Protein 5MGY (pdb70)

Sequence (2473 aa):
MDLFQDKVEAFTGPTMGSTYTVKYVRSGDGPAKEVLHGEVEAILGQLDKQLSTYRSDSDVERFNALPAGSCEPMPDMVRELVAAGSQLSADSDGAFDLTLEPLLNLWGFGPQGRGERVPSAEDISAARALTGQQHLSIDGDRLCKAVALQLDFNSIAAGYAVDLVIDRLKALGVQSYLVEITGELKAEGRKPDGSPWRIAIEAPRVAQKIVELDGMGVSTSGDYRNYFERDGRRYSHTLDPQSGQPIEHHLAAVTVIDKSTLRADGLSTALMVLGPEKGLALAERNGIAAFFVVREGQGFVTTSTKAFDELFGAGVMDLFQDKVEAFTGPTMGSTYTVKYVRSGDGPAKEVLHGEVEAILGQLDKQLSTYRSDSDVERFNALPAGSCEPMPDMVRELVAAGSQLSADSDGAFDLTLEPLLNLSAEDISAARALTGQQHLSIDGDRLCKAVALQLDFNSIAAGYAVDLVIDRLKALGVQSYLVEITGELKAEGRKPDGSPWRIAIEAPRDDQRVAQKIVELDGMGVSTSGDYRNYFERYSHTLDPQSGQPIEHHLAAVTVIDKSTLRADGLSTALMVLGPEKGLALAERNGIAAFFVVREGQGFVTTSTKAFDELFGAGVMDLFQDKVEAFTGPTMGSTYTVKYVRSGDGPAKEVLHGEVEAILGQLDKQLSTYRSDSDVERFNALPAGSCEPMPDMVRELVAAGSQLSADSDGAFDLTLEPLLNLWGFGPQGRGERVPSAEDISAARALTGQQHLSIDGDRLCKAVALQLDFNSIAAGYAVDLVIDRLKALGVQSYLVEITGELKAEGRKPDGSPWRIAIEQKIVELDGMGVSTSGDYRNYFYSHTLDPQSGQPIEHHLAAVTVIDKSTLRADGLSTALMVLGPEKGLALAERNGIAAFFVVRGFVTTSTKAFDELFGMDLFQDKVEAFTGPTMGSTYTVKYVRSGDGPAKEVLHGEVEAILGQLDKQLSTYRSDSDVERFNALPAGSCEPMPDMVRELVAAGSQLSADSDGAFDLTLEPLLNLWGSAEDISAARALTGQQHLSIDGDRLCKAVALQLDFNSIAAGYAVDLVIDRLKALGVQSYLVEITGELKAEGRKPDGSPWRIAIEAPRDDQRVAQKIVELDGMGVSTSGDYRNYFERYSHTLDPQSGQPIEHHLAAVTVIDKSTLRADGLSTALMVLGPEKGLALAERNGIAAFFVVREGQGFVTTSTKAFDELFGAGVMDLFQDKVEAFTGPTMGSTYTVKYVRSGDGPAKEVLHGEVEAILGQLDKQLSTYRSDSDVERFNALPAGSCEPMPDMVRELVAAGSQLSADSDGAFDLTLEPLLNLWGFGPQGRGERVPSAEDISAARALTGQQHLSIDGDRLCKAVALQLDFNSIAAGYAVDLVIDRLKALGVQSYLVEITGELKAEGRKPDGSPWRIAIEAPVAQKIVELDGMGVSTSGDYRNYFRYSHTLDPQSGQPIEHHLAAVTVIDKSTLRADGLSTALMVLGPEKGLALAERNGIAAFFVVREGQGFVTTSTKAFDELFGAGVMDLFQDKVEAFTGPTMGSTYTVKYVRSGDGPAKEVLHGEVEAILGQLDKQLSTYRSDSDVERFNALPAGSCEPMPDMVRELVAAGSQLSADSDGAFDLTLEPLLNLWGFGPQGERVPSAEDISAARALTGQQHLSIDGDRLCKAVALQLDFNSIAAGYA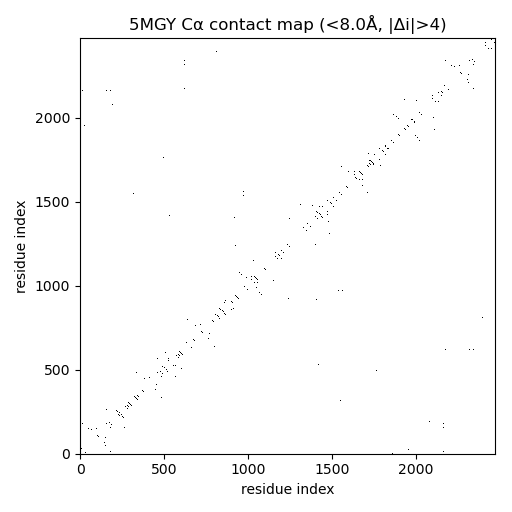VDLVIDRLKALGVQSYLVEITGELKAEGRKPDGSPWRIAIEAPRVAQKIVELDGMGVSTSGDYRNYFRYSHTLDPQSGQPIEHHLAAVTVIDKSTLRADGLSTALMVLGPEKGLALAERNGIAAFFVVREGQGFVTTSTKAFDELFGAGVMDLFQDKVEAFTGPTMGSTYTVKYVRSGDGPAKEVLHGEVEAILGQLDKQLSTYRSDSDVERFNALPAGSCEPMPDMVRELVAAGSQLSADSDGAFDLTLEPLLNLWGFGPQGRGERVPSAEDISAARALTGQQHLSIDGDRLCKAVALQLDFNSIAAGYAVDLVIDRLKALGVQSYLVEITGELKAEGRKPDGSPWRIAIEAPRVAQKIVELDGMGVSTSGDYRNYFERDGRRYSHTLDPQSGQPIEHHLAAVTVIDKSTLRADGLSTALMVLGPEKGLALAERNGIAAFFVVREGQGFVTTSTKAFDELFGAGVMDLFQDKVEAFTGPTMGSTYTVKYVRSGDGPAKEVLHGEVEAILGQLDKQLSTYRSDSDVERFNALPAGSCEPMPDMVRELVAAGSQLSADSDGAFDLTLEPLLNLWGFGPQGRGERVPSAEDISAARALTGQQHLSIDGDRLCKAVALQLDFNSIAAGYAVDLVIDRLKALGVQSYLVEITGELKAEGRKPDGSPWRIAIEAPVAQKIVELDGMGVSTSGDYRNYFERDGRRYSHTLDPQSGQPIEHHLAAVTVIDKSTLRADGLSTALMVLGPEKGLALAERNGIAAFFVVREGQGFVTTSTKAFDELFGAGV

Secondary structure (DSSP, 8-state):
--SS--EEEEEEEE-SSSEEEEEEEEPSSS--HHHHHHHHHHHHHHHHHHH-TTSTTSHHHHHHHSPTT-EEE--HHHHHHHHHHHHHHHHTTT---S--HHHHHT----HHHHHHHTT--GGGEEEETTEEEESS------TTTHHHHHHHHHHHHHHHTT--SEEEEETTEEEEESB-TTSPBEEEEEEEEETTTEEEEEEEEESSEEEEEES-TT--B--B-S-B-SSSSSBP-S-EEEEEEEES-HHHHHHHHHHHHHH-HHHHHHHHHHHT-EEEEEEE-SSSEEEEE-HHHHHHH-S--/--SS--EEEEEEEE-SSSEEEEEEEE-SSSPPHHHHHHHHHHHHHHHHHHH-TT-TTSHHHHHHTSPTT-EEE--HHHHHHHHHHHHHHHHTTT---S--HHHH----HHHHHHHTT--GGGEEEETTEEEESS------TTTHHHHHHHHHHHHHHHTT--SEEEEETTEEEEESB-TTSPBEEEEEEE--TTT--EEEEEEESSEEEEEES-TT--B--B-S-B-SSSSSBP-S-EEEEEEEES-HHHHHHHHHHHHHHHHHHHHHHHHHHT-EEEEEEE-SSSEEEEE-HHHHHHH-S--/--SS--EEEEEEEEPSSSEEEEEEEE-SSSPPHHHHHHHHHHHHHHHHHHH-TTSTTSHHHHHHHSPTT-EEE--HHHHHHHHHHHHHHHHTTT---S--HHHHHHTT-SSS--------HHHHHHHHTT--GGGEEEETTEEEESS------TTTHHHHHHHHHHHHHHHTT--SEEEEETTEEEEESB-TTSPBPEEEEEE--EEEEEE-SSEEEEEEE-TT------S-B-SSSSSBP-S-EEEEEEEES-HHHHHHHHHHHHHH-HHHHHHHHHHHT-EEEEEEE-SSSEEEEE-HHHHHHH-S--/--SS--EEEEEEEE-SSSEEEEEEEE-SSSPPHHHHHHHHHHHHHHHHHHH-TTSTT-HHHHHHHSPTT-EEE--HHHHHHHHHHHHHHHHTTT---TT-HHHHHHTT-S--------HHHHHHHHTT--GGGEEEETTEEEESS------TTTHHHHHHHHHHHHHHHTT--SEEEEETTEEEEESB-TTSPBPEEEEEE---EEEEEE-SSEEEEEES-TT------S-B-SSSSSBP-S-EEEEEEEES-HHHHHHHHHHHHHHHHHHHHHHHHHTT-EEEEEEE-SSSEEEEE-HHHHHHH-S--/--SS--EEEEEEEEETTEEEEEEEEE-SSSPPHHHHHHHHHHHHHHHHHHH-TTSTT-HHHHHHHSPTTEEEE--HHHHHHHHHHHHHHHHTTT---S--HHHHHHTT-SSS--------HHHHHHHHTT--GGGEEEETTEEEESS------TTTHHHHHHHHHHHHHHHTT--SEEEEETTEEEEESB-TTSPBEEEEEEE---EEEEEEESSEEEEEES-TT--EETTSSEE-S-B-SSSSSBP-S-EEEEEEEESSHHHHHHHHHHHHHH-HHHHHHHHHHHT-EEEEEEE-SSSEEEEE-HHHHHHH-S--/--SS--EEEEEEEEETTEEEEEEEEE-SSSPPHHHHHHHHHHHHHHHHHHH-TTSTT-HHHHHHHSPTTEEEE--HHHHHHHHHHHHHHHHTTT---S--HHHHHTTT-SSS--------HHHHHHHHTT--GGGEEEETTEEEESS------TTTHHHHHHHHHHHHHHHTT--SEEEEETTEEEEESB-TTSPBEEEEEEE--EEEEEEESSEEEEEES-TT--B-GGGS-B-S-B-SSSSSB--S-EEEEEEEESSHHHHHHHHHHHHHHHHHHHHHHHHHHT-EEEEEEE-SSSEEEEE-HHHHHHH-S--/--SS--EEEEEEEEETTEEEEEEEEE-SSSPPHHHHHHHHHHHHHHHHHHH-TTSTT-HHHHHHHSPTT-EEE--HHHHHHHHHHHHHHHHTTT---S--HHHHHHHT-SSS---S----HHHHHHHHTT--GGGEEEETTEEEESS------TTTHHHHHHHHHHHHHHHTT--SEEEEETTEEEEESB-TTSPBPEEEE--EEEE-SSEEEEEES-TT-----S-B-SSSSSBP-S-EEEEEEEESSHHHHHHHHHHHHHH-HHHHHHHHHHHT-EEEEEE---EEEE-HHHHHHH-/--SS--EEEEEEEE-SSSEEEEEEEE-SSSPPHHHHHHHHHHHHHHHHHHH-TTSTT-HHHHHHHS-TT-EEE--HHHHHHHHHHHHHHHHTTT---TT-HHHHHHTT-STT--------HHHHHHHHHT--GGGEEEETTEEEESS------TTTHHHHHHHHHHHHHHHTT--SEEEEETTEEEEESB-TTSPBEEEEEEE---EEEEEEESSEEEEEES-TT--EEETTEEE-S-B-SSSSSBP-S-EEEEEEEESSHHHHHHHHHHHHHHHHHHHHHHHHHHT-EEEEEEE-SSSEEEEE-HHHHHHH-S--

CATH classification: 3.10.520.10

Radius of gyration: 61.47 Å; Cα contacts (8 Å, |Δi|>4): 5509; chains: 8; bounding box: 178×54×180 Å

Organism: Stutzerimonas stutzeri (NCBI:txid316)

InterPro domains:
  IPR003374 ApbE-like superfamily [G3DSA:3.10.520.10] (1-307)
  IPR003374 ApbE-like superfamily [SSF143631] (1-301)
  IPR024932 Flavin transferase ApbE [PF02424] (1-281)
  IPR024932 Flavin transferase ApbE [PIRSF006268] (1-296)
  IPR024932 Flavin transferase ApbE [PTHR30040] (1-300)

B-factor: mean 60.04, std 26.57, range [23.69, 205.04]

Structure (mmCIF, N/CA/C/O backbone):
data_5MGY
#
_entry.id   5MGY
#
_cell.length_a   135.656
_cell.length_b   91.983
_cell.length_c   138.061
_cell.angle_alpha   90.00
_cell.angle_beta   90.41
_cell.angle_gamma   90.00
#
_symmetry.space_group_name_H-M   'P 1 21 1'
#
loop_
_entity.id
_entity.type
_entity.pdbx_description
1 polymer 'FAD:protein FMN transferase'
2 non-polymer 'MAGNESIUM ION'
3 water water
#
loop_
_atom_site.group_PDB
_atom_site.id
_atom_site.type_symbol
_atom_site.label_atom_id
_atom_site.label_alt_id
_atom_site.label_comp_id
_atom_site.label_asym_id
_atom_site.label_entity_id
_atom_site.label_seq_id
_atom_site.pdbx_PDB_ins_code
_atom_site.Cartn_x
_atom_site.Cartn_y
_atom_site.Cartn_z
_atom_site.occupancy
_atom_site.B_iso_or_equiv
_atom_site.auth_seq_id
_atom_site.auth_comp_id
_atom_site.auth_asym_id
_atom_site.auth_atom_id
_atom_site.pdbx_PDB_model_num
ATOM 1 N N . MET A 1 3 ? 8.382 9.009 111.116 1.00 87.18 29 MET H N 1
ATOM 2 C CA . MET A 1 3 ? 9.205 7.772 110.910 1.00 80.53 29 MET H CA 1
ATOM 3 C C . MET A 1 3 ? 8.812 6.985 109.631 1.00 76.45 29 MET H C 1
ATOM 4 O O . MET A 1 3 ? 7.714 7.142 109.002 1.00 62.05 29 MET H O 1
ATOM 9 N N . ASP A 1 4 ? 9.784 6.146 109.278 1.00 72.53 30 ASP H N 1
ATOM 10 C CA . ASP A 1 4 ? 9.734 5.278 108.117 1.00 61.78 30 ASP H CA 1
ATOM 11 C C . ASP A 1 4 ? 9.281 3.888 108.630 1.00 54.96 30 ASP H C 1
ATOM 12 O O . ASP A 1 4 ? 9.446 3.525 109.828 1.00 47.68 30 ASP H O 1
ATOM 17 N N . LEU A 1 5 ? 8.699 3.128 107.708 1.00 49.14 31 LEU H N 1
ATOM 18 C CA . LEU A 1 5 ? 8.221 1.803 107.994 1.00 45.04 31 LEU H CA 1
ATOM 19 C C . LEU A 1 5 ? 9.335 0.777 108.236 1.00 45.15 31 LEU H C 1
ATOM 20 O O . LEU A 1 5 ? 9.194 -0.066 109.092 1.00 43.93 31 LEU H O 1
ATOM 25 N N . PHE A 1 6 ? 10.431 0.856 107.482 1.00 45.30 32 PHE H N 1
ATOM 26 C CA . PHE A 1 6 ? 11.545 -0.064 107.626 1.00 43.62 32 PHE H CA 1
ATOM 27 C C . PHE A 1 6 ? 12.680 0.763 108.158 1.00 44.38 32 PHE H C 1
ATOM 28 O O . PHE A 1 6 ? 13.155 1.688 107.480 1.00 44.71 32 PHE H O 1
ATOM 36 N N . GLN A 1 7 ? 13.166 0.376 109.332 1.00 44.22 33 GLN H N 1
ATOM 37 C CA . GLN A 1 7 ? 14.012 1.226 110.140 1.00 45.77 33 GLN H CA 1
ATOM 38 C C . GLN A 1 7 ? 14.567 0.371 111.259 1.00 44.02 33 GLN H C 1
ATOM 39 O O . GLN A 1 7 ? 13.867 -0.469 111.800 1.00 41.76 33 GLN H O 1
ATOM 45 N N . ASP A 1 8 ? 15.831 0.564 111.606 1.00 44.62 34 ASP H N 1
ATOM 46 C CA . ASP A 1 8 ? 16.418 -0.136 112.769 1.00 43.39 34 ASP H CA 1
ATOM 47 C C . ASP A 1 8 ? 15.644 0.121 114.072 1.00 40.41 34 ASP H C 1
ATOM 48 O O . ASP A 1 8 ? 15.127 1.191 114.239 1.00 39.83 34 ASP H O 1
ATOM 53 N N . LYS A 1 9 ? 15.557 -0.847 114.976 1.00 41.97 35 LYS H N 1
ATOM 54 C CA . LYS A 1 9 ? 14.837 -0.649 116.268 1.00 44.94 35 LYS H CA 1
ATOM 55 C C . LYS A 1 9 ? 15.683 -0.024 117.383 1.00 44.41 35 LYS H C 1
ATOM 56 O O . LYS A 1 9 ? 16.840 -0.380 117.529 1.00 45.32 35 LYS H O 1
ATOM 62 N N . VAL A 1 10 ? 15.114 0.883 118.170 1.00 44.63 36 VAL H N 1
ATOM 63 C CA . VAL A 1 10 ? 15.786 1.346 119.396 1.00 45.78 36 VAL H CA 1
ATOM 64 C C . VAL A 1 10 ? 15.278 0.556 120.585 1.00 46.27 36 VAL H C 1
ATOM 65 O O . VAL A 1 10 ? 14.168 0.778 121.055 1.00 49.10 36 VAL H O 1
ATOM 69 N N . GLU A 1 11 ? 16.098 -0.347 121.081 1.00 49.78 37 GLU H N 1
ATOM 70 C CA . GLU A 1 11 ? 15.694 -1.271 122.133 1.00 51.33 37 GLU H CA 1
ATOM 71 C C . GLU A 1 11 ? 15.992 -0.569 123.467 1.00 54.01 37 GLU H C 1
ATOM 72 O O . GLU A 1 11 ? 16.895 0.264 123.586 1.00 49.60 37 GLU H O 1
ATOM 78 N N . ALA A 1 12 ? 15.220 -0.913 124.487 1.00 55.56 38 ALA H N 1
ATOM 79 C CA . ALA A 1 12 ? 15.484 -0.453 125.834 1.00 50.27 38 ALA H CA 1
ATOM 80 C C . ALA A 1 12 ? 15.253 -1.578 126.838 1.00 50.19 38 ALA H C 1
ATOM 81 O O . ALA A 1 12 ? 14.343 -2.395 126.717 1.00 49.29 38 ALA H O 1
ATOM 83 N N . PHE A 1 13 ? 16.153 -1.662 127.791 1.00 53.16 39 PHE H N 1
ATOM 84 C CA . PHE A 1 13 ? 15.915 -2.472 128.945 1.00 58.79 39 PHE H CA 1
ATOM 85 C C . PHE A 1 13 ? 16.375 -1.723 130.154 1.00 63.47 39 PHE H C 1
ATOM 86 O O . PHE A 1 13 ? 17.106 -0.745 130.044 1.00 62.76 39 PHE H O 1
ATOM 94 N N . THR A 1 14 ? 15.858 -2.153 131.301 1.00 72.35 40 THR H N 1
ATOM 95 C CA . THR A 1 14 ? 16.274 -1.656 132.619 1.00 72.78 40 THR H CA 1
ATOM 96 C C . THR A 1 14 ? 16.241 -2.803 133.628 1.00 73.70 40 THR H C 1
ATOM 97 O O . THR A 1 14 ? 15.700 -3.889 133.359 1.00 73.59 40 THR H O 1
ATOM 101 N N . GLY A 1 15 ? 16.840 -2.547 134.785 1.00 77.73 41 GLY H N 1
ATOM 102 C CA . GLY A 1 15 ? 16.984 -3.568 135.800 1.00 82.05 41 GLY H CA 1
ATOM 103 C C . GLY A 1 15 ? 17.275 -2.931 137.140 1.00 85.03 41 GLY H C 1
ATOM 104 O O . GLY A 1 15 ? 17.427 -1.702 137.229 1.00 75.81 41 GLY H O 1
ATOM 105 N N . PRO A 1 16 ? 17.321 -3.768 138.196 1.00 87.70 42 PRO H N 1
ATOM 106 C CA . PRO A 1 16 ? 17.665 -3.319 139.518 1.00 83.83 42 PRO H CA 1
ATOM 107 C C . PRO A 1 16 ? 19.168 -3.440 139.853 1.00 79.73 42 PRO H C 1
ATOM 108 O O . PRO A 1 16 ? 19.849 -4.432 139.516 1.00 69.01 42 PRO H O 1
ATOM 112 N N . THR A 1 17 ? 19.630 -2.433 140.581 1.00 79.32 43 THR H N 1
ATOM 113 C CA . THR A 1 17 ? 20.953 -2.441 141.176 1.00 82.78 43 THR H CA 1
ATOM 114 C C . THR A 1 17 ? 20.824 -2.854 142.641 1.00 90.24 43 THR H C 1
ATOM 115 O O . THR A 1 17 ? 19.815 -3.394 143.078 1.00 86.69 43 THR H O 1
ATOM 119 N N . MET A 1 18 ? 21.872 -2.625 143.410 1.00 100.34 44 MET H N 1
ATOM 120 C CA . MET A 1 18 ? 21.807 -2.905 144.836 1.00 99.03 44 MET H CA 1
ATOM 121 C C . MET A 1 18 ? 20.810 -1.989 145.527 1.00 84.81 44 MET H C 1
ATOM 122 O O . MET A 1 18 ? 20.135 -2.418 146.417 1.00 77.10 44 MET H O 1
ATOM 127 N N . GLY A 1 19 ? 20.738 -0.742 145.122 1.00 70.33 45 GLY H N 1
ATOM 128 C CA . GLY A 1 19 ? 19.733 0.167 145.653 1.00 65.51 45 GLY H CA 1
ATOM 129 C C . GLY A 1 19 ? 19.214 1.202 144.688 1.00 69.25 45 GLY H C 1
ATOM 130 O O . GLY A 1 19 ? 18.816 2.280 145.118 1.00 59.76 45 GLY H O 1
ATOM 131 N N . SER A 1 20 ? 19.235 0.876 143.389 1.00 76.16 46 SER H N 1
ATOM 132 C CA . SER A 1 20 ? 18.765 1.797 142.341 1.00 75.34 46 SER H CA 1
ATOM 133 C C . SER A 1 20 ? 18.569 1.030 141.031 1.00 78.42 46 SER H C 1
ATOM 134 O O . SER A 1 20 ? 18.461 -0.194 141.035 1.00 72.14 46 SER H O 1
ATOM 137 N N . THR A 1 21 ? 18.537 1.761 139.914 1.00 73.17 47 THR H N 1
ATOM 138 C CA . THR A 1 21 ? 18.379 1.163 138.604 1.00 73.31 47 THR H CA 1
ATOM 139 C C . THR A 1 21 ? 19.396 1.619 137.549 1.00 71.27 47 THR H C 1
ATOM 140 O O . THR A 1 21 ? 19.984 2.744 137.651 1.00 67.70 47 THR H O 1
ATOM 144 N N . TYR A 1 22 ? 19.520 0.741 136.529 1.00 61.35 48 TYR H N 1
ATOM 145 C CA . TYR A 1 22 ? 20.212 1.004 135.277 1.00 53.33 48 TYR H CA 1
ATOM 146 C C . TYR A 1 22 ? 19.238 0.968 134.089 1.00 50.44 48 TYR H C 1
ATOM 147 O O . TYR A 1 22 ? 18.155 0.391 134.150 1.00 50.27 48 TYR H O 1
ATOM 156 N N . THR A 1 23 ? 19.638 1.600 133.010 1.00 46.84 49 THR H N 1
ATOM 157 C CA . THR A 1 23 ? 18.887 1.561 131.798 1.00 47.64 49 THR H CA 1
ATOM 158 C C . THR A 1 23 ? 19.860 1.625 130.637 1.00 45.12 49 THR H C 1
ATOM 159 O O . THR A 1 23 ? 20.718 2.487 130.604 1.00 43.25 49 THR H O 1
ATOM 163 N N . VAL A 1 24 ? 19.693 0.709 129.700 1.00 44.22 50 VAL H N 1
ATOM 164 C CA . VAL A 1 24 ? 20.444 0.686 128.476 1.00 42.82 50 VAL H CA 1
ATOM 165 C C . VAL A 1 24 ? 19.463 0.915 127.350 1.00 41.30 50 VAL H C 1
ATOM 166 O O . VAL A 1 24 ? 18.375 0.372 127.324 1.00 39.62 50 VAL H O 1
ATOM 170 N N . LYS A 1 25 ? 19.880 1.736 126.415 1.00 40.91 51 LYS H N 1
ATOM 171 C CA . LYS A 1 25 ? 19.180 1.923 125.188 1.00 42.52 51 LYS H CA 1
ATOM 172 C C . LYS A 1 25 ? 20.150 1.809 124.032 1.00 40.13 51 LYS H C 1
ATOM 173 O O . LYS A 1 25 ? 21.246 2.310 124.102 1.00 43.24 51 LYS H O 1
ATOM 179 N N . TYR A 1 26 ? 19.754 1.148 122.968 1.00 39.99 52 TYR H N 1
ATOM 180 C CA . TYR A 1 26 ? 20.626 0.976 121.831 1.00 41.67 52 TYR H CA 1
ATOM 181 C C . TYR A 1 26 ? 19.894 0.740 120.531 1.00 42.17 52 TYR H C 1
ATOM 182 O O . TYR A 1 26 ? 18.746 0.294 120.515 1.00 42.50 52 TYR H O 1
ATOM 191 N N . VAL A 1 27 ? 20.591 1.028 119.446 1.00 41.02 53 VAL H N 1
ATOM 192 C CA . VAL A 1 27 ? 20.055 0.794 118.140 1.00 42.55 53 VAL H CA 1
ATOM 193 C C . VAL A 1 27 ? 20.478 -0.588 117.765 1.00 45.43 53 VAL H C 1
ATOM 194 O O . VAL A 1 27 ? 21.640 -0.921 117.805 1.00 49.39 53 VAL H O 1
ATOM 198 N N . ARG A 1 28 ? 19.524 -1.391 117.375 1.00 51.69 54 ARG H N 1
ATOM 199 C CA . ARG A 1 28 ? 19.806 -2.708 116.888 1.00 55.18 54 ARG H CA 1
ATOM 200 C C . ARG A 1 28 ? 19.612 -2.824 115.372 1.00 54.58 54 ARG H C 1
ATOM 201 O O . ARG A 1 28 ? 18.514 -2.635 114.884 1.00 52.18 54 ARG H O 1
ATOM 209 N N . SER A 1 29 ? 20.681 -3.184 114.669 1.00 55.98 55 SER H N 1
ATOM 210 C CA . SER A 1 29 ? 20.632 -3.473 113.252 1.00 64.00 55 SER H CA 1
ATOM 211 C C . SER A 1 29 ? 20.395 -4.973 113.002 1.00 66.07 55 SER H C 1
ATOM 212 O O . SER A 1 29 ? 20.351 -5.744 113.930 1.00 69.95 55 SER H O 1
ATOM 215 N N . GLY A 1 30 ? 20.232 -5.397 111.759 1.00 69.34 56 GLY H N 1
ATOM 216 C CA . GLY A 1 30 ? 19.990 -6.844 111.472 1.00 73.47 56 GLY H CA 1
ATOM 217 C C . GLY A 1 30 ? 21.068 -7.770 112.058 1.00 75.99 56 GLY H C 1
ATOM 218 O O . GLY A 1 30 ? 20.762 -8.797 112.659 1.00 70.58 56 GLY H O 1
ATOM 219 N N . ASP A 1 31 ? 22.327 -7.372 111.855 1.00 80.22 57 ASP H N 1
ATOM 220 C CA . ASP A 1 31 ? 23.497 -7.904 112.548 1.00 84.24 57 ASP H CA 1
ATOM 221 C C . ASP A 1 31 ? 23.360 -7.980 114.075 1.00 81.27 57 ASP H C 1
ATOM 222 O O . ASP A 1 31 ? 23.513 -9.034 114.678 1.00 80.24 57 ASP H O 1
ATOM 227 N N . GLY A 1 32 ? 23.112 -6.814 114.672 1.00 74.83 58 GLY H N 1
ATOM 228 C CA . GLY A 1 32 ? 23.327 -6.593 116.074 1.00 65.35 58 GLY H CA 1
ATOM 229 C C . GLY A 1 32 ? 22.585 -7.517 117.030 1.00 58.17 58 GLY H C 1
ATOM 230 O O . GLY A 1 32 ? 21.600 -8.143 116.673 1.00 53.63 58 GLY H O 1
ATOM 231 N N . PRO A 1 33 ? 23.051 -7.571 118.274 1.00 53.54 59 PRO H N 1
ATOM 232 C CA . PRO A 1 33 ? 22.606 -8.545 119.223 1.00 54.21 59 PRO H CA 1
ATOM 233 C C . PRO A 1 33 ? 21.229 -8.304 119.727 1.00 52.50 59 PRO H C 1
ATOM 234 O O . PRO A 1 33 ? 20.741 -7.177 119.713 1.00 50.40 59 PRO H O 1
ATOM 238 N N . ALA A 1 34 ? 20.625 -9.391 120.195 1.00 54.43 60 ALA H N 1
ATOM 239 C CA . ALA A 1 34 ? 19.282 -9.366 120.748 1.00 53.96 60 ALA H CA 1
ATOM 240 C C . ALA A 1 34 ? 19.375 -8.694 122.087 1.00 53.90 60 ALA H C 1
ATOM 241 O O . ALA A 1 34 ? 20.443 -8.671 122.655 1.00 57.89 60 ALA H O 1
ATOM 243 N N . LYS A 1 35 ? 18.277 -8.141 122.593 1.00 54.26 61 LYS H N 1
ATOM 244 C CA . LYS A 1 35 ? 18.328 -7.385 123.834 1.00 56.72 61 LYS H CA 1
ATOM 245 C C . LYS A 1 35 ? 18.410 -8.203 125.147 1.00 60.38 61 LYS H C 1
ATOM 246 O O . LYS A 1 35 ? 18.833 -7.699 126.178 1.00 61.12 61 LYS H O 1
ATOM 252 N N . GLU A 1 36 ? 17.943 -9.432 125.119 1.00 65.36 62 GLU H N 1
ATOM 253 C CA . GLU A 1 36 ? 18.079 -10.278 126.287 1.00 65.24 62 GLU H CA 1
ATOM 254 C C . GLU A 1 36 ? 19.518 -10.735 126.446 1.00 64.06 62 GLU H C 1
ATOM 255 O O . GLU A 1 36 ? 19.931 -11.035 127.548 1.00 61.53 62 GLU H O 1
ATOM 261 N N . VAL A 1 37 ? 20.254 -10.779 125.357 1.00 61.97 63 VAL H N 1
ATOM 262 C CA . VAL A 1 37 ? 21.659 -11.098 125.392 1.00 60.34 63 VAL H CA 1
ATOM 263 C C . VAL A 1 37 ? 22.398 -9.979 126.113 1.00 59.59 63 VAL H C 1
ATOM 264 O O . VAL A 1 37 ? 23.260 -10.247 126.953 1.00 63.26 63 VAL H O 1
ATOM 268 N N . LEU A 1 38 ? 22.094 -8.727 125.744 1.00 53.20 64 LEU H N 1
ATOM 269 C CA . LEU A 1 38 ? 22.738 -7.595 126.379 1.00 51.01 64 LEU H CA 1
ATOM 270 C C . LEU A 1 38 ? 22.328 -7.451 127.824 1.00 52.96 64 LEU H C 1
ATOM 271 O O . LEU A 1 38 ? 23.125 -7.132 128.663 1.00 55.16 64 LEU H O 1
ATOM 276 N N . HIS A 1 39 ? 21.086 -7.751 128.114 1.00 54.69 65 HIS H N 1
ATOM 277 C CA . HIS A 1 39 ? 20.611 -7.690 129.465 1.00 54.88 65 HIS H CA 1
ATOM 278 C C . HIS A 1 39 ? 21.407 -8.669 130.340 1.00 55.14 65 HIS H C 1
ATOM 279 O O . HIS A 1 39 ? 21.778 -8.322 131.431 1.00 55.88 65 HIS H O 1
ATOM 286 N N . GLY A 1 40 ? 21.692 -9.857 129.836 1.00 55.83 66 GLY H N 1
ATOM 287 C CA . GLY A 1 40 ? 22.567 -10.791 130.515 1.00 59.41 66 GLY H CA 1
ATOM 288 C C . GLY A 1 40 ? 24.041 -10.388 130.542 1.00 61.98 66 GLY H C 1
ATOM 289 O O . GLY A 1 40 ? 24.703 -10.656 131.541 1.00 67.87 66 GLY H O 1
ATOM 290 N N . GLU A 1 41 ? 24.570 -9.782 129.474 1.00 58.52 67 GLU H N 1
ATOM 291 C CA . GLU A 1 41 ? 25.947 -9.231 129.514 1.00 61.37 67 GLU H CA 1
ATOM 292 C C . GLU A 1 41 ? 26.111 -8.091 130.577 1.00 54.99 67 GLU H C 1
ATOM 293 O O . GLU A 1 41 ? 27.104 -8.024 131.298 1.00 53.41 67 GLU H O 1
ATOM 299 N N . VAL A 1 42 ? 25.071 -7.262 130.677 1.00 47.00 68 VAL H N 1
ATOM 300 C CA . VAL A 1 42 ? 25.079 -6.189 131.647 1.00 48.97 68 VAL H CA 1
ATOM 301 C C . VAL A 1 42 ? 24.949 -6.723 133.057 1.00 50.17 68 VAL H C 1
ATOM 302 O O . VAL A 1 42 ? 25.481 -6.132 133.995 1.00 52.83 68 VAL H O 1
ATOM 306 N N . GLU A 1 43 ? 24.214 -7.805 133.227 1.00 51.53 69 GLU H N 1
ATOM 307 C CA . GLU A 1 43 ? 24.011 -8.323 134.563 1.00 48.78 69 GLU H CA 1
ATOM 308 C C . GLU A 1 43 ? 25.248 -9.027 135.049 1.00 43.32 69 GLU H C 1
ATOM 309 O O . GLU A 1 43 ? 25.554 -8.985 136.222 1.00 40.59 69 GLU H O 1
ATOM 315 N N . ALA A 1 44 ? 25.950 -9.652 134.131 1.00 41.68 70 ALA H N 1
ATOM 316 C CA . ALA A 1 44 ? 27.172 -10.345 134.432 1.00 44.30 70 ALA H CA 1
ATOM 317 C C . ALA A 1 44 ? 28.191 -9.371 134.942 1.00 44.21 70 ALA H C 1
ATOM 318 O O . ALA A 1 44 ? 28.830 -9.626 135.920 1.00 45.00 70 ALA H O 1
ATOM 320 N N . ILE A 1 45 ? 28.282 -8.241 134.280 1.00 44.81 71 ILE H N 1
ATOM 321 C CA . ILE A 1 45 ? 29.272 -7.251 134.591 1.00 43.68 71 ILE H CA 1
ATOM 322 C C . ILE A 1 45 ? 29.023 -6.702 135.962 1.00 39.67 71 ILE H C 1
ATOM 323 O O . ILE A 1 45 ? 29.954 -6.476 136.703 1.00 37.26 71 ILE H O 1
ATOM 328 N N . LEU A 1 46 ? 27.762 -6.464 136.269 1.00 37.97 72 LEU H N 1
ATOM 329 C CA . LEU A 1 46 ? 27.368 -5.954 137.570 1.00 40.35 72 LEU H CA 1
ATOM 330 C C . LEU A 1 46 ? 27.584 -6.915 138.671 1.00 44.28 72 LEU H C 1
ATOM 331 O O . LEU A 1 46 ? 27.735 -6.513 139.800 1.00 49.65 72 LEU H O 1
ATOM 336 N N . GLY A 1 47 ? 27.553 -8.206 138.362 1.00 49.03 73 GLY H N 1
ATOM 337 C CA . GLY A 1 47 ? 27.856 -9.221 139.346 1.00 47.11 73 GLY H CA 1
ATOM 338 C C . GLY A 1 47 ? 29.315 -9.214 139.670 1.00 43.67 73 GLY H C 1
ATOM 339 O O . GLY A 1 47 ? 29.637 -9.388 140.824 1.00 46.74 73 GLY H O 1
ATOM 340 N N . GLN A 1 48 ? 30.178 -9.062 138.671 1.00 38.65 74 GLN H N 1
ATOM 341 C CA . GLN A 1 48 ? 31.576 -9.045 138.944 1.00 43.92 74 GLN H CA 1
ATOM 342 C C . GLN A 1 48 ? 31.908 -7.823 139.809 1.00 46.21 74 GLN H C 1
ATOM 343 O O . GLN A 1 48 ? 32.753 -7.906 140.701 1.00 50.14 74 GLN H O 1
ATOM 349 N N . LEU A 1 49 ? 31.283 -6.683 139.527 1.00 43.31 75 LEU H N 1
ATOM 350 C CA . LEU A 1 49 ? 31.625 -5.482 140.263 1.00 42.43 75 LEU H CA 1
ATOM 351 C C . LEU A 1 49 ? 31.252 -5.652 141.697 1.00 42.60 75 LEU H C 1
ATOM 352 O O . LEU A 1 49 ? 32.020 -5.285 142.572 1.00 43.19 75 LEU H O 1
ATOM 357 N N . ASP A 1 50 ? 30.095 -6.235 141.939 1.00 42.63 76 ASP H N 1
ATOM 358 C CA . ASP A 1 50 ? 29.625 -6.412 143.288 1.00 45.87 76 ASP H CA 1
ATOM 359 C C . ASP A 1 50 ? 30.531 -7.399 144.061 1.00 47.77 76 ASP H C 1
ATOM 360 O O . ASP A 1 50 ? 30.830 -7.212 145.208 1.00 52.47 76 ASP H O 1
ATOM 365 N N . LYS A 1 51 ? 30.967 -8.446 143.409 1.00 49.53 77 LYS H N 1
ATOM 366 C CA . LYS A 1 51 ? 31.757 -9.472 144.060 1.00 49.81 77 LYS H CA 1
ATOM 367 C C . LYS A 1 51 ? 33.143 -8.942 144.356 1.00 45.57 77 LYS H C 1
ATOM 368 O O . LYS A 1 51 ? 33.666 -9.276 145.376 1.00 48.22 77 LYS H O 1
ATOM 374 N N . GLN A 1 52 ? 33.731 -8.179 143.431 1.00 42.69 78 GLN H N 1
ATOM 375 C CA . GLN A 1 52 ? 35.097 -7.668 143.561 1.00 41.51 78 GLN H CA 1
ATOM 376 C C . GLN A 1 52 ? 35.125 -6.418 144.494 1.00 39.48 78 GLN H C 1
ATOM 377 O O . GLN A 1 52 ? 35.947 -6.358 145.397 1.00 41.03 78 GLN H O 1
ATOM 383 N N . LEU A 1 53 ? 34.186 -5.485 144.348 1.00 37.14 79 LEU H N 1
ATOM 384 C CA . LEU A 1 53 ? 34.362 -4.103 144.898 1.00 35.45 79 LEU H CA 1
ATOM 385 C C . LEU A 1 53 ? 33.400 -3.647 145.976 1.00 35.82 79 LEU H C 1
ATOM 386 O O . LEU A 1 53 ? 33.689 -2.679 146.602 1.00 35.76 79 LEU H O 1
ATOM 391 N N . SER A 1 54 ? 32.245 -4.273 146.161 1.00 37.79 80 SER H N 1
ATOM 392 C CA . SER A 1 54 ? 31.322 -3.845 147.216 1.00 37.78 80 SER H CA 1
ATOM 393 C C . SER A 1 54 ? 31.802 -4.136 148.629 1.00 38.81 80 SER H C 1
ATOM 394 O O . SER A 1 54 ? 32.077 -5.254 148.994 1.00 41.95 80 SER H O 1
ATOM 397 N N . THR A 1 55 ? 31.847 -3.084 149.413 1.00 39.88 81 THR H N 1
ATOM 398 C CA . THR A 1 55 ? 31.980 -3.144 150.850 1.00 43.11 81 THR H CA 1
ATOM 399 C C . THR A 1 55 ? 30.700 -3.562 151.577 1.00 44.25 81 THR H C 1
ATOM 400 O O . THR A 1 55 ? 30.744 -3.730 152.761 1.00 48.58 81 THR H O 1
ATOM 404 N N . TYR A 1 56 ? 29.575 -3.719 150.888 1.00 46.99 82 TYR H N 1
ATOM 405 C CA . TYR A 1 56 ? 28.334 -4.197 151.496 1.00 47.33 82 TYR H CA 1
ATOM 406 C C . TYR A 1 56 ? 28.131 -5.677 151.433 1.00 53.56 82 TYR H C 1
ATOM 407 O O . TYR A 1 56 ? 27.086 -6.141 151.854 1.00 56.59 82 TYR H O 1
ATOM 416 N N . ARG A 1 57 ? 29.101 -6.440 150.931 1.00 59.03 83 ARG H N 1
ATOM 417 C CA . ARG A 1 57 ? 29.069 -7.868 151.193 1.00 64.16 83 ARG H CA 1
ATOM 418 C C . ARG A 1 57 ? 30.384 -8.385 151.650 1.00 62.36 83 ARG H C 1
ATOM 419 O O . ARG A 1 57 ? 31.401 -7.947 151.131 1.00 63.62 83 ARG H O 1
ATOM 427 N N . SER A 1 58 ? 30.333 -9.360 152.555 1.00 59.49 84 SER H N 1
ATOM 428 C CA . SER A 1 58 ? 31.505 -9.806 153.285 1.00 60.99 84 SER H CA 1
ATOM 429 C C . SER A 1 58 ? 32.462 -10.675 152.476 1.00 59.16 84 SER H C 1
ATOM 430 O O . SER A 1 58 ? 33.682 -10.745 152.802 1.00 53.58 84 SER H O 1
ATOM 433 N N . ASP A 1 59 ? 31.947 -11.292 151.401 1.00 58.24 85 ASP H N 1
ATOM 434 C CA . ASP A 1 59 ? 32.796 -12.172 150.581 1.00 57.98 85 ASP H CA 1
ATOM 435 C C . ASP A 1 59 ? 33.413 -11.467 149.429 1.00 48.98 85 ASP H C 1
ATOM 436 O O . ASP A 1 59 ? 33.899 -12.107 148.523 1.00 47.70 85 ASP H O 1
ATOM 441 N N . SER A 1 60 ? 33.447 -10.147 149.487 1.00 44.73 86 SER H N 1
ATOM 442 C CA . SER A 1 60 ? 34.050 -9.405 148.431 1.00 43.67 86 SER H CA 1
ATOM 443 C C . SER A 1 60 ? 35.553 -9.369 148.533 1.00 45.28 86 SER H C 1
ATOM 444 O O . SER A 1 60 ? 36.132 -9.477 149.639 1.00 48.01 86 SER H O 1
ATOM 447 N N . ASP A 1 61 ? 36.184 -9.185 147.369 1.00 44.64 87 ASP H N 1
ATOM 448 C CA . ASP A 1 61 ? 37.623 -9.073 147.309 1.00 47.31 87 ASP H CA 1
ATOM 449 C C . ASP A 1 61 ? 38.095 -7.842 148.081 1.00 47.52 87 ASP H C 1
ATOM 450 O O . ASP A 1 61 ? 38.970 -7.914 148.943 1.00 47.58 87 ASP H O 1
ATOM 455 N N . VAL A 1 62 ? 37.455 -6.715 147.836 1.00 46.97 88 VAL H N 1
ATOM 456 C CA . VAL A 1 62 ? 37.841 -5.528 148.554 1.00 44.94 88 VAL H CA 1
ATOM 457 C C . VAL A 1 62 ? 37.644 -5.748 150.025 1.00 44.00 88 VAL H C 1
ATOM 458 O O . VAL A 1 62 ? 38.463 -5.302 150.753 1.00 45.71 88 VAL H O 1
ATOM 462 N N . GLU A 1 63 ? 36.614 -6.458 150.481 1.00 45.53 89 GLU H N 1
ATOM 463 C CA . GLU A 1 63 ? 36.475 -6.711 151.956 1.00 47.29 89 GLU H CA 1
ATOM 464 C C . GLU A 1 63 ? 37.505 -7.654 152.547 1.00 45.78 89 GLU H C 1
ATOM 465 O O . GLU A 1 63 ? 37.846 -7.522 153.737 1.00 46.43 89 GLU H O 1
ATOM 471 N N . ARG A 1 64 ? 37.989 -8.589 151.736 1.00 42.39 90 ARG H N 1
ATOM 472 C CA . ARG A 1 64 ? 39.092 -9.411 152.142 1.00 40.97 90 ARG H CA 1
ATOM 473 C C . ARG A 1 64 ? 40.356 -8.541 152.354 1.00 39.78 90 ARG H C 1
ATOM 474 O O . ARG A 1 64 ? 41.019 -8.659 153.380 1.00 38.53 90 ARG H O 1
ATOM 482 N N . PHE A 1 65 ? 40.649 -7.657 151.392 1.00 39.52 91 PHE H N 1
ATOM 483 C CA . PHE A 1 65 ? 41.725 -6.633 151.527 1.00 37.41 91 PHE H CA 1
ATOM 484 C C . PHE A 1 65 ? 41.549 -5.699 152.728 1.00 38.14 91 PHE H C 1
ATOM 485 O O . PHE A 1 65 ? 42.479 -5.442 153.478 1.00 38.31 91 PHE H O 1
ATOM 493 N N . ASN A 1 66 ? 40.334 -5.237 152.937 1.00 40.20 92 ASN H N 1
ATOM 494 C CA . ASN A 1 66 ? 40.060 -4.327 154.059 1.00 41.45 92 ASN H CA 1
ATOM 495 C C . ASN A 1 66 ? 40.248 -4.955 155.414 1.00 41.56 92 ASN H C 1
ATOM 496 O O . ASN A 1 66 ? 40.560 -4.257 156.350 1.00 43.16 92 ASN H O 1
ATOM 501 N N . ALA A 1 67 ? 40.053 -6.268 155.521 1.00 43.08 93 ALA H N 1
ATOM 502 C CA . ALA A 1 67 ? 40.222 -6.930 156.831 1.00 39.20 93 ALA H CA 1
ATOM 503 C C . ALA A 1 67 ? 41.678 -7.061 157.260 1.00 37.51 93 ALA H C 1
ATOM 504 O O . ALA A 1 67 ? 41.942 -7.149 158.436 1.00 38.91 93 ALA H O 1
ATOM 506 N N . LEU A 1 68 ? 42.607 -7.038 156.312 1.00 37.12 94 LEU H N 1
ATOM 507 C CA . LEU A 1 68 ? 43.994 -7.243 156.589 1.00 37.87 94 LEU H CA 1
ATOM 508 C C . LEU A 1 68 ? 44.627 -6.129 157.425 1.00 39.32 94 LEU H C 1
ATOM 509 O O . LEU A 1 68 ? 44.120 -5.041 157.494 1.00 38.22 94 LEU H O 1
ATOM 514 N N . PRO A 1 69 ? 45.726 -6.439 158.113 1.00 45.04 95 PRO H N 1
ATOM 515 C CA . PRO A 1 69 ? 46.420 -5.489 158.967 1.00 43.32 95 PRO H CA 1
ATOM 516 C C . PRO A 1 69 ? 47.464 -4.684 158.202 1.00 42.48 95 PRO H C 1
ATOM 517 O O . PRO A 1 69 ? 47.925 -5.111 157.154 1.00 41.41 95 PRO H O 1
ATOM 521 N N . ALA A 1 70 ? 47.892 -3.581 158.784 1.00 42.15 96 ALA H N 1
ATOM 522 C CA . ALA A 1 70 ? 49.014 -2.820 158.239 1.00 40.41 96 ALA H CA 1
ATOM 523 C C . ALA A 1 70 ? 50.189 -3.652 157.805 1.00 39.88 96 ALA H C 1
ATOM 524 O O . ALA A 1 70 ? 50.494 -4.648 158.411 1.00 37.95 96 ALA H O 1
ATOM 526 N N . GLY A 1 71 ? 50.854 -3.219 156.748 1.00 42.28 97 GLY H N 1
ATOM 527 C CA . GLY A 1 71 ? 51.985 -3.972 156.190 1.00 42.70 97 GLY H CA 1
ATOM 528 C C . GLY A 1 71 ? 51.659 -5.078 155.216 1.00 42.53 97 GLY H C 1
ATOM 529 O O . GLY A 1 71 ? 52.584 -5.598 154.622 1.00 49.27 97 GLY H O 1
ATOM 530 N N . SER A 1 72 ? 50.388 -5.412 155.014 1.00 41.26 98 SER H N 1
ATOM 531 C CA . SER A 1 72 ? 50.008 -6.504 154.129 1.00 45.50 98 SER H CA 1
ATOM 532 C C . SER A 1 72 ? 50.147 -6.166 152.652 1.00 46.16 98 SER H C 1
ATOM 533 O O . SER A 1 72 ? 49.839 -5.060 152.274 1.00 47.27 98 SER H O 1
ATOM 536 N N . CYS A 1 73 ? 50.694 -7.111 151.868 1.00 48.38 99 CYS H N 1
ATOM 537 C CA . CYS A 1 73 ? 50.497 -7.270 150.421 1.00 46.08 99 CYS H CA 1
ATOM 538 C C . CYS A 1 73 ? 49.606 -8.502 150.214 1.00 45.46 99 CYS H C 1
ATOM 539 O O . CYS A 1 73 ? 49.802 -9.539 150.821 1.00 49.41 99 CYS H O 1
ATOM 542 N N . GLU A 1 74 ? 48.610 -8.365 149.365 1.00 43.44 100 GLU H N 1
ATOM 543 C CA . GLU A 1 74 ? 47.615 -9.377 149.147 1.00 43.67 100 GLU H CA 1
ATOM 544 C C . GLU A 1 74 ? 47.259 -9.413 147.672 1.00 47.55 100 GLU H C 1
ATOM 545 O O . GLU A 1 74 ? 46.991 -8.354 147.077 1.00 52.09 100 GLU H O 1
ATOM 551 N N . PRO A 1 75 ? 47.241 -10.623 147.054 1.00 52.16 101 PRO H N 1
ATOM 552 C CA . PRO A 1 75 ? 46.836 -10.648 145.626 1.00 52.31 101 PRO H CA 1
ATOM 553 C C . PRO A 1 75 ? 45.387 -10.151 145.425 1.00 47.35 101 PRO H C 1
ATOM 554 O O . PRO A 1 75 ? 44.515 -10.391 146.282 1.00 42.29 101 PRO H O 1
ATOM 558 N N . MET A 1 76 ? 45.167 -9.410 144.342 1.00 45.20 102 MET H N 1
ATOM 559 C CA . MET A 1 76 ? 43.835 -8.829 144.049 1.00 43.39 102 MET H CA 1
ATOM 560 C C . MET A 1 76 ? 43.508 -8.926 142.579 1.00 41.87 102 MET H C 1
ATOM 561 O O . MET A 1 76 ? 44.402 -8.861 141.706 1.00 41.05 102 MET H O 1
ATOM 566 N N . PRO A 1 77 ? 42.219 -8.982 142.283 1.00 41.30 103 PRO H N 1
ATOM 567 C CA . PRO A 1 77 ? 41.890 -9.070 140.874 1.00 44.08 103 PRO H CA 1
ATOM 568 C C . PRO A 1 77 ? 42.160 -7.795 140.033 1.00 50.75 103 PRO H C 1
ATOM 569 O O . PRO A 1 77 ? 42.476 -6.718 140.571 1.00 54.47 103 PRO H O 1
ATOM 573 N N . ASP A 1 78 ? 42.055 -7.952 138.712 1.00 57.75 104 ASP H N 1
ATOM 574 C CA . ASP A 1 78 ? 42.305 -6.874 137.732 1.00 56.53 104 ASP H CA 1
ATOM 575 C C . ASP A 1 78 ? 41.529 -5.585 137.987 1.00 50.27 104 ASP H C 1
ATOM 576 O O . ASP A 1 78 ? 42.142 -4.526 138.042 1.00 45.56 104 ASP H O 1
ATOM 581 N N . MET A 1 79 ? 40.205 -5.706 138.160 1.00 48.05 105 MET H N 1
ATOM 582 C CA . MET A 1 79 ? 39.339 -4.566 138.428 1.00 45.96 105 MET H CA 1
ATOM 583 C C . MET A 1 79 ? 39.856 -3.700 139.536 1.00 47.93 105 MET H C 1
ATOM 584 O O . MET A 1 79 ? 39.842 -2.467 139.402 1.00 58.26 105 MET H O 1
ATOM 589 N N . VAL A 1 80 ? 40.217 -4.330 140.660 1.00 42.16 106 VAL H N 1
ATOM 590 C CA . VAL A 1 80 ? 40.522 -3.590 141.872 1.00 36.37 106 VAL H CA 1
ATOM 591 C C . VAL A 1 80 ? 41.787 -2.791 141.613 1.00 36.35 106 VAL H C 1
ATOM 592 O O . VAL A 1 80 ? 41.879 -1.629 142.007 1.00 36.40 106 VAL H O 1
ATOM 596 N N . ARG A 1 81 ? 42.730 -3.414 140.923 1.00 38.69 107 ARG H N 1
ATOM 597 C CA . ARG A 1 81 ? 43.993 -2.783 140.588 1.00 42.27 107 ARG H CA 1
ATOM 598 C C . ARG A 1 81 ? 43.832 -1.759 139.502 1.00 44.47 107 ARG H C 1
ATOM 599 O O . ARG A 1 81 ? 44.465 -0.727 139.567 1.00 48.61 107 ARG H O 1
ATOM 607 N N . GLU A 1 82 ? 42.983 -2.020 138.512 1.00 46.26 108 GLU H N 1
ATOM 608 C CA . GLU A 1 82 ? 42.658 -0.994 137.543 1.00 46.96 108 GLU H CA 1
ATOM 609 C C . GLU A 1 82 ? 42.091 0.263 138.290 1.00 42.90 108 GLU H C 1
ATOM 610 O O . GLU A 1 82 ? 42.526 1.378 138.065 1.00 42.89 108 GLU H O 1
ATOM 616 N N . LEU A 1 83 ? 41.169 0.051 139.202 1.00 37.14 109 LEU H N 1
ATOM 617 C CA . LEU A 1 83 ? 40.510 1.130 139.844 1.00 36.43 109 LEU H CA 1
ATOM 618 C C . LEU A 1 83 ? 41.397 1.840 140.820 1.00 38.15 109 LEU H C 1
ATOM 619 O O . LEU A 1 83 ? 41.269 3.054 140.981 1.00 40.90 109 LEU H O 1
ATOM 624 N N . VAL A 1 84 ? 42.272 1.100 141.511 1.00 38.01 110 VAL H N 1
ATOM 625 C CA . VAL A 1 84 ? 43.220 1.714 142.438 1.00 33.75 110 VAL H CA 1
ATOM 626 C C . VAL A 1 84 ? 44.105 2.624 141.660 1.00 30.73 110 VAL H C 1
ATOM 627 O O . VAL A 1 84 ? 44.366 3.712 142.068 1.00 33.03 110 VAL H O 1
ATOM 631 N N . ALA A 1 85 ? 44.543 2.169 140.514 1.00 30.33 111 ALA H N 1
ATOM 632 C CA . ALA A 1 85 ? 45.404 2.962 139.678 1.00 33.18 111 ALA H CA 1
ATOM 633 C C . ALA A 1 85 ? 44.708 4.241 139.121 1.00 35.00 111 ALA H C 1
ATOM 634 O O . ALA A 1 85 ? 45.258 5.362 139.215 1.00 36.78 111 ALA H O 1
ATOM 636 N N . ALA A 1 86 ? 43.495 4.070 138.589 1.00 33.95 112 ALA H N 1
ATOM 637 C CA . ALA A 1 86 ? 42.730 5.186 138.125 1.00 34.57 112 ALA H CA 1
ATOM 638 C C . ALA A 1 86 ? 42.537 6.161 139.259 1.00 36.11 112 ALA H C 1
ATOM 639 O O . ALA A 1 86 ? 42.593 7.362 139.015 1.00 38.93 112 ALA H O 1
ATOM 641 N N . GLY A 1 87 ? 42.306 5.633 140.468 1.00 36.67 113 GLY H N 1
ATOM 642 C CA . GLY A 1 87 ? 42.079 6.439 141.666 1.00 37.03 113 GLY H CA 1
ATOM 643 C C . GLY A 1 87 ? 43.305 7.251 142.037 1.00 38.80 113 GLY H C 1
ATOM 644 O O . GLY A 1 87 ? 43.203 8.369 142.538 1.00 36.48 113 GLY H O 1
ATOM 645 N N . SER A 1 88 ? 44.466 6.663 141.805 1.00 40.99 114 SER H N 1
ATOM 646 C CA . SER A 1 88 ? 45.702 7.300 142.173 1.00 46.25 114 SER H CA 1
ATOM 647 C C . SER A 1 88 ? 45.916 8.584 141.348 1.00 47.14 114 SER H C 1
ATOM 648 O O . SER A 1 88 ? 46.452 9.590 141.856 1.00 47.23 114 SER H O 1
ATOM 651 N N . GLN A 1 89 ? 45.510 8.505 140.076 1.00 43.47 115 GLN H N 1
ATOM 652 C CA . GLN A 1 89 ? 45.656 9.558 139.115 1.00 40.73 115 GLN H CA 1
ATOM 653 C C . GLN A 1 89 ? 44.638 10.613 139.438 1.00 40.27 115 GLN H C 1
ATOM 654 O O . GLN A 1 89 ? 44.930 11.795 139.477 1.00 40.42 115 GLN H O 1
ATOM 660 N N . LEU A 1 90 ? 43.421 10.189 139.680 1.00 40.13 116 LEU H N 1
ATOM 661 C CA . LEU A 1 90 ? 42.414 11.123 140.095 1.00 40.65 116 LEU H CA 1
ATOM 662 C C . LEU A 1 90 ? 42.885 11.894 141.324 1.00 40.60 116 LEU H C 1
ATOM 663 O O . LEU A 1 90 ? 42.687 13.081 141.417 1.00 38.55 116 LEU H O 1
ATOM 668 N N . SER A 1 91 ? 43.517 11.208 142.262 1.00 45.27 117 SER H N 1
ATOM 669 C CA . SER A 1 91 ? 43.990 11.881 143.478 1.00 49.10 117 SER H CA 1
ATOM 670 C C . SER A 1 91 ? 44.992 12.950 143.116 1.00 49.45 117 SER H C 1
ATOM 671 O O . SER A 1 91 ? 44.833 14.106 143.520 1.00 50.24 117 SER H O 1
ATOM 674 N N . ALA A 1 92 ? 45.998 12.564 142.337 1.00 48.06 118 ALA H N 1
ATOM 675 C CA . ALA A 1 92 ? 47.001 13.520 141.865 1.00 50.68 118 ALA H CA 1
ATOM 676 C C . ALA A 1 92 ? 46.361 14.728 141.083 1.00 55.43 118 ALA H C 1
ATOM 677 O O . ALA A 1 92 ? 46.615 15.890 141.393 1.00 58.72 118 ALA H O 1
ATOM 679 N N . ASP A 1 93 ? 45.485 14.461 140.130 1.00 52.56 119 ASP H N 1
ATOM 680 C CA . ASP A 1 93 ? 44.895 15.527 139.355 1.00 48.65 119 ASP H CA 1
ATOM 681 C C . ASP A 1 93 ? 43.986 16.452 140.167 1.00 47.24 119 ASP H C 1
ATOM 682 O O . ASP A 1 93 ? 43.790 17.576 139.749 1.00 49.02 119 ASP H O 1
ATOM 687 N N . SER A 1 94 ? 43.447 16.006 141.299 1.00 43.08 120 SER H N 1
ATOM 688 C CA . SER A 1 94 ? 42.495 16.816 142.076 1.00 43.79 120 SER H CA 1
ATOM 689 C C . SER A 1 94 ? 43.068 17.303 143.418 1.00 45.69 120 SER H C 1
ATOM 690 O O . SER A 1 94 ? 42.312 17.521 144.353 1.00 46.32 120 SER H O 1
ATOM 693 N N . ASP A 1 95 ? 44.398 17.440 143.513 1.00 46.54 121 ASP H N 1
ATOM 694 C CA . ASP A 1 95 ? 45.069 17.878 144.729 1.00 45.12 121 ASP H CA 1
ATOM 695 C C . ASP A 1 95 ? 44.599 17.164 145.979 1.00 43.10 121 ASP H C 1
ATOM 696 O O . ASP A 1 95 ? 44.396 17.815 146.970 1.00 41.18 121 ASP H O 1
ATOM 701 N N . GLY A 1 96 ? 44.411 15.835 145.911 1.00 42.44 122 GLY H N 1
ATOM 702 C CA . GLY A 1 96 ? 43.984 14.996 147.055 1.00 39.25 122 GLY H CA 1
ATOM 703 C C . GLY A 1 96 ? 42.505 15.029 147.449 1.00 38.00 122 GLY H C 1
ATOM 704 O O . GLY A 1 96 ? 42.070 14.401 148.397 1.00 35.25 122 GLY H O 1
ATOM 705 N N . ALA A 1 97 ? 41.703 15.782 146.730 1.00 41.70 123 ALA H N 1
ATOM 706 C CA . ALA A 1 97 ? 40.262 15.798 147.019 1.00 41.65 123 ALA H CA 1
ATOM 707 C C . ALA A 1 97 ? 39.599 14.421 146.753 1.00 37.85 123 ALA H C 1
ATOM 708 O O . ALA A 1 97 ? 38.615 14.090 147.374 1.00 35.79 123 ALA H O 1
ATOM 710 N N . PHE A 1 98 ? 40.167 13.662 145.831 1.00 37.51 124 PHE H N 1
ATOM 711 C CA . PHE A 1 98 ? 39.733 12.305 145.548 1.00 39.82 124 PHE H CA 1
ATOM 712 C C . PHE A 1 98 ? 40.564 11.335 146.363 1.00 39.90 124 PHE H C 1
ATOM 713 O O . PHE A 1 98 ? 41.794 11.296 146.204 1.00 41.39 124 PHE H O 1
ATOM 721 N N . ASP A 1 99 ? 39.882 10.510 147.162 1.00 38.52 125 ASP H N 1
ATOM 722 C CA . ASP A 1 99 ? 40.526 9.523 148.028 1.00 38.51 125 ASP H CA 1
ATOM 723 C C . ASP A 1 99 ? 39.654 8.238 148.157 1.00 36.24 125 ASP H C 1
ATOM 724 O O . ASP A 1 99 ? 38.520 8.233 148.703 1.00 35.37 125 ASP H O 1
ATOM 729 N N . LEU A 1 100 ? 40.219 7.128 147.739 1.00 34.93 126 LEU H N 1
ATOM 730 C CA . LEU A 1 100 ? 39.574 5.810 147.991 1.00 37.71 126 LEU H CA 1
ATOM 731 C C . LEU A 1 100 ? 39.602 5.267 149.444 1.00 37.77 126 LEU H C 1
ATOM 732 O O . LEU A 1 100 ? 38.969 4.249 149.698 1.00 41.18 126 LEU H O 1
ATOM 737 N N . THR A 1 101 ? 40.305 5.935 150.366 1.00 34.46 127 THR H N 1
ATOM 738 C CA . THR A 1 101 ? 40.666 5.362 151.619 1.00 35.31 127 THR H CA 1
ATOM 739 C C . THR A 1 101 ? 39.899 5.965 152.755 1.00 41.96 127 THR H C 1
ATOM 740 O O . THR A 1 101 ? 40.384 6.008 153.883 1.00 47.59 127 THR H O 1
ATOM 744 N N . LEU A 1 102 ? 38.669 6.364 152.512 1.00 48.13 128 LEU H N 1
ATOM 745 C CA . LEU A 1 102 ? 37.913 7.023 153.580 1.00 52.27 128 LEU H CA 1
ATOM 746 C C . LEU A 1 102 ? 37.036 6.094 154.387 1.00 50.11 128 LEU H C 1
ATOM 747 O O . LEU A 1 102 ? 36.368 6.548 155.315 1.00 52.69 128 LEU H O 1
ATOM 752 N N . GLU A 1 103 ? 37.043 4.806 154.078 1.00 46.50 129 GLU H N 1
ATOM 753 C CA . GLU A 1 103 ? 36.074 3.915 154.723 1.00 50.74 129 GLU H CA 1
ATOM 754 C C . GLU A 1 103 ? 36.054 3.980 156.259 1.00 50.52 129 GLU H C 1
ATOM 755 O O . GLU A 1 103 ? 34.979 3.915 156.832 1.00 48.48 129 GLU H O 1
ATOM 761 N N . PRO A 1 104 ? 37.226 4.133 156.912 1.00 52.31 130 PRO H N 1
ATOM 762 C CA . PRO A 1 104 ? 37.224 4.301 158.360 1.00 51.70 130 PRO H CA 1
ATOM 763 C C . PRO A 1 104 ? 36.600 5.590 158.820 1.00 52.66 130 PRO H C 1
ATOM 764 O O . PRO A 1 104 ? 36.022 5.604 159.896 1.00 58.00 130 PRO H O 1
ATOM 768 N N . LEU A 1 105 ? 36.688 6.665 158.050 1.00 50.71 131 LEU H N 1
ATOM 769 C CA . LEU A 1 105 ? 36.022 7.888 158.474 1.00 52.34 131 LEU H CA 1
ATOM 770 C C . LEU A 1 105 ? 34.549 7.776 158.140 1.00 56.21 131 LEU H C 1
ATOM 771 O O . LEU A 1 105 ? 33.704 8.305 158.865 1.00 66.65 131 LEU H O 1
ATOM 776 N N . LEU A 1 106 ? 34.225 7.087 157.056 1.00 57.21 132 LEU H N 1
ATOM 777 C CA . LEU A 1 106 ? 32.805 6.841 156.746 1.00 66.53 132 LEU H CA 1
ATOM 778 C C . LEU A 1 106 ? 32.134 6.000 157.861 1.00 72.71 132 LEU H C 1
ATOM 779 O O . LEU A 1 106 ? 31.130 6.428 158.429 1.00 84.76 132 LEU H O 1
ATOM 784 N N . ASN A 1 107 ? 32.688 4.828 158.189 1.00 70.80 133 ASN H N 1
ATOM 785 C CA . ASN A 1 107 ? 32.161 4.013 159.298 1.00 66.12 133 ASN H CA 1
ATOM 786 C C . ASN A 1 107 ? 32.165 4.730 160.635 1.00 63.19 133 ASN H C 1
ATOM 787 O O . ASN A 1 107 ? 31.300 4.483 161.441 1.00 64.37 133 ASN H O 1
ATOM 792 N N . LEU A 1 108 ? 33.092 5.660 160.836 1.00 59.97 134 LEU H N 1
ATOM 793 C CA . LEU A 1 108 ? 33.065 6.489 162.018 1.00 62.32 134 LEU H CA 1
ATOM 794 C C . LEU A 1 108 ? 31.897 7.444 162.024 1.00 64.04 134 LEU H C 1
ATOM 795 O O . LEU A 1 108 ? 31.247 7.597 163.041 1.00 68.79 134 LEU H O 1
ATOM 800 N N . TRP A 1 109 ? 31.645 8.118 160.914 1.00 62.25 135 TRP H N 1
ATOM 801 C CA . TRP A 1 109 ? 30.566 9.096 160.898 1.00 65.71 135 TRP H CA 1
ATOM 802 C C . TRP A 1 109 ? 29.187 8.439 160.580 1.00 65.17 135 TRP H C 1
ATOM 803 O O . TRP A 1 109 ? 28.228 9.153 160.291 1.00 69.85 135 TRP H O 1
ATOM 814 N N . GLY A 1 110 ? 29.076 7.109 160.602 1.00 63.40 136 GLY H N 1
ATOM 815 C CA . GLY A 1 110 ? 27.801 6.416 160.342 1.00 68.18 136 GLY H CA 1
ATOM 816 C C . GLY A 1 110 ? 27.333 6.274 158.882 1.00 71.74 136 GLY H C 1
ATOM 817 O O . GLY A 1 110 ? 26.278 5.712 158.580 1.00 76.36 136 GLY H O 1
ATOM 818 N N . PHE A 1 111 ? 28.111 6.795 157.949 1.00 71.99 137 PHE H N 1
ATOM 819 C CA . PHE A 1 111 ? 27.692 6.854 156.544 1.00 67.91 137 PHE H CA 1
ATOM 820 C C . PHE A 1 111 ? 28.030 5.587 155.756 1.00 62.13 137 PHE H C 1
ATOM 821 O O . PHE A 1 111 ? 27.766 5.547 154.554 1.00 62.62 137 PHE H O 1
ATOM 829 N N . GLY A 1 112 ? 28.590 4.573 156.413 1.00 57.50 138 GLY H N 1
ATOM 830 C CA . GLY A 1 112 ? 29.181 3.437 155.718 1.00 57.56 138 GLY H CA 1
ATOM 831 C C . GLY A 1 112 ? 28.327 2.187 155.817 1.00 63.68 138 GLY H C 1
ATOM 832 O O . GLY A 1 112 ? 27.197 2.236 156.293 1.00 65.85 138 GLY H O 1
ATOM 833 N N . PRO A 1 113 ? 28.855 1.035 155.338 1.00 71.85 139 PRO H N 1
ATOM 834 C CA . PRO A 1 113 ? 28.156 -0.298 155.443 1.00 72.94 139 PRO H CA 1
ATOM 835 C C . PRO A 1 113 ? 27.996 -0.918 156.828 1.00 74.81 139 PRO H C 1
ATOM 836 O O . PRO A 1 113 ? 27.072 -1.695 157.034 1.00 73.38 139 PRO H O 1
ATOM 840 N N . GLN A 1 114 ? 28.900 -0.578 157.740 1.00 88.47 140 GLN H N 1
ATOM 841 C CA . GLN A 1 114 ? 28.876 -1.062 159.137 1.00 101.37 140 GLN H CA 1
ATOM 842 C C . GLN A 1 114 ? 28.591 0.142 160.018 1.00 101.44 140 GLN H C 1
ATOM 843 O O . GLN A 1 114 ? 29.251 0.395 161.023 1.00 84.13 140 GLN H O 1
ATOM 849 N N . GLY A 1 115 ? 27.668 0.962 159.577 1.00 114.25 141 GLY H N 1
ATOM 850 C CA . GLY A 1 115 ? 27.367 2.150 160.312 1.00 117.95 141 GLY H CA 1
ATOM 851 C C . GLY A 1 115 ? 25.904 2.184 160.672 1.00 118.47 141 GLY H C 1
ATOM 852 O O . GLY A 1 115 ? 25.009 2.099 159.840 1.00 103.47 141 GLY H O 1
ATOM 853 N N . ARG A 1 116 ? 25.664 2.326 161.954 1.00 126.00 142 ARG H N 1
ATOM 854 C CA . ARG A 1 116 ? 24.361 2.609 162.476 1.00 133.17 142 ARG H CA 1
ATOM 855 C C . ARG A 1 116 ? 23.915 4.003 162.059 1.00 136.48 142 ARG H C 1
ATOM 856 O O . ARG A 1 116 ? 22.743 4.200 161.804 1.00 138.79 142 ARG H O 1
ATOM 864 N N . GLY A 1 117 ? 24.837 4.960 161.970 1.00 135.06 143 GLY H N 1
ATOM 865 C CA . GLY A 1 117 ? 24.509 6.253 161.387 1.00 132.01 143 GLY H CA 1
ATOM 866 C C . GLY A 1 117 ? 24.235 7.352 162.368 1.00 134.44 143 GLY H C 1
ATOM 867 O O . GLY A 1 117 ? 24.002 7.076 163.557 1.00 127.06 143 GLY H O 1
ATOM 868 N N . GLU A 1 118 ? 24.248 8.578 161.839 1.00 140.94 144 GLU H N 1
ATOM 869 C CA . GLU A 1 118 ? 23.755 9.754 162.533 1.00 148.97 144 GLU H CA 1
ATOM 870 C C . GLU A 1 118 ? 24.344 9.937 163.916 1.00 142.93 144 GLU H C 1
ATOM 871 O O . GLU A 1 118 ? 23.664 10.044 164.933 1.00 133.54 144 GLU H O 1
ATOM 877 N N . ARG A 1 119 ? 25.651 9.962 163.950 1.00 141.41 145 ARG H N 1
ATOM 878 C CA . ARG A 1 119 ? 26.305 10.081 165.230 1.00 133.62 145 ARG H CA 1
ATOM 879 C C . ARG A 1 119 ? 27.494 11.002 165.110 1.00 123.99 145 ARG H C 1
ATOM 880 O O . ARG A 1 119 ? 28.129 11.013 164.070 1.00 133.89 145 ARG H O 1
ATOM 888 N N . VAL A 1 120 ? 27.763 11.829 166.103 1.00 114.17 146 VAL H N 1
ATOM 889 C CA . VAL A 1 120 ? 28.899 12.760 165.946 1.00 108.82 146 VAL H CA 1
ATOM 890 C C . VAL A 1 120 ? 30.036 12.146 166.737 1.00 102.16 146 VAL H C 1
ATOM 891 O O . VAL A 1 120 ? 29.920 11.984 167.933 1.00 103.16 146 VAL H O 1
ATOM 895 N N . PRO A 1 121 ? 31.118 11.766 166.062 1.00 98.59 147 PRO H N 1
ATOM 896 C CA . PRO A 1 121 ? 32.253 11.251 166.788 1.00 97.88 147 PRO H CA 1
ATOM 897 C C . PRO A 1 121 ? 33.126 12.396 167.300 1.00 94.91 147 PRO H C 1
ATOM 898 O O . PRO A 1 121 ? 33.102 13.527 166.775 1.00 85.36 147 PRO H O 1
ATOM 902 N N . SER A 1 122 ? 33.899 12.068 168.325 1.00 93.72 148 SER H N 1
ATOM 903 C CA . SER A 1 122 ? 34.784 13.011 169.019 1.00 94.35 148 SER H CA 1
ATOM 904 C C . SER A 1 122 ? 35.897 13.547 168.127 1.00 94.62 148 SER H C 1
ATOM 905 O O . SER A 1 122 ? 35.949 13.219 166.944 1.00 102.78 148 SER H O 1
ATOM 908 N N . ALA A 1 123 ? 36.767 14.382 168.697 1.00 90.45 149 ALA H N 1
ATOM 909 C CA . ALA A 1 123 ? 38.011 14.795 168.030 1.00 87.11 149 ALA H CA 1
ATOM 910 C C . ALA A 1 123 ? 39.156 13.752 168.224 1.00 86.48 149 ALA H C 1
ATOM 911 O O . ALA A 1 123 ? 40.147 13.766 167.497 1.00 79.51 149 ALA H O 1
ATOM 913 N N . GLU A 1 124 ? 38.981 12.826 169.156 1.00 89.84 150 GLU H N 1
ATOM 914 C CA . GLU A 1 124 ? 39.968 11.782 169.372 1.00 94.14 150 GLU H CA 1
ATOM 915 C C . GLU A 1 124 ? 39.856 10.644 168.390 1.00 85.80 150 GLU H C 1
ATOM 916 O O . GLU A 1 124 ? 40.859 10.254 167.803 1.00 85.67 150 GLU H O 1
ATOM 922 N N . ASP A 1 125 ? 38.657 10.103 168.233 1.00 78.39 151 ASP H N 1
ATOM 923 C CA . ASP A 1 125 ? 38.415 8.991 167.293 1.00 74.33 151 ASP H CA 1
ATOM 924 C C . ASP A 1 125 ? 38.744 9.369 165.833 1.00 67.98 151 ASP H C 1
ATOM 925 O O . ASP A 1 125 ? 39.210 8.526 165.073 1.00 60.45 151 ASP H O 1
ATOM 930 N N . ILE A 1 126 ? 38.426 10.619 165.466 1.00 67.19 152 ILE H N 1
ATOM 931 C CA . ILE A 1 126 ? 38.743 11.246 164.160 1.00 68.22 152 ILE H CA 1
ATOM 932 C C . ILE A 1 126 ? 40.252 11.193 163.874 1.00 65.10 152 ILE H C 1
ATOM 933 O O . ILE A 1 126 ? 40.658 10.785 162.783 1.00 64.66 152 ILE H O 1
ATOM 938 N N . SER A 1 127 ? 41.053 11.658 164.836 1.00 61.97 153 SER H N 1
ATOM 939 C CA . SER A 1 127 ? 42.518 11.668 164.746 1.00 59.07 153 SER H CA 1
ATOM 940 C C . SER A 1 127 ? 43.087 10.253 164.517 1.00 52.41 153 SER H C 1
ATOM 941 O O . SER A 1 127 ? 43.996 10.071 163.691 1.00 42.96 153 SER H O 1
ATOM 944 N N . ALA A 1 128 ? 42.485 9.278 165.218 1.00 49.71 154 ALA H N 1
ATOM 945 C CA . ALA A 1 128 ? 42.806 7.816 165.126 1.00 47.69 154 ALA H CA 1
ATOM 946 C C . ALA A 1 128 ? 42.433 7.210 163.784 1.00 47.94 154 ALA H C 1
ATOM 947 O O . ALA A 1 128 ? 43.199 6.455 163.194 1.00 49.58 154 ALA H O 1
ATOM 949 N N . ALA A 1 129 ? 41.226 7.500 163.324 1.00 47.14 155 ALA H N 1
ATOM 950 C CA . ALA A 1 129 ? 40.789 7.015 162.039 1.00 46.84 155 ALA H CA 1
ATOM 951 C C . ALA A 1 129 ? 41.573 7.644 160.867 1.00 46.67 155 ALA H C 1
ATOM 952 O O . ALA A 1 129 ? 41.938 6.950 159.946 1.00 47.75 155 ALA H O 1
ATOM 954 N N . ARG A 1 130 ? 41.878 8.938 160.907 1.00 50.60 156 ARG H N 1
ATOM 955 C CA . ARG A 1 130 ? 42.691 9.540 159.853 1.00 50.15 156 ARG H CA 1
ATOM 956 C C . ARG A 1 130 ? 44.049 8.883 159.732 1.00 45.10 156 ARG H C 1
ATOM 957 O O . ARG A 1 130 ? 44.608 8.830 158.654 1.00 43.15 156 ARG H O 1
ATOM 965 N N . ALA A 1 131 ? 44.601 8.372 160.823 1.00 43.62 157 ALA H N 1
ATOM 966 C CA . ALA A 1 131 ? 45.886 7.626 160.731 1.00 39.03 157 ALA H CA 1
ATOM 967 C C . ALA A 1 131 ? 45.774 6.287 159.984 1.00 35.75 157 ALA H C 1
ATOM 968 O O . ALA A 1 131 ? 46.772 5.826 159.501 1.00 29.98 157 ALA H O 1
ATOM 970 N N . LEU A 1 132 ? 44.562 5.717 159.869 1.00 36.07 158 LEU H N 1
ATOM 971 C CA . LEU A 1 132 ? 44.281 4.573 158.977 1.00 39.00 158 LEU H CA 1
ATOM 972 C C . LEU A 1 132 ? 43.899 4.927 157.529 1.00 38.07 158 LEU H C 1
ATOM 973 O O . LEU A 1 132 ? 43.472 4.030 156.769 1.00 37.11 158 LEU H O 1
ATOM 978 N N . THR A 1 133 ? 44.034 6.207 157.168 1.00 36.05 159 THR H N 1
ATOM 979 C CA . THR A 1 133 ? 43.665 6.662 155.837 1.00 36.66 159 THR H CA 1
ATOM 980 C C . THR A 1 133 ? 44.910 7.117 155.144 1.00 36.43 159 THR H C 1
ATOM 981 O O . THR A 1 133 ? 45.979 7.151 155.758 1.00 33.40 159 THR H O 1
ATOM 985 N N . GLY A 1 134 ? 44.756 7.390 153.844 1.00 39.56 160 GLY H N 1
ATOM 986 C CA . GLY A 1 134 ? 45.812 7.958 152.997 1.00 42.63 160 GLY H CA 1
ATOM 987 C C . GLY A 1 134 ? 46.255 7.176 151.771 1.00 44.32 160 GLY H C 1
ATOM 988 O O . GLY A 1 134 ? 47.096 6.308 151.887 1.00 49.44 160 GLY H O 1
ATOM 989 N N . GLN A 1 135 ? 45.750 7.553 150.600 1.00 47.29 161 GLN H N 1
ATOM 990 C CA . GLN A 1 135 ? 46.153 7.027 149.255 1.00 45.57 161 GLN H CA 1
ATOM 991 C C . GLN A 1 135 ? 47.625 6.772 149.073 1.00 39.64 161 GLN H C 1
ATOM 992 O O . GLN A 1 135 ? 48.021 5.841 148.401 1.00 36.94 161 GLN H O 1
ATOM 998 N N . GLN A 1 136 ? 48.454 7.617 149.646 1.00 38.49 162 GLN H N 1
ATOM 999 C CA . GLN A 1 136 ? 49.921 7.436 149.538 1.00 38.45 162 GLN H CA 1
ATOM 1000 C C . GLN A 1 136 ? 50.407 6.134 150.130 1.00 39.52 162 GLN H C 1
ATOM 1001 O O . GLN A 1 136 ? 51.502 5.657 149.758 1.00 40.87 162 GLN H O 1
ATOM 1007 N N . HIS A 1 137 ? 49.639 5.596 151.089 1.00 36.75 163 HIS H N 1
ATOM 1008 C CA . HIS A 1 137 ? 49.924 4.310 151.707 1.00 35.80 163 HIS H CA 1
ATOM 1009 C C . HIS A 1 137 ? 49.489 3.049 150.910 1.00 35.53 163 HIS H C 1
ATOM 1010 O O . HIS A 1 137 ? 49.733 1.915 151.347 1.00 38.98 163 HIS H O 1
ATOM 1017 N N . LEU A 1 138 ? 48.871 3.253 149.749 1.00 32.59 164 LEU H N 1
ATOM 1018 C CA . LEU A 1 138 ? 48.365 2.189 148.929 1.00 31.84 164 LEU H CA 1
ATOM 1019 C C . LEU A 1 138 ? 49.278 2.060 147.748 1.00 32.37 164 LEU H C 1
ATOM 1020 O O . LEU A 1 138 ? 49.639 3.050 147.135 1.00 33.37 164 LEU H O 1
ATOM 1025 N N . SER A 1 139 ? 49.695 0.849 147.437 1.00 33.42 165 SER H N 1
ATOM 1026 C CA . SER A 1 139 ? 50.548 0.634 146.266 1.00 34.23 165 SER H CA 1
ATOM 1027 C C . SER A 1 139 ? 50.271 -0.703 145.583 1.00 38.77 165 SER H C 1
ATOM 1028 O O . SER A 1 139 ? 49.701 -1.647 146.161 1.00 36.47 165 SER H O 1
ATOM 1031 N N . ILE A 1 140 ? 50.665 -0.775 144.314 1.00 44.77 166 ILE H N 1
ATOM 1032 C CA . ILE A 1 140 ? 50.401 -1.959 143.484 1.00 45.80 166 ILE H CA 1
ATOM 1033 C C . ILE A 1 140 ? 51.741 -2.604 143.232 1.00 46.02 166 ILE H C 1
ATOM 1034 O O . ILE A 1 140 ? 52.692 -1.946 142.908 1.00 45.94 166 ILE H O 1
ATOM 1039 N N . ASP A 1 141 ? 51.800 -3.908 143.367 1.00 52.20 167 ASP H N 1
ATOM 1040 C CA . ASP A 1 141 ? 53.053 -4.629 143.154 1.00 55.01 167 ASP H CA 1
ATOM 1041 C C . ASP A 1 141 ? 52.719 -5.897 142.414 1.00 52.32 167 ASP H C 1
ATOM 1042 O O . ASP A 1 141 ? 52.168 -6.847 142.977 1.00 49.52 167 ASP H O 1
ATOM 1047 N N . GLY A 1 142 ? 52.978 -5.874 141.121 1.00 50.12 168 GLY H N 1
ATOM 1048 C CA . GLY A 1 142 ? 52.583 -6.958 140.297 1.00 50.11 168 GLY H CA 1
ATOM 1049 C C . GLY A 1 142 ? 51.095 -7.098 140.405 1.00 48.42 168 GLY H C 1
ATOM 1050 O O . GLY A 1 142 ? 50.385 -6.142 140.149 1.00 51.86 168 GLY H O 1
ATOM 1051 N N . ASP A 1 143 ? 50.631 -8.262 140.813 1.00 46.24 169 ASP H N 1
ATOM 1052 C CA . ASP A 1 143 ? 49.229 -8.541 140.936 1.00 47.00 169 ASP H CA 1
ATOM 1053 C C . ASP A 1 143 ? 48.797 -8.364 142.390 1.00 46.96 169 ASP H C 1
ATOM 1054 O O . ASP A 1 143 ? 47.696 -8.790 142.770 1.00 43.61 169 ASP H O 1
ATOM 1059 N N . ARG A 1 144 ? 49.661 -7.775 143.228 1.00 49.67 170 ARG H N 1
ATOM 1060 C CA . ARG A 1 144 ? 49.314 -7.552 144.645 1.00 52.80 170 ARG H CA 1
ATOM 1061 C C . ARG A 1 144 ? 48.979 -6.075 144.901 1.00 49.95 170 ARG H C 1
ATOM 1062 O O . ARG A 1 144 ? 49.518 -5.213 144.210 1.00 45.75 170 ARG H O 1
ATOM 1070 N N . LEU A 1 145 ? 48.064 -5.825 145.854 1.00 45.64 171 LEU H N 1
ATOM 1071 C CA . LEU A 1 145 ? 47.822 -4.502 146.411 1.00 44.42 171 LEU H CA 1
ATOM 1072 C C . LEU A 1 145 ? 48.470 -4.479 147.749 1.00 45.45 171 LEU H C 1
ATOM 1073 O O . LEU A 1 145 ? 48.210 -5.371 148.524 1.00 46.39 171 LEU H O 1
ATOM 1078 N N . CYS A 1 146 ? 49.200 -3.421 148.072 1.00 44.54 172 CYS H N 1
ATOM 1079 C CA . CYS A 1 146 ? 49.878 -3.328 149.345 1.00 43.48 172 CYS H CA 1
ATOM 1080 C C . CYS A 1 146 ? 49.336 -2.188 150.159 1.00 42.96 172 CYS H C 1
ATOM 1081 O O . CYS A 1 146 ? 48.912 -1.158 149.614 1.00 43.83 172 CYS H O 1
ATOM 1084 N N . LYS A 1 147 ? 49.332 -2.375 151.476 1.00 40.60 173 LYS H N 1
ATOM 1085 C CA . LYS A 1 147 ? 48.942 -1.308 152.353 1.00 40.66 173 LYS H CA 1
ATOM 1086 C C . LYS A 1 147 ? 49.901 -1.121 153.505 1.00 39.09 173 LYS H C 1
ATOM 1087 O O . LYS A 1 147 ? 50.162 -2.075 154.236 1.00 40.39 173 LYS H O 1
ATOM 1093 N N . ALA A 1 148 ? 50.397 0.119 153.670 1.00 35.13 174 ALA H N 1
ATOM 1094 C CA . ALA A 1 148 ? 51.343 0.455 154.721 1.00 33.98 174 ALA H CA 1
ATOM 1095 C C . ALA A 1 148 ? 50.718 0.792 156.072 1.00 34.78 174 ALA H C 1
ATOM 1096 O O . ALA A 1 148 ? 51.410 0.754 157.071 1.00 38.64 174 ALA H O 1
ATOM 1098 N N . VAL A 1 149 ? 49.430 1.133 156.096 1.00 32.80 175 VAL H N 1
ATOM 1099 C CA . VAL A 1 149 ? 48.647 1.320 157.307 1.00 32.17 175 VAL H CA 1
ATOM 1100 C C . VAL A 1 149 ? 47.388 0.455 157.184 1.00 31.04 175 VAL H C 1
ATOM 1101 O O . VAL A 1 149 ? 47.136 -0.057 156.128 1.00 31.19 175 VAL H O 1
ATOM 1105 N N . ALA A 1 150 ? 46.554 0.351 158.213 1.00 32.20 176 ALA H N 1
ATOM 1106 C CA . ALA A 1 150 ? 45.316 -0.488 158.121 1.00 34.20 176 ALA H CA 1
ATOM 1107 C C . ALA A 1 150 ? 44.242 0.134 157.265 1.00 32.36 176 ALA H C 1
ATOM 1108 O O . ALA A 1 150 ? 43.149 0.410 157.784 1.00 33.59 176 ALA H O 1
ATOM 1110 N N . LEU A 1 151 ? 44.531 0.278 155.974 1.00 32.19 177 LEU H N 1
ATOM 1111 C CA . LEU A 1 151 ? 43.586 0.895 155.006 1.00 35.24 177 LEU H CA 1
ATOM 1112 C C . LEU A 1 151 ? 42.290 0.132 154.785 1.00 36.44 177 LEU H C 1
ATOM 1113 O O . LEU A 1 151 ? 42.264 -1.107 154.668 1.00 38.82 177 LEU H O 1
ATOM 1118 N N . GLN A 1 152 ? 41.225 0.890 154.687 1.00 37.99 178 GLN H N 1
ATOM 1119 C CA . GLN A 1 152 ? 39.998 0.325 154.188 1.00 40.62 178 GLN H CA 1
ATOM 1120 C C . GLN A 1 152 ? 39.545 1.110 152.949 1.00 36.33 178 GLN H C 1
ATOM 1121 O O . GLN A 1 152 ? 39.347 2.329 153.004 1.00 35.60 178 GLN H O 1
ATOM 1127 N N . LEU A 1 153 ? 39.439 0.386 151.838 1.00 32.67 179 LEU H N 1
ATOM 1128 C CA . LEU A 1 153 ? 39.054 0.949 150.579 1.00 30.60 179 LEU H CA 1
ATOM 1129 C C . LEU A 1 153 ? 37.573 1.001 150.381 1.00 30.67 179 LEU H C 1
ATOM 1130 O O . LEU A 1 153 ? 36.824 0.252 150.997 1.00 31.91 179 LEU H O 1
ATOM 1135 N N . ASP A 1 154 ? 37.161 1.959 149.561 1.00 32.46 180 ASP H N 1
ATOM 1136 C CA . ASP A 1 154 ? 35.760 2.150 149.126 1.00 34.89 180 ASP H CA 1
ATOM 1137 C C . ASP A 1 154 ? 35.795 2.733 147.699 1.00 34.41 180 ASP H C 1
ATOM 1138 O O . ASP A 1 154 ? 36.425 3.758 147.440 1.00 34.39 180 ASP H O 1
ATOM 1143 N N . PHE A 1 155 ? 35.085 2.095 146.792 1.00 33.67 181 PHE H N 1
ATOM 1144 C CA . PHE A 1 155 ? 35.210 2.410 145.413 1.00 34.33 181 PHE H CA 1
ATOM 1145 C C . PHE A 1 155 ? 34.005 3.174 144.885 1.00 33.70 181 PHE H C 1
ATOM 1146 O O . PHE A 1 155 ? 33.908 3.412 143.676 1.00 35.61 181 PHE H O 1
ATOM 1154 N N . ASN A 1 156 ? 33.101 3.582 145.775 1.00 33.79 182 ASN H N 1
ATOM 1155 C CA . ASN A 1 156 ? 31.770 4.082 145.379 1.00 32.22 182 ASN H CA 1
ATOM 1156 C C . ASN A 1 156 ? 31.869 5.361 144.596 1.00 31.93 182 ASN H C 1
ATOM 1157 O O . ASN A 1 156 ? 31.066 5.594 143.749 1.00 34.11 182 ASN H O 1
ATOM 1162 N N . SER A 1 157 ? 32.892 6.158 144.807 1.00 34.81 183 SER H N 1
ATOM 1163 C CA . SER A 1 157 ? 32.998 7.442 144.129 1.00 35.44 183 SER H CA 1
ATOM 1164 C C . SER A 1 157 ? 33.248 7.283 142.623 1.00 33.77 183 SER H C 1
ATOM 1165 O O . SER A 1 157 ? 32.854 8.193 141.841 1.00 34.81 183 SER H O 1
ATOM 1168 N N . ILE A 1 158 ? 33.861 6.147 142.242 1.00 31.13 184 ILE H N 1
ATOM 1169 C CA . ILE A 1 158 ? 34.036 5.706 140.815 1.00 31.77 184 ILE H CA 1
ATOM 1170 C C . ILE A 1 158 ? 33.353 4.433 140.223 1.00 31.38 184 ILE H C 1
ATOM 1171 O O . ILE A 1 158 ? 33.385 4.239 138.985 1.00 29.65 184 ILE H O 1
ATOM 1176 N N . ALA A 1 159 ? 32.745 3.584 141.048 1.00 30.83 185 ALA H N 1
ATOM 1177 C CA . ALA A 1 159 ? 32.214 2.261 140.532 1.00 30.16 185 ALA H CA 1
ATOM 1178 C C . ALA A 1 159 ? 31.164 2.403 139.412 1.00 29.19 185 ALA H C 1
ATOM 1179 O O . ALA A 1 159 ? 31.310 1.814 138.361 1.00 29.46 185 ALA H O 1
ATOM 1181 N N . ALA A 1 160 ? 30.131 3.216 139.632 1.00 28.69 186 ALA H N 1
ATOM 1182 C CA . ALA A 1 160 ? 29.056 3.382 138.646 1.00 27.51 186 ALA H CA 1
ATOM 1183 C C . ALA A 1 160 ? 29.595 3.859 137.305 1.00 25.80 186 ALA H C 1
ATOM 1184 O O . ALA A 1 160 ? 29.229 3.361 136.254 1.00 25.63 186 ALA H O 1
ATOM 1186 N N . GLY A 1 161 ? 30.516 4.783 137.346 1.00 24.44 187 GLY H N 1
ATOM 1187 C CA . GLY A 1 161 ? 31.104 5.207 136.116 1.00 26.46 187 GLY H CA 1
ATOM 1188 C C . GLY A 1 161 ? 31.934 4.222 135.339 1.00 26.86 187 GLY H C 1
ATOM 1189 O O . GLY A 1 161 ? 31.943 4.282 134.105 1.00 27.76 187 GLY H O 1
ATOM 1190 N N . TYR A 1 162 ? 32.732 3.446 136.082 1.00 27.49 188 TYR H N 1
ATOM 1191 C CA . TYR A 1 162 ? 33.498 2.328 135.576 1.00 28.54 188 TYR H CA 1
ATOM 1192 C C . TYR A 1 162 ? 32.546 1.303 134.936 1.00 27.57 188 TYR H C 1
ATOM 1193 O O . TYR A 1 162 ? 32.779 0.870 133.814 1.00 29.26 188 TYR H O 1
ATOM 1202 N N . ALA A 1 163 ? 31.456 0.990 135.629 1.00 26.23 189 ALA H N 1
ATOM 1203 C CA . ALA A 1 163 ? 30.433 0.057 135.161 1.00 27.00 189 ALA H CA 1
ATOM 1204 C C . ALA A 1 163 ? 29.881 0.469 133.790 1.00 28.29 189 ALA H C 1
ATOM 1205 O O . ALA A 1 163 ? 29.694 -0.377 132.933 1.00 31.03 189 ALA H O 1
ATOM 1207 N N . VAL A 1 164 ? 29.670 1.769 133.585 1.00 29.29 190 VAL H N 1
ATOM 1208 C CA . VAL A 1 164 ? 29.149 2.312 132.348 1.00 29.53 190 VAL H CA 1
ATOM 1209 C C . VAL A 1 164 ? 30.177 2.064 131.245 1.00 30.44 190 VAL H C 1
ATOM 1210 O O . VAL A 1 164 ? 29.830 1.639 130.128 1.00 30.69 190 VAL H O 1
ATOM 1214 N N . ASP A 1 165 ? 31.452 2.317 131.564 1.00 30.58 191 ASP H N 1
ATOM 1215 C CA . ASP A 1 165 ? 32.507 2.182 130.576 1.00 29.65 191 ASP H CA 1
ATOM 1216 C C . ASP A 1 165 ? 32.617 0.704 130.217 1.00 31.60 191 ASP H C 1
ATOM 1217 O O . ASP A 1 165 ? 32.648 0.397 129.022 1.00 35.66 191 ASP H O 1
ATOM 1222 N N . LEU A 1 166 ? 32.602 -0.191 131.211 1.00 29.91 192 LEU H N 1
ATOM 1223 C CA . LEU A 1 166 ? 32.661 -1.629 130.922 1.00 30.74 192 LEU H CA 1
ATOM 1224 C C . LEU A 1 166 ? 31.494 -2.123 130.067 1.00 30.46 192 LEU H C 1
ATOM 1225 O O . LEU A 1 166 ? 31.703 -2.869 129.118 1.00 31.93 192 LEU H O 1
ATOM 1230 N N . VAL A 1 167 ? 30.286 -1.700 130.385 1.00 30.95 193 VAL H N 1
ATOM 1231 C CA . VAL A 1 167 ? 29.147 -2.076 129.588 1.00 33.62 193 VAL H CA 1
ATOM 1232 C C . VAL A 1 167 ? 29.325 -1.590 128.153 1.00 35.73 193 VAL H C 1
ATOM 1233 O O . VAL A 1 167 ? 29.092 -2.322 127.236 1.00 37.95 193 VAL H O 1
ATOM 1237 N N . ILE A 1 168 ? 29.786 -0.371 127.966 1.00 39.69 194 ILE H N 1
ATOM 1238 C CA . ILE A 1 168 ? 30.054 0.127 126.615 1.00 40.84 194 ILE H CA 1
ATOM 1239 C C . ILE A 1 168 ? 31.156 -0.658 125.863 1.00 40.80 194 ILE H C 1
ATOM 1240 O O . ILE A 1 168 ? 31.052 -0.872 124.676 1.00 44.73 194 ILE H O 1
ATOM 1245 N N . ASP A 1 169 ? 32.215 -1.080 126.509 1.00 42.98 195 ASP H N 1
ATOM 1246 C CA . ASP A 1 169 ? 33.207 -1.875 125.789 1.00 46.08 195 ASP H CA 1
ATOM 1247 C C . ASP A 1 169 ? 32.535 -3.134 125.217 1.00 45.99 195 ASP H C 1
ATOM 1248 O O . ASP A 1 169 ? 32.843 -3.551 124.099 1.00 44.25 195 ASP H O 1
ATOM 1253 N N . ARG A 1 170 ? 31.602 -3.699 125.983 1.00 46.95 196 ARG H N 1
ATOM 1254 C CA . ARG A 1 170 ? 30.912 -4.923 125.599 1.00 50.84 196 ARG H CA 1
ATOM 1255 C C . ARG A 1 170 ? 29.906 -4.789 124.519 1.00 49.60 196 ARG H C 1
ATOM 1256 O O . ARG A 1 170 ? 29.766 -5.713 123.736 1.00 52.28 196 ARG H O 1
ATOM 1264 N N . LEU A 1 171 ? 29.151 -3.695 124.529 1.00 45.70 197 LEU H N 1
ATOM 1265 C CA . LEU A 1 171 ? 28.242 -3.378 123.445 1.00 41.47 197 LEU H CA 1
ATOM 1266 C C . LEU A 1 171 ? 29.030 -3.134 122.168 1.00 40.89 197 LEU H C 1
ATOM 1267 O O . LEU A 1 171 ? 28.583 -3.554 121.117 1.00 39.18 197 LEU H O 1
ATOM 1272 N N . LYS A 1 172 ? 30.178 -2.454 122.261 1.00 41.36 198 LYS H N 1
ATOM 1273 C CA . LYS A 1 172 ? 31.031 -2.222 121.104 1.00 41.99 198 LYS H CA 1
ATOM 1274 C C . LYS A 1 172 ? 31.580 -3.533 120.621 1.00 41.22 198 LYS H C 1
ATOM 1275 O O . LYS A 1 172 ? 31.548 -3.811 119.436 1.00 42.99 198 LYS H O 1
ATOM 1281 N N . ALA A 1 173 ? 32.041 -4.360 121.529 1.00 41.37 199 ALA H N 1
ATOM 1282 C CA . ALA A 1 173 ? 32.626 -5.626 121.123 1.00 45.55 199 ALA H CA 1
ATOM 1283 C C . ALA A 1 173 ? 31.600 -6.531 120.379 1.00 47.75 199 ALA H C 1
ATOM 1284 O O . ALA A 1 173 ? 31.950 -7.242 119.431 1.00 49.60 199 ALA H O 1
ATOM 1286 N N . LEU A 1 174 ? 30.339 -6.430 120.777 1.00 50.11 200 LEU H N 1
ATOM 1287 C CA . LEU A 1 174 ? 29.235 -7.115 120.125 1.00 51.61 200 LEU H CA 1
ATOM 1288 C C . LEU A 1 174 ? 28.639 -6.350 118.948 1.00 52.99 200 LEU H C 1
ATOM 1289 O O . LEU A 1 174 ? 27.525 -6.631 118.562 1.00 54.92 200 LEU H O 1
ATOM 1294 N N . GLY A 1 175 ? 29.348 -5.388 118.368 1.00 56.79 201 GLY H N 1
ATOM 1295 C CA . GLY A 1 175 ? 28.882 -4.730 117.123 1.00 59.62 201 GLY H CA 1
ATOM 1296 C C . GLY A 1 175 ? 28.020 -3.483 117.218 1.00 58.55 201 GLY H C 1
ATOM 1297 O O . GLY A 1 175 ? 27.849 -2.834 116.193 1.00 65.74 201 GLY H O 1
ATOM 1298 N N . VAL A 1 176 ? 27.527 -3.124 118.417 1.00 52.84 202 VAL H N 1
ATOM 1299 C CA . VAL A 1 176 ? 26.600 -1.974 118.611 1.00 47.58 202 VAL H CA 1
ATOM 1300 C C . VAL A 1 176 ? 27.338 -0.651 118.416 1.00 42.99 202 VAL H C 1
ATOM 1301 O O . VAL A 1 176 ? 28.463 -0.472 118.838 1.00 39.71 202 VAL H O 1
ATOM 1305 N N . GLN A 1 177 ? 26.694 0.270 117.744 1.00 42.95 203 GLN H N 1
ATOM 1306 C CA . GLN A 1 177 ? 27.335 1.535 117.445 1.00 46.22 203 GLN H CA 1
ATOM 1307 C C . GLN A 1 177 ? 26.705 2.703 118.156 1.00 42.89 203 GLN H C 1
ATOM 1308 O O . GLN A 1 177 ? 27.400 3.639 118.493 1.00 39.95 203 GLN H O 1
ATOM 1314 N N . SER A 1 178 ? 25.400 2.647 118.363 1.00 40.10 204 SER H N 1
ATOM 1315 C CA . SER A 1 178 ? 24.702 3.749 118.922 1.00 38.43 204 SER H CA 1
ATOM 1316 C C . SER A 1 178 ? 23.957 3.262 120.151 1.00 39.80 204 SER H C 1
ATOM 1317 O O . SER A 1 178 ? 23.273 2.247 120.089 1.00 39.00 204 SER H O 1
ATOM 1320 N N . TYR A 1 179 ? 24.089 3.994 121.260 1.00 42.56 205 TYR H N 1
ATOM 1321 C CA . TYR A 1 179 ? 23.626 3.530 122.597 1.00 44.47 205 TYR H CA 1
ATOM 1322 C C . TYR A 1 179 ? 23.581 4.684 123.636 1.00 46.77 205 TYR H C 1
ATOM 1323 O O . TYR A 1 179 ? 24.254 5.710 123.462 1.00 50.02 205 TYR H O 1
ATOM 1332 N N . LEU A 1 180 ? 22.800 4.509 124.694 1.00 46.13 206 LEU H N 1
ATOM 1333 C CA . LEU A 1 180 ? 22.805 5.397 125.860 1.00 45.78 206 LEU H CA 1
ATOM 1334 C C . LEU A 1 180 ? 22.727 4.464 127.024 1.00 41.38 206 LEU H C 1
ATOM 1335 O O . LEU A 1 180 ? 21.721 3.796 127.150 1.00 40.14 206 LEU H O 1
ATOM 1340 N N . VAL A 1 181 ? 23.754 4.430 127.862 1.00 36.93 207 VAL H N 1
ATOM 1341 C CA . VAL A 1 181 ? 23.817 3.490 128.985 1.00 37.53 207 VAL H CA 1
ATOM 1342 C C . VAL A 1 181 ? 23.761 4.285 130.275 1.00 40.60 207 VAL H C 1
ATOM 1343 O O . VAL A 1 181 ? 24.617 5.096 130.466 1.00 41.30 207 VAL H O 1
ATOM 1347 N N . GLU A 1 182 ? 22.810 4.053 131.175 1.00 43.21 208 GLU H N 1
ATOM 1348 C CA . GLU A 1 182 ? 22.785 4.783 132.437 1.00 45.78 208 GLU H CA 1
ATOM 1349 C C . GLU A 1 182 ? 22.796 3.834 133.640 1.00 43.68 208 GLU H C 1
ATOM 1350 O O . GLU A 1 182 ? 21.925 2.988 133.735 1.00 43.26 208 GLU H O 1
ATOM 1356 N N . ILE A 1 183 ? 23.762 3.982 134.558 1.00 41.46 209 ILE H N 1
ATOM 1357 C CA . ILE A 1 183 ? 23.847 3.117 135.746 1.00 41.67 209 ILE H CA 1
ATOM 1358 C C . ILE A 1 183 ? 23.828 4.049 136.931 1.00 43.63 209 ILE H C 1
ATOM 1359 O O . ILE A 1 183 ? 24.758 4.796 137.104 1.00 41.50 209 ILE H O 1
ATOM 1364 N N . THR A 1 184 ? 22.732 4.038 137.710 1.00 49.22 210 THR H N 1
ATOM 1365 C CA . THR A 1 184 ? 22.557 4.867 138.952 1.00 46.95 210 THR H CA 1
ATOM 1366 C C . THR A 1 184 ? 22.960 6.291 138.751 1.00 47.28 210 THR H C 1
ATOM 1367 O O . THR A 1 184 ? 23.651 6.874 139.586 1.00 53.72 210 THR H O 1
ATOM 1371 N N . GLY A 1 185 ? 22.571 6.854 137.620 1.00 46.33 211 GLY H N 1
ATOM 1372 C CA . GLY A 1 185 ? 22.757 8.249 137.344 1.00 45.88 211 GLY H CA 1
ATOM 1373 C C . GLY A 1 185 ? 23.923 8.584 136.461 1.00 45.53 211 GLY H C 1
ATOM 1374 O O . GLY A 1 185 ? 23.803 9.456 135.615 1.00 48.41 211 GLY H O 1
ATOM 1375 N N . GLU A 1 186 ? 25.048 7.909 136.624 1.00 43.22 212 GLU H N 1
ATOM 1376 C CA . GLU A 1 186 ? 26.151 8.045 135.661 1.00 40.31 212 GLU H CA 1
ATOM 1377 C C . GLU A 1 186 ? 25.701 7.499 134.311 1.00 37.91 212 GLU H C 1
ATOM 1378 O O . GLU A 1 186 ? 24.997 6.511 134.243 1.00 35.83 212 GLU H O 1
ATOM 1384 N N . LEU A 1 187 ? 26.127 8.147 133.238 1.00 38.88 213 LEU H N 1
ATOM 1385 C CA . LEU A 1 187 ? 25.802 7.697 131.924 1.00 37.84 213 LEU H CA 1
ATOM 1386 C C . LEU A 1 187 ? 26.713 8.181 130.852 1.00 35.45 213 LEU H C 1
ATOM 1387 O O . LEU A 1 187 ? 27.470 9.124 131.018 1.00 32.74 213 LEU H O 1
ATOM 1392 N N . LYS A 1 188 ? 26.603 7.500 129.717 1.00 33.92 214 LYS H N 1
ATOM 1393 C CA . LYS A 1 188 ? 27.309 7.871 128.515 1.00 32.27 214 LYS H CA 1
ATOM 1394 C C . LYS A 1 188 ? 26.507 7.453 127.264 1.00 35.15 214 LYS H C 1
ATOM 1395 O O . LYS A 1 188 ? 25.793 6.459 127.250 1.00 35.57 214 LYS H O 1
ATOM 1401 N N . ALA A 1 189 ? 26.622 8.234 126.214 1.00 37.75 215 ALA H N 1
ATOM 1402 C CA . ALA A 1 189 ? 25.981 7.884 124.993 1.00 41.70 215 ALA H CA 1
ATOM 1403 C C . ALA A 1 189 ? 26.869 8.172 123.821 1.00 41.94 215 ALA H C 1
ATOM 1404 O O . ALA A 1 189 ? 27.758 9.026 123.897 1.00 38.59 215 ALA H O 1
ATOM 1406 N N . GLU A 1 190 ? 26.571 7.474 122.723 1.00 44.62 216 GLU H N 1
ATOM 1407 C CA . GLU A 1 190 ? 27.311 7.623 121.460 1.00 45.65 216 GLU H CA 1
ATOM 1408 C C . GLU A 1 190 ? 26.455 7.283 120.266 1.00 45.89 216 GLU H C 1
ATOM 1409 O O . GLU A 1 190 ? 25.423 6.661 120.402 1.00 47.51 216 GLU H O 1
ATOM 1415 N N . GLY A 1 191 ? 26.872 7.751 119.102 1.00 47.76 217 GLY H N 1
ATOM 1416 C CA . GLY A 1 191 ? 26.111 7.589 117.895 1.00 48.77 217 GLY H CA 1
ATOM 1417 C C . GLY A 1 191 ? 24.881 8.464 117.836 1.00 49.51 217 GLY H C 1
ATOM 1418 O O . GLY A 1 191 ? 24.740 9.435 118.591 1.00 42.17 217 GLY H O 1
ATOM 1419 N N . ARG A 1 192 ? 24.001 8.088 116.907 1.00 53.94 218 ARG H N 1
ATOM 1420 C CA . ARG A 1 192 ? 22.738 8.764 116.699 1.00 58.63 218 ARG H CA 1
ATOM 1421 C C . ARG A 1 192 ? 21.630 7.760 116.614 1.00 52.57 218 ARG H C 1
ATOM 1422 O O . ARG A 1 192 ? 21.878 6.634 116.342 1.00 51.86 218 ARG H O 1
ATOM 1430 N N . LYS A 1 193 ? 20.398 8.171 116.872 1.00 52.68 219 LYS H N 1
ATOM 1431 C CA . LYS A 1 193 ? 19.229 7.300 116.687 1.00 52.68 219 LYS H CA 1
ATOM 1432 C C . LYS A 1 193 ? 18.943 7.120 115.155 1.00 54.89 219 LYS H C 1
ATOM 1433 O O . LYS A 1 193 ? 19.540 7.792 114.317 1.00 53.83 219 LYS H O 1
ATOM 1439 N N . PRO A 1 194 ? 18.076 6.161 114.778 1.00 58.96 220 PRO H N 1
ATOM 1440 C CA . PRO A 1 194 ? 17.876 5.900 113.354 1.00 57.81 220 PRO H CA 1
ATOM 1441 C C . PRO A 1 194 ? 17.352 7.118 112.554 1.00 58.46 220 PRO H C 1
ATOM 1442 O O . PRO A 1 194 ? 17.907 7.374 111.490 1.00 50.90 220 PRO H O 1
ATOM 1446 N N . ASP A 1 195 ? 16.356 7.877 113.074 1.00 62.83 221 ASP H N 1
ATOM 1447 C CA . ASP A 1 195 ? 15.917 9.188 112.419 1.00 62.38 221 ASP H CA 1
ATOM 1448 C C . ASP A 1 195 ? 17.042 10.200 112.130 1.00 60.17 221 ASP H C 1
ATOM 1449 O O . ASP A 1 195 ? 16.852 11.140 111.340 1.00 56.31 221 ASP H O 1
ATOM 1454 N N . GLY A 1 196 ? 18.197 9.997 112.780 1.00 57.67 222 GLY H N 1
ATOM 1455 C CA . GLY A 1 196 ? 19.330 10.906 112.708 1.00 54.72 222 GLY H CA 1
ATOM 1456 C C . GLY A 1 196 ? 19.513 11.772 113.935 1.00 54.92 222 GLY H C 1
ATOM 1457 O O . GLY A 1 196 ? 20.553 12.438 114.002 1.00 53.50 222 GLY H O 1
ATOM 1458 N N . SER A 1 197 ? 18.551 11.759 114.888 1.00 53.38 223 SER H N 1
ATOM 1459 C CA . SER A 1 197 ? 18.643 12.575 116.099 1.00 53.57 223 SER H CA 1
ATOM 1460 C C . SER A 1 197 ? 19.776 12.161 117.057 1.00 52.04 223 SER H C 1
ATOM 1461 O O . SER A 1 197 ? 20.231 11.052 117.006 1.00 47.56 223 SER H O 1
ATOM 1464 N N . PRO A 1 198 ? 20.222 13.047 117.932 1.00 51.73 224 PRO H N 1
ATOM 1465 C CA . PRO A 1 198 ? 21.177 12.688 118.924 1.00 50.81 224 PRO H CA 1
ATOM 1466 C C . PRO A 1 198 ? 20.543 12.250 120.254 1.00 47.19 224 PRO H C 1
ATOM 1467 O O . PRO A 1 198 ? 19.345 12.491 120.560 1.00 47.31 224 PRO H O 1
ATOM 1471 N N . TRP A 1 199 ? 21.409 11.615 121.036 1.00 45.47 225 TRP H N 1
ATOM 1472 C CA . TRP A 1 199 ? 21.132 11.334 122.425 1.00 45.06 225 TRP H CA 1
ATOM 1473 C C . TRP A 1 199 ? 21.290 12.637 123.265 1.00 45.42 225 TRP H C 1
ATOM 1474 O O . TRP A 1 199 ? 22.270 13.371 123.170 1.00 39.95 225 TRP H O 1
ATOM 1485 N N . ARG A 1 200 ? 20.309 12.904 124.104 1.00 50.94 226 ARG H N 1
ATOM 1486 C CA . ARG A 1 200 ? 20.316 14.095 124.905 1.00 56.03 226 ARG H CA 1
ATOM 1487 C C . ARG A 1 200 ? 20.089 13.821 126.368 1.00 55.71 226 ARG H C 1
ATOM 1488 O O . ARG A 1 200 ? 19.269 12.948 126.744 1.00 57.51 226 ARG H O 1
ATOM 1496 N N . ILE A 1 201 ? 20.794 14.567 127.201 1.00 56.71 227 ILE H N 1
ATOM 1497 C CA . ILE A 1 201 ? 20.525 14.536 128.618 1.00 61.18 227 ILE H CA 1
ATOM 1498 C C . ILE A 1 201 ? 20.136 15.984 129.019 1.00 59.35 227 ILE H C 1
ATOM 1499 O O . ILE A 1 201 ? 20.437 16.982 128.319 1.00 45.55 227 ILE H O 1
ATOM 1504 N N . ALA A 1 202 ? 19.426 16.067 130.145 1.00 63.15 228 ALA H N 1
ATOM 1505 C CA . ALA A 1 202 ? 19.123 17.333 130.832 1.00 63.32 228 ALA H CA 1
ATOM 1506 C C . ALA A 1 202 ? 19.931 17.479 132.131 1.00 59.85 228 ALA H C 1
ATOM 1507 O O . ALA A 1 202 ? 19.911 16.578 132.982 1.00 61.40 228 ALA H O 1
ATOM 1509 N N . ILE A 1 203 ? 20.618 18.607 132.298 1.00 53.80 229 ILE H N 1
ATOM 1510 C CA . ILE A 1 203 ? 21.181 18.943 133.579 1.00 52.13 229 ILE H CA 1
ATOM 1511 C C . ILE A 1 203 ? 20.205 19.907 134.246 1.00 56.15 229 ILE H C 1
ATOM 1512 O O . ILE A 1 203 ? 19.746 20.867 133.584 1.00 50.23 229 ILE H O 1
ATOM 1517 N N . GLU A 1 204 ? 19.901 19.653 135.530 1.00 58.37 230 GLU H N 1
ATOM 1518 C CA . GLU A 1 204 ? 19.074 20.580 136.311 1.00 63.96 230 GLU H CA 1
ATOM 1519 C C . GLU A 1 204 ? 19.822 21.900 136.607 1.00 67.45 230 GLU H C 1
ATOM 1520 O O . GLU A 1 204 ? 21.036 21.911 136.922 1.00 64.85 230 GLU H O 1
ATOM 1526 N N . ALA A 1 205 ? 19.075 22.991 136.525 1.00 70.09 231 ALA H N 1
ATOM 1527 C CA . ALA A 1 205 ? 19.658 24.330 136.468 1.00 73.05 231 ALA H CA 1
ATOM 1528 C C . ALA A 1 205 ? 18.730 25.332 137.165 1.00 73.82 231 ALA H C 1
ATOM 1529 O O . ALA A 1 205 ? 18.227 26.291 136.570 1.00 74.70 231 ALA H O 1
ATOM 1531 N N . PRO A 1 206 ? 18.527 25.122 138.450 1.00 75.48 232 PRO H N 1
ATOM 1532 C CA . PRO A 1 206 ? 17.494 25.849 139.121 1.00 83.61 232 PRO H CA 1
ATOM 1533 C C . PRO A 1 206 ? 17.679 27.356 139.178 1.00 87.36 232 PRO H C 1
ATOM 1534 O O . PRO A 1 206 ? 18.769 27.906 139.068 1.00 74.07 232 PRO H O 1
ATOM 1538 N N . ARG A 1 207 ? 16.529 28.004 139.399 1.00 99.73 233 ARG H N 1
ATOM 1539 C CA . ARG A 1 207 ? 16.436 29.421 139.476 1.00 104.85 233 ARG H CA 1
ATOM 1540 C C . ARG A 1 207 ? 15.668 29.641 140.713 1.00 98.13 233 ARG H C 1
ATOM 1541 O O . ARG A 1 207 ? 16.211 29.340 141.769 1.00 86.67 233 ARG H O 1
ATOM 1549 N N . VAL A 1 212 ? 13.140 26.201 137.931 1.00 100.01 238 VAL H N 1
ATOM 1550 C CA . VAL A 1 212 ? 13.508 24.834 137.560 1.00 101.14 238 VAL H CA 1
ATOM 1551 C C . VAL A 1 212 ? 13.815 24.744 136.055 1.00 95.27 238 VAL H C 1
ATOM 1552 O O . VAL A 1 212 ? 13.242 23.951 135.294 1.00 91.47 238 VAL H O 1
ATOM 1556 N N . ALA A 1 213 ? 14.760 25.561 135.619 1.00 92.62 239 ALA H N 1
ATOM 1557 C CA . ALA A 1 213 ? 15.253 25.478 134.243 1.00 89.35 239 ALA H CA 1
ATOM 1558 C C . ALA A 1 213 ? 16.104 24.197 134.015 1.00 89.29 239 ALA H C 1
ATOM 1559 O O . ALA A 1 213 ? 16.458 23.474 134.988 1.00 90.71 239 ALA H O 1
ATOM 1561 N N . GLN A 1 214 ? 16.403 23.919 132.734 1.00 80.25 240 GLN H N 1
ATOM 1562 C CA . GLN A 1 214 ? 17.208 22.751 132.308 1.00 73.72 240 GLN H CA 1
ATOM 1563 C C . GLN A 1 214 ? 18.117 22.999 131.109 1.00 71.93 240 GLN H C 1
ATOM 1564 O O . GLN A 1 214 ? 17.644 23.374 130.056 1.00 68.32 240 GLN H O 1
ATOM 1570 N N . LYS A 1 215 ? 19.415 22.740 131.286 1.00 71.97 241 LYS H N 1
ATOM 1571 C CA . LYS A 1 215 ? 20.397 22.824 130.213 1.00 70.84 241 LYS H CA 1
ATOM 1572 C C . LYS A 1 215 ? 20.449 21.472 129.469 1.00 68.27 241 LYS H C 1
ATOM 1573 O O . LYS A 1 215 ? 20.754 20.436 130.058 1.00 66.96 241 LYS H O 1
ATOM 1579 N N . ILE A 1 216 ? 20.149 21.494 128.175 1.00 65.24 242 ILE H N 1
ATOM 1580 C CA . ILE A 1 216 ? 20.077 20.277 127.357 1.00 65.08 242 ILE H CA 1
ATOM 1581 C C . ILE A 1 216 ? 21.301 20.100 126.487 1.00 61.08 242 ILE H C 1
ATOM 1582 O O . ILE A 1 216 ? 21.622 20.958 125.711 1.00 56.84 242 ILE H O 1
ATOM 1587 N N . VAL A 1 217 ? 21.946 18.949 126.598 1.00 60.93 243 VAL H N 1
ATOM 1588 C CA . VAL A 1 217 ? 23.163 18.694 125.858 1.00 62.88 243 VAL H CA 1
ATOM 1589 C C . VAL A 1 217 ? 23.055 17.403 125.057 1.00 58.41 243 VAL H C 1
ATOM 1590 O O . VAL A 1 217 ? 22.354 16.472 125.408 1.00 58.36 243 VAL H O 1
ATOM 1594 N N . GLU A 1 218 ? 23.824 17.374 123.991 1.00 54.99 244 GLU H N 1
ATOM 1595 C CA . GLU A 1 218 ? 23.887 16.284 123.087 1.00 56.53 244 GLU H CA 1
ATOM 1596 C C . GLU A 1 218 ? 25.138 15.465 123.434 1.00 52.24 244 GLU H C 1
ATOM 1597 O O . GLU A 1 218 ? 26.221 16.000 123.447 1.00 52.42 244 GLU H O 1
ATOM 1603 N N . LEU A 1 219 ? 24.987 14.183 123.777 1.00 47.69 245 LEU H N 1
ATOM 1604 C CA . LEU A 1 219 ? 26.131 13.348 124.113 1.00 45.94 245 LEU H CA 1
ATOM 1605 C C . LEU A 1 219 ? 26.473 12.469 122.946 1.00 46.44 245 LEU H C 1
ATOM 1606 O O . LEU A 1 219 ? 25.625 11.713 122.461 1.00 49.47 245 LEU H O 1
ATOM 1611 N N . ASP A 1 220 ? 27.701 12.575 122.467 1.00 46.88 246 ASP H N 1
ATOM 1612 C CA . ASP A 1 220 ? 28.182 11.712 121.374 1.00 47.87 246 ASP H CA 1
ATOM 1613 C C . ASP A 1 220 ? 29.635 11.384 121.703 1.00 45.46 246 ASP H C 1
ATOM 1614 O O . ASP A 1 220 ? 30.545 12.073 121.307 1.00 43.18 246 ASP H O 1
ATOM 1619 N N . GLY A 1 221 ? 29.826 10.314 122.455 1.00 45.12 247 GLY H N 1
ATOM 1620 C CA . GLY A 1 221 ? 31.145 9.865 122.864 1.00 41.27 247 GLY H CA 1
ATOM 1621 C C . GLY A 1 221 ? 31.561 10.445 124.188 1.00 39.32 247 GLY H C 1
ATOM 1622 O O . GLY A 1 221 ? 32.732 10.469 124.495 1.00 37.75 247 GLY H O 1
ATOM 1623 N N . MET A 1 222 ? 30.595 10.833 125.016 1.00 40.42 248 MET H N 1
ATOM 1624 C CA . MET A 1 222 ? 30.887 11.525 126.270 1.00 39.74 248 MET H CA 1
ATOM 1625 C C . MET A 1 222 ? 30.034 10.975 127.410 1.00 34.86 248 MET H C 1
ATOM 1626 O O . MET A 1 222 ? 28.835 10.779 127.237 1.00 31.56 248 MET H O 1
ATOM 1631 N N . GLY A 1 223 ? 30.653 10.803 128.583 1.00 33.45 249 GLY H N 1
ATOM 1632 C CA . GLY A 1 223 ? 29.950 10.376 129.809 1.00 32.43 249 GLY H CA 1
ATOM 1633 C C . GLY A 1 223 ? 29.712 11.558 130.725 1.00 31.81 249 GLY H C 1
ATOM 1634 O O . GLY A 1 223 ? 30.411 12.542 130.632 1.00 31.95 249 GLY H O 1
ATOM 1635 N N . VAL A 1 224 ? 28.719 11.443 131.597 1.00 31.75 250 VAL H N 1
ATOM 1636 C CA . VAL A 1 224 ? 28.261 12.514 132.459 1.00 32.05 250 VAL H CA 1
ATOM 1637 C C . VAL A 1 224 ? 28.107 11.946 133.842 1.00 34.23 250 VAL H C 1
ATOM 1638 O O . VAL A 1 224 ? 27.634 10.799 134.032 1.00 34.25 250 VAL H O 1
ATOM 1642 N N . SER A 1 225 ? 28.456 12.741 134.842 1.00 34.75 251 SER H N 1
ATOM 1643 C CA . SER A 1 225 ? 28.238 12.285 136.198 1.00 36.89 251 SER H CA 1
ATOM 1644 C C . SER A 1 225 ? 27.845 13.450 137.041 1.00 39.07 251 SER H C 1
ATOM 1645 O O . SER A 1 225 ? 28.467 14.500 136.941 1.00 36.88 251 SER H O 1
ATOM 1648 N N . THR A 1 226 ? 26.861 13.227 137.921 1.00 44.10 252 THR H N 1
ATOM 1649 C CA . THR A 1 226 ? 26.328 14.291 138.770 1.00 45.92 252 THR H CA 1
ATOM 1650 C C . THR A 1 226 ? 26.432 13.997 140.243 1.00 43.49 252 THR H C 1
ATOM 1651 O O . THR A 1 226 ? 25.714 13.211 140.738 1.00 43.24 252 THR H O 1
ATOM 1655 N N . SER A 1 227 ? 27.289 14.701 140.953 1.00 46.45 253 SER H N 1
ATOM 1656 C CA . SER A 1 227 ? 27.383 14.547 142.394 1.00 49.81 253 SER H CA 1
ATOM 1657 C C . SER A 1 227 ? 26.389 15.450 143.110 1.00 48.91 253 SER H C 1
ATOM 1658 O O . SER A 1 227 ? 26.347 16.636 142.870 1.00 46.90 253 SER H O 1
ATOM 1661 N N . GLY A 1 228 ? 25.628 14.887 144.027 1.00 51.22 254 GLY H N 1
ATOM 1662 C CA . GLY A 1 228 ? 24.593 15.644 144.689 1.00 55.09 254 GLY H CA 1
ATOM 1663 C C . GLY A 1 228 ? 23.378 15.849 143.793 1.00 57.46 254 GLY H C 1
ATOM 1664 O O . GLY A 1 228 ? 23.395 15.518 142.589 1.00 57.67 254 GLY H O 1
ATOM 1665 N N . ASP A 1 229 ? 22.313 16.354 144.422 1.00 59.57 255 ASP H N 1
ATOM 1666 C CA . ASP A 1 229 ? 21.044 16.729 143.769 1.00 64.20 255 ASP H CA 1
ATOM 1667 C C . ASP A 1 229 ? 20.466 17.980 144.425 1.00 64.16 255 ASP H C 1
ATOM 1668 O O . ASP A 1 229 ? 20.178 17.942 145.608 1.00 71.03 255 ASP H O 1
ATOM 1673 N N . TYR A 1 230 ? 20.230 19.050 143.663 1.00 62.08 256 TYR H N 1
ATOM 1674 C CA . TYR A 1 230 ? 19.960 20.333 144.288 1.00 66.17 256 TYR H CA 1
ATOM 1675 C C . TYR A 1 230 ? 18.746 20.312 145.214 1.00 67.41 256 TYR H C 1
ATOM 1676 O O . TYR A 1 230 ? 18.650 21.092 146.182 1.00 65.94 256 TYR H O 1
ATOM 1685 N N . ARG A 1 231 ? 17.863 19.360 144.944 1.00 74.09 257 ARG H N 1
ATOM 1686 C CA . ARG A 1 231 ? 16.742 19.087 145.821 1.00 82.32 257 ARG H CA 1
ATOM 1687 C C . ARG A 1 231 ? 17.115 18.577 147.223 1.00 79.13 257 ARG H C 1
ATOM 1688 O O . ARG A 1 231 ? 16.403 18.879 148.173 1.00 82.56 257 ARG H O 1
ATOM 1696 N N . ASN A 1 232 ? 18.226 17.858 147.380 1.00 81.21 258 ASN H N 1
ATOM 1697 C CA . ASN A 1 232 ? 18.742 17.489 148.731 1.00 89.10 258 ASN H CA 1
ATOM 1698 C C . ASN A 1 232 ? 19.841 18.406 149.206 1.00 82.89 258 ASN H C 1
ATOM 1699 O O . ASN A 1 232 ? 21.020 18.164 148.966 1.00 84.08 258 ASN H O 1
ATOM 1704 N N . TYR A 1 233 ? 19.453 19.463 149.875 1.00 74.59 259 TYR H N 1
ATOM 1705 C CA . TYR A 1 233 ? 20.396 20.357 150.421 1.00 73.59 259 TYR H CA 1
ATOM 1706 C C . TYR A 1 233 ? 19.783 20.591 151.784 1.00 80.95 259 TYR H C 1
ATOM 1707 O O . TYR A 1 233 ? 18.646 21.016 151.894 1.00 83.77 259 TYR H O 1
ATOM 1716 N N . PHE A 1 234 ? 20.507 20.214 152.830 1.00 94.67 260 PHE H N 1
ATOM 1717 C CA . PHE A 1 234 ? 20.010 20.318 154.211 1.00 98.82 260 PHE H CA 1
ATOM 1718 C C . PHE A 1 234 ? 20.970 21.047 155.038 1.00 102.21 260 PHE H C 1
ATOM 1719 O O . PHE A 1 234 ? 22.167 20.809 154.934 1.00 94.25 260 PHE H O 1
ATOM 1727 N N . GLU A 1 235 ? 20.418 21.871 155.901 1.00 112.85 261 GLU H N 1
ATOM 1728 C CA . GLU A 1 235 ? 21.165 22.529 156.927 1.00 117.58 261 GLU H CA 1
ATOM 1729 C C . GLU A 1 235 ? 20.622 21.917 158.196 1.00 121.40 261 GLU H C 1
ATOM 1730 O O . GLU A 1 235 ? 19.446 22.078 158.460 1.00 134.63 261 GLU H O 1
ATOM 1736 N N . ARG A 1 236 ? 21.445 21.226 158.979 1.00 118.97 262 ARG H N 1
ATOM 1737 C CA . ARG A 1 236 ? 21.016 20.820 160.286 1.00 115.73 262 ARG H CA 1
ATOM 1738 C C . ARG A 1 236 ? 21.538 21.848 161.289 1.00 121.07 262 ARG H C 1
ATOM 1739 O O . ARG A 1 236 ? 22.736 22.070 161.343 1.00 123.42 262 ARG H O 1
ATOM 1747 N N . ASP A 1 237 ? 20.634 22.504 162.009 1.00 121.86 263 ASP H N 1
ATOM 1748 C CA . ASP A 1 237 ? 20.959 23.654 162.873 1.00 126.84 263 ASP H CA 1
ATOM 1749 C C . ASP A 1 237 ? 21.629 24.855 162.180 1.00 122.84 263 ASP H C 1
ATOM 1750 O O . ASP A 1 237 ? 22.437 25.527 162.794 1.00 131.28 263 ASP H O 1
ATOM 1755 N N . GLY A 1 238 ? 21.300 25.125 160.916 1.00 115.25 264 GLY H N 1
ATOM 1756 C CA . GLY A 1 238 ? 21.907 26.254 160.181 1.00 111.06 264 GLY H CA 1
ATOM 1757 C C . GLY A 1 238 ? 23.320 25.991 159.667 1.00 110.45 264 GLY H C 1
ATOM 1758 O O . GLY A 1 238 ? 23.964 26.905 159.147 1.00 114.09 264 GLY H O 1
ATOM 1759 N N . ARG A 1 239 ? 23.790 24.746 159.820 1.00 104.87 265 ARG H N 1
ATOM 1760 C CA . ARG A 1 239 ? 25.084 24.285 159.336 1.00 97.87 265 ARG H CA 1
ATOM 1761 C C . ARG A 1 239 ? 24.795 23.167 158.331 1.00 90.69 265 ARG H C 1
ATOM 1762 O O . ARG A 1 239 ? 23.916 22.352 158.542 1.00 89.18 265 ARG H O 1
ATOM 1770 N N . ARG A 1 240 ? 25.548 23.102 157.254 1.00 81.53 266 ARG H N 1
ATOM 1771 C CA . ARG A 1 240 ? 25.231 22.117 156.222 1.00 75.44 266 ARG H CA 1
ATOM 1772 C C . ARG A 1 240 ? 25.442 20.640 156.608 1.00 70.13 266 ARG H C 1
ATOM 1773 O O . ARG A 1 240 ? 26.501 20.251 157.065 1.00 66.29 266 ARG H O 1
ATOM 1781 N N . TYR A 1 241 ? 24.418 19.842 156.363 1.00 69.28 267 TYR H N 1
ATOM 1782 C CA . TYR A 1 241 ? 24.446 18.387 156.551 1.00 71.63 267 TYR H CA 1
ATOM 1783 C C . TYR A 1 241 ? 24.658 17.587 155.225 1.00 71.19 267 TYR H C 1
ATOM 1784 O O . TYR A 1 241 ? 23.916 17.740 154.254 1.00 71.69 267 TYR H O 1
ATOM 1793 N N . SER A 1 242 ? 25.708 16.771 155.170 1.00 69.86 268 SER H N 1
ATOM 1794 C CA . SER A 1 242 ? 25.950 15.911 154.018 1.00 65.91 268 SER H CA 1
ATOM 1795 C C . SER A 1 242 ? 26.789 14.702 154.409 1.00 68.04 268 SER H C 1
ATOM 1796 O O . SER A 1 242 ? 27.417 14.660 155.461 1.00 70.12 268 SER H O 1
ATOM 1799 N N . HIS A 1 243 ? 26.794 13.722 153.522 1.00 67.25 269 HIS H N 1
ATOM 1800 C CA . HIS A 1 243 ? 27.586 12.511 153.678 1.00 65.96 269 HIS H CA 1
ATOM 1801 C C . HIS A 1 243 ? 28.969 12.642 152.994 1.00 62.59 269 HIS H C 1
ATOM 1802 O O . HIS A 1 243 ? 29.716 11.674 152.907 1.00 63.76 269 HIS H O 1
ATOM 1809 N N . THR A 1 244 ? 29.334 13.824 152.521 1.00 61.21 270 THR H N 1
ATOM 1810 C CA . THR A 1 244 ? 30.628 13.985 151.883 1.00 59.97 270 THR H CA 1
ATOM 1811 C C . THR A 1 244 ? 31.658 14.520 152.893 1.00 63.38 270 THR H C 1
ATOM 1812 O O . THR A 1 244 ? 31.430 15.504 153.592 1.00 62.58 270 THR H O 1
ATOM 1816 N N . LEU A 1 245 ? 32.809 13.856 152.949 1.00 66.12 271 LEU H N 1
ATOM 1817 C CA . LEU A 1 245 ? 33.879 14.180 153.909 1.00 64.36 271 LEU H CA 1
ATOM 1818 C C . LEU A 1 245 ? 35.067 14.805 153.230 1.00 61.70 271 LEU H C 1
ATOM 1819 O O . LEU A 1 245 ? 35.423 14.354 152.153 1.00 63.59 271 LEU H O 1
ATOM 1824 N N . ASP A 1 246 ? 35.695 15.804 153.851 1.00 62.37 272 ASP H N 1
ATOM 1825 C CA . ASP A 1 246 ? 37.002 16.237 153.380 1.00 64.26 272 ASP H CA 1
ATOM 1826 C C . ASP A 1 246 ? 38.046 15.181 153.793 1.00 67.28 272 ASP H C 1
ATOM 1827 O O . ASP A 1 246 ? 38.145 14.837 154.979 1.00 66.16 272 ASP H O 1
ATOM 1832 N N . PRO A 1 247 ? 38.805 14.648 152.820 1.00 73.19 273 PRO H N 1
ATOM 1833 C CA . PRO A 1 247 ? 39.897 13.712 153.123 1.00 74.95 273 PRO H CA 1
ATOM 1834 C C . PRO A 1 247 ? 40.922 14.300 154.040 1.00 77.89 273 PRO H C 1
ATOM 1835 O O . PRO A 1 247 ? 41.385 13.596 154.918 1.00 78.07 273 PRO H O 1
ATOM 1839 N N . GLN A 1 248 ? 41.278 15.567 153.792 1.00 84.84 274 GLN H N 1
ATOM 1840 C CA . GLN A 1 248 ? 42.267 16.289 154.583 1.00 87.28 274 GLN H CA 1
ATOM 1841 C C . GLN A 1 248 ? 41.798 16.528 156.038 1.00 89.97 274 GLN H C 1
ATOM 1842 O O . GLN A 1 248 ? 42.481 16.150 156.979 1.00 90.79 274 GLN H O 1
ATOM 1848 N N . SER A 1 249 ? 40.659 17.169 156.235 1.00 90.00 275 SER H N 1
ATOM 1849 C CA . SER A 1 249 ? 40.101 17.246 157.600 1.00 87.76 275 SER H CA 1
ATOM 1850 C C . SER A 1 249 ? 39.256 16.005 157.783 1.00 84.15 275 SER H C 1
ATOM 1851 O O . SER A 1 249 ? 38.782 15.445 156.820 1.00 104.36 275 SER H O 1
ATOM 1854 N N . GLY A 1 250 ? 39.027 15.555 158.989 1.00 73.46 276 GLY H N 1
ATOM 1855 C CA . GLY A 1 250 ? 38.197 14.362 159.135 1.00 73.83 276 GLY H CA 1
ATOM 1856 C C . GLY A 1 250 ? 36.710 14.582 158.909 1.00 74.76 276 GLY H C 1
ATOM 1857 O O . GLY A 1 250 ? 35.979 13.616 158.652 1.00 63.96 276 GLY H O 1
ATOM 1858 N N . GLN A 1 251 ? 36.283 15.852 159.006 1.00 85.33 277 GLN H N 1
ATOM 1859 C CA . GLN A 1 251 ? 34.869 16.207 159.092 1.00 91.36 277 GLN H CA 1
ATOM 1860 C C . GLN A 1 251 ? 34.112 16.322 157.750 1.00 85.92 277 GLN H C 1
ATOM 1861 O O . GLN A 1 251 ? 34.720 16.331 156.663 1.00 84.98 277 GLN H O 1
ATOM 1867 N N . PRO A 1 252 ? 32.772 16.433 157.828 1.00 76.61 278 PRO H N 1
ATOM 1868 C CA . PRO A 1 252 ? 32.046 16.730 156.642 1.00 71.75 278 PRO H CA 1
ATOM 1869 C C . PRO A 1 252 ? 32.135 18.212 156.189 1.00 64.82 278 PRO H C 1
ATOM 1870 O O . PRO A 1 252 ? 32.448 19.169 156.979 1.00 64.45 278 PRO H O 1
ATOM 1874 N N . ILE A 1 253 ? 31.851 18.339 154.893 1.00 52.74 279 ILE H N 1
ATOM 1875 C CA . ILE A 1 253 ? 31.967 19.552 154.175 1.00 50.97 279 ILE H CA 1
ATOM 1876 C C . ILE A 1 253 ? 30.977 20.566 154.705 1.00 55.12 279 ILE H C 1
ATOM 1877 O O . ILE A 1 253 ? 29.845 20.215 155.038 1.00 50.20 279 ILE H O 1
ATOM 1882 N N . GLU A 1 254 ? 31.435 21.815 154.754 1.00 62.06 280 GLU H N 1
ATOM 1883 C CA . GLU A 1 254 ? 30.664 22.943 155.259 1.00 64.24 280 GLU H CA 1
ATOM 1884 C C . GLU A 1 254 ? 30.032 23.786 154.181 1.00 58.02 280 GLU H C 1
ATOM 1885 O O . GLU A 1 254 ? 29.070 24.442 154.455 1.00 54.13 280 GLU H O 1
ATOM 1891 N N . HIS A 1 255 ? 30.599 23.756 152.979 1.00 58.66 281 HIS H N 1
ATOM 1892 C CA . HIS A 1 255 ? 30.312 24.724 151.894 1.00 58.69 281 HIS H CA 1
ATOM 1893 C C . HIS A 1 255 ? 28.958 24.525 151.209 1.00 58.99 281 HIS H C 1
ATOM 1894 O O . HIS A 1 255 ? 28.231 23.572 151.475 1.00 54.48 281 HIS H O 1
ATOM 1901 N N . HIS A 1 256 ? 28.669 25.400 150.259 1.00 61.71 282 HIS H N 1
ATOM 1902 C CA . HIS A 1 256 ? 27.335 25.493 149.700 1.00 60.49 282 HIS H CA 1
ATOM 1903 C C . HIS A 1 256 ? 27.093 24.790 148.349 1.00 56.60 282 HIS H C 1
ATOM 1904 O O . HIS A 1 256 ? 26.022 24.878 147.839 1.00 55.50 282 HIS H O 1
ATOM 1911 N N . LEU A 1 257 ? 28.077 24.141 147.738 1.00 53.76 283 LEU H N 1
ATOM 1912 C CA . LEU A 1 257 ? 27.848 23.392 146.479 1.00 47.61 283 LEU H CA 1
ATOM 1913 C C . LEU A 1 257 ? 26.832 22.265 146.618 1.00 45.29 283 LEU H C 1
ATOM 1914 O O . LEU A 1 257 ? 27.056 21.334 147.371 1.00 40.16 283 LEU H O 1
ATOM 1919 N N . ALA A 1 258 ? 25.714 22.358 145.894 1.00 44.14 284 ALA H N 1
ATOM 1920 C CA . ALA A 1 258 ? 24.595 21.421 146.044 1.00 43.94 284 ALA H CA 1
ATOM 1921 C C . ALA A 1 258 ? 24.605 20.275 145.012 1.00 45.55 284 ALA H C 1
ATOM 1922 O O . ALA A 1 258 ? 24.118 19.174 145.265 1.00 45.65 284 ALA H O 1
ATOM 1924 N N . ALA A 1 259 ? 25.144 20.553 143.841 1.00 45.78 285 ALA H N 1
ATOM 1925 C CA . ALA A 1 259 ? 25.350 19.556 142.827 1.00 43.81 285 ALA H CA 1
ATOM 1926 C C . ALA A 1 259 ? 26.432 20.054 141.881 1.00 43.09 285 ALA H C 1
ATOM 1927 O O . ALA A 1 259 ? 26.631 21.271 141.701 1.00 47.60 285 ALA H O 1
ATOM 1929 N N . VAL A 1 260 ? 27.125 19.111 141.259 1.00 39.83 286 VAL H N 1
ATOM 1930 C CA . VAL A 1 260 ? 28.102 19.418 140.234 1.00 35.34 286 VAL H CA 1
ATOM 1931 C C . VAL A 1 260 ? 28.021 18.271 139.229 1.00 35.78 286 VAL H C 1
ATOM 1932 O O . VAL A 1 260 ? 27.725 17.114 139.547 1.00 35.10 286 VAL H O 1
ATOM 1936 N N . THR A 1 261 ? 28.203 18.623 137.979 1.00 35.74 287 THR H N 1
ATOM 1937 C CA . THR A 1 261 ? 27.982 17.703 136.922 1.00 35.41 287 THR H CA 1
ATOM 1938 C C . THR A 1 261 ? 29.256 17.773 136.160 1.00 36.70 287 THR H C 1
ATOM 1939 O O . THR A 1 261 ? 29.672 18.853 135.868 1.00 38.52 287 THR H O 1
ATOM 1943 N N . VAL A 1 262 ? 29.868 16.638 135.820 1.00 37.58 288 VAL H N 1
ATOM 1944 C CA . VAL A 1 262 ? 31.056 16.646 134.979 1.00 39.68 288 VAL H CA 1
ATOM 1945 C C . VAL A 1 262 ? 30.840 15.858 133.686 1.00 39.04 288 VAL H C 1
ATOM 1946 O O . VAL A 1 262 ? 30.092 14.899 133.657 1.00 43.93 288 VAL H O 1
ATOM 1950 N N . ILE A 1 263 ? 31.522 16.270 132.634 1.00 35.81 289 ILE H N 1
ATOM 1951 C CA . ILE A 1 263 ? 31.403 15.677 131.336 1.00 35.93 289 ILE H CA 1
ATOM 1952 C C . ILE A 1 263 ? 32.808 15.408 130.880 1.00 33.84 289 ILE H C 1
ATOM 1953 O O . ILE A 1 263 ? 33.659 16.316 130.881 1.00 35.30 289 ILE H O 1
ATOM 1958 N N . ASP A 1 264 ? 33.046 14.147 130.562 1.00 32.50 290 ASP H N 1
ATOM 1959 C CA . ASP A 1 264 ? 34.326 13.650 130.140 1.00 33.50 290 ASP H CA 1
ATOM 1960 C C . ASP A 1 264 ? 34.063 12.419 129.242 1.00 35.11 290 ASP H C 1
ATOM 1961 O O . ASP A 1 264 ? 33.010 11.753 129.335 1.00 30.70 290 ASP H O 1
ATOM 1966 N N . LYS A 1 265 ? 35.031 12.112 128.395 1.00 36.78 291 LYS H N 1
ATOM 1967 C CA . LYS A 1 265 ? 34.918 10.938 127.544 1.00 39.36 291 LYS H CA 1
ATOM 1968 C C . LYS A 1 265 ? 34.960 9.627 128.332 1.00 36.21 291 LYS H C 1
ATOM 1969 O O . LYS A 1 265 ? 34.337 8.660 127.958 1.00 32.44 291 LYS H O 1
ATOM 1975 N N . SER A 1 266 ? 35.669 9.626 129.433 1.00 36.15 292 SER H N 1
ATOM 1976 C CA . SER A 1 266 ? 35.658 8.499 130.336 1.00 36.49 292 SER H CA 1
ATOM 1977 C C . SER A 1 266 ? 34.638 8.776 131.408 1.00 35.77 292 SER H C 1
ATOM 1978 O O . SER A 1 266 ? 34.804 9.718 132.169 1.00 37.09 292 SER H O 1
ATOM 1981 N N . THR A 1 267 ? 33.579 7.982 131.453 1.00 33.16 293 THR H N 1
ATOM 1982 C CA . THR A 1 267 ? 32.568 8.090 132.508 1.00 29.94 293 THR H CA 1
ATOM 1983 C C . THR A 1 267 ? 33.160 7.782 133.899 1.00 32.22 293 THR H C 1
ATOM 1984 O O . THR A 1 267 ? 32.631 8.207 134.902 1.00 30.35 293 THR H O 1
ATOM 1988 N N . LEU A 1 268 ? 34.233 6.985 133.951 1.00 35.02 294 LEU H N 1
ATOM 1989 C CA . LEU A 1 268 ? 34.921 6.700 135.207 1.00 35.45 294 LEU H CA 1
ATOM 1990 C C . LEU A 1 268 ? 35.450 8.041 135.773 1.00 36.19 294 LEU H C 1
ATOM 1991 O O . LEU A 1 268 ? 35.130 8.440 136.921 1.00 36.15 294 LEU H O 1
ATOM 1996 N N . ARG A 1 269 ? 36.254 8.718 134.958 1.00 37.89 295 ARG H N 1
ATOM 1997 C CA . ARG A 1 269 ? 36.760 10.097 135.238 1.00 39.44 295 ARG H CA 1
ATOM 1998 C C . ARG A 1 269 ? 35.684 11.116 135.626 1.00 35.60 295 ARG H C 1
ATOM 1999 O O . ARG A 1 269 ? 35.847 11.823 136.627 1.00 33.80 295 ARG H O 1
ATOM 2007 N N . ALA A 1 270 ? 34.561 11.116 134.924 1.00 31.83 296 ALA H N 1
ATOM 2008 C CA . ALA A 1 270 ? 33.481 12.005 135.315 1.00 33.35 296 ALA H CA 1
ATOM 2009 C C . ALA A 1 270 ? 32.961 11.703 136.722 1.00 32.59 296 ALA H C 1
ATOM 2010 O O . ALA A 1 270 ? 32.642 12.595 137.448 1.00 32.49 296 ALA H O 1
ATOM 2012 N N . ASP A 1 271 ? 32.882 10.434 137.100 1.00 32.00 297 ASP H N 1
ATOM 2013 C CA . ASP A 1 271 ? 32.303 10.017 138.385 1.00 30.38 297 ASP H CA 1
ATOM 2014 C C . ASP A 1 271 ? 33.265 10.452 139.491 1.00 29.65 297 ASP H C 1
ATOM 2015 O O . ASP A 1 271 ? 32.838 10.823 140.616 1.00 26.13 297 ASP H O 1
ATOM 2020 N N . GLY A 1 272 ? 34.557 10.386 139.135 1.00 28.40 298 GLY H N 1
ATOM 2021 C CA . GLY A 1 272 ? 35.623 10.657 140.041 1.00 29.63 298 GLY H CA 1
ATOM 2022 C C . GLY A 1 272 ? 35.750 12.146 140.278 1.00 31.20 298 GLY H C 1
ATOM 2023 O O . GLY A 1 272 ? 35.692 12.611 141.432 1.00 29.27 298 GLY H O 1
ATOM 2024 N N . LEU A 1 273 ? 35.940 12.889 139.179 1.00 31.79 299 LEU H N 1
ATOM 2025 C CA . LEU A 1 273 ? 36.091 14.359 139.232 1.00 30.55 299 LEU H CA 1
ATOM 2026 C C . LEU A 1 273 ? 34.846 14.975 139.813 1.00 29.84 299 LEU H C 1
ATOM 2027 O O . LEU A 1 273 ? 34.903 15.761 140.718 1.00 33.68 299 LEU H O 1
ATOM 2032 N N . SER A 1 274 ? 33.706 14.567 139.361 1.00 30.03 300 SER H N 1
ATOM 2033 C CA . SER A 1 274 ? 32.484 14.945 140.048 1.00 32.37 300 SER H CA 1
ATOM 2034 C C . SER A 1 274 ? 32.553 14.819 141.574 1.00 31.50 300 SER H C 1
ATOM 2035 O O . SER A 1 274 ? 32.184 15.738 142.278 1.00 29.71 300 SER H O 1
ATOM 2038 N N . THR A 1 275 ? 33.001 13.675 142.076 1.00 32.26 301 THR H N 1
ATOM 2039 C CA . THR A 1 275 ? 33.154 13.501 143.541 1.00 33.68 301 THR H CA 1
ATOM 2040 C C . THR A 1 275 ? 34.148 14.513 144.175 1.00 31.98 301 THR H C 1
ATOM 2041 O O . THR A 1 275 ? 33.932 14.961 145.312 1.00 30.49 301 THR H O 1
ATOM 2045 N N . ALA A 1 276 ? 35.219 14.806 143.438 1.00 30.54 302 ALA H N 1
ATOM 2046 C CA . ALA A 1 276 ? 36.320 15.648 143.887 1.00 32.59 302 ALA H CA 1
ATOM 2047 C C . ALA A 1 276 ? 35.893 17.108 143.966 1.00 35.51 302 ALA H C 1
ATOM 2048 O O . ALA A 1 276 ? 36.277 17.851 144.904 1.00 33.43 302 ALA H O 1
ATOM 2050 N N . LEU A 1 277 ? 35.124 17.513 142.955 1.00 35.44 303 LEU H N 1
ATOM 2051 C CA . LEU A 1 277 ? 34.610 18.869 142.862 1.00 36.10 303 LEU H CA 1
ATOM 2052 C C . LEU A 1 277 ? 33.642 19.135 143.989 1.00 38.90 303 LEU H C 1
ATOM 2053 O O . LEU A 1 277 ? 33.685 20.205 144.560 1.00 46.54 303 LEU H O 1
ATOM 2058 N N . MET A 1 278 ? 32.815 18.162 144.342 1.00 39.54 304 MET H N 1
ATOM 2059 C CA . MET A 1 278 ? 31.878 18.312 145.449 1.00 40.38 304 MET H CA 1
ATOM 2060 C C . MET A 1 278 ? 32.611 18.312 146.804 1.00 41.71 304 MET H C 1
ATOM 2061 O O . MET A 1 278 ? 32.102 18.874 147.783 1.00 42.02 304 MET H O 1
ATOM 2066 N N . VAL A 1 279 ? 33.760 17.646 146.884 1.00 38.37 305 VAL H N 1
ATOM 2067 C CA . VAL A 1 279 ? 34.547 17.762 148.068 1.00 38.55 305 VAL H CA 1
ATOM 2068 C C . VAL A 1 279 ? 34.992 19.203 148.120 1.00 38.28 305 VAL H C 1
ATOM 2069 O O . VAL A 1 279 ? 34.800 19.851 149.119 1.00 39.48 305 VAL H O 1
ATOM 2073 N N . LEU A 1 280 ? 35.562 19.691 147.033 1.00 38.63 306 LEU H N 1
ATOM 2074 C CA . LEU A 1 280 ? 36.328 20.953 147.040 1.00 42.28 306 LEU H CA 1
ATOM 2075 C C . LEU A 1 280 ? 35.451 22.163 147.338 1.00 42.44 306 LEU H C 1
ATOM 2076 O O . LEU A 1 280 ? 35.883 23.105 148.010 1.00 41.86 306 LEU H O 1
ATOM 2081 N N . GLY A 1 281 ? 34.221 22.091 146.848 1.00 41.53 307 GLY H N 1
ATOM 2082 C CA . GLY A 1 281 ? 33.267 23.179 146.927 1.00 43.22 307 GLY H CA 1
ATOM 2083 C C . GLY A 1 281 ? 33.248 24.156 145.769 1.00 42.67 307 GLY H C 1
ATOM 2084 O O . GLY A 1 281 ? 34.132 24.106 144.890 1.00 43.11 307 GLY H O 1
ATOM 2085 N N . PRO A 1 282 ? 32.272 25.085 145.785 1.00 44.99 308 PRO H N 1
ATOM 2086 C CA . PRO A 1 282 ? 32.096 26.077 144.677 1.00 49.08 308 PRO H CA 1
ATOM 2087 C C . PRO A 1 282 ? 33.359 26.891 144.275 1.00 51.79 308 PRO H C 1
ATOM 2088 O O . PRO A 1 282 ? 33.624 27.052 143.083 1.00 52.65 308 PRO H O 1
ATOM 2092 N N . GLU A 1 283 ? 34.149 27.338 145.237 1.00 55.06 309 GLU H N 1
ATOM 2093 C CA . GLU A 1 283 ? 35.309 28.106 144.892 1.00 62.45 309 GLU H CA 1
ATOM 2094 C C . GLU A 1 283 ? 36.428 27.205 144.414 1.00 58.31 309 GLU H C 1
ATOM 2095 O O . GLU A 1 283 ? 36.785 27.302 143.254 1.00 56.45 309 GLU H O 1
ATOM 2101 N N . LYS A 1 284 ? 36.993 26.359 145.293 1.00 58.54 310 LYS H N 1
ATOM 2102 C CA . LYS A 1 284 ? 38.170 25.546 144.896 1.00 59.20 310 LYS H CA 1
ATOM 2103 C C . LYS A 1 284 ? 37.844 24.632 143.728 1.00 52.97 310 LYS H C 1
ATOM 2104 O O . LYS A 1 284 ? 38.734 24.375 142.864 1.00 50.04 310 LYS H O 1
ATOM 2110 N N . GLY A 1 285 ? 36.566 24.206 143.707 1.00 45.23 311 GLY H N 1
ATOM 2111 C CA . GLY A 1 285 ? 35.999 23.434 142.617 1.00 47.79 311 GLY H CA 1
ATOM 2112 C C . GLY A 1 285 ? 36.207 24.031 141.256 1.00 48.04 311 GLY H C 1
ATOM 2113 O O . GLY A 1 285 ? 36.920 23.478 140.415 1.00 49.89 311 GLY H O 1
ATOM 2114 N N . LEU A 1 286 ? 35.602 25.194 141.068 1.00 53.49 312 LEU H N 1
ATOM 2115 C CA . LEU A 1 286 ? 35.817 26.020 139.858 1.00 55.93 312 LEU H CA 1
ATOM 2116 C C . LEU A 1 286 ? 37.259 26.325 139.401 1.00 53.66 312 LEU H C 1
ATOM 2117 O O . LEU A 1 286 ? 37.561 26.332 138.186 1.00 49.69 312 LEU H O 1
ATOM 2122 N N . ALA A 1 287 ? 38.119 26.618 140.373 1.00 51.76 313 ALA H N 1
ATOM 2123 C CA . ALA A 1 287 ? 39.497 26.956 140.083 1.00 52.80 313 ALA H CA 1
ATOM 2124 C C . ALA A 1 287 ? 40.159 25.719 139.511 1.00 52.72 313 ALA H C 1
ATOM 2125 O O . ALA A 1 287 ? 40.770 25.823 138.421 1.00 51.70 313 ALA H O 1
ATOM 2127 N N . LEU A 1 288 ? 39.995 24.559 140.202 1.00 52.34 314 LEU H N 1
ATOM 2128 C CA . LEU A 1 288 ? 40.560 23.255 139.738 1.00 47.88 314 LEU H CA 1
ATOM 2129 C C . LEU A 1 288 ? 40.012 22.933 138.352 1.00 40.98 314 LEU H C 1
ATOM 2130 O O . LEU A 1 288 ? 40.773 22.675 137.400 1.00 36.09 314 LEU H O 1
ATOM 2135 N N . ALA A 1 289 ? 38.701 23.014 138.241 1.00 37.99 315 ALA H N 1
ATOM 2136 C CA . ALA A 1 289 ? 38.095 22.651 136.997 1.00 45.33 315 ALA H CA 1
ATOM 2137 C C . ALA A 1 289 ? 38.660 23.458 135.835 1.00 52.06 315 ALA H C 1
ATOM 2138 O O . ALA A 1 289 ? 39.000 22.863 134.812 1.00 53.13 315 ALA H O 1
ATOM 2140 N N . GLU A 1 290 ? 38.818 24.789 136.030 1.00 58.30 316 GLU H N 1
ATOM 2141 C CA . GLU A 1 290 ? 39.422 25.686 135.027 1.00 55.75 316 GLU H CA 1
ATOM 2142 C C . GLU A 1 290 ? 40.915 25.378 134.818 1.00 56.65 316 GLU H C 1
ATOM 2143 O O . GLU A 1 290 ? 41.405 25.358 133.666 1.00 59.84 316 GLU H O 1
ATOM 2149 N N . ARG A 1 291 ? 41.624 25.131 135.920 1.00 51.06 317 ARG H N 1
ATOM 2150 C CA . ARG A 1 291 ? 43.026 24.825 135.835 1.00 52.98 317 ARG H CA 1
ATOM 2151 C C . ARG A 1 291 ? 43.232 23.594 134.973 1.00 53.45 317 ARG H C 1
ATOM 2152 O O . ARG A 1 291 ? 44.053 23.621 134.066 1.00 56.00 317 ARG H O 1
ATOM 2160 N N . ASN A 1 292 ? 42.469 22.535 135.229 1.00 52.06 318 ASN H N 1
ATOM 2161 C CA . ASN A 1 292 ? 42.684 21.262 134.523 1.00 51.52 318 ASN H CA 1
ATOM 2162 C C . ASN A 1 292 ? 41.845 21.126 133.263 1.00 51.73 318 ASN H C 1
ATOM 2163 O O . ASN A 1 292 ? 41.932 20.116 132.572 1.00 54.97 318 ASN H O 1
ATOM 2168 N N . GLY A 1 293 ? 40.996 22.099 132.993 1.00 48.57 319 GLY H N 1
ATOM 2169 C CA . GLY A 1 293 ? 40.189 22.063 131.788 1.00 48.14 319 GLY H CA 1
ATOM 2170 C C . GLY A 1 293 ? 39.002 21.113 131.803 1.00 46.32 319 GLY H C 1
ATOM 2171 O O . GLY A 1 293 ? 38.674 20.535 130.797 1.00 48.19 319 GLY H O 1
ATOM 2172 N N . ILE A 1 294 ? 38.329 20.999 132.930 1.00 45.27 320 ILE H N 1
ATOM 2173 C CA . ILE A 1 294 ? 37.248 20.072 133.088 1.00 45.25 320 ILE H CA 1
ATOM 2174 C C . ILE A 1 294 ? 35.976 20.759 132.610 1.00 46.08 320 ILE H C 1
ATOM 2175 O O . ILE A 1 294 ? 35.760 21.935 132.900 1.00 44.72 320 ILE H O 1
ATOM 2180 N N . ALA A 1 295 ? 35.146 20.011 131.883 1.00 43.20 321 ALA H N 1
ATOM 2181 C CA . ALA A 1 295 ? 33.847 20.488 131.564 1.00 43.81 321 ALA H CA 1
ATOM 2182 C C . ALA A 1 295 ? 32.934 20.185 132.768 1.00 43.95 321 ALA H C 1
ATOM 2183 O O . ALA A 1 295 ? 32.685 19.016 133.101 1.00 45.81 321 ALA H O 1
ATOM 2185 N N . ALA A 1 296 ? 32.468 21.231 133.434 1.00 41.12 322 ALA H N 1
ATOM 2186 C CA . ALA A 1 296 ? 31.649 21.060 134.628 1.00 40.49 322 ALA H CA 1
ATOM 2187 C C . ALA A 1 296 ? 30.593 22.165 134.777 1.00 41.47 322 ALA H C 1
ATOM 2188 O O . ALA A 1 296 ? 30.807 23.288 134.309 1.00 44.10 322 ALA H O 1
ATOM 2190 N N . PHE A 1 297 ? 29.501 21.844 135.469 1.00 39.45 323 PHE H N 1
ATOM 2191 C CA . PHE A 1 297 ? 28.354 22.726 135.672 1.00 41.66 323 PHE H CA 1
ATOM 2192 C C . PHE A 1 297 ? 27.964 22.631 137.147 1.00 40.95 323 PHE H C 1
ATOM 2193 O O . PHE A 1 297 ? 27.449 21.600 137.592 1.00 40.54 323 PH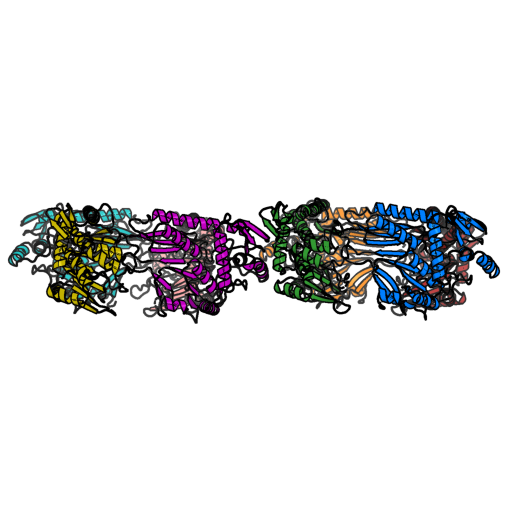E H O 1
ATOM 2201 N N . PHE A 1 298 ? 28.212 23.693 137.898 1.00 41.29 324 PHE H N 1
ATOM 2202 C CA . PHE A 1 298 ? 27.979 23.743 139.333 1.00 39.94 324 PHE H CA 1
ATOM 2203 C C . PHE A 1 298 ? 26.606 24.285 139.758 1.00 40.99 324 PHE H C 1
ATOM 2204 O O . PHE A 1 298 ? 26.072 25.126 139.101 1.00 41.77 324 PHE H O 1
ATOM 2212 N N . VAL A 1 299 ? 26.030 23.786 140.853 1.00 40.45 325 VAL H N 1
ATOM 2213 C CA . VAL A 1 299 ? 24.804 24.343 141.405 1.00 42.84 325 VAL H CA 1
ATOM 2214 C C . VAL A 1 299 ? 25.050 24.756 142.846 1.00 44.60 325 VAL H C 1
ATOM 2215 O O . VAL A 1 299 ? 25.084 23.934 143.764 1.00 42.16 325 VAL H O 1
ATOM 2219 N N . VAL A 1 300 ? 25.183 26.067 143.018 1.00 49.34 326 VAL H N 1
ATOM 2220 C CA . VAL A 1 300 ? 25.495 26.693 144.283 1.00 52.29 326 VAL H CA 1
ATOM 2221 C C . VAL A 1 300 ? 24.252 27.358 144.813 1.00 58.13 326 VAL H C 1
ATOM 2222 O O . VAL A 1 300 ? 23.509 28.112 144.087 1.00 67.16 326 VAL H O 1
ATOM 2226 N N . ARG A 1 301 ? 24.018 26.988 146.068 1.00 58.71 327 ARG H N 1
ATOM 2227 C CA . ARG A 1 301 ? 22.924 27.454 146.869 1.00 65.57 327 ARG H CA 1
ATOM 2228 C C . ARG A 1 301 ? 23.353 28.771 147.451 1.00 71.80 327 ARG H C 1
ATOM 2229 O O . ARG A 1 301 ? 24.270 28.855 148.249 1.00 61.12 327 ARG H O 1
ATOM 2237 N N . GLU A 1 302 ? 22.689 29.803 146.995 1.00 85.22 328 GLU H N 1
ATOM 2238 C CA . GLU A 1 302 ? 23.000 31.156 147.416 1.00 95.82 328 GLU H CA 1
ATOM 2239 C C . GLU A 1 302 ? 21.716 31.863 147.777 1.00 95.70 328 GLU H C 1
ATOM 2240 O O . GLU A 1 302 ? 20.767 31.841 147.011 1.00 93.33 328 GLU H O 1
ATOM 2246 N N . GLY A 1 303 ? 21.685 32.464 148.956 1.00 100.05 329 GLY H N 1
ATOM 2247 C CA . GLY A 1 303 ? 20.544 33.245 149.413 1.00 109.58 329 GLY H CA 1
ATOM 2248 C C . GLY A 1 303 ? 19.156 32.662 149.190 1.00 117.64 329 GLY H C 1
ATOM 2249 O O . GLY A 1 303 ? 18.304 33.264 148.520 1.00 115.26 329 GLY H O 1
ATOM 2250 N N . GLN A 1 304 ? 18.926 31.487 149.756 1.00 119.11 330 GLN H N 1
ATOM 2251 C CA . GLN A 1 304 ? 17.612 30.801 149.661 1.00 119.61 330 GLN H CA 1
ATOM 2252 C C . GLN A 1 304 ? 17.148 30.671 148.216 1.00 106.19 330 GLN H C 1
ATOM 2253 O O . GLN A 1 304 ? 16.051 31.055 147.846 1.00 106.11 330 GLN H O 1
ATOM 2259 N N . GLY A 1 305 ? 18.063 30.186 147.402 1.00 93.95 331 GLY H N 1
ATOM 2260 C CA . GLY A 1 305 ? 17.855 30.012 145.981 1.00 84.06 331 GLY H CA 1
ATOM 2261 C C . GLY A 1 305 ? 19.079 29.315 145.413 1.00 78.63 331 GLY H C 1
ATOM 2262 O O . GLY A 1 305 ? 19.948 28.791 146.149 1.00 76.94 331 GLY H O 1
ATOM 2263 N N . PHE A 1 306 ? 19.147 29.262 144.082 1.00 73.25 332 PHE H N 1
ATOM 2264 C CA . PHE A 1 306 ? 20.330 28.658 143.472 1.00 69.10 332 PHE H CA 1
ATOM 2265 C C . PHE A 1 306 ? 20.989 29.490 142.397 1.00 65.47 332 PHE H C 1
ATOM 2266 O O . PHE A 1 306 ? 20.312 30.148 141.630 1.00 67.13 332 PHE H O 1
ATOM 2274 N N . VAL A 1 307 ? 22.311 29.460 142.359 1.00 60.99 333 VAL H N 1
ATOM 2275 C CA . VAL A 1 307 ? 23.054 30.041 141.233 1.00 57.85 333 VAL H CA 1
ATOM 2276 C C . VAL A 1 307 ? 23.784 28.945 140.502 1.00 53.71 333 VAL H C 1
ATOM 2277 O O . VAL A 1 307 ? 24.248 28.022 141.133 1.00 53.20 333 VAL H O 1
ATOM 2281 N N . THR A 1 308 ? 23.934 29.059 139.185 1.00 53.60 334 THR H N 1
ATOM 2282 C CA . THR A 1 308 ? 24.657 28.063 138.376 1.00 55.94 334 THR H CA 1
ATOM 2283 C C . THR A 1 308 ? 25.919 28.611 137.704 1.00 53.82 334 THR H C 1
ATOM 2284 O O . THR A 1 308 ? 25.970 29.708 137.193 1.00 56.05 334 THR H O 1
ATOM 2288 N N . THR A 1 309 ? 26.931 27.790 137.606 1.00 55.71 335 THR H N 1
ATOM 2289 C CA . THR A 1 309 ? 28.168 28.252 136.998 1.00 58.81 335 THR H CA 1
ATOM 2290 C C . THR A 1 309 ? 28.729 27.106 136.163 1.00 55.66 335 THR H C 1
ATOM 2291 O O . THR A 1 309 ? 28.709 25.980 136.568 1.00 56.49 335 THR H O 1
ATOM 2295 N N . SER A 1 310 ? 29.195 27.416 134.981 1.00 59.67 336 SER H N 1
ATOM 2296 C CA . SER A 1 310 ? 29.703 26.446 134.040 1.00 60.00 336 SER H CA 1
ATOM 2297 C C . SER A 1 310 ? 31.178 26.809 133.842 1.00 55.81 336 SER H C 1
ATOM 2298 O O . SER A 1 310 ? 31.575 27.873 134.202 1.00 58.12 336 SER H O 1
ATOM 2301 N N . THR A 1 311 ? 31.994 25.904 133.350 1.00 54.34 337 THR H N 1
ATOM 2302 C CA . THR A 1 311 ? 33.379 26.218 133.116 1.00 55.01 337 THR H CA 1
ATOM 2303 C C . THR A 1 311 ? 33.512 26.617 131.697 1.00 54.25 337 THR H C 1
ATOM 2304 O O . THR A 1 311 ? 32.565 26.576 130.922 1.00 53.75 337 THR H O 1
ATOM 2308 N N . LYS A 1 312 ? 34.727 26.984 131.378 1.00 58.37 338 LYS H N 1
ATOM 2309 C CA . LYS A 1 312 ? 35.156 27.305 130.049 1.00 65.43 338 LYS H CA 1
ATOM 2310 C C . LYS A 1 312 ? 35.065 26.126 129.096 1.00 62.91 338 LYS H C 1
ATOM 2311 O O . LYS A 1 312 ? 34.522 26.275 128.010 1.00 64.39 338 LYS H O 1
ATOM 2317 N N . ALA A 1 313 ? 35.592 24.967 129.510 1.00 61.75 339 ALA H N 1
ATOM 2318 C CA . ALA A 1 313 ? 35.557 23.734 128.696 1.00 55.88 339 ALA H CA 1
ATOM 2319 C C . ALA A 1 313 ? 34.120 23.307 128.441 1.00 51.84 339 ALA H C 1
ATOM 2320 O O . ALA A 1 313 ? 33.804 22.849 127.342 1.00 51.70 339 ALA H O 1
ATOM 2322 N N . PHE A 1 314 ? 33.258 23.453 129.445 1.00 47.94 340 PHE H N 1
ATOM 2323 C CA . PHE A 1 314 ? 31.832 23.156 129.290 1.00 49.65 340 PHE H CA 1
ATOM 2324 C C . PHE A 1 314 ? 31.177 24.067 128.267 1.00 55.79 340 PHE H C 1
ATOM 2325 O O . PHE A 1 314 ? 30.293 23.635 127.515 1.00 55.11 340 PHE H O 1
ATOM 2333 N N . ASP A 1 315 ? 31.581 25.343 128.276 1.00 67.20 341 ASP H N 1
ATOM 2334 C CA . ASP A 1 315 ? 30.987 26.365 127.395 1.00 71.58 341 ASP H CA 1
ATOM 2335 C C . ASP A 1 315 ? 31.370 26.157 125.910 1.00 72.08 341 ASP H C 1
ATOM 2336 O O . ASP A 1 315 ? 30.483 26.268 125.047 1.00 69.41 341 ASP H O 1
ATOM 2341 N N . GLU A 1 316 ? 32.645 25.830 125.627 1.00 70.65 342 GLU H N 1
ATOM 2342 C CA . GLU A 1 316 ? 33.053 25.393 124.270 1.00 73.25 342 GLU H CA 1
ATOM 2343 C C . GLU A 1 316 ? 32.264 24.170 123.777 1.00 70.94 342 GLU H C 1
ATOM 2344 O O . GLU A 1 316 ? 31.759 24.174 122.670 1.00 78.57 342 GLU H O 1
ATOM 2350 N N . LEU A 1 317 ? 32.126 23.145 124.598 1.00 68.43 343 LEU H N 1
ATOM 2351 C CA . LEU A 1 317 ? 31.354 21.970 124.209 1.00 66.53 343 LEU H CA 1
ATOM 2352 C C . LEU A 1 317 ? 29.869 22.248 124.053 1.00 63.22 343 LEU H C 1
ATOM 2353 O O . LEU A 1 317 ? 29.303 21.744 123.136 1.00 64.86 343 LEU H O 1
ATOM 2358 N N . PHE A 1 318 ? 29.236 23.039 124.907 1.00 66.04 344 PHE H N 1
ATOM 2359 C CA . PHE A 1 318 ? 27.765 23.109 124.884 1.00 75.60 344 PHE H CA 1
ATOM 2360 C C . PHE A 1 318 ? 27.084 24.471 124.757 1.00 84.44 344 PHE H C 1
ATOM 2361 O O . PHE A 1 318 ? 25.855 24.520 124.727 1.00 91.15 344 PHE H O 1
ATOM 2369 N N . GLY A 1 319 ? 27.858 25.550 124.644 1.00 87.55 345 GLY H N 1
ATOM 2370 C CA . GLY A 1 319 ? 27.330 26.905 124.749 1.00 90.61 345 GLY H CA 1
ATOM 2371 C C . GLY A 1 319 ? 27.118 27.361 126.193 1.00 96.78 345 GLY H C 1
ATOM 2372 O O . GLY A 1 319 ? 27.095 26.542 127.127 1.00 76.43 345 GLY H O 1
ATOM 2373 N N . ALA A 1 320 ? 26.954 28.682 126.358 1.00 112.31 346 ALA H N 1
ATOM 2374 C CA . ALA A 1 320 ? 26.757 29.320 127.679 1.00 121.83 346 ALA H CA 1
ATOM 2375 C C . ALA A 1 320 ? 25.281 29.363 128.166 1.00 128.22 346 ALA H C 1
ATOM 2376 O O . ALA A 1 320 ? 25.042 29.434 129.378 1.00 124.09 346 ALA H O 1
ATOM 2378 N N . GLY A 1 321 ? 24.316 29.259 127.239 1.00 134.99 347 GLY H N 1
ATOM 2379 C CA . GLY A 1 321 ? 22.891 29.581 127.501 1.00 137.20 347 GLY H CA 1
ATOM 2380 C C . GLY A 1 321 ? 22.019 28.534 128.181 1.00 134.66 347 GLY H C 1
ATOM 2381 O O . GLY A 1 321 ? 22.495 27.479 128.589 1.00 131.57 347 GLY H O 1
ATOM 2382 N N . VAL A 1 322 ? 20.729 28.848 128.308 1.00 133.42 348 VAL H N 1
ATOM 2383 C CA . VAL A 1 322 ? 19.743 27.919 128.901 1.00 126.99 348 VAL H CA 1
ATOM 2384 C C . VAL A 1 322 ? 18.302 28.392 128.653 1.00 120.70 348 VAL H C 1
ATOM 2385 O O . VAL A 1 322 ? 17.646 27.939 127.715 1.00 104.98 348 VAL H O 1
ATOM 2389 N N . MET B 1 3 ? 92.610 0.342 63.610 1.00 82.35 29 MET B N 1
ATOM 2390 C CA . MET B 1 3 ? 93.062 -0.847 64.375 1.00 76.96 29 MET B CA 1
ATOM 2391 C C . MET B 1 3 ? 94.236 -1.491 63.618 1.00 72.37 29 MET B C 1
ATOM 2392 O O . MET B 1 3 ? 94.622 -1.088 62.482 1.00 66.92 29 MET B O 1
ATOM 2397 N N . ASP B 1 4 ? 94.802 -2.497 64.284 1.00 64.57 30 ASP B N 1
ATOM 2398 C CA . ASP B 1 4 ? 95.920 -3.259 63.750 1.00 57.22 30 ASP B CA 1
ATOM 2399 C C . ASP B 1 4 ? 95.539 -4.705 63.643 1.00 53.91 30 ASP B C 1
ATOM 2400 O O . ASP B 1 4 ? 94.663 -5.215 64.346 1.00 57.02 30 ASP B O 1
ATOM 2405 N N . LEU B 1 5 ? 96.242 -5.396 62.776 1.00 50.64 31 LEU B N 1
ATOM 2406 C CA . LEU B 1 5 ? 95.872 -6.754 62.448 1.00 46.94 31 LEU B CA 1
ATOM 2407 C C . LEU B 1 5 ? 96.148 -7.617 63.611 1.00 44.27 31 LEU B C 1
ATOM 2408 O O . LEU B 1 5 ? 95.325 -8.387 63.988 1.00 47.03 31 LEU B O 1
ATOM 2413 N N . PHE B 1 6 ? 97.314 -7.437 64.203 1.00 42.86 32 PHE B N 1
ATOM 2414 C CA . PHE B 1 6 ? 97.753 -8.239 65.334 1.00 39.93 32 PHE B CA 1
ATOM 2415 C C . PHE B 1 6 ? 97.721 -7.388 66.568 1.00 41.86 32 PHE B C 1
ATOM 2416 O O . PHE B 1 6 ? 98.407 -6.366 66.641 1.00 42.67 32 PHE B O 1
ATOM 2424 N N . GLN B 1 7 ? 96.953 -7.809 67.568 1.00 45.95 33 GLN B N 1
ATOM 2425 C CA . GLN B 1 7 ? 96.394 -6.902 68.617 1.00 46.67 33 GLN B CA 1
ATOM 2426 C C . GLN B 1 7 ? 95.709 -7.799 69.628 1.00 48.23 33 GLN B C 1
ATOM 2427 O O . GLN B 1 7 ? 95.030 -8.734 69.226 1.00 53.90 33 GLN B O 1
ATOM 2433 N N . ASP B 1 8 ? 95.858 -7.546 70.920 1.00 46.01 34 ASP B N 1
ATOM 2434 C CA . ASP B 1 8 ? 95.104 -8.321 71.926 1.00 45.26 34 ASP B CA 1
ATOM 2435 C C . ASP B 1 8 ? 93.588 -8.116 71.811 1.00 44.19 34 ASP B C 1
ATOM 2436 O O . ASP B 1 8 ? 93.153 -7.071 71.416 1.00 43.46 34 ASP B O 1
ATOM 2441 N N . LYS B 1 9 ? 92.789 -9.118 72.124 1.00 44.91 35 LYS B N 1
ATOM 2442 C CA . LYS B 1 9 ? 91.336 -9.033 71.944 1.00 48.63 35 LYS B CA 1
ATOM 2443 C C . LYS B 1 9 ? 90.678 -8.369 73.178 1.00 46.98 35 LYS B C 1
ATOM 2444 O O . LYS B 1 9 ? 91.092 -8.627 74.282 1.00 44.41 35 LYS B O 1
ATOM 2450 N N . VAL B 1 10 ? 89.651 -7.537 73.003 1.00 45.24 36 VAL B N 1
ATOM 2451 C CA . VAL B 1 10 ? 88.832 -7.149 74.151 1.00 44.24 36 VAL B CA 1
ATOM 2452 C C . VAL B 1 10 ? 87.632 -8.035 74.223 1.00 43.28 36 VAL B C 1
ATOM 2453 O O . VAL B 1 10 ? 86.722 -7.856 73.428 1.00 45.72 36 VAL B O 1
ATOM 2457 N N . GLU B 1 11 ? 87.610 -8.945 75.200 1.00 41.84 37 GLU B N 1
ATOM 2458 C CA . GLU B 1 11 ? 86.485 -9.838 75.414 1.00 41.01 37 GLU B CA 1
ATOM 2459 C C . GLU B 1 11 ? 85.380 -9.192 76.212 1.00 38.24 37 GLU B C 1
ATOM 2460 O O . GLU B 1 11 ? 85.601 -8.233 76.914 1.00 39.61 37 GLU B O 1
ATOM 2466 N N . ALA B 1 12 ? 84.188 -9.743 76.095 1.00 37.42 38 ALA B N 1
ATOM 2467 C CA . ALA B 1 12 ? 83.045 -9.333 76.877 1.00 37.48 38 ALA B CA 1
ATOM 2468 C C . ALA B 1 12 ? 82.004 -10.476 77.067 1.00 40.15 38 ALA B C 1
ATOM 2469 O O . ALA B 1 12 ? 81.748 -11.300 76.164 1.00 44.46 38 ALA B O 1
ATOM 2471 N N . PHE B 1 13 ? 81.452 -10.547 78.272 1.00 39.65 39 PHE B N 1
ATOM 2472 C CA . PHE B 1 13 ? 80.391 -11.458 78.585 1.00 38.65 39 PHE B CA 1
ATOM 2473 C C . PHE B 1 13 ? 79.480 -10.778 79.582 1.00 39.87 39 PHE B C 1
ATOM 2474 O O . PHE B 1 13 ? 79.927 -9.913 80.319 1.00 39.48 39 PHE B O 1
ATOM 2482 N N . THR B 1 14 ? 78.205 -11.148 79.575 1.00 39.87 40 THR B N 1
ATOM 2483 C CA . THR B 1 14 ? 77.281 -10.669 80.569 1.00 43.48 40 THR B CA 1
ATOM 2484 C C . THR B 1 14 ? 76.434 -11.824 81.028 1.00 45.11 40 THR B C 1
ATOM 2485 O O . THR B 1 14 ? 76.425 -12.873 80.407 1.00 51.19 40 THR B O 1
ATOM 2489 N N . GLY B 1 15 ? 75.686 -11.614 82.110 1.00 44.04 41 GLY B N 1
ATOM 2490 C CA . GLY B 1 15 ? 74.858 -12.659 82.660 1.00 42.38 41 GLY B CA 1
ATOM 2491 C C . GLY B 1 15 ? 73.851 -12.041 83.565 1.00 45.00 41 GLY B C 1
ATOM 2492 O O . GLY B 1 15 ? 73.897 -10.837 83.824 1.00 43.29 41 GLY B O 1
ATOM 2493 N N . PRO B 1 16 ? 72.926 -12.855 84.060 1.00 49.54 42 PRO B N 1
ATOM 2494 C CA . PRO B 1 16 ? 71.922 -12.352 85.005 1.00 48.44 42 PRO B CA 1
ATOM 2495 C C . PRO B 1 16 ? 72.410 -12.368 86.462 1.00 46.44 42 PRO B C 1
ATOM 2496 O O . PRO B 1 16 ? 73.180 -13.259 86.838 1.00 42.46 42 PRO B O 1
ATOM 2500 N N . THR B 1 17 ? 71.927 -11.391 87.250 1.00 44.83 43 THR B N 1
ATOM 2501 C CA . THR B 1 17 ? 71.854 -11.464 88.724 1.00 41.24 43 THR B CA 1
ATOM 2502 C C . THR B 1 17 ? 70.404 -11.784 89.047 1.00 40.88 43 THR B C 1
ATOM 2503 O O . THR B 1 17 ? 69.651 -12.011 88.119 1.00 39.81 43 THR B O 1
ATOM 2507 N N . MET B 1 18 ? 69.980 -11.795 90.318 1.00 42.72 44 MET B N 1
ATOM 2508 C CA . MET B 1 18 ? 68.574 -12.133 90.530 1.00 43.30 44 MET B CA 1
ATOM 2509 C C . MET B 1 18 ? 67.611 -11.109 89.967 1.00 43.97 44 MET B C 1
ATOM 2510 O O . MET B 1 18 ? 66.640 -11.502 89.502 1.00 45.82 44 MET B O 1
ATOM 2515 N N . GLY B 1 19 ? 67.854 -9.817 89.938 1.00 46.74 45 GLY B N 1
ATOM 2516 C CA . GLY B 1 19 ? 66.881 -8.894 89.298 1.00 44.52 45 GLY B CA 1
ATOM 2517 C C . GLY B 1 19 ? 67.508 -7.955 88.300 1.00 44.16 45 GLY B C 1
ATOM 2518 O O . GLY B 1 19 ? 66.909 -6.962 87.970 1.00 50.37 45 GLY B O 1
ATOM 2519 N N . SER B 1 20 ? 68.709 -8.251 87.803 1.00 41.77 46 SER B N 1
ATOM 2520 C CA . SER B 1 20 ? 69.469 -7.290 87.016 1.00 39.05 46 SER B CA 1
ATOM 2521 C C . SER B 1 20 ? 70.524 -8.071 86.193 1.00 37.28 46 SER B C 1
ATOM 2522 O O . SER B 1 20 ? 70.334 -9.239 85.932 1.00 34.42 46 SER B O 1
ATOM 2525 N N . THR B 1 21 ? 71.613 -7.423 85.778 1.00 37.69 47 THR B N 1
ATOM 2526 C CA . THR B 1 21 ? 72.692 -8.084 84.993 1.00 37.30 47 THR B CA 1
ATOM 2527 C C . THR B 1 21 ? 74.085 -7.733 85.486 1.00 33.85 47 THR B C 1
ATOM 2528 O O . THR B 1 21 ? 74.236 -6.782 86.244 1.00 34.71 47 THR B O 1
ATOM 2532 N N . TYR B 1 22 ? 75.091 -8.477 85.026 1.00 29.96 48 TYR B N 1
ATOM 2533 C CA . TYR B 1 22 ? 76.474 -8.051 85.152 1.00 29.77 48 TYR B CA 1
ATOM 2534 C C . TYR B 1 22 ? 77.119 -8.099 83.794 1.00 30.31 48 TYR B C 1
ATOM 2535 O O . TYR B 1 22 ? 76.572 -8.707 82.907 1.00 32.62 48 TYR B O 1
ATOM 2544 N N . THR B 1 23 ? 78.263 -7.440 83.628 1.00 30.24 49 THR B N 1
ATOM 2545 C CA . THR B 1 23 ? 79.000 -7.427 82.360 1.00 31.45 49 THR B CA 1
ATOM 2546 C C . THR B 1 23 ? 80.445 -7.275 82.724 1.00 30.77 49 THR B C 1
ATOM 2547 O O . THR B 1 23 ? 80.777 -6.465 83.506 1.00 32.50 49 THR B O 1
ATOM 2551 N N . VAL B 1 24 ? 81.298 -8.058 82.142 1.00 30.36 50 VAL B N 1
ATOM 2552 C CA . VAL B 1 24 ? 82.705 -7.961 82.375 1.00 31.15 50 VAL B CA 1
ATOM 2553 C C . VAL B 1 24 ? 83.264 -7.704 81.003 1.00 33.65 50 VAL B C 1
ATOM 2554 O O . VAL B 1 24 ? 82.894 -8.366 80.064 1.00 34.67 50 VAL B O 1
ATOM 2558 N N . LYS B 1 25 ? 84.163 -6.745 80.884 1.00 37.50 51 LYS B N 1
ATOM 2559 C CA . LYS B 1 25 ? 84.988 -6.607 79.682 1.00 38.99 51 LYS B CA 1
ATOM 2560 C C . LYS B 1 25 ? 86.446 -6.679 80.115 1.00 39.27 51 LYS B C 1
ATOM 2561 O O . LYS B 1 25 ? 86.789 -6.212 81.207 1.00 37.69 51 LYS B O 1
ATOM 2567 N N . TYR B 1 26 ? 87.302 -7.281 79.296 1.00 37.07 52 TYR B N 1
ATOM 2568 C CA . TYR B 1 26 ? 88.704 -7.378 79.646 1.00 37.56 52 TYR B CA 1
ATOM 2569 C C . TYR B 1 26 ? 89.558 -7.621 78.413 1.00 41.67 52 TYR B C 1
ATOM 2570 O O . TYR B 1 26 ? 89.067 -8.057 77.353 1.00 46.21 52 TYR B O 1
ATOM 2579 N N . VAL B 1 27 ? 90.850 -7.365 78.559 1.00 43.39 53 VAL B N 1
ATOM 2580 C CA . VAL B 1 27 ? 91.804 -7.606 77.473 1.00 43.28 53 VAL B CA 1
ATOM 2581 C C . VAL B 1 27 ? 92.449 -8.958 77.657 1.00 44.73 53 VAL B C 1
ATOM 2582 O O . VAL B 1 27 ? 92.939 -9.233 78.723 1.00 47.71 53 VAL B O 1
ATOM 2586 N N . ARG B 1 28 ? 92.496 -9.780 76.633 1.00 49.38 54 ARG B N 1
ATOM 2587 C CA . ARG B 1 28 ? 93.111 -11.088 76.758 1.00 54.84 54 ARG B CA 1
ATOM 2588 C C . ARG B 1 28 ? 94.458 -11.116 76.070 1.00 62.43 54 ARG B C 1
ATOM 2589 O O . ARG B 1 28 ? 94.537 -10.807 74.898 1.00 69.30 54 ARG B O 1
ATOM 2597 N N . SER B 1 29 ? 95.516 -11.528 76.769 1.00 69.79 55 SER B N 1
ATOM 2598 C CA . SER B 1 29 ? 96.825 -11.792 76.118 1.00 71.42 55 SER B CA 1
ATOM 2599 C C . SER B 1 29 ? 96.957 -13.241 75.782 1.00 77.72 55 SER B C 1
ATOM 2600 O O . SER B 1 29 ? 96.160 -14.060 76.232 1.00 83.05 55 SER B O 1
ATOM 2603 N N . GLY B 1 30 ? 97.983 -13.584 75.015 1.00 84.34 56 GLY B N 1
ATOM 2604 C CA . GLY B 1 30 ? 98.187 -14.997 74.610 1.00 91.24 56 GLY B CA 1
ATOM 2605 C C . GLY B 1 30 ? 98.057 -15.898 75.825 1.00 97.77 56 GLY B C 1
ATOM 2606 O O . GLY B 1 30 ? 97.323 -16.899 75.806 1.00 90.82 56 GLY B O 1
ATOM 2607 N N . ASP B 1 31 ? 98.750 -15.470 76.890 1.00 105.19 57 ASP B N 1
ATOM 2608 C CA . ASP B 1 31 ? 98.614 -16.016 78.245 1.00 107.26 57 ASP B CA 1
ATOM 2609 C C . ASP B 1 31 ? 97.170 -16.081 78.714 1.00 94.92 57 ASP B C 1
ATOM 2610 O O . ASP B 1 31 ? 96.625 -17.157 78.940 1.00 93.99 57 ASP B O 1
ATOM 2615 N N . GLY B 1 32 ? 96.588 -14.897 78.852 1.00 82.06 58 GLY B N 1
ATOM 2616 C CA . GLY B 1 32 ? 95.416 -14.666 79.664 1.00 70.07 58 GLY B CA 1
ATOM 2617 C C . GLY B 1 32 ? 94.242 -15.583 79.441 1.00 59.10 58 GLY B C 1
ATOM 2618 O O . GLY B 1 32 ? 94.122 -16.219 78.395 1.00 56.35 58 GLY B O 1
ATOM 2619 N N . PRO B 1 33 ? 93.358 -15.630 80.430 1.00 50.74 59 PRO B N 1
ATOM 2620 C CA . PRO B 1 33 ? 92.375 -16.668 80.475 1.00 50.39 59 PRO B CA 1
ATOM 2621 C C . PRO B 1 33 ? 91.226 -16.502 79.471 1.00 49.28 59 PRO B C 1
ATOM 2622 O O . PRO B 1 33 ? 90.855 -15.385 79.152 1.00 44.71 59 PRO B O 1
ATOM 2626 N N . ALA B 1 34 ? 90.653 -17.614 79.008 1.00 50.16 60 ALA B N 1
ATOM 2627 C CA . ALA B 1 34 ? 89.497 -17.570 78.115 1.00 53.33 60 ALA B CA 1
ATOM 2628 C C . ALA B 1 34 ? 88.285 -16.946 78.808 1.00 54.62 60 ALA B C 1
ATOM 2629 O O . ALA B 1 34 ? 88.147 -16.972 80.047 1.00 51.39 60 ALA B O 1
ATOM 2631 N N . LYS B 1 35 ? 87.381 -16.421 77.998 1.00 55.78 61 LYS B N 1
ATOM 2632 C CA . LYS B 1 35 ? 86.242 -15.729 78.552 1.00 56.43 61 LYS B CA 1
ATOM 2633 C C . LYS B 1 35 ? 85.266 -16.639 79.278 1.00 59.49 61 LYS B C 1
ATOM 2634 O O . LYS B 1 35 ? 84.700 -16.214 80.287 1.00 60.30 61 LYS B O 1
ATOM 2640 N N . GLU B 1 36 ? 85.114 -17.885 78.819 1.00 62.27 62 GLU B N 1
ATOM 2641 C CA . GLU B 1 36 ? 84.227 -18.823 79.490 1.00 61.36 62 GLU B CA 1
ATOM 2642 C C . GLU B 1 36 ? 84.782 -19.190 80.855 1.00 56.20 62 GLU B C 1
ATOM 2643 O O . GLU B 1 36 ? 84.002 -19.464 81.750 1.00 53.42 62 GLU B O 1
ATOM 2649 N N . VAL B 1 37 ? 86.092 -19.114 81.027 1.00 51.76 63 VAL B N 1
ATOM 2650 C CA . VAL B 1 37 ? 86.685 -19.427 82.309 1.00 50.22 63 VAL B CA 1
ATOM 2651 C C . VAL B 1 37 ? 86.313 -18.393 83.337 1.00 48.57 63 VAL B C 1
ATOM 2652 O O . VAL B 1 37 ? 85.986 -18.747 84.457 1.00 49.03 63 VAL B O 1
ATOM 2656 N N . LEU B 1 38 ? 86.414 -17.122 82.967 1.00 44.26 64 LEU B N 1
ATOM 2657 C CA . LEU B 1 38 ? 86.066 -16.045 83.886 1.00 41.78 64 LEU B CA 1
ATOM 2658 C C . LEU B 1 38 ? 84.592 -15.981 84.166 1.00 40.35 64 LEU B C 1
ATOM 2659 O O . LEU B 1 38 ? 84.186 -15.606 85.241 1.00 38.07 64 LEU B O 1
ATOM 2664 N N . HIS B 1 39 ? 83.812 -16.330 83.173 1.00 39.28 65 HIS B N 1
ATOM 2665 C CA . HIS B 1 39 ? 82.405 -16.359 83.313 1.00 41.53 65 HIS B CA 1
ATOM 2666 C C . HIS B 1 39 ? 82.037 -17.331 84.429 1.00 41.45 65 HIS B C 1
ATOM 2667 O O . HIS B 1 39 ? 81.106 -17.073 85.170 1.00 41.19 65 HIS B O 1
ATOM 2674 N N . GLY B 1 40 ? 82.753 -18.447 84.533 1.00 40.11 66 GLY B N 1
ATOM 2675 C CA . GLY B 1 40 ? 82.508 -19.408 85.604 1.00 40.10 66 GLY B CA 1
ATOM 2676 C C . GLY B 1 40 ? 83.028 -18.931 86.941 1.00 39.20 66 GLY B C 1
ATOM 2677 O O . GLY B 1 40 ? 82.423 -19.193 87.981 1.00 41.71 66 GLY B O 1
ATOM 2678 N N . GLU B 1 41 ? 84.173 -18.261 86.919 1.00 37.89 67 GLU B N 1
ATOM 2679 C CA . GLU B 1 41 ? 84.694 -17.604 88.107 1.00 38.69 67 GLU B CA 1
ATOM 2680 C C . GLU B 1 41 ? 83.748 -16.534 88.669 1.00 35.56 67 GLU B C 1
ATOM 2681 O O . GLU B 1 41 ? 83.648 -16.363 89.875 1.00 31.78 67 GLU B O 1
ATOM 2687 N N . VAL B 1 42 ? 83.087 -15.814 87.777 1.00 33.11 68 VAL B N 1
ATOM 2688 C CA . VAL B 1 42 ? 82.158 -14.813 88.196 1.00 35.42 68 VAL B CA 1
ATOM 2689 C C . VAL B 1 42 ? 80.906 -15.489 88.736 1.00 36.28 68 VAL B C 1
ATOM 2690 O O . VAL B 1 42 ? 80.396 -15.107 89.775 1.00 36.02 68 VAL B O 1
ATOM 2694 N N . GLU B 1 43 ? 80.414 -16.502 88.062 1.00 40.09 69 GLU B N 1
ATOM 2695 C CA . GLU B 1 43 ? 79.149 -17.122 88.487 1.00 43.45 69 GLU B CA 1
ATOM 2696 C C . GLU B 1 43 ? 79.306 -17.811 89.872 1.00 40.26 69 GLU B C 1
ATOM 2697 O O . GLU B 1 43 ? 78.353 -17.809 90.697 1.00 38.26 69 GLU B O 1
ATOM 2703 N N . ALA B 1 44 ? 80.517 -18.330 90.120 1.00 36.47 70 ALA B N 1
ATOM 2704 C CA . ALA B 1 44 ? 80.871 -18.945 91.388 1.00 33.41 70 ALA B CA 1
ATOM 2705 C C . ALA B 1 44 ? 80.820 -17.952 92.494 1.00 33.23 70 ALA B C 1
ATOM 2706 O O . ALA B 1 44 ? 80.122 -18.183 93.453 1.00 33.56 70 ALA B O 1
ATOM 2708 N N . ILE B 1 45 ? 81.501 -16.823 92.331 1.00 31.70 71 ILE B N 1
ATOM 2709 C CA . ILE B 1 45 ? 81.417 -15.753 93.333 1.00 31.44 71 ILE B CA 1
ATOM 2710 C C . ILE B 1 45 ? 79.971 -15.359 93.568 1.00 28.86 71 ILE B C 1
ATOM 2711 O O . ILE B 1 45 ? 79.554 -15.170 94.661 1.00 27.64 71 ILE B O 1
ATOM 2716 N N . LEU B 1 46 ? 79.188 -15.196 92.521 1.00 28.24 72 LEU B N 1
ATOM 2717 C CA . LEU B 1 46 ? 77.837 -14.773 92.765 1.00 27.97 72 LEU B CA 1
ATOM 2718 C C . LEU B 1 46 ? 77.050 -15.781 93.572 1.00 27.49 72 LEU B C 1
ATOM 2719 O O . LEU B 1 46 ? 76.257 -15.403 94.396 1.00 28.69 72 LEU B O 1
ATOM 2724 N N . GLY B 1 47 ? 77.305 -17.058 93.379 1.00 27.52 73 GLY B N 1
ATOM 2725 C CA . GLY B 1 47 ? 76.618 -18.076 94.155 1.00 28.15 73 GLY B CA 1
ATOM 2726 C C . GLY B 1 47 ? 76.990 -18.107 95.611 1.00 29.90 73 GLY B C 1
ATOM 2727 O O . GLY B 1 47 ? 76.154 -18.340 96.423 1.00 29.38 73 GLY B O 1
ATOM 2728 N N . GLN B 1 48 ? 78.262 -17.936 95.917 1.00 33.98 74 GLN B N 1
ATOM 2729 C CA . GLN B 1 48 ? 78.730 -17.755 97.255 1.00 41.22 74 GLN B CA 1
ATOM 2730 C C . GLN B 1 48 ? 78.033 -16.569 97.947 1.00 40.07 74 GLN B C 1
ATOM 2731 O O . GLN B 1 48 ? 77.740 -16.675 99.127 1.00 42.23 74 GLN B O 1
ATOM 2737 N N . LEU B 1 49 ? 77.896 -15.408 97.251 1.00 33.74 75 LEU B N 1
ATOM 2738 C CA . LEU B 1 49 ? 77.291 -14.234 97.848 1.00 31.63 75 LEU B CA 1
ATOM 2739 C C . LEU B 1 49 ? 75.853 -14.500 98.143 1.00 28.86 75 LEU B C 1
ATOM 2740 O O . LEU B 1 49 ? 75.349 -14.127 99.173 1.00 28.30 75 LEU B O 1
ATOM 2745 N N . ASP B 1 50 ? 75.188 -15.150 97.229 1.00 28.47 76 ASP B N 1
ATOM 2746 C CA . ASP B 1 50 ? 73.795 -15.423 97.370 1.00 30.38 76 ASP B CA 1
ATOM 2747 C C . ASP B 1 50 ? 73.554 -16.361 98.544 1.00 29.12 76 ASP B C 1
ATOM 2748 O O . ASP B 1 50 ? 72.651 -16.162 99.329 1.00 26.15 76 ASP B O 1
ATOM 2753 N N . LYS B 1 51 ? 74.413 -17.349 98.684 1.00 29.42 77 LYS B N 1
ATOM 2754 C CA . LYS B 1 51 ? 74.292 -18.292 99.769 1.00 31.17 77 LYS B CA 1
ATOM 2755 C C . LYS B 1 51 ? 74.618 -17.651 101.124 1.00 30.07 77 LYS B C 1
ATOM 2756 O O . LYS B 1 51 ? 73.880 -17.839 102.061 1.00 29.25 77 LYS B O 1
ATOM 2762 N N . GLN B 1 52 ? 75.716 -16.907 101.220 1.00 29.84 78 GLN B N 1
ATOM 2763 C CA . GLN B 1 52 ? 76.087 -16.225 102.484 1.00 28.92 78 GLN B CA 1
ATOM 2764 C C . GLN B 1 52 ? 75.247 -15.043 102.886 1.00 27.16 78 GLN B C 1
ATOM 2765 O O . GLN B 1 52 ? 74.785 -15.004 104.014 1.00 26.09 78 GLN B O 1
ATOM 2771 N N . LEU B 1 53 ? 74.958 -14.123 101.957 1.00 29.58 79 LEU B N 1
ATOM 2772 C CA . LEU B 1 53 ? 74.377 -12.756 102.281 1.00 28.72 79 LEU B CA 1
ATOM 2773 C C . LEU B 1 53 ? 72.920 -12.507 101.933 1.00 29.72 79 LEU B C 1
ATOM 2774 O O . LEU B 1 53 ? 72.380 -11.546 102.411 1.00 30.86 79 LEU B O 1
ATOM 2779 N N . SER B 1 54 ? 72.284 -13.290 101.069 1.00 30.67 80 SER B N 1
ATOM 2780 C CA . SER B 1 54 ? 70.958 -12.906 100.621 1.00 31.67 80 SER B CA 1
ATOM 2781 C C . SER B 1 54 ? 69.820 -13.145 101.630 1.00 34.26 80 SER B C 1
ATOM 2782 O O . SER B 1 54 ? 69.528 -14.283 101.995 1.00 37.27 80 SER B O 1
ATOM 2785 N N . THR B 1 55 ? 69.145 -12.057 101.994 1.00 34.44 81 THR B N 1
ATOM 2786 C CA . THR B 1 55 ? 67.938 -12.083 102.764 1.00 35.02 81 THR B CA 1
ATOM 2787 C C . THR B 1 55 ? 66.780 -12.708 101.978 1.00 34.62 81 THR B C 1
ATOM 2788 O O . THR B 1 55 ? 65.792 -13.109 102.572 1.00 35.65 81 THR B O 1
ATOM 2792 N N . TYR B 1 56 ? 66.880 -12.801 100.654 1.00 35.48 82 TYR B N 1
ATOM 2793 C CA . TYR B 1 56 ? 65.774 -13.380 99.817 1.00 36.28 82 TYR B CA 1
ATOM 2794 C C . TYR B 1 56 ? 65.820 -14.915 99.712 1.00 36.03 82 TYR B C 1
ATOM 2795 O O . TYR B 1 56 ? 64.908 -15.503 99.168 1.00 38.48 82 TYR B O 1
ATOM 2804 N N . ARG B 1 57 ? 66.874 -15.517 100.248 1.00 36.12 83 ARG B N 1
ATOM 2805 C CA . ARG B 1 57 ? 67.057 -16.981 100.439 1.00 37.62 83 ARG B CA 1
ATOM 2806 C C . ARG B 1 57 ? 66.947 -17.408 101.910 1.00 39.52 83 ARG B C 1
ATOM 2807 O O . ARG B 1 57 ? 67.709 -16.912 102.735 1.00 39.68 83 ARG B O 1
ATOM 2815 N N . SER B 1 58 ? 66.129 -18.403 102.202 1.00 39.99 84 SER B N 1
ATOM 2816 C CA . SER B 1 58 ? 65.836 -18.768 103.567 1.00 38.33 84 SER B CA 1
ATOM 2817 C C . SER B 1 58 ? 66.875 -19.728 104.120 1.00 37.09 84 SER B C 1
ATOM 2818 O O . SER B 1 58 ? 66.948 -19.868 105.341 1.00 36.81 84 SER B O 1
ATOM 2821 N N . ASP B 1 59 ? 67.684 -20.350 103.239 1.00 34.96 85 ASP B N 1
ATOM 2822 C CA . ASP B 1 59 ? 68.823 -21.173 103.674 1.00 34.66 85 ASP B CA 1
ATOM 2823 C C . ASP B 1 59 ? 70.166 -20.383 103.825 1.00 31.96 85 ASP B C 1
ATOM 2824 O O . ASP B 1 59 ? 71.238 -21.006 103.948 1.00 30.54 85 ASP B O 1
ATOM 2829 N N . SER B 1 60 ? 70.122 -19.060 103.808 1.00 30.06 86 SER B N 1
ATOM 2830 C CA . SER B 1 60 ? 71.365 -18.281 103.882 1.00 31.33 86 SER B CA 1
ATOM 2831 C C . SER B 1 60 ? 71.947 -18.114 105.286 1.00 30.14 86 SER B C 1
ATOM 2832 O O . SER B 1 60 ? 71.263 -18.128 106.339 1.00 30.61 86 SER B O 1
ATOM 2835 N N . ASP B 1 61 ? 73.237 -17.895 105.286 1.00 29.94 87 ASP B N 1
ATOM 2836 C CA . ASP B 1 61 ? 73.950 -17.653 106.536 1.00 29.67 87 ASP B CA 1
ATOM 2837 C C . ASP B 1 61 ? 73.418 -16.361 107.194 1.00 29.76 87 ASP B C 1
ATOM 2838 O O . ASP B 1 61 ? 73.074 -16.406 108.343 1.00 29.33 87 ASP B O 1
ATOM 2843 N N . VAL B 1 62 ? 73.230 -15.255 106.480 1.00 28.39 88 VAL B N 1
ATOM 2844 C CA . VAL B 1 62 ? 72.605 -14.093 107.127 1.00 29.26 88 VAL B CA 1
ATOM 2845 C C . VAL B 1 62 ? 71.226 -14.393 107.726 1.00 30.69 88 VAL B C 1
ATOM 2846 O O . VAL B 1 62 ? 70.956 -13.998 108.862 1.00 32.89 88 VAL B O 1
ATOM 2850 N N . GLU B 1 63 ? 70.356 -15.114 107.015 1.00 31.19 89 GLU B N 1
ATOM 2851 C CA . GLU B 1 63 ? 68.991 -15.350 107.526 1.00 30.60 89 GLU B CA 1
ATOM 2852 C C . GLU B 1 63 ? 69.066 -16.249 108.710 1.00 30.39 89 GLU B C 1
ATOM 2853 O O . GLU B 1 63 ? 68.229 -16.152 109.613 1.00 30.93 89 GLU B O 1
ATOM 2859 N N . ARG B 1 64 ? 70.066 -17.124 108.736 1.00 30.91 90 ARG B N 1
ATOM 2860 C CA . ARG B 1 64 ? 70.291 -17.928 109.933 1.00 31.25 90 ARG B CA 1
ATOM 2861 C C . ARG B 1 64 ? 70.602 -17.090 111.157 1.00 32.61 90 ARG B C 1
ATOM 2862 O O . ARG B 1 64 ? 70.083 -17.338 112.211 1.00 35.34 90 ARG B O 1
ATOM 2870 N N . PHE B 1 65 ? 71.476 -16.121 110.991 1.00 36.66 91 PHE B N 1
ATOM 2871 C CA . PHE B 1 65 ? 71.675 -15.058 111.972 1.00 40.65 91 PHE B CA 1
ATOM 2872 C C . PHE B 1 65 ? 70.452 -14.231 112.312 1.00 40.48 91 PHE B C 1
ATOM 2873 O O . PHE B 1 65 ? 70.237 -13.942 113.472 1.00 41.63 91 PHE B O 1
ATOM 2881 N N . ASN B 1 66 ? 69.688 -13.811 111.310 1.00 39.14 92 ASN B N 1
ATOM 2882 C CA . ASN B 1 66 ? 68.534 -12.937 111.543 1.00 38.71 92 ASN B CA 1
ATOM 2883 C C . ASN B 1 66 ? 67.473 -13.615 112.359 1.00 36.99 92 ASN B C 1
ATOM 2884 O O . ASN B 1 66 ? 66.721 -12.978 113.062 1.00 36.09 92 ASN B O 1
ATOM 2889 N N . ALA B 1 67 ? 67.438 -14.925 112.297 1.00 38.71 93 ALA B N 1
ATOM 2890 C CA . ALA B 1 67 ? 66.481 -15.699 113.107 1.00 40.74 93 ALA B CA 1
ATOM 2891 C C . ALA B 1 67 ? 66.805 -15.856 114.584 1.00 43.18 93 ALA B C 1
ATOM 2892 O O . ALA B 1 67 ? 65.933 -16.246 115.350 1.00 44.96 93 ALA B O 1
ATOM 2894 N N . LEU B 1 68 ? 68.042 -15.597 114.985 1.00 44.00 94 LEU B N 1
ATOM 2895 C CA . LEU B 1 68 ? 68.424 -15.767 116.368 1.00 45.60 94 LEU B CA 1
ATOM 2896 C C . LEU B 1 68 ? 67.868 -14.648 117.238 1.00 46.76 94 LEU B C 1
ATOM 2897 O O . LEU B 1 68 ? 67.584 -13.556 116.740 1.00 46.14 94 LEU B O 1
ATOM 2902 N N . PRO B 1 69 ? 67.656 -14.950 118.532 1.00 51.06 95 PRO B N 1
ATOM 2903 C CA . PRO B 1 69 ? 67.162 -13.926 119.423 1.00 51.24 95 PRO B CA 1
ATOM 2904 C C . PRO B 1 69 ? 68.333 -13.061 119.877 1.00 51.73 95 PRO B C 1
ATOM 2905 O O . PRO B 1 69 ? 69.506 -13.359 119.588 1.00 46.00 95 PRO B O 1
ATOM 2909 N N . ALA B 1 70 ? 67.985 -11.992 120.586 1.00 52.90 96 ALA B N 1
ATOM 2910 C CA . ALA B 1 70 ? 68.953 -11.144 121.285 1.00 50.82 96 ALA B CA 1
ATOM 2911 C C . ALA B 1 70 ? 69.940 -11.911 122.193 1.00 49.12 96 ALA B C 1
ATOM 2912 O O . ALA B 1 70 ? 69.632 -12.964 122.736 1.00 46.49 96 ALA B O 1
ATOM 2914 N N . GLY B 1 71 ? 71.132 -11.345 122.347 1.00 48.69 97 GLY B N 1
ATOM 2915 C CA . GLY B 1 71 ? 72.200 -11.966 123.081 1.00 48.29 97 GLY B CA 1
ATOM 2916 C C . GLY B 1 71 ? 72.766 -13.233 122.453 1.00 52.39 97 GLY B C 1
ATOM 2917 O O . GLY B 1 71 ? 73.427 -13.967 123.141 1.00 59.54 97 GLY B O 1
ATOM 2918 N N . SER B 1 72 ? 72.545 -13.516 121.163 1.00 51.73 98 SER B N 1
ATOM 2919 C CA . SER B 1 72 ? 73.100 -14.738 120.545 1.00 48.76 98 SER B CA 1
ATOM 2920 C C . SER B 1 72 ? 74.476 -14.469 119.954 1.00 48.96 98 SER B C 1
ATOM 2921 O O . SER B 1 72 ? 74.669 -13.453 119.292 1.00 52.30 98 SER B O 1
ATOM 2924 N N . CYS B 1 73 ? 75.440 -15.349 120.160 1.00 49.58 99 CYS B N 1
ATOM 2925 C CA . CYS B 1 73 ? 76.669 -15.295 119.347 1.00 51.15 99 CYS B CA 1
ATOM 2926 C C . CYS B 1 73 ? 76.637 -16.536 118.480 1.00 49.25 99 CYS B C 1
ATOM 2927 O O . CYS B 1 73 ? 76.261 -17.564 118.952 1.00 54.87 99 CYS B O 1
ATOM 2930 N N . GLU B 1 74 ? 77.062 -16.449 117.225 1.00 46.34 100 GLU B N 1
ATOM 2931 C CA . GLU B 1 74 ? 76.832 -17.515 116.244 1.00 41.84 100 GLU B CA 1
ATOM 2932 C C . GLU B 1 74 ? 77.978 -17.568 115.263 1.00 38.30 100 GLU B C 1
ATOM 2933 O O . GLU B 1 74 ? 78.421 -16.531 114.807 1.00 35.40 100 GLU B O 1
ATOM 2939 N N . PRO B 1 75 ? 78.459 -18.775 114.889 1.00 37.37 101 PRO B N 1
ATOM 2940 C CA . PRO B 1 75 ? 79.546 -18.756 113.857 1.00 36.78 101 PRO B CA 1
ATOM 2941 C C . PRO B 1 75 ? 79.024 -18.227 112.524 1.00 35.86 101 PRO B C 1
ATOM 2942 O O . PRO B 1 75 ? 77.862 -18.490 112.185 1.00 32.79 101 PRO B O 1
ATOM 2946 N N . MET B 1 76 ? 79.843 -17.440 111.825 1.00 34.17 102 MET B N 1
ATOM 2947 C CA . MET B 1 76 ? 79.444 -16.954 110.494 1.00 35.49 102 MET B CA 1
ATOM 2948 C C . MET B 1 76 ? 80.629 -17.075 109.581 1.00 32.66 102 MET B C 1
ATOM 2949 O O . MET B 1 76 ? 81.727 -17.169 110.040 1.00 32.68 102 MET B O 1
ATOM 2954 N N . PRO B 1 77 ? 80.387 -17.102 108.286 1.00 31.66 103 PRO B N 1
ATOM 2955 C CA . PRO B 1 77 ? 81.502 -17.219 107.389 1.00 31.85 103 PRO B CA 1
ATOM 2956 C C . PRO B 1 77 ? 82.220 -15.906 107.107 1.00 33.44 103 PRO B C 1
ATOM 2957 O O . PRO B 1 77 ? 81.709 -14.843 107.394 1.00 33.20 103 PRO B O 1
ATOM 2961 N N . ASP B 1 78 ? 83.388 -16.043 106.478 1.00 36.66 104 ASP B N 1
ATOM 2962 C CA . ASP B 1 78 ? 84.269 -14.968 106.115 1.00 39.40 104 ASP B CA 1
ATOM 2963 C C . ASP B 1 78 ? 83.597 -13.763 105.417 1.00 41.61 104 ASP B C 1
ATOM 2964 O O . ASP B 1 78 ? 83.799 -12.608 105.817 1.00 43.81 104 ASP B O 1
ATOM 2969 N N . MET B 1 79 ? 82.778 -13.991 104.409 1.00 40.19 105 MET B N 1
ATOM 2970 C CA . MET B 1 79 ? 82.113 -12.862 103.799 1.00 40.55 105 MET B CA 1
ATOM 2971 C C . MET B 1 79 ? 81.276 -12.025 104.745 1.00 39.66 105 MET B C 1
ATOM 2972 O O . MET B 1 79 ? 81.295 -10.753 104.707 1.00 41.23 105 MET B O 1
ATOM 2977 N N . VAL B 1 80 ? 80.522 -12.721 105.570 1.00 35.27 106 VAL B N 1
ATOM 2978 C CA . VAL B 1 80 ? 79.645 -12.018 106.438 1.00 33.87 106 VAL B CA 1
ATOM 2979 C C . VAL B 1 80 ? 80.463 -11.129 107.391 1.00 33.76 106 VAL B C 1
ATOM 2980 O O . VAL B 1 80 ? 80.223 -9.947 107.510 1.00 32.27 106 VAL B O 1
ATOM 2984 N N . ARG B 1 81 ? 81.470 -11.696 107.997 1.00 34.60 107 ARG B N 1
ATOM 2985 C CA . ARG B 1 81 ? 82.276 -10.941 108.897 1.00 37.10 107 ARG B CA 1
ATOM 2986 C C . ARG B 1 81 ? 83.087 -9.814 108.209 1.00 36.72 107 ARG B C 1
ATOM 2987 O O . ARG B 1 81 ? 83.372 -8.794 108.838 1.00 34.84 107 ARG B O 1
ATOM 2995 N N . GLU B 1 82 ? 83.431 -9.991 106.931 1.00 37.11 108 GLU B N 1
ATOM 2996 C CA . GLU B 1 82 ? 84.227 -8.987 106.219 1.00 37.59 108 GLU B CA 1
ATOM 2997 C C . GLU B 1 82 ? 83.307 -7.768 105.972 1.00 34.99 108 GLU B C 1
ATOM 2998 O O . GLU B 1 82 ? 83.708 -6.632 106.155 1.00 33.95 108 GLU B O 1
ATOM 3004 N N . LEU B 1 83 ? 82.067 -8.008 105.611 1.00 32.51 109 LEU B N 1
ATOM 3005 C CA . LEU B 1 83 ? 81.173 -6.909 105.382 1.00 32.09 109 LEU B CA 1
ATOM 3006 C C . LEU B 1 83 ? 80.657 -6.309 106.644 1.00 33.19 109 LEU B C 1
ATOM 3007 O O . LEU B 1 83 ? 80.283 -5.130 106.607 1.00 35.19 109 LEU B O 1
ATOM 3012 N N . VAL B 1 84 ? 80.590 -7.064 107.746 1.00 34.79 110 VAL B N 1
ATOM 3013 C CA . VAL B 1 84 ? 80.269 -6.466 109.074 1.00 32.87 110 VAL B CA 1
ATOM 3014 C C . VAL B 1 84 ? 81.389 -5.493 109.499 1.00 31.41 110 VAL B C 1
ATOM 3015 O O . VAL B 1 84 ? 81.139 -4.341 109.952 1.00 31.66 110 VAL B O 1
ATOM 3019 N N . ALA B 1 85 ? 82.605 -5.914 109.255 1.00 29.69 111 ALA B N 1
ATOM 3020 C CA . ALA B 1 85 ? 83.731 -5.038 109.492 1.00 31.96 111 ALA B CA 1
ATOM 3021 C C . ALA B 1 85 ? 83.701 -3.782 108.577 1.00 35.05 111 ALA B C 1
ATOM 3022 O O . ALA B 1 85 ? 83.756 -2.630 109.065 1.00 39.43 111 ALA B O 1
ATOM 3024 N N . ALA B 1 86 ? 83.606 -3.973 107.273 1.00 35.68 112 ALA B N 1
ATOM 3025 C CA . ALA B 1 86 ? 83.521 -2.828 106.381 1.00 36.90 112 ALA B CA 1
ATOM 3026 C C . ALA B 1 86 ? 82.352 -1.906 106.725 1.00 36.13 112 ALA B C 1
ATOM 3027 O O . ALA B 1 86 ? 82.500 -0.648 106.669 1.00 35.92 112 ALA B O 1
ATOM 3029 N N . GLY B 1 87 ? 81.236 -2.517 107.089 1.00 33.73 113 GLY B N 1
ATOM 3030 C CA . GLY B 1 87 ? 80.038 -1.764 107.434 1.00 36.06 113 GLY B CA 1
ATOM 3031 C C . GLY B 1 87 ? 80.126 -0.968 108.715 1.00 38.05 113 GLY B C 1
ATOM 3032 O O . GLY B 1 87 ? 79.484 0.083 108.837 1.00 41.60 113 GLY B O 1
ATOM 3033 N N . SER B 1 88 ? 80.913 -1.480 109.661 1.00 38.50 114 SER B N 1
ATOM 3034 C CA . SER B 1 88 ? 81.228 -0.790 110.925 1.00 37.20 114 SER B CA 1
ATOM 3035 C C . SER B 1 88 ? 82.080 0.467 110.723 1.00 33.96 114 SER B C 1
ATOM 3036 O O . SER B 1 88 ? 81.846 1.486 111.371 1.00 30.51 114 SER B O 1
ATOM 3039 N N . GLN B 1 89 ? 83.118 0.324 109.886 1.00 31.79 115 GLN B N 1
ATOM 3040 C CA . GLN B 1 89 ? 83.962 1.435 109.477 1.00 32.79 115 GLN B CA 1
ATOM 3041 C C . GLN B 1 89 ? 83.137 2.478 108.700 1.00 35.25 115 GLN B C 1
ATOM 3042 O O . GLN B 1 89 ? 83.241 3.676 108.952 1.00 36.63 115 GLN B O 1
ATOM 3048 N N . LEU B 1 90 ? 82.320 2.027 107.761 1.00 36.76 116 LEU B N 1
ATOM 3049 C CA . LEU B 1 90 ? 81.460 2.948 107.047 1.00 36.99 116 LEU B CA 1
ATOM 3050 C C . LEU B 1 90 ? 80.576 3.711 107.975 1.00 35.72 116 LEU B C 1
ATOM 3051 O O . LEU B 1 90 ? 80.462 4.944 107.854 1.00 35.73 116 LEU B O 1
ATOM 3056 N N . SER B 1 91 ? 80.008 3.015 108.934 1.00 34.71 117 SER B N 1
ATOM 3057 C CA . SER B 1 91 ? 79.168 3.680 109.900 1.00 35.08 117 SER B CA 1
ATOM 3058 C C . SER B 1 91 ? 79.885 4.791 110.667 1.00 37.70 117 SER B C 1
ATOM 3059 O O . SER B 1 91 ? 79.372 5.914 110.780 1.00 42.91 117 SER B O 1
ATOM 3062 N N . ALA B 1 92 ? 81.084 4.504 111.145 1.00 37.08 118 ALA B N 1
ATOM 3063 C CA . ALA B 1 92 ? 81.863 5.483 111.865 1.00 37.14 118 ALA B CA 1
ATOM 3064 C C . ALA B 1 92 ? 82.278 6.642 110.998 1.00 40.04 118 ALA B C 1
ATOM 3065 O O . ALA B 1 92 ? 82.234 7.786 111.460 1.00 46.52 118 ALA B O 1
ATOM 3067 N N . ASP B 1 93 ? 82.706 6.345 109.768 1.00 37.47 119 ASP B N 1
ATOM 3068 C CA . ASP B 1 93 ? 83.128 7.365 108.792 1.00 35.26 119 ASP B CA 1
ATOM 3069 C C . ASP B 1 93 ? 81.976 8.293 108.390 1.00 33.51 119 ASP B C 1
ATOM 3070 O O . ASP B 1 93 ? 82.180 9.447 108.080 1.00 33.02 119 ASP B O 1
ATOM 3075 N N . SER B 1 94 ? 80.762 7.792 108.418 1.00 32.33 120 SER B N 1
ATOM 3076 C CA . SER B 1 94 ? 79.667 8.562 107.921 1.00 34.04 120 SER B CA 1
ATOM 3077 C C . SER B 1 94 ? 78.732 9.065 109.023 1.00 37.44 120 SER B C 1
ATOM 3078 O O . SER B 1 94 ? 77.527 9.270 108.769 1.00 36.97 120 SER B O 1
ATOM 3081 N N . ASP B 1 95 ? 79.278 9.292 110.233 1.00 40.88 121 ASP B N 1
ATOM 3082 C CA . ASP B 1 95 ? 78.466 9.619 111.447 1.00 42.24 121 ASP B CA 1
ATOM 3083 C C . ASP B 1 95 ? 77.103 8.862 111.620 1.00 43.98 121 ASP B C 1
ATOM 3084 O O . ASP B 1 95 ? 76.088 9.485 111.976 1.00 42.32 121 ASP B O 1
ATOM 3089 N N . GLY B 1 96 ? 77.096 7.543 111.354 1.00 42.00 122 GLY B N 1
ATOM 3090 C CA . GLY B 1 96 ? 75.916 6.720 111.593 1.00 41.24 122 GLY B CA 1
ATOM 3091 C C . GLY B 1 96 ? 74.894 6.677 110.472 1.00 41.59 122 GLY B C 1
ATOM 3092 O O . GLY B 1 96 ? 73.870 5.994 110.613 1.00 44.15 122 GLY B O 1
ATOM 3093 N N . ALA B 1 97 ? 75.176 7.376 109.364 1.00 41.35 123 ALA B N 1
ATOM 3094 C CA . ALA B 1 97 ? 74.313 7.374 108.139 1.00 39.44 123 ALA B CA 1
ATOM 3095 C C . ALA B 1 97 ? 74.219 5.985 107.501 1.00 37.55 123 ALA B C 1
ATOM 3096 O O . ALA B 1 97 ? 73.169 5.546 107.051 1.00 35.37 123 ALA B O 1
ATOM 3098 N N . PHE B 1 98 ? 75.333 5.298 107.499 1.00 39.05 124 PHE B N 1
ATOM 3099 C CA . PHE B 1 98 ? 75.379 3.964 107.018 1.00 42.15 124 PHE B CA 1
ATOM 3100 C C . PHE B 1 98 ? 75.082 2.995 108.175 1.00 43.01 124 PHE B C 1
ATOM 3101 O O . PHE B 1 98 ? 75.701 3.058 109.257 1.00 41.91 124 PHE B O 1
ATOM 3109 N N . ASP B 1 99 ? 74.138 2.104 107.913 1.00 41.15 125 ASP B N 1
ATOM 3110 C CA . ASP B 1 99 ? 73.720 1.106 108.865 1.00 41.29 125 ASP B CA 1
ATOM 3111 C C . ASP B 1 99 ? 73.239 -0.193 108.170 1.00 39.03 125 ASP B C 1
ATOM 3112 O O . ASP B 1 99 ? 72.410 -0.197 107.260 1.00 35.80 125 ASP B O 1
ATOM 3117 N N . LEU B 1 100 ? 73.783 -1.306 108.621 1.00 40.14 126 LEU B N 1
ATOM 3118 C CA . LEU B 1 100 ? 73.358 -2.622 108.115 1.00 42.38 126 LEU B CA 1
ATOM 3119 C C . LEU B 1 100 ? 72.109 -3.168 108.721 1.00 42.66 126 LEU B C 1
ATOM 3120 O O . LEU B 1 100 ? 71.608 -4.148 108.204 1.00 45.50 126 LEU B O 1
ATOM 3125 N N . THR B 1 101 ? 71.604 -2.538 109.784 1.00 42.43 127 THR B N 1
ATOM 3126 C CA . THR B 1 101 ? 70.640 -3.172 110.651 1.00 46.22 127 THR B CA 1
ATOM 3127 C C . THR B 1 101 ? 69.224 -2.648 110.491 1.00 48.11 127 THR B C 1
ATOM 3128 O O . THR B 1 101 ? 68.406 -2.796 111.400 1.00 50.50 127 THR B O 1
ATOM 3132 N N . LEU B 1 102 ? 68.924 -2.061 109.348 1.00 54.42 128 LEU B N 1
ATOM 3133 C CA . LEU B 1 102 ? 67.601 -1.475 109.139 1.00 65.22 128 LEU B CA 1
ATOM 3134 C C . LEU B 1 102 ? 66.471 -2.456 108.807 1.00 72.00 128 LEU B C 1
ATOM 3135 O O . LEU B 1 102 ? 65.298 -2.075 108.991 1.00 66.95 128 LEU B O 1
ATOM 3140 N N . GLU B 1 103 ? 66.769 -3.702 108.385 1.00 77.36 129 GLU B N 1
ATOM 3141 C CA . GLU B 1 103 ? 65.669 -4.650 107.996 1.00 79.44 129 GLU B CA 1
ATOM 3142 C C . GLU B 1 103 ? 64.401 -4.390 108.777 1.00 81.31 129 GLU B C 1
ATOM 3143 O O . GLU B 1 103 ? 63.417 -4.039 108.194 1.00 80.49 129 GLU B O 1
ATOM 3149 N N . PRO B 1 104 ? 64.446 -4.469 110.120 1.00 82.04 130 PRO B N 1
ATOM 3150 C CA . PRO B 1 104 ? 63.182 -4.257 110.799 1.00 80.76 130 PRO B CA 1
ATOM 3151 C C . PRO B 1 104 ? 62.430 -2.945 110.504 1.00 83.33 130 PRO B C 1
ATOM 3152 O O . PRO B 1 104 ? 61.223 -2.915 110.721 1.00 91.57 130 PRO B O 1
ATOM 3156 N N . LEU B 1 105 ? 63.104 -1.887 110.054 1.00 83.41 131 LEU B N 1
ATOM 3157 C CA . LEU B 1 105 ? 62.428 -0.681 109.549 1.00 80.57 131 LEU B CA 1
ATOM 3158 C C . LEU B 1 105 ? 62.117 -0.766 108.029 1.00 86.49 131 LEU B C 1
ATOM 3159 O O . LEU B 1 105 ? 61.136 -0.179 107.559 1.00 77.39 131 LEU B O 1
ATOM 3164 N N . LEU B 1 106 ? 62.957 -1.493 107.277 1.00 98.42 132 LEU B N 1
ATOM 3165 C CA . LEU B 1 106 ? 62.627 -1.928 105.894 1.00 109.39 132 LEU B CA 1
ATOM 3166 C C . LEU B 1 106 ? 61.343 -2.799 105.825 1.00 125.78 132 LEU B C 1
ATOM 3167 O O . LEU B 1 106 ? 60.438 -2.475 105.043 1.00 156.91 132 LEU B O 1
ATOM 3172 N N . ASN B 1 107 ? 61.291 -3.904 106.593 1.00 123.96 133 ASN B N 1
ATOM 3173 C CA . ASN B 1 107 ? 60.099 -4.791 106.675 1.00 110.63 133 ASN B CA 1
ATOM 3174 C C . ASN B 1 107 ? 58.846 -4.080 107.226 1.00 93.09 133 ASN B C 1
ATOM 3175 O O . ASN B 1 107 ? 57.738 -4.465 106.912 1.00 86.90 133 ASN B O 1
ATOM 3180 N N . LEU B 1 108 ? 59.015 -3.045 108.030 1.00 79.95 134 LEU B N 1
ATOM 3181 C CA . LEU B 1 108 ? 57.884 -2.265 108.494 1.00 81.90 134 LEU B CA 1
ATOM 3182 C C . LEU B 1 108 ? 57.349 -1.371 107.388 1.00 80.50 134 LEU B C 1
ATOM 3183 O O . LEU B 1 108 ? 56.187 -1.278 107.190 1.00 87.87 134 LEU B O 1
ATOM 3188 N N . SER B 1 122 ? 52.457 3.354 111.607 1.00 90.15 148 SER B N 1
ATOM 3189 C CA . SER B 1 122 ? 52.124 4.166 112.785 1.00 89.46 148 SER B CA 1
ATOM 3190 C C . SER B 1 122 ? 53.388 4.847 113.328 1.00 89.49 148 SER B C 1
ATOM 3191 O O . SER B 1 122 ? 54.368 4.893 112.609 1.00 84.65 148 SER B O 1
ATOM 3194 N N . ALA B 1 123 ? 53.316 5.427 114.539 1.00 97.07 149 ALA B N 1
ATOM 3195 C CA . ALA B 1 123 ? 54.475 5.889 115.369 1.00 101.61 149 ALA B CA 1
ATOM 3196 C C . ALA B 1 123 ? 54.793 5.016 116.622 1.00 112.85 149 ALA B C 1
ATOM 3197 O O . ALA B 1 123 ? 55.733 5.321 117.369 1.00 116.13 149 ALA B O 1
ATOM 3199 N N . GLU B 1 124 ? 53.992 3.975 116.868 1.00 116.88 150 GLU B N 1
ATOM 3200 C CA . GLU B 1 124 ? 54.276 2.996 117.909 1.00 118.38 150 GLU B CA 1
ATOM 3201 C C . GLU B 1 124 ? 55.204 1.964 117.316 1.00 112.40 150 GLU B C 1
ATOM 3202 O O . GLU B 1 124 ? 56.298 1.797 117.823 1.00 107.84 150 GLU B O 1
ATOM 3208 N N . ASP B 1 125 ? 54.777 1.311 116.230 1.00 113.81 151 ASP B N 1
ATOM 3209 C CA . ASP B 1 125 ? 55.552 0.221 115.569 1.00 120.27 151 ASP B CA 1
ATOM 3210 C C . ASP B 1 125 ? 56.997 0.634 115.214 1.00 125.86 151 ASP B C 1
ATOM 3211 O O . ASP B 1 125 ? 57.914 -0.203 115.277 1.00 127.68 151 ASP B O 1
ATOM 3216 N N . ILE B 1 126 ? 57.157 1.910 114.816 1.00 128.63 152 ILE B N 1
ATOM 3217 C CA . ILE B 1 126 ? 58.465 2.597 114.534 1.00 121.93 152 ILE B CA 1
ATOM 3218 C C . ILE B 1 126 ? 59.418 2.593 115.741 1.00 113.17 152 ILE B C 1
ATOM 3219 O O . ILE B 1 126 ? 60.573 2.180 115.641 1.00 113.68 152 ILE B O 1
ATOM 3224 N N . SER B 1 127 ? 58.923 3.073 116.869 1.00 103.70 153 SER B N 1
ATOM 3225 C CA . SER B 1 127 ? 59.675 3.092 118.114 1.00 98.17 153 SER B CA 1
ATOM 3226 C C . SER B 1 127 ? 60.167 1.703 118.581 1.00 92.26 153 SER B C 1
ATOM 3227 O O . SER B 1 127 ? 61.317 1.577 118.950 1.00 82.47 153 SER B O 1
ATOM 3230 N N . ALA B 1 128 ? 59.277 0.699 118.559 1.00 96.81 154 ALA B N 1
ATOM 3231 C CA . ALA B 1 128 ? 59.565 -0.731 118.912 1.00 93.75 154 ALA B CA 1
ATOM 3232 C C . ALA B 1 128 ? 60.605 -1.346 117.999 1.00 96.58 154 ALA B C 1
ATOM 3233 O O . ALA B 1 128 ? 61.499 -2.061 118.490 1.00 98.25 154 ALA B O 1
ATOM 3235 N N . ALA B 1 129 ? 60.451 -1.086 116.688 1.00 92.00 155 ALA B N 1
ATOM 3236 C CA . ALA B 1 129 ? 61.360 -1.572 115.650 1.00 88.14 155 ALA B CA 1
ATOM 3237 C C . ALA B 1 129 ? 62.753 -0.914 115.705 1.00 85.34 155 ALA B C 1
ATOM 3238 O O . ALA B 1 129 ? 63.772 -1.599 115.498 1.00 84.57 155 ALA B O 1
ATOM 3240 N N . ARG B 1 130 ? 62.825 0.379 116.015 1.00 81.05 156 ARG B N 1
ATOM 3241 C CA . ARG B 1 130 ? 64.136 1.013 116.198 1.00 80.69 156 ARG B CA 1
ATOM 3242 C C . ARG B 1 130 ? 64.912 0.482 117.374 1.00 71.25 156 ARG B C 1
ATOM 3243 O O . ARG B 1 130 ? 66.111 0.602 117.378 1.00 71.25 156 ARG B O 1
ATOM 3251 N N . ALA B 1 131 ? 64.241 -0.095 118.360 1.00 68.54 157 ALA B N 1
ATOM 3252 C CA . ALA B 1 131 ? 64.915 -0.836 119.445 1.00 68.68 157 ALA B CA 1
ATOM 3253 C C . ALA B 1 131 ? 65.571 -2.157 119.023 1.00 67.47 157 ALA B C 1
ATOM 3254 O O . ALA B 1 131 ? 66.393 -2.699 119.785 1.00 66.96 157 ALA B O 1
ATOM 3256 N N . LEU B 1 132 ? 65.155 -2.686 117.862 1.00 65.49 158 LEU B N 1
ATOM 3257 C CA . LEU B 1 132 ? 65.750 -3.872 117.238 1.00 67.03 158 LEU B CA 1
ATOM 3258 C C . LEU B 1 132 ? 66.806 -3.529 116.175 1.00 57.60 158 LEU B C 1
ATOM 3259 O O . LEU B 1 132 ? 67.229 -4.421 115.410 1.00 52.58 158 LEU B O 1
ATOM 3264 N N . THR B 1 133 ? 67.203 -2.256 116.120 1.00 51.64 159 THR B N 1
ATOM 3265 C CA . THR B 1 133 ? 68.254 -1.789 115.219 1.00 50.59 159 THR B CA 1
ATOM 3266 C C . THR B 1 133 ? 69.405 -1.196 116.012 1.00 47.44 159 THR B C 1
ATOM 3267 O O . THR B 1 133 ? 69.334 -1.064 117.226 1.00 47.59 159 THR B O 1
ATOM 3271 N N . GLY B 1 134 ? 70.479 -0.883 115.292 1.00 45.52 160 GLY B N 1
ATOM 3272 C CA . GLY B 1 134 ? 71.679 -0.261 115.832 1.00 41.64 160 GLY B CA 1
ATOM 3273 C C . GLY B 1 134 ? 72.971 -1.046 115.630 1.00 39.16 160 GLY B C 1
ATOM 3274 O O . GLY B 1 134 ? 73.221 -2.020 116.328 1.00 38.67 160 GLY B O 1
ATOM 3275 N N . GLN B 1 135 ? 73.818 -0.578 114.720 1.00 40.29 161 GLN B N 1
ATOM 3276 C CA . GLN B 1 135 ? 75.195 -1.097 114.504 1.00 44.47 161 GLN B CA 1
ATOM 3277 C C . GLN B 1 135 ? 76.074 -1.331 115.820 1.00 44.52 161 GLN B C 1
ATOM 3278 O O . GLN B 1 135 ? 76.927 -2.232 115.920 1.00 41.81 161 GLN B O 1
ATOM 3284 N N . GLN B 1 136 ? 75.876 -0.503 116.821 1.00 46.16 162 GLN B N 1
ATOM 3285 C CA . GLN B 1 136 ? 76.599 -0.644 118.077 1.00 50.52 162 GLN B CA 1
ATOM 3286 C C . GLN B 1 136 ? 76.313 -1.984 118.799 1.00 49.42 162 GLN B C 1
ATOM 3287 O O . GLN B 1 136 ? 77.185 -2.514 119.504 1.00 48.83 162 GLN B O 1
ATOM 3293 N N . HIS B 1 137 ? 75.120 -2.530 118.575 1.00 46.30 163 HIS B N 1
ATOM 3294 C CA . HIS B 1 137 ? 74.742 -3.847 119.102 1.00 46.68 163 HIS B CA 1
ATOM 3295 C C . HIS B 1 137 ? 75.311 -5.072 118.374 1.00 41.14 163 HIS B C 1
ATOM 3296 O O . HIS B 1 137 ? 74.993 -6.167 118.742 1.00 41.49 163 HIS B O 1
ATOM 3303 N N . LEU B 1 138 ? 76.139 -4.879 117.357 1.00 39.25 164 LEU B N 1
ATOM 3304 C CA . LEU B 1 138 ? 76.654 -5.956 116.512 1.00 40.45 164 LEU B CA 1
ATOM 3305 C C . LEU B 1 138 ? 78.157 -5.992 116.652 1.00 41.03 164 LEU B C 1
ATOM 3306 O O . LEU B 1 138 ? 78.776 -4.939 116.612 1.00 47.81 164 LEU B O 1
ATOM 3311 N N . SER B 1 139 ? 78.741 -7.169 116.865 1.00 39.32 165 SER B N 1
ATOM 3312 C CA . SER B 1 139 ? 80.193 -7.318 117.094 1.00 38.33 165 SER B CA 1
ATOM 3313 C C . SER B 1 139 ? 80.655 -8.616 116.465 1.00 37.13 165 SER B C 1
ATOM 3314 O O . SER B 1 139 ? 79.879 -9.503 116.240 1.00 36.16 165 SER B O 1
ATOM 3317 N N . ILE B 1 140 ? 81.921 -8.692 116.150 1.00 37.70 166 ILE B N 1
ATOM 3318 C CA . ILE B 1 140 ? 82.536 -9.856 115.663 1.00 40.54 166 ILE B CA 1
ATOM 3319 C C . ILE B 1 140 ? 83.401 -10.386 116.790 1.00 46.74 166 ILE B C 1
ATOM 3320 O O . ILE B 1 140 ? 84.277 -9.665 117.227 1.00 52.18 166 ILE B O 1
ATOM 3325 N N . ASP B 1 141 ? 83.168 -11.613 117.251 1.00 51.67 167 ASP B N 1
ATOM 3326 C CA . ASP B 1 141 ? 83.958 -12.242 118.314 1.00 52.27 167 ASP B CA 1
ATOM 3327 C C . ASP B 1 141 ? 84.555 -13.481 117.700 1.00 47.12 167 ASP B C 1
ATOM 3328 O O . ASP B 1 141 ? 83.869 -14.417 117.399 1.00 45.85 167 ASP B O 1
ATOM 3333 N N . GLY B 1 142 ? 85.844 -13.453 117.459 1.00 48.14 168 GLY B N 1
ATOM 3334 C CA . GLY B 1 142 ? 86.502 -14.532 116.784 1.00 47.50 168 GLY B CA 1
ATOM 3335 C C . GLY B 1 142 ? 85.921 -14.713 115.407 1.00 45.29 168 GLY B C 1
ATOM 3336 O O . GLY B 1 142 ? 85.990 -13.826 114.603 1.00 42.44 168 GLY B O 1
ATOM 3337 N N . ASP B 1 143 ? 85.322 -15.872 115.194 1.00 50.80 169 ASP B N 1
ATOM 3338 C CA . ASP B 1 143 ? 84.673 -16.277 113.942 1.00 51.35 169 ASP B CA 1
ATOM 3339 C C . ASP B 1 143 ? 83.183 -16.199 114.127 1.00 45.72 169 ASP B C 1
ATOM 3340 O O . ASP B 1 143 ? 82.459 -16.762 113.344 1.00 45.31 169 ASP B O 1
ATOM 3345 N N . ARG B 1 144 ? 82.722 -15.467 115.137 1.00 42.73 170 ARG B N 1
ATOM 3346 C CA . ARG B 1 144 ? 81.288 -15.385 115.421 1.00 43.46 170 ARG B CA 1
ATOM 3347 C C . ARG B 1 144 ? 80.750 -13.984 115.191 1.00 39.17 170 ARG B C 1
ATOM 3348 O O . ARG B 1 144 ? 81.501 -13.043 115.148 1.00 39.32 170 ARG B O 1
ATOM 3356 N N . LEU B 1 145 ? 79.456 -13.856 115.021 1.00 35.10 171 LEU B N 1
ATOM 3357 C CA . LEU B 1 145 ? 78.845 -12.591 115.092 1.00 35.45 171 LEU B CA 1
ATOM 3358 C C . LEU B 1 145 ? 78.003 -12.613 116.306 1.00 36.48 171 LEU B C 1
ATOM 3359 O O . LEU B 1 145 ? 77.230 -13.548 116.467 1.00 37.17 171 LEU B O 1
ATOM 3364 N N . CYS B 1 146 ? 78.101 -11.569 117.136 1.00 38.66 172 CYS B N 1
ATOM 3365 C CA . CYS B 1 146 ? 77.242 -11.429 118.337 1.00 41.47 172 CYS B CA 1
ATOM 3366 C C . CYS B 1 146 ? 76.305 -10.327 118.107 1.00 40.74 172 CYS B C 1
ATOM 3367 O O . CYS B 1 146 ? 76.719 -9.346 117.552 1.00 42.59 172 CYS B O 1
ATOM 3370 N N . LYS B 1 147 ? 75.059 -10.472 118.532 1.00 41.60 173 LYS B N 1
ATOM 3371 C CA . LYS B 1 147 ? 74.099 -9.364 118.516 1.00 42.71 173 LYS B CA 1
ATOM 3372 C C . LYS B 1 147 ? 73.555 -9.202 119.919 1.00 44.82 173 LYS B C 1
ATOM 3373 O O . LYS B 1 147 ? 73.273 -10.202 120.606 1.00 50.05 173 LYS B O 1
ATOM 3379 N N . ALA B 1 148 ? 73.441 -7.965 120.357 1.00 43.09 174 ALA B N 1
ATOM 3380 C CA . ALA B 1 148 ? 72.934 -7.675 121.674 1.00 44.59 174 ALA B CA 1
ATOM 3381 C C . ALA B 1 148 ? 71.432 -7.356 121.698 1.00 44.83 174 ALA B C 1
ATOM 3382 O O . ALA B 1 148 ? 70.839 -7.387 122.776 1.00 42.55 174 ALA B O 1
ATOM 3384 N N . VAL B 1 149 ? 70.832 -7.032 120.545 1.00 45.90 175 VAL B N 1
ATOM 3385 C CA . VAL B 1 149 ? 69.357 -6.971 120.416 1.00 49.28 175 VAL B CA 1
ATOM 3386 C C . VAL B 1 149 ? 68.918 -7.945 119.318 1.00 50.03 175 VAL B C 1
ATOM 3387 O O . VAL B 1 149 ? 69.783 -8.609 118.714 1.00 49.67 175 VAL B O 1
ATOM 3391 N N . ALA B 1 150 ? 67.600 -8.052 119.064 1.00 50.78 176 ALA B N 1
ATOM 3392 C CA . ALA B 1 150 ? 67.067 -8.896 117.942 1.00 50.48 176 ALA B CA 1
ATOM 3393 C C . ALA B 1 150 ? 67.304 -8.319 116.497 1.00 48.82 176 ALA B C 1
ATOM 3394 O O . ALA B 1 150 ? 66.337 -8.057 115.751 1.00 47.61 176 ALA B O 1
ATOM 3396 N N . LEU B 1 151 ? 68.592 -8.188 116.125 1.00 49.03 177 LEU B N 1
ATOM 3397 C CA . LEU B 1 151 ? 69.060 -7.508 114.879 1.00 47.26 177 LEU B CA 1
ATOM 3398 C C . LEU B 1 151 ? 68.714 -8.316 113.683 1.00 47.21 177 LEU B C 1
ATOM 3399 O O . LEU B 1 151 ? 68.743 -9.529 113.722 1.00 49.94 177 LEU B O 1
ATOM 3404 N N . GLN B 1 152 ? 68.427 -7.609 112.606 1.00 47.41 178 GLN B N 1
ATOM 3405 C CA . GLN B 1 152 ? 68.299 -8.221 111.316 1.00 43.82 178 GLN B CA 1
ATOM 3406 C C . GLN B 1 152 ? 69.123 -7.436 110.296 1.00 39.77 178 GLN B C 1
ATOM 3407 O O . GLN B 1 152 ? 68.945 -6.207 110.124 1.00 43.51 178 GLN B O 1
ATOM 3413 N N . LEU B 1 153 ? 70.089 -8.125 109.702 1.00 33.07 179 LEU B N 1
ATOM 3414 C CA . LEU B 1 153 ? 71.035 -7.490 108.838 1.00 33.61 179 LEU B CA 1
ATOM 3415 C C . LEU B 1 153 ? 70.558 -7.563 107.399 1.00 35.86 179 LEU B C 1
ATOM 3416 O O . LEU B 1 153 ? 69.811 -8.464 107.027 1.00 37.12 179 LEU B O 1
ATOM 3421 N N . ASP B 1 154 ? 70.964 -6.568 106.613 1.00 35.50 180 ASP B N 1
ATOM 3422 C CA . ASP B 1 154 ? 70.810 -6.585 105.175 1.00 33.94 180 ASP B CA 1
ATOM 3423 C C . ASP B 1 154 ? 72.117 -6.016 104.621 1.00 32.85 180 ASP B C 1
ATOM 3424 O O . ASP B 1 154 ? 72.709 -5.127 105.237 1.00 37.69 180 ASP B O 1
ATOM 3429 N N . PHE B 1 155 ? 72.602 -6.569 103.517 1.00 29.97 181 PHE B N 1
ATOM 3430 C CA . PHE B 1 155 ? 73.872 -6.205 102.943 1.00 29.35 181 PHE B CA 1
ATOM 3431 C C . PHE B 1 155 ? 73.772 -5.516 101.587 1.00 29.69 181 PHE B C 1
ATOM 3432 O O . PHE B 1 155 ? 74.778 -5.124 101.013 1.00 29.89 181 PHE B O 1
ATOM 3440 N N . ASN B 1 156 ? 72.566 -5.355 101.059 1.00 29.11 182 ASN B N 1
ATOM 3441 C CA . ASN B 1 156 ? 72.372 -4.732 99.782 1.00 29.32 182 ASN B CA 1
ATOM 3442 C C . ASN B 1 156 ? 72.967 -3.349 99.561 1.00 31.11 182 ASN B C 1
ATOM 3443 O O . ASN B 1 156 ? 73.207 -3.019 98.418 1.00 34.67 182 ASN B O 1
ATOM 3448 N N . SER B 1 157 ? 73.205 -2.535 100.590 1.00 31.01 183 SER B N 1
ATOM 3449 C CA . SER B 1 157 ? 73.930 -1.275 100.407 1.00 30.20 183 SER B CA 1
ATOM 3450 C C . SER B 1 157 ? 75.407 -1.474 99.953 1.00 29.47 183 SER B C 1
ATOM 3451 O O . SER B 1 157 ? 76.019 -0.573 99.435 1.00 29.35 183 SER B O 1
ATOM 3454 N N . ILE B 1 158 ? 75.974 -2.667 100.120 1.00 31.96 184 ILE B N 1
ATOM 3455 C CA . ILE B 1 158 ? 77.418 -2.922 99.747 1.00 33.48 184 ILE B CA 1
ATOM 3456 C C . ILE B 1 158 ? 77.745 -4.190 99.007 1.00 31.69 184 ILE B C 1
ATOM 3457 O O . ILE B 1 158 ? 78.897 -4.371 98.561 1.00 28.51 184 ILE B O 1
ATOM 3462 N N . ALA B 1 159 ? 76.746 -5.057 98.809 1.00 31.46 185 ALA B N 1
ATOM 3463 C CA . ALA B 1 159 ? 77.019 -6.400 98.296 1.00 29.95 185 ALA B CA 1
ATOM 3464 C C . ALA B 1 159 ? 77.591 -6.289 96.906 1.00 29.81 185 ALA B C 1
ATOM 3465 O O . ALA B 1 159 ? 78.628 -6.900 96.591 1.00 31.39 185 ALA B O 1
ATOM 3467 N N . ALA B 1 160 ? 76.954 -5.462 96.092 1.00 28.75 186 ALA B N 1
ATOM 3468 C CA . ALA B 1 160 ? 77.331 -5.389 94.701 1.00 28.40 186 ALA B CA 1
ATOM 3469 C C . ALA B 1 160 ? 78.740 -4.789 94.510 1.00 26.68 186 ALA B C 1
ATOM 3470 O O . ALA B 1 160 ? 79.467 -5.179 93.618 1.00 24.15 186 ALA B O 1
ATOM 3472 N N . GLY B 1 161 ? 79.110 -3.841 95.351 1.00 25.56 187 GLY B N 1
ATOM 3473 C CA . GLY B 1 161 ? 80.441 -3.267 95.254 1.00 25.83 187 GLY B CA 1
ATOM 3474 C C . GLY B 1 161 ? 81.470 -4.239 95.734 1.00 25.92 187 GLY B C 1
ATOM 3475 O O . GLY B 1 161 ? 82.579 -4.279 95.221 1.00 26.10 187 GLY B O 1
ATOM 3476 N N . TYR B 1 162 ? 81.103 -5.013 96.749 1.00 27.66 188 TYR B N 1
ATOM 3477 C CA . TYR B 1 162 ? 81.933 -6.163 97.219 1.00 28.60 188 TYR B CA 1
ATOM 3478 C C . TYR B 1 162 ? 82.178 -7.152 96.097 1.00 27.76 188 TYR B C 1
ATOM 3479 O O . TYR B 1 162 ? 83.345 -7.600 95.856 1.00 27.51 188 TYR B O 1
ATOM 3488 N N . ALA B 1 163 ? 81.084 -7.442 95.384 1.00 25.53 189 ALA B N 1
ATOM 3489 C CA . ALA B 1 163 ? 81.136 -8.448 94.333 1.00 26.56 189 ALA B CA 1
ATOM 3490 C C . ALA B 1 163 ? 82.045 -7.976 93.212 1.00 26.90 189 ALA B C 1
ATOM 3491 O O . ALA B 1 163 ? 82.791 -8.727 92.690 1.00 30.00 189 ALA B O 1
ATOM 3493 N N . VAL B 1 164 ? 82.014 -6.702 92.895 1.00 27.25 190 VAL B N 1
ATOM 3494 C CA . VAL B 1 164 ? 82.918 -6.145 91.923 1.00 27.25 190 VAL B CA 1
ATOM 3495 C C . VAL B 1 164 ? 84.359 -6.320 92.422 1.00 27.20 190 VAL B C 1
ATOM 3496 O O . VAL B 1 164 ? 85.182 -6.844 91.699 1.00 27.52 190 VAL B O 1
ATOM 3500 N N . ASP B 1 165 ? 84.657 -5.924 93.648 1.00 28.83 191 ASP B N 1
ATOM 3501 C CA . ASP B 1 165 ? 86.023 -6.077 94.149 1.00 29.47 191 ASP B CA 1
ATOM 3502 C C . ASP B 1 165 ? 86.493 -7.531 94.092 1.00 29.54 191 ASP B C 1
ATOM 3503 O O . ASP B 1 165 ? 87.601 -7.797 93.617 1.00 28.45 191 ASP B O 1
ATOM 3508 N N . LEU B 1 166 ? 85.606 -8.471 94.442 1.00 29.41 192 LEU B N 1
ATOM 3509 C CA . LEU B 1 166 ? 85.948 -9.922 94.382 1.00 28.64 192 LEU B CA 1
ATOM 3510 C C . LEU B 1 166 ? 86.263 -10.480 92.977 1.00 28.59 192 LEU B C 1
ATOM 3511 O O . LEU B 1 166 ? 87.290 -11.175 92.761 1.00 32.21 192 LEU B O 1
ATOM 3516 N N . VAL B 1 167 ? 85.404 -10.164 92.026 1.00 27.17 193 VAL B N 1
ATOM 3517 C CA . VAL B 1 167 ? 85.641 -10.489 90.643 1.00 28.01 193 VAL B CA 1
ATOM 3518 C C . VAL B 1 167 ? 86.960 -9.912 90.209 1.00 29.13 193 VAL B C 1
ATOM 3519 O O . VAL B 1 167 ? 87.754 -10.609 89.681 1.00 31.66 193 VAL B O 1
ATOM 3523 N N . ILE B 1 168 ? 87.205 -8.638 90.474 1.00 31.25 194 ILE B N 1
ATOM 3524 C CA . ILE B 1 168 ? 88.479 -8.026 90.125 1.00 31.91 194 ILE B CA 1
ATOM 3525 C C . ILE B 1 168 ? 89.682 -8.740 90.747 1.00 33.00 194 ILE B C 1
ATOM 3526 O O . ILE B 1 168 ? 90.636 -8.918 90.069 1.00 35.35 194 ILE B O 1
ATOM 3531 N N . ASP B 1 169 ? 89.632 -9.140 92.003 1.00 34.61 195 ASP B N 1
ATOM 3532 C CA . ASP B 1 169 ? 90.753 -9.904 92.614 1.00 37.24 195 ASP B CA 1
ATOM 3533 C C . ASP B 1 169 ? 91.059 -11.191 91.862 1.00 37.50 195 ASP B C 1
ATOM 3534 O O . ASP B 1 169 ? 92.222 -11.543 91.720 1.00 36.27 195 ASP B O 1
ATOM 3539 N N . ARG B 1 170 ? 90.019 -11.885 91.392 1.00 39.04 196 ARG B N 1
ATOM 3540 C CA . ARG B 1 170 ? 90.210 -13.139 90.657 1.00 42.17 196 ARG B CA 1
ATOM 3541 C C . ARG B 1 170 ? 90.758 -12.921 89.300 1.00 43.22 196 ARG B C 1
ATOM 3542 O O . ARG B 1 170 ? 91.629 -13.672 88.873 1.00 42.92 196 ARG B O 1
ATOM 3550 N N . LEU B 1 171 ? 90.237 -11.904 88.610 1.00 41.94 197 LEU B N 1
ATOM 3551 C CA . LEU B 1 171 ? 90.774 -11.521 87.323 1.00 41.57 197 LEU B CA 1
ATOM 3552 C C . LEU B 1 171 ? 92.269 -11.249 87.423 1.00 41.65 197 LEU B C 1
ATOM 3553 O O . LEU B 1 171 ? 93.023 -11.647 86.556 1.00 45.61 197 LEU B O 1
ATOM 3558 N N . LYS B 1 172 ? 92.690 -10.596 88.494 1.00 41.33 198 LYS B N 1
ATOM 3559 C CA . LYS B 1 172 ? 94.086 -10.250 88.673 1.00 43.65 198 LYS B CA 1
ATOM 3560 C C . LYS B 1 172 ? 94.906 -11.448 89.060 1.00 41.01 198 LYS B C 1
ATOM 3561 O O . LYS B 1 172 ? 95.990 -11.603 88.570 1.00 40.10 198 LYS B O 1
ATOM 3567 N N . ALA B 1 173 ? 94.386 -12.293 89.927 1.00 39.90 199 ALA B N 1
ATOM 3568 C CA . ALA B 1 173 ? 95.064 -13.525 90.239 1.00 39.50 199 ALA B CA 1
ATOM 3569 C C . ALA B 1 173 ? 95.192 -14.436 89.002 1.00 39.54 199 ALA B C 1
ATOM 3570 O O . ALA B 1 173 ? 96.125 -15.186 88.953 1.00 43.92 199 ALA B O 1
ATOM 3572 N N . LEU B 1 174 ? 94.286 -14.349 88.019 1.00 38.17 200 LEU B N 1
ATOM 3573 C CA . LEU B 1 174 ? 94.380 -15.091 86.761 1.00 38.16 200 LEU B CA 1
ATOM 3574 C C . LEU B 1 174 ? 95.146 -14.444 85.669 1.00 39.81 200 LEU B C 1
ATOM 3575 O O . LEU B 1 174 ? 95.183 -14.956 84.544 1.00 47.16 200 LEU B O 1
ATOM 3580 N N . GLY B 1 175 ? 95.764 -13.320 85.969 1.00 43.29 201 GLY B N 1
ATOM 3581 C CA . GLY B 1 175 ? 96.651 -12.613 85.024 1.00 45.22 201 GLY B CA 1
ATOM 3582 C C . GLY B 1 175 ? 96.177 -11.306 84.401 1.00 42.94 201 GLY B C 1
ATOM 3583 O O . GLY B 1 175 ? 96.987 -10.551 83.884 1.00 45.87 201 GLY B O 1
ATOM 3584 N N . VAL B 1 176 ? 94.887 -11.031 84.440 1.00 40.44 202 VAL B N 1
ATOM 3585 C CA . VAL B 1 176 ? 94.306 -9.936 83.675 1.00 40.01 202 VAL B CA 1
ATOM 3586 C C . VAL B 1 176 ? 94.755 -8.620 84.256 1.00 38.37 202 VAL B C 1
ATOM 3587 O O . VAL B 1 176 ? 94.877 -8.474 85.451 1.00 40.33 202 VAL B O 1
ATOM 3591 N N . GLN B 1 177 ? 95.019 -7.664 83.406 1.00 40.58 203 GLN B N 1
ATOM 3592 C CA . GLN B 1 177 ? 95.526 -6.337 83.845 1.00 44.22 203 GLN B CA 1
ATOM 3593 C C . GLN B 1 177 ? 94.621 -5.204 83.477 1.00 42.17 203 GLN B C 1
ATOM 3594 O O . GLN B 1 177 ? 94.659 -4.191 84.172 1.00 43.74 203 GLN B O 1
ATOM 3600 N N . SER B 1 178 ? 93.835 -5.353 82.405 1.00 35.64 204 SER B N 1
ATOM 3601 C CA . SER B 1 178 ? 92.970 -4.300 81.945 1.00 34.02 204 SER B CA 1
ATOM 3602 C C . SER B 1 178 ? 91.529 -4.819 81.827 1.00 32.42 204 SER B C 1
ATOM 3603 O O . SER B 1 178 ? 91.279 -5.821 81.113 1.00 36.61 204 SER B O 1
ATOM 3606 N N . TYR B 1 179 ? 90.601 -4.158 82.514 1.00 29.45 205 TYR B N 1
ATOM 3607 C CA . TYR B 1 179 ? 89.204 -4.692 82.708 1.00 29.99 205 TYR B CA 1
ATOM 3608 C C . TYR B 1 179 ? 88.167 -3.612 83.006 1.00 28.52 205 TYR B C 1
ATOM 3609 O O . TYR B 1 179 ? 88.510 -2.518 83.318 1.00 29.37 205 TYR B O 1
ATOM 3618 N N . LEU B 1 180 ? 86.904 -3.939 82.869 1.00 29.03 206 LEU B N 1
ATOM 3619 C CA . LEU B 1 180 ? 85.780 -3.118 83.362 1.00 30.81 206 LEU B CA 1
ATOM 3620 C C . LEU B 1 180 ? 84.793 -4.165 83.811 1.00 30.71 206 LEU B C 1
ATOM 3621 O O . LEU B 1 180 ? 84.378 -5.009 83.017 1.00 30.51 206 LEU B O 1
ATOM 3626 N N . VAL B 1 181 ? 84.435 -4.114 85.084 1.00 29.03 207 VAL B N 1
ATOM 3627 C CA . VAL B 1 181 ? 83.568 -5.093 85.650 1.00 28.93 207 VAL B CA 1
ATOM 3628 C C . VAL B 1 181 ? 82.413 -4.312 86.180 1.00 29.71 207 VAL B C 1
ATOM 3629 O O . VAL B 1 181 ? 82.650 -3.462 86.974 1.00 33.79 207 VAL B O 1
ATOM 3633 N N . GLU B 1 182 ? 81.185 -4.585 85.750 1.00 31.20 208 GLU B N 1
ATOM 3634 C CA . GLU B 1 182 ? 80.000 -3.843 86.185 1.00 31.09 208 GLU B CA 1
ATOM 3635 C C . GLU B 1 182 ? 79.005 -4.853 86.745 1.00 31.42 208 GLU B C 1
ATOM 3636 O O . GLU B 1 182 ? 78.629 -5.737 86.013 1.00 28.84 208 GLU B O 1
ATOM 3642 N N . ILE B 1 183 ? 78.597 -4.755 88.015 1.00 29.58 209 ILE B N 1
ATOM 3643 C CA . ILE B 1 183 ? 77.608 -5.691 88.541 1.00 28.84 209 ILE B CA 1
ATOM 3644 C C . ILE B 1 183 ? 76.438 -4.879 89.089 1.00 30.05 209 ILE B C 1
ATOM 3645 O O . ILE B 1 183 ? 76.565 -4.230 90.102 1.00 29.19 209 ILE B O 1
ATOM 3650 N N . THR B 1 184 ? 75.284 -4.941 88.431 1.00 31.22 210 THR B N 1
ATOM 3651 C CA . THR B 1 184 ? 74.106 -4.130 88.787 1.00 33.08 210 THR B CA 1
ATOM 3652 C C . THR B 1 184 ? 74.359 -2.614 88.930 1.00 32.98 210 THR B C 1
ATOM 3653 O O . THR B 1 184 ? 73.792 -2.004 89.809 1.00 36.53 210 THR B O 1
ATOM 3657 N N . GLY B 1 185 ? 75.209 -2.016 88.112 1.00 31.90 211 GLY B N 1
ATOM 3658 C CA . GLY B 1 185 ? 75.419 -0.582 88.167 1.00 31.27 211 GLY B CA 1
ATOM 3659 C C . GLY B 1 185 ? 76.674 -0.174 88.899 1.00 32.39 211 GLY B C 1
ATOM 3660 O O . GLY B 1 185 ? 77.303 0.834 88.608 1.00 34.30 211 GLY B O 1
ATOM 3661 N N . GLU B 1 186 ? 77.077 -0.939 89.887 1.00 34.54 212 GLU B N 1
ATOM 3662 C CA . GLU B 1 186 ? 78.387 -0.701 90.484 1.00 34.61 212 GLU B CA 1
ATOM 3663 C C . GLU B 1 186 ? 79.459 -1.161 89.483 1.00 33.05 212 GLU B C 1
ATOM 3664 O O . GLU B 1 186 ? 79.262 -2.127 88.775 1.00 34.23 212 GLU B O 1
ATOM 3670 N N . LEU B 1 187 ? 80.546 -0.424 89.338 1.00 31.85 213 LEU B N 1
ATOM 3671 C CA . LEU B 1 187 ? 81.618 -0.898 88.498 1.00 31.83 213 LEU B CA 1
ATOM 3672 C C . LEU B 1 187 ? 82.963 -0.354 88.867 1.00 31.07 213 LEU B C 1
ATOM 3673 O O . LEU B 1 187 ? 83.089 0.539 89.712 1.00 34.56 213 LEU B O 1
ATOM 3678 N N . LYS B 1 188 ? 83.978 -0.912 88.233 1.00 26.75 214 LYS B N 1
ATOM 3679 C CA . LYS B 1 188 ? 85.326 -0.464 88.437 1.00 26.57 214 LYS B CA 1
ATOM 3680 C C . LYS B 1 188 ? 86.123 -0.825 87.160 1.00 27.91 214 LYS B C 1
ATOM 3681 O O . LYS B 1 188 ? 85.768 -1.759 86.453 1.00 30.93 214 LYS B O 1
ATOM 3687 N N . ALA B 1 189 ? 87.189 -0.106 86.854 1.00 26.77 215 ALA B N 1
ATOM 3688 C CA . ALA B 1 189 ? 87.986 -0.456 85.715 1.00 26.83 215 ALA B CA 1
ATOM 3689 C C . ALA B 1 189 ? 89.402 -0.059 85.960 1.00 28.14 215 ALA B C 1
ATOM 3690 O O . ALA B 1 189 ? 89.696 0.788 86.774 1.00 28.01 215 ALA B O 1
ATOM 3692 N N . GLU B 1 190 ? 90.289 -0.662 85.218 1.00 30.99 216 GLU B N 1
ATOM 3693 C CA . GLU B 1 190 ? 91.687 -0.379 85.385 1.00 34.86 216 GLU B CA 1
ATOM 3694 C C . GLU B 1 190 ? 92.375 -0.726 84.105 1.00 35.95 216 GLU B C 1
ATOM 3695 O O . GLU B 1 190 ? 91.800 -1.457 83.304 1.00 33.55 216 GLU B O 1
ATOM 3701 N N . GLY B 1 191 ? 93.557 -0.134 83.906 1.00 39.42 217 GLY B N 1
ATOM 3702 C CA . GLY B 1 191 ? 94.319 -0.253 82.666 1.00 42.51 217 GLY B CA 1
ATOM 3703 C C . GLY B 1 191 ? 93.703 0.442 81.452 1.00 44.90 217 GLY B C 1
ATOM 3704 O O . GLY B 1 191 ? 92.784 1.257 81.591 1.00 42.71 217 GLY B O 1
ATOM 3705 N N . ARG B 1 192 ? 94.226 0.097 80.261 1.00 48.79 218 ARG B N 1
ATOM 3706 C CA . ARG B 1 192 ? 93.811 0.712 78.984 1.00 48.80 218 ARG B CA 1
ATOM 3707 C C . ARG B 1 192 ? 93.541 -0.341 77.932 1.00 43.64 218 ARG B C 1
ATOM 3708 O O . ARG B 1 192 ? 93.984 -1.459 78.076 1.00 47.28 218 ARG B O 1
ATOM 3716 N N . LYS B 1 193 ? 92.763 -0.001 76.913 1.00 40.45 219 LYS B N 1
ATOM 3717 C CA . LYS B 1 193 ? 92.441 -0.930 75.829 1.00 43.26 219 LYS B CA 1
ATOM 3718 C C . LYS B 1 193 ? 93.635 -1.053 74.857 1.00 43.65 219 LYS B C 1
ATOM 3719 O O . LYS B 1 193 ? 94.613 -0.297 74.960 1.00 41.39 219 LYS B O 1
ATOM 3725 N N . PRO B 1 194 ? 93.602 -2.038 73.941 1.00 48.82 220 PRO B N 1
ATOM 3726 C CA . PRO B 1 194 ? 94.826 -2.298 73.104 1.00 48.86 220 PRO B CA 1
ATOM 3727 C C . PRO B 1 194 ? 95.230 -1.081 72.279 1.00 49.79 220 PRO B C 1
ATOM 3728 O O . PRO B 1 194 ? 96.397 -0.685 72.335 1.00 47.71 220 PRO B O 1
ATOM 3732 N N . ASP B 1 195 ? 94.241 -0.422 71.643 1.00 51.68 221 ASP B N 1
ATOM 3733 C CA . ASP B 1 195 ? 94.477 0.850 70.924 1.00 52.44 221 ASP B CA 1
ATOM 3734 C C . ASP B 1 195 ? 95.010 2.005 71.749 1.00 53.13 221 ASP B C 1
ATOM 3735 O O . ASP B 1 195 ? 95.341 3.025 71.200 1.00 56.60 221 ASP B O 1
ATOM 3740 N N . GLY B 1 196 ? 95.089 1.849 73.070 1.00 55.58 222 GLY B N 1
ATOM 3741 C CA . GLY B 1 196 ? 95.570 2.901 73.996 1.00 49.95 222 GLY B CA 1
ATOM 3742 C C . GLY B 1 196 ? 94.483 3.728 74.672 1.00 45.38 222 GLY B C 1
ATOM 3743 O O . GLY B 1 196 ? 94.763 4.486 75.584 1.00 44.18 222 GLY B O 1
ATOM 3744 N N . SER B 1 197 ? 93.231 3.574 74.255 1.00 46.02 223 SER B N 1
ATOM 3745 C CA . SER B 1 197 ? 92.129 4.276 74.883 1.00 48.60 223 SER B CA 1
ATOM 3746 C C . SER B 1 197 ? 91.775 3.770 76.304 1.00 54.55 223 SER B C 1
ATOM 3747 O O . SER B 1 197 ? 91.894 2.577 76.605 1.00 58.38 223 SER B O 1
ATOM 3750 N N . PRO B 1 198 ? 91.321 4.687 77.170 1.00 57.88 224 PRO B N 1
ATOM 3751 C CA . PRO B 1 198 ? 90.951 4.354 78.538 1.00 54.93 224 PRO B CA 1
ATOM 3752 C C . PRO B 1 198 ? 89.504 3.864 78.643 1.00 49.97 224 PRO B C 1
ATOM 3753 O O . PRO B 1 198 ? 88.709 4.042 77.717 1.00 47.08 224 PRO B O 1
ATOM 3757 N N . TRP B 1 199 ? 89.181 3.266 79.780 1.00 47.18 225 TRP B N 1
ATOM 3758 C CA . TRP B 1 199 ? 87.802 2.908 80.059 1.00 42.33 225 TRP B CA 1
ATOM 3759 C C . TRP B 1 199 ? 87.098 4.162 80.619 1.00 43.87 225 TRP B C 1
ATOM 3760 O O . TRP B 1 199 ? 87.619 4.874 81.498 1.00 44.07 225 TRP B O 1
ATOM 3771 N N . ARG B 1 200 ? 85.910 4.428 80.120 1.00 45.11 226 ARG B N 1
ATOM 3772 C CA . ARG B 1 200 ? 85.198 5.632 80.413 1.00 46.42 226 ARG B CA 1
ATOM 3773 C C . ARG B 1 200 ? 83.809 5.270 80.891 1.00 45.08 226 ARG B C 1
ATOM 3774 O O . ARG B 1 200 ? 83.188 4.389 80.342 1.00 43.59 226 ARG B O 1
ATOM 3782 N N . ILE B 1 201 ? 83.288 6.003 81.864 1.00 45.12 227 ILE B N 1
ATOM 3783 C CA . ILE B 1 201 ? 81.911 5.839 82.275 1.00 46.37 227 ILE B CA 1
ATOM 3784 C C . ILE B 1 201 ? 81.278 7.228 82.179 1.00 46.34 227 ILE B C 1
ATOM 3785 O O . ILE B 1 201 ? 81.992 8.245 82.225 1.00 42.31 227 ILE B O 1
ATOM 3790 N N . ALA B 1 202 ? 79.945 7.253 82.038 1.00 45.30 228 ALA B N 1
ATOM 3791 C CA . ALA B 1 202 ? 79.183 8.499 81.937 1.00 44.89 228 ALA B CA 1
ATOM 3792 C C . ALA B 1 202 ? 78.305 8.725 83.144 1.00 45.15 228 ALA B C 1
ATOM 3793 O O . ALA B 1 202 ? 77.437 7.918 83.421 1.00 45.37 228 ALA B O 1
ATOM 3795 N N . ILE B 1 203 ? 78.496 9.841 83.844 1.00 48.16 229 ILE B N 1
ATOM 3796 C CA . ILE B 1 203 ? 77.617 10.220 84.963 1.00 48.80 229 ILE B CA 1
ATOM 3797 C C . ILE B 1 203 ? 76.544 11.186 84.446 1.00 52.50 229 ILE B C 1
ATOM 3798 O O . ILE B 1 203 ? 76.862 12.131 83.717 1.00 55.67 229 ILE B O 1
ATOM 3803 N N . GLU B 1 204 ? 75.285 10.948 84.824 1.00 56.44 230 GLU B N 1
ATOM 3804 C CA . GLU B 1 204 ? 74.170 11.785 84.377 1.00 56.33 230 GLU B CA 1
ATOM 3805 C C . GLU B 1 204 ? 74.180 13.094 85.145 1.00 61.01 230 GLU B C 1
ATOM 3806 O O . GLU B 1 204 ? 74.412 13.075 86.361 1.00 61.48 230 GLU B O 1
ATOM 3812 N N . ALA B 1 205 ? 73.935 14.207 84.427 1.00 65.29 231 ALA B N 1
ATOM 3813 C CA . ALA B 1 205 ? 74.198 15.574 84.918 1.00 65.01 231 ALA B CA 1
ATOM 3814 C C . ALA B 1 205 ? 73.156 16.526 84.386 1.00 68.47 231 ALA B C 1
ATOM 3815 O O . ALA B 1 205 ? 73.467 17.512 83.687 1.00 77.78 231 ALA B O 1
ATOM 3817 N N . PRO B 1 206 ? 71.896 16.264 84.728 1.00 70.29 232 PRO B N 1
ATOM 3818 C CA . PRO B 1 206 ? 70.863 17.124 84.213 1.00 76.12 232 PRO B CA 1
ATOM 3819 C C . PRO B 1 206 ? 70.953 18.561 84.718 1.00 89.97 232 PRO B C 1
ATOM 3820 O O . PRO B 1 206 ? 71.595 18.861 85.713 1.00 87.37 232 PRO B O 1
ATOM 3824 N N . ARG B 1 207 ? 70.331 19.425 83.963 1.00 112.19 233 ARG B N 1
ATOM 3825 C CA . ARG B 1 207 ? 70.312 20.879 84.172 1.00 126.61 233 ARG B CA 1
ATOM 3826 C C . ARG B 1 207 ? 68.855 21.347 84.172 1.00 130.19 233 ARG B C 1
ATOM 3827 O O . ARG B 1 207 ? 67.906 20.560 84.272 1.00 116.67 233 ARG B O 1
ATOM 3835 N N . ASP B 1 208 ? 68.701 22.654 84.086 1.00 133.80 234 ASP B N 1
ATOM 3836 C CA . ASP B 1 208 ? 67.405 23.251 83.978 1.00 128.31 234 ASP B CA 1
ATOM 3837 C C . ASP B 1 208 ? 66.852 22.972 82.599 1.00 123.56 234 ASP B C 1
ATOM 3838 O O . ASP B 1 208 ? 67.598 22.887 81.613 1.00 109.88 234 ASP B O 1
ATOM 3843 N N . ASP B 1 209 ? 65.555 22.712 82.599 1.00 129.19 235 ASP B N 1
ATOM 3844 C CA . ASP B 1 209 ? 64.758 22.475 81.395 1.00 138.74 235 ASP B CA 1
ATOM 3845 C C . ASP B 1 209 ? 65.155 21.194 80.655 1.00 143.30 235 ASP B C 1
ATOM 3846 O O . ASP B 1 209 ? 65.566 21.285 79.516 1.00 152.42 235 ASP B O 1
ATOM 3851 N N . GLN B 1 210 ? 65.014 20.021 81.280 1.00 145.07 236 GLN B N 1
ATOM 3852 C CA . GLN B 1 210 ? 65.325 18.721 80.638 1.00 141.87 236 GLN B CA 1
ATOM 3853 C C . GLN B 1 210 ? 66.657 18.773 79.854 1.00 143.94 236 GLN B C 1
ATOM 3854 O O . GLN B 1 210 ? 66.650 18.568 78.625 1.00 130.20 236 GLN B O 1
ATOM 3860 N N . ARG B 1 211 ? 67.788 19.064 80.528 1.00 149.63 237 ARG B N 1
ATOM 3861 C CA . ARG B 1 211 ? 69.041 19.243 79.775 1.00 148.08 237 ARG B CA 1
ATOM 3862 C C . ARG B 1 211 ? 69.733 17.935 79.513 1.00 131.81 237 ARG B C 1
ATOM 3863 O O . ARG B 1 211 ? 70.157 17.793 78.446 1.00 125.59 237 ARG B O 1
ATOM 3871 N N . VAL B 1 212 ? 69.846 16.959 80.388 1.00 112.19 238 VAL B N 1
ATOM 3872 C CA . VAL B 1 212 ? 70.517 15.675 80.065 1.00 96.79 238 VAL B CA 1
ATOM 3873 C C . VAL B 1 212 ? 71.963 15.724 79.541 1.00 86.92 238 VAL B C 1
ATOM 3874 O O . VAL B 1 212 ? 72.299 15.073 78.563 1.00 86.47 238 VAL B O 1
ATOM 3878 N N . ALA B 1 213 ? 72.827 16.470 80.218 1.00 74.96 239 ALA B N 1
ATOM 3879 C CA . ALA B 1 213 ? 74.264 16.464 79.927 1.00 62.85 239 ALA B CA 1
ATOM 3880 C C . ALA B 1 213 ? 74.872 15.256 80.594 1.00 53.71 239 ALA B C 1
ATOM 3881 O O . ALA B 1 213 ? 74.211 14.570 81.363 1.00 48.68 239 ALA B O 1
ATOM 3883 N N . GLN B 1 214 ? 76.137 15.003 80.302 1.00 51.20 240 GLN B N 1
ATOM 3884 C CA . GLN B 1 214 ? 76.866 13.907 80.938 1.00 51.85 240 GLN B CA 1
ATOM 3885 C C . GLN B 1 214 ? 78.263 14.292 81.235 1.00 49.81 240 GLN B C 1
ATOM 3886 O O . GLN B 1 214 ? 78.920 14.887 80.402 1.00 50.59 240 GLN B O 1
ATOM 3892 N N . LYS B 1 215 ? 78.721 13.916 82.416 1.00 47.87 241 LYS B N 1
ATOM 3893 C CA . LYS B 1 215 ? 80.108 14.081 82.768 1.00 47.59 241 LYS B CA 1
ATOM 3894 C C . LYS B 1 215 ? 80.752 12.735 82.440 1.00 45.62 241 LYS B C 1
ATOM 3895 O O . LYS B 1 215 ? 80.270 11.737 82.912 1.00 49.02 241 LYS B O 1
ATOM 3901 N N . ILE B 1 216 ? 81.782 12.727 81.600 1.00 44.64 242 ILE B N 1
ATOM 3902 C CA . ILE B 1 216 ? 82.507 11.537 81.213 1.00 44.62 242 ILE B CA 1
ATOM 3903 C C . ILE B 1 216 ? 83.754 11.509 82.050 1.00 44.37 242 ILE B C 1
ATOM 3904 O O . ILE B 1 216 ? 84.453 12.480 82.099 1.00 41.43 242 ILE B O 1
ATOM 3909 N N . VAL B 1 217 ? 84.029 10.384 82.702 1.00 47.42 243 VAL B N 1
ATOM 3910 C CA . VAL B 1 217 ? 85.261 10.227 83.470 1.00 48.85 243 VAL B CA 1
ATOM 3911 C C . VAL B 1 217 ? 86.008 9.000 83.020 1.00 47.63 243 VAL B C 1
ATOM 3912 O O . VAL B 1 217 ? 85.376 7.999 82.662 1.00 46.27 243 VAL B O 1
ATOM 3916 N N . GLU B 1 218 ? 87.340 9.097 83.033 1.00 48.52 244 GLU B N 1
ATOM 3917 C CA . GLU B 1 218 ? 88.240 7.981 82.728 1.00 48.37 244 GLU B CA 1
ATOM 3918 C C . GLU B 1 218 ? 88.595 7.221 84.015 1.00 44.53 244 GLU B C 1
ATOM 3919 O O . GLU B 1 218 ? 89.099 7.868 84.954 1.00 46.62 244 GLU B O 1
ATOM 3925 N N . LEU B 1 219 ? 88.336 5.890 84.065 1.00 39.01 245 LEU B N 1
ATOM 3926 C CA . LEU B 1 219 ? 88.560 5.097 85.274 1.00 36.93 245 LEU B CA 1
ATOM 3927 C C . LEU B 1 219 ? 89.772 4.310 85.093 1.00 37.88 245 LEU B C 1
ATOM 3928 O O . LEU B 1 219 ? 89.839 3.507 84.193 1.00 42.70 245 LEU B O 1
ATOM 3933 N N . ASP B 1 220 ? 90.743 4.528 85.950 1.00 40.17 246 ASP B N 1
ATOM 3934 C CA . ASP B 1 220 ? 91.930 3.699 85.978 1.00 41.74 246 ASP B CA 1
ATOM 3935 C C . ASP B 1 220 ? 92.236 3.428 87.437 1.00 40.08 246 ASP B C 1
ATOM 3936 O O . ASP B 1 220 ? 92.873 4.214 88.092 1.00 40.53 246 ASP B O 1
ATOM 3941 N N . GLY B 1 221 ? 91.759 2.302 87.932 1.00 38.98 247 GLY B N 1
ATOM 3942 C CA . GLY B 1 221 ? 92.049 1.859 89.282 1.00 38.25 247 GLY B CA 1
ATOM 3943 C C . GLY B 1 221 ? 91.004 2.364 90.248 1.00 37.20 247 GLY B C 1
ATOM 3944 O O . GLY B 1 221 ? 91.272 2.410 91.428 1.00 39.82 247 GLY B O 1
ATOM 3945 N N . MET B 1 222 ? 89.804 2.701 89.757 1.00 34.32 248 MET B N 1
ATOM 3946 C CA . MET B 1 222 ? 88.786 3.377 90.560 1.00 32.49 248 MET B CA 1
ATOM 3947 C C . MET B 1 222 ? 87.422 2.793 90.306 1.00 29.99 248 MET B C 1
ATOM 3948 O O . MET B 1 222 ? 87.041 2.622 89.161 1.00 30.76 248 MET B O 1
ATOM 3953 N N . GLY B 1 223 ? 86.659 2.569 91.370 1.00 27.43 249 GLY B N 1
ATOM 3954 C CA . GLY B 1 223 ? 85.272 2.094 91.289 1.00 26.53 249 GLY B CA 1
ATOM 3955 C C . GLY B 1 223 ? 84.310 3.239 91.384 1.00 27.53 249 GLY B C 1
ATOM 3956 O O . GLY B 1 223 ? 84.657 4.325 91.874 1.00 28.02 249 GLY B O 1
ATOM 3957 N N . VAL B 1 224 ? 83.096 3.006 90.921 1.00 27.36 250 VAL B N 1
ATOM 3958 C CA . VAL B 1 224 ? 82.062 4.051 90.861 1.00 28.29 250 VAL B CA 1
ATOM 3959 C C . VAL B 1 224 ? 80.793 3.452 91.400 1.00 29.26 250 VAL B C 1
ATOM 3960 O O . VAL B 1 224 ? 80.508 2.291 91.133 1.00 31.52 250 VAL B O 1
ATOM 3964 N N . SER B 1 225 ? 80.007 4.235 92.104 1.00 29.62 251 SER B N 1
ATOM 3965 C CA . SER B 1 225 ? 78.725 3.771 92.545 1.00 31.56 251 SER B CA 1
ATOM 3966 C C . SER B 1 225 ? 77.748 4.936 92.626 1.00 35.11 251 SER B C 1
ATOM 3967 O O . SER B 1 225 ? 78.080 5.953 93.214 1.00 40.33 251 SER B O 1
ATOM 3970 N N . THR B 1 226 ? 76.540 4.758 92.088 1.00 35.39 252 THR B N 1
ATOM 3971 C CA . THR B 1 226 ? 75.536 5.780 92.082 1.00 35.55 252 THR B CA 1
ATOM 3972 C C . THR B 1 226 ? 74.338 5.323 92.855 1.00 34.69 252 THR B C 1
ATOM 3973 O O . THR B 1 226 ? 73.769 4.338 92.521 1.00 39.92 252 THR B O 1
ATOM 3977 N N . SER B 1 227 ? 73.952 6.039 93.890 1.00 34.30 253 SER B N 1
ATOM 3978 C CA . SER B 1 227 ? 72.705 5.808 94.578 1.00 31.33 253 SER B CA 1
ATOM 3979 C C . SER B 1 227 ? 71.638 6.755 94.076 1.00 34.18 253 SER B C 1
ATOM 3980 O O . SER B 1 227 ? 71.860 7.969 94.019 1.00 33.61 253 SER B O 1
ATOM 3983 N N . GLY B 1 228 ? 70.461 6.223 93.767 1.00 38.21 254 GLY B N 1
ATOM 3984 C CA . GLY B 1 228 ? 69.393 6.984 93.103 1.00 40.31 254 GLY B CA 1
ATOM 3985 C C . GLY B 1 228 ? 69.581 7.074 91.593 1.00 42.60 254 GLY B C 1
ATOM 3986 O O . GLY B 1 228 ? 70.611 6.737 91.061 1.00 42.63 254 GLY B O 1
ATOM 3987 N N . ASP B 1 229 ? 68.531 7.472 90.908 1.00 50.30 255 ASP B N 1
ATOM 3988 C CA . ASP B 1 229 ? 68.567 7.819 89.493 1.00 53.30 255 ASP B CA 1
ATOM 3989 C C . ASP B 1 229 ? 67.657 9.032 89.413 1.00 51.66 255 ASP B C 1
ATOM 3990 O O . ASP B 1 229 ? 66.546 9.018 89.967 1.00 46.35 255 ASP B O 1
ATOM 3995 N N . TYR B 1 230 ? 68.131 10.088 88.770 1.00 54.59 256 TYR B N 1
ATOM 3996 C CA . TYR B 1 230 ? 67.396 11.348 88.794 1.00 59.36 256 TYR B CA 1
ATOM 3997 C C . TYR B 1 230 ? 66.034 11.177 88.143 1.00 63.83 256 TYR B C 1
ATOM 3998 O O . TYR B 1 230 ? 65.026 11.712 88.676 1.00 62.48 256 TYR B O 1
ATOM 4007 N N . ARG B 1 231 ? 65.992 10.380 87.073 1.00 62.83 257 ARG B N 1
ATOM 4008 C CA . ARG B 1 231 ? 64.734 10.029 86.407 1.00 63.10 257 ARG B CA 1
ATOM 4009 C C . ARG B 1 231 ? 63.650 9.445 87.323 1.00 60.99 257 ARG B C 1
ATOM 4010 O O . ARG B 1 231 ? 62.500 9.510 86.966 1.00 61.74 257 ARG B O 1
ATOM 4018 N N . ASN B 1 232 ? 63.991 8.909 88.497 1.00 60.83 258 ASN B N 1
ATOM 4019 C CA . ASN B 1 232 ? 62.996 8.443 89.484 1.00 63.20 258 ASN B CA 1
ATOM 4020 C C . ASN B 1 232 ? 63.044 9.290 90.683 1.00 64.07 258 ASN B C 1
ATOM 4021 O O . ASN B 1 232 ? 63.562 8.897 91.704 1.00 72.08 258 ASN B O 1
ATOM 4026 N N . TYR B 1 233 ? 62.515 10.473 90.582 1.00 66.74 259 TYR B N 1
ATOM 4027 C CA . TYR B 1 233 ? 62.427 11.332 91.742 1.00 63.33 259 TYR B CA 1
ATOM 4028 C C . TYR B 1 233 ? 60.913 11.567 91.840 1.00 68.28 259 TYR B C 1
ATOM 4029 O O . TYR B 1 233 ? 60.340 11.947 90.843 1.00 69.39 259 TYR B O 1
ATOM 4038 N N . PHE B 1 234 ? 60.194 11.071 92.913 1.00 81.65 260 PHE B N 1
ATOM 4039 C CA . PHE B 1 234 ? 58.678 11.101 93.108 1.00 97.22 260 PHE B CA 1
ATOM 4040 C C . PHE B 1 234 ? 58.340 11.872 94.315 1.00 98.34 260 PHE B C 1
ATOM 4041 O O . PHE B 1 234 ? 58.912 11.632 95.365 1.00 101.69 260 PHE B O 1
ATOM 4049 N N . GLU B 1 235 ? 57.443 12.821 94.093 1.00 108.73 261 GLU B N 1
ATOM 4050 C CA . GLU B 1 235 ? 56.873 13.690 95.118 1.00 114.36 261 GLU B CA 1
ATOM 4051 C C . GLU B 1 235 ? 55.354 13.526 95.079 1.00 111.99 261 GLU B C 1
ATOM 4052 O O . GLU B 1 235 ? 54.621 14.398 95.514 1.00 105.22 261 GLU B O 1
ATOM 4058 N N . ARG B 1 240 ? 58.288 14.055 99.451 1.00 80.84 266 ARG B N 1
ATOM 4059 C CA . ARG B 1 240 ? 59.141 13.158 98.694 1.00 81.93 266 ARG B CA 1
ATOM 4060 C C . ARG B 1 240 ? 58.938 11.681 99.075 1.00 90.88 266 ARG B C 1
ATOM 4061 O O . ARG B 1 240 ? 59.074 11.296 100.231 1.00 89.99 266 ARG B O 1
ATOM 4069 N N . TYR B 1 241 ? 58.695 10.860 98.073 1.00 102.08 267 TYR B N 1
ATOM 4070 C CA . TYR B 1 241 ? 58.554 9.457 98.297 1.00 113.59 267 TYR B CA 1
ATOM 4071 C C . TYR B 1 241 ? 59.859 8.752 97.978 1.00 115.87 267 TYR B C 1
ATOM 4072 O O . TYR B 1 241 ? 60.417 8.967 96.923 1.00 111.18 267 TYR B O 1
ATOM 4081 N N . SER B 1 242 ? 60.342 7.902 98.872 1.00 118.40 268 SER B N 1
ATOM 4082 C CA . SER B 1 242 ? 61.562 7.096 98.574 1.00 118.04 268 SER B CA 1
ATOM 4083 C C . SER B 1 242 ? 61.601 5.869 99.438 1.00 115.57 268 SER B C 1
ATOM 4084 O O . SER B 1 242 ? 60.890 5.782 100.434 1.00 107.19 268 SER B O 1
ATOM 4087 N N . HIS B 1 243 ? 62.470 4.935 99.071 1.00 117.34 269 HIS B N 1
ATOM 4088 C CA . HIS B 1 243 ? 62.661 3.721 99.850 1.00 119.83 269 HIS B CA 1
ATOM 4089 C C . HIS B 1 243 ? 63.895 3.888 100.751 1.00 116.05 269 HIS B C 1
ATOM 4090 O O . HIS B 1 243 ? 64.365 2.915 101.316 1.00 115.67 269 HIS B O 1
ATOM 4097 N N . THR B 1 244 ? 64.412 5.106 100.900 1.00 112.67 270 THR B N 1
ATOM 4098 C CA . THR B 1 244 ? 65.585 5.355 101.721 1.00 104.22 270 THR B CA 1
ATOM 4099 C C . THR B 1 244 ? 65.178 5.919 103.080 1.00 100.15 270 THR B C 1
ATOM 4100 O O . THR B 1 244 ? 64.357 6.835 103.162 1.00 88.64 270 THR B O 1
ATOM 4104 N N . LEU B 1 245 ? 65.775 5.376 104.142 1.00 98.59 271 LEU B N 1
ATOM 4105 C CA . LEU B 1 245 ? 65.450 5.815 105.500 1.00 88.15 271 LEU B CA 1
ATOM 4106 C C . LEU B 1 245 ? 66.640 6.283 106.242 1.00 77.05 271 LEU B C 1
ATOM 4107 O O . LEU B 1 245 ? 67.725 5.756 106.074 1.00 67.39 271 LEU B O 1
ATOM 4112 N N . ASP B 1 246 ? 66.399 7.273 107.081 1.00 75.61 272 ASP B N 1
ATOM 4113 C CA . ASP B 1 246 ? 67.330 7.710 108.089 1.00 79.78 272 ASP B CA 1
ATOM 4114 C C . ASP B 1 246 ? 67.452 6.601 109.155 1.00 83.45 272 ASP B C 1
ATOM 4115 O O . ASP B 1 246 ? 66.448 6.084 109.609 1.00 92.09 272 ASP B O 1
ATOM 4120 N N . PRO B 1 247 ? 68.661 6.205 109.521 1.00 82.55 273 PRO B N 1
ATOM 4121 C CA . PRO B 1 247 ? 68.793 5.340 110.660 1.00 85.29 273 PRO B CA 1
ATOM 4122 C C . PRO B 1 247 ? 68.324 6.063 111.917 1.00 91.63 273 PRO B C 1
ATOM 4123 O O . PRO B 1 247 ? 67.634 5.473 112.749 1.00 94.30 273 PRO B O 1
ATOM 4127 N N . GLN B 1 248 ? 68.620 7.352 111.996 1.00 91.85 274 GLN B N 1
ATOM 4128 C CA . GLN B 1 248 ? 68.225 8.125 113.162 1.00 97.31 274 GLN B CA 1
ATOM 4129 C C . GLN B 1 248 ? 66.713 8.387 113.354 1.00 102.40 274 GLN B C 1
ATOM 4130 O O . GLN B 1 248 ? 66.219 8.399 114.461 1.00 98.33 274 GLN B O 1
ATOM 4136 N N . SER B 1 249 ? 66.029 8.733 112.292 1.00 109.52 275 SER B N 1
ATOM 4137 C CA . SER B 1 249 ? 64.603 8.975 112.377 1.00 106.22 275 SER B CA 1
ATOM 4138 C C . SER B 1 249 ? 63.992 7.854 111.602 1.00 110.48 275 SER B C 1
ATOM 4139 O O . SER B 1 249 ? 64.138 7.793 110.405 1.00 128.81 275 SER B O 1
ATOM 4142 N N . GLY B 1 250 ? 63.267 6.976 112.240 1.00 113.04 276 GLY B N 1
ATOM 4143 C CA . GLY B 1 250 ? 62.757 5.777 111.554 1.00 118.49 276 GLY B CA 1
ATOM 4144 C C . GLY B 1 250 ? 62.224 6.021 110.149 1.00 122.33 276 GLY B C 1
ATOM 4145 O O . GLY B 1 250 ? 62.435 5.212 109.257 1.00 131.47 276 GLY B O 1
ATOM 4146 N N . GLN B 1 251 ? 61.642 7.194 109.930 1.00 126.03 277 GLN B N 1
ATOM 4147 C CA . GLN B 1 251 ? 60.939 7.533 108.685 1.00 129.53 277 GLN B CA 1
ATOM 4148 C C . GLN B 1 251 ? 61.826 7.819 107.485 1.00 130.94 277 GLN B C 1
ATOM 4149 O O . GLN B 1 251 ? 62.906 8.387 107.665 1.00 133.56 277 GLN B O 1
ATOM 4155 N N . PRO B 1 252 ? 61.316 7.547 106.262 1.00 130.01 278 PRO B N 1
ATOM 4156 C CA . PRO B 1 252 ? 62.105 7.817 105.073 1.00 125.54 278 PRO B CA 1
ATOM 4157 C C . PRO B 1 252 ? 62.489 9.314 104.988 1.00 113.87 278 PRO B C 1
ATOM 4158 O O . PRO B 1 252 ? 61.915 10.196 105.692 1.00 96.68 278 PRO B O 1
ATOM 4162 N N . ILE B 1 253 ? 63.506 9.530 104.151 1.00 103.23 279 ILE B N 1
ATOM 4163 C CA . ILE B 1 253 ? 64.134 10.832 103.866 1.00 88.04 279 ILE B CA 1
ATOM 4164 C C . ILE B 1 253 ? 63.196 11.851 103.208 1.00 87.50 279 ILE B C 1
ATOM 4165 O O . ILE B 1 253 ? 62.400 11.518 102.314 1.00 92.63 279 ILE B O 1
ATOM 4170 N N . GLU B 1 254 ? 63.321 13.096 103.628 1.00 82.74 280 GLU B N 1
ATOM 4171 C CA . GLU B 1 254 ? 62.472 14.162 103.120 1.00 85.68 280 GLU B CA 1
ATOM 4172 C C . GLU B 1 254 ? 63.112 15.136 102.126 1.00 80.00 280 GLU B C 1
ATOM 4173 O O . GLU B 1 254 ? 62.396 15.913 101.461 1.00 75.56 280 GLU B O 1
ATOM 4179 N N . HIS B 1 255 ? 64.448 15.094 102.047 1.00 69.46 281 HIS B N 1
ATOM 4180 C CA . HIS B 1 255 ? 65.268 16.063 101.301 1.00 63.57 281 HIS B CA 1
ATOM 4181 C C . HIS B 1 255 ? 65.220 15.876 99.750 1.00 62.10 281 HIS B C 1
ATOM 4182 O O . HIS B 1 255 ? 64.490 15.047 99.240 1.00 62.89 281 HIS B O 1
ATOM 4189 N N . HIS B 1 256 ? 66.017 16.625 99.006 1.00 60.15 282 HIS B N 1
ATOM 4190 C CA . HIS B 1 256 ? 65.857 16.653 97.566 1.00 62.18 282 HIS B CA 1
ATOM 4191 C C . HIS B 1 256 ? 66.961 15.969 96.738 1.00 55.43 282 HIS B C 1
ATOM 4192 O O . HIS B 1 256 ? 66.949 16.045 95.530 1.00 51.42 282 HIS B O 1
ATOM 4199 N N . LEU B 1 257 ? 67.951 15.358 97.362 1.00 49.83 283 LEU B N 1
ATOM 4200 C CA . LEU B 1 257 ? 68.992 14.624 96.631 1.00 46.13 283 LEU B CA 1
ATOM 4201 C C . LEU B 1 257 ? 68.450 13.496 95.784 1.00 45.06 283 LEU B C 1
ATOM 4202 O O . LEU B 1 257 ? 67.912 12.519 96.288 1.00 50.42 283 LEU B O 1
ATOM 4207 N N . ALA B 1 258 ? 68.568 13.682 94.481 1.00 43.66 284 ALA B N 1
ATOM 4208 C CA . ALA B 1 258 ? 68.002 12.739 93.527 1.00 42.26 284 ALA B CA 1
ATOM 4209 C C . ALA B 1 258 ? 68.952 11.595 93.119 1.00 39.63 284 ALA B C 1
ATOM 4210 O O . ALA B 1 258 ? 68.523 10.496 92.775 1.00 43.01 284 ALA B O 1
ATOM 4212 N N . ALA B 1 259 ? 70.239 11.861 93.172 1.00 39.09 285 ALA B N 1
ATOM 4213 C CA . ALA B 1 259 ? 71.261 10.895 92.779 1.00 37.23 285 ALA B CA 1
ATOM 4214 C C . ALA B 1 259 ? 72.584 11.351 93.402 1.00 35.39 285 ALA B C 1
ATOM 4215 O O . ALA B 1 259 ? 72.792 12.525 93.632 1.00 34.05 285 ALA B O 1
ATOM 4217 N N . VAL B 1 260 ? 73.467 10.436 93.721 1.00 35.02 286 VAL B N 1
ATOM 4218 C CA . VAL B 1 260 ? 74.804 10.841 94.176 1.00 34.46 286 VAL B CA 1
ATOM 4219 C C . VAL B 1 260 ? 75.691 9.726 93.723 1.00 33.72 286 VAL B C 1
ATOM 4220 O O . VAL B 1 260 ? 75.338 8.592 93.915 1.00 33.32 286 VAL B O 1
ATOM 4224 N N . THR B 1 261 ? 76.821 10.077 93.130 1.00 33.36 287 THR B N 1
ATOM 4225 C CA . THR B 1 261 ? 77.821 9.156 92.613 1.00 32.62 287 THR B CA 1
ATOM 4226 C C . THR B 1 261 ? 79.069 9.291 93.473 1.00 31.91 287 THR B C 1
ATOM 4227 O O . THR B 1 261 ? 79.515 10.379 93.711 1.00 33.12 287 THR B O 1
ATOM 4231 N N . VAL B 1 262 ? 79.655 8.195 93.920 1.00 31.24 288 VAL B N 1
ATOM 4232 C CA . VAL B 1 262 ? 80.937 8.258 94.618 1.00 29.88 288 VAL B CA 1
ATOM 4233 C C . VAL B 1 262 ? 81.983 7.495 93.831 1.00 31.16 288 VAL B C 1
ATOM 4234 O O . VAL B 1 262 ? 81.683 6.461 93.261 1.00 33.67 288 VAL B O 1
ATOM 4238 N N . ILE B 1 263 ? 83.215 7.972 93.841 1.00 30.49 289 ILE B N 1
ATOM 4239 C CA . ILE B 1 263 ? 84.298 7.308 93.162 1.00 29.94 289 ILE B CA 1
ATOM 4240 C C . ILE B 1 263 ? 85.385 7.080 94.208 1.00 30.65 289 ILE B C 1
ATOM 4241 O O . ILE B 1 263 ? 85.816 8.020 94.915 1.00 31.35 289 ILE B O 1
ATOM 4246 N N . ASP B 1 264 ? 85.789 5.821 94.346 1.00 29.86 290 ASP B N 1
ATOM 4247 C CA . ASP B 1 264 ? 86.738 5.421 95.366 1.00 29.51 290 ASP B CA 1
ATOM 4248 C C . ASP B 1 264 ? 87.464 4.270 94.800 1.00 29.47 290 ASP B C 1
ATOM 4249 O O . ASP B 1 264 ? 86.872 3.493 94.086 1.00 28.48 290 ASP B O 1
ATOM 4254 N N . LYS B 1 265 ? 88.730 4.119 95.134 1.00 31.49 291 LYS B N 1
ATOM 4255 C CA . LYS B 1 265 ? 89.464 2.958 94.679 1.00 32.15 291 LYS B CA 1
ATOM 4256 C C . LYS B 1 265 ? 88.801 1.637 95.100 1.00 30.78 291 LYS B C 1
ATOM 4257 O O . LYS B 1 265 ? 88.993 0.668 94.436 1.00 29.92 291 LYS B O 1
ATOM 4263 N N . SER B 1 266 ? 88.043 1.591 96.190 1.00 28.52 292 SER B N 1
ATOM 4264 C CA . SER B 1 266 ? 87.348 0.382 96.565 1.00 27.27 292 SER B CA 1
ATOM 4265 C C . SER B 1 266 ? 85.935 0.457 96.155 1.00 29.27 292 SER B C 1
ATOM 4266 O O . SER B 1 266 ? 85.195 1.362 96.581 1.00 29.59 292 SER B O 1
ATOM 4269 N N . THR B 1 267 ? 85.481 -0.531 95.391 1.00 29.10 293 THR B N 1
ATOM 4270 C CA . THR B 1 267 ? 84.083 -0.477 94.938 1.00 27.18 293 THR B CA 1
ATOM 4271 C C . THR B 1 267 ? 83.166 -0.709 96.114 1.00 26.11 293 THR B C 1
ATOM 4272 O O . THR B 1 267 ? 82.087 -0.174 96.201 1.00 24.99 293 THR B O 1
ATOM 4276 N N . LEU B 1 268 ? 83.609 -1.472 97.081 1.00 27.32 294 LEU B N 1
ATOM 4277 C CA . LEU B 1 268 ? 82.774 -1.677 98.250 1.00 27.38 294 LEU B CA 1
ATOM 4278 C C . LEU B 1 268 ? 82.530 -0.319 98.902 1.00 27.37 294 LEU B C 1
ATOM 4279 O O . LEU B 1 268 ? 81.363 0.070 99.138 1.00 26.99 294 LEU B O 1
ATOM 4284 N N . ARG B 1 269 ? 83.615 0.395 99.156 1.00 25.92 295 ARG B N 1
ATOM 4285 C CA . ARG B 1 269 ? 83.512 1.692 99.787 1.00 26.85 295 ARG B CA 1
ATOM 4286 C C . ARG B 1 269 ? 82.684 2.657 99.022 1.00 26.02 295 ARG B C 1
ATOM 4287 O O . ARG B 1 269 ? 81.877 3.360 99.629 1.00 25.77 295 ARG B O 1
ATOM 4295 N N . ALA B 1 270 ? 82.827 2.679 97.704 1.00 25.26 296 ALA B N 1
ATOM 4296 C CA . ALA B 1 270 ? 81.976 3.547 96.916 1.00 24.94 296 ALA B CA 1
ATOM 4297 C C . ALA B 1 270 ? 80.492 3.226 97.086 1.00 25.04 296 ALA B C 1
ATOM 4298 O O . ALA B 1 270 ? 79.700 4.108 97.228 1.00 25.05 296 ALA B O 1
ATOM 4300 N N . ASP B 1 271 ? 80.121 1.968 97.114 1.00 26.18 297 ASP B N 1
ATOM 4301 C CA . ASP B 1 271 ? 78.687 1.568 97.220 1.00 28.43 297 ASP B CA 1
ATOM 4302 C C . ASP B 1 271 ? 78.065 1.930 98.616 1.00 29.49 297 ASP B C 1
ATOM 4303 O O . ASP B 1 271 ? 76.817 2.246 98.751 1.00 27.06 297 ASP B O 1
ATOM 4308 N N . GLY B 1 272 ? 78.935 1.849 99.631 1.00 28.15 298 GLY B N 1
ATOM 4309 C CA . GLY B 1 272 ? 78.576 2.240 100.982 1.00 29.77 298 GLY B CA 1
ATOM 4310 C C . GLY B 1 272 ? 78.463 3.742 101.153 1.00 29.99 298 GLY B C 1
ATOM 4311 O O . GLY B 1 272 ? 77.463 4.244 101.704 1.00 29.03 298 GLY B O 1
ATOM 4312 N N . LEU B 1 273 ? 79.473 4.473 100.690 1.00 30.35 299 LEU B N 1
ATOM 4313 C CA . LEU B 1 273 ? 79.468 5.931 100.900 1.00 31.33 299 LEU B CA 1
ATOM 4314 C C . LEU B 1 273 ? 78.315 6.548 100.130 1.00 33.05 299 LEU B C 1
ATOM 4315 O O . LEU B 1 273 ? 77.670 7.475 100.614 1.00 36.66 299 LEU B O 1
ATOM 4320 N N . SER B 1 274 ? 78.031 6.004 98.959 1.00 31.32 300 SER B N 1
ATOM 4321 C CA . SER B 1 274 ? 77.013 6.585 98.124 1.00 30.05 300 SER B CA 1
ATOM 4322 C C . SER B 1 274 ? 75.673 6.343 98.794 1.00 32.45 300 SER B C 1
ATOM 4323 O O . SER B 1 274 ? 74.804 7.158 98.665 1.00 38.18 300 SER B O 1
ATOM 4326 N N . THR B 1 275 ? 75.524 5.258 99.538 1.00 31.70 301 THR B N 1
ATOM 4327 C CA . THR B 1 275 ? 74.306 4.998 100.295 1.00 30.55 301 THR B CA 1
ATOM 4328 C C . THR B 1 275 ? 74.180 5.972 101.463 1.00 31.33 301 THR B C 1
ATOM 4329 O O . THR B 1 275 ? 73.068 6.380 101.822 1.00 30.82 301 THR B O 1
ATOM 4333 N N . ALA B 1 276 ? 75.321 6.311 102.046 1.00 31.64 302 ALA B N 1
ATOM 4334 C CA . ALA B 1 276 ? 75.400 7.174 103.217 1.00 31.96 302 ALA B CA 1
ATOM 4335 C C . ALA B 1 276 ? 75.053 8.623 102.844 1.00 33.89 302 ALA B C 1
ATOM 4336 O O . ALA B 1 276 ? 74.287 9.302 103.570 1.00 34.17 302 ALA B O 1
ATOM 4338 N N . LEU B 1 277 ? 75.596 9.066 101.701 1.00 33.24 303 LEU B N 1
ATOM 4339 C CA . LEU B 1 277 ? 75.389 10.404 101.176 1.00 31.78 303 LEU B CA 1
ATOM 4340 C C . LEU B 1 277 ? 73.949 10.586 100.856 1.00 33.04 303 LEU B C 1
ATOM 4341 O O . LEU B 1 277 ? 73.344 11.630 101.194 1.00 31.54 303 LEU B O 1
ATOM 4346 N N . MET B 1 278 ? 73.353 9.560 100.261 1.00 33.97 304 MET B N 1
ATOM 4347 C CA . MET B 1 278 ? 71.924 9.670 99.910 1.00 35.89 304 MET B CA 1
ATOM 4348 C C . MET B 1 278 ? 71.120 9.834 101.202 1.00 38.29 304 MET B C 1
ATOM 4349 O O . MET B 1 278 ? 70.190 10.603 101.251 1.00 38.10 304 MET B O 1
ATOM 4354 N N . VAL B 1 279 ? 71.521 9.156 102.268 1.00 42.74 305 VAL B N 1
ATOM 4355 C CA . VAL B 1 279 ? 70.821 9.246 103.521 1.00 41.81 305 VAL B CA 1
ATOM 4356 C C . VAL B 1 279 ? 70.909 10.665 103.962 1.00 41.35 305 VAL B C 1
ATOM 4357 O O . VAL B 1 279 ? 69.901 11.238 104.338 1.00 44.32 305 VAL B O 1
ATOM 4361 N N . LEU B 1 280 ? 72.102 11.230 103.892 1.00 40.13 306 LEU B N 1
ATOM 4362 C CA . LEU B 1 280 ? 72.415 12.498 104.554 1.00 40.72 306 LEU B CA 1
ATOM 4363 C C . LEU B 1 280 ? 71.808 13.678 103.854 1.00 43.22 306 LEU B C 1
ATOM 4364 O O . LEU B 1 280 ? 71.339 14.625 104.494 1.00 43.51 306 LEU B O 1
ATOM 4369 N N . GLY B 1 281 ? 71.814 13.616 102.529 1.00 46.90 307 GLY B N 1
ATOM 4370 C CA . GLY B 1 281 ? 71.111 14.597 101.691 1.00 46.78 307 GLY B CA 1
ATOM 4371 C C . GLY B 1 281 ? 72.113 15.561 101.147 1.00 46.63 307 GLY B C 1
ATOM 4372 O O . GLY B 1 281 ? 73.300 15.427 101.455 1.00 46.49 307 GLY B O 1
ATOM 4373 N N . PRO B 1 282 ? 71.650 16.539 100.359 1.00 45.47 308 PRO B N 1
ATOM 4374 C CA . PRO B 1 282 ? 72.520 17.439 99.625 1.00 45.25 308 PRO B CA 1
ATOM 4375 C C . PRO B 1 282 ? 73.406 18.330 100.500 1.00 44.96 308 PRO B C 1
ATOM 4376 O O . PRO B 1 282 ? 74.502 18.652 100.076 1.00 43.38 308 PRO B O 1
ATOM 4380 N N . GLU B 1 283 ? 72.980 18.700 101.696 1.00 45.81 309 GLU B N 1
ATOM 4381 C CA . GLU B 1 283 ? 73.807 19.557 102.517 1.00 50.89 309 GLU B CA 1
ATOM 4382 C C . GLU B 1 283 ? 74.734 18.763 103.356 1.00 50.84 309 GLU B C 1
ATOM 4383 O O . GLU B 1 283 ? 75.941 18.923 103.248 1.00 44.55 309 GLU B O 1
ATOM 4389 N N . LYS B 1 284 ? 74.170 17.927 104.235 1.00 51.80 310 LYS B N 1
ATOM 4390 C CA . LYS B 1 284 ? 75.011 17.178 105.143 1.00 55.50 310 LYS B CA 1
ATOM 4391 C C . LYS B 1 284 ? 75.976 16.242 104.387 1.00 51.39 310 LYS B C 1
ATOM 4392 O O . LYS B 1 284 ? 77.119 16.003 104.830 1.00 49.23 310 LYS B O 1
ATOM 4398 N N . GLY B 1 285 ? 75.526 15.756 103.231 1.00 46.62 311 GLY B N 1
ATOM 4399 C CA . GLY B 1 285 ? 76.339 14.893 102.392 1.00 45.20 311 GLY B CA 1
ATOM 4400 C C . GLY B 1 285 ? 77.557 15.572 101.829 1.00 41.37 311 GLY B C 1
ATOM 4401 O O . GLY B 1 285 ? 78.640 15.018 101.808 1.00 36.18 311 GLY B O 1
ATOM 4402 N N . LEU B 1 286 ? 77.346 16.786 101.354 1.00 42.16 312 LEU B N 1
ATOM 4403 C CA . LEU B 1 286 ? 78.429 17.613 100.901 1.00 41.80 312 LEU B CA 1
ATOM 4404 C C . LEU B 1 286 ? 79.384 17.969 102.020 1.00 38.89 312 LEU B C 1
ATOM 4405 O O . LEU B 1 286 ? 80.601 18.031 101.844 1.00 35.58 312 LEU B O 1
ATOM 4410 N N . ALA B 1 287 ? 78.833 18.240 103.182 1.00 38.12 313 ALA B N 1
ATOM 4411 C CA . ALA B 1 287 ? 79.685 18.578 104.319 1.00 39.08 313 ALA B CA 1
ATOM 4412 C C . ALA B 1 287 ? 80.587 17.395 104.662 1.00 36.77 313 ALA B C 1
ATOM 4413 O O . ALA B 1 287 ? 81.837 17.531 104.773 1.00 31.94 313 ALA B O 1
ATOM 4415 N N . LEU B 1 288 ? 79.933 16.228 104.758 1.00 36.21 314 LEU B N 1
ATOM 4416 C CA . LEU B 1 288 ? 80.639 14.987 105.052 1.00 36.37 314 LEU B CA 1
ATOM 4417 C C . LEU B 1 288 ? 81.748 14.700 104.024 1.00 35.39 314 LEU B C 1
ATOM 4418 O O . LEU B 1 288 ? 82.924 14.404 104.378 1.00 33.21 314 LEU B O 1
ATOM 4423 N N . ALA B 1 289 ? 81.368 14.858 102.760 1.00 35.11 315 ALA B N 1
ATOM 4424 C CA . ALA B 1 289 ? 82.227 14.484 101.680 1.00 36.37 315 ALA B CA 1
ATOM 4425 C C . ALA B 1 289 ? 83.458 15.323 101.683 1.00 38.23 315 ALA B C 1
ATOM 4426 O O . ALA B 1 289 ? 84.523 14.788 101.481 1.00 38.28 315 ALA B O 1
ATOM 4428 N N . GLU B 1 290 ? 83.309 16.631 101.923 1.00 44.32 316 GLU B N 1
ATOM 4429 C CA . GLU B 1 290 ? 84.406 17.600 101.842 1.00 43.94 316 GLU B CA 1
ATOM 4430 C C . GLU B 1 290 ? 85.290 17.398 103.044 1.00 41.42 316 GLU B C 1
ATOM 4431 O O . GLU B 1 290 ? 86.522 17.393 102.917 1.00 38.35 316 GLU B O 1
ATOM 4437 N N . ARG B 1 291 ? 84.650 17.214 104.201 1.00 42.13 317 ARG B N 1
ATOM 4438 C CA . ARG B 1 291 ? 85.348 16.833 105.439 1.00 46.34 317 ARG B CA 1
ATOM 4439 C C . ARG B 1 291 ? 86.191 15.565 105.262 1.00 45.30 317 ARG B C 1
ATOM 4440 O O . ARG B 1 291 ? 87.372 15.569 105.568 1.00 44.23 317 ARG B O 1
ATOM 4448 N N . ASN B 1 292 ? 85.572 14.515 104.709 1.00 44.49 318 ASN B N 1
ATOM 4449 C CA . ASN B 1 292 ? 86.254 13.209 104.452 1.00 44.11 318 ASN B CA 1
ATOM 4450 C C . ASN B 1 292 ? 87.127 13.069 103.220 1.00 45.50 318 ASN B C 1
ATOM 4451 O O . ASN B 1 292 ? 87.946 12.161 103.183 1.00 46.06 318 ASN B O 1
ATOM 4456 N N . GLY B 1 293 ? 86.982 13.929 102.211 1.00 45.10 319 GLY B N 1
ATOM 4457 C CA . GLY B 1 293 ? 87.854 13.896 101.029 1.00 44.60 319 GLY B CA 1
ATOM 4458 C C . GLY B 1 293 ? 87.348 12.938 99.978 1.00 42.74 319 GLY B C 1
ATOM 4459 O O . GLY B 1 293 ? 88.109 12.459 99.183 1.00 43.24 319 GLY B O 1
ATOM 4460 N N . ILE B 1 294 ? 86.048 12.763 99.935 1.00 39.97 320 ILE B N 1
ATOM 4461 C CA . ILE B 1 294 ? 85.408 11.851 99.059 1.00 42.68 320 ILE B CA 1
ATOM 4462 C C . ILE B 1 294 ? 85.081 12.558 97.748 1.00 39.97 320 ILE B C 1
ATOM 4463 O O . ILE B 1 294 ? 84.540 13.674 97.726 1.00 37.63 320 ILE B O 1
ATOM 4468 N N . ALA B 1 295 ? 85.374 11.847 96.667 1.00 36.80 321 ALA B N 1
ATOM 4469 C CA . ALA B 1 295 ? 85.051 12.269 95.338 1.00 34.51 321 ALA B CA 1
ATOM 4470 C C . ALA B 1 295 ? 83.610 11.948 95.066 1.00 34.50 321 ALA B C 1
ATOM 4471 O O . ALA B 1 295 ? 83.254 10.815 94.985 1.00 37.53 321 ALA B O 1
ATOM 4473 N N . ALA B 1 296 ? 82.761 12.948 94.937 1.00 36.11 322 ALA B N 1
ATOM 4474 C CA . ALA B 1 296 ? 81.357 12.691 94.729 1.00 35.30 322 ALA B CA 1
ATOM 4475 C C . ALA B 1 296 ? 80.674 13.759 93.904 1.00 36.94 322 ALA B C 1
ATOM 4476 O O . ALA B 1 296 ? 81.112 14.923 93.879 1.00 35.37 322 ALA B O 1
ATOM 4478 N N . PHE B 1 297 ? 79.567 13.341 93.281 1.00 36.50 323 PHE B N 1
ATOM 4479 C CA . PHE B 1 297 ? 78.813 14.144 92.311 1.00 37.22 323 PHE B CA 1
ATOM 4480 C C . PHE B 1 297 ? 77.317 14.043 92.656 1.00 36.57 323 PHE B C 1
ATOM 4481 O O . PHE B 1 297 ? 76.737 12.990 92.541 1.00 37.04 323 PHE B O 1
ATOM 4489 N N . PHE B 1 298 ? 76.707 15.137 93.117 1.00 35.47 324 PHE B N 1
ATOM 4490 C CA . PHE B 1 298 ? 75.348 15.140 93.633 1.00 35.54 324 PHE B CA 1
ATOM 4491 C C . PHE B 1 298 ? 74.374 15.651 92.566 1.00 38.15 324 PHE B C 1
ATOM 4492 O O . PHE B 1 298 ? 74.690 16.567 91.828 1.00 38.85 324 PHE B O 1
ATOM 4500 N N . VAL B 1 299 ? 73.182 15.087 92.463 1.00 40.27 325 VAL B N 1
ATOM 4501 C CA . VAL B 1 299 ? 72.163 15.695 91.608 1.00 41.81 325 VAL B CA 1
ATOM 4502 C C . VAL B 1 299 ? 70.980 16.036 92.438 1.00 43.66 325 VAL B C 1
ATOM 4503 O O . VAL B 1 299 ? 70.360 15.156 92.959 1.00 43.65 325 VAL B O 1
ATOM 4507 N N . VAL B 1 300 ? 70.647 17.321 92.514 1.00 50.38 326 VAL B N 1
ATOM 4508 C CA . VAL B 1 300 ? 69.725 17.863 93.529 1.00 51.58 326 VAL B CA 1
ATOM 4509 C C . VAL B 1 300 ? 68.520 18.449 92.833 1.00 51.87 326 VAL B C 1
ATOM 4510 O O . VAL B 1 300 ? 68.675 19.154 91.875 1.00 50.92 326 VAL B O 1
ATOM 4514 N N . ARG B 1 301 ? 67.324 18.152 93.315 1.00 56.60 327 ARG B N 1
ATOM 4515 C CA . ARG B 1 301 ? 66.095 18.727 92.757 1.00 62.09 327 ARG B CA 1
ATOM 4516 C C . ARG B 1 301 ? 65.969 20.167 93.214 1.00 65.65 327 ARG B C 1
ATOM 4517 O O . ARG B 1 301 ? 65.952 20.420 94.420 1.00 61.90 327 ARG B O 1
ATOM 4525 N N . GLU B 1 302 ? 65.922 21.097 92.250 1.00 71.82 328 GLU B N 1
ATOM 4526 C CA . GLU B 1 302 ? 65.801 22.550 92.503 1.00 78.28 328 GLU B CA 1
ATOM 4527 C C . GLU B 1 302 ? 64.886 23.227 91.506 1.00 80.09 328 GLU B C 1
ATOM 4528 O O . GLU B 1 302 ? 65.282 23.481 90.380 1.00 76.08 328 GLU B O 1
ATOM 4534 N N . GLY B 1 303 ? 63.661 23.510 91.924 1.00 88.16 329 GLY B N 1
ATOM 4535 C CA . GLY B 1 303 ? 62.729 24.307 91.140 1.00 95.10 329 GLY B CA 1
ATOM 4536 C C . GLY B 1 303 ? 62.396 23.779 89.764 1.00 100.41 329 GLY B C 1
ATOM 4537 O O . GLY B 1 303 ? 62.674 24.443 88.749 1.00 97.70 329 GLY B O 1
ATOM 4538 N N . GLN B 1 304 ? 61.760 22.604 89.735 1.00 110.91 330 GLN B N 1
ATOM 4539 C CA . GLN B 1 304 ? 61.402 21.911 88.465 1.00 116.18 330 GLN B CA 1
ATOM 4540 C C . GLN B 1 304 ? 62.560 21.983 87.439 1.00 106.87 330 GLN B C 1
ATOM 4541 O O . GLN B 1 304 ? 62.530 22.732 86.449 1.00 106.41 330 GLN B O 1
ATOM 4547 N N . GLY B 1 305 ? 63.571 21.179 87.755 1.00 91.79 331 GLY B N 1
ATOM 4548 C CA . GLY B 1 305 ? 64.889 21.182 87.132 1.00 75.96 331 GLY B CA 1
ATOM 4549 C C . GLY B 1 305 ? 65.830 20.545 88.162 1.00 68.10 331 GLY B C 1
ATOM 4550 O O . GLY B 1 305 ? 65.396 20.088 89.236 1.00 62.06 331 GLY B O 1
ATOM 4551 N N . PHE B 1 306 ? 67.122 20.520 87.855 1.00 60.19 332 PHE B N 1
ATOM 4552 C CA . PHE B 1 306 ? 68.123 19.843 88.679 1.00 54.70 332 PHE B CA 1
ATOM 4553 C C . PHE B 1 306 ? 69.396 20.663 88.779 1.00 50.01 332 PHE B C 1
ATOM 4554 O O . PHE B 1 306 ? 69.789 21.234 87.839 1.00 50.34 332 PHE B O 1
ATOM 4562 N N . VAL B 1 307 ? 70.038 20.754 89.925 1.00 48.22 333 VAL B N 1
ATOM 4563 C CA . VAL B 1 307 ? 71.386 21.332 89.972 1.00 48.52 333 VAL B CA 1
ATOM 4564 C C . VAL B 1 307 ? 72.322 20.214 90.328 1.00 49.18 333 VAL B C 1
ATOM 4565 O O . VAL B 1 307 ? 71.948 19.331 91.096 1.00 49.99 333 VAL B O 1
ATOM 4569 N N . THR B 1 308 ? 73.547 20.278 89.783 1.00 47.15 334 THR B N 1
ATOM 4570 C CA . THR B 1 308 ? 74.628 19.358 90.097 1.00 44.61 334 THR B CA 1
ATOM 4571 C C . THR B 1 308 ? 75.739 20.002 90.906 1.00 42.25 334 THR B C 1
ATOM 4572 O O . THR B 1 308 ? 76.145 21.037 90.599 1.00 41.43 334 THR B O 1
ATOM 4576 N N . THR B 1 309 ? 76.265 19.312 91.892 1.00 43.86 335 THR B N 1
ATOM 4577 C CA . THR B 1 309 ? 77.379 19.792 92.694 1.00 44.60 335 THR B CA 1
ATOM 4578 C C . THR B 1 309 ? 78.392 18.703 92.877 1.00 40.96 335 THR B C 1
ATOM 4579 O O . THR B 1 309 ? 78.044 17.619 93.257 1.00 42.86 335 THR B O 1
ATOM 4583 N N . SER B 1 310 ? 79.637 19.018 92.637 1.00 38.81 336 SER B N 1
ATOM 4584 C CA . SER B 1 310 ? 80.739 18.104 92.699 1.00 38.40 336 SER B CA 1
ATOM 4585 C C . SER B 1 310 ? 81.639 18.470 93.901 1.00 40.14 336 SER B C 1
ATOM 4586 O O . SER B 1 310 ? 81.627 19.609 94.329 1.00 47.45 336 SER B O 1
ATOM 4589 N N . THR B 1 311 ? 82.370 17.512 94.471 1.00 39.82 337 THR B N 1
ATOM 4590 C CA . THR B 1 311 ? 83.242 17.778 95.607 1.00 38.10 337 THR B CA 1
ATOM 4591 C C . THR B 1 311 ? 84.587 18.170 95.079 1.00 40.15 337 THR B C 1
ATOM 4592 O O . THR B 1 311 ? 84.853 18.071 93.871 1.00 36.83 337 THR B O 1
ATOM 4596 N N . LYS B 1 312 ? 85.424 18.590 96.017 1.00 45.44 338 LYS B N 1
ATOM 4597 C CA . LYS B 1 312 ? 86.770 19.022 95.722 1.00 52.12 338 LYS B CA 1
ATOM 4598 C C . LYS B 1 312 ? 87.621 17.868 95.257 1.00 49.28 338 LYS B C 1
ATOM 4599 O O . LYS B 1 312 ? 88.293 17.971 94.237 1.00 51.15 338 LYS B O 1
ATOM 4605 N N . ALA B 1 313 ? 87.560 16.765 95.995 1.00 44.97 339 ALA B N 1
ATOM 4606 C CA . ALA B 1 313 ? 88.245 15.524 95.633 1.00 42.91 339 ALA B CA 1
ATOM 4607 C C . ALA B 1 313 ? 87.842 14.999 94.242 1.00 39.00 339 ALA B C 1
ATOM 4608 O O . ALA B 1 313 ? 88.693 14.546 93.456 1.00 36.64 339 ALA B O 1
ATOM 4610 N N . PHE B 1 314 ? 86.557 15.117 93.925 1.00 35.00 340 PHE B N 1
ATOM 4611 C CA . PHE B 1 314 ? 86.089 14.824 92.598 1.00 35.43 340 PHE B CA 1
ATOM 4612 C C . PHE B 1 314 ? 86.686 15.771 91.571 1.00 38.16 340 PHE B C 1
ATOM 4613 O O . PHE B 1 314 ? 87.099 15.295 90.513 1.00 40.10 340 PHE B O 1
ATOM 4621 N N . ASP B 1 315 ? 86.701 17.093 91.833 1.00 40.53 341 ASP B N 1
ATOM 4622 C CA . ASP B 1 315 ? 87.242 18.052 90.851 1.00 43.06 341 ASP B CA 1
ATOM 4623 C C . ASP B 1 315 ? 88.741 17.842 90.580 1.00 46.51 341 ASP B C 1
ATOM 4624 O O . ASP B 1 315 ? 89.136 17.916 89.409 1.00 45.43 341 ASP B O 1
ATOM 4629 N N . GLU B 1 316 ? 89.537 17.510 91.620 1.00 48.12 342 GLU B N 1
ATOM 4630 C CA . GLU B 1 316 ? 90.971 17.233 91.419 1.00 52.51 342 GLU B CA 1
ATOM 4631 C C . GLU B 1 316 ? 91.183 16.054 90.478 1.00 50.88 342 GLU B C 1
ATOM 4632 O O . GLU B 1 316 ? 92.019 16.097 89.583 1.00 47.10 342 GLU B O 1
ATOM 4638 N N . LEU B 1 317 ? 90.388 15.009 90.662 1.00 53.32 343 LEU B N 1
ATOM 4639 C CA . LEU B 1 317 ? 90.484 13.824 89.847 1.00 54.11 343 LEU B CA 1
ATOM 4640 C C . LEU B 1 317 ? 89.958 14.041 88.443 1.00 50.76 343 LEU B C 1
ATOM 4641 O O . LEU B 1 317 ? 90.551 13.535 87.531 1.00 49.53 343 LEU B O 1
ATOM 4646 N N . PHE B 1 318 ? 88.861 14.766 88.262 1.00 50.63 344 PHE B N 1
ATOM 4647 C CA . PHE B 1 318 ? 88.182 14.820 86.943 1.00 52.32 344 PHE B CA 1
ATOM 4648 C C . PHE B 1 318 ? 87.903 16.194 86.266 1.00 54.27 344 PHE B C 1
ATOM 4649 O O . PHE B 1 318 ? 87.282 16.201 85.203 1.00 53.66 344 PHE B O 1
ATOM 4657 N N . GLY B 1 319 ? 88.333 17.325 86.852 1.00 55.83 345 GLY B N 1
ATOM 4658 C CA . GLY B 1 319 ? 87.971 18.667 86.356 1.00 57.89 345 GLY B CA 1
ATOM 4659 C C . GLY B 1 319 ? 86.589 19.066 86.819 1.00 59.53 345 GLY B C 1
ATOM 4660 O O . GLY B 1 319 ? 85.795 18.241 87.195 1.00 59.95 345 GLY B O 1
ATOM 4661 N N . ALA B 1 320 ? 86.286 20.345 86.816 1.00 67.97 346 ALA B N 1
ATOM 4662 C CA . ALA B 1 320 ? 84.942 20.809 87.224 1.00 72.01 346 ALA B CA 1
ATOM 4663 C C . ALA B 1 320 ? 83.905 20.831 86.064 1.00 77.81 346 ALA B C 1
ATOM 4664 O O . ALA B 1 320 ? 82.704 20.916 86.329 1.00 74.92 346 ALA B O 1
ATOM 4666 N N . GLY B 1 321 ? 84.353 20.721 84.801 1.00 82.76 347 GLY B N 1
ATOM 4667 C CA . GLY B 1 321 ? 83.504 20.972 83.613 1.00 90.04 347 GLY B CA 1
ATOM 4668 C C . GLY B 1 321 ? 82.461 19.932 83.179 1.00 98.21 347 GLY B C 1
ATOM 4669 O O . GLY B 1 321 ? 82.291 18.895 83.837 1.00 97.58 347 GLY B O 1
ATOM 4670 N N . VAL B 1 322 ? 81.747 20.245 82.077 1.00 97.27 348 VAL B N 1
ATOM 4671 C CA . VAL B 1 322 ? 80.810 19.321 81.380 1.00 85.72 348 VAL B CA 1
ATOM 4672 C C . VAL B 1 322 ? 80.636 19.850 79.955 1.00 78.59 348 VAL B C 1
ATOM 4673 O O . VAL B 1 322 ? 80.899 19.164 78.982 1.00 71.74 348 VAL B O 1
ATOM 4677 N N . MET C 1 3 ? -8.228 9.706 160.116 1.00 114.45 29 MET G N 1
ATOM 4678 C CA . MET C 1 3 ? -9.068 8.472 160.076 1.00 106.64 29 MET G CA 1
ATOM 4679 C C . MET C 1 3 ? -8.822 7.619 161.323 1.00 99.79 29 MET G C 1
ATOM 4680 O O . MET C 1 3 ? -7.928 7.856 162.150 1.00 90.43 29 MET G O 1
ATOM 4685 N N . ASP C 1 4 ? -9.681 6.637 161.460 1.00 95.88 30 ASP G N 1
ATOM 4686 C CA . ASP C 1 4 ? -9.730 5.742 162.596 1.00 81.74 30 ASP G CA 1
ATOM 4687 C C . ASP C 1 4 ? -9.350 4.344 162.131 1.00 71.95 30 ASP G C 1
ATOM 4688 O O . ASP C 1 4 ? -9.607 3.963 161.007 1.00 67.21 30 ASP G O 1
ATOM 4693 N N . LEU C 1 5 ? -8.756 3.568 163.026 1.00 65.31 31 LEU G N 1
ATOM 4694 C CA . LEU C 1 5 ? -8.242 2.216 162.712 1.00 58.97 31 LEU G CA 1
ATOM 4695 C C . LEU C 1 5 ? -9.271 1.143 162.515 1.00 57.50 31 LEU G C 1
ATOM 4696 O O . LEU C 1 5 ? -9.066 0.253 161.717 1.00 55.84 31 LEU G O 1
ATOM 4701 N N . PHE C 1 6 ? -10.378 1.205 163.253 1.00 59.77 32 PHE G N 1
ATOM 4702 C CA . PHE C 1 6 ? -11.488 0.268 163.092 1.00 55.01 32 PHE G CA 1
ATOM 4703 C C . PHE C 1 6 ? -12.608 1.086 162.508 1.00 60.28 32 PHE G C 1
ATOM 4704 O O . PHE C 1 6 ? -13.094 2.044 163.132 1.00 62.94 32 PHE G O 1
ATOM 4712 N N . GLN C 1 7 ? -13.026 0.719 161.304 1.00 66.14 33 GLN G N 1
ATOM 4713 C CA . GLN C 1 7 ? -13.887 1.582 160.508 1.00 74.97 33 GLN G CA 1
ATOM 4714 C C . GLN C 1 7 ? -14.412 0.766 159.318 1.00 74.79 33 GLN G C 1
ATOM 4715 O O . GLN C 1 7 ? -13.649 0.054 158.683 1.00 69.29 33 GLN G O 1
ATOM 4721 N N . ASP C 1 8 ? -15.713 0.853 159.051 1.00 75.69 34 ASP G N 1
ATOM 4722 C CA . ASP C 1 8 ? -16.309 0.227 157.862 1.00 74.24 34 ASP G CA 1
ATOM 4723 C C . ASP C 1 8 ? -15.522 0.602 156.565 1.00 69.77 34 ASP G C 1
ATOM 4724 O O . ASP C 1 8 ? -15.201 1.768 156.335 1.00 66.95 34 ASP G O 1
ATOM 4729 N N . LYS C 1 9 ? -15.230 -0.389 155.725 1.00 67.69 35 LYS G N 1
ATOM 4730 C CA . LYS C 1 9 ? -14.558 -0.156 154.446 1.00 70.37 35 LYS G CA 1
ATOM 4731 C C . LYS C 1 9 ? -15.438 0.381 153.305 1.00 73.48 35 LYS G C 1
ATOM 4732 O O . LYS C 1 9 ? -16.455 -0.213 153.012 1.00 79.06 35 LYS G O 1
ATOM 4738 N N . VAL C 1 10 ? -15.021 1.455 152.636 1.00 75.89 36 VAL G N 1
ATOM 4739 C CA . VAL C 1 10 ? -15.663 1.898 151.386 1.00 74.93 36 VAL G CA 1
ATOM 4740 C C . VAL C 1 10 ? -15.100 1.083 150.228 1.00 71.36 36 VAL G C 1
ATOM 4741 O O . VAL C 1 10 ? -14.011 1.354 149.766 1.00 72.93 36 VAL G O 1
ATOM 4745 N N . GLU C 1 11 ? -15.837 0.086 149.780 1.00 72.73 37 GLU G N 1
ATOM 4746 C CA . GLU C 1 11 ? -15.464 -0.721 148.605 1.00 74.28 37 GLU G CA 1
ATOM 4747 C C . GLU C 1 11 ? -15.752 0.019 147.290 1.00 77.83 37 GLU G C 1
ATOM 4748 O O . GLU C 1 11 ? -16.542 0.970 147.229 1.00 81.00 37 GLU G O 1
ATOM 4754 N N . ALA C 1 12 ? -15.088 -0.416 146.228 1.00 80.54 38 ALA G N 1
ATOM 4755 C CA . ALA C 1 12 ? -15.448 0.002 144.876 1.00 78.61 38 ALA G CA 1
ATOM 4756 C C . ALA C 1 12 ? -15.211 -1.154 143.900 1.00 82.88 38 ALA G C 1
ATOM 4757 O O . ALA C 1 12 ? -14.329 -2.009 144.096 1.00 79.12 38 ALA G O 1
ATOM 4759 N N . PHE C 1 13 ? -16.085 -1.220 142.897 1.00 86.86 39 PHE G N 1
ATOM 4760 C CA . PHE C 1 13 ? -15.834 -2.013 141.705 1.00 85.90 39 PHE G CA 1
ATOM 4761 C C . PHE C 1 13 ? -16.365 -1.288 140.482 1.00 85.69 39 PHE G C 1
ATOM 4762 O O . PHE C 1 13 ? -17.243 -0.426 140.584 1.00 87.75 39 PHE G O 1
ATOM 4770 N N . THR C 1 14 ? -15.771 -1.627 139.337 1.00 90.54 40 THR G N 1
ATOM 4771 C CA . THR C 1 14 ? -16.084 -1.059 138.021 1.00 87.26 40 THR G CA 1
ATOM 4772 C C . THR C 1 14 ? -16.026 -2.141 136.955 1.00 89.68 40 THR G C 1
ATOM 4773 O O . THR C 1 14 ? -15.353 -3.137 137.112 1.00 87.20 40 THR G O 1
ATOM 4777 N N . GLY C 1 15 ? -16.759 -1.942 135.874 1.00 94.12 41 GLY G N 1
ATOM 4778 C CA . GLY C 1 15 ? -16.801 -2.924 134.831 1.00 96.24 41 GLY G CA 1
ATOM 4779 C C . GLY C 1 15 ? -17.238 -2.309 133.531 1.00 96.68 41 GLY G C 1
ATOM 4780 O O . GLY C 1 15 ? -17.513 -1.107 133.477 1.00 82.97 41 GLY G O 1
ATOM 4781 N N . PRO C 1 16 ? -17.282 -3.145 132.477 1.00 102.65 42 PRO G N 1
ATOM 4782 C CA . PRO C 1 16 ? -17.696 -2.723 131.144 1.00 101.95 42 PRO G CA 1
ATOM 4783 C C . PRO C 1 16 ? -19.198 -2.932 130.803 1.00 96.62 42 PRO G C 1
ATOM 4784 O O . PRO C 1 16 ? -19.759 -4.017 131.047 1.00 86.97 42 PRO G O 1
ATOM 4788 N N . THR C 1 17 ? -19.820 -1.887 130.246 1.00 93.65 43 THR G N 1
ATOM 4789 C CA . THR C 1 17 ? -21.081 -1.990 129.489 1.00 89.97 43 THR G CA 1
ATOM 4790 C C . THR C 1 17 ? -20.651 -2.150 128.039 1.00 97.81 43 THR G C 1
ATOM 4791 O O . THR C 1 17 ? -19.473 -1.999 127.784 1.00 111.65 43 THR G O 1
ATOM 4795 N N . MET C 1 18 ? -21.539 -2.449 127.083 1.00 101.78 44 MET G N 1
ATOM 4796 C CA . MET C 1 18 ? -21.110 -2.398 125.670 1.00 95.30 44 MET G CA 1
ATOM 4797 C C . MET C 1 18 ? -20.925 -0.892 125.451 1.00 88.09 44 MET G C 1
ATOM 4798 O O . MET C 1 18 ? -21.839 -0.119 125.650 1.00 87.20 44 MET G O 1
ATOM 4803 N N . GLY C 1 19 ? -19.699 -0.471 125.217 1.00 82.94 45 GLY G N 1
ATOM 4804 C CA . GLY C 1 19 ? -19.394 0.925 124.897 1.00 79.50 45 GLY G CA 1
ATOM 4805 C C . GLY C 1 19 ? -19.144 1.931 125.995 1.00 77.86 45 GLY G C 1
ATOM 4806 O O . GLY C 1 19 ? -19.050 3.107 125.712 1.00 73.85 45 GLY G O 1
ATOM 4807 N N . SER C 1 20 ? -19.078 1.509 127.254 1.00 81.54 46 SER G N 1
ATOM 4808 C CA . SER C 1 20 ? -18.794 2.462 128.361 1.00 78.06 46 SER G CA 1
ATOM 4809 C C . SER C 1 20 ? -18.548 1.683 129.629 1.00 79.78 46 SER G C 1
ATOM 4810 O O . SER C 1 20 ? -18.229 0.487 129.572 1.00 79.07 46 SER G O 1
ATOM 4813 N N . THR C 1 21 ? -18.699 2.347 130.772 1.00 80.83 47 THR G N 1
ATOM 4814 C CA . THR C 1 21 ? -18.493 1.688 132.057 1.00 84.82 47 THR G CA 1
ATOM 4815 C C . THR C 1 21 ? -19.497 2.108 133.138 1.00 83.45 47 THR G C 1
ATOM 4816 O O . THR C 1 21 ? -20.164 3.164 133.052 1.00 69.82 47 THR G O 1
ATOM 4820 N N . TYR C 1 22 ? -19.529 1.245 134.164 1.00 82.63 48 TYR G N 1
ATOM 4821 C CA . TYR C 1 22 ? -20.195 1.482 135.435 1.00 74.63 48 TYR G CA 1
ATOM 4822 C C . TYR C 1 22 ? -19.179 1.446 136.577 1.00 72.48 48 TYR G C 1
ATOM 4823 O O . TYR C 1 22 ? -18.082 0.915 136.452 1.00 68.07 48 TYR G O 1
ATOM 4832 N N . THR C 1 23 ? -19.588 2.007 137.695 1.00 73.34 49 THR G N 1
ATOM 4833 C CA . THR C 1 23 ? -18.807 1.996 138.910 1.00 78.34 49 THR G CA 1
ATOM 4834 C C . THR C 1 23 ? -19.806 1.980 140.062 1.00 73.48 49 THR G C 1
ATOM 4835 O O . THR C 1 23 ? -20.729 2.779 140.102 1.00 67.83 49 THR G O 1
ATOM 4839 N N . VAL C 1 24 ? -19.615 1.051 140.981 1.00 72.95 50 VAL G N 1
ATOM 4840 C CA . VAL C 1 24 ? -20.367 1.004 142.213 1.00 71.04 50 VAL G CA 1
ATOM 4841 C C . VAL C 1 24 ? -19.394 1.260 143.343 1.00 70.13 50 VAL G C 1
ATOM 4842 O O . VAL C 1 24 ? -18.366 0.570 143.459 1.00 64.35 50 VAL G O 1
ATOM 4846 N N . LYS C 1 25 ? -19.744 2.225 144.177 1.00 69.46 51 LYS G N 1
ATOM 4847 C CA . LYS C 1 25 ? -19.098 2.399 145.459 1.00 74.74 51 LYS G CA 1
ATOM 4848 C C . LYS C 1 25 ? -20.102 2.250 146.587 1.00 71.89 51 LYS G C 1
ATOM 4849 O O . LYS C 1 25 ? -21.194 2.792 146.499 1.00 70.08 51 LYS G O 1
ATOM 4855 N N . TYR C 1 26 ? -19.722 1.553 147.654 1.00 69.08 52 TYR G N 1
ATOM 4856 C CA . TYR C 1 26 ? -20.607 1.378 148.795 1.00 65.66 52 TYR G CA 1
ATOM 4857 C C . TYR C 1 26 ? -19.866 1.138 150.097 1.00 69.91 52 TYR G C 1
ATOM 4858 O O . TYR C 1 26 ? -18.705 0.715 150.092 1.00 71.83 52 TYR G O 1
ATOM 4867 N N . VAL C 1 27 ? -20.551 1.400 151.207 1.00 69.28 53 VAL G N 1
ATOM 4868 C CA . VAL C 1 27 ? -19.994 1.139 152.530 1.00 65.79 53 VAL G CA 1
ATOM 4869 C C . VAL C 1 27 ? -20.361 -0.284 152.882 1.00 64.09 53 VAL G C 1
ATOM 4870 O O . VAL C 1 27 ? -21.510 -0.683 152.729 1.00 64.60 53 VAL G O 1
ATOM 4874 N N . ARG C 1 28 ? -19.390 -1.031 153.366 1.00 62.39 54 ARG G N 1
ATOM 4875 C CA . ARG C 1 28 ? -19.615 -2.382 153.721 1.00 66.05 54 ARG G CA 1
ATOM 4876 C C . ARG C 1 28 ? -19.488 -2.555 155.216 1.00 67.63 54 ARG G C 1
ATOM 4877 O O . ARG C 1 28 ? -18.473 -2.190 155.756 1.00 70.50 54 ARG G O 1
ATOM 4885 N N . SER C 1 29 ? -20.495 -3.155 155.858 1.00 68.32 55 SER G N 1
ATOM 4886 C CA . SER C 1 29 ? -20.480 -3.423 157.302 1.00 71.05 55 SER G CA 1
ATOM 4887 C C . SER C 1 29 ? -20.042 -4.845 157.611 1.00 72.85 55 SER G C 1
ATOM 4888 O O . SER C 1 29 ? -19.789 -5.611 156.704 1.00 72.75 55 SER G O 1
ATOM 4891 N N . GLY C 1 30 ? -19.910 -5.206 158.880 1.00 74.58 56 GLY G N 1
ATOM 4892 C CA . GLY C 1 30 ? -19.607 -6.602 159.218 1.00 77.40 56 GLY G CA 1
ATOM 4893 C C . GLY C 1 30 ? -20.634 -7.548 158.615 1.00 80.58 56 GLY G C 1
ATOM 4894 O O . GLY C 1 30 ? -20.295 -8.571 158.032 1.00 84.36 56 GLY G O 1
ATOM 4895 N N . ASP C 1 31 ? -21.898 -7.174 158.771 1.00 83.49 57 ASP G N 1
ATOM 4896 C CA . ASP C 1 31 ? -23.016 -7.814 158.107 1.00 84.36 57 ASP G CA 1
ATOM 4897 C C . ASP C 1 31 ? -22.842 -7.875 156.597 1.00 84.20 57 ASP G C 1
ATOM 4898 O O . ASP C 1 31 ? -22.878 -8.954 156.010 1.00 82.97 57 ASP G O 1
ATOM 4903 N N . GLY C 1 32 ? -22.662 -6.695 155.994 1.00 81.00 58 GLY G N 1
ATOM 4904 C CA . GLY C 1 32 ? -22.894 -6.462 154.567 1.00 78.68 58 GLY G CA 1
ATOM 4905 C C . GLY C 1 32 ? -22.144 -7.331 153.563 1.00 77.71 58 GLY G C 1
ATOM 4906 O O . GLY C 1 32 ? -21.119 -7.923 153.889 1.00 80.96 58 GLY G O 1
ATOM 4907 N N . PRO C 1 33 ? -22.640 -7.389 152.316 1.00 71.57 59 PRO G N 1
ATOM 4908 C CA . PRO C 1 33 ? -22.142 -8.350 151.351 1.00 70.43 59 PRO G CA 1
ATOM 4909 C C . PRO C 1 33 ? -20.762 -8.026 150.782 1.00 68.78 59 PRO G C 1
ATOM 4910 O O . PRO C 1 33 ? -20.346 -6.859 150.664 1.00 60.76 59 PRO G O 1
ATOM 4914 N N . ALA C 1 34 ? -20.071 -9.085 150.403 1.00 71.19 60 ALA G N 1
ATOM 4915 C CA . ALA C 1 34 ? -18.745 -8.957 149.836 1.00 77.23 60 ALA G CA 1
ATOM 4916 C C . ALA C 1 34 ? -18.904 -8.251 148.491 1.00 77.48 60 ALA G C 1
ATOM 4917 O O . ALA C 1 34 ? -19.953 -8.328 147.880 1.00 85.27 60 ALA G O 1
ATOM 4919 N N . LYS C 1 35 ? -17.871 -7.577 148.020 1.00 79.70 61 LYS G N 1
ATOM 4920 C CA . LYS C 1 35 ? -17.979 -6.839 146.769 1.00 86.20 61 LYS G CA 1
ATOM 4921 C C . LYS C 1 35 ? -18.044 -7.742 145.514 1.00 92.23 61 LYS G C 1
ATOM 4922 O O . LYS C 1 35 ? -18.513 -7.311 144.461 1.00 102.42 61 LYS G O 1
ATOM 4928 N N . GLU C 1 36 ? -17.545 -8.966 145.601 1.00 93.43 62 GLU G N 1
ATOM 4929 C CA . GLU C 1 36 ? -17.667 -9.883 144.477 1.00 91.18 62 GLU G CA 1
ATOM 4930 C C . GLU C 1 36 ? -19.116 -10.361 144.335 1.00 84.32 62 GLU G C 1
ATOM 4931 O O . GLU C 1 36 ? -19.564 -10.618 143.228 1.00 79.80 62 GLU G O 1
ATOM 4937 N N . VAL C 1 37 ? -19.846 -10.460 145.440 1.00 81.93 63 VAL G N 1
ATOM 4938 C CA . VAL C 1 37 ? -21.259 -10.845 145.381 1.00 81.02 63 VAL G CA 1
ATOM 4939 C C . VAL C 1 37 ? -22.068 -9.776 144.631 1.00 76.36 63 VAL G C 1
ATOM 4940 O O . VAL C 1 37 ? -22.881 -10.132 143.796 1.00 76.36 63 VAL G O 1
ATOM 4944 N N . LEU C 1 38 ? -21.848 -8.493 144.927 1.00 70.83 64 LEU G N 1
ATOM 4945 C CA . LEU C 1 38 ? -22.503 -7.402 144.204 1.00 71.20 64 LEU G CA 1
ATOM 4946 C C . LEU C 1 38 ? -22.048 -7.289 142.764 1.00 79.06 64 LEU G C 1
ATOM 4947 O O . LEU C 1 38 ? -22.891 -7.169 141.860 1.00 80.80 64 LEU G O 1
ATOM 4952 N N . HIS C 1 39 ? -20.740 -7.335 142.523 1.00 77.27 65 HIS G N 1
ATOM 4953 C CA . HIS C 1 39 ? -20.267 -7.353 141.152 1.00 78.20 65 HIS G CA 1
ATOM 4954 C C . HIS C 1 39 ? -21.134 -8.278 140.294 1.00 76.77 65 HIS G C 1
ATOM 4955 O O . HIS C 1 39 ? -21.562 -7.884 139.240 1.00 77.83 65 HIS G O 1
ATOM 4962 N N . GLY C 1 40 ? -21.430 -9.481 140.770 1.00 78.56 66 GLY G N 1
ATOM 4963 C CA . GLY C 1 40 ? -22.285 -10.432 140.039 1.00 79.00 66 GLY G CA 1
ATOM 4964 C C . GLY C 1 40 ? -23.799 -10.180 140.064 1.00 81.83 66 GLY G C 1
ATOM 4965 O O . GLY C 1 40 ? -24.524 -10.757 139.252 1.00 84.47 66 GLY G O 1
ATOM 4966 N N . GLU C 1 41 ? -24.278 -9.390 141.031 1.00 77.20 67 GLU G N 1
ATOM 4967 C CA . GLU C 1 41 ? -25.648 -8.897 141.047 1.00 70.08 67 GLU G CA 1
ATOM 4968 C C . GLU C 1 41 ? -25.818 -7.777 140.029 1.00 63.99 67 GLU G C 1
ATOM 4969 O O . GLU C 1 41 ? -26.831 -7.710 139.351 1.00 62.61 67 GLU G O 1
ATOM 4975 N N . VAL C 1 42 ? -24.844 -6.892 139.915 1.00 60.96 68 VAL G N 1
ATOM 4976 C CA . VAL C 1 42 ? -24.931 -5.844 138.903 1.00 62.52 68 VAL G CA 1
ATOM 4977 C C . VAL C 1 42 ? -24.859 -6.415 137.473 1.00 68.44 68 VAL G C 1
ATOM 4978 O O . VAL C 1 42 ? -25.534 -5.910 136.555 1.00 68.26 68 VAL G O 1
ATOM 4982 N N . GLU C 1 43 ? -24.049 -7.455 137.288 1.00 71.49 69 GLU G N 1
ATOM 4983 C CA . GLU C 1 43 ? -23.818 -8.037 135.961 1.00 72.27 69 GLU G CA 1
ATOM 4984 C C . GLU C 1 43 ? -25.003 -8.898 135.505 1.00 65.50 69 GLU G C 1
ATOM 4985 O O . GLU C 1 43 ? -25.258 -9.022 134.310 1.00 66.49 69 GLU G O 1
ATOM 4991 N N . ALA C 1 44 ? -25.707 -9.501 136.451 1.00 58.03 70 ALA G N 1
ATOM 4992 C CA . ALA C 1 44 ? -26.950 -10.202 136.163 1.00 56.96 70 ALA G CA 1
ATOM 4993 C C . ALA C 1 44 ? -28.048 -9.245 135.693 1.00 55.59 70 ALA G C 1
ATOM 4994 O O . ALA C 1 44 ? -28.767 -9.556 134.774 1.00 54.37 70 ALA G O 1
ATOM 4996 N N . ILE C 1 45 ? -28.177 -8.099 136.354 1.00 55.79 71 ILE G N 1
ATOM 4997 C CA . ILE C 1 45 ? -29.133 -7.069 135.970 1.00 53.05 71 ILE G CA 1
ATOM 4998 C C . ILE C 1 45 ? -28.814 -6.510 134.592 1.00 52.29 71 ILE G C 1
ATOM 4999 O O . ILE C 1 45 ? -29.689 -6.444 133.726 1.00 55.16 71 ILE G O 1
ATOM 5004 N N . LEU C 1 46 ? -27.577 -6.078 134.384 1.00 52.24 72 LEU G N 1
ATOM 5005 C CA . LEU C 1 46 ? -27.193 -5.573 133.067 1.00 52.03 72 LEU G CA 1
ATOM 5006 C C . LEU C 1 46 ? -27.361 -6.612 131.978 1.00 52.66 72 LEU G C 1
ATOM 5007 O O . LEU C 1 46 ? -27.577 -6.246 130.839 1.00 58.95 72 LEU G O 1
ATOM 5012 N N . GLY C 1 47 ? -27.257 -7.903 132.304 1.00 53.38 73 GLY G N 1
ATOM 5013 C CA . GLY C 1 47 ? -27.586 -8.969 131.338 1.00 50.90 73 GLY G CA 1
ATOM 5014 C C . GLY C 1 47 ? -29.051 -8.981 130.934 1.00 46.63 73 GLY G C 1
ATOM 5015 O O . GLY C 1 47 ? -29.343 -9.063 129.751 1.00 43.00 73 GLY G O 1
ATOM 5016 N N . GLN C 1 48 ? -29.944 -8.925 131.928 1.00 43.74 74 GLN G N 1
ATOM 5017 C CA . GLN C 1 48 ? -31.369 -8.907 131.710 1.00 47.03 74 GLN G CA 1
ATOM 5018 C C . GLN C 1 48 ? -31.800 -7.650 130.930 1.00 43.46 74 GLN G C 1
ATOM 5019 O O . GLN C 1 48 ? -32.677 -7.715 130.112 1.00 43.91 74 GLN G O 1
ATOM 5025 N N . LEU C 1 49 ? -31.182 -6.514 131.189 1.00 41.54 75 LEU G N 1
ATOM 5026 C CA . LEU C 1 49 ? -31.500 -5.308 130.441 1.00 39.26 75 LEU G CA 1
ATOM 5027 C C . LEU C 1 49 ? -31.079 -5.473 129.017 1.00 40.50 75 LEU G C 1
ATOM 5028 O O . LEU C 1 49 ? -31.817 -5.048 128.154 1.00 43.43 75 LEU G O 1
ATOM 5033 N N . ASP C 1 50 ? -29.933 -6.106 128.756 1.00 41.37 76 ASP G N 1
ATOM 5034 C CA . ASP C 1 50 ? -29.480 -6.322 127.397 1.00 43.85 76 ASP G CA 1
ATOM 5035 C C . ASP C 1 50 ? -30.419 -7.275 126.639 1.00 44.96 76 ASP G C 1
ATOM 5036 O O . ASP C 1 50 ? -30.789 -7.027 125.503 1.00 46.33 76 ASP G O 1
ATOM 5041 N N . LYS C 1 51 ? -30.779 -8.364 127.268 1.00 46.66 77 LYS G N 1
ATOM 5042 C CA . LYS C 1 51 ? -31.658 -9.333 126.668 1.00 48.99 77 LYS G CA 1
ATOM 5043 C C . LYS C 1 51 ? -33.076 -8.810 126.446 1.00 45.49 77 LYS G C 1
ATOM 5044 O O . LYS C 1 51 ? -33.707 -9.185 125.478 1.00 47.61 77 LYS G O 1
ATOM 5050 N N . GLN C 1 52 ? -33.611 -8.011 127.353 1.00 41.19 78 GLN G N 1
ATOM 5051 C CA . GLN C 1 52 ? -34.985 -7.544 127.193 1.00 39.75 78 GLN G CA 1
ATOM 5052 C C . GLN C 1 52 ? -35.092 -6.315 126.231 1.00 38.39 78 GLN G C 1
ATOM 5053 O O . GLN C 1 52 ? -36.008 -6.288 125.390 1.00 33.64 78 GLN G O 1
ATOM 5059 N N . LEU C 1 53 ? -34.113 -5.379 126.314 1.00 37.76 79 LEU G N 1
ATOM 5060 C CA . LEU C 1 53 ? -34.241 -4.007 125.788 1.00 35.72 79 LEU G CA 1
ATOM 5061 C C . LEU C 1 53 ? -33.310 -3.618 124.667 1.00 37.35 79 LEU G C 1
ATOM 5062 O O . LEU C 1 53 ? -33.643 -2.742 123.912 1.00 40.56 79 LEU G O 1
ATOM 5067 N N . SER C 1 54 ? -32.125 -4.198 124.557 1.00 38.97 80 SER G N 1
ATOM 5068 C CA . SER C 1 54 ? -31.178 -3.779 123.501 1.00 38.20 80 SER G CA 1
ATOM 5069 C C . SER C 1 54 ? -31.658 -3.973 122.080 1.00 36.60 80 SER G C 1
ATOM 5070 O O . SER C 1 54 ? -31.907 -5.064 121.641 1.00 35.82 80 SER G O 1
ATOM 5073 N N . THR C 1 55 ? -31.779 -2.883 121.369 1.00 38.07 81 THR G N 1
ATOM 5074 C CA . THR C 1 55 ? -31.943 -2.896 119.919 1.00 42.62 81 THR G CA 1
ATOM 5075 C C . THR C 1 55 ? -30.683 -3.345 119.154 1.00 44.80 81 THR G C 1
ATOM 5076 O O . THR C 1 55 ? -30.805 -3.741 118.010 1.00 47.75 81 THR G O 1
ATOM 5080 N N . TYR C 1 56 ? -29.509 -3.316 119.795 1.00 45.46 82 TYR G N 1
ATOM 5081 C CA . TYR C 1 56 ? -28.262 -3.784 119.200 1.00 47.38 82 TYR G CA 1
ATOM 5082 C C . TYR C 1 56 ? -28.022 -5.294 119.242 1.00 50.16 82 TYR G C 1
ATOM 5083 O O . TYR C 1 56 ? -26.950 -5.708 118.871 1.00 54.70 82 TYR G O 1
ATOM 5092 N N . ARG C 1 57 ? -28.971 -6.128 119.673 1.00 53.58 83 ARG G N 1
ATOM 5093 C CA . ARG C 1 57 ? -28.844 -7.586 119.447 1.00 58.58 83 ARG G CA 1
ATOM 5094 C C . ARG C 1 57 ? -30.130 -8.217 119.037 1.00 60.02 83 ARG G C 1
ATOM 5095 O O . ARG C 1 57 ? -31.163 -7.878 119.569 1.00 60.00 83 ARG G O 1
ATOM 5103 N N . SER C 1 58 ? -30.064 -9.182 118.134 1.00 64.42 84 SER G N 1
ATOM 5104 C CA . SER C 1 58 ? -31.251 -9.566 117.384 1.00 66.69 84 SER G CA 1
ATOM 5105 C C . SER C 1 58 ? -32.149 -10.561 118.117 1.00 61.82 84 SER G C 1
ATOM 5106 O O . SER C 1 58 ? -33.336 -10.717 117.735 1.00 63.04 84 SER G O 1
ATOM 5109 N N . ASP C 1 59 ? -31.645 -11.199 119.167 1.00 53.53 85 ASP G N 1
ATOM 5110 C CA . ASP C 1 59 ? -32.525 -12.087 119.944 1.00 51.95 85 ASP G CA 1
ATOM 5111 C C . ASP C 1 59 ? -33.226 -11.402 121.124 1.00 45.63 85 ASP G C 1
ATOM 5112 O O . ASP C 1 59 ? -33.736 -12.084 122.019 1.00 44.01 85 ASP G O 1
ATOM 5117 N N . SER C 1 60 ? -33.263 -10.068 121.116 1.00 40.40 86 SER G N 1
ATOM 5118 C CA . SER C 1 60 ? -33.845 -9.337 122.214 1.00 38.24 86 SER G CA 1
ATOM 5119 C C . SER C 1 60 ? -35.342 -9.400 122.109 1.00 38.92 86 SER G C 1
ATOM 5120 O O . SER C 1 60 ? -35.921 -9.680 121.014 1.00 42.26 86 SER G O 1
ATOM 5123 N N . ASP C 1 61 ? -35.984 -9.174 123.254 1.00 37.14 87 ASP G N 1
ATOM 5124 C CA . ASP C 1 61 ? -37.445 -9.114 123.311 1.00 37.03 87 ASP G CA 1
ATOM 5125 C C . ASP C 1 61 ? -38.002 -7.873 122.563 1.00 37.47 87 ASP G C 1
ATOM 5126 O O . ASP C 1 61 ? -38.991 -7.957 121.860 1.00 34.27 87 ASP G O 1
ATOM 5131 N N . VAL C 1 62 ? -37.354 -6.720 122.742 1.00 38.04 88 VAL G N 1
ATOM 5132 C CA . VAL C 1 62 ? -37.791 -5.521 122.084 1.00 36.55 88 VAL G CA 1
ATOM 5133 C C . VAL C 1 62 ? -37.595 -5.727 120.591 1.00 38.77 88 VAL G C 1
ATOM 5134 O O . VAL C 1 62 ? -38.427 -5.240 119.855 1.00 40.70 88 VAL G O 1
ATOM 5138 N N . GLU C 1 63 ? -36.542 -6.430 120.125 1.00 40.59 89 GLU G N 1
ATOM 5139 C CA . GLU C 1 63 ? -36.345 -6.634 118.649 1.00 42.37 89 GLU G CA 1
ATOM 5140 C C . GLU C 1 63 ? -37.392 -7.567 118.112 1.00 40.44 89 GLU G C 1
ATOM 5141 O O . GLU C 1 63 ? -37.893 -7.407 116.971 1.00 39.24 89 GLU G O 1
ATOM 5147 N N . ARG C 1 64 ? -37.774 -8.515 118.950 1.00 39.67 90 ARG G N 1
ATOM 5148 C CA . ARG C 1 64 ? -38.914 -9.358 118.593 1.00 39.41 90 ARG G CA 1
ATOM 5149 C C . ARG C 1 64 ? -40.207 -8.501 118.355 1.00 38.53 90 ARG G C 1
ATOM 5150 O O . ARG C 1 64 ? -40.900 -8.664 117.320 1.00 41.84 90 ARG G O 1
ATOM 5158 N N . PHE C 1 65 ? -40.501 -7.606 119.299 1.00 34.49 91 PHE G N 1
ATOM 5159 C CA . PHE C 1 65 ? -41.632 -6.691 119.180 1.00 33.20 91 PHE G CA 1
ATOM 5160 C C . PHE C 1 65 ? -41.524 -5.737 117.961 1.00 31.61 91 PHE G C 1
ATOM 5161 O O . PHE C 1 65 ? -42.457 -5.551 117.230 1.00 27.97 91 PHE G O 1
ATOM 5169 N N . ASN C 1 66 ? -40.336 -5.197 117.746 1.00 32.91 92 ASN G N 1
ATOM 5170 C CA . ASN C 1 66 ? -40.081 -4.252 116.680 1.00 33.16 92 ASN G CA 1
ATOM 5171 C C . ASN C 1 66 ? -40.145 -4.877 115.332 1.00 33.51 92 ASN G C 1
ATOM 5172 O O . ASN C 1 66 ? -40.230 -4.164 114.362 1.00 34.75 92 ASN G O 1
ATOM 5177 N N . ALA C 1 67 ? -40.021 -6.190 115.257 1.00 34.69 93 ALA G N 1
ATOM 5178 C CA . ALA C 1 67 ? -40.186 -6.865 113.973 1.00 34.60 93 ALA G CA 1
ATOM 5179 C C . ALA C 1 67 ? -41.644 -7.013 113.559 1.00 34.28 93 ALA G C 1
ATOM 5180 O O . ALA C 1 67 ? -41.897 -7.174 112.398 1.00 35.66 93 ALA G O 1
ATOM 5182 N N . LEU C 1 68 ? -42.604 -6.938 114.483 1.00 35.79 94 LEU G N 1
ATOM 5183 C CA . LEU C 1 68 ? -43.996 -7.317 114.170 1.00 36.57 94 LEU G CA 1
ATOM 5184 C C . LEU C 1 68 ? -44.720 -6.265 113.331 1.00 37.65 94 LEU G C 1
ATOM 5185 O O . LEU C 1 68 ? -44.370 -5.119 113.350 1.00 36.91 94 LEU G O 1
ATOM 5190 N N . PRO C 1 69 ? -45.719 -6.678 112.569 1.00 39.26 95 PRO G N 1
ATOM 5191 C CA . PRO C 1 69 ? -46.424 -5.681 111.822 1.00 40.25 95 PRO G CA 1
ATOM 5192 C C . PRO C 1 69 ? -47.420 -4.858 112.707 1.00 39.42 95 PRO G C 1
ATOM 5193 O O . PRO C 1 69 ? -47.733 -5.210 113.847 1.00 36.25 95 PRO G O 1
ATOM 5197 N N . ALA C 1 70 ? -47.908 -3.765 112.137 1.00 40.75 96 ALA G N 1
ATOM 5198 C CA . ALA C 1 70 ? -48.990 -2.964 112.702 1.00 39.84 96 ALA G CA 1
ATOM 5199 C C . ALA C 1 70 ? -50.151 -3.814 113.097 1.00 41.29 96 ALA G C 1
ATOM 5200 O O . ALA C 1 70 ? -50.450 -4.750 112.394 1.00 47.53 96 ALA G O 1
ATOM 5202 N N . GLY C 1 71 ? -50.847 -3.464 114.181 1.00 40.52 97 GLY G N 1
ATOM 5203 C CA . GLY C 1 71 ? -51.976 -4.266 114.676 1.00 37.80 97 GLY G CA 1
ATOM 5204 C C . GLY C 1 71 ? -51.619 -5.344 115.680 1.00 37.55 97 GLY G C 1
ATOM 5205 O O . GLY C 1 71 ? -52.520 -5.823 116.356 1.00 40.26 97 GLY G O 1
ATOM 5206 N N . SER C 1 72 ? -50.333 -5.693 115.816 1.00 36.07 98 SER G N 1
ATOM 5207 C CA . SER C 1 72 ? -49.886 -6.783 116.659 1.00 36.54 98 SER G CA 1
ATOM 5208 C C . SER C 1 72 ? -50.122 -6.459 118.124 1.00 38.19 98 SER G C 1
ATOM 5209 O O . SER C 1 72 ? -50.032 -5.310 118.497 1.00 39.44 98 SER G O 1
ATOM 5212 N N . CYS C 1 73 ? -50.536 -7.457 118.911 1.00 41.26 99 CYS G N 1
ATOM 5213 C CA . CYS C 1 73 ? -50.294 -7.540 120.372 1.00 39.71 99 CYS G CA 1
ATOM 5214 C C . CYS C 1 73 ? -49.416 -8.761 120.566 1.00 39.10 99 CYS G C 1
ATOM 5215 O O . CYS C 1 73 ? -49.561 -9.781 119.865 1.00 37.77 99 CYS G O 1
ATOM 5218 N N . GLU C 1 74 ? -48.470 -8.612 121.481 1.00 38.68 100 GLU G N 1
ATOM 5219 C CA . GLU C 1 74 ? -47.427 -9.593 121.700 1.00 38.53 100 GLU G CA 1
ATOM 5220 C C . GLU C 1 74 ? -47.021 -9.598 123.135 1.00 38.65 100 GLU G C 1
ATOM 5221 O O . GLU C 1 74 ? -46.663 -8.521 123.654 1.00 41.40 100 GLU G O 1
ATOM 5227 N N . PRO C 1 75 ? -46.975 -10.803 123.771 1.00 39.93 101 PRO G N 1
ATOM 5228 C CA . PRO C 1 75 ? -46.600 -10.856 125.178 1.00 37.80 101 PRO G CA 1
ATOM 5229 C C . PRO C 1 75 ? -45.167 -10.312 125.365 1.00 35.90 101 PRO G C 1
ATOM 5230 O O . PRO C 1 75 ? -44.321 -10.544 124.477 1.00 36.75 101 PRO G O 1
ATOM 5234 N N . MET C 1 76 ? -44.919 -9.555 126.445 1.00 32.41 102 MET G N 1
ATOM 5235 C CA . MET C 1 76 ? -43.602 -8.977 126.736 1.00 30.71 102 MET G CA 1
ATOM 5236 C C . MET C 1 76 ? -43.272 -9.131 128.215 1.00 29.91 102 MET G C 1
ATOM 5237 O O . MET C 1 76 ? -44.154 -9.114 129.085 1.00 27.10 102 MET G O 1
ATOM 5242 N N . PRO C 1 77 ? -41.988 -9.249 128.528 1.00 31.67 103 PRO G N 1
ATOM 5243 C CA . PRO C 1 77 ? -41.615 -9.376 129.905 1.00 32.19 103 PRO G CA 1
ATOM 5244 C C . PRO C 1 77 ? -41.743 -8.110 130.689 1.00 36.24 103 PRO G C 1
ATOM 5245 O O . PRO C 1 77 ? -41.650 -7.029 130.133 1.00 39.50 103 PRO G O 1
ATOM 5249 N N . ASP C 1 78 ? -41.826 -8.252 132.004 1.00 42.53 104 ASP G N 1
ATOM 5250 C CA . ASP C 1 78 ? -42.000 -7.118 132.948 1.00 41.29 104 ASP G CA 1
ATOM 5251 C C . ASP C 1 78 ? -41.270 -5.811 132.689 1.00 39.34 104 ASP G C 1
ATOM 5252 O O . ASP C 1 78 ? -41.928 -4.763 132.651 1.00 34.53 104 ASP G O 1
ATOM 5257 N N . MET C 1 79 ? -39.954 -5.876 132.504 1.00 39.28 105 MET G N 1
ATOM 5258 C CA . MET C 1 79 ? -39.158 -4.659 132.255 1.00 40.64 105 MET G CA 1
ATOM 5259 C C . MET C 1 79 ? -39.652 -3.813 131.110 1.00 40.80 105 MET G C 1
ATOM 5260 O O . MET C 1 79 ? -39.575 -2.579 131.169 1.00 45.70 105 MET G O 1
ATOM 5265 N N . VAL C 1 80 ? -40.066 -4.460 130.029 1.00 37.55 106 VAL G N 1
ATOM 5266 C CA . VAL C 1 80 ? -40.440 -3.724 128.837 1.00 33.46 106 VAL G CA 1
ATOM 5267 C C . VAL C 1 80 ? -41.747 -3.022 129.136 1.00 31.87 106 VAL G C 1
ATOM 5268 O O . VAL C 1 80 ? -41.893 -1.876 128.864 1.00 29.07 106 VAL G O 1
ATOM 5272 N N . ARG C 1 81 ? -42.659 -3.723 129.774 1.00 35.01 107 ARG G N 1
ATOM 5273 C CA . ARG C 1 81 ? -43.919 -3.133 130.146 1.00 37.15 107 ARG G CA 1
ATOM 5274 C C . ARG C 1 81 ? -43.810 -2.117 131.247 1.00 38.65 107 ARG G C 1
ATOM 5275 O O . ARG C 1 81 ? -44.590 -1.196 131.262 1.00 42.53 107 ARG G O 1
ATOM 5283 N N . GLU C 1 82 ? -42.870 -2.280 132.183 1.00 40.36 108 GLU G N 1
ATOM 5284 C CA . GLU C 1 82 ? -42.583 -1.227 133.182 1.00 36.59 108 GLU G CA 1
ATOM 5285 C C . GLU C 1 82 ? -42.074 0.078 132.483 1.00 31.61 108 GLU G C 1
ATOM 5286 O O . GLU C 1 82 ? -42.590 1.129 132.696 1.00 28.46 108 GLU G O 1
ATOM 5292 N N . LEU C 1 83 ? -41.057 -0.039 131.668 1.00 28.10 109 LEU G N 1
ATOM 5293 C CA . LEU C 1 83 ? -40.523 1.051 130.989 1.00 29.52 109 LEU G CA 1
ATOM 5294 C C . LEU C 1 83 ? -41.538 1.685 129.987 1.00 31.35 109 LEU G C 1
ATOM 5295 O O . LEU C 1 83 ? -41.553 2.934 129.813 1.00 30.63 109 LEU G O 1
ATOM 5300 N N . VAL C 1 84 ? -42.377 0.874 129.324 1.00 30.29 110 VAL G N 1
ATOM 5301 C CA . VAL C 1 84 ? -43.330 1.425 128.364 1.00 29.40 110 VAL G CA 1
ATOM 5302 C C . VAL C 1 84 ? -44.270 2.315 129.137 1.00 30.11 110 VAL G C 1
ATOM 5303 O O . VAL C 1 84 ? -44.645 3.369 128.662 1.00 31.79 110 VAL G O 1
ATOM 5307 N N . ALA C 1 85 ? -44.636 1.903 130.340 1.00 31.19 111 ALA G N 1
ATOM 5308 C CA . ALA C 1 85 ? -45.577 2.675 131.152 1.00 31.41 111 ALA G CA 1
ATOM 5309 C C . ALA C 1 85 ? -44.946 3.934 131.753 1.00 34.52 111 ALA G C 1
ATOM 5310 O O . ALA C 1 85 ? -45.571 4.986 131.765 1.00 37.39 111 ALA G O 1
ATOM 5312 N N . ALA C 1 86 ? -43.702 3.832 132.215 1.00 33.72 112 ALA G N 1
ATOM 5313 C CA . ALA C 1 86 ? -42.950 4.973 132.680 1.00 32.98 112 ALA G CA 1
ATOM 5314 C C . ALA C 1 86 ? -42.752 5.937 131.560 1.00 34.80 112 ALA G C 1
ATOM 5315 O O . ALA C 1 86 ? -42.838 7.111 131.764 1.00 38.90 112 ALA G O 1
ATOM 5317 N N . GLY C 1 87 ? -42.470 5.426 130.375 1.00 36.90 113 GLY G N 1
ATOM 5318 C CA . GLY C 1 87 ? -42.333 6.257 129.181 1.00 39.05 113 GLY G CA 1
ATOM 5319 C C . GLY C 1 87 ? -43.597 6.987 128.833 1.00 39.71 113 GLY G C 1
ATOM 5320 O O . GLY C 1 87 ? -43.573 8.103 128.336 1.00 38.55 113 GLY G O 1
ATOM 5321 N N . SER C 1 88 ? -44.717 6.344 129.092 1.00 44.47 114 SER G N 1
ATOM 5322 C CA . SER C 1 88 ? -45.993 6.937 128.773 1.00 49.70 114 SER G CA 1
ATOM 5323 C C . SER C 1 88 ? -46.242 8.148 129.661 1.00 51.43 114 SER G C 1
ATOM 5324 O O . SER C 1 88 ? -46.759 9.172 129.210 1.00 57.94 114 SER G O 1
ATOM 5327 N N . GLN C 1 89 ? -45.876 8.016 130.926 1.00 52.00 115 GLN G N 1
ATOM 5328 C CA . GLN C 1 89 ? -46.007 9.091 131.899 1.00 51.27 115 GLN G CA 1
ATOM 5329 C C . GLN C 1 89 ? -45.069 10.201 131.561 1.00 47.78 115 GLN G C 1
ATOM 5330 O O . GLN C 1 89 ? -45.453 11.330 131.637 1.00 47.47 115 GLN G O 1
ATOM 5336 N N . LEU C 1 90 ? -43.835 9.870 131.211 1.00 43.96 116 LEU G N 1
ATOM 5337 C CA . LEU C 1 90 ? -42.870 10.865 130.796 1.00 43.29 116 LEU G CA 1
ATOM 5338 C C . LEU C 1 90 ? -43.384 11.633 129.615 1.00 44.33 116 LEU G C 1
ATOM 5339 O O . LEU C 1 90 ? -43.366 12.842 129.609 1.00 43.52 116 LEU G O 1
ATOM 5344 N N . SER C 1 91 ? -43.891 10.917 128.622 1.00 48.06 117 SER G N 1
ATOM 5345 C CA . SER C 1 91 ? -44.432 11.566 127.453 1.00 50.63 117 SER G CA 1
ATOM 5346 C C . SER C 1 91 ? -45.461 12.619 127.841 1.00 51.60 117 SER G C 1
ATOM 5347 O O . SER C 1 91 ? -45.302 13.781 127.490 1.00 51.37 117 SER G O 1
ATOM 5350 N N . ALA C 1 92 ? -46.471 12.193 128.600 1.00 51.39 118 ALA G N 1
ATOM 5351 C CA . ALA C 1 92 ? -47.563 13.033 129.065 1.00 51.83 118 ALA G CA 1
ATOM 5352 C C . ALA C 1 92 ? -47.141 14.219 129.955 1.00 55.48 118 ALA G C 1
ATOM 5353 O O . ALA C 1 92 ? -47.728 15.299 129.868 1.00 64.05 118 ALA G O 1
ATOM 5355 N N . ASP C 1 93 ? -46.114 14.033 130.771 1.00 54.64 119 ASP G N 1
ATOM 5356 C CA . ASP C 1 93 ? -45.533 15.128 131.559 1.00 54.85 119 ASP G CA 1
ATOM 5357 C C . ASP C 1 93 ? -44.683 16.108 130.756 1.00 55.05 119 ASP G C 1
ATOM 5358 O O . ASP C 1 93 ? -44.436 17.170 131.247 1.00 63.71 119 ASP G O 1
ATOM 5363 N N . SER C 1 94 ? -44.203 15.752 129.571 1.00 55.32 120 SER G N 1
ATOM 5364 C CA . SER C 1 94 ? -43.224 16.568 128.800 1.00 55.19 120 SER G CA 1
ATOM 5365 C C . SER C 1 94 ? -43.850 17.062 127.492 1.00 56.71 120 SER G C 1
ATOM 5366 O O . SER C 1 94 ? -43.130 17.345 126.506 1.00 52.04 120 SER G O 1
ATOM 5369 N N . ASP C 1 95 ? -45.188 17.119 127.458 1.00 59.70 121 ASP G N 1
ATOM 5370 C CA . ASP C 1 95 ? -45.927 17.493 126.230 1.00 64.45 121 ASP G CA 1
ATOM 5371 C C . ASP C 1 95 ? -45.350 16.776 124.993 1.00 64.66 121 ASP G C 1
ATOM 5372 O O . ASP C 1 95 ? -45.060 17.419 123.982 1.00 68.78 121 ASP G O 1
ATOM 5377 N N . GLY C 1 96 ? -45.109 15.470 125.098 1.00 61.33 122 GLY G N 1
ATOM 5378 C CA . GLY C 1 96 ? -44.632 14.656 123.978 1.00 57.03 122 GLY G CA 1
ATOM 5379 C C . GLY C 1 96 ? -43.198 14.846 123.517 1.00 56.57 122 GLY G C 1
ATOM 5380 O O . GLY C 1 96 ? -42.811 14.350 122.456 1.00 57.49 122 GLY G O 1
ATOM 5381 N N . ALA C 1 97 ? -42.382 15.541 124.292 1.00 58.19 123 ALA G N 1
ATOM 5382 C CA . ALA C 1 97 ? -40.983 15.694 123.912 1.00 56.77 123 ALA G CA 1
ATOM 5383 C C . ALA C 1 97 ? -40.260 14.363 124.083 1.00 54.74 123 ALA G C 1
ATOM 5384 O O . ALA C 1 97 ? -39.320 14.079 123.355 1.00 54.67 123 ALA G O 1
ATOM 5386 N N . PHE C 1 98 ? -40.694 13.571 125.069 1.00 52.23 124 PHE G N 1
ATOM 5387 C CA . PHE C 1 98 ? -40.167 12.211 125.298 1.00 50.87 124 PHE G CA 1
ATOM 5388 C C . PHE C 1 98 ? -40.995 11.178 124.510 1.00 47.88 124 PHE G C 1
ATOM 5389 O O . PHE C 1 98 ? -42.215 11.112 124.645 1.00 43.66 124 PHE G O 1
ATOM 5397 N N . ASP C 1 99 ? -40.305 10.327 123.754 1.00 47.70 125 ASP G N 1
ATOM 5398 C CA . ASP C 1 99 ? -40.953 9.360 122.867 1.00 46.71 125 ASP G CA 1
ATOM 5399 C C . ASP C 1 99 ? -39.976 8.162 122.714 1.00 43.30 125 ASP G C 1
ATOM 5400 O O . ASP C 1 99 ? -38.840 8.274 122.236 1.00 38.99 125 ASP G O 1
ATOM 5405 N N . LEU C 1 100 ? -40.438 7.004 123.149 1.00 42.75 126 LEU G N 1
ATOM 5406 C CA . LEU C 1 100 ? -39.757 5.718 122.883 1.00 41.79 126 LEU G CA 1
ATOM 5407 C C . LEU C 1 100 ? -39.815 5.178 121.427 1.00 41.01 126 LEU G C 1
ATOM 5408 O O . LEU C 1 100 ? -39.175 4.156 121.176 1.00 40.68 126 LEU G O 1
ATOM 5413 N N . THR C 1 101 ? -40.554 5.839 120.512 1.00 37.85 127 THR G N 1
ATOM 5414 C CA . THR C 1 101 ? -40.880 5.267 119.228 1.00 38.50 127 THR G CA 1
ATOM 5415 C C . THR C 1 101 ? -40.140 5.845 118.065 1.00 40.75 127 THR G C 1
ATOM 5416 O O . THR C 1 101 ? -40.594 5.777 116.931 1.00 45.63 127 THR G O 1
ATOM 5420 N N . LEU C 1 102 ? -38.959 6.334 118.318 1.00 44.71 128 LEU G N 1
ATOM 5421 C CA . LEU C 1 102 ? -38.217 7.063 117.303 1.00 49.59 128 LEU G CA 1
ATOM 5422 C C . LEU C 1 102 ? -37.301 6.173 116.469 1.00 49.52 128 LEU G C 1
ATOM 5423 O O . LEU C 1 102 ? -36.664 6.661 115.532 1.00 52.90 128 LEU G O 1
ATOM 5428 N N . GLU C 1 103 ? -37.230 4.886 116.777 1.00 47.50 129 GLU G N 1
ATOM 5429 C CA . GLU C 1 103 ? -36.264 4.050 116.073 1.00 52.35 129 GLU G CA 1
ATOM 5430 C C . GLU C 1 103 ? -36.291 4.106 114.507 1.00 56.60 129 GLU G C 1
ATOM 5431 O O . GLU C 1 103 ? -35.254 4.066 113.897 1.00 58.65 129 GLU G O 1
ATOM 5437 N N . PRO C 1 104 ? -37.468 4.179 113.883 1.00 54.68 130 PRO G N 1
ATOM 5438 C CA . PRO C 1 104 ? -37.473 4.388 112.465 1.00 53.34 130 PRO G CA 1
ATOM 5439 C C . PRO C 1 104 ? -36.777 5.686 112.026 1.00 59.09 130 PRO G C 1
ATOM 5440 O O . PRO C 1 104 ? -36.085 5.672 111.007 1.00 63.72 130 PRO G O 1
ATOM 5444 N N . LEU C 1 105 ? -36.949 6.791 112.769 1.00 61.59 131 LEU G N 1
ATOM 5445 C CA . LEU C 1 105 ? -36.361 8.084 112.379 1.00 62.56 131 LEU G CA 1
ATOM 5446 C C . LEU C 1 105 ? -34.879 8.037 112.684 1.00 64.92 131 LEU G C 1
ATOM 5447 O O . LEU C 1 105 ? -34.065 8.596 111.948 1.00 66.21 131 LEU G O 1
ATOM 5452 N N . LEU C 1 106 ? -34.521 7.356 113.768 1.00 67.82 132 LEU G N 1
ATOM 5453 C CA . LEU C 1 106 ? -33.106 7.156 114.093 1.00 76.06 132 LEU G CA 1
ATOM 5454 C C . LEU C 1 106 ? -32.412 6.349 112.995 1.00 77.74 132 LEU G C 1
ATOM 5455 O O . LEU C 1 106 ? -31.382 6.759 112.492 1.00 87.94 132 LEU G O 1
ATOM 5460 N N . ASN C 1 107 ? -32.971 5.205 112.626 1.00 76.42 133 ASN G N 1
ATOM 5461 C CA . ASN C 1 107 ? -32.405 4.405 111.519 1.00 74.34 133 ASN G CA 1
ATOM 5462 C C . ASN C 1 107 ? -32.431 5.123 110.180 1.00 72.31 133 ASN G C 1
ATOM 5463 O O . ASN C 1 107 ? -31.565 4.879 109.397 1.00 73.40 133 ASN G O 1
ATOM 5468 N N . LEU C 1 108 ? -33.396 6.012 109.942 1.00 70.85 134 LEU G N 1
ATOM 5469 C CA . LEU C 1 108 ? -33.406 6.822 108.731 1.00 71.48 134 LEU G CA 1
ATOM 5470 C C . LEU C 1 108 ? -32.342 7.907 108.751 1.00 73.97 134 LEU G C 1
ATOM 5471 O O . LEU C 1 108 ? -31.716 8.128 107.735 1.00 84.38 134 LEU G O 1
ATOM 5476 N N . TRP C 1 109 ? -32.147 8.612 109.868 1.00 76.98 135 TRP G N 1
ATOM 5477 C CA . TRP C 1 109 ? -31.141 9.713 109.900 1.00 78.39 135 TRP G CA 1
ATOM 5478 C C . TRP C 1 109 ? -29.721 9.136 110.205 1.00 74.33 135 TRP G C 1
ATOM 5479 O O . TRP C 1 109 ? -28.777 9.886 110.334 1.00 77.96 135 TRP G O 1
ATOM 5490 N N . GLY C 1 110 ? -29.568 7.814 110.294 1.00 74.23 136 GLY G N 1
ATOM 5491 C CA . GLY C 1 110 ? -28.254 7.156 110.434 1.00 77.69 136 GLY G CA 1
ATOM 5492 C C . GLY C 1 110 ? -27.655 7.028 111.834 1.00 81.58 136 GLY G C 1
ATOM 5493 O O . GLY C 1 110 ? -26.541 6.540 111.988 1.00 89.41 136 GLY G O 1
ATOM 5494 N N . PHE C 1 111 ? -28.396 7.431 112.861 1.00 80.29 137 PHE G N 1
ATOM 5495 C CA . PHE C 1 111 ? -27.905 7.431 114.255 1.00 76.57 137 PHE G CA 1
ATOM 5496 C C . PHE C 1 111 ? -28.179 6.115 115.040 1.00 77.27 137 PHE G C 1
ATOM 5497 O O . PHE C 1 111 ? -27.862 6.014 116.243 1.00 70.91 137 PHE G O 1
ATOM 5505 N N . GLY C 1 112 ? -28.760 5.114 114.378 1.00 75.88 138 GLY G N 1
ATOM 5506 C CA . GLY C 1 112 ? -29.281 3.929 115.066 1.00 73.14 138 GLY G CA 1
ATOM 5507 C C . GLY C 1 112 ? -28.380 2.709 114.948 1.00 75.68 138 GLY G C 1
ATOM 5508 O O . GLY C 1 112 ? -27.257 2.823 114.431 1.00 78.22 138 GLY G O 1
ATOM 5509 N N . PRO C 1 113 ? -28.873 1.529 115.420 1.00 76.03 139 PRO G N 1
ATOM 5510 C CA . PRO C 1 113 ? -28.153 0.236 115.298 1.00 76.40 139 PRO G CA 1
ATOM 5511 C C . PRO C 1 113 ? -27.992 -0.330 113.876 1.00 79.06 139 PRO G C 1
ATOM 5512 O O . PRO C 1 113 ? -27.034 -1.050 113.641 1.00 78.27 139 PRO G O 1
ATOM 5516 N N . GLN C 1 114 ? -28.937 -0.059 112.970 1.00 90.92 140 GLN G N 1
ATOM 5517 C CA . GLN C 1 114 ? -28.819 -0.437 111.541 1.00 99.09 140 GLN G CA 1
ATOM 5518 C C . GLN C 1 114 ? -28.580 0.847 110.755 1.00 103.66 140 GLN G C 1
ATOM 5519 O O . GLN C 1 114 ? -29.483 1.349 110.093 1.00 101.37 140 GLN G O 1
ATOM 5525 N N . GLY C 1 115 ? -27.357 1.381 110.863 1.00 110.00 141 GLY G N 1
ATOM 5526 C CA . GLY C 1 115 ? -27.052 2.733 110.365 1.00 109.27 141 GLY G CA 1
ATOM 5527 C C . GLY C 1 115 ? -25.758 2.922 109.595 1.00 112.45 141 GLY G C 1
ATOM 5528 O O . GLY C 1 115 ? -24.696 2.739 110.167 1.00 104.09 141 GLY G O 1
ATOM 5529 N N . ARG C 1 116 ? -25.863 3.280 108.297 1.00 123.86 142 ARG G N 1
ATOM 5530 C CA . ARG C 1 116 ? -24.788 3.971 107.498 1.00 135.59 142 ARG G CA 1
ATOM 5531 C C . ARG C 1 116 ? -24.277 5.125 108.296 1.00 136.71 142 ARG G C 1
ATOM 5532 O O . ARG C 1 116 ? -23.085 5.313 108.465 1.00 135.06 142 ARG G O 1
ATOM 5540 N N . GLY C 1 117 ? -25.216 5.945 108.740 1.00 140.52 143 GLY G N 1
ATOM 5541 C CA . GLY C 1 117 ? -24.878 7.172 109.427 1.00 138.98 143 GLY G CA 1
ATOM 5542 C C . GLY C 1 117 ? -24.751 8.352 108.484 1.00 140.16 143 GLY G C 1
ATOM 5543 O O . GLY C 1 117 ? -24.594 8.210 107.256 1.00 140.43 143 GLY G O 1
ATOM 5544 N N . GLU C 1 118 ? -24.860 9.535 109.072 1.00 141.32 144 GLU G N 1
ATOM 5545 C CA . GLU C 1 118 ? -24.448 10.780 108.428 1.00 147.96 144 GLU G CA 1
ATOM 5546 C C . GLU C 1 118 ? -25.089 10.994 107.087 1.00 141.43 144 GLU G C 1
ATOM 5547 O O . GLU C 1 118 ? -24.451 10.967 106.035 1.00 136.76 144 GLU G O 1
ATOM 5553 N N . ARG C 1 119 ? -26.389 11.152 107.137 1.00 141.01 145 ARG G N 1
ATOM 5554 C CA . ARG C 1 119 ? -27.143 11.416 105.939 1.00 142.23 145 ARG G CA 1
ATOM 5555 C C . ARG C 1 119 ? -28.252 12.361 106.133 1.00 138.73 145 ARG G C 1
ATOM 5556 O O . ARG C 1 119 ? -28.755 12.485 107.239 1.00 141.64 145 ARG G O 1
ATOM 5564 N N . VAL C 1 120 ? -28.656 12.977 105.034 1.00 133.17 146 VAL G N 1
ATOM 5565 C CA . VAL C 1 120 ? -29.838 13.780 105.012 1.00 124.38 146 VAL G CA 1
ATOM 5566 C C . VAL C 1 120 ? -30.823 12.938 104.226 1.00 114.86 146 VAL G C 1
ATOM 5567 O O . VAL C 1 120 ? -30.587 12.626 103.089 1.00 115.60 146 VAL G O 1
ATOM 5571 N N . PRO C 1 121 ? -31.861 12.475 104.884 1.00 107.30 147 PRO G N 1
ATOM 5572 C CA . PRO C 1 121 ? -32.805 11.558 104.303 1.00 103.40 147 PRO G CA 1
ATOM 5573 C C . PRO C 1 121 ? -33.754 11.950 103.153 1.00 100.58 147 PRO G C 1
ATOM 5574 O O . PRO C 1 121 ? -33.946 11.094 102.348 1.00 93.58 147 PRO G O 1
ATOM 5578 N N . SER C 1 122 ? -34.300 13.161 103.115 1.00 96.64 148 SER G N 1
ATOM 5579 C CA . SER C 1 122 ? -35.367 13.741 102.174 1.00 99.33 148 SER G CA 1
ATOM 5580 C C . SER C 1 122 ? -36.688 13.774 102.874 1.00 104.46 148 SER G C 1
ATOM 5581 O O . SER C 1 122 ? -36.967 12.888 103.685 1.00 113.65 148 SER G O 1
ATOM 5584 N N . ALA C 1 123 ? -37.521 14.720 102.473 1.00 107.00 149 ALA G N 1
ATOM 5585 C CA . ALA C 1 123 ? -38.812 14.910 103.105 1.00 107.13 149 ALA G CA 1
ATOM 5586 C C . ALA C 1 123 ? -39.734 13.706 102.929 1.00 106.01 149 ALA G C 1
ATOM 5587 O O . ALA C 1 123 ? -40.446 13.356 103.834 1.00 106.26 149 ALA G O 1
ATOM 5589 N N . GLU C 1 124 ? -39.692 13.088 101.761 1.00 109.03 150 GLU G N 1
ATOM 5590 C CA . GLU C 1 124 ? -40.546 11.944 101.481 1.00 114.17 150 GLU G CA 1
ATOM 5591 C C . GLU C 1 124 ? -40.294 10.832 102.450 1.00 109.84 150 GLU G C 1
ATOM 5592 O O . GLU C 1 124 ? -41.220 10.253 102.963 1.00 110.87 150 GLU G O 1
ATOM 5598 N N . ASP C 1 125 ? -39.033 10.557 102.700 1.00 101.71 151 ASP G N 1
ATOM 5599 C CA . ASP C 1 125 ? -38.664 9.470 103.613 1.00 91.24 151 ASP G CA 1
ATOM 5600 C C . ASP C 1 125 ? -39.038 9.730 105.073 1.00 79.55 151 ASP G C 1
ATOM 5601 O O . ASP C 1 125 ? -39.373 8.826 105.804 1.00 66.31 151 ASP G O 1
ATOM 5606 N N . ILE C 1 126 ? -38.937 10.986 105.470 1.00 79.19 152 ILE G N 1
ATOM 5607 C CA . ILE C 1 126 ? -39.274 11.462 106.793 1.00 76.10 152 ILE G CA 1
ATOM 5608 C C . ILE C 1 126 ? -40.763 11.333 107.082 1.00 76.97 152 ILE G C 1
ATOM 5609 O O . ILE C 1 126 ? -41.133 10.845 108.139 1.00 81.99 152 ILE G O 1
ATOM 5614 N N . SER C 1 127 ? -41.606 11.820 106.170 1.00 78.74 153 SER G N 1
ATOM 5615 C CA . SER C 1 127 ? -43.084 11.735 106.297 1.00 77.56 153 SER G CA 1
ATOM 5616 C C . SER C 1 127 ? -43.576 10.303 106.485 1.00 70.13 153 SER G C 1
ATOM 5617 O O . SER C 1 127 ? -44.508 10.109 107.235 1.00 70.39 153 SER G O 1
ATOM 5620 N N . ALA C 1 128 ? -42.935 9.341 105.806 1.00 62.78 154 ALA G N 1
ATOM 5621 C CA . ALA C 1 128 ? -43.224 7.893 105.885 1.00 60.52 154 ALA G CA 1
ATOM 5622 C C . ALA C 1 128 ? -42.726 7.202 107.167 1.00 57.52 154 ALA G C 1
ATOM 5623 O O . ALA C 1 128 ? -43.392 6.337 107.744 1.00 62.49 154 ALA G O 1
ATOM 5625 N N . ALA C 1 129 ? -41.536 7.537 107.594 1.00 52.77 155 ALA G N 1
ATOM 5626 C CA . ALA C 1 129 ? -41.071 7.087 108.908 1.00 49.05 155 ALA G CA 1
ATOM 5627 C C . ALA C 1 129 ? -41.804 7.722 110.117 1.00 46.90 155 ALA G C 1
ATOM 5628 O O . ALA C 1 129 ? -41.953 7.075 111.125 1.00 44.97 155 ALA G O 1
ATOM 5630 N N . ARG C 1 130 ? -42.270 8.960 110.014 1.00 48.25 156 ARG G N 1
ATOM 5631 C CA . ARG C 1 130 ? -43.076 9.556 111.085 1.00 50.67 156 ARG G CA 1
ATOM 5632 C C . ARG C 1 130 ? -44.439 8.891 111.238 1.00 46.66 156 ARG G C 1
ATOM 5633 O O . ARG C 1 130 ? -45.017 8.884 112.323 1.00 46.93 156 ARG G O 1
ATOM 5641 N N . ALA C 1 131 ? -44.964 8.326 110.163 1.00 45.56 157 ALA G N 1
ATOM 5642 C CA . ALA C 1 131 ? -46.221 7.593 110.247 1.00 44.84 157 ALA G CA 1
ATOM 5643 C C . ALA C 1 131 ? -46.060 6.259 110.975 1.00 41.78 157 ALA G C 1
ATOM 5644 O O . ALA C 1 131 ? -47.061 5.689 111.336 1.00 38.81 157 ALA G O 1
ATOM 5646 N N . LEU C 1 132 ? -44.818 5.786 111.170 1.00 40.71 158 LEU G N 1
ATOM 5647 C CA . LEU C 1 132 ? -44.514 4.602 111.946 1.00 42.30 158 LEU G CA 1
ATOM 5648 C C . LEU C 1 132 ? -44.012 4.931 113.360 1.00 43.37 158 LEU G C 1
ATOM 5649 O O . LEU C 1 132 ? -43.388 4.045 114.049 1.00 42.40 158 LEU G O 1
ATOM 5654 N N . THR C 1 133 ? -44.242 6.181 113.779 1.00 40.93 159 THR G N 1
ATOM 5655 C CA . THR C 1 133 ? -43.870 6.614 115.122 1.00 40.52 159 THR G CA 1
ATOM 5656 C C . THR C 1 133 ? -45.092 7.096 115.841 1.00 37.09 159 THR G C 1
ATOM 5657 O O . THR C 1 133 ? -46.124 7.207 115.235 1.00 37.74 159 THR G O 1
ATOM 5661 N N . GLY C 1 134 ? -44.956 7.345 117.138 1.00 36.93 160 GLY G N 1
ATOM 5662 C CA . GLY C 1 134 ? -46.045 7.834 117.968 1.00 39.53 160 GLY G CA 1
ATOM 5663 C C . GLY C 1 134 ? -46.412 7.022 119.193 1.00 40.61 160 GLY G C 1
ATOM 5664 O O . GLY C 1 134 ? -47.179 6.112 119.097 1.00 43.22 160 GLY G O 1
ATOM 5665 N N . GLN C 1 135 ? -45.918 7.409 120.349 1.00 41.76 161 GLN G N 1
ATOM 5666 C CA . GLN C 1 135 ? -46.370 6.884 121.653 1.00 43.04 161 GLN G CA 1
ATOM 5667 C C . GLN C 1 135 ? -47.873 6.566 121.764 1.00 38.27 161 GLN G C 1
ATOM 5668 O O . GLN C 1 135 ? -48.296 5.616 122.389 1.00 32.44 161 GLN G O 1
ATOM 5674 N N . GLN C 1 136 ? -48.706 7.390 121.196 1.00 36.75 162 GLN G N 1
ATOM 5675 C CA . GLN C 1 136 ? -50.130 7.156 121.381 1.00 36.99 162 GLN G CA 1
ATOM 5676 C C . GLN C 1 136 ? -50.603 5.879 120.735 1.00 36.71 162 GLN G C 1
ATOM 5677 O O . GLN C 1 136 ? -51.690 5.385 121.101 1.00 40.11 162 GLN G O 1
ATOM 5683 N N . HIS C 1 137 ? -49.852 5.404 119.732 1.00 33.02 163 HIS G N 1
ATOM 5684 C CA . HIS C 1 137 ? -50.021 4.079 119.122 1.00 32.14 163 HIS G CA 1
ATOM 5685 C C . HIS C 1 137 ? -49.512 2.813 119.927 1.00 30.69 163 HIS G C 1
ATOM 5686 O O . HIS C 1 137 ? -49.701 1.670 119.503 1.00 32.76 163 HIS G O 1
ATOM 5693 N N . LEU C 1 138 ? -48.921 3.039 121.092 1.00 29.17 164 LEU G N 1
ATOM 5694 C CA . LEU C 1 138 ? -48.402 2.000 121.977 1.00 29.68 164 LEU G CA 1
ATOM 5695 C C . LEU C 1 138 ? -49.310 1.784 123.201 1.00 29.92 164 LEU G C 1
ATOM 5696 O O . LEU C 1 138 ? -49.871 2.704 123.718 1.00 28.10 164 LEU G O 1
ATOM 5701 N N . SER C 1 139 ? -49.518 0.556 123.629 1.00 32.07 165 SER G N 1
ATOM 5702 C CA . SER C 1 139 ? -50.409 0.307 124.742 1.00 32.38 165 SER G CA 1
ATOM 5703 C C . SER C 1 139 ? -50.112 -1.061 125.339 1.00 36.25 165 SER G C 1
ATOM 5704 O O . SER C 1 139 ? -49.492 -1.922 124.704 1.00 37.75 165 SER G O 1
ATOM 5707 N N . ILE C 1 140 ? -50.568 -1.245 126.570 1.00 39.42 166 ILE G N 1
ATOM 5708 C CA . ILE C 1 140 ? -50.311 -2.415 127.352 1.00 38.21 166 ILE G CA 1
ATOM 5709 C C . ILE C 1 140 ? -51.664 -2.985 127.649 1.00 40.03 166 ILE G C 1
ATOM 5710 O O . ILE C 1 140 ? -52.564 -2.273 128.050 1.00 36.51 166 ILE G O 1
ATOM 5715 N N . ASP C 1 141 ? -51.759 -4.297 127.502 1.00 43.79 167 ASP G N 1
ATOM 5716 C CA . ASP C 1 141 ? -52.979 -5.028 127.724 1.00 44.26 167 ASP G CA 1
ATOM 5717 C C . ASP C 1 141 ? -52.582 -6.314 128.382 1.00 43.99 167 ASP G C 1
ATOM 5718 O O . ASP C 1 141 ? -51.968 -7.184 127.760 1.00 45.31 167 ASP G O 1
ATOM 5723 N N . GLY C 1 142 ? -52.893 -6.425 129.658 1.00 42.75 168 GLY G N 1
ATOM 5724 C CA . GLY C 1 142 ? -52.445 -7.582 130.425 1.00 43.76 168 GLY G CA 1
ATOM 5725 C C . GLY C 1 142 ? -50.927 -7.597 130.325 1.00 41.76 168 GLY G C 1
ATOM 5726 O O . GLY C 1 142 ? -50.313 -6.583 130.567 1.00 41.17 168 GLY G O 1
ATOM 5727 N N . ASP C 1 143 ? -50.370 -8.692 129.876 1.00 41.71 169 ASP G N 1
ATOM 5728 C CA . ASP C 1 143 ? -48.964 -8.882 129.755 1.00 44.07 169 ASP G CA 1
ATOM 5729 C C . ASP C 1 143 ? -48.502 -8.685 128.290 1.00 42.03 169 ASP G C 1
ATOM 5730 O O . ASP C 1 143 ? -47.387 -9.037 127.923 1.00 34.81 169 ASP G O 1
ATOM 5735 N N . ARG C 1 144 ? -49.357 -8.115 127.445 1.00 44.34 170 ARG G N 1
ATOM 5736 C CA . ARG C 1 144 ? -48.980 -7.883 126.041 1.00 46.51 170 ARG G CA 1
ATOM 5737 C C . ARG C 1 144 ? -48.670 -6.411 125.772 1.00 43.21 170 ARG G C 1
ATOM 5738 O O . ARG C 1 144 ? -49.142 -5.529 126.497 1.00 42.77 170 ARG G O 1
ATOM 5746 N N . LEU C 1 145 ? -47.808 -6.133 124.797 1.00 39.49 171 LEU G N 1
ATOM 5747 C CA . LEU C 1 145 ? -47.711 -4.791 124.250 1.00 38.38 171 LEU G CA 1
ATOM 5748 C C . LEU C 1 145 ? -48.447 -4.802 122.964 1.00 39.50 171 LEU G C 1
ATOM 5749 O O . LEU C 1 145 ? -48.191 -5.699 122.131 1.00 40.68 171 LEU G O 1
ATOM 5754 N N . CYS C 1 146 ? -49.253 -3.767 122.741 1.00 36.53 172 CYS G N 1
ATOM 5755 C CA . CYS C 1 146 ? -49.928 -3.600 121.479 1.00 37.77 172 CYS G CA 1
ATOM 5756 C C . CYS C 1 146 ? -49.367 -2.452 120.668 1.00 37.71 172 CYS G C 1
ATOM 5757 O O . CYS C 1 146 ? -49.020 -1.405 121.236 1.00 38.34 172 CYS G O 1
ATOM 5760 N N . LYS C 1 147 ? -49.318 -2.619 119.347 1.00 36.01 173 LYS G N 1
ATOM 5761 C CA . LYS C 1 147 ? -48.973 -1.505 118.476 1.00 36.31 173 LYS G CA 1
ATOM 5762 C C . LYS C 1 147 ? -49.890 -1.268 117.339 1.00 34.67 173 LYS G C 1
ATOM 5763 O O . LYS C 1 147 ? -50.170 -2.182 116.586 1.00 37.66 173 LYS G O 1
ATOM 5769 N N . ALA C 1 148 ? -50.329 -0.023 117.168 1.00 34.04 174 ALA G N 1
ATOM 5770 C CA . ALA C 1 148 ? -51.347 0.280 116.147 1.00 35.32 174 ALA G CA 1
ATOM 5771 C C . ALA C 1 148 ? -50.787 0.643 114.808 1.00 34.51 174 ALA G C 1
ATOM 5772 O O . ALA C 1 148 ? -51.510 0.626 113.829 1.00 37.53 174 ALA G O 1
ATOM 5774 N N . VAL C 1 149 ? -49.503 0.941 114.762 1.00 32.72 175 VAL G N 1
ATOM 5775 C CA . VAL C 1 149 ? -48.734 1.093 113.525 1.00 31.43 175 VAL G CA 1
ATOM 5776 C C . VAL C 1 149 ? -47.405 0.267 113.661 1.00 29.78 175 VAL G C 1
ATOM 5777 O O . VAL C 1 149 ? -47.153 -0.302 114.699 1.00 28.82 175 VAL G O 1
ATOM 5781 N N . ALA C 1 150 ? -46.541 0.257 112.656 1.00 28.50 176 ALA G N 1
ATOM 5782 C CA . ALA C 1 150 ? -45.342 -0.541 112.697 1.00 30.12 176 ALA G CA 1
ATOM 5783 C C . ALA C 1 150 ? -44.219 0.043 113.589 1.00 30.88 176 ALA G C 1
ATOM 5784 O O . ALA C 1 150 ? -43.072 0.295 113.106 1.00 30.30 176 ALA G O 1
ATOM 5786 N N . LEU C 1 151 ? -44.522 0.166 114.884 1.00 32.44 177 LEU G N 1
ATOM 5787 C CA . LEU C 1 151 ? -43.641 0.861 115.841 1.00 36.34 177 LEU G CA 1
ATOM 5788 C C . LEU C 1 151 ? -42.338 0.145 116.062 1.00 36.32 177 LEU G C 1
ATOM 5789 O O . LEU C 1 151 ? -42.287 -1.091 116.206 1.00 35.30 177 LEU G O 1
ATOM 5794 N N . GLN C 1 152 ? -41.274 0.917 116.131 1.00 37.28 178 GLN G N 1
ATOM 5795 C CA . GLN C 1 152 ? -40.046 0.313 116.581 1.00 40.68 178 GLN G CA 1
ATOM 5796 C C . GLN C 1 152 ? -39.572 1.096 117.807 1.00 40.30 178 GLN G C 1
ATOM 5797 O O . GLN C 1 152 ? -39.431 2.325 117.750 1.00 42.04 178 GLN G O 1
ATOM 5803 N N . LEU C 1 153 ? -39.424 0.365 118.920 1.00 37.02 179 LEU G N 1
ATOM 5804 C CA . LEU C 1 153 ? -39.101 0.935 120.198 1.00 34.21 179 LEU G CA 1
ATOM 5805 C C . LEU C 1 153 ? -37.615 1.031 120.421 1.00 34.46 179 LEU G C 1
ATOM 5806 O O . LEU C 1 153 ? -36.821 0.303 119.845 1.00 35.19 179 LEU G O 1
ATOM 5811 N N . ASP C 1 154 ? -37.235 1.994 121.227 1.00 37.54 180 ASP G N 1
ATOM 5812 C CA . ASP C 1 154 ? -35.830 2.155 121.661 1.00 40.21 180 ASP G CA 1
ATOM 5813 C C . ASP C 1 154 ? -35.903 2.732 123.071 1.00 38.94 180 ASP G C 1
ATOM 5814 O O . ASP C 1 154 ? -36.655 3.671 123.306 1.00 40.05 180 ASP G O 1
ATOM 5819 N N . PHE C 1 155 ? -35.165 2.154 123.996 1.00 36.85 181 PHE G N 1
ATOM 5820 C CA . PHE C 1 155 ? -35.296 2.487 125.393 1.00 37.23 181 PHE G CA 1
ATOM 5821 C C . PHE C 1 155 ? -34.089 3.253 125.881 1.00 36.32 181 PHE G C 1
ATOM 5822 O O . PHE C 1 155 ? -34.041 3.633 127.022 1.00 38.67 181 PHE G O 1
ATOM 5830 N N . ASN C 1 156 ? -33.141 3.542 125.007 1.00 37.65 182 ASN G N 1
ATOM 5831 C CA . ASN C 1 156 ? -31.873 4.170 125.408 1.00 37.09 182 ASN G CA 1
ATOM 5832 C C . ASN C 1 156 ? -31.975 5.445 126.182 1.00 36.56 182 ASN G C 1
ATOM 5833 O O . ASN C 1 156 ? -31.103 5.721 126.936 1.00 35.76 182 ASN G O 1
ATOM 5838 N N . SER C 1 157 ? -33.041 6.217 126.011 1.00 40.02 183 SER G N 1
ATOM 5839 C CA . SER C 1 157 ? -33.190 7.503 126.701 1.00 38.90 183 SER G CA 1
ATOM 5840 C C . SER C 1 157 ? -33.463 7.313 128.212 1.00 39.26 183 SER G C 1
ATOM 5841 O O . SER C 1 157 ? -33.218 8.244 128.991 1.00 39.30 183 SER G O 1
ATOM 5844 N N . ILE C 1 158 ? -33.973 6.130 128.605 1.00 38.20 184 ILE G N 1
ATOM 5845 C CA . ILE C 1 158 ? -34.211 5.781 130.027 1.00 36.52 184 ILE G CA 1
ATOM 5846 C C . ILE C 1 158 ? -33.577 4.507 130.588 1.00 36.75 184 ILE G C 1
ATOM 5847 O O . ILE C 1 158 ? -33.745 4.265 131.782 1.00 37.72 184 ILE G O 1
ATOM 5852 N N . ALA C 1 159 ? -32.883 3.691 129.789 1.00 36.02 185 ALA G N 1
ATOM 5853 C CA . ALA C 1 159 ? -32.396 2.369 130.280 1.00 37.41 185 ALA G CA 1
ATOM 5854 C C . ALA C 1 159 ? -31.363 2.460 131.396 1.00 39.59 185 ALA G C 1
ATOM 5855 O O . ALA C 1 159 ? -31.412 1.708 132.372 1.00 39.54 185 ALA G O 1
ATOM 5857 N N . ALA C 1 160 ? -30.409 3.373 131.236 1.00 45.64 186 ALA G N 1
ATOM 5858 C CA . ALA C 1 160 ? -29.280 3.503 132.183 1.00 45.63 186 ALA G CA 1
ATOM 5859 C C . ALA C 1 160 ? -29.783 3.988 133.530 1.00 44.87 186 ALA G C 1
ATOM 5860 O O . ALA C 1 160 ? -29.311 3.548 134.579 1.00 41.94 186 ALA G O 1
ATOM 5862 N N . GLY C 1 161 ? -30.765 4.880 133.490 1.00 43.27 187 GLY G N 1
ATOM 5863 C CA . GLY C 1 161 ? -31.378 5.340 134.721 1.00 44.58 187 GLY G CA 1
ATOM 5864 C C . GLY C 1 161 ? -32.112 4.241 135.459 1.00 43.85 187 GLY G C 1
ATOM 5865 O O . GLY C 1 161 ? -32.105 4.175 136.688 1.00 47.24 187 GLY G O 1
ATOM 5866 N N . TYR C 1 162 ? -32.786 3.407 134.688 1.00 39.60 188 TYR G N 1
ATOM 5867 C CA . TYR C 1 162 ? -33.520 2.311 135.213 1.00 36.79 188 TYR G CA 1
ATOM 5868 C C . TYR C 1 162 ? -32.517 1.302 135.779 1.00 33.83 188 TYR G C 1
ATOM 5869 O O . TYR C 1 162 ? -32.708 0.789 136.856 1.00 32.19 188 TYR G O 1
ATOM 5878 N N . ALA C 1 163 ? -31.446 1.049 135.046 1.00 34.77 189 ALA G N 1
ATOM 5879 C CA . ALA C 1 163 ? -30.378 0.149 135.492 1.00 37.12 189 ALA G CA 1
ATOM 5880 C C . ALA C 1 163 ? -29.840 0.566 136.869 1.00 39.60 189 ALA G C 1
ATOM 5881 O O . ALA C 1 163 ? -29.616 -0.265 137.713 1.00 40.43 189 ALA G O 1
ATOM 5883 N N . VAL C 1 164 ? -29.714 1.871 137.098 1.00 42.74 190 VAL G N 1
ATOM 5884 C CA . VAL C 1 164 ? -29.192 2.391 138.341 1.00 43.22 190 VAL G CA 1
ATOM 5885 C C . VAL C 1 164 ? -30.119 2.103 139.489 1.00 43.25 190 VAL G C 1
ATOM 5886 O O . VAL C 1 164 ? -29.659 1.649 140.556 1.00 43.14 190 VAL G O 1
ATOM 5890 N N . ASP C 1 165 ? -31.410 2.384 139.269 1.00 41.50 191 ASP G N 1
ATOM 5891 C CA . ASP C 1 165 ? -32.440 2.188 140.271 1.00 37.36 191 ASP G CA 1
ATOM 5892 C C . ASP C 1 165 ? -32.518 0.683 140.532 1.00 36.90 191 ASP G C 1
ATOM 5893 O O . ASP C 1 165 ? -32.561 0.281 141.666 1.00 39.55 191 ASP G O 1
ATOM 5898 N N . LEU C 1 166 ? -32.470 -0.169 139.518 1.00 34.92 192 LEU G N 1
ATOM 5899 C CA . LEU C 1 166 ? -32.538 -1.623 139.780 1.00 34.26 192 LEU G CA 1
ATOM 5900 C C . LEU C 1 166 ? -31.375 -2.144 140.619 1.00 36.29 192 LEU G C 1
ATOM 5901 O O . LEU C 1 166 ? -31.563 -2.951 141.526 1.00 33.97 192 LEU G O 1
ATOM 5906 N N . VAL C 1 167 ? -30.173 -1.693 140.284 1.00 41.00 193 VAL G N 1
ATOM 5907 C CA . VAL C 1 167 ? -28.992 -1.957 141.088 1.00 44.20 193 VAL G CA 1
ATOM 5908 C C . VAL C 1 167 ? -29.199 -1.488 142.525 1.00 44.03 193 VAL G C 1
ATOM 5909 O O . VAL C 1 167 ? -29.037 -2.269 143.431 1.00 48.39 193 VAL G O 1
ATOM 5913 N N . ILE C 1 168 ? -29.600 -0.243 142.728 1.00 44.13 194 ILE G N 1
ATOM 5914 C CA . ILE C 1 168 ? -29.880 0.241 144.082 1.00 43.19 194 ILE G CA 1
ATOM 5915 C C . ILE C 1 168 ? -30.975 -0.519 144.829 1.00 43.20 194 ILE G C 1
ATOM 5916 O O . ILE C 1 168 ? -30.868 -0.699 145.993 1.00 45.59 194 ILE G O 1
ATOM 5921 N N . ASP C 1 169 ? -32.016 -0.999 144.182 1.00 49.30 195 ASP G N 1
ATOM 5922 C CA . ASP C 1 169 ? -32.966 -1.894 144.888 1.00 50.56 195 ASP G CA 1
ATOM 5923 C C . ASP C 1 169 ? -32.250 -3.098 145.459 1.00 48.30 195 ASP G C 1
ATOM 5924 O O . ASP C 1 169 ? -32.599 -3.510 146.535 1.00 53.00 195 ASP G O 1
ATOM 5929 N N . ARG C 1 170 ? -31.266 -3.636 144.741 1.00 48.74 196 ARG G N 1
ATOM 5930 C CA . ARG C 1 170 ? -30.569 -4.848 145.144 1.00 52.20 196 ARG G CA 1
ATOM 5931 C C . ARG C 1 170 ? -29.562 -4.660 146.250 1.00 54.97 196 ARG G C 1
ATOM 5932 O O . ARG C 1 170 ? -29.376 -5.554 147.076 1.00 57.69 196 ARG G O 1
ATOM 5940 N N . LEU C 1 171 ? -28.876 -3.532 146.250 1.00 53.47 197 LEU G N 1
ATOM 5941 C CA . LEU C 1 171 ? -27.994 -3.207 147.361 1.00 53.31 197 LEU G CA 1
ATOM 5942 C C . LEU C 1 171 ? -28.819 -3.051 148.661 1.00 52.53 197 LEU G C 1
ATOM 5943 O O . LEU C 1 171 ? -28.411 -3.582 149.706 1.00 49.72 197 LEU G O 1
ATOM 5948 N N . LYS C 1 172 ? -29.965 -2.363 148.583 1.00 48.60 198 LYS G N 1
ATOM 5949 C CA . LYS C 1 172 ? -30.860 -2.215 149.735 1.00 47.81 198 LYS G CA 1
ATOM 5950 C C . LYS C 1 172 ? -31.363 -3.573 150.214 1.00 48.54 198 LYS G C 1
ATOM 5951 O O . LYS C 1 172 ? -31.271 -3.858 151.400 1.00 52.20 198 LYS G O 1
ATOM 5957 N N . ALA C 1 173 ? -31.822 -4.418 149.298 1.00 45.54 199 ALA G N 1
ATOM 5958 C CA . ALA C 1 173 ? -32.288 -5.765 149.630 1.00 49.06 199 ALA G CA 1
ATOM 5959 C C . ALA C 1 173 ? -31.198 -6.669 150.292 1.00 52.94 199 ALA G C 1
ATOM 5960 O O . ALA C 1 173 ? -31.509 -7.562 151.077 1.00 52.88 199 ALA G O 1
ATOM 5962 N N . LEU C 1 174 ? -29.938 -6.411 149.962 1.00 56.25 200 LEU G N 1
ATOM 5963 C CA . LEU C 1 174 ? -28.793 -7.077 150.550 1.00 57.72 200 LEU G CA 1
ATOM 5964 C C . LEU C 1 174 ? -28.185 -6.301 151.739 1.00 63.57 200 LEU G C 1
ATOM 5965 O O . LEU C 1 174 ? -27.083 -6.600 152.169 1.00 67.83 200 LEU G O 1
ATOM 5970 N N . GLY C 1 175 ? -28.873 -5.306 152.283 1.00 67.44 201 GLY G N 1
ATOM 5971 C CA . GLY C 1 175 ? -28.414 -4.657 153.526 1.00 65.57 201 GLY G CA 1
ATOM 5972 C C . GLY C 1 175 ? -27.757 -3.295 153.422 1.00 64.65 201 GLY G C 1
ATOM 5973 O O . GLY C 1 175 ? -27.826 -2.512 154.350 1.00 75.98 201 GLY G O 1
ATOM 5974 N N . VAL C 1 176 ? -27.156 -2.980 152.295 1.00 64.02 202 VAL G N 1
ATOM 5975 C CA . VAL C 1 176 ? -26.335 -1.755 152.152 1.00 60.59 202 VAL G CA 1
ATOM 5976 C C . VAL C 1 176 ? -27.150 -0.477 152.372 1.00 59.51 202 VAL G C 1
ATOM 5977 O O . VAL C 1 176 ? -28.296 -0.387 151.976 1.00 69.58 202 VAL G O 1
ATOM 5981 N N . GLN C 1 177 ? -26.581 0.502 153.040 1.00 61.12 203 GLN G N 1
ATOM 5982 C CA . GLN C 1 177 ? -27.294 1.752 153.301 1.00 66.37 203 GLN G CA 1
ATOM 5983 C C . GLN C 1 177 ? -26.623 2.943 152.690 1.00 65.22 203 GLN G C 1
ATOM 5984 O O . GLN C 1 177 ? -27.255 3.987 152.521 1.00 67.64 203 GLN G O 1
ATOM 5990 N N . SER C 1 178 ? -25.341 2.827 152.396 1.00 59.70 204 SER G N 1
ATOM 5991 C CA . SER C 1 178 ? -24.642 3.940 151.837 1.00 58.87 204 SER G CA 1
ATOM 5992 C C . SER C 1 178 ? -23.883 3.493 150.568 1.00 61.59 204 SER G C 1
ATOM 5993 O O . SER C 1 178 ? -23.199 2.444 150.526 1.00 51.45 204 SER G O 1
ATOM 5996 N N . TYR C 1 179 ? -24.042 4.295 149.514 1.00 64.81 205 TYR G N 1
ATOM 5997 C CA . TYR C 1 179 ? -23.677 3.853 148.151 1.00 65.09 205 TYR G CA 1
ATOM 5998 C C . TYR C 1 179 ? -23.700 5.014 147.149 1.00 64.92 205 TYR G C 1
ATOM 5999 O O . TYR C 1 179 ? -24.449 5.991 147.341 1.00 59.74 205 TYR G O 1
ATOM 6008 N N . LEU C 1 180 ? -22.879 4.870 146.096 1.00 64.37 206 LEU G N 1
ATOM 6009 C CA . LEU C 1 180 ? -22.939 5.662 144.848 1.00 63.94 206 LEU G CA 1
ATOM 6010 C C . LEU C 1 180 ? -22.851 4.701 143.660 1.00 60.51 206 LEU G C 1
ATOM 6011 O O . LEU C 1 180 ? -21.825 4.015 143.481 1.00 61.05 206 LEU G O 1
ATOM 6016 N N . VAL C 1 181 ? -23.908 4.658 142.856 1.00 56.20 207 VAL G N 1
ATOM 6017 C CA . VAL C 1 181 ? -23.938 3.793 141.694 1.00 59.23 207 VAL G CA 1
ATOM 6018 C C . VAL C 1 181 ? -24.036 4.692 140.475 1.00 60.73 207 VAL G C 1
ATOM 6019 O O . VAL C 1 181 ? -24.935 5.529 140.433 1.00 56.52 207 VAL G O 1
ATOM 6023 N N . GLU C 1 182 ? -23.119 4.524 139.519 1.00 61.80 208 GLU G N 1
ATOM 6024 C CA . GLU C 1 182 ? -23.085 5.325 138.301 1.00 68.31 208 GLU G CA 1
ATOM 6025 C C . GLU C 1 182 ? -23.023 4.362 137.133 1.00 66.68 208 GLU G C 1
ATOM 6026 O O . GLU C 1 182 ? -22.224 3.444 137.167 1.00 66.56 208 GLU G O 1
ATOM 6032 N N . ILE C 1 183 ? -23.886 4.514 136.133 1.00 61.40 209 ILE G N 1
ATOM 6033 C CA . ILE C 1 183 ? -23.855 3.598 134.992 1.00 59.52 209 ILE G CA 1
ATOM 6034 C C . ILE C 1 183 ? -23.897 4.418 133.733 1.00 60.71 209 ILE G C 1
ATOM 6035 O O . ILE C 1 183 ? -24.878 5.105 133.487 1.00 59.81 209 ILE G O 1
ATOM 6040 N N . THR C 1 184 ? -22.839 4.346 132.919 1.00 61.25 210 THR G N 1
ATOM 6041 C CA . THR C 1 184 ? -22.701 5.223 131.737 1.00 59.63 210 THR G CA 1
ATOM 6042 C C . THR C 1 184 ? -23.132 6.639 131.999 1.00 60.64 210 THR G C 1
ATOM 6043 O O . THR C 1 184 ? -23.799 7.251 131.147 1.00 66.03 210 THR G O 1
ATOM 6047 N N . GLY C 1 185 ? -22.808 7.155 133.175 1.00 64.09 211 GLY G N 1
ATOM 6048 C CA . GLY C 1 185 ? -23.024 8.580 133.471 1.00 71.41 211 GLY G CA 1
ATOM 6049 C C . GLY C 1 185 ? -24.246 8.962 134.290 1.00 73.81 211 GLY G C 1
ATOM 6050 O O . GLY C 1 185 ? -24.207 9.908 135.081 1.00 77.09 211 GLY G O 1
ATOM 6051 N N . GLU C 1 186 ? -25.353 8.264 134.107 1.00 72.05 212 GLU G N 1
ATOM 6052 C CA . GLU C 1 186 ? -26.429 8.375 135.064 1.00 67.41 212 GLU G CA 1
ATOM 6053 C C . GLU C 1 186 ? -25.923 7.809 136.418 1.00 65.59 212 GLU G C 1
ATOM 6054 O O . GLU C 1 186 ? -25.077 6.863 136.455 1.00 60.29 212 GLU G O 1
ATOM 6060 N N . LEU C 1 187 ? -26.396 8.418 137.517 1.00 62.08 213 LEU G N 1
ATOM 6061 C CA . LEU C 1 187 ? -26.046 7.932 138.848 1.00 55.91 213 LEU G CA 1
ATOM 6062 C C . LEU C 1 187 ? -26.962 8.407 139.919 1.00 49.15 213 LEU G C 1
ATOM 6063 O O . LEU C 1 187 ? -27.715 9.349 139.757 1.00 43.35 213 LEU G O 1
ATOM 6068 N N . LYS C 1 188 ? -26.862 7.708 141.037 1.00 48.08 214 LYS G N 1
ATOM 6069 C CA . LYS C 1 188 ? -27.574 8.053 142.259 1.00 47.77 214 LYS G CA 1
ATOM 6070 C C . LYS C 1 188 ? -26.726 7.660 143.500 1.00 49.46 214 LYS G C 1
ATOM 6071 O O . LYS C 1 188 ? -25.917 6.725 143.456 1.00 49.84 214 LYS G O 1
ATOM 6077 N N . ALA C 1 189 ? -26.886 8.428 144.570 1.00 49.94 215 ALA G N 1
ATOM 6078 C CA . ALA C 1 189 ? -26.202 8.150 145.788 1.00 55.17 215 ALA G CA 1
ATOM 6079 C C . ALA C 1 189 ? -27.078 8.406 146.985 1.00 57.80 215 ALA G C 1
ATOM 6080 O O . ALA C 1 189 ? -28.008 9.202 146.940 1.00 52.89 215 ALA G O 1
ATOM 6082 N N . GLU C 1 190 ? -26.766 7.701 148.062 1.00 62.94 216 GLU G N 1
ATOM 6083 C CA . GLU C 1 190 ? -27.494 7.848 149.295 1.00 67.48 216 GLU G CA 1
ATOM 6084 C C . GLU C 1 190 ? -26.607 7.486 150.455 1.00 67.89 216 GLU G C 1
ATOM 6085 O O . GLU C 1 190 ? -25.663 6.719 150.300 1.00 66.23 216 GLU G O 1
ATOM 6091 N N . GLY C 1 191 ? -26.926 8.053 151.610 1.00 68.44 217 GLY G N 1
ATOM 6092 C CA . GLY C 1 191 ? -26.226 7.752 152.828 1.00 71.62 217 GLY G CA 1
ATOM 6093 C C . GLY C 1 191 ? -24.986 8.592 152.937 1.00 71.37 217 GLY G C 1
ATOM 6094 O O . GLY C 1 191 ? -24.824 9.584 152.198 1.00 69.98 217 GLY G O 1
ATOM 6095 N N . ARG C 1 192 ? -24.116 8.199 153.864 1.00 67.89 218 ARG G N 1
ATOM 6096 C CA . ARG C 1 192 ? -22.876 8.927 154.061 1.00 72.21 218 ARG G CA 1
ATOM 6097 C C . ARG C 1 192 ? -21.723 7.984 154.193 1.00 70.12 218 ARG G C 1
ATOM 6098 O O . ARG C 1 192 ? -21.918 6.814 154.515 1.00 68.99 218 ARG G O 1
ATOM 6106 N N . LYS C 1 193 ? -20.512 8.496 153.935 1.00 74.11 219 LYS G N 1
ATOM 6107 C CA . LYS C 1 193 ? -19.273 7.706 154.071 1.00 75.01 219 LYS G CA 1
ATOM 6108 C C . LYS C 1 193 ? -18.935 7.549 155.568 1.00 77.15 219 LYS G C 1
ATOM 6109 O O . LYS C 1 193 ? -19.484 8.271 156.417 1.00 80.78 219 LYS G O 1
ATOM 6115 N N . PRO C 1 194 ? -18.047 6.608 155.910 1.00 79.48 220 PRO G N 1
ATOM 6116 C CA . PRO C 1 194 ? -17.826 6.331 157.336 1.00 80.19 220 PRO G CA 1
ATOM 6117 C C . PRO C 1 194 ? -17.335 7.538 158.173 1.00 82.90 220 PRO G C 1
ATOM 6118 O O . PRO C 1 194 ? -17.882 7.770 159.247 1.00 82.18 220 PRO G O 1
ATOM 6122 N N . ASP C 1 195 ? -16.366 8.320 157.673 1.00 84.71 221 ASP G N 1
ATOM 6123 C CA . ASP C 1 195 ? -16.000 9.636 158.279 1.00 83.71 221 ASP G CA 1
ATOM 6124 C C . ASP C 1 195 ? -17.119 10.718 158.361 1.00 84.91 221 ASP G C 1
ATOM 6125 O O . ASP C 1 195 ? -16.840 11.841 158.809 1.00 76.15 221 ASP G O 1
ATOM 6130 N N . GLY C 1 196 ? -18.338 10.400 157.876 1.00 88.14 222 GLY G N 1
ATOM 6131 C CA . GLY C 1 196 ? -19.509 11.307 157.877 1.00 84.75 222 GLY G CA 1
ATOM 6132 C C . GLY C 1 196 ? -19.671 12.228 156.670 1.00 88.96 222 GLY G C 1
ATOM 6133 O O . GLY C 1 196 ? -20.659 12.966 156.599 1.00 95.29 222 GLY G O 1
ATOM 6134 N N . SER C 1 197 ? -18.704 12.186 155.734 1.00 82.10 223 SER G N 1
ATOM 6135 C CA . SER C 1 197 ? -18.791 12.950 154.497 1.00 78.07 223 SER G CA 1
ATOM 6136 C C . SER C 1 197 ? -19.900 12.462 153.569 1.00 76.42 223 SER G C 1
ATOM 6137 O O . SER C 1 197 ? -20.319 11.296 153.645 1.00 63.97 223 SER G O 1
ATOM 6140 N N . PRO C 1 198 ? -20.398 13.368 152.712 1.00 77.51 224 PRO G N 1
ATOM 6141 C CA . PRO C 1 198 ? -21.401 12.968 151.800 1.00 77.37 224 PRO G CA 1
ATOM 6142 C C . PRO C 1 198 ? -20.781 12.562 150.460 1.00 78.03 224 PRO G C 1
ATOM 6143 O O . PRO C 1 198 ? -19.639 12.920 150.104 1.00 82.23 224 PRO G O 1
ATOM 6147 N N . TRP C 1 199 ? -21.583 11.818 149.726 1.00 70.18 225 TRP G N 1
ATOM 6148 C CA . TRP C 1 199 ? -21.344 11.590 148.341 1.00 66.66 225 TRP G CA 1
ATOM 6149 C C . TRP C 1 199 ? -21.613 12.894 147.577 1.00 68.25 225 TRP G C 1
ATOM 6150 O O . TRP C 1 199 ? -22.679 13.509 147.710 1.00 64.30 225 TRP G O 1
ATOM 6161 N N . ARG C 1 200 ? -20.643 13.317 146.781 1.00 73.79 226 ARG G N 1
ATOM 6162 C CA . ARG C 1 200 ? -20.779 14.544 146.001 1.00 80.94 226 ARG G CA 1
ATOM 6163 C C . ARG C 1 200 ? -20.624 14.304 144.506 1.00 77.54 226 ARG G C 1
ATOM 6164 O O . ARG C 1 200 ? -19.824 13.457 144.093 1.00 75.65 226 ARG G O 1
ATOM 6172 N N . ILE C 1 201 ? -21.324 15.068 143.684 1.00 78.75 227 ILE G N 1
ATOM 6173 C CA . ILE C 1 201 ? -21.073 14.987 142.242 1.00 88.92 227 ILE G CA 1
ATOM 6174 C C . ILE C 1 201 ? -20.756 16.412 141.749 1.00 95.66 227 ILE G C 1
ATOM 6175 O O . ILE C 1 201 ? -21.043 17.378 142.450 1.00 94.38 227 ILE G O 1
ATOM 6180 N N . ALA C 1 202 ? -20.101 16.515 140.588 1.00 98.87 228 ALA G N 1
ATOM 6181 C CA . ALA C 1 202 ? -19.776 17.791 139.951 1.00 97.41 228 ALA G CA 1
ATOM 6182 C C . ALA C 1 202 ? -20.524 17.956 138.651 1.00 96.03 228 ALA G C 1
ATOM 6183 O O . ALA C 1 202 ? -20.442 17.111 137.797 1.00 105.93 228 ALA G O 1
ATOM 6185 N N . ILE C 1 203 ? -21.236 19.055 138.499 1.00 95.02 229 ILE G N 1
ATOM 6186 C CA . ILE C 1 203 ? -21.882 19.417 137.261 1.00 93.51 229 ILE G CA 1
ATOM 6187 C C . ILE C 1 203 ? -20.988 20.463 136.594 1.00 101.61 229 ILE G C 1
ATOM 6188 O O . ILE C 1 203 ? -20.466 21.355 137.261 1.00 104.85 229 ILE G O 1
ATOM 6193 N N . GLU C 1 204 ? -20.796 20.349 135.281 1.00 104.24 230 GLU G N 1
ATOM 6194 C CA . GLU C 1 204 ? -19.992 21.339 134.540 1.00 104.16 230 GLU G CA 1
ATOM 6195 C C . GLU C 1 204 ? -20.702 22.685 134.318 1.00 98.42 230 GLU G C 1
ATOM 6196 O O . GLU C 1 204 ? -21.874 22.742 133.942 1.00 86.95 230 GLU G O 1
ATOM 6202 N N . GLN C 1 214 ? -17.385 24.627 138.007 1.00 112.59 240 GLN G N 1
ATOM 6203 C CA . GLN C 1 214 ? -18.132 23.490 138.539 1.00 114.94 240 GLN G CA 1
ATOM 6204 C C . GLN C 1 214 ? -19.008 23.783 139.763 1.00 119.43 240 GLN G C 1
ATOM 6205 O O . GLN C 1 214 ? -18.527 24.329 140.761 1.00 125.14 240 GLN G O 1
ATOM 6211 N N . LYS C 1 215 ? -20.276 23.365 139.672 1.00 118.56 241 LYS G N 1
ATOM 6212 C CA . LYS C 1 215 ? -21.243 23.385 140.778 1.00 113.73 241 LYS G CA 1
ATOM 6213 C C . LYS C 1 215 ? -21.207 22.009 141.477 1.00 108.95 241 LYS G C 1
ATOM 6214 O O . LYS C 1 215 ? -21.394 20.976 140.828 1.00 112.16 241 LYS G O 1
ATOM 6220 N N . ILE C 1 216 ? -20.930 21.997 142.786 1.00 104.00 242 ILE G N 1
ATOM 6221 C CA . ILE C 1 216 ? -20.844 20.744 143.570 1.00 103.04 242 ILE G CA 1
ATOM 6222 C C . ILE C 1 216 ? -22.117 20.562 144.387 1.00 105.75 242 ILE G C 1
ATOM 6223 O O . ILE C 1 216 ? -22.543 21.488 145.078 1.00 106.21 242 ILE G O 1
ATOM 6228 N N . VAL C 1 217 ? -22.713 19.370 144.279 1.00 104.68 243 VAL G N 1
ATOM 6229 C CA . VAL C 1 217 ? -23.956 19.040 144.973 1.00 102.36 243 VAL G CA 1
ATOM 6230 C C . VAL C 1 217 ? -23.787 17.755 145.767 1.00 96.82 243 VAL G C 1
ATOM 6231 O O . VAL C 1 217 ? -23.048 16.844 145.355 1.00 93.43 243 VAL G O 1
ATOM 6235 N N . GLU C 1 218 ? -24.490 17.712 146.903 1.00 90.78 244 GLU G N 1
ATOM 6236 C CA . GLU C 1 218 ? -24.467 16.580 147.811 1.00 86.05 244 GLU G CA 1
ATOM 6237 C C . GLU C 1 218 ? -25.699 15.727 147.507 1.00 80.14 244 GLU G C 1
ATOM 6238 O O . GLU C 1 218 ? -26.829 16.218 147.524 1.00 75.52 244 GLU G O 1
ATOM 6244 N N . LEU C 1 219 ? -25.470 14.463 147.168 1.00 74.51 245 LEU G N 1
ATOM 6245 C CA . LEU C 1 219 ? -26.545 13.578 146.787 1.00 70.75 245 LEU G CA 1
ATOM 6246 C C . LEU C 1 219 ? -26.817 12.700 147.947 1.00 70.95 245 LEU G C 1
ATOM 6247 O O . LEU C 1 219 ? -25.942 11.935 148.349 1.00 70.68 245 LEU G O 1
ATOM 6252 N N . ASP C 1 220 ? -28.018 12.826 148.498 1.00 74.09 246 ASP G N 1
ATOM 6253 C CA . ASP C 1 220 ? -28.513 11.868 149.476 1.00 73.00 246 ASP G CA 1
ATOM 6254 C C . ASP C 1 220 ? -29.957 11.526 149.094 1.00 71.17 246 ASP G C 1
ATOM 6255 O O . ASP C 1 220 ? -30.867 12.321 149.315 1.00 69.89 246 ASP G O 1
ATOM 6260 N N . GLY C 1 221 ? -30.132 10.359 148.479 1.00 68.07 247 GLY G N 1
ATOM 6261 C CA . GLY C 1 221 ? -31.439 9.870 148.039 1.00 63.87 247 GLY G CA 1
ATOM 6262 C C . GLY C 1 221 ? -31.896 10.465 146.715 1.00 59.00 247 GLY G C 1
ATOM 6263 O O . GLY C 1 221 ? -33.103 10.549 146.465 1.00 57.91 247 GLY G O 1
ATOM 6264 N N . MET C 1 222 ? -30.951 10.848 145.857 1.00 55.76 248 MET G N 1
ATOM 6265 C CA . MET C 1 222 ? -31.252 11.619 144.646 1.00 58.23 248 MET G CA 1
ATOM 6266 C C . MET C 1 222 ? -30.385 11.181 143.489 1.00 59.45 248 MET G C 1
ATOM 6267 O O . MET C 1 222 ? -29.174 11.041 143.667 1.00 56.00 248 MET G O 1
ATOM 6272 N N . GLY C 1 223 ? -31.004 11.006 142.307 1.00 59.05 249 GLY G N 1
ATOM 6273 C CA . GLY C 1 223 ? -30.296 10.595 141.085 1.00 57.38 249 GLY G CA 1
ATOM 6274 C C . GLY C 1 223 ? -30.118 11.746 140.123 1.00 59.46 249 GLY G C 1
ATOM 6275 O O . GLY C 1 223 ? -30.895 12.727 140.155 1.00 59.68 249 GLY G O 1
ATOM 6276 N N . VAL C 1 224 ? -29.102 11.620 139.268 1.00 61.23 250 VAL G N 1
ATOM 6277 C CA . VAL C 1 224 ? -28.655 12.699 138.381 1.00 62.99 250 VAL G CA 1
ATOM 6278 C C . VAL C 1 224 ? -28.453 12.133 136.992 1.00 60.98 250 VAL G C 1
ATOM 6279 O O . VAL C 1 224 ? -27.864 11.057 136.831 1.00 57.94 250 VAL G O 1
ATOM 6283 N N . SER C 1 225 ? -28.884 12.890 135.994 1.00 62.94 251 SER G N 1
ATOM 6284 C CA . SER C 1 225 ? -28.701 12.515 134.597 1.00 66.62 251 SER G CA 1
ATOM 6285 C C . SER C 1 225 ? -28.370 13.757 133.777 1.00 71.94 251 SER G C 1
ATOM 6286 O O . SER C 1 225 ? -29.005 14.802 133.934 1.00 67.95 251 SER G O 1
ATOM 6289 N N . THR C 1 226 ? -27.396 13.619 132.886 1.00 77.45 252 THR G N 1
ATOM 6290 C CA . THR C 1 226 ? -26.951 14.715 132.037 1.00 80.51 252 THR G CA 1
ATOM 6291 C C . THR C 1 226 ? -27.071 14.380 130.532 1.00 76.07 252 THR G C 1
ATOM 6292 O O . THR C 1 226 ? -26.214 13.696 129.977 1.00 66.40 252 THR G O 1
ATOM 6296 N N . SER C 1 227 ? -28.096 14.913 129.876 1.00 74.56 253 SER G N 1
ATOM 6297 C CA . SER C 1 227 ? -28.214 14.846 128.413 1.00 80.87 253 SER G CA 1
ATOM 6298 C C . SER C 1 227 ? -27.222 15.822 127.720 1.00 86.30 253 SER G C 1
ATOM 6299 O O . SER C 1 227 ? -27.235 17.010 127.999 1.00 89.59 253 SER G O 1
ATOM 6302 N N . GLY C 1 228 ? -26.378 15.319 126.820 1.00 86.31 254 GLY G N 1
ATOM 6303 C CA . GLY C 1 228 ? -25.356 16.144 126.206 1.00 87.61 254 GLY G CA 1
ATOM 6304 C C . GLY C 1 228 ? -24.197 16.468 127.134 1.00 88.75 254 GLY G C 1
ATOM 6305 O O . GLY C 1 228 ? -24.254 16.221 128.324 1.00 85.97 254 GLY G O 1
ATOM 6306 N N . ASP C 1 229 ? -23.134 16.989 126.536 1.00 95.01 255 ASP G N 1
ATOM 6307 C CA . ASP C 1 229 ? -21.915 17.456 127.202 1.00 101.28 255 ASP G CA 1
ATOM 6308 C C . ASP C 1 229 ? -21.590 18.746 126.467 1.00 111.93 255 ASP G C 1
ATOM 6309 O O . ASP C 1 229 ? -21.585 18.726 125.239 1.00 121.15 255 ASP G O 1
ATOM 6314 N N . TYR C 1 230 ? -21.311 19.842 127.174 1.00 122.54 256 TYR G N 1
ATOM 6315 C CA . TYR C 1 230 ? -21.011 21.120 126.497 1.00 126.62 256 TYR G CA 1
ATOM 6316 C C . TYR C 1 230 ? -19.786 20.981 125.587 1.00 129.00 256 TYR G C 1
ATOM 6317 O O . TYR C 1 230 ? -19.694 21.535 124.532 1.00 131.36 256 TYR G O 1
ATOM 6326 N N . ARG C 1 231 ? -18.880 20.155 126.024 1.00 129.02 257 ARG G N 1
ATOM 6327 C CA . ARG C 1 231 ? -17.612 20.050 125.454 1.00 129.65 257 ARG G CA 1
ATOM 6328 C C . ARG C 1 231 ? -17.691 19.775 123.937 1.00 129.85 257 ARG G C 1
ATOM 6329 O O . ARG C 1 231 ? -16.876 20.265 123.187 1.00 131.19 257 ARG G O 1
ATOM 6337 N N . ASN C 1 232 ? -18.695 19.036 123.497 1.00 128.12 258 ASN G N 1
ATOM 6338 C CA . ASN C 1 232 ? -18.961 18.906 122.045 1.00 119.32 258 ASN G CA 1
ATOM 6339 C C . ASN C 1 232 ? -20.322 19.350 121.595 1.00 113.48 258 ASN G C 1
ATOM 6340 O O . ASN C 1 232 ? -21.272 18.590 121.700 1.00 109.87 258 ASN G O 1
ATOM 6345 N N . TYR C 1 233 ? -20.355 20.586 121.082 1.00 111.71 259 TYR G N 1
ATOM 6346 C CA . TYR C 1 233 ? -21.517 21.307 120.573 1.00 112.76 259 TYR G CA 1
ATOM 6347 C C . TYR C 1 233 ? -21.085 21.911 119.226 1.00 120.05 259 TYR G C 1
ATOM 6348 O O . TYR C 1 233 ? -20.475 23.010 119.246 1.00 119.31 259 TYR G O 1
ATOM 6357 N N . PHE C 1 234 ? -21.330 21.113 118.130 1.00 134.41 260 PHE G N 1
ATOM 6358 C CA . PHE C 1 234 ? -20.889 21.247 116.659 1.00 137.67 260 PHE G CA 1
ATOM 6359 C C . PHE C 1 234 ? -21.953 21.895 115.829 1.00 137.37 260 PHE G C 1
ATOM 6360 O O . PHE C 1 234 ? -23.094 21.489 115.931 1.00 152.61 260 PHE G O 1
ATOM 6368 N N . TYR C 1 241 ? -25.562 20.868 114.738 1.00 96.93 267 TYR G N 1
ATOM 6369 C CA . TYR C 1 241 ? -25.417 19.424 114.533 1.00 110.91 267 TYR G CA 1
ATOM 6370 C C . TYR C 1 241 ? -25.604 18.547 115.796 1.00 114.76 267 TYR G C 1
ATOM 6371 O O . TYR C 1 241 ? -24.814 18.660 116.699 1.00 113.93 267 TYR G O 1
ATOM 6380 N N . SER C 1 242 ? -26.566 17.622 115.814 1.00 114.73 268 SER G N 1
ATOM 6381 C CA . SER C 1 242 ? -26.855 16.786 117.011 1.00 103.45 268 SER G CA 1
ATOM 6382 C C . SER C 1 242 ? -27.480 15.476 116.612 1.00 96.56 268 SER G C 1
ATOM 6383 O O . SER C 1 242 ? -28.017 15.359 115.512 1.00 101.32 268 SER G O 1
ATOM 6386 N N . HIS C 1 243 ? -27.456 14.517 117.531 1.00 91.54 269 HIS G N 1
ATOM 6387 C CA . HIS C 1 243 ? -28.013 13.188 117.319 1.00 84.74 269 HIS G CA 1
ATOM 6388 C C . HIS C 1 243 ? -29.378 13.100 118.018 1.00 81.27 269 HIS G C 1
ATOM 6389 O O . HIS C 1 243 ? -29.901 12.031 118.225 1.00 79.22 269 HIS G O 1
ATOM 6396 N N . THR C 1 244 ? -29.975 14.226 118.339 1.00 83.23 270 THR G N 1
ATOM 6397 C CA . THR C 1 244 ? -31.256 14.233 118.990 1.00 79.71 270 THR G CA 1
ATOM 6398 C C . THR C 1 244 ? -32.340 14.775 118.044 1.00 79.04 270 THR G C 1
ATOM 6399 O O . THR C 1 244 ? -32.151 15.789 117.409 1.00 84.65 270 THR G O 1
ATOM 6403 N N . LEU C 1 245 ? -33.474 14.111 117.981 1.00 75.59 271 LEU G N 1
ATOM 6404 C CA . LEU C 1 245 ? -34.534 14.492 117.063 1.00 76.10 271 LEU G CA 1
ATOM 6405 C C . LEU C 1 245 ? -35.764 14.930 117.801 1.00 76.37 271 LEU G C 1
ATOM 6406 O O . LEU C 1 245 ? -36.110 14.274 118.805 1.00 70.51 271 LEU G O 1
ATOM 6411 N N . ASP C 1 246 ? -36.438 15.976 117.282 1.00 79.64 272 ASP G N 1
ATOM 6412 C CA . ASP C 1 246 ? -37.766 16.373 117.742 1.00 82.78 272 ASP G CA 1
ATOM 6413 C C . ASP C 1 246 ? -38.727 15.199 117.371 1.00 86.33 272 ASP G C 1
ATOM 6414 O O . ASP C 1 246 ? -38.669 14.700 116.283 1.00 76.11 272 ASP G O 1
ATOM 6419 N N . PRO C 1 247 ? -39.550 14.721 118.297 1.00 89.78 273 PRO G N 1
ATOM 6420 C CA . PRO C 1 247 ? -40.550 13.721 117.957 1.00 87.86 273 PRO G CA 1
ATOM 6421 C C . PRO C 1 247 ? -41.540 14.178 116.927 1.00 84.84 273 PRO G C 1
ATOM 6422 O O . PRO C 1 247 ? -41.868 13.400 116.077 1.00 77.82 273 PRO G O 1
ATOM 6426 N N . GLN C 1 248 ? -41.985 15.427 117.026 1.00 89.52 274 GLN G N 1
ATOM 6427 C CA . GLN C 1 248 ? -42.962 16.001 116.107 1.00 95.79 274 GLN G CA 1
ATOM 6428 C C . GLN C 1 248 ? -42.413 16.238 114.669 1.00 99.94 274 GLN G C 1
ATOM 6429 O O . GLN C 1 248 ? -43.093 16.020 113.674 1.00 103.30 274 GLN G O 1
ATOM 6435 N N . SER C 1 249 ? -41.185 16.698 114.567 1.00 101.25 275 SER G N 1
ATOM 6436 C CA . SER C 1 249 ? -40.603 16.997 113.260 1.00 98.83 275 SER G CA 1
ATOM 6437 C C . SER C 1 249 ? -39.456 16.047 113.058 1.00 100.08 275 SER G C 1
ATOM 6438 O O . SER C 1 249 ? -38.634 15.889 113.932 1.00 115.75 275 SER G O 1
ATOM 6441 N N . GLY C 1 250 ? -39.347 15.405 111.917 1.00 95.46 276 GLY G N 1
ATOM 6442 C CA . GLY C 1 250 ? -38.377 14.290 111.770 1.00 98.64 276 GLY G CA 1
ATOM 6443 C C . GLY C 1 250 ? -36.908 14.703 111.861 1.00 104.78 276 GLY G C 1
ATOM 6444 O O . GLY C 1 250 ? -35.998 13.851 111.916 1.00 104.82 276 GLY G O 1
ATOM 6445 N N . GLN C 1 251 ? -36.711 16.024 111.879 1.00 108.19 277 GLN G N 1
ATOM 6446 C CA . GLN C 1 251 ? -35.425 16.651 111.974 1.00 110.06 277 GLN G CA 1
ATOM 6447 C C . GLN C 1 251 ? -34.679 16.606 113.311 1.00 104.66 277 GLN G C 1
ATOM 6448 O O . GLN C 1 251 ? -35.246 16.336 114.340 1.00 97.38 277 GLN G O 1
ATOM 6454 N N . PRO C 1 252 ? -33.380 16.850 113.263 1.00 103.66 278 PRO G N 1
ATOM 6455 C CA . PRO C 1 252 ? -32.566 17.085 114.417 1.00 100.58 278 PRO G CA 1
ATOM 6456 C C . PRO C 1 252 ? -32.791 18.463 115.003 1.00 104.32 278 PRO G C 1
ATOM 6457 O O . PRO C 1 252 ? -33.323 19.362 114.337 1.00 102.53 278 PRO G O 1
ATOM 6461 N N . ILE C 1 253 ? -32.379 18.595 116.251 1.00 105.80 279 ILE G N 1
ATOM 6462 C CA . ILE C 1 253 ? -32.654 19.788 117.013 1.00 108.48 279 ILE G CA 1
ATOM 6463 C C . ILE C 1 253 ? -32.022 21.065 116.449 1.00 113.05 279 ILE G C 1
ATOM 6464 O O . ILE C 1 253 ? -30.822 21.155 116.220 1.00 119.14 279 ILE G O 1
ATOM 6469 N N . GLU C 1 254 ? -32.866 22.067 116.256 1.00 116.10 280 GLU G N 1
ATOM 6470 C CA . GLU C 1 254 ? -32.478 23.339 115.662 1.00 115.93 280 GLU G CA 1
ATOM 6471 C C . GLU C 1 254 ? -31.807 24.295 116.630 1.00 106.99 280 GLU G C 1
ATOM 6472 O O . GLU C 1 254 ? -30.939 25.051 116.209 1.00 102.61 280 GLU G O 1
ATOM 6478 N N . HIS C 1 255 ? -32.258 24.235 117.903 1.00 99.65 281 HIS G N 1
ATOM 6479 C CA . HIS C 1 255 ? -31.861 25.102 119.023 1.00 95.96 281 HIS G CA 1
ATOM 6480 C C . HIS C 1 255 ? -30.442 24.793 119.542 1.00 89.31 281 HIS G C 1
ATOM 6481 O O . HIS C 1 255 ? -29.832 23.751 119.282 1.00 80.25 281 HIS G O 1
ATOM 6488 N N . HIS C 1 256 ? -29.710 25.832 120.941 1.00 121.22 282 HIS G N 1
ATOM 6489 C CA . HIS C 1 256 ? -28.358 25.974 121.400 1.00 124.41 282 HIS G CA 1
ATOM 6490 C C . HIS C 1 256 ? -28.068 25.264 122.703 1.00 115.71 282 HIS G C 1
ATOM 6491 O O . HIS C 1 256 ? -26.930 25.354 123.179 1.00 131.22 282 HIS G O 1
ATOM 6498 N N . LEU C 1 257 ? -29.047 24.574 123.315 1.00 95.14 283 LEU G N 1
ATOM 6499 C CA . LEU C 1 257 ? -28.767 23.813 124.566 1.00 89.19 283 LEU G CA 1
ATOM 6500 C C . LEU C 1 257 ? -27.623 22.706 124.365 1.00 81.79 283 LEU G C 1
ATOM 6501 O O . LEU C 1 257 ? -27.901 21.800 123.634 1.00 80.02 283 LEU G O 1
ATOM 6506 N N . ALA C 1 258 ? -26.364 22.816 124.921 1.00 85.69 284 ALA G N 1
ATOM 6507 C CA . ALA C 1 258 ? -25.264 21.846 124.841 1.00 92.83 284 ALA G CA 1
ATOM 6508 C C . ALA C 1 258 ? -25.270 20.811 125.967 1.00 94.55 284 ALA G C 1
ATOM 6509 O O . ALA C 1 258 ? -24.558 19.814 125.886 1.00 95.85 284 ALA G O 1
ATOM 6511 N N . ALA C 1 259 ? -26.058 21.041 127.007 1.00 91.77 285 ALA G N 1
ATOM 6512 C CA . ALA C 1 259 ? -26.201 20.056 128.081 1.00 88.16 285 ALA G CA 1
ATOM 6513 C C . ALA C 1 259 ? -27.313 20.474 129.026 1.00 87.72 285 ALA G C 1
ATOM 6514 O O . ALA C 1 259 ? -27.516 21.665 129.255 1.00 94.00 285 ALA G O 1
ATOM 6516 N N . VAL C 1 260 ? -28.039 19.513 129.580 1.00 78.92 286 VAL G N 1
ATOM 6517 C CA . VAL C 1 260 ? -28.964 19.811 130.657 1.00 70.15 286 VAL G CA 1
ATOM 6518 C C . VAL C 1 260 ? -28.777 18.687 131.624 1.00 66.31 286 VAL G C 1
ATOM 6519 O O . VAL C 1 260 ? -28.336 17.623 131.232 1.00 64.33 286 VAL G O 1
ATOM 6523 N N . THR C 1 261 ? -28.989 18.976 132.897 1.00 68.25 287 THR G N 1
ATOM 6524 C CA . THR C 1 261 ? -28.780 18.014 133.960 1.00 65.55 287 THR G CA 1
ATOM 6525 C C . THR C 1 261 ? -29.992 18.046 134.810 1.00 65.50 287 THR G C 1
ATOM 6526 O O . THR C 1 261 ? -30.386 19.119 135.229 1.00 69.54 287 THR G O 1
ATOM 6530 N N . VAL C 1 262 ? -30.563 16.880 135.099 1.00 65.25 288 VAL G N 1
ATOM 6531 C CA . VAL C 1 262 ? -31.749 16.819 135.960 1.00 66.16 288 VAL G CA 1
ATOM 6532 C C . VAL C 1 262 ? -31.489 15.974 137.207 1.00 59.90 288 VAL G C 1
ATOM 6533 O O . VAL C 1 262 ? -30.718 15.042 137.177 1.00 54.40 288 VAL G O 1
ATOM 6537 N N . ILE C 1 263 ? -32.151 16.348 138.297 1.00 58.12 289 ILE G N 1
ATOM 6538 C CA . ILE C 1 263 ? -32.024 15.680 139.575 1.00 55.95 289 ILE G CA 1
ATOM 6539 C C . ILE C 1 263 ? -33.429 15.383 140.054 1.00 51.59 289 ILE G C 1
ATOM 6540 O O . ILE C 1 263 ? -34.342 16.250 140.063 1.00 46.29 289 ILE G O 1
ATOM 6545 N N . ASP C 1 264 ? -33.592 14.110 140.382 1.00 51.23 290 ASP G N 1
ATOM 6546 C CA . ASP C 1 264 ? -34.869 13.522 140.772 1.00 52.61 290 ASP G CA 1
ATOM 6547 C C . ASP C 1 264 ? -34.520 12.323 141.669 1.00 53.34 290 ASP G C 1
ATOM 6548 O O . ASP C 1 264 ? -33.408 11.743 141.563 1.00 50.59 290 ASP G O 1
ATOM 6553 N N . LYS C 1 265 ? -35.438 11.984 142.570 1.00 52.19 291 LYS G N 1
ATOM 6554 C CA . LYS C 1 265 ? -35.273 10.804 143.413 1.00 52.75 291 LYS G CA 1
ATOM 6555 C C . LYS C 1 265 ? -35.238 9.519 142.558 1.00 49.48 291 LYS G C 1
ATOM 6556 O O . LYS C 1 265 ? -34.433 8.614 142.826 1.00 43.71 291 LYS G O 1
ATOM 6562 N N . SER C 1 266 ? -36.032 9.464 141.495 1.00 46.33 292 SER G N 1
ATOM 6563 C CA . SER C 1 266 ? -35.929 8.344 140.550 1.00 46.11 292 SER G CA 1
ATOM 6564 C C . SER C 1 266 ? -34.863 8.688 139.522 1.00 44.95 292 SER G C 1
ATOM 6565 O O . SER C 1 266 ? -35.031 9.648 138.815 1.00 49.16 292 SER G O 1
ATOM 6568 N N . THR C 1 267 ? -33.778 7.941 139.438 1.00 40.51 293 THR G N 1
ATOM 6569 C CA . THR C 1 267 ? -32.834 8.129 138.333 1.00 39.21 293 THR G CA 1
ATOM 6570 C C . THR C 1 267 ? -33.495 7.909 136.915 1.00 41.15 293 THR G C 1
ATOM 6571 O O . THR C 1 267 ? -33.141 8.562 135.909 1.00 35.54 293 THR G O 1
ATOM 6575 N N . LEU C 1 268 ? -34.445 6.966 136.854 1.00 43.15 294 LEU G N 1
ATOM 6576 C CA . LEU C 1 268 ? -35.194 6.677 135.616 1.00 42.67 294 LEU G CA 1
ATOM 6577 C C . LEU C 1 268 ? -35.844 8.000 135.102 1.00 42.12 294 LEU G C 1
ATOM 6578 O O . LEU C 1 268 ? -35.639 8.428 133.934 1.00 39.49 294 LEU G O 1
ATOM 6583 N N . ARG C 1 269 ? -36.569 8.663 135.994 1.00 43.41 295 ARG G N 1
ATOM 6584 C CA . ARG C 1 269 ? -37.152 9.988 135.700 1.00 46.57 295 ARG G CA 1
ATOM 6585 C C . ARG C 1 269 ? -36.131 11.095 135.341 1.00 46.18 295 ARG G C 1
ATOM 6586 O O . ARG C 1 269 ? -36.317 11.825 134.339 1.00 44.38 295 ARG G O 1
ATOM 6594 N N . ALA C 1 270 ? -35.012 11.123 136.068 1.00 43.15 296 ALA G N 1
ATOM 6595 C CA . ALA C 1 270 ? -33.898 11.984 135.671 1.00 44.13 296 ALA G CA 1
ATOM 6596 C C . ALA C 1 270 ? -33.409 11.802 134.228 1.00 42.11 296 ALA G C 1
ATOM 6597 O O . ALA C 1 270 ? -33.146 12.795 133.571 1.00 40.83 296 ALA G O 1
ATOM 6599 N N . ASP C 1 271 ? -33.297 10.548 133.771 1.00 40.90 297 ASP G N 1
ATOM 6600 C CA . ASP C 1 271 ? -32.743 10.191 132.430 1.00 40.66 297 ASP G CA 1
ATOM 6601 C C . ASP C 1 271 ? -33.785 10.548 131.348 1.00 43.00 297 ASP G C 1
ATOM 6602 O O . ASP C 1 271 ? -33.472 10.980 130.210 1.00 40.72 297 ASP G O 1
ATOM 6607 N N . GLY C 1 272 ? -35.040 10.398 131.736 1.00 42.99 298 GLY G N 1
ATOM 6608 C CA . GLY C 1 272 ? -36.125 10.676 130.831 1.00 44.87 298 GLY G CA 1
ATOM 6609 C C . GLY C 1 272 ? -36.340 12.159 130.645 1.00 47.40 298 GLY G C 1
ATOM 6610 O O . GLY C 1 272 ? -36.429 12.650 129.515 1.00 45.89 298 GLY G O 1
ATOM 6611 N N . LEU C 1 273 ? -36.469 12.872 131.769 1.00 48.61 299 LEU G N 1
ATOM 6612 C CA . LEU C 1 273 ? -36.713 14.317 131.750 1.00 45.09 299 LEU G CA 1
ATOM 6613 C C . LEU C 1 273 ? -35.476 14.976 131.180 1.00 45.60 299 LEU G C 1
ATOM 6614 O O . LEU C 1 273 ? -35.562 15.736 130.227 1.00 49.75 299 LEU G O 1
ATOM 6619 N N . SER C 1 274 ? -34.314 14.599 131.653 1.00 44.59 300 SER G N 1
ATOM 6620 C CA . SER C 1 274 ? -33.100 15.007 130.948 1.00 48.68 300 SER G CA 1
ATOM 6621 C C . SER C 1 274 ? -33.229 15.013 129.399 1.00 48.46 300 SER G C 1
ATOM 6622 O O . SER C 1 274 ? -33.098 16.054 128.740 1.00 54.66 300 SER G O 1
ATOM 6625 N N . THR C 1 275 ? -33.466 13.842 128.833 1.00 48.88 301 THR G N 1
ATOM 6626 C CA . THR C 1 275 ? -33.643 13.669 127.390 1.00 47.68 301 THR G CA 1
ATOM 6627 C C . THR C 1 275 ? -34.725 14.634 126.805 1.00 50.49 301 THR G C 1
ATOM 6628 O O . THR C 1 275 ? -34.561 15.142 125.676 1.00 51.42 301 THR G O 1
ATOM 6632 N N . ALA C 1 276 ? -35.800 14.880 127.577 1.00 50.06 302 ALA G N 1
ATOM 6633 C CA . ALA C 1 276 ? -36.982 15.625 127.127 1.00 52.12 302 ALA G CA 1
ATOM 6634 C C . ALA C 1 276 ? -36.730 17.113 127.071 1.00 56.78 302 ALA G C 1
ATOM 6635 O O . ALA C 1 276 ? -37.156 17.809 126.132 1.00 58.72 302 ALA G O 1
ATOM 6637 N N . LEU C 1 277 ? -36.044 17.582 128.106 1.00 58.02 303 LEU G N 1
ATOM 6638 C CA . LEU C 1 277 ? -35.565 18.936 128.161 1.00 60.32 303 LEU G CA 1
ATOM 6639 C C . LEU C 1 277 ? -34.668 19.184 126.998 1.00 60.90 303 LEU G C 1
ATOM 6640 O O . LEU C 1 277 ? -34.865 20.172 126.325 1.00 59.50 303 LEU G O 1
ATOM 6645 N N . MET C 1 278 ? -33.711 18.289 126.744 1.00 64.58 304 MET G N 1
ATOM 6646 C CA . MET C 1 278 ? -32.777 18.456 125.607 1.00 70.89 304 MET G CA 1
ATOM 6647 C C . MET C 1 278 ? -33.507 18.502 124.254 1.00 74.15 304 MET G C 1
ATOM 6648 O O . MET C 1 278 ? -33.067 19.176 123.320 1.00 78.57 304 MET G O 1
ATOM 6653 N N . VAL C 1 279 ? -34.606 17.767 124.143 1.00 71.61 305 VAL G N 1
ATOM 6654 C CA . VAL C 1 279 ? -35.446 17.879 122.973 1.00 73.02 305 VAL G CA 1
ATOM 6655 C C . VAL C 1 279 ? -36.000 19.301 122.917 1.00 73.24 305 VAL G C 1
ATOM 6656 O O . VAL C 1 279 ? -35.861 19.969 121.925 1.00 79.43 305 VAL G O 1
ATOM 6660 N N . LEU C 1 280 ? -36.640 19.747 123.975 1.00 75.08 306 LEU G N 1
ATOM 6661 C CA . LEU C 1 280 ? -37.314 21.037 123.954 1.00 80.91 306 LEU G CA 1
ATOM 6662 C C . LEU C 1 280 ? -36.354 22.245 123.701 1.00 92.61 306 LEU G C 1
ATOM 6663 O O . LEU C 1 280 ? -36.648 23.144 122.906 1.00 104.17 306 LEU G O 1
ATOM 6668 N N . GLY C 1 281 ? -35.198 22.228 124.340 1.00 94.67 307 GLY G N 1
ATOM 6669 C CA . GLY C 1 281 ? -34.265 23.319 124.237 1.00 95.45 307 GLY G CA 1
ATOM 6670 C C . GLY C 1 281 ? -34.394 24.287 125.344 1.00 92.28 307 GLY G C 1
ATOM 6671 O O . GLY C 1 281 ? -35.246 24.103 126.259 1.00 74.90 307 GLY G O 1
ATOM 6672 N N . PRO C 1 282 ? -33.547 25.349 125.259 1.00 97.49 308 PRO G N 1
ATOM 6673 C CA . PRO C 1 282 ? -33.351 26.299 126.370 1.00 94.17 308 PRO G CA 1
ATOM 6674 C C . PRO C 1 282 ? -34.664 26.951 126.838 1.00 85.64 308 PRO G C 1
ATOM 6675 O O . PRO C 1 282 ? -34.951 26.967 128.043 1.00 77.07 308 PRO G O 1
ATOM 6679 N N . GLU C 1 283 ? -35.483 27.405 125.908 1.00 87.57 309 GLU G N 1
ATOM 6680 C CA . GLU C 1 283 ? -36.715 28.133 126.277 1.00 94.97 309 GLU G CA 1
ATOM 6681 C C . GLU C 1 283 ? -37.851 27.258 126.777 1.00 89.13 309 GLU G C 1
ATOM 6682 O O . GLU C 1 283 ? -38.308 27.405 127.912 1.00 85.09 309 GLU G O 1
ATOM 6688 N N . LYS C 1 284 ? -38.334 26.379 125.900 1.00 90.99 310 LYS G N 1
ATOM 6689 C CA . LYS C 1 284 ? -39.426 25.449 126.241 1.00 85.81 310 LYS G CA 1
ATOM 6690 C C . LYS C 1 284 ? -39.035 24.499 127.363 1.00 77.05 310 LYS G C 1
ATOM 6691 O O . LYS C 1 284 ? -39.910 24.131 128.182 1.00 63.11 310 LYS G O 1
ATOM 6697 N N . GLY C 1 285 ? -37.731 24.144 127.397 1.00 75.27 311 GLY G N 1
ATOM 6698 C CA . GLY C 1 285 ? -37.180 23.334 128.487 1.00 80.17 311 GLY G CA 1
ATOM 6699 C C . GLY C 1 285 ? -37.393 23.954 129.852 1.00 84.11 311 GLY G C 1
ATOM 6700 O O . GLY C 1 285 ? -37.930 23.316 130.786 1.00 81.46 311 GLY G O 1
ATOM 6701 N N . LEU C 1 286 ? -36.936 25.198 129.965 1.00 94.29 312 LEU G N 1
ATOM 6702 C CA . LEU C 1 286 ? -37.072 25.982 131.202 1.00 95.27 312 LEU G CA 1
ATOM 6703 C C . LEU C 1 286 ? -38.528 26.278 131.635 1.00 86.88 312 LEU G C 1
ATOM 6704 O O . LEU C 1 286 ? -38.851 26.251 132.815 1.00 78.73 312 LEU G O 1
ATOM 6709 N N . ALA C 1 287 ? -39.399 26.560 130.677 1.00 85.87 313 ALA G N 1
ATOM 6710 C CA . ALA C 1 287 ? -40.837 26.767 130.963 1.00 87.82 313 ALA G CA 1
ATOM 6711 C C . ALA C 1 287 ? -41.523 25.502 131.500 1.00 90.68 313 ALA G C 1
ATOM 6712 O O . ALA C 1 287 ? -42.255 25.560 132.497 1.00 83.69 313 ALA G O 1
ATOM 6714 N N . LEU C 1 288 ? -41.267 24.368 130.827 1.00 94.38 314 LEU G N 1
ATOM 6715 C CA . LEU C 1 288 ? -41.646 23.033 131.331 1.00 89.42 314 LEU G CA 1
ATOM 6716 C C . LEU C 1 288 ? -41.035 22.726 132.714 1.00 85.62 314 LEU G C 1
ATOM 6717 O O . LEU C 1 288 ? -41.778 22.357 133.640 1.00 86.42 314 LEU G O 1
ATOM 6722 N N . ALA C 1 289 ? -39.710 22.849 132.843 1.00 77.18 315 ALA G N 1
ATOM 6723 C CA . ALA C 1 289 ? -39.064 22.501 134.107 1.00 79.32 315 ALA G CA 1
ATOM 6724 C C . ALA C 1 289 ? -39.679 23.245 135.303 1.00 88.01 315 ALA G C 1
ATOM 6725 O O . ALA C 1 289 ? -39.911 22.640 136.367 1.00 87.37 315 ALA G O 1
ATOM 6727 N N . GLU C 1 290 ? -39.986 24.536 135.098 1.00 97.17 316 GLU G N 1
ATOM 6728 C CA . GLU C 1 290 ? -40.579 25.407 136.135 1.00 99.20 316 GLU G CA 1
ATOM 6729 C C . GLU C 1 290 ? -42.048 25.005 136.377 1.00 89.94 316 GLU G C 1
ATOM 6730 O O . GLU C 1 290 ? -42.508 24.846 137.513 1.00 81.70 316 GLU G O 1
ATOM 6736 N N . ARG C 1 291 ? -42.765 24.817 135.284 1.00 86.20 317 ARG G N 1
ATOM 6737 C CA . ARG C 1 291 ? -44.161 24.420 135.345 1.00 90.60 317 ARG G CA 1
ATOM 6738 C C . ARG C 1 291 ? -44.406 23.082 136.091 1.00 90.38 317 ARG G C 1
ATOM 6739 O O . ARG C 1 291 ? -45.395 22.956 136.810 1.00 82.96 317 ARG G O 1
ATOM 6747 N N . ASN C 1 292 ? -43.542 22.085 135.882 1.00 92.53 318 ASN G N 1
ATOM 6748 C CA . ASN C 1 292 ? -43.658 20.807 136.603 1.00 90.95 318 ASN G CA 1
ATOM 6749 C C . ASN C 1 292 ? -42.806 20.753 137.871 1.00 88.15 318 ASN G C 1
ATOM 6750 O O . ASN C 1 292 ? -42.962 19.836 138.664 1.00 85.73 318 ASN G O 1
ATOM 6755 N N . GLY C 1 293 ? -41.918 21.729 138.067 1.00 84.73 319 GLY G N 1
ATOM 6756 C CA . GLY C 1 293 ? -41.115 21.795 139.289 1.00 81.13 319 GLY G CA 1
ATOM 6757 C C . GLY C 1 293 ? -39.921 20.841 139.324 1.00 75.38 319 GLY G C 1
ATOM 6758 O O . GLY C 1 293 ? -39.589 20.261 140.357 1.00 72.29 319 GLY G O 1
ATOM 6759 N N . ILE C 1 294 ? -39.231 20.732 138.206 1.00 73.16 320 ILE G N 1
ATOM 6760 C CA . ILE C 1 294 ? -38.095 19.816 138.067 1.00 71.96 320 ILE G CA 1
ATOM 6761 C C . ILE C 1 294 ? -36.884 20.569 138.563 1.00 68.66 320 ILE G C 1
ATOM 6762 O O . ILE C 1 294 ? -36.755 21.732 138.276 1.00 69.07 320 ILE G O 1
ATOM 6767 N N . ALA C 1 295 ? -36.006 19.918 139.301 1.00 69.92 321 ALA G N 1
ATOM 6768 C CA . ALA C 1 295 ? -34.677 20.471 139.527 1.00 71.92 321 ALA G CA 1
ATOM 6769 C C . ALA C 1 295 ? -33.831 20.210 138.282 1.00 74.69 321 ALA G C 1
ATOM 6770 O O . ALA C 1 295 ? -33.549 19.052 137.984 1.00 77.39 321 ALA G O 1
ATOM 6772 N N . ALA C 1 296 ? -33.429 21.279 137.577 1.00 80.62 322 ALA G N 1
ATOM 6773 C CA . ALA C 1 296 ? -32.593 21.184 136.364 1.00 81.22 322 ALA G CA 1
ATOM 6774 C C . ALA C 1 296 ? -31.596 22.320 136.100 1.00 84.30 322 ALA G C 1
ATOM 6775 O O . ALA C 1 296 ? -31.895 23.480 136.382 1.00 80.20 322 ALA G O 1
ATOM 6777 N N . PHE C 1 297 ? -30.464 21.962 135.477 1.00 87.57 323 PHE G N 1
ATOM 6778 C CA . PHE C 1 297 ? -29.311 22.830 135.254 1.00 88.45 323 PHE G CA 1
ATOM 6779 C C . PHE C 1 297 ? -28.931 22.779 133.772 1.00 86.89 323 PHE G C 1
ATOM 6780 O O . PHE C 1 297 ? -28.200 21.871 133.335 1.00 85.23 323 PHE G O 1
ATOM 6788 N N . PHE C 1 298 ? -29.491 23.745 133.039 1.00 85.19 324 PHE G N 1
ATOM 6789 C CA . PHE C 1 298 ? -29.330 23.944 131.601 1.00 83.99 324 PHE G CA 1
ATOM 6790 C C . PHE C 1 298 ? -27.965 24.533 131.260 1.00 86.15 324 PHE G C 1
ATOM 6791 O O . PHE C 1 298 ? -27.311 25.079 132.115 1.00 94.84 324 PHE G O 1
ATOM 6799 N N . VAL C 1 299 ? -27.482 24.360 130.044 1.00 89.78 325 VAL G N 1
ATOM 6800 C CA . VAL C 1 299 ? -26.366 25.168 129.554 1.00 95.55 325 VAL G CA 1
ATOM 6801 C C . VAL C 1 299 ? -26.827 25.722 128.206 1.00 104.29 325 VAL G C 1
ATOM 6802 O O . VAL C 1 299 ? -27.436 25.066 127.416 1.00 111.20 325 VAL G O 1
ATOM 6806 N N . VAL C 1 300 ? -26.631 26.999 127.996 1.00 118.43 326 VAL G N 1
ATOM 6807 C CA . VAL C 1 300 ? -27.082 27.621 126.763 1.00 121.90 326 VAL G CA 1
ATOM 6808 C C . VAL C 1 300 ? -25.815 28.118 126.095 1.00 135.80 326 VAL G C 1
ATOM 6809 O O . VAL C 1 300 ? -24.836 28.536 126.770 1.00 173.41 326 VAL G O 1
ATOM 6813 N N . ARG C 1 301 ? -25.780 27.915 124.779 1.00 131.44 327 ARG G N 1
ATOM 6814 C CA . ARG C 1 301 ? -24.782 28.495 123.917 1.00 128.37 327 ARG G CA 1
ATOM 6815 C C . ARG C 1 301 ? -25.235 29.916 123.817 1.00 119.95 327 ARG G C 1
ATOM 6816 O O . ARG C 1 301 ? -26.348 30.196 123.359 1.00 97.59 327 ARG G O 1
ATOM 6824 N N . GLY C 1 305 ? -18.902 31.554 123.610 1.00 128.05 331 GLY G N 1
ATOM 6825 C CA . GLY C 1 305 ? -19.047 31.424 125.059 1.00 140.72 331 GLY G CA 1
ATOM 6826 C C . GLY C 1 305 ? -20.236 30.563 125.448 1.00 146.90 331 GLY G C 1
ATOM 6827 O O . GLY C 1 305 ? -20.844 29.951 124.530 1.00 147.81 331 GLY G O 1
ATOM 6828 N N . PHE C 1 306 ? -20.543 30.482 126.770 1.00 139.12 332 PHE G N 1
ATOM 6829 C CA . PHE C 1 306 ? -21.701 29.678 127.346 1.00 122.18 332 PHE G CA 1
ATOM 6830 C C . PHE C 1 306 ? -22.441 30.219 128.586 1.00 119.86 332 PHE G C 1
ATOM 6831 O O . PHE C 1 306 ? -21.807 30.714 129.510 1.00 125.06 332 PHE G O 1
ATOM 6839 N N . VAL C 1 307 ? -23.761 30.102 128.612 1.00 116.12 333 VAL G N 1
ATOM 6840 C CA . VAL C 1 307 ? -24.569 30.618 129.754 1.00 113.38 333 VAL G CA 1
ATOM 6841 C C . VAL C 1 307 ? -25.390 29.485 130.352 1.00 116.34 333 VAL G C 1
ATOM 6842 O O . VAL C 1 307 ? -26.085 28.794 129.616 1.00 136.02 333 VAL G O 1
ATOM 6846 N N . THR C 1 308 ? -25.374 29.355 131.679 1.00 116.62 334 THR G N 1
ATOM 6847 C CA . THR C 1 308 ? -25.983 28.242 132.410 1.00 108.33 334 THR G CA 1
ATOM 6848 C C . THR C 1 308 ? -27.162 28.783 133.204 1.00 102.01 334 THR G C 1
ATOM 6849 O O . THR C 1 308 ? -27.067 29.805 133.843 1.00 96.40 334 THR G O 1
ATOM 6853 N N . THR C 1 309 ? -28.287 28.099 133.201 1.00 107.47 335 THR G N 1
ATOM 6854 C CA . THR C 1 309 ? -29.447 28.578 133.948 1.00 112.01 335 THR G CA 1
ATOM 6855 C C . THR C 1 309 ? -30.025 27.460 134.825 1.00 113.38 335 THR G C 1
ATOM 6856 O O . THR C 1 309 ? -30.290 26.375 134.343 1.00 125.63 335 THR G O 1
ATOM 6860 N N . SER C 1 310 ? -30.304 27.737 136.090 1.00 110.89 336 SER G N 1
ATOM 6861 C CA . SER C 1 310 ? -30.832 26.715 137.000 1.00 104.02 336 SER G CA 1
ATOM 6862 C C . SER C 1 310 ? -32.320 27.003 137.224 1.00 102.02 336 SER G C 1
ATOM 6863 O O . SER C 1 310 ? -32.760 28.104 137.013 1.00 101.83 336 SER G O 1
ATOM 6866 N N . THR C 1 311 ? -33.102 26.015 137.630 1.00 105.78 337 THR G N 1
ATOM 6867 C CA . THR C 1 311 ? -34.519 26.231 137.931 1.00 105.33 337 THR G CA 1
ATOM 6868 C C . THR C 1 311 ? -34.675 26.612 139.391 1.00 101.09 337 THR G C 1
ATOM 6869 O O . THR C 1 311 ? -33.750 26.621 140.178 1.00 97.57 337 THR G O 1
ATOM 6873 N N . LYS C 1 312 ? -35.899 26.863 139.748 1.00 100.16 338 LYS G N 1
ATOM 6874 C CA . LYS C 1 312 ? -36.280 27.187 141.077 1.00 104.60 338 LYS G CA 1
ATOM 6875 C C . LYS C 1 312 ? -36.145 26.001 142.011 1.00 102.34 338 LYS G C 1
ATOM 6876 O O . LYS C 1 312 ? -35.564 26.137 143.106 1.00 111.01 338 LYS G O 1
ATOM 6882 N N . ALA C 1 313 ? -36.707 24.857 141.582 1.00 91.28 339 ALA G N 1
ATOM 6883 C CA . ALA C 1 313 ? -36.612 23.623 142.361 1.00 80.19 339 ALA G CA 1
ATOM 6884 C C . ALA C 1 313 ? -35.144 23.254 142.570 1.00 75.46 339 ALA G C 1
ATOM 6885 O O . ALA C 1 313 ? -34.806 22.778 143.656 1.00 76.82 339 ALA G O 1
ATOM 6887 N N . PHE C 1 314 ? -34.275 23.518 141.575 1.00 71.16 340 PHE G N 1
ATOM 6888 C CA . PHE C 1 314 ? -32.825 23.226 141.695 1.00 71.93 340 PHE G CA 1
ATOM 6889 C C . PHE C 1 314 ? -32.177 24.110 142.756 1.00 77.91 340 PHE G C 1
ATOM 6890 O O . PHE C 1 314 ? -31.285 23.645 143.502 1.00 78.45 340 PHE G O 1
ATOM 6898 N N . ASP C 1 315 ? -32.607 25.379 142.796 1.00 83.86 341 ASP G N 1
ATOM 6899 C CA . ASP C 1 315 ? -32.088 26.362 143.763 1.00 90.69 341 ASP G CA 1
ATOM 6900 C C . ASP C 1 315 ? -32.502 26.085 145.203 1.00 91.14 341 ASP G C 1
ATOM 6901 O O . ASP C 1 315 ? -31.632 26.043 146.073 1.00 99.20 341 ASP G O 1
ATOM 6906 N N . GLU C 1 316 ? -33.782 25.847 145.470 1.00 89.54 342 GLU G N 1
ATOM 6907 C CA . GLU C 1 316 ? -34.159 25.354 146.815 1.00 90.25 342 GLU G CA 1
ATOM 6908 C C . GLU C 1 316 ? -33.330 24.172 147.301 1.00 87.72 342 GLU G C 1
ATOM 6909 O O . GLU C 1 316 ? -32.945 24.165 148.450 1.00 98.96 342 GLU G O 1
ATOM 6915 N N . LEU C 1 317 ? -33.022 23.217 146.428 1.00 86.69 343 LEU G N 1
ATOM 6916 C CA . LEU C 1 317 ? -32.208 22.061 146.794 1.00 84.18 343 LEU G CA 1
ATOM 6917 C C . LEU C 1 317 ? -30.700 22.309 146.948 1.00 82.72 343 LEU G C 1
ATOM 6918 O O . LEU C 1 317 ? -30.099 21.642 147.768 1.00 87.40 343 LEU G O 1
ATOM 6923 N N . PHE C 1 318 ? -30.067 23.206 146.189 1.00 84.88 344 PHE G N 1
ATOM 6924 C CA . PHE C 1 318 ? -28.582 23.286 146.204 1.00 90.70 344 PHE G CA 1
ATOM 6925 C C . PHE C 1 318 ? -27.902 24.667 146.250 1.00 100.26 344 PHE G C 1
ATOM 6926 O O . PHE C 1 318 ? -26.674 24.735 146.216 1.00 104.06 344 PHE G O 1
ATOM 6934 N N . GLY C 1 319 ? -28.670 25.748 146.369 1.00 104.96 345 GLY G N 1
ATOM 6935 C CA . GLY C 1 319 ? -28.132 27.126 146.335 1.00 104.86 345 GLY G CA 1
ATOM 6936 C C . GLY C 1 319 ? -27.960 27.712 144.938 1.00 104.99 345 GLY G C 1
ATOM 6937 O O . GLY C 1 319 ? -28.013 26.988 143.947 1.00 98.29 345 GLY G O 1
ATOM 6938 N N . MET D 1 3 ? 43.880 0.341 68.862 1.00 75.17 29 MET A N 1
ATOM 6939 C CA . MET D 1 3 ? 43.506 -0.997 68.354 1.00 72.89 29 MET A CA 1
ATOM 6940 C C . MET D 1 3 ? 42.387 -1.670 69.208 1.00 67.88 29 MET A C 1
ATOM 6941 O O . MET D 1 3 ? 42.166 -1.409 70.428 1.00 60.97 29 MET A O 1
ATOM 6946 N N . ASP D 1 4 ? 41.685 -2.548 68.498 1.00 62.35 30 ASP A N 1
ATOM 6947 C CA . ASP D 1 4 ? 40.624 -3.369 69.020 1.00 60.17 30 ASP A CA 1
ATOM 6948 C C . ASP D 1 4 ? 41.073 -4.833 69.125 1.00 59.70 30 ASP A C 1
ATOM 6949 O O . ASP D 1 4 ? 41.967 -5.332 68.397 1.00 67.32 30 ASP A O 1
ATOM 6954 N N . LEU D 1 5 ? 40.425 -5.529 70.034 1.00 55.49 31 LEU A N 1
ATOM 6955 C CA . LEU D 1 5 ? 40.814 -6.877 70.341 1.00 52.84 31 LEU A CA 1
ATOM 6956 C C . LEU D 1 5 ? 40.544 -7.773 69.149 1.00 53.26 31 LEU A C 1
ATOM 6957 O O . LEU D 1 5 ? 41.442 -8.500 68.746 1.00 60.32 31 LEU A O 1
ATOM 6962 N N . PHE D 1 6 ? 39.355 -7.638 68.551 1.00 48.02 32 PHE A N 1
ATOM 6963 C CA . PHE D 1 6 ? 38.916 -8.428 67.400 1.00 45.91 32 PHE A CA 1
ATOM 6964 C C . PHE D 1 6 ? 38.936 -7.592 66.140 1.00 47.76 32 PHE A C 1
ATOM 6965 O O . PHE D 1 6 ? 38.199 -6.630 65.994 1.00 44.09 32 PHE A O 1
ATOM 6973 N N . GLN D 1 7 ? 39.739 -8.018 65.177 1.00 53.91 33 GLN A N 1
ATOM 6974 C CA . GLN D 1 7 ? 40.245 -7.147 64.117 1.00 52.15 33 GLN A CA 1
ATOM 6975 C C . GLN D 1 7 ? 40.909 -8.044 63.121 1.00 50.76 33 GLN A C 1
ATOM 6976 O O . GLN D 1 7 ? 41.566 -8.981 63.530 1.00 57.99 33 GLN A O 1
ATOM 6982 N N . ASP D 1 8 ? 40.750 -7.782 61.827 1.00 48.96 34 ASP A N 1
ATOM 6983 C CA . ASP D 1 8 ? 41.483 -8.506 60.783 1.00 45.82 34 ASP A CA 1
ATOM 6984 C C . ASP D 1 8 ? 43.015 -8.263 60.929 1.00 48.02 34 ASP A C 1
ATOM 6985 O O . ASP D 1 8 ? 43.445 -7.165 61.396 1.00 45.60 34 ASP A O 1
ATOM 6990 N N . LYS D 1 9 ? 43.818 -9.286 60.597 1.00 49.24 35 LYS A N 1
ATOM 6991 C CA . LYS D 1 9 ? 45.294 -9.255 60.774 1.00 54.90 35 LYS A CA 1
ATOM 6992 C C . LYS D 1 9 ? 45.948 -8.656 59.535 1.00 49.98 35 LYS A C 1
ATOM 6993 O O . LYS D 1 9 ? 45.508 -8.975 58.460 1.00 49.50 35 LYS A O 1
ATOM 6999 N N . VAL D 1 10 ? 46.966 -7.808 59.693 1.00 48.25 36 VAL A N 1
ATOM 7000 C CA . VAL D 1 10 ? 47.836 -7.363 58.576 1.00 48.13 36 VAL A CA 1
ATOM 7001 C C . VAL D 1 10 ? 49.039 -8.295 58.513 1.00 49.94 36 VAL A C 1
ATOM 7002 O O . VAL D 1 10 ? 50.001 -8.110 59.265 1.00 53.50 36 VAL A O 1
ATOM 7006 N N . GLU D 1 11 ? 48.981 -9.259 57.598 1.00 51.51 37 GLU A N 1
ATOM 7007 C CA . GLU D 1 11 ? 50.073 -10.169 57.328 1.00 54.85 37 GLU A CA 1
ATOM 7008 C C . GLU D 1 11 ? 51.164 -9.547 56.479 1.00 54.48 37 GLU A C 1
ATOM 7009 O O . GLU D 1 11 ? 50.856 -8.720 55.644 1.00 54.46 37 GLU A O 1
ATOM 7015 N N . ALA D 1 12 ? 52.421 -9.983 56.682 1.00 56.79 38 ALA A N 1
ATOM 7016 C CA . ALA D 1 12 ? 53.581 -9.567 55.892 1.00 55.30 38 ALA A CA 1
ATOM 7017 C C . ALA D 1 12 ? 54.549 -10.726 55.647 1.00 57.99 38 ALA A C 1
ATOM 7018 O O . ALA D 1 12 ? 54.835 -11.511 56.554 1.00 61.01 38 ALA A O 1
ATOM 7020 N N . PHE D 1 13 ? 55.026 -10.831 54.411 1.00 57.51 39 PHE A N 1
ATOM 7021 C CA . PHE D 1 13 ? 56.145 -11.701 54.066 1.00 54.72 39 PHE A CA 1
ATOM 7022 C C . PHE D 1 13 ? 57.031 -11.040 53.041 1.00 54.09 39 PHE A C 1
ATOM 7023 O O . PHE D 1 13 ? 56.498 -10.312 52.213 1.00 57.87 39 PHE A O 1
ATOM 7031 N N . THR D 1 14 ? 58.352 -11.289 53.121 1.00 51.27 40 THR A N 1
ATOM 7032 C CA . THR D 1 14 ? 59.336 -10.853 52.126 1.00 51.26 40 THR A CA 1
ATOM 7033 C C . THR D 1 14 ? 60.179 -12.028 51.619 1.00 51.91 40 THR A C 1
ATOM 7034 O O . THR D 1 14 ? 60.130 -13.127 52.144 1.00 51.64 40 THR A O 1
ATOM 7038 N N . GLY D 1 15 ? 60.946 -11.782 50.569 1.00 52.91 41 GLY A N 1
ATOM 7039 C CA . GLY D 1 15 ? 61.728 -12.840 49.960 1.00 50.90 41 GLY A CA 1
ATOM 7040 C C . GLY D 1 15 ? 62.702 -12.282 48.963 1.00 51.36 41 GLY A C 1
ATOM 7041 O O . GLY D 1 15 ? 62.643 -11.099 48.616 1.00 52.29 41 GLY A O 1
ATOM 7042 N N . PRO D 1 16 ? 63.608 -13.137 48.490 1.00 50.89 42 PRO A N 1
ATOM 7043 C CA . PRO D 1 16 ? 64.640 -12.657 47.576 1.00 51.56 42 PRO A CA 1
ATOM 7044 C C . PRO D 1 16 ? 64.218 -12.645 46.107 1.00 49.01 42 PRO A C 1
ATOM 7045 O O . PRO D 1 16 ? 63.454 -13.495 45.700 1.00 45.55 42 PRO A O 1
ATOM 7049 N N . THR D 1 17 ? 64.736 -11.661 45.359 1.00 49.02 43 THR A N 1
ATOM 7050 C CA . THR D 1 17 ? 64.848 -11.673 43.903 1.00 45.48 43 THR A CA 1
ATOM 7051 C C . THR D 1 17 ? 66.335 -11.997 43.635 1.00 47.59 43 THR A C 1
ATOM 7052 O O . THR D 1 17 ? 67.086 -12.135 44.580 1.00 49.39 43 THR A O 1
ATOM 7056 N N . MET D 1 18 ? 66.791 -12.157 42.390 1.00 48.09 44 MET A N 1
ATOM 7057 C CA . MET D 1 18 ? 68.234 -12.191 42.196 1.00 47.82 44 MET A CA 1
ATOM 7058 C C . MET D 1 18 ? 68.656 -10.741 42.398 1.00 56.74 44 MET A C 1
ATOM 7059 O O . MET D 1 18 ? 68.174 -9.822 41.674 1.00 68.47 44 MET A O 1
ATOM 7064 N N . GLY D 1 19 ? 69.430 -10.477 43.449 1.00 53.04 45 GLY A N 1
ATOM 7065 C CA . GLY D 1 19 ? 69.926 -9.109 43.682 1.00 52.05 45 GLY A CA 1
ATOM 7066 C C . GLY D 1 19 ? 69.112 -8.103 44.469 1.00 50.08 45 GLY A C 1
ATOM 7067 O O . GLY D 1 19 ? 69.593 -7.011 44.693 1.00 54.29 45 GLY A O 1
ATOM 7068 N N . SER D 1 20 ? 67.903 -8.425 44.908 1.00 46.96 46 SER A N 1
ATOM 7069 C CA . SER D 1 20 ? 67.109 -7.459 45.685 1.00 45.63 46 SER A CA 1
ATOM 7070 C C . SER D 1 20 ? 66.085 -8.269 46.432 1.00 44.23 46 SER A C 1
ATOM 7071 O O . SER D 1 20 ? 66.286 -9.454 46.623 1.00 43.86 46 SER A O 1
ATOM 7074 N N . THR D 1 21 ? 65.008 -7.647 46.884 1.00 45.27 47 THR A N 1
ATOM 7075 C CA . THR D 1 21 ? 63.918 -8.349 47.563 1.00 44.30 47 THR A CA 1
ATOM 7076 C C . THR D 1 21 ? 62.568 -7.844 47.105 1.00 43.24 47 THR A C 1
ATOM 7077 O O . THR D 1 21 ? 62.482 -6.790 46.436 1.00 43.33 47 THR A O 1
ATOM 7081 N N . TYR D 1 22 ? 61.533 -8.571 47.538 1.00 41.08 48 TYR A N 1
ATOM 7082 C CA . TYR D 1 22 ? 60.142 -8.150 47.463 1.00 40.35 48 TYR A CA 1
ATOM 7083 C C . TYR D 1 22 ? 59.521 -8.291 48.805 1.00 41.44 48 TYR A C 1
ATOM 7084 O O . TYR D 1 22 ? 60.025 -9.009 49.615 1.00 42.60 48 TYR A O 1
ATOM 7093 N N . THR D 1 23 ? 58.389 -7.623 49.001 1.00 43.64 49 THR A N 1
ATOM 7094 C CA . THR D 1 23 ? 57.649 -7.610 50.272 1.00 42.94 49 THR A CA 1
ATOM 7095 C C . THR D 1 23 ? 56.202 -7.436 49.926 1.00 42.72 49 THR A C 1
ATOM 7096 O O . THR D 1 23 ? 55.866 -6.507 49.209 1.00 48.49 49 THR A O 1
ATOM 7100 N N . VAL D 1 24 ? 55.352 -8.298 50.443 1.00 40.97 50 VAL A N 1
ATOM 7101 C CA . VAL D 1 24 ? 53.921 -8.153 50.314 1.00 39.86 50 VAL A CA 1
ATOM 7102 C C . VAL D 1 24 ? 53.350 -7.937 51.694 1.00 42.08 50 VAL A C 1
ATOM 7103 O O . VAL D 1 24 ? 53.737 -8.601 52.640 1.00 44.67 50 VAL A O 1
ATOM 7107 N N . LYS D 1 25 ? 52.440 -6.983 51.806 1.00 45.50 51 LYS A N 1
ATOM 7108 C CA . LYS D 1 25 ? 51.617 -6.779 53.009 1.00 44.26 51 LYS A CA 1
ATOM 7109 C C . LYS D 1 25 ? 50.166 -6.821 52.572 1.00 41.08 51 LYS A C 1
ATOM 7110 O O . LYS D 1 25 ? 49.842 -6.354 51.493 1.00 38.58 51 LYS A O 1
ATOM 7116 N N . TYR D 1 26 ? 49.304 -7.423 53.380 1.00 40.42 52 TYR A N 1
ATOM 7117 C CA . TYR D 1 26 ? 47.876 -7.557 53.044 1.00 42.14 52 TYR A CA 1
ATOM 7118 C C . TYR D 1 26 ? 47.028 -7.816 54.289 1.00 45.74 52 TYR A C 1
ATOM 7119 O O . TYR D 1 26 ? 47.530 -8.196 55.351 1.00 49.66 52 TYR A O 1
ATOM 7128 N N . VAL D 1 27 ? 45.730 -7.599 54.143 1.00 47.57 53 VAL A N 1
ATOM 7129 C CA . VAL D 1 27 ? 44.783 -7.782 55.226 1.00 46.79 53 VAL A CA 1
ATOM 7130 C C . VAL D 1 27 ? 44.131 -9.124 55.031 1.00 48.17 53 VAL A C 1
ATOM 7131 O O . VAL D 1 27 ? 43.546 -9.350 53.999 1.00 45.54 53 VAL A O 1
ATOM 7135 N N . ARG D 1 28 ? 44.198 -9.995 56.018 1.00 54.74 54 ARG A N 1
ATOM 7136 C CA . ARG D 1 28 ? 43.585 -11.296 55.886 1.00 63.61 54 ARG A CA 1
ATOM 7137 C C . ARG D 1 28 ? 42.254 -11.309 56.601 1.00 66.89 54 ARG A C 1
ATOM 7138 O O . ARG D 1 28 ? 42.234 -11.123 57.785 1.00 74.66 54 ARG A O 1
ATOM 7146 N N . SER D 1 29 ? 41.164 -11.588 55.893 1.00 70.02 55 SER A N 1
ATOM 7147 C CA . SER D 1 29 ? 39.858 -11.865 56.512 1.00 72.56 55 SER A CA 1
ATOM 7148 C C . SER D 1 29 ? 39.673 -13.343 56.826 1.00 80.78 55 SER A C 1
ATOM 7149 O O . SER D 1 29 ? 40.428 -14.169 56.328 1.00 92.35 55 SER A O 1
ATOM 7152 N N . GLY D 1 30 ? 38.631 -13.686 57.592 1.00 85.33 56 GLY A N 1
ATOM 7153 C CA . GLY D 1 30 ? 38.393 -15.091 58.011 1.00 88.07 56 GLY A CA 1
ATOM 7154 C C . GLY D 1 30 ? 38.499 -16.000 56.808 1.00 91.51 56 GLY A C 1
ATOM 7155 O O . GLY D 1 30 ? 39.195 -17.029 56.838 1.00 80.40 56 GLY A O 1
ATOM 7156 N N . ASP D 1 31 ? 37.831 -15.544 55.738 1.00 93.93 57 ASP A N 1
ATOM 7157 C CA . ASP D 1 31 ? 37.955 -16.095 54.377 1.00 100.41 57 ASP A CA 1
ATOM 7158 C C . ASP D 1 31 ? 39.390 -16.186 53.836 1.00 99.03 57 ASP A C 1
ATOM 7159 O O . ASP D 1 31 ? 39.883 -17.276 53.517 1.00 101.10 57 ASP A O 1
ATOM 7164 N N . GLY D 1 32 ? 40.020 -15.015 53.724 1.00 91.94 58 GLY A N 1
ATOM 7165 C CA . GLY D 1 32 ? 41.276 -14.813 53.014 1.00 79.30 58 GLY A CA 1
ATOM 7166 C C . GLY D 1 32 ? 42.347 -15.878 53.178 1.00 72.22 58 GLY A C 1
ATOM 7167 O O . GLY D 1 32 ? 42.422 -16.566 54.208 1.00 72.16 58 GLY A O 1
ATOM 7168 N N . PRO D 1 33 ? 43.198 -16.007 52.170 1.00 61.24 59 PRO A N 1
ATOM 7169 C CA . PRO D 1 33 ? 44.153 -17.104 52.127 1.00 59.99 59 PRO A CA 1
ATOM 7170 C C . PRO D 1 33 ? 45.281 -16.911 53.124 1.00 57.22 59 PRO A C 1
ATOM 7171 O O . PRO D 1 33 ? 45.636 -15.754 53.407 1.00 51.91 59 PRO A O 1
ATOM 7175 N N . ALA D 1 34 ? 45.835 -18.009 53.646 1.00 54.74 60 ALA A N 1
ATOM 7176 C CA . ALA D 1 34 ? 47.004 -17.908 54.554 1.00 56.26 60 ALA A CA 1
ATOM 7177 C C . ALA D 1 34 ? 48.187 -17.131 53.875 1.00 52.79 60 ALA A C 1
ATOM 7178 O O . ALA D 1 34 ? 48.217 -16.984 52.639 1.00 47.13 60 ALA A O 1
ATOM 7180 N N . LYS D 1 35 ? 49.163 -16.688 54.657 1.00 50.53 61 LYS A N 1
ATOM 7181 C CA . LYS D 1 35 ? 50.330 -16.053 54.063 1.00 55.39 61 LYS A CA 1
ATOM 7182 C C . LYS D 1 35 ? 51.229 -16.994 53.223 1.00 63.99 61 LYS A C 1
ATOM 7183 O O . LYS D 1 35 ? 51.647 -16.641 52.085 1.00 64.34 61 LYS A O 1
ATOM 7189 N N . GLU D 1 36 ? 51.461 -18.207 53.725 1.00 72.18 62 GLU A N 1
ATOM 7190 C CA . GLU D 1 36 ? 52.319 -19.166 53.019 1.00 73.58 62 GLU A CA 1
ATOM 7191 C C . GLU D 1 36 ? 51.745 -19.471 51.617 1.00 68.64 62 GLU A C 1
ATOM 7192 O O . GLU D 1 36 ? 52.502 -19.777 50.695 1.00 69.50 62 GLU A O 1
ATOM 7198 N N . VAL D 1 37 ? 50.431 -19.342 51.449 1.00 60.15 63 VAL A N 1
ATOM 7199 C CA . VAL D 1 37 ? 49.802 -19.570 50.149 1.00 58.66 63 VAL A CA 1
ATOM 7200 C C . VAL D 1 37 ? 50.119 -18.479 49.150 1.00 59.43 63 VAL A C 1
ATOM 7201 O O . VAL D 1 37 ? 50.248 -18.747 47.945 1.00 61.10 63 VAL A O 1
ATOM 7205 N N . LEU D 1 38 ? 50.146 -17.244 49.628 1.00 53.41 64 LEU A N 1
ATOM 7206 C CA . LEU D 1 38 ? 50.529 -16.156 48.765 1.00 51.48 64 LEU A CA 1
ATOM 7207 C C . LEU D 1 38 ? 51.992 -16.184 48.472 1.00 51.81 64 LEU A C 1
ATOM 7208 O O . LEU D 1 38 ? 52.386 -15.824 47.371 1.00 52.19 64 LEU A O 1
ATOM 7213 N N . HIS D 1 39 ? 52.792 -16.575 49.451 1.00 51.12 65 HIS A N 1
ATOM 7214 C CA . HIS D 1 39 ? 54.217 -16.634 49.251 1.00 53.98 65 HIS A CA 1
ATOM 7215 C C . HIS D 1 39 ? 54.562 -17.593 48.093 1.00 54.47 65 HIS A C 1
ATOM 7216 O O . HIS D 1 39 ? 55.521 -17.398 47.382 1.00 54.95 65 HIS A O 1
ATOM 7223 N N . GLY D 1 40 ? 53.792 -18.657 47.956 1.00 55.39 66 GLY A N 1
ATOM 7224 C CA . GLY D 1 40 ? 53.996 -19.607 46.896 1.00 57.86 66 GLY A CA 1
ATOM 7225 C C . GLY D 1 40 ? 53.512 -19.026 45.581 1.00 57.51 66 GLY A C 1
ATOM 7226 O O . GLY D 1 40 ? 54.145 -19.207 44.544 1.00 60.32 66 GLY A O 1
ATOM 7227 N N . GLU D 1 41 ? 52.379 -18.340 45.612 1.00 53.12 67 GLU A N 1
ATOM 7228 C CA . GLU D 1 41 ? 51.865 -17.658 44.409 1.00 49.23 67 GLU A CA 1
ATOM 7229 C C . GLU D 1 41 ? 52.802 -16.563 43.868 1.00 45.63 67 GLU A C 1
ATOM 7230 O O . GLU D 1 41 ? 52.902 -16.393 42.657 1.00 43.90 67 GLU A O 1
ATOM 7236 N N . VAL D 1 42 ? 53.473 -15.840 44.761 1.00 39.74 68 VAL A N 1
ATOM 7237 C CA . VAL D 1 42 ? 54.414 -14.860 44.339 1.00 41.09 68 VAL A CA 1
ATOM 7238 C C . VAL D 1 42 ? 55.584 -15.536 43.700 1.00 43.26 68 VAL A C 1
ATOM 7239 O O . VAL D 1 42 ? 56.000 -15.158 42.599 1.00 43.60 68 VAL A O 1
ATOM 7243 N N . GLU D 1 43 ? 56.126 -16.547 44.371 1.00 48.45 69 GLU A N 1
ATOM 7244 C CA . GLU D 1 43 ? 57.386 -17.185 43.929 1.00 47.19 69 GLU A CA 1
ATOM 7245 C C . GLU D 1 43 ? 57.160 -17.851 42.531 1.00 42.06 69 GLU A C 1
ATOM 7246 O O . GLU D 1 43 ? 58.002 -17.790 41.626 1.00 39.40 69 GLU A O 1
ATOM 7252 N N . ALA D 1 44 ? 56.001 -18.440 42.353 1.00 38.43 70 ALA A N 1
ATOM 7253 C CA . ALA D 1 44 ? 55.655 -19.035 41.066 1.00 38.93 70 ALA A CA 1
ATOM 7254 C C . ALA D 1 44 ? 55.700 -18.019 39.943 1.00 41.95 70 ALA A C 1
ATOM 7255 O O . ALA D 1 44 ? 56.352 -18.259 38.906 1.00 46.28 70 ALA A O 1
ATOM 7257 N N . ILE D 1 45 ? 55.031 -16.879 40.166 1.00 39.93 71 ILE A N 1
ATOM 7258 C CA . ILE D 1 45 ? 55.110 -15.766 39.229 1.00 37.46 71 ILE A CA 1
ATOM 7259 C C . ILE D 1 45 ? 56.564 -15.372 38.985 1.00 34.88 71 ILE A C 1
ATOM 7260 O O . ILE D 1 45 ? 56.990 -15.281 37.813 1.00 33.44 71 ILE A O 1
ATOM 7265 N N . LEU D 1 46 ? 57.336 -15.170 40.057 1.00 31.88 72 LEU A N 1
ATOM 7266 C CA . LEU D 1 46 ? 58.715 -14.771 39.836 1.00 32.95 72 LEU A CA 1
ATOM 7267 C C . LEU D 1 46 ? 59.515 -15.801 39.012 1.00 34.70 72 LEU A C 1
ATOM 7268 O O . LEU D 1 46 ? 60.278 -15.429 38.125 1.00 36.18 72 LEU A O 1
ATOM 7273 N N . GLY D 1 47 ? 59.273 -17.093 39.219 1.00 38.86 73 GLY A N 1
ATOM 7274 C CA . GLY D 1 47 ? 59.965 -18.126 38.457 1.00 38.32 73 GLY A CA 1
ATOM 7275 C C . GLY D 1 47 ? 59.650 -18.088 36.974 1.00 37.67 73 GLY A C 1
ATOM 7276 O O . GLY D 1 47 ? 60.529 -18.165 36.137 1.00 34.24 73 GLY A O 1
ATOM 7277 N N . GLN D 1 48 ? 58.385 -17.968 36.657 1.00 38.47 74 GLN A N 1
ATOM 7278 C CA . GLN D 1 48 ? 58.035 -17.744 35.285 1.00 43.94 74 GLN A CA 1
ATOM 7279 C C . GLN D 1 48 ? 58.611 -16.467 34.668 1.00 41.96 74 GLN A C 1
ATOM 7280 O O . GLN D 1 48 ? 58.915 -16.479 33.451 1.00 39.86 74 GLN A O 1
ATOM 7286 N N . LEU D 1 49 ? 58.690 -15.361 35.426 1.00 36.91 75 LEU A N 1
ATOM 7287 C CA . LEU D 1 49 ? 59.292 -14.155 34.835 1.00 37.07 75 LEU A CA 1
ATOM 7288 C C . LEU D 1 49 ? 60.747 -14.419 34.435 1.00 36.17 75 LEU A C 1
ATOM 7289 O O . LEU D 1 49 ? 61.192 -14.035 33.316 1.00 33.65 75 LEU A O 1
ATOM 7294 N N . ASP D 1 50 ? 61.451 -15.134 35.311 1.00 36.12 76 ASP A N 1
ATOM 7295 C CA . ASP D 1 50 ? 62.850 -15.470 35.087 1.00 38.89 76 ASP A CA 1
ATOM 7296 C C . ASP D 1 50 ? 62.977 -16.382 33.847 1.00 37.48 76 ASP A C 1
ATOM 7297 O O . ASP D 1 50 ? 63.762 -16.162 32.968 1.00 35.70 76 ASP A O 1
ATOM 7302 N N . LYS D 1 51 ? 62.161 -17.400 33.776 1.00 39.43 77 LYS A N 1
ATOM 7303 C CA . LYS D 1 51 ? 62.222 -18.343 32.680 1.00 41.31 77 LYS A CA 1
ATOM 7304 C C . LYS D 1 51 ? 61.928 -17.695 31.360 1.00 40.70 77 LYS A C 1
ATOM 7305 O O . LYS D 1 51 ? 62.634 -17.907 30.412 1.00 43.72 77 LYS A O 1
ATOM 7311 N N . GLN D 1 52 ? 60.859 -16.922 31.301 1.00 39.49 78 GLN A N 1
ATOM 7312 C CA . GLN D 1 52 ? 60.487 -16.234 30.082 1.00 38.71 78 GLN A CA 1
ATOM 7313 C C . GLN D 1 52 ? 61.334 -15.053 29.754 1.00 36.66 78 GLN A C 1
ATOM 7314 O O . GLN D 1 52 ? 61.664 -14.925 28.598 1.00 37.28 78 GLN A O 1
ATOM 7320 N N . LEU D 1 53 ? 61.712 -14.211 30.737 1.00 38.11 79 LEU A N 1
ATOM 7321 C CA . LEU D 1 53 ? 62.274 -12.849 30.443 1.00 38.07 79 LEU A CA 1
ATOM 7322 C C . LEU D 1 53 ? 63.731 -12.578 30.778 1.00 38.73 79 LEU A C 1
ATOM 7323 O O . LEU D 1 53 ? 64.286 -11.562 30.295 1.00 38.99 79 LEU A O 1
ATOM 7328 N N . SER D 1 54 ? 64.360 -13.394 31.623 1.00 38.72 80 SER A N 1
ATOM 7329 C CA . SER D 1 54 ? 65.697 -13.008 32.096 1.00 40.17 80 SER A CA 1
ATOM 7330 C C . SER D 1 54 ? 66.803 -13.154 31.051 1.00 40.34 80 SER A C 1
ATOM 7331 O O . SER D 1 54 ? 66.991 -14.236 30.501 1.00 38.40 80 SER A O 1
ATOM 7334 N N . THR D 1 55 ? 67.536 -12.062 30.820 1.00 37.41 81 THR A N 1
ATOM 7335 C CA . THR D 1 55 ? 68.716 -12.105 29.996 1.00 38.29 81 THR A CA 1
ATOM 7336 C C . THR D 1 55 ? 69.888 -12.665 30.773 1.00 39.55 81 THR A C 1
ATOM 7337 O O . THR D 1 55 ? 70.912 -12.954 30.187 1.00 39.42 81 THR A O 1
ATOM 7341 N N . TYR D 1 56 ? 69.766 -12.839 32.089 1.00 42.83 82 TYR A N 1
ATOM 7342 C CA . TYR D 1 56 ? 70.911 -13.360 32.906 1.00 46.53 82 TYR A CA 1
ATOM 7343 C C . TYR D 1 56 ? 70.941 -14.902 32.949 1.00 48.76 82 TYR A C 1
ATOM 7344 O O . TYR D 1 56 ? 71.748 -15.480 33.637 1.00 50.35 82 TYR A O 1
ATOM 7353 N N . ARG D 1 57 ? 70.070 -15.560 32.205 1.00 52.00 83 ARG A N 1
ATOM 7354 C CA . ARG D 1 57 ? 70.208 -17.001 31.957 1.00 56.70 83 ARG A CA 1
ATOM 7355 C C . ARG D 1 57 ? 69.984 -17.432 30.510 1.00 56.98 83 ARG A C 1
ATOM 7356 O O . ARG D 1 57 ? 69.052 -17.019 29.796 1.00 55.58 83 ARG A O 1
ATOM 7364 N N . SER D 1 58 ? 70.817 -18.366 30.119 1.00 56.12 84 SER A N 1
ATOM 7365 C CA . SER D 1 58 ? 70.931 -18.731 28.746 1.00 55.95 84 SER A CA 1
ATOM 7366 C C . SER D 1 58 ? 69.721 -19.509 28.237 1.00 51.05 84 SER A C 1
ATOM 7367 O O . SER D 1 58 ? 69.447 -19.471 27.038 1.00 47.49 84 SER A O 1
ATOM 7370 N N . ASP D 1 59 ? 68.964 -20.156 29.129 1.00 49.50 85 ASP A N 1
ATOM 7371 C CA . ASP D 1 59 ? 67.794 -20.992 28.718 1.00 47.79 85 ASP A CA 1
ATOM 7372 C C . ASP D 1 59 ? 66.432 -20.256 28.720 1.00 43.21 85 ASP A C 1
ATOM 7373 O O . ASP D 1 59 ? 65.396 -20.909 28.652 1.00 42.32 85 ASP A O 1
ATOM 7378 N N . SER D 1 60 ? 66.435 -18.928 28.837 1.00 39.63 86 SER A N 1
ATOM 7379 C CA . SER D 1 60 ? 65.210 -18.161 28.831 1.00 36.36 86 SER A CA 1
ATOM 7380 C C . SER D 1 60 ? 64.648 -18.055 27.427 1.00 35.55 86 SER A C 1
ATOM 7381 O O . SER D 1 60 ? 65.374 -18.016 26.408 1.00 35.09 86 SER A O 1
ATOM 7384 N N . ASP D 1 61 ? 63.331 -17.965 27.385 1.00 34.18 87 ASP A N 1
ATOM 7385 C CA . ASP D 1 61 ? 62.655 -17.674 26.140 1.00 35.80 87 ASP A CA 1
ATOM 7386 C C . ASP D 1 61 ? 63.188 -16.379 25.447 1.00 37.80 87 ASP A C 1
ATOM 7387 O O . ASP D 1 61 ? 63.442 -16.387 24.238 1.00 35.40 87 ASP A O 1
ATOM 7392 N N . VAL D 1 62 ? 63.451 -15.304 26.203 1.00 37.78 88 VAL A N 1
ATOM 7393 C CA . VAL D 1 62 ? 63.969 -14.109 25.557 1.00 39.48 88 VAL A CA 1
ATOM 7394 C C . VAL D 1 62 ? 65.343 -14.356 24.966 1.00 39.73 88 VAL A C 1
ATOM 7395 O O . VAL D 1 62 ? 65.596 -13.882 23.882 1.00 38.78 88 VAL A O 1
ATOM 7399 N N . GLU D 1 63 ? 66.227 -15.085 25.667 1.00 42.29 89 GLU A N 1
ATOM 7400 C CA . GLU D 1 63 ? 67.610 -15.308 25.157 1.00 43.21 89 GLU A CA 1
ATOM 7401 C C . GLU D 1 63 ? 67.604 -16.217 23.936 1.00 42.84 89 GLU A C 1
ATOM 7402 O O . GLU D 1 63 ? 68.451 -16.094 23.018 1.00 42.35 89 GLU A O 1
ATOM 7408 N N . ARG D 1 64 ? 66.622 -17.098 23.904 1.00 41.67 90 ARG A N 1
ATOM 7409 C CA . ARG D 1 64 ? 66.422 -17.883 22.730 1.00 42.76 90 ARG A CA 1
ATOM 7410 C C . ARG D 1 64 ? 66.070 -16.998 21.550 1.00 42.43 90 ARG A C 1
ATOM 7411 O O . ARG D 1 64 ? 66.595 -17.200 20.480 1.00 46.34 90 ARG A O 1
ATOM 7419 N N . PHE D 1 65 ? 65.176 -16.036 21.742 1.00 42.96 91 PHE A N 1
ATOM 7420 C CA . PHE D 1 65 ? 64.913 -15.007 20.726 1.00 45.39 91 PHE A CA 1
ATOM 7421 C C . PHE D 1 65 ? 66.122 -14.131 20.403 1.00 45.47 91 PHE A C 1
ATOM 7422 O O . PHE D 1 65 ? 66.351 -13.789 19.249 1.00 47.74 91 PHE A O 1
ATOM 7430 N N . ASN D 1 66 ? 66.903 -13.755 21.402 1.00 45.93 92 ASN A N 1
ATOM 7431 C CA . ASN D 1 66 ? 68.052 -12.893 21.130 1.00 46.00 92 ASN A CA 1
ATOM 7432 C C . ASN D 1 66 ? 69.107 -13.586 20.327 1.00 46.34 92 ASN A C 1
ATOM 7433 O O . ASN D 1 66 ? 69.801 -12.956 19.555 1.00 47.65 92 ASN A O 1
ATOM 7438 N N . ALA D 1 67 ? 69.211 -14.895 20.474 1.00 47.27 93 ALA A N 1
ATOM 7439 C CA . ALA D 1 67 ? 70.162 -15.651 19.648 1.00 48.47 93 ALA A CA 1
ATOM 7440 C C . ALA D 1 67 ? 69.885 -15.667 18.143 1.00 51.34 93 ALA A C 1
ATOM 7441 O O . ALA D 1 67 ? 70.811 -15.821 17.376 1.00 56.09 93 ALA A O 1
ATOM 7443 N N . LEU D 1 68 ? 68.622 -15.552 17.720 1.00 51.56 94 LEU A N 1
ATOM 7444 C CA . LEU D 1 68 ? 68.258 -15.735 16.320 1.00 52.16 94 LEU A CA 1
ATOM 7445 C C . LEU D 1 68 ? 68.757 -14.583 15.440 1.00 52.88 94 LEU A C 1
ATOM 7446 O O . LEU D 1 68 ? 69.001 -13.483 15.946 1.00 53.57 94 LEU A O 1
ATOM 7451 N N . PRO D 1 69 ? 68.944 -14.848 14.126 1.00 54.01 95 PRO A N 1
ATOM 7452 C CA . PRO D 1 69 ? 69.444 -13.791 13.261 1.00 54.45 95 PRO A CA 1
ATOM 7453 C C . PRO D 1 69 ? 68.286 -12.901 12.804 1.00 55.78 95 PRO A C 1
ATOM 7454 O O . PRO D 1 69 ? 67.100 -13.189 13.076 1.00 54.80 95 PRO A O 1
ATOM 7458 N N . ALA D 1 70 ? 68.649 -11.825 12.117 1.00 56.18 96 ALA A N 1
ATOM 7459 C CA . ALA D 1 70 ? 67.699 -10.990 11.401 1.00 55.33 96 ALA A CA 1
ATOM 7460 C C . ALA D 1 70 ? 66.708 -11.805 10.551 1.00 53.30 96 ALA A C 1
ATOM 7461 O O . ALA D 1 70 ? 67.044 -12.820 9.989 1.00 54.77 96 ALA A O 1
ATOM 7463 N N . GLY D 1 71 ? 65.472 -11.344 10.485 1.00 55.28 97 GLY A N 1
ATOM 7464 C CA . GLY D 1 71 ? 64.462 -11.951 9.641 1.00 56.89 97 GLY A CA 1
ATOM 7465 C C . GLY D 1 71 ? 63.833 -13.197 10.210 1.00 58.99 97 GLY A C 1
ATOM 7466 O O . GLY D 1 71 ? 63.066 -13.859 9.513 1.00 66.61 97 GLY A O 1
ATOM 7467 N N . SER D 1 72 ? 64.111 -13.512 11.474 1.00 57.44 98 SER A N 1
ATOM 7468 C CA . SER D 1 72 ? 63.505 -14.677 12.126 1.00 56.69 98 SER A CA 1
ATOM 7469 C C . SER D 1 72 ? 62.154 -14.308 12.712 1.00 53.59 98 SER A C 1
ATOM 7470 O O . SER D 1 72 ? 62.016 -13.249 13.297 1.00 53.56 98 SER A O 1
ATOM 7473 N N . CYS D 1 73 ? 61.170 -15.177 12.539 1.00 53.22 99 CYS A N 1
ATOM 7474 C CA . CYS D 1 73 ? 59.981 -15.222 13.381 1.00 56.00 99 CYS A CA 1
ATOM 7475 C C . CYS D 1 73 ? 60.043 -16.514 14.235 1.00 55.68 99 CYS A C 1
ATOM 7476 O O . CYS D 1 73 ? 60.417 -17.583 13.761 1.00 55.35 99 CYS A O 1
ATOM 7479 N N . GLU D 1 74 ? 59.668 -16.386 15.501 1.00 52.06 100 GLU A N 1
ATOM 7480 C CA . GLU D 1 74 ? 59.874 -17.418 16.473 1.00 50.06 100 GLU A CA 1
ATOM 7481 C C . GLU D 1 74 ? 58.676 -17.421 17.375 1.00 49.90 100 GLU A C 1
ATOM 7482 O O . GLU D 1 74 ? 58.288 -16.363 17.814 1.00 56.10 100 GLU A O 1
ATOM 7488 N N . PRO D 1 75 ? 58.092 -18.601 17.703 1.00 47.44 101 PRO A N 1
ATOM 7489 C CA . PRO D 1 75 ? 57.040 -18.631 18.756 1.00 44.62 101 PRO A CA 1
ATOM 7490 C C . PRO D 1 75 ? 57.605 -18.225 20.138 1.00 44.25 101 PRO A C 1
ATOM 7491 O O . PRO D 1 75 ? 58.778 -18.564 20.470 1.00 39.81 101 PRO A O 1
ATOM 7495 N N . MET D 1 76 ? 56.791 -17.478 20.888 1.00 42.20 102 MET A N 1
ATOM 7496 C CA . MET D 1 76 ? 57.169 -16.949 22.208 1.00 42.47 102 MET A CA 1
ATOM 7497 C C . MET D 1 76 ? 55.981 -17.022 23.121 1.00 40.57 102 MET A C 1
ATOM 7498 O O . MET D 1 76 ? 54.864 -17.040 22.655 1.00 41.21 102 MET A O 1
ATOM 7503 N N . PRO D 1 77 ? 56.222 -17.084 24.431 1.00 39.37 103 PRO A N 1
ATOM 7504 C CA . PRO D 1 77 ? 55.109 -17.229 25.326 1.00 39.45 103 PRO A CA 1
ATOM 7505 C C . PRO D 1 77 ? 54.410 -15.896 25.585 1.00 42.92 103 PRO A C 1
ATOM 7506 O O . PRO D 1 77 ? 54.879 -14.848 25.123 1.00 40.11 103 PRO A O 1
ATOM 7510 N N . ASP D 1 78 ? 53.293 -15.996 26.325 1.00 45.42 104 ASP A N 1
ATOM 7511 C CA . ASP D 1 78 ? 52.394 -14.915 26.600 1.00 44.63 104 ASP A CA 1
ATOM 7512 C C . ASP D 1 78 ? 53.043 -13.709 27.251 1.00 44.69 104 ASP A C 1
ATOM 7513 O O . ASP D 1 78 ? 52.872 -12.587 26.792 1.00 48.82 104 ASP A O 1
ATOM 7518 N N . MET D 1 79 ? 53.807 -13.911 28.292 1.00 42.85 105 MET A N 1
ATOM 7519 C CA . MET D 1 79 ? 54.465 -12.781 28.895 1.00 42.65 105 MET A CA 1
ATOM 7520 C C . MET D 1 79 ? 55.323 -11.998 27.939 1.00 43.39 105 MET A C 1
ATOM 7521 O O . MET D 1 79 ? 55.283 -10.741 27.947 1.00 50.13 105 MET A O 1
ATOM 7526 N N . VAL D 1 80 ? 56.112 -12.699 27.152 1.00 38.58 106 VAL A N 1
ATOM 7527 C CA . VAL D 1 80 ? 56.971 -11.995 26.249 1.00 41.20 106 VAL A CA 1
ATOM 7528 C C . VAL D 1 80 ? 56.187 -11.099 25.270 1.00 40.96 106 VAL A C 1
ATOM 7529 O O . VAL D 1 80 ? 56.510 -9.947 25.100 1.00 40.18 106 VAL A O 1
ATOM 7533 N N . ARG D 1 81 ? 55.174 -11.659 24.655 1.00 41.80 107 ARG A N 1
ATOM 7534 C CA . ARG D 1 81 ? 54.345 -10.920 23.763 1.00 44.71 107 ARG A CA 1
ATOM 7535 C C . ARG D 1 81 ? 53.543 -9.759 24.459 1.00 44.92 107 ARG A C 1
ATOM 7536 O O . ARG D 1 81 ? 53.359 -8.688 23.855 1.00 42.72 107 ARG A O 1
ATOM 7544 N N . GLU D 1 82 ? 53.114 -9.975 25.703 1.00 43.17 108 GLU A N 1
ATOM 7545 C CA . GLU D 1 82 ? 52.288 -8.996 26.411 1.00 45.54 108 GLU A CA 1
ATOM 7546 C C . GLU D 1 82 ? 53.158 -7.764 26.626 1.00 42.22 108 GLU A C 1
ATOM 7547 O O . GLU D 1 82 ? 52.731 -6.629 26.403 1.00 41.13 108 GLU A O 1
ATOM 7553 N N . LEU D 1 83 ? 54.407 -8.006 26.982 1.00 40.76 109 LEU A N 1
ATOM 7554 C CA . LEU D 1 83 ? 55.320 -6.918 27.261 1.00 39.19 109 LEU A CA 1
ATOM 7555 C C . LEU D 1 83 ? 55.855 -6.280 26.029 1.00 38.17 109 LEU A C 1
ATOM 7556 O O . LEU D 1 83 ? 56.238 -5.135 26.091 1.00 39.62 109 LEU A O 1
ATOM 7561 N N . VAL D 1 84 ? 55.981 -7.007 24.929 1.00 39.78 110 VAL A N 1
ATOM 7562 C CA . VAL D 1 84 ? 56.397 -6.368 23.665 1.00 38.40 110 VAL A CA 1
ATOM 7563 C C . VAL D 1 84 ? 55.292 -5.417 23.237 1.00 37.04 110 VAL A C 1
ATOM 7564 O O . VAL D 1 84 ? 55.566 -4.303 22.798 1.00 39.12 110 VAL A O 1
ATOM 7568 N N . ALA D 1 85 ? 54.057 -5.843 23.422 1.00 36.35 111 ALA A N 1
ATOM 7569 C CA . ALA D 1 85 ? 52.921 -4.985 23.150 1.00 37.88 111 ALA A CA 1
ATOM 7570 C C . ALA D 1 85 ? 52.936 -3.726 24.032 1.00 38.30 111 ALA A C 1
ATOM 7571 O O . ALA D 1 85 ? 52.809 -2.595 23.526 1.00 34.74 111 ALA A O 1
ATOM 7573 N N . ALA D 1 86 ? 53.114 -3.923 25.332 1.00 37.14 112 ALA A N 1
ATOM 7574 C CA . ALA D 1 86 ? 53.107 -2.813 26.226 1.00 36.87 112 ALA A CA 1
ATOM 7575 C C . ALA D 1 86 ? 54.309 -1.896 25.933 1.00 36.64 112 ALA A C 1
ATOM 7576 O O . ALA D 1 86 ? 54.239 -0.616 26.063 1.00 38.97 112 ALA A O 1
ATOM 7578 N N . GLY D 1 87 ? 55.381 -2.534 25.507 1.00 34.83 113 GLY A N 1
ATOM 7579 C CA . GLY D 1 87 ? 56.627 -1.832 25.174 1.00 37.32 113 GLY A CA 1
ATOM 7580 C C . GLY D 1 87 ? 56.452 -0.892 24.001 1.00 38.83 113 GLY A C 1
ATOM 7581 O O . GLY D 1 87 ? 56.923 0.257 24.044 1.00 42.95 113 GLY A O 1
ATOM 7582 N N . SER D 1 88 ? 55.751 -1.400 22.984 1.00 37.53 114 SER A N 1
ATOM 7583 C CA . SER D 1 88 ? 55.406 -0.679 21.762 1.00 36.44 114 SER A CA 1
ATOM 7584 C C . SER D 1 88 ? 54.488 0.542 22.028 1.00 34.39 114 SER A C 1
ATOM 7585 O O . SER D 1 88 ? 54.671 1.601 21.446 1.00 32.20 114 SER A O 1
ATOM 7588 N N . GLN D 1 89 ? 53.501 0.374 22.897 1.00 33.19 115 GLN A N 1
ATOM 7589 C CA . GLN D 1 89 ? 52.625 1.469 23.287 1.00 33.14 115 GLN A CA 1
ATOM 7590 C C . GLN D 1 89 ? 53.447 2.543 24.028 1.00 32.65 115 GLN A C 1
ATOM 7591 O O . GLN D 1 89 ? 53.411 3.702 23.665 1.00 32.55 115 GLN A O 1
ATOM 7597 N N . LEU D 1 90 ? 54.226 2.138 25.022 1.00 33.41 116 LEU A N 1
ATOM 7598 C CA . LEU D 1 90 ? 55.106 3.055 25.716 1.00 32.08 116 LEU A CA 1
ATOM 7599 C C . LEU D 1 90 ? 56.000 3.817 24.792 1.00 30.82 116 LEU A C 1
ATOM 7600 O O . LEU D 1 90 ? 56.188 5.018 24.970 1.00 31.94 116 LEU A O 1
ATOM 7605 N N . SER D 1 91 ? 56.543 3.151 23.799 1.00 31.79 117 SER A N 1
ATOM 7606 C CA . SER D 1 91 ? 57.403 3.840 22.831 1.00 33.45 117 SER A CA 1
ATOM 7607 C C . SER D 1 91 ? 56.620 4.966 22.124 1.00 33.09 117 SER A C 1
ATOM 7608 O O . SER D 1 91 ? 57.003 6.144 22.157 1.00 34.55 117 SER A O 1
ATOM 7611 N N . ALA D 1 92 ? 55.484 4.609 21.570 1.00 31.62 118 ALA A N 1
ATOM 7612 C CA . ALA D 1 92 ? 54.655 5.560 20.902 1.00 33.14 118 ALA A CA 1
ATOM 7613 C C . ALA D 1 92 ? 54.303 6.686 21.833 1.00 33.48 118 ALA A C 1
ATOM 7614 O O . ALA D 1 92 ? 54.494 7.849 21.503 1.00 35.02 118 ALA A O 1
ATOM 7616 N N . ASP D 1 93 ? 53.785 6.327 22.996 1.00 31.56 119 ASP A N 1
ATOM 7617 C CA . ASP D 1 93 ? 53.460 7.307 24.006 1.00 31.64 119 ASP A CA 1
ATOM 7618 C C . ASP D 1 93 ? 54.620 8.246 24.413 1.00 33.87 119 ASP A C 1
ATOM 7619 O O . ASP D 1 93 ? 54.355 9.378 24.776 1.00 36.90 119 ASP A O 1
ATOM 7624 N N . SER D 1 94 ? 55.879 7.822 24.321 1.00 33.60 120 SER A N 1
ATOM 7625 C CA . SER D 1 94 ? 56.940 8.617 24.828 1.00 34.58 120 SER A CA 1
ATOM 7626 C C . SER D 1 94 ? 57.891 9.183 23.750 1.00 38.72 120 SER A C 1
ATOM 7627 O O . SER D 1 94 ? 59.065 9.547 24.058 1.00 38.44 120 SER A O 1
ATOM 7630 N N . ASP D 1 95 ? 57.411 9.268 22.500 1.00 41.66 121 ASP A N 1
ATOM 7631 C CA . ASP D 1 95 ? 58.220 9.718 21.324 1.00 42.34 121 ASP A CA 1
ATOM 7632 C C . ASP D 1 95 ? 59.533 8.948 21.091 1.00 42.20 121 ASP A C 1
ATOM 7633 O O . ASP D 1 95 ? 60.533 9.519 20.683 1.00 39.63 121 ASP A O 1
ATOM 7638 N N . GLY D 1 96 ? 59.516 7.641 21.346 1.00 42.67 122 GLY A N 1
ATOM 7639 C CA . GLY D 1 96 ? 60.696 6.808 21.192 1.00 43.08 122 GLY A CA 1
ATOM 7640 C C . GLY D 1 96 ? 61.675 6.793 22.361 1.00 44.74 122 GLY A C 1
ATOM 7641 O O . GLY D 1 96 ? 62.735 6.216 22.233 1.00 49.41 122 GLY A O 1
ATOM 7642 N N . ALA D 1 97 ? 61.343 7.402 23.496 1.00 44.19 123 ALA A N 1
ATOM 7643 C CA . ALA D 1 97 ? 62.306 7.459 24.593 1.00 44.96 123 ALA A CA 1
ATOM 7644 C C . ALA D 1 97 ? 62.384 6.112 25.326 1.00 44.27 123 ALA A C 1
ATOM 7645 O O . ALA D 1 97 ? 63.442 5.744 25.865 1.00 44.80 123 ALA A O 1
ATOM 7647 N N . PHE D 1 98 ? 61.260 5.414 25.344 1.00 41.01 124 PHE A N 1
ATOM 7648 C CA . PHE D 1 98 ? 61.190 4.069 25.804 1.00 41.18 124 PHE A CA 1
ATOM 7649 C C . PHE D 1 98 ? 61.510 3.128 24.630 1.00 43.66 124 PHE A C 1
ATOM 7650 O O . PHE D 1 98 ? 60.849 3.222 23.578 1.00 51.68 124 PHE A O 1
ATOM 7658 N N . ASP D 1 99 ? 62.483 2.222 24.824 1.00 42.46 125 ASP A N 1
ATOM 7659 C CA . ASP D 1 99 ? 62.891 1.219 23.839 1.00 45.22 125 ASP A CA 1
ATOM 7660 C C . ASP D 1 99 ? 63.375 -0.088 24.481 1.00 44.96 125 ASP A C 1
ATOM 7661 O O . ASP D 1 99 ? 64.202 -0.069 25.367 1.00 49.55 125 ASP A O 1
ATOM 7666 N N . LEU D 1 100 ? 62.886 -1.229 24.016 1.00 44.97 126 LEU A N 1
ATOM 7667 C CA . LEU D 1 100 ? 63.284 -2.536 24.586 1.00 44.23 126 LEU A CA 1
ATOM 7668 C C . LEU D 1 100 ? 64.483 -3.189 23.960 1.00 46.41 126 LEU A C 1
ATOM 7669 O O . LEU D 1 100 ? 64.888 -4.275 24.407 1.00 46.81 126 LEU A O 1
ATOM 7674 N N . THR D 1 101 ? 65.093 -2.518 22.981 1.00 47.18 127 THR A N 1
ATOM 7675 C CA . THR D 1 101 ? 66.113 -3.111 22.127 1.00 49.95 127 THR A CA 1
ATOM 7676 C C . THR D 1 101 ? 67.503 -2.483 22.200 1.00 51.44 127 THR A C 1
ATOM 7677 O O . THR D 1 101 ? 68.290 -2.619 21.276 1.00 52.88 127 THR A O 1
ATOM 7681 N N . LEU D 1 102 ? 67.828 -1.866 23.314 1.00 57.23 128 LEU A N 1
ATOM 7682 C CA . LEU D 1 102 ? 69.100 -1.175 23.499 1.00 63.45 128 LEU A CA 1
ATOM 7683 C C . LEU D 1 102 ? 70.298 -2.058 23.867 1.00 69.52 128 LEU A C 1
ATOM 7684 O O . LEU D 1 102 ? 71.456 -1.618 23.900 1.00 61.59 128 LEU A O 1
ATOM 7689 N N . GLU D 1 103 ? 70.013 -3.303 24.191 1.00 78.71 129 GLU A N 1
ATOM 7690 C CA . GLU D 1 103 ? 71.051 -4.177 24.694 1.00 81.93 129 GLU A CA 1
ATOM 7691 C C . GLU D 1 103 ? 72.342 -4.201 23.897 1.00 81.36 129 GLU A C 1
ATOM 7692 O O . GLU D 1 103 ? 73.394 -4.137 24.466 1.00 84.55 129 GLU A O 1
ATOM 7698 N N . PRO D 1 104 ? 72.252 -4.220 22.576 1.00 81.83 130 PRO A N 1
ATOM 7699 C CA . PRO D 1 104 ? 73.492 -4.100 21.876 1.00 80.56 130 PRO A CA 1
ATOM 7700 C C . PRO D 1 104 ? 74.248 -2.891 22.337 1.00 80.56 130 PRO A C 1
ATOM 7701 O O . PRO D 1 104 ? 75.432 -3.005 22.635 1.00 84.88 130 PRO A O 1
ATOM 7705 N N . LEU D 1 105 ? 73.559 -1.762 22.430 1.00 82.31 131 LEU A N 1
ATOM 7706 C CA . LEU D 1 105 ? 74.190 -0.530 22.870 1.00 82.11 131 LEU A CA 1
ATOM 7707 C C . LEU D 1 105 ? 74.656 -0.634 24.302 1.00 85.65 131 LEU A C 1
ATOM 7708 O O . LEU D 1 105 ? 75.713 -0.139 24.648 1.00 91.10 131 LEU A O 1
ATOM 7713 N N . LEU D 1 106 ? 73.838 -1.259 25.123 1.00 85.09 132 LEU A N 1
ATOM 7714 C CA . LEU D 1 106 ? 74.186 -1.429 26.509 1.00 93.45 132 LEU A CA 1
ATOM 7715 C C . LEU D 1 106 ? 75.446 -2.263 26.587 1.00 103.18 132 LEU A C 1
ATOM 7716 O O . LEU D 1 106 ? 76.436 -1.839 27.212 1.00 111.53 132 LEU A O 1
ATOM 7721 N N . ASN D 1 107 ? 75.411 -3.395 25.870 1.00 111.62 133 ASN A N 1
ATOM 7722 C CA . ASN D 1 107 ? 76.460 -4.412 25.895 1.00 105.25 133 ASN A CA 1
ATOM 7723 C C . ASN D 1 107 ? 77.714 -3.810 25.376 1.00 95.28 133 ASN A C 1
ATOM 7724 O O . ASN D 1 107 ? 78.801 -4.153 25.781 1.00 87.00 133 ASN A O 1
ATOM 7729 N N . LEU D 1 108 ? 77.535 -2.792 24.561 1.00 84.37 134 LEU A N 1
ATOM 7730 C CA . LEU D 1 108 ? 78.655 -2.000 24.221 1.00 83.77 134 LEU A CA 1
ATOM 7731 C C . LEU D 1 108 ? 79.251 -1.146 25.359 1.00 88.49 134 LEU A C 1
ATOM 7732 O O . LEU D 1 108 ? 80.221 -0.510 25.116 1.00 90.00 134 LEU A O 1
ATOM 7737 N N . TRP D 1 109 ? 78.722 -1.105 26.582 1.00 93.57 135 TRP A N 1
ATOM 7738 C CA . TRP D 1 109 ? 79.328 -0.185 27.617 1.00 89.00 135 TRP A CA 1
ATOM 7739 C C . TRP D 1 109 ? 79.564 -0.716 29.127 1.00 92.61 135 TRP A C 1
ATOM 7740 O O . TRP D 1 109 ? 78.815 -0.214 29.939 1.00 91.60 135 TRP A O 1
ATOM 7751 N N . GLY D 1 110 ? 80.553 -1.619 29.554 1.00 108.29 136 GLY A N 1
ATOM 7752 C CA . GLY D 1 110 ? 80.926 -1.959 31.034 1.00 110.08 136 GLY A CA 1
ATOM 7753 C C . GLY D 1 110 ? 82.064 -1.157 31.702 1.00 101.54 136 GLY A C 1
ATOM 7754 O O . GLY D 1 110 ? 83.021 -1.717 32.246 1.00 87.77 136 GLY A O 1
ATOM 7755 N N . SER D 1 122 ? 84.108 3.486 21.028 1.00 99.85 148 SER A N 1
ATOM 7756 C CA . SER D 1 122 ? 84.434 4.287 19.846 1.00 100.09 148 SER A CA 1
ATOM 7757 C C . SER D 1 122 ? 83.169 4.947 19.278 1.00 95.13 148 SER A C 1
ATOM 7758 O O . SER D 1 122 ? 82.164 4.945 19.952 1.00 86.98 148 SER A O 1
ATOM 7761 N N . ALA D 1 123 ? 83.264 5.542 18.080 1.00 98.69 149 ALA A N 1
ATOM 7762 C CA . ALA D 1 123 ? 82.122 6.018 17.256 1.00 104.49 149 ALA A CA 1
ATOM 7763 C C . ALA D 1 123 ? 81.779 5.137 16.024 1.00 119.09 149 ALA A C 1
ATOM 7764 O O . ALA D 1 123 ? 80.806 5.427 15.315 1.00 119.32 149 ALA A O 1
ATOM 7766 N N . GLU D 1 124 ? 82.581 4.095 15.765 1.00 132.06 150 GLU A N 1
ATOM 7767 C CA . GLU D 1 124 ? 82.301 3.094 14.715 1.00 138.51 150 GLU A CA 1
ATOM 7768 C C . GLU D 1 124 ? 81.374 2.030 15.272 1.00 134.81 150 GLU A C 1
ATOM 7769 O O . GLU D 1 124 ? 80.321 1.764 14.701 1.00 138.86 150 GLU A O 1
ATOM 7775 N N . ASP D 1 125 ? 81.780 1.440 16.392 1.00 127.06 151 ASP A N 1
ATOM 7776 C CA . ASP D 1 125 ? 81.023 0.372 17.056 1.00 129.92 151 ASP A CA 1
ATOM 7777 C C . ASP D 1 125 ? 79.573 0.804 17.398 1.00 128.42 151 ASP A C 1
ATOM 7778 O O . ASP D 1 125 ? 78.632 -0.004 17.286 1.00 135.03 151 ASP A O 1
ATOM 7783 N N . ILE D 1 126 ? 79.432 2.060 17.850 1.00 124.15 152 ILE A N 1
ATOM 7784 C CA . ILE D 1 126 ? 78.129 2.720 18.179 1.00 119.53 152 ILE A CA 1
ATOM 7785 C C . ILE D 1 126 ? 77.181 2.704 16.986 1.00 111.05 152 ILE A C 1
ATOM 7786 O O . ILE D 1 126 ? 76.033 2.267 17.091 1.00 113.86 152 ILE A O 1
ATOM 7791 N N . SER D 1 127 ? 77.689 3.187 15.866 1.00 102.85 153 SER A N 1
ATOM 7792 C CA . SER D 1 127 ? 76.963 3.202 14.618 1.00 98.08 153 SER A CA 1
ATOM 7793 C C . SER D 1 127 ? 76.511 1.793 14.166 1.00 92.57 153 SER A C 1
ATOM 7794 O O . SER D 1 127 ? 75.365 1.610 13.776 1.00 83.35 153 SER A O 1
ATOM 7797 N N . ALA D 1 128 ? 77.403 0.810 14.257 1.00 95.93 154 ALA A N 1
ATOM 7798 C CA . ALA D 1 128 ? 77.093 -0.597 13.877 1.00 98.78 154 ALA A CA 1
ATOM 7799 C C . ALA D 1 128 ? 76.049 -1.220 14.784 1.00 95.96 154 ALA A C 1
ATOM 7800 O O . ALA D 1 128 ? 75.199 -2.005 14.305 1.00 91.85 154 ALA A O 1
ATOM 7802 N N . ALA D 1 129 ? 76.153 -0.888 16.081 1.00 90.43 155 ALA A N 1
ATOM 7803 C CA . ALA D 1 129 ? 75.262 -1.397 17.114 1.00 85.17 155 ALA A CA 1
ATOM 7804 C C . ALA D 1 129 ? 73.868 -0.735 17.075 1.00 83.48 155 ALA A C 1
ATOM 7805 O O . ALA D 1 129 ? 72.850 -1.406 17.307 1.00 81.94 155 ALA A O 1
ATOM 7807 N N . ARG D 1 130 ? 73.792 0.549 16.745 1.00 81.97 156 ARG A N 1
ATOM 7808 C CA . ARG D 1 130 ? 72.473 1.155 16.562 1.00 82.75 156 ARG A CA 1
ATOM 7809 C C . ARG D 1 130 ? 71.710 0.557 15.411 1.00 73.43 156 ARG A C 1
ATOM 7810 O O . ARG D 1 130 ? 70.512 0.498 15.473 1.00 74.41 156 ARG A O 1
ATOM 7818 N N . ALA D 1 131 ? 72.390 0.057 14.396 1.00 70.53 157 ALA A N 1
ATOM 7819 C CA . ALA D 1 131 ? 71.706 -0.690 13.345 1.00 72.64 157 ALA A CA 1
ATOM 7820 C C . ALA D 1 131 ? 71.120 -2.053 13.804 1.00 70.43 157 ALA A C 1
ATOM 7821 O O . ALA D 1 131 ? 70.325 -2.657 13.067 1.00 75.44 157 ALA A O 1
ATOM 7823 N N . LEU D 1 132 ? 71.495 -2.531 14.989 1.00 63.92 158 LEU A N 1
ATOM 7824 C CA . LEU D 1 132 ? 70.848 -3.703 15.596 1.00 67.51 158 LEU A CA 1
ATOM 7825 C C . LEU D 1 132 ? 69.781 -3.355 16.667 1.00 62.67 158 LEU A C 1
ATOM 7826 O O . LEU D 1 132 ? 69.351 -4.220 17.471 1.00 61.82 158 LEU A O 1
ATOM 7831 N N . THR D 1 133 ? 69.335 -2.103 16.655 1.00 58.03 159 THR A N 1
ATOM 7832 C CA . THR D 1 133 ? 68.299 -1.658 17.562 1.00 59.09 159 THR A CA 1
ATOM 7833 C C . THR D 1 133 ? 67.130 -1.106 16.798 1.00 55.80 159 THR A C 1
ATOM 7834 O O . THR D 1 133 ? 67.196 -0.953 15.584 1.00 57.81 159 THR A O 1
ATOM 7838 N N . GLY D 1 134 ? 66.049 -0.857 17.529 1.00 52.95 160 GLY A N 1
ATOM 7839 C CA . GLY D 1 134 ? 64.876 -0.200 17.004 1.00 53.16 160 GLY A CA 1
ATOM 7840 C C . GLY D 1 134 ? 63.583 -0.966 17.193 1.00 53.58 160 GLY A C 1
ATOM 7841 O O . GLY D 1 134 ? 63.291 -1.910 16.469 1.00 59.56 160 GLY A O 1
ATOM 7842 N N . GLN D 1 135 ? 62.766 -0.506 18.116 1.00 55.50 161 GLN A N 1
ATOM 7843 C CA . GLN D 1 135 ? 61.413 -1.032 18.312 1.00 59.36 161 GLN A CA 1
ATOM 7844 C C . GLN D 1 135 ? 60.572 -1.299 17.010 1.00 59.59 161 GLN A C 1
ATOM 7845 O O . GLN D 1 135 ? 59.753 -2.219 16.954 1.00 61.43 161 GLN A O 1
ATOM 7851 N N . GLN D 1 136 ? 60.740 -0.469 15.989 1.00 61.08 162 GLN A N 1
ATOM 7852 C CA . GLN D 1 136 ? 59.989 -0.586 14.730 1.00 61.27 162 GLN A CA 1
ATOM 7853 C C . GLN D 1 136 ? 60.279 -1.903 13.985 1.00 64.29 162 GLN A C 1
ATOM 7854 O O . GLN D 1 136 ? 59.436 -2.401 13.216 1.00 68.29 162 GLN A O 1
ATOM 7860 N N . HIS D 1 137 ? 61.459 -2.479 14.242 1.00 64.03 163 HIS A N 1
ATOM 7861 C CA . HIS D 1 137 ? 61.862 -3.791 13.683 1.00 59.91 163 HIS A CA 1
ATOM 7862 C C . HIS D 1 137 ? 61.275 -5.023 14.396 1.00 54.69 163 HIS A C 1
ATOM 7863 O O . HIS D 1 137 ? 61.542 -6.158 14.023 1.00 55.20 163 HIS A O 1
ATOM 7870 N N . LEU D 1 138 ? 60.433 -4.782 15.390 1.00 52.90 164 LEU A N 1
ATOM 7871 C CA . LEU D 1 138 ? 59.915 -5.814 16.263 1.00 53.35 164 LEU A CA 1
ATOM 7872 C C . LEU D 1 138 ? 58.395 -5.934 16.187 1.00 54.74 164 LEU A C 1
ATOM 7873 O O . LEU D 1 138 ? 57.711 -5.034 16.602 1.00 58.91 164 LEU A O 1
ATOM 7878 N N . SER D 1 139 ? 57.866 -7.052 15.698 1.00 54.24 165 SER A N 1
ATOM 7879 C CA . SER D 1 139 ? 56.415 -7.219 15.560 1.00 52.05 165 SER A CA 1
ATOM 7880 C C . SER D 1 139 ? 55.952 -8.517 16.212 1.00 48.83 165 SER A C 1
ATOM 7881 O O . SER D 1 139 ? 56.739 -9.404 16.460 1.00 45.43 165 SER A O 1
ATOM 7884 N N . ILE D 1 140 ? 54.671 -8.590 16.508 1.00 45.49 166 ILE A N 1
ATOM 7885 C CA . ILE D 1 140 ? 54.026 -9.768 17.014 1.00 46.25 166 ILE A CA 1
ATOM 7886 C C . ILE D 1 140 ? 53.169 -10.318 15.886 1.00 54.03 166 ILE A C 1
ATOM 7887 O O . ILE D 1 140 ? 52.274 -9.631 15.407 1.00 60.27 166 ILE A O 1
ATOM 7892 N N . ASP D 1 141 ? 53.397 -11.558 15.495 1.00 56.86 167 ASP A N 1
ATOM 7893 C CA . ASP D 1 141 ? 52.661 -12.184 14.418 1.00 56.06 167 ASP A CA 1
ATOM 7894 C C . ASP D 1 141 ? 52.028 -13.433 14.986 1.00 51.15 167 ASP A C 1
ATOM 7895 O O . ASP D 1 141 ? 52.684 -14.431 15.181 1.00 50.45 167 ASP A O 1
ATOM 7900 N N . GLY D 1 142 ? 50.752 -13.344 15.289 1.00 51.92 168 GLY A N 1
ATOM 7901 C CA . GLY D 1 142 ? 50.046 -14.385 15.992 1.00 53.07 168 GLY A CA 1
ATOM 7902 C C . GLY D 1 142 ? 50.721 -14.610 17.315 1.00 52.71 168 GLY A C 1
ATOM 7903 O O . GLY D 1 142 ? 50.856 -13.689 18.116 1.00 50.76 168 GLY A O 1
ATOM 7904 N N . ASP D 1 143 ? 51.196 -15.827 17.504 1.00 56.66 169 ASP A N 1
ATOM 7905 C CA . ASP D 1 143 ? 51.894 -16.236 18.733 1.00 60.35 169 ASP A CA 1
ATOM 7906 C C . ASP D 1 143 ? 53.408 -16.145 18.559 1.00 54.57 169 ASP A C 1
ATOM 7907 O O . ASP D 1 143 ? 54.123 -16.717 19.341 1.00 50.53 169 ASP A O 1
ATOM 7912 N N . ARG D 1 144 ? 53.884 -15.437 17.542 1.00 52.95 170 ARG A N 1
ATOM 7913 C CA . ARG D 1 144 ? 55.314 -15.329 17.291 1.00 53.75 170 ARG A CA 1
ATOM 7914 C C . ARG D 1 144 ? 55.803 -13.897 17.420 1.00 47.29 170 ARG A C 1
ATOM 7915 O O . ARG D 1 144 ? 55.062 -12.965 17.196 1.00 46.14 170 ARG A O 1
ATOM 7923 N N . LEU D 1 145 ? 57.074 -13.746 17.729 1.00 42.35 171 LEU A N 1
ATOM 7924 C CA . LEU D 1 145 ? 57.750 -12.493 17.616 1.00 43.36 171 LEU A CA 1
ATOM 7925 C C . LEU D 1 145 ? 58.624 -12.497 16.375 1.00 45.25 171 LEU A C 1
ATOM 7926 O O . LEU D 1 145 ? 59.419 -13.400 16.206 1.00 44.43 171 LEU A O 1
ATOM 7931 N N . CYS D 1 146 ? 58.536 -11.461 15.550 1.00 50.08 172 CYS A N 1
ATOM 7932 C CA . CYS D 1 146 ? 59.400 -11.320 14.372 1.00 51.73 172 CYS A CA 1
ATOM 7933 C C . CYS D 1 146 ? 60.370 -10.201 14.562 1.00 52.41 172 CYS A C 1
ATOM 7934 O O . CYS D 1 146 ? 59.978 -9.135 15.001 1.00 58.68 172 CYS A O 1
ATOM 7937 N N . LYS D 1 147 ? 61.609 -10.405 14.134 1.00 52.73 173 LYS A N 1
ATOM 7938 C CA . LYS D 1 147 ? 62.575 -9.328 14.098 1.00 51.17 173 LYS A CA 1
ATOM 7939 C C . LYS D 1 147 ? 63.149 -9.155 12.716 1.00 51.22 173 LYS A C 1
ATOM 7940 O O . LYS D 1 147 ? 63.523 -10.125 12.073 1.00 52.93 173 LYS A O 1
ATOM 7946 N N . ALA D 1 148 ? 63.179 -7.920 12.249 1.00 51.66 174 ALA A N 1
ATOM 7947 C CA . ALA D 1 148 ? 63.685 -7.610 10.911 1.00 52.60 174 ALA A CA 1
ATOM 7948 C C . ALA D 1 148 ? 65.190 -7.335 10.905 1.00 52.69 174 ALA A C 1
ATOM 7949 O O . ALA D 1 148 ? 65.816 -7.468 9.880 1.00 55.11 174 ALA A O 1
ATOM 7951 N N . VAL D 1 149 ? 65.765 -6.948 12.043 1.00 56.34 175 VAL A N 1
ATOM 7952 C CA . VAL D 1 149 ? 67.244 -6.873 12.216 1.00 58.25 175 VAL A CA 1
ATOM 7953 C C . VAL D 1 149 ? 67.644 -7.820 13.362 1.00 53.99 175 VAL A C 1
ATOM 7954 O O . VAL D 1 149 ? 66.759 -8.438 13.947 1.00 53.58 175 VAL A O 1
ATOM 7958 N N . ALA D 1 150 ? 68.941 -7.923 13.679 1.00 54.16 176 ALA A N 1
ATOM 7959 C CA . ALA D 1 150 ? 69.457 -8.806 14.792 1.00 53.01 176 ALA A CA 1
ATOM 7960 C C . ALA D 1 150 ? 69.239 -8.269 16.238 1.00 50.00 176 ALA A C 1
ATOM 7961 O O . ALA D 1 150 ? 70.200 -8.029 16.993 1.00 47.23 176 ALA A O 1
ATOM 7963 N N . LEU D 1 151 ? 67.969 -8.150 16.622 1.00 51.46 177 LEU A N 1
ATOM 7964 C CA . LEU D 1 151 ? 67.562 -7.380 17.835 1.00 51.20 177 LEU A CA 1
ATOM 7965 C C . LEU D 1 151 ? 67.954 -8.189 18.999 1.00 50.33 177 LEU A C 1
ATOM 7966 O O . LEU D 1 151 ? 68.054 -9.400 18.898 1.00 52.13 177 LEU A O 1
ATOM 7971 N N . GLN D 1 152 ? 68.164 -7.515 20.109 1.00 49.68 178 GLN A N 1
ATOM 7972 C CA . GLN D 1 152 ? 68.258 -8.200 21.378 1.00 47.87 178 GLN A CA 1
ATOM 7973 C C . GLN D 1 152 ? 67.453 -7.522 22.470 1.00 45.94 178 GLN A C 1
ATOM 7974 O O . GLN D 1 152 ? 67.660 -6.377 22.799 1.00 47.19 178 GLN A O 1
ATOM 7980 N N . LEU D 1 153 ? 66.468 -8.230 22.979 1.00 43.93 179 LEU A N 1
ATOM 7981 C CA . LEU D 1 153 ? 65.533 -7.633 23.871 1.00 44.17 179 LEU A CA 1
ATOM 7982 C C . LEU D 1 153 ? 66.026 -7.639 25.302 1.00 44.58 179 LEU A C 1
ATOM 7983 O O . LEU D 1 153 ? 66.824 -8.427 25.698 1.00 40.60 179 LEU A O 1
ATOM 7988 N N . ASP D 1 154 ? 65.532 -6.667 26.042 1.00 48.55 180 ASP A N 1
ATOM 7989 C CA . ASP D 1 154 ? 65.729 -6.581 27.465 1.00 47.71 180 ASP A CA 1
ATOM 7990 C C . ASP D 1 154 ? 64.448 -5.981 28.082 1.00 41.80 180 ASP A C 1
ATOM 7991 O O . ASP D 1 154 ? 64.030 -4.906 27.683 1.00 45.91 180 ASP A O 1
ATOM 7996 N N . PHE D 1 155 ? 63.878 -6.653 29.068 1.00 36.51 181 PHE A N 1
ATOM 7997 C CA . PHE D 1 155 ? 62.648 -6.239 29.680 1.00 35.34 181 PHE A CA 1
ATOM 7998 C C . PHE D 1 155 ? 62.797 -5.591 31.069 1.00 34.78 181 PHE A C 1
ATOM 7999 O O . PHE D 1 155 ? 61.814 -5.323 31.717 1.00 35.30 181 PHE A O 1
ATOM 8007 N N . ASN D 1 156 ? 64.004 -5.304 31.520 1.00 34.51 182 ASN A N 1
ATOM 8008 C CA . ASN D 1 156 ? 64.196 -4.689 32.828 1.00 36.42 182 ASN A CA 1
ATOM 8009 C C . ASN D 1 156 ? 63.535 -3.320 33.037 1.00 36.69 182 ASN A C 1
ATOM 8010 O O . ASN D 1 156 ? 63.103 -3.005 34.116 1.00 37.21 182 ASN A O 1
ATOM 8015 N N . SER D 1 157 ? 63.410 -2.503 32.020 1.00 36.89 183 SER A N 1
ATOM 8016 C CA . SER D 1 157 ? 62.692 -1.268 32.220 1.00 36.92 183 SER A CA 1
ATOM 8017 C C . SER D 1 157 ? 61.248 -1.483 32.767 1.00 33.66 183 SER A C 1
ATOM 8018 O O . SER D 1 157 ? 60.701 -0.603 33.414 1.00 34.35 183 SER A O 1
ATOM 8021 N N . ILE D 1 158 ? 60.650 -2.647 32.547 1.00 32.37 184 ILE A N 1
ATOM 8022 C CA . ILE D 1 158 ? 59.227 -2.887 32.933 1.00 32.21 184 ILE A CA 1
ATOM 8023 C C . ILE D 1 158 ? 58.880 -4.199 33.622 1.00 29.68 184 ILE A C 1
ATOM 8024 O O . ILE D 1 158 ? 57.740 -4.410 34.027 1.00 26.85 184 ILE A O 1
ATOM 8029 N N . ALA D 1 159 ? 59.842 -5.094 33.782 1.00 31.37 185 ALA A N 1
ATOM 8030 C CA . ALA D 1 159 ? 59.544 -6.450 34.362 1.00 30.40 185 ALA A CA 1
ATOM 8031 C C . ALA D 1 159 ? 59.029 -6.304 35.795 1.00 30.65 185 ALA A C 1
ATOM 8032 O O . ALA D 1 159 ? 58.008 -6.911 36.136 1.00 30.91 185 ALA A O 1
ATOM 8034 N N . ALA D 1 160 ? 59.653 -5.464 36.626 1.00 30.66 186 ALA A N 1
ATOM 8035 C CA . ALA D 1 160 ? 59.247 -5.472 38.035 1.00 31.30 186 ALA A CA 1
ATOM 8036 C C . ALA D 1 160 ? 57.864 -4.897 38.179 1.00 32.67 186 ALA A C 1
ATOM 8037 O O . ALA D 1 160 ? 57.061 -5.384 38.975 1.00 31.15 186 ALA A O 1
ATOM 8039 N N . GLY D 1 161 ? 57.569 -3.868 37.376 1.00 32.18 187 GLY A N 1
ATOM 8040 C CA . GLY D 1 161 ? 56.228 -3.293 37.396 1.00 31.43 187 GLY A CA 1
ATOM 8041 C C . GLY D 1 161 ? 55.153 -4.235 36.950 1.00 30.20 187 GLY A C 1
ATOM 8042 O O . GLY D 1 161 ? 54.057 -4.282 37.513 1.00 30.45 187 GLY A O 1
ATOM 8043 N N . TYR D 1 162 ? 55.465 -4.964 35.895 1.00 31.72 188 TYR A N 1
ATOM 8044 C CA . TYR D 1 162 ? 54.620 -6.095 35.435 1.00 32.80 188 TYR A CA 1
ATOM 8045 C C . TYR D 1 162 ? 54.410 -7.093 36.565 1.00 34.05 188 TYR A C 1
ATOM 8046 O O . TYR D 1 162 ? 53.227 -7.484 36.816 1.00 34.35 188 TYR A O 1
ATOM 8055 N N . ALA D 1 163 ? 55.511 -7.435 37.289 1.00 31.39 189 ALA A N 1
ATOM 8056 C CA . ALA D 1 163 ? 55.409 -8.467 38.357 1.00 31.87 189 ALA A CA 1
ATOM 8057 C C . ALA D 1 163 ? 54.424 -7.984 39.386 1.00 31.92 189 ALA A C 1
ATOM 8058 O O . ALA D 1 163 ? 53.555 -8.708 39.766 1.00 34.68 189 ALA A O 1
ATOM 8060 N N . VAL D 1 164 ? 54.501 -6.721 39.757 1.00 30.68 190 VAL A N 1
ATOM 8061 C CA . VAL D 1 164 ? 53.617 -6.202 40.766 1.00 29.46 190 VAL A CA 1
ATOM 8062 C C . VAL D 1 164 ? 52.200 -6.391 40.289 1.00 29.72 190 VAL A C 1
ATOM 8063 O O . VAL D 1 164 ? 51.370 -6.812 41.048 1.00 29.71 190 VAL A O 1
ATOM 8067 N N . ASP D 1 165 ? 51.928 -6.077 39.025 1.00 30.56 191 ASP A N 1
ATOM 8068 C CA . ASP D 1 165 ? 50.592 -6.099 38.525 1.00 31.30 191 ASP A CA 1
ATOM 8069 C C . ASP D 1 165 ? 50.113 -7.484 38.530 1.00 32.86 191 ASP A C 1
ATOM 8070 O O . ASP D 1 165 ? 49.000 -7.717 38.962 1.00 34.87 191 ASP A O 1
ATOM 8075 N N . LEU D 1 166 ? 50.958 -8.428 38.101 1.00 35.54 192 LEU A N 1
ATOM 8076 C CA . LEU D 1 166 ? 50.623 -9.906 38.152 1.00 34.53 192 LEU A CA 1
ATOM 8077 C C . LEU D 1 166 ? 50.331 -10.499 39.543 1.00 32.06 192 LEU A C 1
ATOM 8078 O O . LEU D 1 166 ? 49.468 -11.368 39.661 1.00 34.19 192 LEU A O 1
ATOM 8083 N N . VAL D 1 167 ? 51.097 -10.089 40.544 1.00 29.09 193 VAL A N 1
ATOM 8084 C CA . VAL D 1 167 ? 50.872 -10.482 41.924 1.00 29.51 193 VAL A CA 1
ATOM 8085 C C . VAL D 1 167 ? 49.498 -9.977 42.410 1.00 31.76 193 VAL A C 1
ATOM 8086 O O . VAL D 1 167 ? 48.673 -10.719 42.946 1.00 32.19 193 VAL A O 1
ATOM 8090 N N . ILE D 1 168 ? 49.240 -8.711 42.173 1.00 34.08 194 ILE A N 1
ATOM 8091 C CA . ILE D 1 168 ? 47.956 -8.118 42.506 1.00 35.35 194 ILE A CA 1
ATOM 8092 C C . ILE D 1 168 ? 46.784 -8.791 41.757 1.00 36.73 194 ILE A C 1
ATOM 8093 O O . ILE D 1 168 ? 45.730 -8.959 42.322 1.00 36.79 194 ILE A O 1
ATOM 8098 N N . ASP D 1 169 ? 46.906 -9.171 40.508 1.00 38.81 195 ASP A N 1
ATOM 8099 C CA . ASP D 1 169 ? 45.769 -9.935 39.925 1.00 45.62 195 ASP A CA 1
ATOM 8100 C C . ASP D 1 169 ? 45.468 -11.245 40.679 1.00 46.90 195 ASP A C 1
ATOM 8101 O O . ASP D 1 169 ? 44.281 -11.621 40.824 1.00 44.56 195 ASP A O 1
ATOM 8106 N N . ARG D 1 170 ? 46.545 -11.905 41.152 1.00 46.17 196 ARG A N 1
ATOM 8107 C CA . ARG D 1 170 ? 46.418 -13.114 41.930 1.00 46.56 196 ARG A CA 1
ATOM 8108 C C . ARG D 1 170 ? 45.859 -12.862 43.307 1.00 45.96 196 ARG A C 1
ATOM 8109 O O . ARG D 1 170 ? 44.961 -13.576 43.729 1.00 44.86 196 ARG A O 1
ATOM 8117 N N . LEU D 1 171 ? 46.360 -11.852 44.022 1.00 44.04 197 LEU A N 1
ATOM 8118 C CA . LEU D 1 171 ? 45.795 -11.586 45.346 1.00 41.05 197 LEU A CA 1
ATOM 8119 C C . LEU D 1 171 ? 44.299 -11.331 45.240 1.00 41.20 197 LEU A C 1
ATOM 8120 O O . LEU D 1 171 ? 43.556 -11.783 46.090 1.00 41.78 197 LEU A O 1
ATOM 8125 N N . LYS D 1 172 ? 43.867 -10.621 44.204 1.00 42.75 198 LYS A N 1
ATOM 8126 C CA . LYS D 1 172 ? 42.438 -10.294 44.007 1.00 44.45 198 LYS A CA 1
ATOM 8127 C C . LYS D 1 172 ? 41.632 -11.503 43.564 1.00 45.55 198 LYS A C 1
ATOM 8128 O O . LYS D 1 172 ? 40.549 -11.719 44.067 1.00 46.77 198 LYS A O 1
ATOM 8134 N N . ALA D 1 173 ? 42.146 -12.290 42.634 1.00 46.42 199 ALA A N 1
ATOM 8135 C CA . ALA D 1 173 ? 41.494 -13.558 42.357 1.00 47.91 199 ALA A CA 1
ATOM 8136 C C . ALA D 1 173 ? 41.308 -14.445 43.633 1.00 49.09 199 ALA A C 1
ATOM 8137 O O . ALA D 1 173 ? 40.268 -15.058 43.764 1.00 52.33 199 ALA A O 1
ATOM 8139 N N . LEU D 1 174 ? 42.276 -14.467 44.559 1.00 47.56 200 LEU A N 1
ATOM 8140 C CA . LEU D 1 174 ? 42.171 -15.192 45.834 1.00 49.81 200 LEU A CA 1
ATOM 8141 C C . LEU D 1 174 ? 41.344 -14.513 46.934 1.00 51.35 200 LEU A C 1
ATOM 8142 O O . LEU D 1 174 ? 41.291 -14.980 48.082 1.00 54.56 200 LEU A O 1
ATOM 8147 N N . GLY D 1 175 ? 40.687 -13.417 46.595 1.00 52.80 201 GLY A N 1
ATOM 8148 C CA . GLY D 1 175 ? 39.796 -12.708 47.538 1.00 52.57 201 GLY A CA 1
ATOM 8149 C C . GLY D 1 175 ? 40.351 -11.549 48.363 1.00 50.90 201 GLY A C 1
ATOM 8150 O O . GLY D 1 175 ? 39.630 -10.998 49.153 1.00 52.51 201 GLY A O 1
ATOM 8151 N N . VAL D 1 176 ? 41.609 -11.160 48.197 1.00 50.36 202 VAL A N 1
ATOM 8152 C CA . VAL D 1 176 ? 42.205 -10.108 49.024 1.00 49.33 202 VAL A CA 1
ATOM 8153 C C . VAL D 1 176 ? 41.761 -8.737 48.512 1.00 49.79 202 VAL A C 1
ATOM 8154 O O . VAL D 1 176 ? 41.583 -8.537 47.338 1.00 49.70 202 VAL A O 1
ATOM 8158 N N . GLN D 1 177 ? 41.540 -7.802 49.416 1.00 55.88 203 GLN A N 1
ATOM 8159 C CA . GLN D 1 177 ? 40.997 -6.464 49.054 1.00 57.52 203 GLN A CA 1
ATOM 8160 C C . GLN D 1 177 ? 41.867 -5.289 49.396 1.00 50.80 203 GLN A C 1
ATOM 8161 O O . GLN D 1 177 ? 41.755 -4.284 48.719 1.00 50.03 203 GLN A O 1
ATOM 8167 N N . SER D 1 178 ? 42.698 -5.415 50.437 1.00 44.30 204 SER A N 1
ATOM 8168 C CA . SER D 1 178 ? 43.664 -4.418 50.791 1.00 41.11 204 SER A CA 1
ATOM 8169 C C . SER D 1 178 ? 45.053 -4.989 50.920 1.00 38.75 204 SER A C 1
ATOM 8170 O O . SER D 1 178 ? 45.230 -6.008 51.579 1.00 38.02 204 SER A O 1
ATOM 8173 N N . TYR D 1 179 ? 46.028 -4.281 50.352 1.00 35.69 205 TYR A N 1
ATOM 8174 C CA . TYR D 1 179 ? 47.371 -4.816 50.109 1.00 36.13 205 TYR A CA 1
ATOM 8175 C C . TYR D 1 179 ? 48.391 -3.763 49.727 1.00 34.41 205 TYR A C 1
ATOM 8176 O O . TYR D 1 179 ? 48.031 -2.709 49.217 1.00 35.40 205 TYR A O 1
ATOM 8185 N N . LEU D 1 180 ? 49.667 -4.071 49.939 1.00 33.71 206 LEU A N 1
ATOM 8186 C CA . LEU D 1 180 ? 50.768 -3.281 49.379 1.00 34.43 206 LEU A CA 1
ATOM 8187 C C . LEU D 1 180 ? 51.752 -4.256 48.880 1.00 33.55 206 LEU A C 1
ATOM 8188 O O . LEU D 1 180 ? 52.264 -5.010 49.666 1.00 36.14 206 LEU A O 1
ATOM 8193 N N . VAL D 1 181 ? 52.056 -4.239 47.596 1.00 32.82 207 VAL A N 1
ATOM 8194 C CA . VAL D 1 181 ? 52.988 -5.210 47.042 1.00 33.77 207 VAL A CA 1
ATOM 8195 C C . VAL D 1 181 ? 54.159 -4.438 46.525 1.00 34.35 207 VAL A C 1
ATOM 8196 O O . VAL D 1 181 ? 53.936 -3.591 45.734 1.00 37.83 207 VAL A O 1
ATOM 8200 N N . GLU D 1 182 ? 55.389 -4.749 46.912 1.00 36.15 208 GLU A N 1
ATOM 8201 C CA . GLU D 1 182 ? 56.595 -4.034 46.420 1.00 35.02 208 GLU A CA 1
ATOM 8202 C C . GLU D 1 182 ? 57.542 -5.078 45.849 1.00 35.40 208 GLU A C 1
ATOM 8203 O O . GLU D 1 182 ? 57.841 -6.032 46.538 1.00 32.23 208 GLU A O 1
ATOM 8209 N N . ILE D 1 183 ? 58.012 -4.937 44.606 1.00 33.56 209 ILE A N 1
ATOM 8210 C CA . ILE D 1 183 ? 58.973 -5.886 44.079 1.00 32.55 209 ILE A CA 1
ATOM 8211 C C . ILE D 1 183 ? 60.137 -5.112 43.533 1.00 33.22 209 ILE A C 1
ATOM 8212 O O . ILE D 1 183 ? 59.987 -4.467 42.549 1.00 32.36 209 ILE A O 1
ATOM 8217 N N . THR D 1 184 ? 61.291 -5.176 44.190 1.00 34.73 210 THR A N 1
ATOM 8218 C CA . THR D 1 184 ? 62.463 -4.350 43.870 1.00 36.51 210 THR A CA 1
ATOM 8219 C C . THR D 1 184 ? 62.178 -2.880 43.725 1.00 35.05 210 THR A C 1
ATOM 8220 O O . THR D 1 184 ? 62.649 -2.304 42.770 1.00 40.45 210 THR A O 1
ATOM 8224 N N . GLY D 1 185 ? 61.430 -2.265 44.625 1.00 34.89 211 GLY A N 1
ATOM 8225 C CA . GLY D 1 185 ? 61.254 -0.788 44.586 1.00 37.19 211 GLY A CA 1
ATOM 8226 C C . GLY D 1 185 ? 59.964 -0.329 43.915 1.00 36.69 211 GLY A C 1
ATOM 8227 O O . GLY D 1 185 ? 59.338 0.614 44.377 1.00 37.91 211 GLY A O 1
ATOM 8228 N N . GLU D 1 186 ? 59.558 -1.002 42.845 1.00 36.59 212 GLU A N 1
ATOM 8229 C CA . GLU D 1 186 ? 58.241 -0.767 42.265 1.00 39.10 212 GLU A CA 1
ATOM 8230 C C . GLU D 1 186 ? 57.195 -1.272 43.225 1.00 36.11 212 GLU A C 1
ATOM 8231 O O . GLU D 1 186 ? 57.367 -2.310 43.796 1.00 37.44 212 GLU A O 1
ATOM 8237 N N . LEU D 1 187 ? 56.141 -0.512 43.454 1.00 35.35 213 LEU A N 1
ATOM 8238 C CA . LEU D 1 187 ? 55.026 -1.017 44.211 1.00 35.67 213 LEU A CA 1
ATOM 8239 C C . LEU D 1 187 ? 53.687 -0.406 43.845 1.00 33.22 213 LEU A C 1
ATOM 8240 O O . LEU D 1 187 ? 53.640 0.643 43.203 1.00 34.48 213 LEU A O 1
ATOM 8245 N N . LYS D 1 188 ? 52.636 -1.044 44.345 1.00 28.72 214 LYS A N 1
ATOM 8246 C CA . LYS D 1 188 ? 51.293 -0.558 44.249 1.00 29.36 214 LYS A CA 1
ATOM 8247 C C . LYS D 1 188 ? 50.516 -0.915 45.547 1.00 29.63 214 LYS A C 1
ATOM 8248 O O . LYS D 1 188 ? 50.769 -1.914 46.166 1.00 30.59 214 LYS A O 1
ATOM 8254 N N . ALA D 1 189 ? 49.557 -0.117 45.948 1.00 30.27 215 ALA A N 1
ATOM 8255 C CA . ALA D 1 189 ? 48.691 -0.510 47.031 1.00 31.34 215 ALA A CA 1
ATOM 8256 C C . ALA D 1 189 ? 47.248 -0.105 46.757 1.00 35.51 215 ALA A C 1
ATOM 8257 O O . ALA D 1 189 ? 46.947 0.753 45.941 1.00 34.98 215 ALA A O 1
ATOM 8259 N N . GLU D 1 190 ? 46.351 -0.690 47.513 1.00 38.65 216 GLU A N 1
ATOM 8260 C CA . GLU D 1 190 ? 44.967 -0.403 47.341 1.00 41.33 216 GLU A CA 1
ATOM 8261 C C . GLU D 1 190 ? 44.311 -0.779 48.634 1.00 41.81 216 GLU A C 1
ATOM 8262 O O . GLU D 1 190 ? 44.865 -1.573 49.382 1.00 39.54 216 GLU A O 1
ATOM 8268 N N . GLY D 1 191 ? 43.142 -0.201 48.899 1.00 46.00 217 GLY A N 1
ATOM 8269 C CA . GLY D 1 191 ? 42.402 -0.479 50.131 1.00 46.93 217 GLY A CA 1
ATOM 8270 C C . GLY D 1 191 ? 42.951 0.293 51.314 1.00 46.36 217 GLY A C 1
ATOM 8271 O O . GLY D 1 191 ? 43.766 1.218 51.146 1.00 45.05 217 GLY A O 1
ATOM 8272 N N . ARG D 1 192 ? 42.489 -0.080 52.506 1.00 48.71 218 ARG A N 1
ATOM 8273 C CA . ARG D 1 192 ? 42.936 0.550 53.761 1.00 50.37 218 ARG A CA 1
ATOM 8274 C C . ARG D 1 192 ? 43.185 -0.504 54.808 1.00 44.30 218 ARG A C 1
ATOM 8275 O O . ARG D 1 192 ? 42.782 -1.654 54.635 1.00 43.95 218 ARG A O 1
ATOM 8283 N N . LYS D 1 193 ? 43.861 -0.110 55.877 1.00 39.71 219 LYS A N 1
ATOM 8284 C CA . LYS D 1 193 ? 44.204 -0.995 56.973 1.00 41.64 219 LYS A CA 1
ATOM 8285 C C . LYS D 1 193 ? 43.032 -1.178 57.905 1.00 43.49 219 LYS A C 1
ATOM 8286 O O . LYS D 1 193 ? 41.996 -0.494 57.732 1.00 43.53 219 LYS A O 1
ATOM 8292 N N . PRO D 1 194 ? 43.112 -2.176 58.818 1.00 47.50 220 PRO A N 1
ATOM 8293 C CA . PRO D 1 194 ? 41.908 -2.492 59.611 1.00 47.48 220 PRO A CA 1
ATOM 8294 C C . PRO D 1 194 ? 41.464 -1.339 60.443 1.00 47.61 220 PRO A C 1
ATOM 8295 O O . PRO D 1 194 ? 40.291 -1.049 60.440 1.00 46.97 220 PRO A O 1
ATOM 8299 N N . ASP D 1 195 ? 42.406 -0.635 61.065 1.00 49.08 221 ASP A N 1
ATOM 8300 C CA . ASP D 1 195 ? 42.104 0.643 61.760 1.00 52.03 221 ASP A CA 1
ATOM 8301 C C . ASP D 1 195 ? 41.624 1.830 60.901 1.00 51.68 221 ASP A C 1
ATOM 8302 O O . ASP D 1 195 ? 41.486 2.911 61.438 1.00 51.61 221 ASP A O 1
ATOM 8307 N N . GLY D 1 196 ? 41.408 1.656 59.589 1.00 54.08 222 GLY A N 1
ATOM 8308 C CA . GLY D 1 196 ? 41.023 2.762 58.648 1.00 50.88 222 GLY A CA 1
ATOM 8309 C C . GLY D 1 196 ? 42.157 3.616 58.027 1.00 48.13 222 GLY A C 1
ATOM 8310 O O . GLY D 1 196 ? 41.910 4.509 57.223 1.00 49.24 222 GLY A O 1
ATOM 8311 N N . SER D 1 197 ? 43.398 3.363 58.411 1.00 45.50 223 SER A N 1
ATOM 8312 C CA . SER D 1 197 ? 44.532 4.071 57.843 1.00 48.92 223 SER A CA 1
ATOM 8313 C C . SER D 1 197 ? 44.890 3.647 56.390 1.00 52.27 223 SER A C 1
ATOM 8314 O O . SER D 1 197 ? 44.526 2.578 55.934 1.00 51.84 223 SER A O 1
ATOM 8317 N N . PRO D 1 198 ? 45.565 4.527 55.640 1.00 57.06 224 PRO A N 1
ATOM 8318 C CA . PRO D 1 198 ? 45.785 4.150 54.262 1.00 53.33 224 PRO A CA 1
ATOM 8319 C C . PRO D 1 198 ? 47.192 3.671 54.130 1.00 47.40 224 PRO A C 1
ATOM 8320 O O . PRO D 1 198 ? 48.007 3.773 55.061 1.00 48.05 224 PRO A O 1
ATOM 8324 N N . TRP D 1 199 ? 47.480 3.142 52.959 1.00 42.05 225 TRP A N 1
ATOM 8325 C CA . TRP D 1 199 ? 48.826 2.794 52.693 1.00 38.04 225 TRP A CA 1
ATOM 8326 C C . TRP D 1 199 ? 49.491 4.060 52.175 1.00 37.27 225 TRP A C 1
ATOM 8327 O O . TRP D 1 199 ? 48.947 4.759 51.304 1.00 37.76 225 TRP A O 1
ATOM 8338 N N . ARG D 1 200 ? 50.662 4.367 52.712 1.00 37.85 226 ARG A N 1
ATOM 8339 C CA . ARG D 1 200 ? 51.395 5.545 52.348 1.00 38.95 226 ARG A CA 1
ATOM 8340 C C . ARG D 1 200 ? 52.761 5.147 51.840 1.00 38.44 226 ARG A C 1
ATOM 8341 O O . ARG D 1 200 ? 53.253 4.158 52.240 1.00 34.89 226 ARG A O 1
ATOM 8349 N N . ILE D 1 201 ? 53.358 5.946 50.959 1.00 42.05 227 ILE A N 1
ATOM 8350 C CA . ILE D 1 201 ? 54.740 5.768 50.486 1.00 44.68 227 ILE A CA 1
ATOM 8351 C C . ILE D 1 201 ? 55.417 7.138 50.599 1.00 44.83 227 ILE A C 1
ATOM 8352 O O . ILE D 1 201 ? 54.732 8.162 50.635 1.00 46.68 227 ILE A O 1
ATOM 8357 N N . ALA D 1 202 ? 56.745 7.164 50.669 1.00 43.48 228 ALA A N 1
ATOM 8358 C CA . ALA D 1 202 ? 57.486 8.427 50.760 1.00 42.50 228 ALA A CA 1
ATOM 8359 C C . ALA D 1 202 ? 58.311 8.691 49.524 1.00 42.97 228 ALA A C 1
ATOM 8360 O O . ALA D 1 202 ? 59.034 7.825 49.041 1.00 43.43 228 ALA A O 1
ATOM 8362 N N . ILE D 1 203 ? 58.229 9.898 49.006 1.00 44.68 229 ILE A N 1
ATOM 8363 C CA . ILE D 1 203 ? 59.044 10.254 47.849 1.00 44.96 229 ILE A CA 1
ATOM 8364 C C . ILE D 1 203 ? 60.131 11.203 48.365 1.00 47.86 229 ILE A C 1
ATOM 8365 O O . ILE D 1 203 ? 59.856 12.177 49.076 1.00 48.40 229 ILE A O 1
ATOM 8370 N N . GLU D 1 204 ? 61.378 10.917 48.000 1.00 51.88 230 GLU A N 1
ATOM 8371 C CA . GLU D 1 204 ? 62.467 11.779 48.375 1.00 49.84 230 GLU A CA 1
ATOM 8372 C C . GLU D 1 204 ? 62.428 13.086 47.632 1.00 50.05 230 GLU A C 1
ATOM 8373 O O . GLU D 1 204 ? 62.295 13.104 46.434 1.00 46.27 230 GLU A O 1
ATOM 8379 N N . ALA D 1 205 ? 62.569 14.180 48.380 1.00 56.59 231 ALA A N 1
ATOM 8380 C CA . ALA D 1 205 ? 62.375 15.540 47.878 1.00 56.48 231 ALA A CA 1
ATOM 8381 C C . ALA D 1 205 ? 63.433 16.434 48.470 1.00 57.33 231 ALA A C 1
ATOM 8382 O O . ALA D 1 205 ? 63.163 17.276 49.345 1.00 65.11 231 ALA A O 1
ATOM 8384 N N . PRO D 1 206 ? 64.657 16.272 48.005 1.00 56.88 232 PRO A N 1
ATOM 8385 C CA . PRO D 1 206 ? 65.683 17.096 48.540 1.00 64.69 232 PRO A CA 1
ATOM 8386 C C . PRO D 1 206 ? 65.608 18.542 48.077 1.00 76.61 232 PRO A C 1
ATOM 8387 O O . PRO D 1 206 ? 65.265 18.819 46.935 1.00 76.92 232 PRO A O 1
ATOM 8391 N N . ARG D 1 207 ? 65.995 19.444 48.976 1.00 100.95 233 ARG A N 1
ATOM 8392 C CA . ARG D 1 207 ? 66.040 20.881 48.748 1.00 117.84 233 ARG A CA 1
ATOM 8393 C C . ARG D 1 207 ? 67.430 21.494 49.051 1.00 136.89 233 ARG A C 1
ATOM 8394 O O . ARG D 1 207 ? 68.288 20.850 49.643 1.00 175.42 233 ARG A O 1
ATOM 8402 N N . ASP D 1 208 ? 67.617 22.745 48.656 1.00 138.61 234 ASP A N 1
ATOM 8403 C CA . ASP D 1 208 ? 68.880 23.427 48.803 1.00 127.62 234 ASP A CA 1
ATOM 8404 C C . ASP D 1 208 ? 69.389 23.262 50.197 1.00 128.71 234 ASP A C 1
ATOM 8405 O O . ASP D 1 208 ? 68.669 23.502 51.179 1.00 118.33 234 ASP A O 1
ATOM 8410 N N . ASP D 1 209 ? 70.599 22.727 50.201 1.00 130.84 235 ASP A N 1
ATOM 8411 C CA . ASP D 1 209 ? 71.428 22.394 51.362 1.00 132.01 235 ASP A CA 1
ATOM 8412 C C . ASP D 1 209 ? 71.240 20.917 51.638 1.00 129.48 235 ASP A C 1
ATOM 8413 O O . ASP D 1 209 ? 70.742 20.239 50.759 1.00 134.22 235 ASP A O 1
ATOM 8418 N N . GLN D 1 210 ? 71.668 20.405 52.791 1.00 137.13 236 GLN A N 1
ATOM 8419 C CA . GLN D 1 210 ? 71.399 19.005 53.186 1.00 141.21 236 GLN A CA 1
ATOM 8420 C C . GLN D 1 210 ? 69.998 18.948 53.794 1.00 140.73 236 GLN A C 1
ATOM 8421 O O . GLN D 1 210 ? 69.798 18.556 54.958 1.00 123.10 236 GLN A O 1
ATOM 8427 N N . ARG D 1 211 ? 69.031 19.357 52.970 1.00 147.00 237 ARG A N 1
ATOM 8428 C CA . ARG D 1 211 ? 67.668 19.367 53.370 1.00 144.16 237 ARG A CA 1
ATOM 8429 C C . ARG D 1 211 ? 67.130 18.188 52.622 1.00 133.16 237 ARG A C 1
ATOM 8430 O O . ARG D 1 211 ? 67.266 18.155 51.443 1.00 136.77 237 ARG A O 1
ATOM 8438 N N . VAL D 1 212 ? 66.553 17.232 53.347 1.00 111.46 238 VAL A N 1
ATOM 8439 C CA . VAL D 1 212 ? 66.095 15.950 52.834 1.00 94.37 238 VAL A CA 1
ATOM 8440 C C . VAL D 1 212 ? 64.638 15.768 53.218 1.00 84.68 238 VAL A C 1
ATOM 8441 O O . VAL D 1 212 ? 64.308 15.051 54.161 1.00 86.64 238 VAL A O 1
ATOM 8445 N N . ALA D 1 213 ? 63.754 16.448 52.504 1.00 73.54 239 ALA A N 1
ATOM 8446 C CA . ALA D 1 213 ? 62.324 16.423 52.827 1.00 60.06 239 ALA A CA 1
ATOM 8447 C C . ALA D 1 213 ? 61.687 15.262 52.098 1.00 52.36 239 ALA A C 1
ATOM 8448 O O . ALA D 1 213 ? 62.320 14.627 51.254 1.00 50.67 239 ALA A O 1
ATOM 8450 N N . GLN D 1 214 ? 60.444 14.971 52.441 1.00 49.02 240 GLN A N 1
ATOM 8451 C CA . GLN D 1 214 ? 59.716 13.889 51.808 1.00 49.80 240 GLN A CA 1
ATOM 8452 C C . GLN D 1 214 ? 58.303 14.269 51.516 1.00 50.76 240 GLN A C 1
ATOM 8453 O O . GLN D 1 214 ? 57.643 14.851 52.345 1.00 59.68 240 GLN A O 1
ATOM 8459 N N . LYS D 1 215 ? 57.827 13.884 50.345 1.00 51.36 241 LYS A N 1
ATOM 8460 C CA . LYS D 1 215 ? 56.432 14.038 49.982 1.00 49.87 241 LYS A CA 1
ATOM 8461 C C . LYS D 1 215 ? 55.830 12.680 50.276 1.00 48.89 241 LYS A C 1
ATOM 8462 O O . LYS D 1 215 ? 56.337 11.667 49.764 1.00 47.97 241 LYS A O 1
ATOM 8468 N N . ILE D 1 216 ? 54.809 12.667 51.141 1.00 48.07 242 ILE A N 1
ATOM 8469 C CA . ILE D 1 216 ? 54.093 11.455 51.553 1.00 47.84 242 ILE A CA 1
ATOM 8470 C C . ILE D 1 216 ? 52.827 11.389 50.758 1.00 49.27 242 ILE A C 1
ATOM 8471 O O . ILE D 1 216 ? 52.077 12.354 50.761 1.00 53.50 242 ILE A O 1
ATOM 8476 N N . VAL D 1 217 ? 52.584 10.262 50.079 1.00 51.27 243 VAL A N 1
ATOM 8477 C CA . VAL D 1 217 ? 51.327 10.062 49.350 1.00 52.71 243 VAL A CA 1
ATOM 8478 C C . VAL D 1 217 ? 50.629 8.805 49.808 1.00 50.28 243 VAL A C 1
ATOM 8479 O O . VAL D 1 217 ? 51.298 7.803 50.071 1.00 51.19 243 VAL A O 1
ATOM 8483 N N . GLU D 1 218 ? 49.297 8.890 49.881 1.00 46.34 244 GLU A N 1
ATOM 8484 C CA . GLU D 1 218 ? 48.409 7.777 50.165 1.00 42.88 244 GLU A CA 1
ATOM 8485 C C . GLU D 1 218 ? 48.100 7.089 48.823 1.00 41.17 244 GLU A C 1
ATOM 8486 O O . GLU D 1 218 ? 47.610 7.736 47.887 1.00 41.51 244 GLU A O 1
ATOM 8492 N N . LEU D 1 219 ? 48.403 5.795 48.724 1.00 38.26 245 LEU A N 1
ATOM 8493 C CA . LEU D 1 219 ? 48.126 5.039 47.527 1.00 34.96 245 LEU A CA 1
ATOM 8494 C C . LEU D 1 219 ? 46.878 4.277 47.749 1.00 36.01 245 LEU A C 1
ATOM 8495 O O . LEU D 1 219 ? 46.795 3.557 48.744 1.00 38.20 245 LEU A O 1
ATOM 8500 N N . ASP D 1 220 ? 45.910 4.442 46.846 1.00 35.34 246 ASP A N 1
ATOM 8501 C CA . ASP D 1 220 ? 44.747 3.601 46.840 1.00 36.66 246 ASP A CA 1
ATOM 8502 C C . ASP D 1 220 ? 44.372 3.281 45.407 1.00 37.39 246 ASP A C 1
ATOM 8503 O O . ASP D 1 220 ? 43.536 3.900 44.847 1.00 40.54 246 ASP A O 1
ATOM 8508 N N . GLY D 1 221 ? 44.940 2.255 44.838 1.00 37.62 247 GLY A N 1
ATOM 8509 C CA . GLY D 1 221 ? 44.622 1.876 43.451 1.00 36.89 247 GLY A CA 1
ATOM 8510 C C . GLY D 1 221 ? 45.658 2.347 42.467 1.00 34.76 247 GLY A C 1
ATOM 8511 O O . GLY D 1 221 ? 45.411 2.400 41.281 1.00 36.34 247 GLY A O 1
ATOM 8512 N N . MET D 1 222 ? 46.836 2.654 42.975 1.00 34.75 248 MET A N 1
ATOM 8513 C CA . MET D 1 222 ? 47.844 3.328 42.215 1.00 35.86 248 MET A CA 1
ATOM 8514 C C . MET D 1 222 ? 49.189 2.717 42.507 1.00 34.06 248 MET A C 1
ATOM 8515 O O . MET D 1 222 ? 49.531 2.449 43.654 1.00 29.34 248 MET A O 1
ATOM 8520 N N . GLY D 1 223 ? 49.943 2.536 41.428 1.00 33.43 249 GLY A N 1
ATOM 8521 C CA . GLY D 1 223 ? 51.332 2.116 41.452 1.00 32.48 249 GLY A CA 1
ATOM 8522 C C . GLY D 1 223 ? 52.319 3.237 41.336 1.00 31.87 249 GLY A C 1
ATOM 8523 O O . GLY D 1 223 ? 52.012 4.290 40.817 1.00 33.23 249 GLY A O 1
ATOM 8524 N N . VAL D 1 224 ? 53.526 2.986 41.816 1.00 33.31 250 VAL A N 1
ATOM 8525 C CA . VAL D 1 224 ? 54.608 3.984 41.875 1.00 32.75 250 VAL A CA 1
ATOM 8526 C C . VAL D 1 224 ? 55.914 3.312 41.421 1.00 34.86 250 VAL A C 1
ATOM 8527 O O . VAL D 1 224 ? 56.263 2.176 41.848 1.00 37.41 250 VAL A O 1
ATOM 8531 N N . SER D 1 225 ? 56.659 4.034 40.613 1.00 32.30 251 SER A N 1
ATOM 8532 C CA . SER D 1 225 ? 57.948 3.590 40.191 1.00 32.80 251 SER A CA 1
ATOM 8533 C C . SER D 1 225 ? 58.852 4.791 40.174 1.00 33.72 251 SER A C 1
ATOM 8534 O O . SER D 1 225 ? 58.404 5.883 39.854 1.00 39.63 251 SER A O 1
ATOM 8537 N N . THR D 1 226 ? 60.119 4.614 40.505 1.00 32.27 252 THR A N 1
ATOM 8538 C CA . THR D 1 226 ? 61.032 5.727 40.562 1.00 31.83 252 THR A CA 1
ATOM 8539 C C . THR D 1 226 ? 62.276 5.376 39.793 1.00 33.73 252 THR A C 1
ATOM 8540 O O . THR D 1 226 ? 62.907 4.410 40.123 1.00 40.01 252 THR A O 1
ATOM 8544 N N . SER D 1 227 ? 62.648 6.135 38.774 1.00 34.50 253 SER A N 1
ATOM 8545 C CA . SER D 1 227 ? 63.893 5.920 38.039 1.00 33.67 253 SER A CA 1
ATOM 8546 C C . SER D 1 227 ? 64.936 6.883 38.548 1.00 37.04 253 SER A C 1
ATOM 8547 O O . SER D 1 227 ? 64.671 8.083 38.735 1.00 35.55 253 SER A O 1
ATOM 8550 N N . GLY D 1 228 ? 66.143 6.353 38.754 1.00 41.36 254 GLY A N 1
ATOM 8551 C CA . GLY D 1 228 ? 67.194 7.039 39.522 1.00 40.83 254 GLY A CA 1
ATOM 8552 C C . GLY D 1 228 ? 66.925 7.226 41.017 1.00 41.73 254 GLY A C 1
ATOM 8553 O O . GLY D 1 228 ? 65.839 6.993 41.524 1.00 39.34 254 GLY A O 1
ATOM 8554 N N . ASP D 1 229 ? 67.973 7.637 41.712 1.00 47.35 255 ASP A N 1
ATOM 8555 C CA . ASP D 1 229 ? 67.982 7.950 43.139 1.00 50.37 255 ASP A CA 1
ATOM 8556 C C . ASP D 1 229 ? 68.894 9.179 43.211 1.00 49.64 255 ASP A C 1
ATOM 8557 O O . ASP D 1 229 ? 70.017 9.194 42.660 1.00 46.64 255 ASP A O 1
ATOM 8562 N N . TYR D 1 230 ? 68.416 10.221 43.868 1.00 51.32 256 TYR A N 1
ATOM 8563 C CA . TYR D 1 230 ? 69.171 11.471 43.917 1.00 52.62 256 TYR A CA 1
ATOM 8564 C C . TYR D 1 230 ? 70.516 11.349 44.608 1.00 54.56 256 TYR A C 1
ATOM 8565 O O . TYR D 1 230 ? 71.478 12.019 44.213 1.00 49.64 256 TYR A O 1
ATOM 8574 N N . ARG D 1 231 ? 70.564 10.478 45.616 1.00 58.48 257 ARG A N 1
ATOM 8575 C CA . ARG D 1 231 ? 71.808 10.145 46.303 1.00 60.87 257 ARG A CA 1
ATOM 8576 C C . ARG D 1 231 ? 72.894 9.600 45.369 1.00 59.35 257 ARG A C 1
ATOM 8577 O O . ARG D 1 231 ? 74.059 9.777 45.671 1.00 59.51 257 ARG A O 1
ATOM 8585 N N . ASN D 1 232 ? 72.551 9.000 44.223 1.00 59.19 258 ASN A N 1
ATOM 8586 C CA . ASN D 1 232 ? 73.575 8.482 43.287 1.00 61.97 258 ASN A CA 1
ATOM 8587 C C . ASN D 1 232 ? 73.626 9.352 42.120 1.00 58.67 258 ASN A C 1
ATOM 8588 O O . ASN D 1 232 ? 73.288 8.913 41.048 1.00 71.04 258 ASN A O 1
ATOM 8593 N N . TYR D 1 233 ? 74.009 10.587 42.293 1.00 51.84 259 TYR A N 1
ATOM 8594 C CA . TYR D 1 233 ? 74.063 11.443 41.173 1.00 48.60 259 TYR A CA 1
ATOM 8595 C C . TYR D 1 233 ? 75.486 11.809 41.035 1.00 48.53 259 TYR A C 1
ATOM 8596 O O . TYR D 1 233 ? 76.175 12.046 42.016 1.00 51.48 259 TYR A O 1
ATOM 8605 N N . PHE D 1 234 ? 76.417 11.092 39.721 1.00 75.42 260 PHE A N 1
ATOM 8606 C CA . PHE D 1 234 ? 77.864 11.173 39.593 1.00 81.80 260 PHE A CA 1
ATOM 8607 C C . PHE D 1 234 ? 78.170 11.950 38.447 1.00 81.01 260 PHE A C 1
ATOM 8608 O O . PHE D 1 234 ? 77.590 11.757 37.375 1.00 91.97 260 PHE A O 1
ATOM 8616 N N . GLU D 1 235 ? 79.085 12.837 38.736 1.00 88.93 261 GLU A N 1
ATOM 8617 C CA . GLU D 1 235 ? 79.829 13.517 37.734 1.00 94.50 261 GLU A CA 1
ATOM 8618 C C . GLU D 1 235 ? 81.283 13.566 38.192 1.00 93.23 261 GLU A C 1
ATOM 8619 O O . GLU D 1 235 ? 82.121 14.262 37.621 1.00 89.15 261 GLU A O 1
ATOM 8625 N N . ARG D 1 240 ? 78.294 14.405 33.555 1.00 73.28 266 ARG A N 1
ATOM 8626 C CA . ARG D 1 240 ? 77.425 13.364 34.129 1.00 77.85 266 ARG A CA 1
ATOM 8627 C C . ARG D 1 240 ? 77.634 11.856 33.728 1.00 84.53 266 ARG A C 1
ATOM 8628 O O . ARG D 1 240 ? 77.509 11.516 32.566 1.00 87.77 266 ARG A O 1
ATOM 8636 N N . TYR D 1 241 ? 77.838 10.970 34.708 1.00 95.02 267 TYR A N 1
ATOM 8637 C CA . TYR D 1 241 ? 77.916 9.523 34.482 1.00 107.78 267 TYR A CA 1
ATOM 8638 C C . TYR D 1 241 ? 76.552 8.884 34.800 1.00 111.37 267 TYR A C 1
ATOM 8639 O O . TYR D 1 241 ? 75.980 9.185 35.842 1.00 111.15 267 TYR A O 1
ATOM 8648 N N . SER D 1 242 ? 76.006 8.059 33.893 1.00 111.66 268 SER A N 1
ATOM 8649 C CA . SER D 1 242 ? 74.909 7.138 34.258 1.00 111.65 268 SER A CA 1
ATOM 8650 C C . SER D 1 242 ? 74.886 5.927 33.343 1.00 111.03 268 SER A C 1
ATOM 8651 O O . SER D 1 242 ? 75.569 5.893 32.331 1.00 97.88 268 SER A O 1
ATOM 8654 N N . HIS D 1 243 ? 74.091 4.936 33.730 1.00 116.53 269 HIS A N 1
ATOM 8655 C CA . HIS D 1 243 ? 73.904 3.738 32.929 1.00 120.05 269 HIS A CA 1
ATOM 8656 C C . HIS D 1 243 ? 72.696 3.933 31.975 1.00 113.17 269 HIS A C 1
ATOM 8657 O O . HIS D 1 243 ? 72.385 3.013 31.227 1.00 113.47 269 HIS A O 1
ATOM 8664 N N . THR D 1 244 ? 72.038 5.112 31.965 1.00 105.75 270 THR A N 1
ATOM 8665 C CA . THR D 1 244 ? 70.856 5.365 31.067 1.00 95.13 270 THR A CA 1
ATOM 8666 C C . THR D 1 244 ? 71.274 5.971 29.712 1.00 92.69 270 THR A C 1
ATOM 8667 O O . THR D 1 244 ? 72.020 6.940 29.683 1.00 81.67 270 THR A O 1
ATOM 8671 N N . LEU D 1 245 ? 70.750 5.401 28.614 1.00 93.42 271 LEU A N 1
ATOM 8672 C CA . LEU D 1 245 ? 71.185 5.682 27.234 1.00 88.78 271 LEU A CA 1
ATOM 8673 C C . LEU D 1 245 ? 70.031 6.255 26.463 1.00 79.94 271 LEU A C 1
ATOM 8674 O O . LEU D 1 245 ? 68.923 5.771 26.576 1.00 76.29 271 LEU A O 1
ATOM 8679 N N . ASP D 1 246 ? 70.289 7.286 25.687 1.00 78.22 272 ASP A N 1
ATOM 8680 C CA . ASP D 1 246 ? 69.312 7.779 24.753 1.00 82.50 272 ASP A CA 1
ATOM 8681 C C . ASP D 1 246 ? 69.173 6.744 23.605 1.00 85.60 272 ASP A C 1
ATOM 8682 O O . ASP D 1 246 ? 70.152 6.363 23.023 1.00 95.68 272 ASP A O 1
ATOM 8687 N N . PRO D 1 247 ? 67.972 6.255 23.321 1.00 82.66 273 PRO A N 1
ATOM 8688 C CA . PRO D 1 247 ? 67.836 5.364 22.181 1.00 86.12 273 PRO A CA 1
ATOM 8689 C C . PRO D 1 247 ? 68.249 6.019 20.878 1.00 94.76 273 PRO A C 1
ATOM 8690 O O . PRO D 1 247 ? 68.858 5.373 20.021 1.00 101.26 273 PRO A O 1
ATOM 8694 N N . GLN D 1 248 ? 67.938 7.298 20.750 1.00 95.58 274 GLN A N 1
ATOM 8695 C CA . GLN D 1 248 ? 68.267 8.022 19.530 1.00 101.53 274 GLN A CA 1
ATOM 8696 C C . GLN D 1 248 ? 69.755 8.284 19.273 1.00 108.93 274 GLN A C 1
ATOM 8697 O O . GLN D 1 248 ? 70.202 8.205 18.133 1.00 118.56 274 GLN A O 1
ATOM 8703 N N . SER D 1 249 ? 70.478 8.721 20.292 1.00 110.42 275 SER A N 1
ATOM 8704 C CA . SER D 1 249 ? 71.922 8.931 20.171 1.00 104.72 275 SER A CA 1
ATOM 8705 C C . SER D 1 249 ? 72.495 7.823 21.015 1.00 108.94 275 SER A C 1
ATOM 8706 O O . SER D 1 249 ? 72.051 7.642 22.130 1.00 126.69 275 SER A O 1
ATOM 8709 N N . GLY D 1 250 ? 73.464 7.091 20.500 1.00 108.63 276 GLY A N 1
ATOM 8710 C CA . GLY D 1 250 ? 73.976 5.893 21.168 1.00 113.64 276 GLY A CA 1
ATOM 8711 C C . GLY D 1 250 ? 74.500 6.191 22.559 1.00 119.66 276 GLY A C 1
ATOM 8712 O O . GLY D 1 250 ? 74.280 5.395 23.480 1.00 122.29 276 GLY A O 1
ATOM 8713 N N . GLN D 1 251 ? 75.131 7.354 22.725 1.00 122.10 277 GLN A N 1
ATOM 8714 C CA . GLN D 1 251 ? 75.735 7.687 24.004 1.00 122.46 277 GLN A CA 1
ATOM 8715 C C . GLN D 1 251 ? 74.728 8.020 25.039 1.00 117.73 277 GLN A C 1
ATOM 8716 O O . GLN D 1 251 ? 73.642 8.497 24.706 1.00 112.56 277 GLN A O 1
ATOM 8722 N N . PRO D 1 252 ? 75.143 7.865 26.295 1.00 119.27 278 PRO A N 1
ATOM 8723 C CA . PRO D 1 252 ? 74.297 8.052 27.422 1.00 114.26 278 PRO A CA 1
ATOM 8724 C C . PRO D 1 252 ? 74.011 9.512 27.680 1.00 97.53 278 PRO A C 1
ATOM 8725 O O . PRO D 1 252 ? 74.719 10.397 27.170 1.00 88.77 278 PRO A O 1
ATOM 8729 N N . ILE D 1 253 ? 73.020 9.708 28.543 1.00 79.23 279 ILE A N 1
ATOM 8730 C CA . ILE D 1 253 ? 72.421 11.006 28.789 1.00 70.58 279 ILE A CA 1
ATOM 8731 C C . ILE D 1 253 ? 73.346 12.022 29.455 1.00 68.14 279 ILE A C 1
ATOM 8732 O O . ILE D 1 253 ? 74.132 11.710 30.323 1.00 68.09 279 ILE A O 1
ATOM 8737 N N . GLU D 1 254 ? 73.173 13.258 29.049 1.00 67.12 280 GLU A N 1
ATOM 8738 C CA . GLU D 1 254 ? 73.964 14.378 29.528 1.00 70.34 280 GLU A CA 1
ATOM 8739 C C . GLU D 1 254 ? 73.298 15.352 30.505 1.00 64.56 280 GLU A C 1
ATOM 8740 O O . GLU D 1 254 ? 73.960 16.204 31.099 1.00 63.20 280 GLU A O 1
ATOM 8746 N N . HIS D 1 255 ? 71.978 15.256 30.615 1.00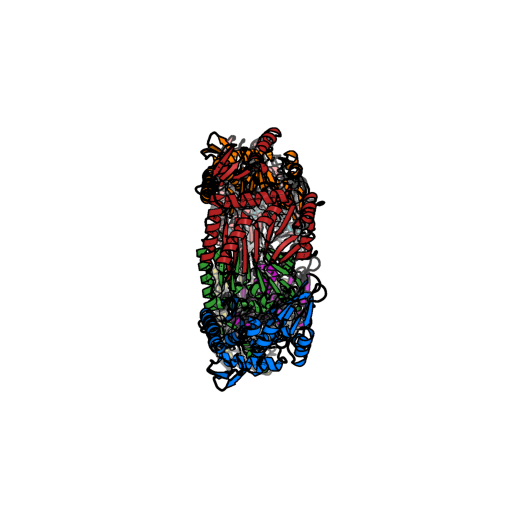 56.18 281 HIS A N 1
ATOM 8747 C CA . HIS D 1 255 ? 71.143 16.192 31.352 1.00 51.16 281 HIS A CA 1
ATOM 8748 C C . HIS D 1 255 ? 71.160 15.990 32.883 1.00 51.84 281 HIS A C 1
ATOM 8749 O O . HIS D 1 255 ? 71.865 15.120 33.353 1.00 55.00 281 HIS A O 1
ATOM 8756 N N . HIS D 1 256 ? 70.347 16.772 33.605 1.00 52.36 282 HIS A N 1
ATOM 8757 C CA . HIS D 1 256 ? 70.363 16.768 35.061 1.00 51.25 282 HIS A CA 1
ATOM 8758 C C . HIS D 1 256 ? 69.279 16.130 35.839 1.00 44.11 282 HIS A C 1
ATOM 8759 O O . HIS D 1 256 ? 69.237 16.330 37.015 1.00 44.66 282 HIS A O 1
ATOM 8766 N N . LEU D 1 257 ? 68.424 15.351 35.232 1.00 42.30 283 LEU A N 1
ATOM 8767 C CA . LEU D 1 257 ? 67.381 14.713 36.000 1.00 42.82 283 LEU A CA 1
ATOM 8768 C C . LEU D 1 257 ? 68.043 13.691 36.886 1.00 42.86 283 LEU A C 1
ATOM 8769 O O . LEU D 1 257 ? 68.656 12.773 36.396 1.00 46.14 283 LEU A O 1
ATOM 8774 N N . ALA D 1 258 ? 67.950 13.880 38.193 1.00 38.52 284 ALA A N 1
ATOM 8775 C CA . ALA D 1 258 ? 68.518 12.923 39.125 1.00 38.09 284 ALA A CA 1
ATOM 8776 C C . ALA D 1 258 ? 67.565 11.789 39.541 1.00 36.96 284 ALA A C 1
ATOM 8777 O O . ALA D 1 258 ? 68.025 10.714 39.871 1.00 38.08 284 ALA A O 1
ATOM 8779 N N . ALA D 1 259 ? 66.258 12.031 39.550 1.00 36.71 285 ALA A N 1
ATOM 8780 C CA . ALA D 1 259 ? 65.269 10.979 39.896 1.00 36.05 285 ALA A CA 1
ATOM 8781 C C . ALA D 1 259 ? 63.921 11.373 39.321 1.00 33.28 285 ALA A C 1
ATOM 8782 O O . ALA D 1 259 ? 63.610 12.515 39.293 1.00 32.41 285 ALA A O 1
ATOM 8784 N N . VAL D 1 260 ? 63.115 10.448 38.865 1.00 31.65 286 VAL A N 1
ATOM 8785 C CA . VAL D 1 260 ? 61.753 10.817 38.508 1.00 30.09 286 VAL A CA 1
ATOM 8786 C C . VAL D 1 260 ? 60.909 9.716 39.000 1.00 28.11 286 VAL A C 1
ATOM 8787 O O . VAL D 1 260 ? 61.308 8.603 38.887 1.00 29.73 286 VAL A O 1
ATOM 8791 N N . THR D 1 261 ? 59.772 10.036 39.573 1.00 26.98 287 THR A N 1
ATOM 8792 C CA . THR D 1 261 ? 58.819 9.077 40.110 1.00 26.29 287 THR A CA 1
ATOM 8793 C C . THR D 1 261 ? 57.554 9.223 39.286 1.00 25.77 287 THR A C 1
ATOM 8794 O O . THR D 1 261 ? 57.173 10.292 38.956 1.00 25.51 287 THR A O 1
ATOM 8798 N N . VAL D 1 262 ? 56.875 8.150 38.987 1.00 26.89 288 VAL A N 1
ATOM 8799 C CA . VAL D 1 262 ? 55.644 8.234 38.212 1.00 27.72 288 VAL A CA 1
ATOM 8800 C C . VAL D 1 262 ? 54.609 7.410 38.954 1.00 30.48 288 VAL A C 1
ATOM 8801 O O . VAL D 1 262 ? 54.949 6.378 39.479 1.00 31.78 288 VAL A O 1
ATOM 8805 N N . ILE D 1 263 ? 53.349 7.839 38.937 1.00 32.07 289 ILE A N 1
ATOM 8806 C CA . ILE D 1 263 ? 52.279 7.164 39.657 1.00 32.38 289 ILE A CA 1
ATOM 8807 C C . ILE D 1 263 ? 51.159 6.992 38.681 1.00 33.06 289 ILE A C 1
ATOM 8808 O O . ILE D 1 263 ? 50.743 7.964 38.046 1.00 36.40 289 ILE A O 1
ATOM 8813 N N . ASP D 1 264 ? 50.707 5.746 38.537 1.00 31.16 290 ASP A N 1
ATOM 8814 C CA . ASP D 1 264 ? 49.781 5.346 37.491 1.00 30.53 290 ASP A CA 1
ATOM 8815 C C . ASP D 1 264 ? 49.011 4.142 38.052 1.00 30.90 290 ASP A C 1
ATOM 8816 O O . ASP D 1 264 ? 49.559 3.316 38.766 1.00 29.13 290 ASP A O 1
ATOM 8821 N N . LYS D 1 265 ? 47.738 4.025 37.743 1.00 32.76 291 LYS A N 1
ATOM 8822 C CA . LYS D 1 265 ? 47.014 2.833 38.160 1.00 35.35 291 LYS A CA 1
ATOM 8823 C C . LYS D 1 265 ? 47.698 1.523 37.692 1.00 35.36 291 LYS A C 1
ATOM 8824 O O . LYS D 1 265 ? 47.519 0.502 38.327 1.00 34.19 291 LYS A O 1
ATOM 8830 N N . SER D 1 266 ? 48.433 1.536 36.580 1.00 32.40 292 SER A N 1
ATOM 8831 C CA . SER D 1 266 ? 49.194 0.366 36.187 1.00 31.51 292 SER A CA 1
ATOM 8832 C C . SER D 1 266 ? 50.618 0.514 36.634 1.00 31.53 292 SER A C 1
ATOM 8833 O O . SER D 1 266 ? 51.328 1.513 36.306 1.00 28.87 292 SER A O 1
ATOM 8836 N N . THR D 1 267 ? 51.082 -0.506 37.347 1.00 30.92 293 THR A N 1
ATOM 8837 C CA . THR D 1 267 ? 52.490 -0.475 37.791 1.00 29.93 293 THR A CA 1
ATOM 8838 C C . THR D 1 267 ? 53.434 -0.681 36.642 1.00 29.91 293 THR A C 1
ATOM 8839 O O . THR D 1 267 ? 54.491 -0.080 36.622 1.00 30.33 293 THR A O 1
ATOM 8843 N N . LEU D 1 268 ? 53.038 -1.482 35.651 1.00 30.73 294 LEU A N 1
ATOM 8844 C CA . LEU D 1 268 ? 53.832 -1.641 34.426 1.00 29.53 294 LEU A CA 1
ATOM 8845 C C . LEU D 1 268 ? 54.049 -0.252 33.816 1.00 29.07 294 LEU A C 1
ATOM 8846 O O . LEU D 1 268 ? 55.170 0.212 33.677 1.00 29.36 294 LEU A O 1
ATOM 8851 N N . ARG D 1 269 ? 52.969 0.442 33.509 1.00 28.89 295 ARG A N 1
ATOM 8852 C CA . ARG D 1 269 ? 53.102 1.773 32.933 1.00 30.13 295 ARG A CA 1
ATOM 8853 C C . ARG D 1 269 ? 53.936 2.738 33.797 1.00 29.49 295 ARG A C 1
ATOM 8854 O O . ARG D 1 269 ? 54.834 3.391 33.279 1.00 28.77 295 ARG A O 1
ATOM 8862 N N . ALA D 1 270 ? 53.753 2.753 35.112 1.00 29.02 296 ALA A N 1
ATOM 8863 C CA . ALA D 1 270 ? 54.650 3.565 35.934 1.00 28.28 296 ALA A CA 1
ATOM 8864 C C . ALA D 1 270 ? 56.125 3.233 35.816 1.00 27.16 296 ALA A C 1
ATOM 8865 O O . ALA D 1 270 ? 56.944 4.105 35.852 1.00 27.89 296 ALA A O 1
ATOM 8867 N N . ASP D 1 271 ? 56.458 1.975 35.690 1.00 26.53 297 ASP A N 1
ATOM 8868 C CA . ASP D 1 271 ? 57.862 1.574 35.533 1.00 29.06 297 ASP A CA 1
ATOM 8869 C C . ASP D 1 271 ? 58.442 1.949 34.142 1.00 29.54 297 ASP A C 1
ATOM 8870 O O . ASP D 1 271 ? 59.646 2.207 33.993 1.00 28.75 297 ASP A O 1
ATOM 8875 N N . GLY D 1 272 ? 57.582 1.876 33.129 1.00 30.15 298 GLY A N 1
ATOM 8876 C CA . GLY D 1 272 ? 57.958 2.264 31.787 1.00 32.26 298 GLY A CA 1
ATOM 8877 C C . GLY D 1 272 ? 58.081 3.775 31.649 1.00 32.61 298 GLY A C 1
ATOM 8878 O O . GLY D 1 272 ? 59.160 4.315 31.324 1.00 34.44 298 GLY A O 1
ATOM 8879 N N . LEU D 1 273 ? 56.997 4.485 31.924 1.00 30.34 299 LEU A N 1
ATOM 8880 C CA . LEU D 1 273 ? 57.041 5.966 31.781 1.00 29.01 299 LEU A CA 1
ATOM 8881 C C . LEU D 1 273 ? 58.183 6.560 32.613 1.00 27.71 299 LEU A C 1
ATOM 8882 O O . LEU D 1 273 ? 58.858 7.464 32.202 1.00 27.61 299 LEU A O 1
ATOM 8887 N N . SER D 1 274 ? 58.369 6.012 33.779 1.00 27.14 300 SER A N 1
ATOM 8888 C CA . SER D 1 274 ? 59.440 6.423 34.644 1.00 28.02 300 SER A CA 1
ATOM 8889 C C . SER D 1 274 ? 60.840 6.320 33.951 1.00 29.80 300 SER A C 1
ATOM 8890 O O . SER D 1 274 ? 61.618 7.274 33.951 1.00 29.80 300 SER A O 1
ATOM 8893 N N . THR D 1 275 ? 61.121 5.181 33.326 1.00 30.34 301 THR A N 1
ATOM 8894 C CA . THR D 1 275 ? 62.291 4.991 32.511 1.00 30.10 301 THR A CA 1
ATOM 8895 C C . THR D 1 275 ? 62.271 5.969 31.347 1.00 30.54 301 THR A C 1
ATOM 8896 O O . THR D 1 275 ? 63.308 6.554 31.023 1.00 32.78 301 THR A O 1
ATOM 8900 N N . ALA D 1 276 ? 61.111 6.168 30.721 1.00 29.53 302 ALA A N 1
ATOM 8901 C CA . ALA D 1 276 ? 61.023 7.102 29.574 1.00 29.17 302 ALA A CA 1
ATOM 8902 C C . ALA D 1 276 ? 61.373 8.559 29.937 1.00 29.25 302 ALA A C 1
ATOM 8903 O O . ALA D 1 276 ? 62.234 9.200 29.287 1.00 29.94 302 ALA A O 1
ATOM 8905 N N . LEU D 1 277 ? 60.791 9.028 31.032 1.00 29.21 303 LEU A N 1
ATOM 8906 C CA . LEU D 1 277 ? 61.056 10.368 31.564 1.00 29.76 303 LEU A CA 1
ATOM 8907 C C . LEU D 1 277 ? 62.518 10.570 31.879 1.00 31.45 303 LEU A C 1
ATOM 8908 O O . LEU D 1 277 ? 63.056 11.635 31.572 1.00 33.31 303 LEU A O 1
ATOM 8913 N N . MET D 1 278 ? 63.184 9.553 32.433 1.00 31.95 304 MET A N 1
ATOM 8914 C CA . MET D 1 278 ? 64.619 9.694 32.784 1.00 31.92 304 MET A CA 1
ATOM 8915 C C . MET D 1 278 ? 65.429 9.774 31.522 1.00 30.62 304 MET A C 1
ATOM 8916 O O . MET D 1 278 ? 66.414 10.462 31.461 1.00 29.00 304 MET A O 1
ATOM 8921 N N . VAL D 1 279 ? 64.996 9.113 30.477 1.00 33.17 305 VAL A N 1
ATOM 8922 C CA . VAL D 1 279 ? 65.708 9.253 29.226 1.00 34.28 305 VAL A CA 1
ATOM 8923 C C . VAL D 1 279 ? 65.550 10.687 28.801 1.00 34.92 305 VAL A C 1
ATOM 8924 O O . VAL D 1 279 ? 66.511 11.285 28.379 1.00 36.37 305 VAL A O 1
ATOM 8928 N N . LEU D 1 280 ? 64.335 11.218 28.867 1.00 33.31 306 LEU A N 1
ATOM 8929 C CA . LEU D 1 280 ? 64.042 12.494 28.218 1.00 33.98 306 LEU A CA 1
ATOM 8930 C C . LEU D 1 280 ? 64.702 13.621 28.915 1.00 36.33 306 LEU A C 1
ATOM 8931 O O . LEU D 1 280 ? 65.241 14.499 28.237 1.00 38.93 306 LEU A O 1
ATOM 8936 N N . GLY D 1 281 ? 64.675 13.585 30.254 1.00 37.40 307 GLY A N 1
ATOM 8937 C CA . GLY D 1 281 ? 65.309 14.597 31.113 1.00 37.39 307 GLY A CA 1
ATOM 8938 C C . GLY D 1 281 ? 64.389 15.697 31.539 1.00 36.73 307 GLY A C 1
ATOM 8939 O O . GLY D 1 281 ? 63.258 15.732 31.131 1.00 39.00 307 GLY A O 1
ATOM 8940 N N . PRO D 1 282 ? 64.878 16.639 32.327 1.00 36.04 308 PRO A N 1
ATOM 8941 C CA . PRO D 1 282 ? 63.940 17.477 33.006 1.00 37.18 308 PRO A CA 1
ATOM 8942 C C . PRO D 1 282 ? 63.064 18.306 32.038 1.00 38.71 308 PRO A C 1
ATOM 8943 O O . PRO D 1 282 ? 61.885 18.471 32.289 1.00 39.85 308 PRO A O 1
ATOM 8947 N N . GLU D 1 283 ? 63.579 18.787 30.929 1.00 40.91 309 GLU A N 1
ATOM 8948 C CA . GLU D 1 283 ? 62.733 19.643 30.096 1.00 44.11 309 GLU A CA 1
ATOM 8949 C C . GLU D 1 283 ? 61.788 18.803 29.340 1.00 40.26 309 GLU A C 1
ATOM 8950 O O . GLU D 1 283 ? 60.598 18.953 29.531 1.00 37.25 309 GLU A O 1
ATOM 8956 N N . LYS D 1 284 ? 62.320 17.926 28.481 1.00 36.38 310 LYS A N 1
ATOM 8957 C CA . LYS D 1 284 ? 61.463 17.146 27.616 1.00 34.23 310 LYS A CA 1
ATOM 8958 C C . LYS D 1 284 ? 60.533 16.231 28.420 1.00 32.27 310 LYS A C 1
ATOM 8959 O O . LYS D 1 284 ? 59.343 15.996 28.067 1.00 29.06 310 LYS A O 1
ATOM 8965 N N . GLY D 1 285 ? 61.017 15.769 29.562 1.00 31.55 311 GLY A N 1
ATOM 8966 C CA . GLY D 1 285 ? 60.194 14.876 30.405 1.00 31.08 311 GLY A CA 1
ATOM 8967 C C . GLY D 1 285 ? 58.974 15.549 30.941 1.00 29.75 311 GLY A C 1
ATOM 8968 O O . GLY D 1 285 ? 57.882 15.047 30.892 1.00 27.07 311 GLY A O 1
ATOM 8969 N N . LEU D 1 286 ? 59.207 16.722 31.469 1.00 33.37 312 LEU A N 1
ATOM 8970 C CA . LEU D 1 286 ? 58.147 17.546 31.974 1.00 34.86 312 LEU A CA 1
ATOM 8971 C C . LEU D 1 286 ? 57.155 17.930 30.921 1.00 32.97 312 LEU A C 1
ATOM 8972 O O . LEU D 1 286 ? 55.975 18.037 31.201 1.00 34.68 312 LEU A O 1
ATOM 8977 N N . ALA D 1 287 ? 57.634 18.191 29.734 1.00 32.08 313 ALA A N 1
ATOM 8978 C CA . ALA D 1 287 ? 56.750 18.575 28.660 1.00 33.00 313 ALA A CA 1
ATOM 8979 C C . ALA D 1 287 ? 55.897 17.383 28.219 1.00 32.99 313 ALA A C 1
ATOM 8980 O O . ALA D 1 287 ? 54.725 17.535 28.016 1.00 35.05 313 ALA A O 1
ATOM 8982 N N . LEU D 1 288 ? 56.490 16.201 28.074 1.00 34.38 314 LEU A N 1
ATOM 8983 C CA . LEU D 1 288 ? 55.733 15.002 27.728 1.00 32.57 314 LEU A CA 1
ATOM 8984 C C . LEU D 1 288 ? 54.696 14.746 28.788 1.00 31.75 314 LEU A C 1
ATOM 8985 O O . LEU D 1 288 ? 53.533 14.401 28.494 1.00 29.81 314 LEU A O 1
ATOM 8990 N N . ALA D 1 289 ? 55.112 14.923 30.042 1.00 31.18 315 ALA A N 1
ATOM 8991 C CA . ALA D 1 289 ? 54.265 14.561 31.145 1.00 31.52 315 ALA A CA 1
ATOM 8992 C C . ALA D 1 289 ? 53.018 15.423 31.222 1.00 34.10 315 ALA A C 1
ATOM 8993 O O . ALA D 1 289 ? 51.938 14.883 31.536 1.00 34.60 315 ALA A O 1
ATOM 8995 N N . GLU D 1 290 ? 53.147 16.743 30.980 1.00 35.21 316 GLU A N 1
ATOM 8996 C CA . GLU D 1 290 ? 51.991 17.623 30.951 1.00 37.34 316 GLU A CA 1
ATOM 8997 C C . GLU D 1 290 ? 51.197 17.291 29.739 1.00 36.47 316 GLU A C 1
ATOM 8998 O O . GLU D 1 290 ? 49.995 17.154 29.808 1.00 40.02 316 GLU A O 1
ATOM 9004 N N . ARG D 1 291 ? 51.843 17.150 28.616 1.00 35.72 317 ARG A N 1
ATOM 9005 C CA . ARG D 1 291 ? 51.127 16.749 27.422 1.00 41.90 317 ARG A CA 1
ATOM 9006 C C . ARG D 1 291 ? 50.258 15.500 27.591 1.00 40.89 317 ARG A C 1
ATOM 9007 O O . ARG D 1 291 ? 49.124 15.531 27.234 1.00 42.08 317 ARG A O 1
ATOM 9015 N N . ASN D 1 292 ? 50.797 14.413 28.129 1.00 40.38 318 ASN A N 1
ATOM 9016 C CA . ASN D 1 292 ? 50.023 13.156 28.256 1.00 40.55 318 ASN A CA 1
ATOM 9017 C C . ASN D 1 292 ? 49.260 13.042 29.575 1.00 44.00 318 ASN A C 1
ATOM 9018 O O . ASN D 1 292 ? 48.582 12.045 29.812 1.00 45.72 318 ASN A O 1
ATOM 9023 N N . GLY D 1 293 ? 49.364 14.045 30.452 1.00 43.67 319 GLY A N 1
ATOM 9024 C CA . GLY D 1 293 ? 48.663 14.026 31.750 1.00 39.63 319 GLY A CA 1
ATOM 9025 C C . GLY D 1 293 ? 49.237 13.015 32.738 1.00 39.43 319 GLY A C 1
ATOM 9026 O O . GLY D 1 293 ? 48.493 12.463 33.535 1.00 34.51 319 GLY A O 1
ATOM 9027 N N . ILE D 1 294 ? 50.550 12.793 32.710 1.00 36.63 320 ILE A N 1
ATOM 9028 C CA . ILE D 1 294 ? 51.146 11.842 33.584 1.00 38.45 320 ILE A CA 1
ATOM 9029 C C . ILE D 1 294 ? 51.387 12.510 34.950 1.00 37.04 320 ILE A C 1
ATOM 9030 O O . ILE D 1 294 ? 51.765 13.681 34.997 1.00 40.33 320 ILE A O 1
ATOM 9035 N N . ALA D 1 295 ? 51.190 11.749 36.034 1.00 32.86 321 ALA A N 1
ATOM 9036 C CA . ALA D 1 295 ? 51.474 12.216 37.384 1.00 30.42 321 ALA A CA 1
ATOM 9037 C C . ALA D 1 295 ? 52.899 11.925 37.739 1.00 28.19 321 ALA A C 1
ATOM 9038 O O . ALA D 1 295 ? 53.248 10.794 37.908 1.00 27.83 321 ALA A O 1
ATOM 9040 N N . ALA D 1 296 ? 53.730 12.934 37.857 1.00 27.39 322 ALA A N 1
ATOM 9041 C CA . ALA D 1 296 ? 55.113 12.698 38.095 1.00 28.23 322 ALA A CA 1
ATOM 9042 C C . ALA D 1 296 ? 55.794 13.730 38.936 1.00 29.87 322 ALA A C 1
ATOM 9043 O O . ALA D 1 296 ? 55.386 14.904 38.977 1.00 31.59 322 ALA A O 1
ATOM 9045 N N . PHE D 1 297 ? 56.892 13.286 39.548 1.00 30.07 323 PHE A N 1
ATOM 9046 C CA . PHE D 1 297 ? 57.681 14.108 40.457 1.00 31.39 323 PHE A CA 1
ATOM 9047 C C . PHE D 1 297 ? 59.162 13.996 40.071 1.00 29.84 323 PHE A C 1
ATOM 9048 O O . PHE D 1 297 ? 59.657 12.909 40.043 1.00 30.36 323 PHE A O 1
ATOM 9056 N N . PHE D 1 298 ? 59.832 15.092 39.731 1.00 28.66 324 PHE A N 1
ATOM 9057 C CA . PHE D 1 298 ? 61.182 15.097 39.125 1.00 29.36 324 PHE A CA 1
ATOM 9058 C C . PHE D 1 298 ? 62.147 15.719 40.145 1.00 31.98 324 PHE A C 1
ATOM 9059 O O . PHE D 1 298 ? 61.798 16.690 40.812 1.00 32.62 324 PHE A O 1
ATOM 9067 N N . VAL D 1 299 ? 63.362 15.207 40.270 1.00 31.55 325 VAL A N 1
ATOM 9068 C CA . VAL D 1 299 ? 64.327 15.785 41.163 1.00 30.93 325 VAL A CA 1
ATOM 9069 C C . VAL D 1 299 ? 65.468 16.121 40.281 1.00 31.64 325 VAL A C 1
ATOM 9070 O O . VAL D 1 299 ? 65.992 15.253 39.648 1.00 32.13 325 VAL A O 1
ATOM 9074 N N . VAL D 1 300 ? 65.864 17.388 40.251 1.00 35.55 326 VAL A N 1
ATOM 9075 C CA . VAL D 1 300 ? 66.765 17.944 39.210 1.00 36.87 326 VAL A CA 1
ATOM 9076 C C . VAL D 1 300 ? 67.969 18.550 39.870 1.00 37.30 326 VAL A C 1
ATOM 9077 O O . VAL D 1 300 ? 67.815 19.256 40.828 1.00 39.74 326 VAL A O 1
ATOM 9081 N N . ARG D 1 301 ? 69.163 18.247 39.387 1.00 38.36 327 ARG A N 1
ATOM 9082 C CA . ARG D 1 301 ? 70.368 18.874 39.880 1.00 41.03 327 ARG A CA 1
ATOM 9083 C C . ARG D 1 301 ? 70.356 20.344 39.445 1.00 41.15 327 ARG A C 1
ATOM 9084 O O . ARG D 1 301 ? 70.175 20.665 38.279 1.00 39.40 327 ARG A O 1
ATOM 9092 N N . GLU D 1 302 ? 70.513 21.228 40.421 1.00 45.18 328 GLU A N 1
ATOM 9093 C CA . GLU D 1 302 ? 70.601 22.692 40.219 1.00 50.00 328 GLU A CA 1
ATOM 9094 C C . GLU D 1 302 ? 71.470 23.442 41.264 1.00 53.12 328 GLU A C 1
ATOM 9095 O O . GLU D 1 302 ? 71.093 23.500 42.416 1.00 52.18 328 GLU A O 1
ATOM 9101 N N . GLY D 1 303 ? 72.582 24.042 40.852 1.00 60.93 329 GLY A N 1
ATOM 9102 C CA . GLY D 1 303 ? 73.507 24.782 41.747 1.00 69.82 329 GLY A CA 1
ATOM 9103 C C . GLY D 1 303 ? 73.956 24.177 43.074 1.00 77.82 329 GLY A C 1
ATOM 9104 O O . GLY D 1 303 ? 73.648 24.744 44.139 1.00 71.78 329 GLY A O 1
ATOM 9105 N N . GLN D 1 304 ? 74.696 23.049 43.016 1.00 95.52 330 GLN A N 1
ATOM 9106 C CA . GLN D 1 304 ? 75.061 22.233 44.227 1.00 99.83 330 GLN A CA 1
ATOM 9107 C C . GLN D 1 304 ? 73.898 22.194 45.253 1.00 87.44 330 GLN A C 1
ATOM 9108 O O . GLN D 1 304 ? 73.945 22.841 46.309 1.00 84.91 330 GLN A O 1
ATOM 9114 N N . GLY D 1 305 ? 72.875 21.432 44.854 1.00 73.84 331 GLY A N 1
ATOM 9115 C CA . GLY D 1 305 ? 71.576 21.328 45.514 1.00 64.78 331 GLY A CA 1
ATOM 9116 C C . GLY D 1 305 ? 70.610 20.648 44.536 1.00 57.17 331 GLY A C 1
ATOM 9117 O O . GLY D 1 305 ? 70.984 20.277 43.399 1.00 50.80 331 GLY A O 1
ATOM 9118 N N . PHE D 1 306 ? 69.366 20.474 44.960 1.00 48.97 332 PHE A N 1
ATOM 9119 C CA . PHE D 1 306 ? 68.384 19.871 44.069 1.00 45.07 332 PHE A CA 1
ATOM 9120 C C . PHE D 1 306 ? 67.140 20.703 43.987 1.00 40.37 332 PHE A C 1
ATOM 9121 O O . PHE D 1 306 ? 66.860 21.420 44.886 1.00 40.63 332 PHE A O 1
ATOM 9129 N N . VAL D 1 307 ? 66.413 20.654 42.893 1.00 36.99 333 VAL A N 1
ATOM 9130 C CA . VAL D 1 307 ? 65.087 21.226 42.914 1.00 36.73 333 VAL A CA 1
ATOM 9131 C C . VAL D 1 307 ? 64.170 20.136 42.522 1.00 36.03 333 VAL A C 1
ATOM 9132 O O . VAL D 1 307 ? 64.576 19.240 41.825 1.00 37.69 333 VAL A O 1
ATOM 9136 N N . THR D 1 308 ? 62.922 20.230 42.966 1.00 34.96 334 THR A N 1
ATOM 9137 C CA . THR D 1 308 ? 61.856 19.316 42.615 1.00 35.98 334 THR A CA 1
ATOM 9138 C C . THR D 1 308 ? 60.741 19.970 41.772 1.00 34.65 334 THR A C 1
ATOM 9139 O O . THR D 1 308 ? 60.399 21.098 41.956 1.00 39.32 334 THR A O 1
ATOM 9143 N N . THR D 1 309 ? 60.171 19.239 40.852 1.00 33.82 335 THR A N 1
ATOM 9144 C CA . THR D 1 309 ? 59.143 19.767 40.014 1.00 32.85 335 THR A CA 1
ATOM 9145 C C . THR D 1 309 ? 58.139 18.650 39.818 1.00 31.00 335 THR A C 1
ATOM 9146 O O . THR D 1 309 ? 58.474 17.577 39.359 1.00 30.10 335 THR A O 1
ATOM 9150 N N . SER D 1 310 ? 56.906 18.935 40.164 1.00 29.46 336 SER A N 1
ATOM 9151 C CA . SER D 1 310 ? 55.850 17.998 40.171 1.00 28.86 336 SER A CA 1
ATOM 9152 C C . SER D 1 310 ? 54.906 18.354 39.019 1.00 29.60 336 SER A C 1
ATOM 9153 O O . SER D 1 310 ? 54.873 19.456 38.613 1.00 28.83 336 SER A O 1
ATOM 9156 N N . THR D 1 311 ? 54.235 17.403 38.393 1.00 33.55 337 THR A N 1
ATOM 9157 C CA . THR D 1 311 ? 53.329 17.757 37.301 1.00 34.25 337 THR A CA 1
ATOM 9158 C C . THR D 1 311 ? 51.942 18.149 37.823 1.00 38.25 337 THR A C 1
ATOM 9159 O O . THR D 1 311 ? 51.621 18.012 39.040 1.00 37.75 337 THR A O 1
ATOM 9163 N N . LYS D 1 312 ? 51.138 18.642 36.880 1.00 44.82 338 LYS A N 1
ATOM 9164 C CA . LYS D 1 312 ? 49.765 19.094 37.115 1.00 48.53 338 LYS A CA 1
ATOM 9165 C C . LYS D 1 312 ? 48.894 17.925 37.544 1.00 41.52 338 LYS A C 1
ATOM 9166 O O . LYS D 1 312 ? 48.175 18.041 38.504 1.00 42.42 338 LYS A O 1
ATOM 9172 N N . ALA D 1 313 ? 48.959 16.816 36.834 1.00 38.60 339 ALA A N 1
ATOM 9173 C CA . ALA D 1 313 ? 48.263 15.554 37.219 1.00 37.58 339 ALA A CA 1
ATOM 9174 C C . ALA D 1 313 ? 48.723 15.029 38.594 1.00 36.56 339 ALA A C 1
ATOM 9175 O O . ALA D 1 313 ? 47.875 14.602 39.425 1.00 34.16 339 ALA A O 1
ATOM 9177 N N . PHE D 1 314 ? 50.039 15.112 38.858 1.00 33.78 340 PHE A N 1
ATOM 9178 C CA . PHE D 1 314 ? 50.534 14.782 40.169 1.00 33.07 340 PHE A CA 1
ATOM 9179 C C . PHE D 1 314 ? 49.916 15.665 41.220 1.00 34.24 340 PHE A C 1
ATOM 9180 O O . PHE D 1 314 ? 49.452 15.137 42.196 1.00 30.37 340 PHE A O 1
ATOM 9188 N N . ASP D 1 315 ? 49.926 17.006 41.011 1.00 39.76 341 ASP A N 1
ATOM 9189 C CA . ASP D 1 315 ? 49.337 17.985 41.984 1.00 41.18 341 ASP A CA 1
ATOM 9190 C C . ASP D 1 315 ? 47.839 17.803 42.241 1.00 39.82 341 ASP A C 1
ATOM 9191 O O . ASP D 1 315 ? 47.444 17.915 43.382 1.00 36.28 341 ASP A O 1
ATOM 9196 N N . GLU D 1 316 ? 47.040 17.491 41.207 1.00 40.89 342 GLU A N 1
ATOM 9197 C CA . GLU D 1 316 ? 45.625 17.185 41.421 1.00 43.75 342 GLU A CA 1
ATOM 9198 C C . GLU D 1 316 ? 45.476 16.030 42.347 1.00 41.32 342 GLU A C 1
ATOM 9199 O O . GLU D 1 316 ? 44.659 16.117 43.252 1.00 40.84 342 GLU A O 1
ATOM 9205 N N . LEU D 1 317 ? 46.259 14.967 42.147 1.00 43.15 343 LEU A N 1
ATOM 9206 C CA . LEU D 1 317 ? 46.101 13.747 42.951 1.00 45.76 343 LEU A CA 1
ATOM 9207 C C . LEU D 1 317 ? 46.641 13.868 44.353 1.00 42.46 343 LEU A C 1
ATOM 9208 O O . LEU D 1 317 ? 46.160 13.170 45.181 1.00 38.28 343 LEU A O 1
ATOM 9213 N N . PHE D 1 318 ? 47.638 14.713 44.608 1.00 43.21 344 PHE A N 1
ATOM 9214 C CA . PHE D 1 318 ? 48.360 14.735 45.904 1.00 47.25 344 PHE A CA 1
ATOM 9215 C C . PHE D 1 318 ? 48.641 16.095 46.608 1.00 49.71 344 PHE A C 1
ATOM 9216 O O . PHE D 1 318 ? 49.192 16.090 47.698 1.00 50.29 344 PHE A O 1
ATOM 9224 N N . GLY D 1 319 ? 48.280 17.230 46.005 1.00 54.39 345 GLY A N 1
ATOM 9225 C CA . GLY D 1 319 ? 48.605 18.570 46.531 1.00 57.93 345 GLY A CA 1
ATOM 9226 C C . GLY D 1 319 ? 49.998 19.043 46.143 1.00 64.66 345 GLY A C 1
ATOM 9227 O O . GLY D 1 319 ? 50.913 18.245 45.976 1.00 66.07 345 GLY A O 1
ATOM 9228 N N . ALA D 1 320 ? 50.184 20.350 46.009 1.00 73.57 346 ALA A N 1
ATOM 9229 C CA . ALA D 1 320 ? 51.514 20.884 45.626 1.00 76.16 346 ALA A CA 1
ATOM 9230 C C . ALA D 1 320 ? 52.605 20.848 46.745 1.00 76.65 346 ALA A C 1
ATOM 9231 O O . ALA D 1 320 ? 53.802 20.881 46.457 1.00 74.65 346 ALA A O 1
ATOM 9233 N N . GLY D 1 321 ? 52.198 20.749 48.005 1.00 75.68 347 GLY A N 1
ATOM 9234 C CA . GLY D 1 321 ? 53.116 20.956 49.126 1.00 80.57 347 GLY A CA 1
ATOM 9235 C C . GLY D 1 321 ? 54.028 19.828 49.616 1.00 83.49 347 GLY A C 1
ATOM 9236 O O . GLY D 1 321 ? 54.104 18.780 49.008 1.00 81.32 347 GLY A O 1
ATOM 9237 N N . VAL D 1 322 ? 54.685 20.075 50.759 1.00 87.61 348 VAL A N 1
ATOM 9238 C CA . VAL D 1 322 ? 55.661 19.174 51.398 1.00 84.06 348 VAL A CA 1
ATOM 9239 C C . VAL D 1 322 ? 56.127 19.755 52.758 1.00 79.10 348 VAL A C 1
ATOM 9240 O O . VAL D 1 322 ? 55.751 19.294 53.829 1.00 72.33 348 VAL A O 1
ATOM 9244 N N . MET E 1 3 ? 70.881 -0.534 91.364 1.00 75.57 29 MET C N 1
ATOM 9245 C CA . MET E 1 3 ? 70.239 -1.792 91.746 1.00 72.97 29 MET C CA 1
ATOM 9246 C C . MET E 1 3 ? 71.059 -2.460 92.855 1.00 73.66 29 MET C C 1
ATOM 9247 O O . MET E 1 3 ? 72.185 -2.028 93.268 1.00 67.70 29 MET C O 1
ATOM 9252 N N . ASP E 1 4 ? 70.443 -3.540 93.332 1.00 69.36 30 ASP C N 1
ATOM 9253 C CA . ASP E 1 4 ? 70.950 -4.345 94.402 1.00 62.92 30 ASP C CA 1
ATOM 9254 C C . ASP E 1 4 ? 71.135 -5.742 93.905 1.00 55.98 30 ASP C C 1
ATOM 9255 O O . ASP E 1 4 ? 70.423 -6.173 92.948 1.00 64.07 30 ASP C O 1
ATOM 9260 N N . LEU E 1 5 ? 72.058 -6.454 94.547 1.00 49.31 31 LEU C N 1
ATOM 9261 C CA . LEU E 1 5 ? 72.349 -7.799 94.170 1.00 46.10 31 LEU C CA 1
ATOM 9262 C C . LEU E 1 5 ? 71.137 -8.668 94.438 1.00 43.29 31 LEU C C 1
ATOM 9263 O O . LEU E 1 5 ? 70.793 -9.505 93.637 1.00 50.47 31 LEU C O 1
ATOM 9268 N N . PHE E 1 6 ? 70.480 -8.447 95.551 1.00 41.99 32 PHE C N 1
ATOM 9269 C CA . PHE E 1 6 ? 69.395 -9.286 95.958 1.00 42.73 32 PHE C CA 1
ATOM 9270 C C . PHE E 1 6 ? 68.157 -8.500 95.881 1.00 40.06 32 PHE C C 1
ATOM 9271 O O . PHE E 1 6 ? 68.037 -7.525 96.522 1.00 36.80 32 PHE C O 1
ATOM 9279 N N . GLN E 1 7 ? 67.198 -8.991 95.121 1.00 43.54 33 GLN C N 1
ATOM 9280 C CA . GLN E 1 7 ? 66.118 -8.196 94.585 1.00 42.58 33 GLN C CA 1
ATOM 9281 C C . GLN E 1 7 ? 65.158 -9.044 93.757 1.00 44.07 33 GLN C C 1
ATOM 9282 O O . GLN E 1 7 ? 65.577 -9.842 92.921 1.00 42.86 33 GLN C O 1
ATOM 9288 N N . ASP E 1 8 ? 63.852 -8.862 93.972 1.00 47.73 34 ASP C N 1
ATOM 9289 C CA . ASP E 1 8 ? 62.837 -9.676 93.287 1.00 48.22 34 ASP C CA 1
ATOM 9290 C C . ASP E 1 8 ? 62.942 -9.373 91.826 1.00 48.08 34 ASP C C 1
ATOM 9291 O O . ASP E 1 8 ? 63.291 -8.265 91.464 1.00 44.95 34 ASP C O 1
ATOM 9296 N N . LYS E 1 9 ? 62.647 -10.353 90.986 1.00 53.51 35 LYS C N 1
ATOM 9297 C CA . LYS E 1 9 ? 62.825 -10.176 89.523 1.00 59.37 35 LYS C CA 1
ATOM 9298 C C . LYS E 1 9 ? 61.603 -9.517 88.865 1.00 55.24 35 LYS C C 1
ATOM 9299 O O . LYS E 1 9 ? 60.480 -9.794 89.250 1.00 57.15 35 LYS C O 1
ATOM 9305 N N . VAL E 1 10 ? 61.807 -8.663 87.876 1.00 53.55 36 VAL C N 1
ATOM 9306 C CA . VAL E 1 10 ? 60.699 -8.193 87.025 1.00 55.67 36 VAL C CA 1
ATOM 9307 C C . VAL E 1 10 ? 60.563 -9.047 85.755 1.00 57.75 36 VAL C C 1
ATOM 9308 O O . VAL E 1 10 ? 61.283 -8.826 84.788 1.00 59.36 36 VAL C O 1
ATOM 9312 N N . GLU E 1 11 ? 59.630 -9.999 85.754 1.00 56.52 37 GLU C N 1
ATOM 9313 C CA . GLU E 1 11 ? 59.384 -10.851 84.592 1.00 56.71 37 GLU C CA 1
ATOM 9314 C C . GLU E 1 11 ? 58.530 -10.131 83.565 1.00 57.06 37 GLU C C 1
ATOM 9315 O O . GLU E 1 11 ? 57.782 -9.229 83.890 1.00 58.35 37 GLU C O 1
ATOM 9321 N N . ALA E 1 12 ? 58.643 -10.550 82.323 1.00 56.22 38 ALA C N 1
ATOM 9322 C CA . ALA E 1 12 ? 57.816 -10.046 81.246 1.00 57.41 38 ALA C CA 1
ATOM 9323 C C . ALA E 1 12 ? 57.517 -11.147 80.244 1.00 61.14 38 ALA C C 1
ATOM 9324 O O . ALA E 1 12 ? 58.354 -12.021 79.972 1.00 69.81 38 ALA C O 1
ATOM 9326 N N . PHE E 1 13 ? 56.314 -11.110 79.693 1.00 58.92 39 PHE C N 1
ATOM 9327 C CA . PHE E 1 13 ? 56.000 -11.959 78.572 1.00 56.54 39 PHE C CA 1
ATOM 9328 C C . PHE E 1 13 ? 55.084 -11.233 77.649 1.00 58.85 39 PHE C C 1
ATOM 9329 O O . PHE E 1 13 ? 54.348 -10.339 78.074 1.00 62.56 39 PHE C O 1
ATOM 9337 N N . THR E 1 14 ? 55.162 -11.596 76.376 1.00 58.52 40 THR C N 1
ATOM 9338 C CA . THR E 1 14 ? 54.222 -11.097 75.384 1.00 58.27 40 THR C CA 1
ATOM 9339 C C . THR E 1 14 ? 53.669 -12.220 74.472 1.00 57.98 40 THR C C 1
ATOM 9340 O O . THR E 1 14 ? 54.115 -13.370 74.499 1.00 55.69 40 THR C O 1
ATOM 9344 N N . GLY E 1 15 ? 52.686 -11.853 73.663 1.00 55.46 41 GLY C N 1
ATOM 9345 C CA . GLY E 1 15 ? 51.986 -12.818 72.846 1.00 54.46 41 GLY C CA 1
ATOM 9346 C C . GLY E 1 15 ? 51.021 -12.194 71.852 1.00 54.54 41 GLY C C 1
ATOM 9347 O O . GLY E 1 15 ? 50.772 -10.990 71.854 1.00 51.33 41 GLY C O 1
ATOM 9348 N N . PRO E 1 16 ? 50.476 -13.018 70.970 1.00 59.54 42 PRO C N 1
ATOM 9349 C CA . PRO E 1 16 ? 49.570 -12.484 69.962 1.00 60.46 42 PRO C CA 1
ATOM 9350 C C . PRO E 1 16 ? 48.087 -12.536 70.356 1.00 60.87 42 PRO C C 1
ATOM 9351 O O . PRO E 1 16 ? 47.598 -13.505 70.985 1.00 58.78 42 PRO C O 1
ATOM 9355 N N . THR E 1 17 ? 47.402 -11.470 69.951 1.00 61.41 43 THR C N 1
ATOM 9356 C CA . THR E 1 17 ? 45.945 -11.400 69.794 1.00 57.03 43 THR C CA 1
ATOM 9357 C C . THR E 1 17 ? 45.707 -11.606 68.282 1.00 56.20 43 THR C C 1
ATOM 9358 O O . THR E 1 17 ? 46.679 -11.639 67.549 1.00 59.73 43 THR C O 1
ATOM 9362 N N . MET E 1 18 ? 44.477 -11.754 67.778 1.00 54.19 44 MET C N 1
ATOM 9363 C CA . MET E 1 18 ? 44.293 -11.658 66.293 1.00 57.80 44 MET C CA 1
ATOM 9364 C C . MET E 1 18 ? 44.535 -10.203 65.993 1.00 57.80 44 MET C C 1
ATOM 9365 O O . MET E 1 18 ? 44.065 -9.342 66.713 1.00 64.78 44 MET C O 1
ATOM 9370 N N . GLY E 1 19 ? 45.364 -9.886 65.036 1.00 56.56 45 GLY C N 1
ATOM 9371 C CA . GLY E 1 19 ? 45.641 -8.438 64.784 1.00 54.55 45 GLY C CA 1
ATOM 9372 C C . GLY E 1 19 ? 46.654 -7.647 65.630 1.00 50.18 45 GLY C C 1
ATOM 9373 O O . GLY E 1 19 ? 47.111 -6.621 65.198 1.00 45.97 45 GLY C O 1
ATOM 9374 N N . SER E 1 20 ? 47.036 -8.074 66.821 1.00 48.49 46 SER C N 1
ATOM 9375 C CA . SER E 1 20 ? 47.880 -7.182 67.638 1.00 49.57 46 SER C CA 1
ATOM 9376 C C . SER E 1 20 ? 48.667 -8.018 68.645 1.00 50.10 46 SER C C 1
ATOM 9377 O O . SER E 1 20 ? 48.893 -9.180 68.387 1.00 52.63 46 SER C O 1
ATOM 9380 N N . THR E 1 21 ? 49.092 -7.427 69.764 1.00 50.26 47 THR C N 1
ATOM 9381 C CA . THR E 1 21 ? 49.793 -8.143 70.818 1.00 51.90 47 THR C CA 1
ATOM 9382 C C . THR E 1 21 ? 49.382 -7.744 72.216 1.00 51.29 47 THR C C 1
ATOM 9383 O O . THR E 1 21 ? 48.843 -6.661 72.401 1.00 56.49 47 THR C O 1
ATOM 9387 N N . TYR E 1 22 ? 49.725 -8.576 73.207 1.00 47.44 48 TYR C N 1
ATOM 9388 C CA . TYR E 1 22 ? 49.627 -8.182 74.612 1.00 45.82 48 TYR C CA 1
ATOM 9389 C C . TYR E 1 22 ? 50.967 -8.281 75.282 1.00 44.75 48 TYR C C 1
ATOM 9390 O O . TYR E 1 22 ? 51.840 -8.872 74.723 1.00 48.58 48 TYR C O 1
ATOM 9399 N N . THR E 1 23 ? 51.109 -7.716 76.472 1.00 43.05 49 THR C N 1
ATOM 9400 C CA . THR E 1 23 ? 52.349 -7.768 77.211 1.00 46.77 49 THR C CA 1
ATOM 9401 C C . THR E 1 23 ? 52.068 -7.608 78.678 1.00 46.60 49 THR C C 1
ATOM 9402 O O . THR E 1 23 ? 51.553 -6.579 79.104 1.00 47.65 49 THR C O 1
ATOM 9406 N N . VAL E 1 24 ? 52.473 -8.602 79.447 1.00 47.40 50 VAL C N 1
ATOM 9407 C CA . VAL E 1 24 ? 52.379 -8.562 80.891 1.00 45.67 50 VAL C CA 1
ATOM 9408 C C . VAL E 1 24 ? 53.802 -8.396 81.434 1.00 50.30 50 VAL C C 1
ATOM 9409 O O . VAL E 1 24 ? 54.729 -9.110 81.023 1.00 55.00 50 VAL C O 1
ATOM 9413 N N . LYS E 1 25 ? 53.972 -7.434 82.326 1.00 50.89 51 LYS C N 1
ATOM 9414 C CA . LYS E 1 25 ? 55.156 -7.347 83.157 1.00 49.24 51 LYS C CA 1
ATOM 9415 C C . LYS E 1 25 ? 54.675 -7.419 84.575 1.00 48.26 51 LYS C C 1
ATOM 9416 O O . LYS E 1 25 ? 53.695 -6.730 84.884 1.00 44.82 51 LYS C O 1
ATOM 9422 N N . TYR E 1 26 ? 55.365 -8.222 85.420 1.00 48.07 52 TYR C N 1
ATOM 9423 C CA . TYR E 1 26 ? 55.082 -8.309 86.854 1.00 47.89 52 TYR C CA 1
ATOM 9424 C C . TYR E 1 26 ? 56.293 -8.565 87.676 1.00 51.70 52 TYR C C 1
ATOM 9425 O O . TYR E 1 26 ? 57.340 -8.895 87.121 1.00 59.33 52 TYR C O 1
ATOM 9434 N N . VAL E 1 27 ? 56.145 -8.403 88.990 1.00 51.57 53 VAL C N 1
ATOM 9435 C CA . VAL E 1 27 ? 57.211 -8.661 89.945 1.00 52.88 53 VAL C CA 1
ATOM 9436 C C . VAL E 1 27 ? 56.990 -10.034 90.516 1.00 54.57 53 VAL C C 1
ATOM 9437 O O . VAL E 1 27 ? 55.895 -10.320 91.005 1.00 57.28 53 VAL C O 1
ATOM 9441 N N . ARG E 1 28 ? 58.022 -10.871 90.499 1.00 60.32 54 ARG C N 1
ATOM 9442 C CA . ARG E 1 28 ? 57.899 -12.200 91.081 1.00 67.68 54 ARG C CA 1
ATOM 9443 C C . ARG E 1 28 ? 58.592 -12.276 92.431 1.00 71.82 54 ARG C C 1
ATOM 9444 O O . ARG E 1 28 ? 59.771 -11.982 92.522 1.00 72.11 54 ARG C O 1
ATOM 9452 N N . SER E 1 29 ? 57.866 -12.696 93.463 1.00 77.56 55 SER C N 1
ATOM 9453 C CA . SER E 1 29 ? 58.462 -12.984 94.774 1.00 82.11 55 SER C CA 1
ATOM 9454 C C . SER E 1 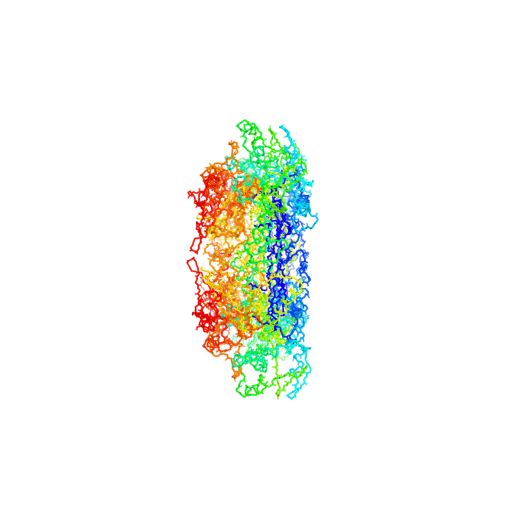29 ? 58.831 -14.459 94.865 1.00 82.42 55 SER C C 1
ATOM 9455 O O . SER E 1 29 ? 58.511 -15.239 93.956 1.00 78.24 55 SER C O 1
ATOM 9458 N N . GLY E 1 30 ? 59.494 -14.844 95.958 1.00 80.61 56 GLY C N 1
ATOM 9459 C CA . GLY E 1 30 ? 59.829 -16.263 96.208 1.00 80.16 56 GLY C CA 1
ATOM 9460 C C . GLY E 1 30 ? 58.579 -17.119 96.138 1.00 78.56 56 GLY C C 1
ATOM 9461 O O . GLY E 1 30 ? 58.588 -18.143 95.492 1.00 69.61 56 GLY C O 1
ATOM 9462 N N . ASP E 1 31 ? 57.524 -16.652 96.818 1.00 83.63 57 ASP C N 1
ATOM 9463 C CA . ASP E 1 31 ? 56.136 -17.136 96.706 1.00 85.99 57 ASP C CA 1
ATOM 9464 C C . ASP E 1 31 ? 55.646 -17.203 95.270 1.00 91.57 57 ASP C C 1
ATOM 9465 O O . ASP E 1 31 ? 55.324 -18.277 94.776 1.00 96.56 57 ASP C O 1
ATOM 9470 N N . GLY E 1 32 ? 55.594 -16.031 94.622 1.00 95.04 58 GLY C N 1
ATOM 9471 C CA . GLY E 1 32 ? 54.792 -15.779 93.412 1.00 85.41 58 GLY C CA 1
ATOM 9472 C C . GLY E 1 32 ? 54.906 -16.748 92.248 1.00 81.13 58 GLY C C 1
ATOM 9473 O O . GLY E 1 32 ? 55.913 -17.421 92.077 1.00 81.47 58 GLY C O 1
ATOM 9474 N N . PRO E 1 33 ? 53.879 -16.789 91.406 1.00 76.92 59 PRO C N 1
ATOM 9475 C CA . PRO E 1 33 ? 53.808 -17.800 90.368 1.00 74.55 59 PRO C CA 1
ATOM 9476 C C . PRO E 1 33 ? 54.827 -17.593 89.240 1.00 71.47 59 PRO C C 1
ATOM 9477 O O . PRO E 1 33 ? 55.250 -16.469 89.000 1.00 64.01 59 PRO C O 1
ATOM 9481 N N . ALA E 1 34 ? 55.196 -18.687 88.574 1.00 74.52 60 ALA C N 1
ATOM 9482 C CA . ALA E 1 34 ? 56.135 -18.665 87.430 1.00 74.76 60 ALA C CA 1
ATOM 9483 C C . ALA E 1 34 ? 55.542 -17.998 86.189 1.00 74.91 60 ALA C C 1
ATOM 9484 O O . ALA E 1 34 ? 54.325 -18.003 85.978 1.00 75.82 60 ALA C O 1
ATOM 9486 N N . LYS E 1 35 ? 56.387 -17.465 85.324 1.00 72.59 61 LYS C N 1
ATOM 9487 C CA . LYS E 1 35 ? 55.859 -16.669 84.244 1.00 71.80 61 LYS C CA 1
ATOM 9488 C C . LYS E 1 35 ? 55.092 -17.500 83.232 1.00 70.92 61 LYS C C 1
ATOM 9489 O O . LYS E 1 35 ? 54.225 -16.973 82.558 1.00 78.39 61 LYS C O 1
ATOM 9495 N N . GLU E 1 36 ? 55.376 -18.791 83.141 1.00 70.92 62 GLU C N 1
ATOM 9496 C CA . GLU E 1 36 ? 54.669 -19.653 82.189 1.00 69.32 62 GLU C CA 1
ATOM 9497 C C . GLU E 1 36 ? 53.312 -20.053 82.719 1.00 63.15 62 GLU C C 1
ATOM 9498 O O . GLU E 1 36 ? 52.419 -20.321 81.932 1.00 56.19 62 GLU C O 1
ATOM 9504 N N . VAL E 1 37 ? 53.133 -20.095 84.034 1.00 61.50 63 VAL C N 1
ATOM 9505 C CA . VAL E 1 37 ? 51.778 -20.270 84.611 1.00 62.91 63 VAL C CA 1
ATOM 9506 C C . VAL E 1 37 ? 50.857 -19.068 84.217 1.00 63.53 63 VAL C C 1
ATOM 9507 O O . VAL E 1 37 ? 49.723 -19.273 83.787 1.00 61.42 63 VAL C O 1
ATOM 9511 N N . LEU E 1 38 ? 51.343 -17.833 84.353 1.00 59.74 64 LEU C N 1
ATOM 9512 C CA . LEU E 1 38 ? 50.539 -16.674 83.997 1.00 58.57 64 LEU C CA 1
ATOM 9513 C C . LEU E 1 38 ? 50.311 -16.597 82.495 1.00 60.04 64 LEU C C 1
ATOM 9514 O O . LEU E 1 38 ? 49.217 -16.241 82.053 1.00 57.89 64 LEU C O 1
ATOM 9519 N N . HIS E 1 39 ? 51.332 -16.933 81.712 1.00 60.71 65 HIS C N 1
ATOM 9520 C CA . HIS E 1 39 ? 51.186 -16.984 80.245 1.00 63.08 65 HIS C CA 1
ATOM 9521 C C . HIS E 1 39 ? 49.949 -17.839 79.855 1.00 58.64 65 HIS C C 1
ATOM 9522 O O . HIS E 1 39 ? 49.169 -17.459 78.988 1.00 55.11 65 HIS C O 1
ATOM 9529 N N . GLY E 1 40 ? 49.762 -18.967 80.532 1.00 55.09 66 GLY C N 1
ATOM 9530 C CA . GLY E 1 40 ? 48.658 -19.874 80.263 1.00 51.29 66 GLY C CA 1
ATOM 9531 C C . GLY E 1 40 ? 47.365 -19.317 80.759 1.00 49.47 66 GLY C C 1
ATOM 9532 O O . GLY E 1 40 ? 46.363 -19.428 80.090 1.00 44.19 66 GLY C O 1
ATOM 9533 N N . GLU E 1 41 ? 47.403 -18.714 81.942 1.00 52.28 67 GLU C N 1
ATOM 9534 C CA . GLU E 1 41 ? 46.262 -17.993 82.500 1.00 53.90 67 GLU C CA 1
ATOM 9535 C C . GLU E 1 41 ? 45.774 -16.850 81.605 1.00 52.11 67 GLU C C 1
ATOM 9536 O O . GLU E 1 41 ? 44.567 -16.685 81.419 1.00 51.88 67 GLU C O 1
ATOM 9542 N N . VAL E 1 42 ? 46.698 -16.066 81.064 1.00 47.32 68 VAL C N 1
ATOM 9543 C CA . VAL E 1 42 ? 46.314 -15.026 80.122 1.00 45.51 68 VAL C CA 1
ATOM 9544 C C . VAL E 1 42 ? 45.718 -15.607 78.841 1.00 47.27 68 VAL C C 1
ATOM 9545 O O . VAL E 1 42 ? 44.733 -15.110 78.339 1.00 49.70 68 VAL C O 1
ATOM 9549 N N . GLU E 1 43 ? 46.322 -16.648 78.308 1.00 52.25 69 GLU C N 1
ATOM 9550 C CA . GLU E 1 43 ? 45.875 -17.192 77.039 1.00 54.91 69 GLU C CA 1
ATOM 9551 C C . GLU E 1 43 ? 44.502 -17.783 77.225 1.00 48.30 69 GLU C C 1
ATOM 9552 O O . GLU E 1 43 ? 43.652 -17.654 76.385 1.00 44.44 69 GLU C O 1
ATOM 9558 N N . ALA E 1 44 ? 44.253 -18.370 78.369 1.00 46.85 70 ALA C N 1
ATOM 9559 C CA . ALA E 1 44 ? 42.923 -18.918 78.610 1.00 47.95 70 ALA C CA 1
ATOM 9560 C C . ALA E 1 44 ? 41.871 -17.845 78.578 1.00 45.54 70 ALA C C 1
ATOM 9561 O O . ALA E 1 44 ? 40.881 -18.005 77.895 1.00 42.54 70 ALA C O 1
ATOM 9563 N N . ILE E 1 45 ? 42.104 -16.760 79.318 1.00 44.70 71 ILE C N 1
ATOM 9564 C CA . ILE E 1 45 ? 41.171 -15.615 79.371 1.00 44.47 71 ILE C CA 1
ATOM 9565 C C . ILE E 1 45 ? 40.882 -15.071 77.960 1.00 40.47 71 ILE C C 1
ATOM 9566 O O . ILE E 1 45 ? 39.732 -14.828 77.605 1.00 38.04 71 ILE C O 1
ATOM 9571 N N . LEU E 1 46 ? 41.915 -14.920 77.139 1.00 39.42 72 LEU C N 1
ATOM 9572 C CA . LEU E 1 46 ? 41.715 -14.425 75.763 1.00 38.52 72 LEU C CA 1
ATOM 9573 C C . LEU E 1 46 ? 40.985 -15.391 74.865 1.00 37.57 72 LEU C C 1
ATOM 9574 O O . LEU E 1 46 ? 40.325 -14.973 73.958 1.00 40.36 72 LEU C O 1
ATOM 9579 N N . GLY E 1 47 ? 41.078 -16.681 75.141 1.00 41.08 73 GLY C N 1
ATOM 9580 C CA . GLY E 1 47 ? 40.254 -17.716 74.469 1.00 39.16 73 GLY C CA 1
ATOM 9581 C C . GLY E 1 47 ? 38.784 -17.647 74.781 1.00 37.23 73 GLY C C 1
ATOM 9582 O O . GLY E 1 47 ? 37.976 -17.665 73.866 1.00 34.53 73 GLY C O 1
ATOM 9583 N N . GLN E 1 48 ? 38.434 -17.564 76.066 1.00 37.87 74 GLN C N 1
ATOM 9584 C CA . GLN E 1 48 ? 37.051 -17.375 76.447 1.00 40.89 74 GLN C CA 1
ATOM 9585 C C . GLN E 1 48 ? 36.502 -16.083 75.904 1.00 39.48 74 GLN C C 1
ATOM 9586 O O . GLN E 1 48 ? 35.322 -16.075 75.520 1.00 40.44 74 GLN C O 1
ATOM 9592 N N . LEU E 1 49 ? 37.291 -14.993 75.904 1.00 35.00 75 LEU C N 1
ATOM 9593 C CA . LEU E 1 49 ? 36.781 -13.734 75.332 1.00 35.38 75 LEU C CA 1
ATOM 9594 C C . LEU E 1 49 ? 36.459 -13.887 73.896 1.00 36.07 75 LEU C C 1
ATOM 9595 O O . LEU E 1 49 ? 35.401 -13.476 73.487 1.00 34.78 75 LEU C O 1
ATOM 9600 N N . ASP E 1 50 ? 37.368 -14.491 73.136 1.00 36.81 76 ASP C N 1
ATOM 9601 C CA . ASP E 1 50 ? 37.140 -14.707 71.722 1.00 38.44 76 ASP C CA 1
ATOM 9602 C C . ASP E 1 50 ? 35.882 -15.560 71.432 1.00 38.94 76 ASP C C 1
ATOM 9603 O O . ASP E 1 50 ? 35.109 -15.265 70.524 1.00 37.60 76 ASP C O 1
ATOM 9608 N N . LYS E 1 51 ? 35.710 -16.620 72.204 1.00 38.75 77 LYS C N 1
ATOM 9609 C CA . LYS E 1 51 ? 34.604 -17.530 72.057 1.00 39.12 77 LYS C CA 1
ATOM 9610 C C . LYS E 1 51 ? 33.277 -16.861 72.366 1.00 35.72 77 LYS C C 1
ATOM 9611 O O . LYS E 1 51 ? 32.304 -17.048 71.646 1.00 32.11 77 LYS C O 1
ATOM 9617 N N . GLN E 1 52 ? 33.238 -16.124 73.466 1.00 35.13 78 GLN C N 1
ATOM 9618 C CA . GLN E 1 52 ? 31.995 -15.481 73.903 1.00 35.88 78 GLN C CA 1
ATOM 9619 C C . GLN E 1 52 ? 31.603 -14.223 73.069 1.00 35.54 78 GLN C C 1
ATOM 9620 O O . GLN E 1 52 ? 30.437 -14.079 72.611 1.00 37.13 78 GLN C O 1
ATOM 9626 N N . LEU E 1 53 ? 32.590 -13.388 72.774 1.00 32.86 79 LEU C N 1
ATOM 9627 C CA . LEU E 1 53 ? 32.358 -12.053 72.217 1.00 32.43 79 LEU C CA 1
ATOM 9628 C C . LEU E 1 53 ? 32.783 -11.707 70.782 1.00 32.38 79 LEU C C 1
ATOM 9629 O O . LEU E 1 53 ? 32.420 -10.636 70.330 1.00 31.99 79 LEU C O 1
ATOM 9634 N N . SER E 1 54 ? 33.584 -12.526 70.088 1.00 33.94 80 SER C N 1
ATOM 9635 C CA . SER E 1 54 ? 34.125 -12.120 68.767 1.00 34.70 80 SER C CA 1
ATOM 9636 C C . SER E 1 54 ? 33.070 -12.259 67.722 1.00 38.11 80 SER C C 1
ATOM 9637 O O . SER E 1 54 ? 32.519 -13.329 67.503 1.00 41.18 80 SER C O 1
ATOM 9640 N N . THR E 1 55 ? 32.744 -11.152 67.088 1.00 41.28 81 THR C N 1
ATOM 9641 C CA . THR E 1 55 ? 31.917 -11.168 65.903 1.00 42.68 81 THR C CA 1
ATOM 9642 C C . THR E 1 55 ? 32.701 -11.743 64.711 1.00 47.20 81 THR C C 1
ATOM 9643 O O . THR E 1 55 ? 32.098 -12.060 63.711 1.00 45.47 81 THR C O 1
ATOM 9647 N N . TYR E 1 56 ? 34.039 -11.875 64.822 1.00 51.09 82 TYR C N 1
ATOM 9648 C CA . TYR E 1 56 ? 34.882 -12.407 63.732 1.00 49.29 82 TYR C CA 1
ATOM 9649 C C . TYR E 1 56 ? 34.970 -13.910 63.685 1.00 51.01 82 TYR C C 1
ATOM 9650 O O . TYR E 1 56 ? 35.762 -14.423 62.915 1.00 58.81 82 TYR C O 1
ATOM 9659 N N . ARG E 1 57 ? 34.194 -14.623 64.500 1.00 49.73 83 ARG C N 1
ATOM 9660 C CA . ARG E 1 57 ? 34.022 -16.047 64.308 1.00 49.71 83 ARG C CA 1
ATOM 9661 C C . ARG E 1 57 ? 32.579 -16.509 64.450 1.00 50.10 83 ARG C C 1
ATOM 9662 O O . ARG E 1 57 ? 31.878 -16.093 65.342 1.00 50.08 83 ARG C O 1
ATOM 9670 N N . SER E 1 58 ? 32.171 -17.436 63.605 1.00 49.99 84 SER C N 1
ATOM 9671 C CA . SER E 1 58 ? 30.783 -17.814 63.544 1.00 52.83 84 SER C CA 1
ATOM 9672 C C . SER E 1 58 ? 30.318 -18.730 64.691 1.00 52.75 84 SER C C 1
ATOM 9673 O O . SER E 1 58 ? 29.113 -18.805 64.960 1.00 56.98 84 SER C O 1
ATOM 9676 N N . ASP E 1 59 ? 31.210 -19.386 65.416 1.00 50.81 85 ASP C N 1
ATOM 9677 C CA . ASP E 1 59 ? 30.719 -20.234 66.510 1.00 50.64 85 ASP C CA 1
ATOM 9678 C C . ASP E 1 59 ? 30.600 -19.498 67.864 1.00 50.19 85 ASP C C 1
ATOM 9679 O O . ASP E 1 59 ? 30.254 -20.121 68.889 1.00 48.40 85 ASP C O 1
ATOM 9684 N N . SER E 1 60 ? 30.847 -18.172 67.850 1.00 49.09 86 SER C N 1
ATOM 9685 C CA . SER E 1 60 ? 30.852 -17.372 69.085 1.00 45.90 86 SER C CA 1
ATOM 9686 C C . SER E 1 60 ? 29.482 -17.172 69.639 1.00 43.87 86 SER C C 1
ATOM 9687 O O . SER E 1 60 ? 28.499 -17.240 68.900 1.00 43.56 86 SER C O 1
ATOM 9690 N N . ASP E 1 61 ? 29.440 -16.891 70.940 1.00 43.37 87 ASP C N 1
ATOM 9691 C CA . ASP E 1 61 ? 28.166 -16.758 71.643 1.00 42.96 87 ASP C CA 1
ATOM 9692 C C . ASP E 1 61 ? 27.444 -15.505 71.148 1.00 42.53 87 ASP C C 1
ATOM 9693 O O . ASP E 1 61 ? 26.229 -15.532 70.914 1.00 40.34 87 ASP C O 1
ATOM 9698 N N . VAL E 1 62 ? 28.192 -14.400 71.000 1.00 42.72 88 VAL C N 1
ATOM 9699 C CA . VAL E 1 62 ? 27.584 -13.164 70.474 1.00 43.34 88 VAL C CA 1
ATOM 9700 C C . VAL E 1 62 ? 27.013 -13.348 69.036 1.00 44.74 88 VAL C C 1
ATOM 9701 O O . VAL E 1 62 ? 25.973 -12.764 68.720 1.00 48.22 88 VAL C O 1
ATOM 9705 N N . GLU E 1 63 ? 27.662 -14.159 68.185 1.00 44.27 89 GLU C N 1
ATOM 9706 C CA . GLU E 1 63 ? 27.171 -14.375 66.833 1.00 45.30 89 GLU C CA 1
ATOM 9707 C C . GLU E 1 63 ? 25.923 -15.211 66.841 1.00 45.01 89 GLU C C 1
ATOM 9708 O O . GLU E 1 63 ? 25.062 -15.039 65.974 1.00 44.91 89 GLU C O 1
ATOM 9714 N N . ARG E 1 64 ? 25.815 -16.112 67.809 1.00 46.27 90 ARG C N 1
ATOM 9715 C CA . ARG E 1 64 ? 24.560 -16.838 68.017 1.00 46.77 90 ARG C CA 1
ATOM 9716 C C . ARG E 1 64 ? 23.433 -15.833 68.314 1.00 45.70 90 ARG C C 1
ATOM 9717 O O . ARG E 1 64 ? 22.368 -15.890 67.731 1.00 44.52 90 ARG C O 1
ATOM 9725 N N . PHE E 1 65 ? 23.693 -14.890 69.207 1.00 46.92 91 PHE C N 1
ATOM 9726 C CA . PHE E 1 65 ? 22.721 -13.857 69.508 1.00 45.91 91 PHE C CA 1
ATOM 9727 C C . PHE E 1 65 ? 22.375 -12.940 68.338 1.00 48.14 91 PHE C C 1
ATOM 9728 O O . PHE E 1 65 ? 21.207 -12.614 68.095 1.00 47.35 91 PHE C O 1
ATOM 9736 N N . ASN E 1 66 ? 23.411 -12.500 67.640 1.00 48.11 92 ASN C N 1
ATOM 9737 C CA . ASN E 1 66 ? 23.244 -11.618 66.507 1.00 47.02 92 ASN C CA 1
ATOM 9738 C C . ASN E 1 66 ? 22.420 -12.217 65.382 1.00 46.96 92 ASN C C 1
ATOM 9739 O O . ASN E 1 66 ? 21.698 -11.504 64.771 1.00 48.52 92 ASN C O 1
ATOM 9744 N N . ALA E 1 67 ? 22.549 -13.514 65.104 1.00 50.81 93 ALA C N 1
ATOM 9745 C CA . ALA E 1 67 ? 21.672 -14.265 64.152 1.00 50.12 93 ALA C CA 1
ATOM 9746 C C . ALA E 1 67 ? 20.172 -14.148 64.445 1.00 52.55 93 ALA C C 1
ATOM 9747 O O . ALA E 1 67 ? 19.407 -14.014 63.521 1.00 59.29 93 ALA C O 1
ATOM 9749 N N . LEU E 1 68 ? 19.772 -14.158 65.707 1.00 53.03 94 LEU C N 1
ATOM 9750 C CA . LEU E 1 68 ? 18.361 -14.268 66.090 1.00 54.49 94 LEU C CA 1
ATOM 9751 C C . LEU E 1 68 ? 17.439 -13.149 65.659 1.00 56.87 94 LEU C C 1
ATOM 9752 O O . LEU E 1 68 ? 17.844 -11.999 65.551 1.00 53.15 94 LEU C O 1
ATOM 9757 N N . PRO E 1 69 ? 16.161 -13.476 65.393 1.00 61.47 95 PRO C N 1
ATOM 9758 C CA . PRO E 1 69 ? 15.265 -12.419 64.959 1.00 61.49 95 PRO C CA 1
ATOM 9759 C C . PRO E 1 69 ? 14.775 -11.558 66.178 1.00 66.89 95 PRO C C 1
ATOM 9760 O O . PRO E 1 69 ? 14.979 -11.922 67.364 1.00 66.97 95 PRO C O 1
ATOM 9764 N N . ALA E 1 70 ? 14.154 -10.417 65.867 1.00 64.38 96 ALA C N 1
ATOM 9765 C CA . ALA E 1 70 ? 13.573 -9.516 66.866 1.00 59.82 96 ALA C CA 1
ATOM 9766 C C . ALA E 1 70 ? 12.614 -10.242 67.783 1.00 60.51 96 ALA C C 1
ATOM 9767 O O . ALA E 1 70 ? 11.919 -11.151 67.351 1.00 59.46 96 ALA C O 1
ATOM 9769 N N . GLY E 1 71 ? 12.573 -9.830 69.051 1.00 61.76 97 GLY C N 1
ATOM 9770 C CA . GLY E 1 71 ? 11.728 -10.466 70.063 1.00 57.75 97 GLY C CA 1
ATOM 9771 C C . GLY E 1 71 ? 12.309 -11.712 70.705 1.00 57.24 97 GLY C C 1
ATOM 9772 O O . GLY E 1 71 ? 11.692 -12.261 71.597 1.00 59.10 97 GLY C O 1
ATOM 9773 N N . SER E 1 72 ? 13.503 -12.146 70.291 1.00 57.32 98 SER C N 1
ATOM 9774 C CA . SER E 1 72 ? 14.152 -13.350 70.860 1.00 55.14 98 SER C CA 1
ATOM 9775 C C . SER E 1 72 ? 14.700 -13.078 72.270 1.00 52.82 98 SER C C 1
ATOM 9776 O O . SER E 1 72 ? 15.236 -12.011 72.478 1.00 52.45 98 SER C O 1
ATOM 9779 N N . CYS E 1 73 ? 14.513 -14.007 73.219 1.00 51.99 99 CYS C N 1
ATOM 9780 C CA . CYS E 1 73 ? 15.305 -14.071 74.465 1.00 49.97 99 CYS C CA 1
ATOM 9781 C C . CYS E 1 73 ? 16.114 -15.339 74.380 1.00 48.75 99 CYS C C 1
ATOM 9782 O O . CYS E 1 73 ? 15.569 -16.397 74.094 1.00 46.63 99 CYS C O 1
ATOM 9785 N N . GLU E 1 74 ? 17.406 -15.222 74.673 1.00 49.01 100 GLU C N 1
ATOM 9786 C CA . GLU E 1 74 ? 18.384 -16.266 74.391 1.00 48.69 100 GLU C CA 1
ATOM 9787 C C . GLU E 1 74 ? 19.326 -16.356 75.567 1.00 45.27 100 GLU C C 1
ATOM 9788 O O . GLU E 1 74 ? 19.865 -15.345 75.936 1.00 46.26 100 GLU C O 1
ATOM 9794 N N . PRO E 1 75 ? 19.541 -17.563 76.136 1.00 43.17 101 PRO C N 1
ATOM 9795 C CA . PRO E 1 75 ? 20.495 -17.663 77.210 1.00 44.73 101 PRO C CA 1
ATOM 9796 C C . PRO E 1 75 ? 21.853 -17.234 76.725 1.00 45.93 101 PRO C C 1
ATOM 9797 O O . PRO E 1 75 ? 22.166 -17.435 75.551 1.00 46.37 101 PRO C O 1
ATOM 9801 N N . MET E 1 76 ? 22.626 -16.606 77.601 1.00 44.37 102 MET C N 1
ATOM 9802 C CA . MET E 1 76 ? 23.964 -16.178 77.255 1.00 42.15 102 MET C CA 1
ATOM 9803 C C . MET E 1 76 ? 24.912 -16.357 78.440 1.00 40.62 102 MET C C 1
ATOM 9804 O O . MET E 1 76 ? 24.529 -16.325 79.599 1.00 37.81 102 MET C O 1
ATOM 9809 N N . PRO E 1 77 ? 26.168 -16.563 78.153 1.00 41.23 103 PRO C N 1
ATOM 9810 C CA . PRO E 1 77 ? 27.085 -16.730 79.257 1.00 42.72 103 PRO C CA 1
ATOM 9811 C C . PRO E 1 77 ? 27.449 -15.430 79.942 1.00 47.26 103 PRO C C 1
ATOM 9812 O O . PRO E 1 77 ? 27.211 -14.347 79.384 1.00 50.83 103 PRO C O 1
ATOM 9816 N N . ASP E 1 78 ? 28.078 -15.559 81.111 1.00 50.69 104 ASP C N 1
ATOM 9817 C CA . ASP E 1 78 ? 28.389 -14.440 82.049 1.00 50.24 104 ASP C CA 1
ATOM 9818 C C . ASP E 1 78 ? 29.076 -13.191 81.462 1.00 49.01 104 ASP C C 1
ATOM 9819 O O . ASP E 1 78 ? 28.620 -12.059 81.684 1.00 49.48 104 ASP C O 1
ATOM 9824 N N . MET E 1 79 ? 30.162 -13.398 80.731 1.00 44.17 105 MET C N 1
ATOM 9825 C CA . MET E 1 79 ? 30.858 -12.320 80.093 1.00 42.72 105 MET C CA 1
ATOM 9826 C C . MET E 1 79 ? 29.971 -11.484 79.224 1.00 42.03 105 MET C C 1
ATOM 9827 O O . MET E 1 79 ? 29.990 -10.282 79.302 1.00 50.66 105 MET C O 1
ATOM 9832 N N . VAL E 1 80 ? 29.218 -12.095 78.363 1.00 39.67 106 VAL C N 1
ATOM 9833 C CA . VAL E 1 80 ? 28.372 -11.309 77.530 1.00 41.61 106 VAL C CA 1
ATOM 9834 C C . VAL E 1 80 ? 27.428 -10.474 78.372 1.00 40.95 106 VAL C C 1
ATOM 9835 O O . VAL E 1 80 ? 27.168 -9.333 78.021 1.00 42.22 106 VAL C O 1
ATOM 9839 N N . ARG E 1 81 ? 26.921 -11.032 79.470 1.00 41.08 107 ARG C N 1
ATOM 9840 C CA . ARG E 1 81 ? 25.984 -10.294 80.339 1.00 39.07 107 ARG C CA 1
ATOM 9841 C C . ARG E 1 81 ? 26.718 -9.276 81.208 1.00 38.90 107 ARG C C 1
ATOM 9842 O O . ARG E 1 81 ? 26.150 -8.251 81.520 1.00 41.95 107 ARG C O 1
ATOM 9850 N N . GLU E 1 82 ? 27.962 -9.538 81.584 1.00 37.72 108 GLU C N 1
ATOM 9851 C CA . GLU E 1 82 ? 28.702 -8.587 82.371 1.00 38.29 108 GLU C CA 1
ATOM 9852 C C . GLU E 1 82 ? 28.942 -7.352 81.511 1.00 40.68 108 GLU C C 1
ATOM 9853 O O . GLU E 1 82 ? 28.786 -6.213 82.005 1.00 44.84 108 GLU C O 1
ATOM 9859 N N . LEU E 1 83 ? 29.248 -7.561 80.228 1.00 36.37 109 LEU C N 1
ATOM 9860 C CA . LEU E 1 83 ? 29.511 -6.469 79.336 1.00 35.80 109 LEU C CA 1
ATOM 9861 C C . LEU E 1 83 ? 28.293 -5.766 78.824 1.00 40.39 109 LEU C C 1
ATOM 9862 O O . LEU E 1 83 ? 28.429 -4.631 78.353 1.00 45.37 109 LEU C O 1
ATOM 9867 N N . VAL E 1 84 ? 27.117 -6.406 78.807 1.00 43.38 110 VAL C N 1
ATOM 9868 C CA . VAL E 1 84 ? 25.889 -5.706 78.354 1.00 38.11 110 VAL C CA 1
ATOM 9869 C C . VAL E 1 84 ? 25.558 -4.781 79.497 1.00 35.04 110 VAL C C 1
ATOM 9870 O O . VAL E 1 84 ? 25.165 -3.662 79.275 1.00 36.57 110 VAL C O 1
ATOM 9874 N N . ALA E 1 85 ? 25.781 -5.229 80.721 1.00 31.79 111 ALA C N 1
ATOM 9875 C CA . ALA E 1 85 ? 25.515 -4.391 81.862 1.00 32.99 111 ALA C CA 1
ATOM 9876 C C . ALA E 1 85 ? 26.445 -3.183 81.941 1.00 34.75 111 ALA C C 1
ATOM 9877 O O . ALA E 1 85 ? 26.026 -2.062 82.125 1.00 36.98 111 ALA C O 1
ATOM 9879 N N . ALA E 1 86 ? 27.722 -3.409 81.825 1.00 35.81 112 ALA C N 1
ATOM 9880 C CA . ALA E 1 86 ? 28.630 -2.324 81.825 1.00 35.39 112 ALA C CA 1
ATOM 9881 C C . ALA E 1 86 ? 28.303 -1.383 80.654 1.00 38.22 112 ALA C C 1
ATOM 9882 O O . ALA E 1 86 ? 28.369 -0.165 80.816 1.00 43.76 112 ALA C O 1
ATOM 9884 N N . GLY E 1 87 ? 27.906 -1.927 79.503 1.00 38.67 113 GLY C N 1
ATOM 9885 C CA . GLY E 1 87 ? 27.536 -1.114 78.319 1.00 39.50 113 GLY C CA 1
ATOM 9886 C C . GLY E 1 87 ? 26.301 -0.227 78.535 1.00 42.99 113 GLY C C 1
ATOM 9887 O O . GLY E 1 87 ? 26.219 0.895 78.026 1.00 46.52 113 GLY C O 1
ATOM 9888 N N . SER E 1 88 ? 25.327 -0.742 79.288 1.00 43.24 114 SER C N 1
ATOM 9889 C CA . SER E 1 88 ? 24.117 0.008 79.632 1.00 41.98 114 SER C CA 1
ATOM 9890 C C . SER E 1 88 ? 24.449 1.195 80.557 1.00 38.10 114 SER C C 1
ATOM 9891 O O . SER E 1 88 ? 23.900 2.262 80.404 1.00 37.59 114 SER C O 1
ATOM 9894 N N . GLN E 1 89 ? 25.349 1.002 81.502 1.00 34.58 115 GLN C N 1
ATOM 9895 C CA . GLN E 1 89 ? 25.735 2.070 82.398 1.00 34.17 115 GLN C CA 1
ATOM 9896 C C . GLN E 1 89 ? 26.511 3.097 81.614 1.00 34.09 115 GLN C C 1
ATOM 9897 O O . GLN E 1 89 ? 26.181 4.252 81.614 1.00 34.96 115 GLN C O 1
ATOM 9903 N N . LEU E 1 90 ? 27.534 2.674 80.893 1.00 36.30 116 LEU C N 1
ATOM 9904 C CA . LEU E 1 90 ? 28.260 3.598 80.003 1.00 34.59 116 LEU C CA 1
ATOM 9905 C C . LEU E 1 90 ? 27.349 4.451 79.134 1.00 34.38 116 LEU C C 1
ATOM 9906 O O . LEU E 1 90 ? 27.557 5.607 79.007 1.00 34.23 116 LEU C O 1
ATOM 9911 N N . SER E 1 91 ? 26.322 3.853 78.559 1.00 38.84 117 SER C N 1
ATOM 9912 C CA . SER E 1 91 ? 25.409 4.517 77.636 1.00 40.76 117 SER C CA 1
ATOM 9913 C C . SER E 1 91 ? 24.634 5.619 78.313 1.00 40.24 117 SER C C 1
ATOM 9914 O O . SER E 1 91 ? 24.496 6.723 77.796 1.00 41.75 117 SER C O 1
ATOM 9917 N N . ALA E 1 92 ? 24.129 5.317 79.494 1.00 42.40 118 ALA C N 1
ATOM 9918 C CA . ALA E 1 92 ? 23.489 6.333 80.332 1.00 42.76 118 ALA C CA 1
ATOM 9919 C C . ALA E 1 92 ? 24.469 7.434 80.773 1.00 44.38 118 ALA C C 1
ATOM 9920 O O . ALA E 1 92 ? 24.175 8.612 80.696 1.00 48.27 118 ALA C O 1
ATOM 9922 N N . ASP E 1 93 ? 25.641 7.062 81.238 1.00 44.90 119 ASP C N 1
ATOM 9923 C CA . ASP E 1 93 ? 26.646 8.069 81.616 1.00 45.60 119 ASP C CA 1
ATOM 9924 C C . ASP E 1 93 ? 27.111 9.023 80.479 1.00 42.02 119 ASP C C 1
ATOM 9925 O O . ASP E 1 93 ? 27.491 10.122 80.747 1.00 40.89 119 ASP C O 1
ATOM 9930 N N . SER E 1 94 ? 27.044 8.589 79.234 1.00 42.05 120 SER C N 1
ATOM 9931 C CA . SER E 1 94 ? 27.608 9.306 78.101 1.00 45.24 120 SER C CA 1
ATOM 9932 C C . SER E 1 94 ? 26.520 9.811 77.157 1.00 42.48 120 SER C C 1
ATOM 9933 O O . SER E 1 94 ? 26.781 9.969 75.973 1.00 39.42 120 SER C O 1
ATOM 9936 N N . ASP E 1 95 ? 25.321 9.997 77.701 1.00 42.86 121 ASP C N 1
ATOM 9937 C CA . ASP E 1 95 ? 24.079 10.347 76.987 1.00 46.91 121 ASP C CA 1
ATOM 9938 C C . ASP E 1 95 ? 23.830 9.632 75.682 1.00 46.19 121 ASP C C 1
ATOM 9939 O O . ASP E 1 95 ? 23.353 10.251 74.725 1.00 51.10 121 ASP C O 1
ATOM 9944 N N . GLY E 1 96 ? 24.125 8.341 75.628 1.00 44.36 122 GLY C N 1
ATOM 9945 C CA . GLY E 1 96 ? 23.977 7.554 74.384 1.00 42.48 122 GLY C CA 1
ATOM 9946 C C . GLY E 1 96 ? 25.114 7.634 73.375 1.00 43.08 122 GLY C C 1
ATOM 9947 O O . GLY E 1 96 ? 24.988 7.082 72.305 1.00 43.21 122 GLY C O 1
ATOM 9948 N N . ALA E 1 97 ? 26.227 8.279 73.726 1.00 42.81 123 ALA C N 1
ATOM 9949 C CA . ALA E 1 97 ? 27.420 8.284 72.886 1.00 43.78 123 ALA C CA 1
ATOM 9950 C C . ALA E 1 97 ? 28.076 6.883 72.783 1.00 45.68 123 ALA C C 1
ATOM 9951 O O . ALA E 1 97 ? 28.718 6.531 71.763 1.00 47.74 123 ALA C O 1
ATOM 9953 N N . PHE E 1 98 ? 27.961 6.114 73.857 1.00 44.75 124 PHE C N 1
ATOM 9954 C CA . PHE E 1 98 ? 28.361 4.715 73.845 1.00 43.04 124 PHE C CA 1
ATOM 9955 C C . PHE E 1 98 ? 27.173 3.845 73.434 1.00 44.94 124 PHE C C 1
ATOM 9956 O O . PHE E 1 98 ? 26.074 3.989 73.964 1.00 50.64 124 PHE C O 1
ATOM 9964 N N . ASP E 1 99 ? 27.387 2.934 72.508 1.00 45.84 125 ASP C N 1
ATOM 9965 C CA . ASP E 1 99 ? 26.362 1.991 72.099 1.00 47.32 125 ASP C CA 1
ATOM 9966 C C . ASP E 1 99 ? 27.025 0.691 71.601 1.00 49.67 125 ASP C C 1
ATOM 9967 O O . ASP E 1 99 ? 27.991 0.729 70.806 1.00 52.52 125 ASP C O 1
ATOM 9972 N N . LEU E 1 100 ? 26.506 -0.442 72.072 1.00 47.77 126 LEU C N 1
ATOM 9973 C CA . LEU E 1 100 ? 26.955 -1.761 71.646 1.00 44.97 126 LEU C CA 1
ATOM 9974 C C . LEU E 1 100 ? 26.297 -2.285 70.454 1.00 48.03 126 LEU C C 1
ATOM 9975 O O . LEU E 1 100 ? 26.688 -3.350 70.021 1.00 55.96 126 LEU C O 1
ATOM 9980 N N . THR E 1 101 ? 25.306 -1.588 69.913 1.00 50.34 127 THR C N 1
ATOM 9981 C CA . THR E 1 101 ? 24.432 -2.181 68.893 1.00 50.56 127 THR C CA 1
ATOM 9982 C C . THR E 1 101 ? 24.653 -1.647 67.501 1.00 51.48 127 THR C C 1
ATOM 9983 O O . THR E 1 101 ? 23.751 -1.723 66.665 1.00 52.37 127 THR C O 1
ATOM 9987 N N . LEU E 1 102 ? 25.857 -1.147 67.249 1.00 55.67 128 LEU C N 1
ATOM 9988 C CA . LEU E 1 102 ? 26.214 -0.513 65.969 1.00 55.84 128 LEU C CA 1
ATOM 9989 C C . LEU E 1 102 ? 26.619 -1.439 64.839 1.00 55.40 128 LEU C C 1
ATOM 9990 O O . LEU E 1 102 ? 26.902 -0.968 63.759 1.00 51.19 128 LEU C O 1
ATOM 9995 N N . GLU E 1 103 ? 26.682 -2.744 65.084 1.00 56.90 129 GLU C N 1
ATOM 9996 C CA . GLU E 1 103 ? 27.151 -3.671 64.077 1.00 56.18 129 GLU C CA 1
ATOM 9997 C C . GLU E 1 103 ? 26.416 -3.578 62.725 1.00 57.05 129 GLU C C 1
ATOM 9998 O O . GLU E 1 103 ? 27.075 -3.633 61.731 1.00 57.15 129 GLU C O 1
ATOM 10004 N N . PRO E 1 104 ? 25.078 -3.415 62.691 1.00 55.84 130 PRO C N 1
ATOM 10005 C CA . PRO E 1 104 ? 24.451 -3.232 61.392 1.00 58.88 130 PRO C CA 1
ATOM 10006 C C . PRO E 1 104 ? 25.021 -2.049 60.628 1.00 63.10 130 PRO C C 1
ATOM 10007 O O . PRO E 1 104 ? 25.316 -2.226 59.450 1.00 67.20 130 PRO C O 1
ATOM 10011 N N . LEU E 1 105 ? 25.198 -0.887 61.284 1.00 65.15 131 LEU C N 1
ATOM 10012 C CA . LEU E 1 105 ? 25.794 0.324 60.633 1.00 69.41 131 LEU C CA 1
ATOM 10013 C C . LEU E 1 105 ? 27.300 0.136 60.271 1.00 68.86 131 LEU C C 1
ATOM 10014 O O . LEU E 1 105 ? 27.785 0.588 59.208 1.00 68.20 131 LEU C O 1
ATOM 10019 N N . LEU E 1 106 ? 28.041 -0.544 61.153 1.00 71.20 132 LEU C N 1
ATOM 10020 C CA . LEU E 1 106 ? 29.441 -0.991 60.864 1.00 73.31 132 LEU C CA 1
ATOM 10021 C C . LEU E 1 106 ? 29.565 -1.983 59.658 1.00 75.69 132 LEU C C 1
ATOM 10022 O O . LEU E 1 106 ? 30.440 -1.841 58.832 1.00 73.95 132 LEU C O 1
ATOM 10027 N N . ASN E 1 107 ? 28.699 -2.988 59.582 1.00 80.92 133 ASN C N 1
ATOM 10028 C CA . ASN E 1 107 ? 28.602 -3.842 58.379 1.00 83.71 133 ASN C CA 1
ATOM 10029 C C . ASN E 1 107 ? 28.124 -3.075 57.153 1.00 83.99 133 ASN C C 1
ATOM 10030 O O . ASN E 1 107 ? 28.603 -3.380 56.071 1.00 85.30 133 ASN C O 1
ATOM 10035 N N . LEU E 1 108 ? 27.240 -2.078 57.324 1.00 81.39 134 LEU C N 1
ATOM 10036 C CA . LEU E 1 108 ? 26.843 -1.197 56.224 1.00 82.36 134 LEU C CA 1
ATOM 10037 C C . LEU E 1 108 ? 27.969 -0.272 55.771 1.00 80.22 134 LEU C C 1
ATOM 10038 O O . LEU E 1 108 ? 28.161 -0.094 54.573 1.00 91.60 134 LEU C O 1
ATOM 10043 N N . TRP E 1 109 ? 28.720 0.334 56.682 1.00 73.27 135 TRP C N 1
ATOM 10044 C CA . TRP E 1 109 ? 29.743 1.280 56.218 1.00 77.02 135 TRP C CA 1
ATOM 10045 C C . TRP E 1 109 ? 31.052 0.590 55.789 1.00 80.99 135 TRP C C 1
ATOM 10046 O O . TRP E 1 109 ? 32.023 1.267 55.437 1.00 80.70 135 TRP C O 1
ATOM 10057 N N . GLY E 1 110 ? 31.078 -0.751 55.810 1.00 87.01 136 GLY C N 1
ATOM 10058 C CA . GLY E 1 110 ? 32.260 -1.561 55.431 1.00 85.24 136 GLY C CA 1
ATOM 10059 C C . GLY E 1 110 ? 33.319 -1.794 56.514 1.00 85.67 136 GLY C C 1
ATOM 10060 O O . GLY E 1 110 ? 34.273 -2.539 56.313 1.00 86.08 136 GLY C O 1
ATOM 10061 N N . PHE E 1 111 ? 33.158 -1.173 57.683 1.00 88.70 137 PHE C N 1
ATOM 10062 C CA . PHE E 1 111 ? 34.183 -1.199 58.749 1.00 80.41 137 PHE C CA 1
ATOM 10063 C C . PHE E 1 111 ? 34.073 -2.485 59.602 1.00 75.35 137 PHE C C 1
ATOM 10064 O O . PHE E 1 111 ? 34.720 -2.575 60.629 1.00 67.80 137 PHE C O 1
ATOM 10072 N N . GLY E 1 112 ? 33.269 -3.475 59.195 1.00 74.90 138 GLY C N 1
ATOM 10073 C CA . GLY E 1 112 ? 32.958 -4.616 60.054 1.00 77.87 138 GLY C CA 1
ATOM 10074 C C . GLY E 1 112 ? 33.672 -5.913 59.691 1.00 76.97 138 GLY C C 1
ATOM 10075 O O . GLY E 1 112 ? 34.518 -5.917 58.823 1.00 74.70 138 GLY C O 1
ATOM 10076 N N . PRO E 1 113 ? 33.325 -7.026 60.364 1.00 77.70 139 PRO C N 1
ATOM 10077 C CA . PRO E 1 113 ? 33.793 -8.360 59.986 1.00 81.96 139 PRO C CA 1
ATOM 10078 C C . PRO E 1 113 ? 33.248 -8.884 58.631 1.00 90.37 139 PRO C C 1
ATOM 10079 O O . PRO E 1 113 ? 33.986 -9.572 57.922 1.00 95.55 139 PRO C O 1
ATOM 10083 N N . GLN E 1 114 ? 31.980 -8.596 58.303 1.00 100.71 140 GLN C N 1
ATOM 10084 C CA . GLN E 1 114 ? 31.375 -8.935 56.990 1.00 104.57 140 GLN C CA 1
ATOM 10085 C C . GLN E 1 114 ? 31.350 -7.653 56.161 1.00 105.28 140 GLN C C 1
ATOM 10086 O O . GLN E 1 114 ? 30.297 -7.079 55.892 1.00 100.92 140 GLN C O 1
ATOM 10092 N N . GLY E 1 115 ? 32.537 -7.194 55.794 1.00 105.02 141 GLY C N 1
ATOM 10093 C CA . GLY E 1 115 ? 32.690 -5.894 55.170 1.00 106.20 141 GLY C CA 1
ATOM 10094 C C . GLY E 1 115 ? 33.738 -5.859 54.086 1.00 110.46 141 GLY C C 1
ATOM 10095 O O . GLY E 1 115 ? 34.931 -6.025 54.334 1.00 104.55 141 GLY C O 1
ATOM 10096 N N . ARG E 1 116 ? 33.280 -5.595 52.878 1.00 121.10 142 ARG C N 1
ATOM 10097 C CA . ARG E 1 116 ? 34.174 -5.270 51.795 1.00 132.25 142 ARG C CA 1
ATOM 10098 C C . ARG E 1 116 ? 34.947 -4.008 52.135 1.00 131.74 142 ARG C C 1
ATOM 10099 O O . ARG E 1 116 ? 36.162 -3.938 51.963 1.00 127.39 142 ARG C O 1
ATOM 10107 N N . GLY E 1 117 ? 34.215 -2.991 52.580 1.00 130.12 143 GLY C N 1
ATOM 10108 C CA . GLY E 1 117 ? 34.839 -1.752 53.020 1.00 124.10 143 GLY C CA 1
ATOM 10109 C C . GLY E 1 117 ? 34.656 -0.560 52.122 1.00 122.01 143 GLY C C 1
ATOM 10110 O O . GLY E 1 117 ? 34.400 -0.691 50.934 1.00 115.97 143 GLY C O 1
ATOM 10111 N N . GLU E 1 118 ? 34.763 0.626 52.708 1.00 126.74 144 GLU C N 1
ATOM 10112 C CA . GLU E 1 118 ? 34.948 1.880 51.966 1.00 129.23 144 GLU C CA 1
ATOM 10113 C C . GLU E 1 118 ? 33.898 2.116 50.894 1.00 124.49 144 GLU C C 1
ATOM 10114 O O . GLU E 1 118 ? 34.159 2.151 49.687 1.00 120.58 144 GLU C O 1
ATOM 10120 N N . ARG E 1 119 ? 32.678 2.257 51.370 1.00 126.44 145 ARG C N 1
ATOM 10121 C CA . ARG E 1 119 ? 31.546 2.546 50.517 1.00 130.14 145 ARG C CA 1
ATOM 10122 C C . ARG E 1 119 ? 30.684 3.572 51.163 1.00 123.23 145 ARG C C 1
ATOM 10123 O O . ARG E 1 119 ? 30.554 3.605 52.369 1.00 126.11 145 ARG C O 1
ATOM 10131 N N . VAL E 1 120 ? 30.088 4.414 50.346 1.00 124.41 146 VAL C N 1
ATOM 10132 C CA . VAL E 1 120 ? 29.110 5.355 50.852 1.00 121.93 146 VAL C CA 1
ATOM 10133 C C . VAL E 1 120 ? 27.722 4.726 50.629 1.00 117.34 146 VAL C C 1
ATOM 10134 O O . VAL E 1 120 ? 27.150 4.821 49.550 1.00 113.91 146 VAL C O 1
ATOM 10138 N N . PRO E 1 121 ? 27.179 4.049 51.656 1.00 110.12 147 PRO C N 1
ATOM 10139 C CA . PRO E 1 121 ? 25.810 3.597 51.474 1.00 107.93 147 PRO C CA 1
ATOM 10140 C C . PRO E 1 121 ? 24.854 4.786 51.431 1.00 108.51 147 PRO C C 1
ATOM 10141 O O . PRO E 1 121 ? 25.161 5.851 51.962 1.00 107.19 147 PRO C O 1
ATOM 10145 N N . SER E 1 122 ? 23.724 4.591 50.773 1.00 102.97 148 SER C N 1
ATOM 10146 C CA . SER E 1 122 ? 22.682 5.614 50.628 1.00 97.43 148 SER C CA 1
ATOM 10147 C C . SER E 1 122 ? 22.109 6.106 51.971 1.00 97.11 148 SER C C 1
ATOM 10148 O O . SER E 1 122 ? 22.508 5.653 53.039 1.00 84.96 148 SER C O 1
ATOM 10151 N N . ALA E 1 123 ? 21.176 7.045 51.890 1.00 101.97 149 ALA C N 1
ATOM 10152 C CA . ALA E 1 123 ? 20.363 7.465 53.038 1.00 103.49 149 ALA C CA 1
ATOM 10153 C C . ALA E 1 123 ? 19.151 6.542 53.289 1.00 106.48 149 ALA C C 1
ATOM 10154 O O . ALA E 1 123 ? 18.538 6.607 54.359 1.00 101.27 149 ALA C O 1
ATOM 10156 N N . GLU E 1 124 ? 18.855 5.657 52.354 1.00 108.23 150 GLU C N 1
ATOM 10157 C CA . GLU E 1 124 ? 17.725 4.744 52.490 1.00 111.01 150 GLU C CA 1
ATOM 10158 C C . GLU E 1 124 ? 18.153 3.558 53.357 1.00 109.29 150 GLU C C 1
ATOM 10159 O O . GLU E 1 124 ? 17.459 3.217 54.319 1.00 111.21 150 GLU C O 1
ATOM 10165 N N . ASP E 1 125 ? 19.302 2.961 53.013 1.00 105.70 151 ASP C N 1
ATOM 10166 C CA . ASP E 1 125 ? 19.935 1.838 53.755 1.00 107.10 151 ASP C CA 1
ATOM 10167 C C . ASP E 1 125 ? 20.388 2.170 55.206 1.00 107.66 151 ASP C C 1
ATOM 10168 O O . ASP E 1 125 ? 20.377 1.288 56.085 1.00 106.23 151 ASP C O 1
ATOM 10173 N N . ILE E 1 126 ? 20.863 3.407 55.411 1.00 104.05 152 ILE C N 1
ATOM 10174 C CA . ILE E 1 126 ? 21.161 3.989 56.757 1.00 95.22 152 ILE C CA 1
ATOM 10175 C C . ILE E 1 126 ? 19.909 3.950 57.666 1.00 94.68 152 ILE C C 1
ATOM 10176 O O . ILE E 1 126 ? 19.955 3.407 58.776 1.00 92.98 152 ILE C O 1
ATOM 10181 N N . SER E 1 127 ? 18.811 4.530 57.176 1.00 88.41 153 SER C N 1
ATOM 10182 C CA . SER E 1 127 ? 17.541 4.573 57.886 1.00 86.58 153 SER C CA 1
ATOM 10183 C C . SER E 1 127 ? 17.120 3.164 58.343 1.00 86.35 153 SER C C 1
ATOM 10184 O O . SER E 1 127 ? 16.801 2.940 59.519 1.00 81.43 153 SER C O 1
ATOM 10187 N N . ALA E 1 128 ? 17.164 2.215 57.411 1.00 86.87 154 ALA C N 1
ATOM 10188 C CA . ALA E 1 128 ? 16.728 0.826 57.655 1.00 87.62 154 ALA C CA 1
ATOM 10189 C C . ALA E 1 128 ? 17.586 0.125 58.698 1.00 85.73 154 ALA C C 1
ATOM 10190 O O . ALA E 1 128 ? 17.087 -0.670 59.511 1.00 83.48 154 ALA C O 1
ATOM 10192 N N . ALA E 1 129 ? 18.882 0.417 58.637 1.00 82.40 155 ALA C N 1
ATOM 10193 C CA . ALA E 1 129 ? 19.848 -0.136 59.563 1.00 82.64 155 ALA C CA 1
ATOM 10194 C C . ALA E 1 129 ? 19.738 0.488 60.950 1.00 78.91 155 ALA C C 1
ATOM 10195 O O . ALA E 1 129 ? 19.848 -0.226 61.926 1.00 79.63 155 ALA C O 1
ATOM 10197 N N . ARG E 1 130 ? 19.520 1.796 61.051 1.00 74.60 156 ARG C N 1
ATOM 10198 C CA . ARG E 1 130 ? 19.302 2.410 62.366 1.00 72.69 156 ARG C CA 1
ATOM 10199 C C . ARG E 1 130 ? 18.052 1.904 63.070 1.00 64.92 156 ARG C C 1
ATOM 10200 O O . ARG E 1 130 ? 18.006 1.924 64.276 1.00 61.46 156 ARG C O 1
ATOM 10208 N N . ALA E 1 131 ? 17.053 1.429 62.344 1.00 62.12 157 ALA C N 1
ATOM 10209 C CA . ALA E 1 131 ? 15.910 0.808 63.004 1.00 60.92 157 ALA C CA 1
ATOM 10210 C C . ALA E 1 131 ? 16.266 -0.559 63.544 1.00 58.22 157 ALA C C 1
ATOM 10211 O O . ALA E 1 131 ? 15.432 -1.128 64.222 1.00 62.44 157 ALA C O 1
ATOM 10213 N N . LEU E 1 132 ? 17.457 -1.097 63.206 1.00 59.40 158 LEU C N 1
ATOM 10214 C CA . LEU E 1 132 ? 18.059 -2.330 63.834 1.00 62.73 158 LEU C CA 1
ATOM 10215 C C . LEU E 1 132 ? 19.138 -2.084 64.945 1.00 60.73 158 LEU C C 1
ATOM 10216 O O . LEU E 1 132 ? 19.920 -3.007 65.300 1.00 60.05 158 LEU C O 1
ATOM 10221 N N . THR E 1 133 ? 19.175 -0.849 65.470 1.00 55.59 159 THR C N 1
ATOM 10222 C CA . THR E 1 133 ? 20.134 -0.441 66.494 1.00 57.33 159 THR C CA 1
ATOM 10223 C C . THR E 1 133 ? 19.367 0.166 67.631 1.00 56.06 159 THR C C 1
ATOM 10224 O O . THR E 1 133 ? 18.156 0.357 67.536 1.00 60.15 159 THR C O 1
ATOM 10228 N N . GLY E 1 134 ? 20.080 0.459 68.713 1.00 53.76 160 GLY C N 1
ATOM 10229 C CA . GLY E 1 134 ? 19.488 1.041 69.901 1.00 52.44 160 GLY C CA 1
ATOM 10230 C C . GLY E 1 134 ? 19.643 0.215 71.155 1.00 53.43 160 GLY C C 1
ATOM 10231 O O . GLY E 1 134 ? 18.938 -0.768 71.334 1.00 55.75 160 GLY C O 1
ATOM 10232 N N . GLN E 1 135 ? 20.573 0.632 72.013 1.00 56.90 161 GLN C N 1
ATOM 10233 C CA . GLN E 1 135 ? 20.793 0.106 73.382 1.00 58.63 161 GLN C CA 1
ATOM 10234 C C . GLN E 1 135 ? 19.489 -0.202 74.159 1.00 55.21 161 GLN C C 1
ATOM 10235 O O . GLN E 1 135 ? 19.357 -1.270 74.772 1.00 48.72 161 GLN C O 1
ATOM 10241 N N . GLN E 1 136 ? 18.547 0.750 74.138 1.00 50.64 162 GLN C N 1
ATOM 10242 C CA . GLN E 1 136 ? 17.251 0.623 74.815 1.00 50.91 162 GLN C CA 1
ATOM 10243 C C . GLN E 1 136 ? 16.403 -0.599 74.436 1.00 51.06 162 GLN C C 1
ATOM 10244 O O . GLN E 1 136 ? 15.500 -0.938 75.164 1.00 53.68 162 GLN C O 1
ATOM 10250 N N . HIS E 1 137 ? 16.661 -1.206 73.273 1.00 51.68 163 HIS C N 1
ATOM 10251 C CA . HIS E 1 137 ? 16.062 -2.488 72.853 1.00 51.78 163 HIS C CA 1
ATOM 10252 C C . HIS E 1 137 ? 16.711 -3.795 73.427 1.00 47.71 163 HIS C C 1
ATOM 10253 O O . HIS E 1 137 ? 16.180 -4.924 73.268 1.00 45.22 163 HIS C O 1
ATOM 10260 N N . LEU E 1 138 ? 17.815 -3.604 74.155 1.00 44.16 164 LEU C N 1
ATOM 10261 C CA . LEU E 1 138 ? 18.620 -4.673 74.691 1.00 44.87 164 LEU C CA 1
ATOM 10262 C C . LEU E 1 138 ? 18.428 -4.782 76.163 1.00 42.64 164 LEU C C 1
ATOM 10263 O O . LEU E 1 138 ? 18.675 -3.836 76.857 1.00 42.26 164 LEU C O 1
ATOM 10268 N N . SER E 1 139 ? 18.005 -5.932 76.651 1.00 43.65 165 SER C N 1
ATOM 10269 C CA . SER E 1 139 ? 17.797 -6.093 78.089 1.00 44.89 165 SER C CA 1
ATOM 10270 C C . SER E 1 139 ? 18.411 -7.428 78.536 1.00 43.95 165 SER C C 1
ATOM 10271 O O . SER E 1 139 ? 18.712 -8.263 77.708 1.00 44.34 165 SER C O 1
ATOM 10274 N N . ILE E 1 140 ? 18.608 -7.567 79.844 1.00 42.92 166 ILE C N 1
ATOM 10275 C CA . ILE E 1 140 ? 18.965 -8.807 80.531 1.00 45.54 166 ILE C CA 1
ATOM 10276 C C . ILE E 1 140 ? 17.757 -9.411 81.298 1.00 45.48 166 ILE C C 1
ATOM 10277 O O . ILE E 1 140 ? 17.125 -8.742 82.030 1.00 44.69 166 ILE C O 1
ATOM 10282 N N . ASP E 1 141 ? 17.446 -10.673 81.119 1.00 48.85 167 ASP C N 1
ATOM 10283 C CA . ASP E 1 141 ? 16.324 -11.270 81.802 1.00 52.29 167 ASP C CA 1
ATOM 10284 C C . ASP E 1 141 ? 16.892 -12.574 82.351 1.00 49.93 167 ASP C C 1
ATOM 10285 O O . ASP E 1 141 ? 17.093 -13.543 81.633 1.00 52.00 167 ASP C O 1
ATOM 10290 N N . GLY E 1 142 ? 17.220 -12.548 83.624 1.00 51.58 168 GLY C N 1
ATOM 10291 C CA . GLY E 1 142 ? 17.881 -13.659 84.293 1.00 53.16 168 GLY C CA 1
ATOM 10292 C C . GLY E 1 142 ? 19.200 -13.909 83.630 1.00 51.05 168 GLY C C 1
ATOM 10293 O O . GLY E 1 142 ? 20.004 -12.993 83.544 1.00 51.14 168 GLY C O 1
ATOM 10294 N N . ASP E 1 143 ? 19.352 -15.107 83.083 1.00 50.99 169 ASP C N 1
ATOM 10295 C CA . ASP E 1 143 ? 20.574 -15.520 82.423 1.00 53.70 169 ASP C CA 1
ATOM 10296 C C . ASP E 1 143 ? 20.437 -15.373 80.881 1.00 49.07 169 ASP C C 1
ATOM 10297 O O . ASP E 1 143 ? 21.282 -15.836 80.125 1.00 44.83 169 ASP C O 1
ATOM 10302 N N . ARG E 1 144 ? 19.396 -14.697 80.422 1.00 47.89 170 ARG C N 1
ATOM 10303 C CA . ARG E 1 144 ? 19.190 -14.477 79.001 1.00 49.07 170 ARG C CA 1
ATOM 10304 C C . ARG E 1 144 ? 19.371 -13.001 78.583 1.00 48.01 170 ARG C C 1
ATOM 10305 O O . ARG E 1 144 ? 19.274 -12.106 79.397 1.00 47.71 170 ARG C O 1
ATOM 10313 N N . LEU E 1 145 ? 19.649 -12.766 77.307 1.00 46.53 171 LEU C N 1
ATOM 10314 C CA . LEU E 1 145 ? 19.602 -11.441 76.709 1.00 44.90 171 LEU C CA 1
ATOM 10315 C C . LEU E 1 145 ? 18.409 -11.359 75.798 1.00 47.32 171 LEU C C 1
ATOM 10316 O O . LEU E 1 145 ? 18.194 -12.231 74.972 1.00 48.07 171 LEU C O 1
ATOM 10321 N N . CYS E 1 146 ? 17.649 -10.289 75.908 1.00 50.51 172 CYS C N 1
ATOM 10322 C CA . CYS E 1 146 ? 16.459 -10.138 75.112 1.00 51.87 172 CYS C CA 1
ATOM 10323 C C . CYS E 1 146 ? 16.721 -8.990 74.170 1.00 51.41 172 CYS C C 1
ATOM 10324 O O . CYS E 1 146 ? 17.393 -8.020 74.557 1.00 49.64 172 CYS C O 1
ATOM 10327 N N . LYS E 1 147 ? 16.196 -9.103 72.944 1.00 48.63 173 LYS C N 1
ATOM 10328 C CA . LYS E 1 147 ? 16.266 -8.036 71.996 1.00 49.48 173 LYS C CA 1
ATOM 10329 C C . LYS E 1 147 ? 14.921 -7.795 71.368 1.00 49.95 173 LYS C C 1
ATOM 10330 O O . LYS E 1 147 ? 14.260 -8.719 70.900 1.00 53.03 173 LYS C O 1
ATOM 10336 N N . ALA E 1 148 ? 14.533 -6.537 71.315 1.00 48.21 174 ALA C N 1
ATOM 10337 C CA . ALA E 1 148 ? 13.221 -6.184 70.798 1.00 50.19 174 ALA C CA 1
ATOM 10338 C C . ALA E 1 148 ? 13.178 -5.875 69.307 1.00 51.80 174 ALA C C 1
ATOM 10339 O O . ALA E 1 148 ? 12.087 -5.825 68.754 1.00 53.67 174 ALA C O 1
ATOM 10341 N N . VAL E 1 149 ? 14.331 -5.606 68.684 1.00 50.11 175 VAL C N 1
ATOM 10342 C CA . VAL E 1 149 ? 14.471 -5.459 67.217 1.00 48.03 175 VAL C CA 1
ATOM 10343 C C . VAL E 1 149 ? 15.590 -6.418 66.859 1.00 47.19 175 VAL C C 1
ATOM 10344 O O . VAL E 1 149 ? 16.183 -6.962 67.773 1.00 49.32 175 VAL C O 1
ATOM 10348 N N . ALA E 1 150 ? 15.919 -6.592 65.577 1.00 47.82 176 ALA C N 1
ATOM 10349 C CA . ALA E 1 150 ? 17.037 -7.500 65.144 1.00 48.36 176 ALA C CA 1
ATOM 10350 C C . ALA E 1 150 ? 18.495 -6.987 65.399 1.00 46.70 176 ALA C C 1
ATOM 10351 O O . ALA E 1 150 ? 19.294 -6.763 64.449 1.00 44.76 176 ALA C O 1
ATOM 10353 N N . LEU E 1 151 ? 18.832 -6.894 66.687 1.00 43.74 177 LEU C N 1
ATOM 10354 C CA . LEU E 1 151 ? 20.040 -6.266 67.134 1.00 43.34 177 LEU C CA 1
ATOM 10355 C C . LEU E 1 151 ? 21.254 -7.050 66.845 1.00 42.70 177 LEU C C 1
ATOM 10356 O O . LEU E 1 151 ? 21.240 -8.280 66.952 1.00 43.62 177 LEU C O 1
ATOM 10361 N N . GLN E 1 152 ? 22.333 -6.333 66.586 1.00 41.75 178 GLN C N 1
ATOM 10362 C CA . GLN E 1 152 ? 23.595 -7.002 66.358 1.00 43.90 178 GLN C CA 1
ATOM 10363 C C . GLN E 1 152 ? 24.687 -6.345 67.215 1.00 41.31 178 GLN C C 1
ATOM 10364 O O . GLN E 1 152 ? 24.982 -5.184 67.048 1.00 41.46 178 GLN C O 1
ATOM 10370 N N . LEU E 1 153 ? 25.238 -7.083 68.169 1.00 39.08 179 LEU C N 1
ATOM 10371 C CA . LEU E 1 153 ? 26.121 -6.497 69.139 1.00 36.84 179 LEU C CA 1
ATOM 10372 C C . LEU E 1 153 ? 27.508 -6.527 68.636 1.00 37.50 179 LEU C C 1
ATOM 10373 O O . LEU E 1 153 ? 27.833 -7.318 67.777 1.00 40.80 179 LEU C O 1
ATOM 10378 N N . ASP E 1 154 ? 28.313 -5.622 69.178 1.00 37.41 180 ASP C N 1
ATOM 10379 C CA . ASP E 1 154 ? 29.731 -5.590 69.002 1.00 37.16 180 ASP C CA 1
ATOM 10380 C C . ASP E 1 154 ? 30.377 -5.064 70.287 1.00 36.06 180 ASP C C 1
ATOM 10381 O O . ASP E 1 154 ? 30.003 -4.011 70.765 1.00 34.79 180 ASP C O 1
ATOM 10386 N N . PHE E 1 155 ? 31.381 -5.770 70.793 1.00 34.56 181 PHE C N 1
ATOM 10387 C CA . PHE E 1 155 ? 31.942 -5.494 72.082 1.00 33.95 181 PHE C CA 1
ATOM 10388 C C . PHE E 1 155 ? 33.320 -4.896 71.948 1.00 34.33 181 PHE C C 1
ATOM 10389 O O . PHE E 1 155 ? 34.002 -4.708 72.932 1.00 37.96 181 PHE C O 1
ATOM 10397 N N . ASN E 1 156 ? 33.745 -4.537 70.758 1.00 34.81 182 ASN C N 1
ATOM 10398 C CA . ASN E 1 156 ? 35.104 -3.971 70.605 1.00 35.39 182 ASN C CA 1
ATOM 10399 C C . ASN E 1 156 ? 35.440 -2.675 71.313 1.00 36.00 182 ASN C C 1
ATOM 10400 O O . ASN E 1 156 ? 36.602 -2.428 71.609 1.00 36.05 182 ASN C O 1
ATOM 10405 N N . SER E 1 157 ? 34.459 -1.847 71.587 1.00 38.29 183 SER C N 1
ATOM 10406 C CA . SER E 1 157 ? 34.727 -0.597 72.312 1.00 40.13 183 SER C CA 1
ATOM 10407 C C . SER E 1 157 ? 35.128 -0.773 73.798 1.00 39.61 183 SER C C 1
ATOM 10408 O O . SER E 1 157 ? 35.706 0.151 74.397 1.00 36.05 183 SER C O 1
ATOM 10411 N N . ILE E 1 158 ? 34.840 -1.982 74.347 1.00 40.04 184 ILE C N 1
ATOM 10412 C CA . ILE E 1 158 ? 35.198 -2.396 75.744 1.00 39.55 184 ILE C CA 1
ATOM 10413 C C . ILE E 1 158 ? 35.925 -3.735 76.009 1.00 38.84 184 ILE C C 1
ATOM 10414 O O . ILE E 1 158 ? 36.437 -3.917 77.128 1.00 39.19 184 ILE C O 1
ATOM 10419 N N . ALA E 1 159 ? 36.039 -4.630 75.011 1.00 36.92 185 ALA C N 1
ATOM 10420 C CA . ALA E 1 159 ? 36.605 -5.986 75.220 1.00 34.24 185 ALA C CA 1
ATOM 10421 C C . ALA E 1 159 ? 38.016 -5.950 75.763 1.00 33.88 185 ALA C C 1
ATOM 10422 O O . ALA E 1 159 ? 38.311 -6.634 76.725 1.00 37.50 185 ALA C O 1
ATOM 10424 N N . ALA E 1 160 ? 38.879 -5.147 75.180 1.00 32.59 186 ALA C N 1
ATOM 10425 C CA . ALA E 1 160 ? 40.274 -5.145 75.604 1.00 31.47 186 ALA C CA 1
ATOM 10426 C C . ALA E 1 160 ? 40.465 -4.621 77.022 1.00 30.03 186 ALA C C 1
ATOM 10427 O O . ALA E 1 160 ? 41.407 -4.997 77.712 1.00 28.24 186 ALA C O 1
ATOM 10429 N N . GLY E 1 161 ? 39.589 -3.728 77.460 1.00 30.25 187 GLY C N 1
ATOM 10430 C CA . GLY E 1 161 ? 39.750 -3.130 78.824 1.00 30.04 187 GLY C CA 1
ATOM 10431 C C . GLY E 1 161 ? 39.297 -4.126 79.860 1.00 28.40 187 GLY C C 1
ATOM 10432 O O . GLY E 1 161 ? 39.829 -4.230 80.954 1.00 26.05 187 GLY C O 1
ATOM 10433 N N . TYR E 1 162 ? 38.260 -4.850 79.456 1.00 29.61 188 TYR C N 1
ATOM 10434 C CA . TYR E 1 162 ? 37.695 -5.954 80.216 1.00 29.63 188 TYR C CA 1
ATOM 10435 C C . TYR E 1 162 ? 38.734 -7.029 80.402 1.00 30.60 188 TYR C C 1
ATOM 10436 O O . TYR E 1 162 ? 38.932 -7.501 81.538 1.00 31.92 188 TYR C O 1
ATOM 10445 N N . ALA E 1 163 ? 39.404 -7.374 79.280 1.00 29.39 189 ALA C N 1
ATOM 10446 C CA . ALA E 1 163 ? 40.467 -8.351 79.235 1.00 27.68 189 ALA C CA 1
ATOM 10447 C C . ALA E 1 163 ? 41.571 -8.004 80.248 1.00 29.71 189 ALA C C 1
ATOM 10448 O O . ALA E 1 163 ? 42.006 -8.841 81.047 1.00 29.06 189 ALA C O 1
ATOM 10450 N N . VAL E 1 164 ? 41.985 -6.743 80.230 1.00 30.50 190 VAL C N 1
ATOM 10451 C CA . VAL E 1 164 ? 43.001 -6.271 81.130 1.00 30.02 190 VAL C CA 1
ATOM 10452 C C . VAL E 1 164 ? 42.561 -6.472 82.525 1.00 30.34 190 VAL C C 1
ATOM 10453 O O . VAL E 1 164 ? 43.353 -6.949 83.342 1.00 31.31 190 VAL C O 1
ATOM 10457 N N . ASP E 1 165 ? 41.319 -6.093 82.805 1.00 31.99 191 ASP C N 1
ATOM 10458 C CA . ASP E 1 165 ? 40.795 -6.155 84.175 1.00 33.06 191 ASP C CA 1
ATOM 10459 C C . ASP E 1 165 ? 40.759 -7.555 84.670 1.00 33.84 191 ASP C C 1
ATOM 10460 O O . ASP E 1 165 ? 41.173 -7.793 85.811 1.00 35.08 191 ASP C O 1
ATOM 10465 N N . LEU E 1 166 ? 40.302 -8.473 83.795 1.00 35.90 192 LEU C N 1
ATOM 10466 C CA . LEU E 1 166 ? 40.242 -9.931 84.067 1.00 35.58 192 LEU C CA 1
ATOM 10467 C C . LEU E 1 166 ? 41.596 -10.591 84.287 1.00 37.69 192 LEU C C 1
ATOM 10468 O O . LEU E 1 166 ? 41.722 -11.441 85.171 1.00 44.40 192 LEU C O 1
ATOM 10473 N N . VAL E 1 167 ? 42.587 -10.259 83.454 1.00 35.65 193 VAL C N 1
ATOM 10474 C CA . VAL E 1 167 ? 43.964 -10.709 83.678 1.00 34.77 193 VAL C CA 1
ATOM 10475 C C . VAL E 1 167 ? 44.495 -10.204 85.044 1.00 36.91 193 VAL C C 1
ATOM 10476 O O . VAL E 1 167 ? 45.171 -10.932 85.779 1.00 37.94 193 VAL C O 1
ATOM 10480 N N . ILE E 1 168 ? 44.170 -8.964 85.384 1.00 38.68 194 ILE C N 1
ATOM 10481 C CA . ILE E 1 168 ? 44.611 -8.392 86.643 1.00 41.16 194 ILE C CA 1
ATOM 10482 C C . ILE E 1 168 ? 43.993 -9.107 87.858 1.00 45.25 194 ILE C C 1
ATOM 10483 O O . ILE E 1 168 ? 44.726 -9.448 88.777 1.00 43.01 194 ILE C O 1
ATOM 10488 N N . ASP E 1 169 ? 42.678 -9.361 87.848 1.00 51.35 195 ASP C N 1
ATOM 10489 C CA . ASP E 1 169 ? 41.994 -10.191 88.910 1.00 53.05 195 ASP C CA 1
ATOM 10490 C C . ASP E 1 169 ? 42.663 -11.565 89.178 1.00 55.14 195 ASP C C 1
ATOM 10491 O O . ASP E 1 169 ? 42.668 -12.041 90.336 1.00 53.30 195 ASP C O 1
ATOM 10496 N N . ARG E 1 170 ? 43.212 -12.176 88.116 1.00 56.09 196 ARG C N 1
ATOM 10497 C CA . ARG E 1 170 ? 43.944 -13.447 88.223 1.00 58.20 196 ARG C CA 1
ATOM 10498 C C . ARG E 1 170 ? 45.349 -13.297 88.677 1.00 54.57 196 ARG C C 1
ATOM 10499 O O . ARG E 1 170 ? 45.815 -14.112 89.418 1.00 55.31 196 ARG C O 1
ATOM 10507 N N . LEU E 1 171 ? 46.050 -12.281 88.212 1.00 54.08 197 LEU C N 1
ATOM 10508 C CA . LEU E 1 171 ? 47.353 -12.016 88.784 1.00 55.20 197 LEU C CA 1
ATOM 10509 C C . LEU E 1 171 ? 47.231 -11.821 90.287 1.00 55.35 197 LEU C C 1
ATOM 10510 O O . LEU E 1 171 ? 48.059 -12.354 91.021 1.00 56.30 197 LEU C O 1
ATOM 10515 N N . LYS E 1 172 ? 46.174 -11.114 90.727 1.00 55.07 198 LYS C N 1
ATOM 10516 C CA . LYS E 1 172 ? 45.958 -10.797 92.158 1.00 55.68 198 LYS C CA 1
ATOM 10517 C C . LYS E 1 172 ? 45.545 -12.025 92.937 1.00 57.17 198 LYS C C 1
ATOM 10518 O O . LYS E 1 172 ? 46.048 -12.235 94.036 1.00 60.65 198 LYS C O 1
ATOM 10524 N N . ALA E 1 173 ? 44.649 -12.836 92.366 1.00 55.51 199 ALA C N 1
ATOM 10525 C CA . ALA E 1 173 ? 44.257 -14.090 92.982 1.00 51.10 199 ALA C CA 1
ATOM 10526 C C . ALA E 1 173 ? 45.490 -14.972 93.227 1.00 51.13 199 ALA C C 1
ATOM 10527 O O . ALA E 1 173 ? 45.616 -15.537 94.297 1.00 53.88 199 ALA C O 1
ATOM 10529 N N . LEU E 1 174 ? 46.422 -15.021 92.276 1.00 51.92 200 LEU C N 1
ATOM 10530 C CA . LEU E 1 174 ? 47.668 -15.803 92.389 1.00 49.43 200 LEU C CA 1
ATOM 10531 C C . LEU E 1 174 ? 48.807 -15.154 93.182 1.00 52.00 200 LEU C C 1
ATOM 10532 O O . LEU E 1 174 ? 49.917 -15.661 93.186 1.00 50.48 200 LEU C O 1
ATOM 10537 N N . GLY E 1 175 ? 48.551 -14.027 93.835 1.00 58.12 201 GLY C N 1
ATOM 10538 C CA . GLY E 1 175 ? 49.526 -13.407 94.776 1.00 61.36 201 GLY C CA 1
ATOM 10539 C C . GLY E 1 175 ? 50.246 -12.144 94.311 1.00 63.83 201 GLY C C 1
ATOM 10540 O O . GLY E 1 175 ? 50.812 -11.414 95.110 1.00 62.89 201 GLY C O 1
ATOM 10541 N N . VAL E 1 176 ? 50.215 -11.871 93.010 1.00 64.57 202 VAL C N 1
ATOM 10542 C CA . VAL E 1 176 ? 50.995 -10.777 92.421 1.00 59.97 202 VAL C CA 1
ATOM 10543 C C . VAL E 1 176 ? 50.498 -9.411 92.920 1.00 57.20 202 VAL C C 1
ATOM 10544 O O . VAL E 1 176 ? 49.310 -9.183 93.031 1.00 55.25 202 VAL C O 1
ATOM 10548 N N . GLN E 1 177 ? 51.423 -8.538 93.287 1.00 57.15 203 GLN C N 1
ATOM 10549 C CA . GLN E 1 177 ? 51.076 -7.244 93.873 1.00 55.95 203 GLN C CA 1
ATOM 10550 C C . GLN E 1 177 ? 51.488 -6.142 93.034 1.00 52.15 203 GLN C C 1
ATOM 10551 O O . GLN E 1 177 ? 50.934 -5.085 93.172 1.00 57.40 203 GLN C O 1
ATOM 10557 N N . SER E 1 178 ? 52.517 -6.333 92.216 1.00 54.13 204 SER C N 1
ATOM 10558 C CA . SER E 1 178 ? 52.995 -5.284 91.297 1.00 51.46 204 SER C CA 1
ATOM 10559 C C . SER E 1 178 ? 53.086 -5.778 89.848 1.00 50.24 204 SER C C 1
ATOM 10560 O O . SER E 1 178 ? 53.742 -6.783 89.588 1.00 51.21 204 SER C O 1
ATOM 10563 N N . TYR E 1 179 ? 52.496 -5.017 88.916 1.00 50.90 205 TYR C N 1
ATOM 10564 C CA . TYR E 1 179 ? 52.236 -5.466 87.515 1.00 48.57 205 TYR C CA 1
ATOM 10565 C C . TYR E 1 179 ? 51.896 -4.286 86.547 1.00 48.98 205 TYR C C 1
ATOM 10566 O O . TYR E 1 179 ? 51.426 -3.221 86.966 1.00 45.91 205 TYR C O 1
ATOM 10575 N N . LEU E 1 180 ? 52.147 -4.503 85.256 1.00 50.00 206 LEU C N 1
ATOM 10576 C CA . LEU E 1 180 ? 51.752 -3.601 84.165 1.00 47.88 206 LEU C CA 1
ATOM 10577 C C . LEU E 1 180 ? 51.198 -4.558 83.136 1.00 47.39 206 LEU C C 1
ATOM 10578 O O . LEU E 1 180 ? 51.917 -5.435 82.704 1.00 54.11 206 LEU C O 1
ATOM 10583 N N . VAL E 1 181 ? 49.929 -4.448 82.777 1.00 41.47 207 VAL C N 1
ATOM 10584 C CA . VAL E 1 181 ? 49.335 -5.402 81.872 1.00 39.24 207 VAL C CA 1
ATOM 10585 C C . VAL E 1 181 ? 48.804 -4.628 80.700 1.00 39.63 207 VAL C C 1
ATOM 10586 O O . VAL E 1 181 ? 48.020 -3.790 80.911 1.00 39.33 207 VAL C O 1
ATOM 10590 N N . GLU E 1 182 ? 49.176 -4.948 79.464 1.00 42.15 208 GLU C N 1
ATOM 10591 C CA . GLU E 1 182 ? 48.747 -4.194 78.284 1.00 41.73 208 GLU C CA 1
ATOM 10592 C C . GLU E 1 182 ? 48.119 -5.115 77.267 1.00 39.47 208 GLU C C 1
ATOM 10593 O O . GLU E 1 182 ? 48.772 -5.995 76.789 1.00 41.19 208 GLU C O 1
ATOM 10599 N N . ILE E 1 183 ? 46.873 -4.911 76.885 1.00 35.98 209 ILE C N 1
ATOM 10600 C CA . ILE E 1 183 ? 46.298 -5.776 75.863 1.00 34.99 209 ILE C CA 1
ATOM 10601 C C . ILE E 1 183 ? 45.830 -4.846 74.751 1.00 36.61 209 ILE C C 1
ATOM 10602 O O . ILE E 1 183 ? 44.915 -4.074 74.942 1.00 38.21 209 ILE C O 1
ATOM 10607 N N . THR E 1 184 ? 46.471 -4.887 73.586 1.00 37.57 210 THR C N 1
ATOM 10608 C CA . THR E 1 184 ? 46.085 -4.037 72.428 1.00 37.63 210 THR C CA 1
ATOM 10609 C C . THR E 1 184 ? 45.992 -2.529 72.730 1.00 38.81 210 THR C C 1
ATOM 10610 O O . THR E 1 184 ? 45.042 -1.862 72.221 1.00 40.88 210 THR C O 1
ATOM 10614 N N . GLY E 1 185 ? 46.960 -1.998 73.511 1.00 37.18 211 GLY C N 1
ATOM 10615 C CA . GLY E 1 185 ? 47.018 -0.583 73.868 1.00 36.68 211 GLY C CA 1
ATOM 10616 C C . GLY E 1 185 ? 46.333 -0.177 75.157 1.00 38.29 211 GLY C C 1
ATOM 10617 O O . GLY E 1 185 ? 46.796 0.746 75.863 1.00 40.06 211 GLY C O 1
ATOM 10618 N N . GLU E 1 186 ? 45.240 -0.856 75.498 1.00 38.07 212 GLU C N 1
ATOM 10619 C CA . GLU E 1 186 ? 44.633 -0.650 76.804 1.00 40.88 212 GLU C CA 1
ATOM 10620 C C . GLU E 1 186 ? 45.571 -1.241 77.857 1.00 41.61 212 GLU C C 1
ATOM 10621 O O . GLU E 1 186 ? 46.198 -2.270 77.632 1.00 39.76 212 GLU C O 1
ATOM 10627 N N . LEU E 1 187 ? 45.750 -0.549 78.968 1.00 41.82 213 LEU C N 1
ATOM 10628 C CA . LEU E 1 187 ? 46.591 -1.074 80.006 1.00 41.83 213 LEU C CA 1
ATOM 10629 C C . LEU E 1 187 ? 46.277 -0.565 81.361 1.00 40.09 213 LEU C C 1
ATOM 10630 O O . LEU E 1 187 ? 45.567 0.408 81.507 1.00 41.11 213 LEU C O 1
ATOM 10635 N N . LYS E 1 188 ? 46.827 -1.233 82.360 1.00 37.12 214 LYS C N 1
ATOM 10636 C CA . LYS E 1 188 ? 46.669 -0.800 83.729 1.00 37.07 214 LYS C CA 1
ATOM 10637 C C . LYS E 1 188 ? 47.900 -1.237 84.495 1.00 38.87 214 LYS C C 1
ATOM 10638 O O . LYS E 1 188 ? 48.569 -2.173 84.104 1.00 42.77 214 LYS C O 1
ATOM 10644 N N . ALA E 1 189 ? 48.232 -0.531 85.559 1.00 41.04 215 ALA C N 1
ATOM 10645 C CA . ALA E 1 189 ? 49.345 -0.913 86.375 1.00 43.50 215 ALA C CA 1
ATOM 10646 C C . ALA E 1 189 ? 49.106 -0.528 87.817 1.00 46.22 215 ALA C C 1
ATOM 10647 O O . ALA E 1 189 ? 48.304 0.358 88.125 1.00 42.78 215 ALA C O 1
ATOM 10649 N N . GLU E 1 190 ? 49.824 -1.205 88.694 1.00 51.16 216 GLU C N 1
ATOM 10650 C CA . GLU E 1 190 ? 49.645 -1.044 90.133 1.00 58.31 216 GLU C CA 1
ATOM 10651 C C . GLU E 1 190 ? 50.953 -1.427 90.845 1.00 62.11 216 GLU C C 1
ATOM 10652 O O . GLU E 1 190 ? 51.755 -2.180 90.281 1.00 64.13 216 GLU C O 1
ATOM 10658 N N . GLY E 1 191 ? 51.183 -0.855 92.041 1.00 60.68 217 GLY C N 1
ATOM 10659 C CA . GLY E 1 191 ? 52.384 -1.133 92.819 1.00 60.23 217 GLY C CA 1
ATOM 10660 C C . GLY E 1 191 ? 53.622 -0.525 92.190 1.00 60.80 217 GLY C C 1
ATOM 10661 O O . GLY E 1 191 ? 53.537 0.306 91.298 1.00 62.39 217 GLY C O 1
ATOM 10662 N N . ARG E 1 192 ? 54.785 -0.964 92.637 1.00 63.84 218 ARG C N 1
ATOM 10663 C CA . ARG E 1 192 ? 56.040 -0.361 92.196 1.00 63.51 218 ARG C CA 1
ATOM 10664 C C . ARG E 1 192 ? 57.020 -1.434 91.839 1.00 58.32 218 ARG C C 1
ATOM 10665 O O . ARG E 1 192 ? 56.845 -2.584 92.179 1.00 53.17 218 ARG C O 1
ATOM 10673 N N . LYS E 1 193 ? 58.074 -1.045 91.149 1.00 59.17 219 LYS C N 1
ATOM 10674 C CA . LYS E 1 193 ? 59.158 -1.969 90.796 1.00 60.73 219 LYS C CA 1
ATOM 10675 C C . LYS E 1 193 ? 60.101 -2.201 92.002 1.00 62.35 219 LYS C C 1
ATOM 10676 O O . LYS E 1 193 ? 59.962 -1.548 93.049 1.00 65.35 219 LYS C O 1
ATOM 10682 N N . PRO E 1 194 ? 61.031 -3.157 91.893 1.00 59.60 220 PRO C N 1
ATOM 10683 C CA . PRO E 1 194 ? 61.811 -3.468 93.081 1.00 61.33 220 PRO C CA 1
ATOM 10684 C C . PRO E 1 194 ? 62.677 -2.313 93.584 1.00 60.02 220 PRO C C 1
ATOM 10685 O O . PRO E 1 194 ? 62.601 -1.955 94.765 1.00 53.82 220 PRO C O 1
ATOM 10689 N N . ASP E 1 195 ? 63.414 -1.676 92.686 1.00 65.15 221 ASP C N 1
ATOM 10690 C CA . ASP E 1 195 ? 64.131 -0.402 93.029 1.00 72.51 221 ASP C CA 1
ATOM 10691 C C . ASP E 1 195 ? 63.312 0.708 93.751 1.00 76.57 221 ASP C C 1
ATOM 10692 O O . ASP E 1 195 ? 63.892 1.708 94.172 1.00 80.19 221 ASP C O 1
ATOM 10697 N N . GLY E 1 196 ? 61.989 0.532 93.872 1.00 81.38 222 GLY C N 1
ATOM 10698 C CA . GLY E 1 196 ? 61.067 1.581 94.342 1.00 79.00 222 GLY C CA 1
ATOM 10699 C C . GLY E 1 196 ? 60.429 2.438 93.240 1.00 76.51 222 GLY C C 1
ATOM 10700 O O . GLY E 1 196 ? 59.548 3.189 93.549 1.00 73.24 222 GLY C O 1
ATOM 10701 N N . SER E 1 197 ? 60.856 2.323 91.967 1.00 71.81 223 SER C N 1
ATOM 10702 C CA . SER E 1 197 ? 60.350 3.170 90.863 1.00 70.32 223 SER C CA 1
ATOM 10703 C C . SER E 1 197 ? 58.892 2.815 90.417 1.00 71.26 223 SER C C 1
ATOM 10704 O O . SER E 1 197 ? 58.512 1.663 90.485 1.00 69.96 223 SER C O 1
ATOM 10707 N N . PRO E 1 198 ? 58.080 3.796 89.946 1.00 73.10 224 PRO C N 1
ATOM 10708 C CA . PRO E 1 198 ? 56.728 3.512 89.493 1.00 70.22 224 PRO C CA 1
ATOM 10709 C C . PRO E 1 198 ? 56.632 3.105 88.016 1.00 63.04 224 PRO C C 1
ATOM 10710 O O . PRO E 1 198 ? 57.540 3.373 87.173 1.00 58.62 224 PRO C O 1
ATOM 10714 N N . TRP E 1 199 ? 55.509 2.443 87.733 1.00 56.53 225 TRP C N 1
ATOM 10715 C CA . TRP E 1 199 ? 55.159 2.129 86.385 1.00 57.26 225 TRP C CA 1
ATOM 10716 C C . TRP E 1 199 ? 54.700 3.458 85.784 1.00 59.79 225 TRP C C 1
ATOM 10717 O O . TRP E 1 199 ? 53.901 4.199 86.391 1.00 64.20 225 TRP C O 1
ATOM 10728 N N . ARG E 1 200 ? 55.221 3.763 84.608 1.00 57.97 226 ARG C N 1
ATOM 10729 C CA . ARG E 1 200 ? 54.901 4.999 83.933 1.00 59.80 226 ARG C CA 1
ATOM 10730 C C . ARG E 1 200 ? 54.447 4.702 82.537 1.00 57.04 226 ARG C C 1
ATOM 10731 O O . ARG E 1 200 ? 54.959 3.784 81.917 1.00 54.87 226 ARG C O 1
ATOM 10739 N N . ILE E 1 201 ? 53.508 5.499 82.037 1.00 60.40 227 ILE C N 1
ATOM 10740 C CA . ILE E 1 201 ? 53.096 5.441 80.638 1.00 62.99 227 ILE C CA 1
ATOM 10741 C C . ILE E 1 201 ? 53.251 6.858 80.039 1.00 64.15 227 ILE C C 1
ATOM 10742 O O . ILE E 1 201 ? 53.238 7.870 80.766 1.00 63.19 227 ILE C O 1
ATOM 10747 N N . ALA E 1 202 ? 53.444 6.906 78.724 1.00 61.77 228 ALA C N 1
ATOM 10748 C CA . ALA E 1 202 ? 53.562 8.159 77.987 1.00 66.16 228 ALA C CA 1
ATOM 10749 C C . ALA E 1 202 ? 52.291 8.409 77.195 1.00 65.32 228 ALA C C 1
ATOM 10750 O O . ALA E 1 202 ? 51.772 7.510 76.560 1.00 62.59 228 ALA C O 1
ATOM 10752 N N . ILE E 1 203 ? 51.788 9.629 77.236 1.00 68.84 229 ILE C N 1
ATOM 10753 C CA . ILE E 1 203 ? 50.640 10.013 76.400 1.00 72.04 229 ILE C CA 1
ATOM 10754 C C . ILE E 1 203 ? 51.202 10.957 75.350 1.00 72.59 229 ILE C C 1
ATOM 10755 O O . ILE E 1 203 ? 51.955 11.869 75.683 1.00 70.95 229 ILE C O 1
ATOM 10760 N N . GLU E 1 204 ? 50.847 10.758 74.092 1.00 70.40 230 GLU C N 1
ATOM 10761 C CA . GLU E 1 204 ? 51.352 11.657 73.069 1.00 73.95 230 GLU C CA 1
ATOM 10762 C C . GLU E 1 204 ? 50.689 13.031 73.194 1.00 73.85 230 GLU C C 1
ATOM 10763 O O . GLU E 1 204 ? 49.491 13.120 73.489 1.00 73.24 230 GLU C O 1
ATOM 10769 N N . ALA E 1 205 ? 51.478 14.087 72.969 1.00 78.46 231 ALA C N 1
ATOM 10770 C CA . ALA E 1 205 ? 51.038 15.483 73.170 1.00 80.75 231 ALA C CA 1
ATOM 10771 C C . ALA E 1 205 ? 51.671 16.440 72.144 1.00 78.70 231 ALA C C 1
ATOM 10772 O O . ALA E 1 205 ? 52.417 17.337 72.513 1.00 75.65 231 ALA C O 1
ATOM 10774 N N . PRO E 1 206 ? 51.347 16.263 70.853 1.00 82.73 232 PRO C N 1
ATOM 10775 C CA . PRO E 1 206 ? 51.999 17.029 69.800 1.00 88.62 232 PRO C CA 1
ATOM 10776 C C . PRO E 1 206 ? 51.737 18.563 69.809 1.00 90.90 232 PRO C C 1
ATOM 10777 O O . PRO E 1 206 ? 50.761 19.036 70.388 1.00 89.41 232 PRO C O 1
ATOM 10781 N N . VAL E 1 212 ? 56.125 16.720 68.814 1.00 127.00 238 VAL C N 1
ATOM 10782 C CA . VAL E 1 212 ? 56.053 15.384 69.398 1.00 126.30 238 VAL C CA 1
ATOM 10783 C C . VAL E 1 212 ? 56.421 15.381 70.886 1.00 123.36 238 VAL C C 1
ATOM 10784 O O . VAL E 1 212 ? 57.342 14.687 71.308 1.00 120.07 238 VAL C O 1
ATOM 10788 N N . ALA E 1 213 ? 55.702 16.158 71.682 1.00 123.49 239 ALA C N 1
ATOM 10789 C CA . ALA E 1 213 ? 55.887 16.101 73.138 1.00 120.89 239 ALA C CA 1
ATOM 10790 C C . ALA E 1 213 ? 55.118 14.917 73.737 1.00 114.12 239 ALA C C 1
ATOM 10791 O O . ALA E 1 213 ? 54.317 14.247 73.049 1.00 109.86 239 ALA C O 1
ATOM 10793 N N . GLN E 1 214 ? 55.410 14.666 75.017 1.00 105.37 240 GLN C N 1
ATOM 10794 C CA . GLN E 1 214 ? 54.865 13.543 75.798 1.00 92.86 240 GLN C CA 1
ATOM 10795 C C . GLN E 1 214 ? 54.615 13.909 77.256 1.00 85.55 240 GLN C C 1
ATOM 10796 O O . GLN E 1 214 ? 55.475 14.419 77.939 1.00 89.82 240 GLN C O 1
ATOM 10802 N N . LYS E 1 215 ? 53.425 13.605 77.722 1.00 85.72 241 LYS C N 1
ATOM 10803 C CA . LYS E 1 215 ? 53.062 13.768 79.108 1.00 81.83 241 LYS C CA 1
ATOM 10804 C C . LYS E 1 215 ? 53.328 12.393 79.757 1.00 78.42 241 LYS C C 1
ATOM 10805 O O . LYS E 1 215 ? 52.888 11.345 79.249 1.00 74.77 241 LYS C O 1
ATOM 10811 N N . ILE E 1 216 ? 54.093 12.423 80.848 1.00 73.65 242 ILE C N 1
ATOM 10812 C CA . ILE E 1 216 ? 54.481 11.233 81.586 1.00 69.67 242 ILE C CA 1
ATOM 10813 C C . ILE E 1 216 ? 53.653 11.128 82.838 1.00 65.66 242 ILE C C 1
ATOM 10814 O O . ILE E 1 216 ? 53.692 12.025 83.662 1.00 61.08 242 ILE C O 1
ATOM 10819 N N . VAL E 1 217 ? 52.941 10.010 82.979 1.00 64.03 243 VAL C N 1
ATOM 10820 C CA . VAL E 1 217 ? 52.112 9.759 84.135 1.00 59.56 243 VAL C CA 1
ATOM 10821 C C . VAL E 1 217 ? 52.503 8.434 84.812 1.00 59.85 243 VAL C C 1
ATOM 10822 O O . VAL E 1 217 ? 52.991 7.496 84.160 1.00 59.71 243 VAL C O 1
ATOM 10826 N N . GLU E 1 218 ? 52.257 8.397 86.125 1.00 63.13 244 GLU C N 1
ATOM 10827 C CA . GLU E 1 218 ? 52.541 7.280 87.033 1.00 61.74 244 GLU C CA 1
ATOM 10828 C C . GLU E 1 218 ? 51.238 6.568 87.434 1.00 58.39 244 GLU C C 1
ATOM 10829 O O . GLU E 1 218 ? 50.308 7.143 88.021 1.00 55.20 244 GLU C O 1
ATOM 10835 N N . LEU E 1 219 ? 51.181 5.299 87.082 1.00 54.62 245 LEU C N 1
ATOM 10836 C CA . LEU E 1 219 ? 49.966 4.571 87.154 1.00 52.60 245 LEU C CA 1
ATOM 10837 C C . LEU E 1 219 ? 50.075 3.696 88.322 1.00 52.11 245 LEU C C 1
ATOM 10838 O O . LEU E 1 219 ? 50.913 2.814 88.304 1.00 58.02 245 LEU C O 1
ATOM 10843 N N . ASP E 1 220 ? 49.247 3.928 89.331 1.00 50.84 246 ASP C N 1
ATOM 10844 C CA . ASP E 1 220 ? 49.185 3.067 90.506 1.00 51.00 246 ASP C CA 1
ATOM 10845 C C . ASP E 1 220 ? 47.709 2.809 90.836 1.00 49.71 246 ASP C C 1
ATOM 10846 O O . ASP E 1 220 ? 47.085 3.607 91.483 1.00 47.61 246 ASP C O 1
ATOM 10851 N N . GLY E 1 221 ? 47.178 1.686 90.370 1.00 48.40 247 GLY C N 1
ATOM 10852 C CA . GLY E 1 221 ? 45.775 1.335 90.553 1.00 46.62 247 GLY C CA 1
ATOM 10853 C C . GLY E 1 221 ? 44.822 1.899 89.503 1.00 44.03 247 GLY C C 1
ATOM 10854 O O . GLY E 1 221 ? 43.629 1.982 89.748 1.00 43.22 247 GLY C O 1
ATOM 10855 N N . MET E 1 222 ? 45.369 2.238 88.336 1.00 45.13 248 MET C N 1
ATOM 10856 C CA . MET E 1 222 ? 44.690 3.014 87.295 1.00 46.10 248 MET C CA 1
ATOM 10857 C C . MET E 1 222 ? 44.947 2.439 85.915 1.00 41.26 248 MET C C 1
ATOM 10858 O O . MET E 1 222 ? 46.030 2.040 85.599 1.00 41.65 248 MET C O 1
ATOM 10863 N N . GLY E 1 223 ? 43.919 2.430 85.090 1.00 41.29 249 GLY C N 1
ATOM 10864 C CA . GLY E 1 223 ? 43.982 1.970 83.719 1.00 41.19 249 GLY C CA 1
ATOM 10865 C C . GLY E 1 223 ? 43.813 3.117 82.754 1.00 40.11 249 GLY C C 1
ATOM 10866 O O . GLY E 1 223 ? 43.258 4.149 83.101 1.00 40.20 249 GLY C O 1
ATOM 10867 N N . VAL E 1 224 ? 44.273 2.896 81.526 1.00 39.02 250 VAL C N 1
ATOM 10868 C CA . VAL E 1 224 ? 44.439 3.940 80.543 1.00 38.21 250 VAL C CA 1
ATOM 10869 C C . VAL E 1 224 ? 43.930 3.362 79.281 1.00 38.88 250 VAL C C 1
ATOM 10870 O O . VAL E 1 224 ? 44.335 2.263 78.904 1.00 39.70 250 VAL C O 1
ATOM 10874 N N . SER E 1 225 ? 43.079 4.112 78.593 1.00 39.70 251 SER C N 1
ATOM 10875 C CA . SER E 1 225 ? 42.702 3.774 77.252 1.00 42.52 251 SER C CA 1
ATOM 10876 C C . SER E 1 225 ? 42.803 4.990 76.363 1.00 46.92 251 SER C C 1
ATOM 10877 O O . SER E 1 225 ? 42.380 6.078 76.759 1.00 53.76 251 SER C O 1
ATOM 10880 N N . THR E 1 226 ? 43.322 4.791 75.147 1.00 47.97 252 THR C N 1
ATOM 10881 C CA . THR E 1 226 ? 43.391 5.860 74.183 1.00 48.71 252 THR C CA 1
ATOM 10882 C C . THR E 1 226 ? 42.616 5.540 72.929 1.00 45.62 252 THR C C 1
ATOM 10883 O O . THR E 1 226 ? 42.990 4.633 72.215 1.00 46.31 252 THR C O 1
ATOM 10887 N N . SER E 1 227 ? 41.544 6.286 72.656 1.00 44.89 253 SER C N 1
ATOM 10888 C CA . SER E 1 227 ? 40.854 6.183 71.372 1.00 49.03 253 SER C CA 1
ATOM 10889 C C . SER E 1 227 ? 41.529 7.095 70.315 1.00 48.73 253 SER C C 1
ATOM 10890 O O . SER E 1 227 ? 41.864 8.220 70.605 1.00 46.53 253 SER C O 1
ATOM 10893 N N . GLY E 1 228 ? 41.702 6.582 69.109 1.00 49.64 254 GLY C N 1
ATOM 10894 C CA . GLY E 1 228 ? 42.478 7.241 68.087 1.00 51.76 254 GLY C CA 1
ATOM 10895 C C . GLY E 1 228 ? 43.963 7.279 68.353 1.00 56.00 254 GLY C C 1
ATOM 10896 O O . GLY E 1 228 ? 44.456 6.783 69.364 1.00 53.15 254 GLY C O 1
ATOM 10897 N N . ASP E 1 229 ? 44.658 7.873 67.391 1.00 64.64 255 ASP C N 1
ATOM 10898 C CA . ASP E 1 229 ? 46.100 8.110 67.413 1.00 65.16 255 ASP C CA 1
ATOM 10899 C C . ASP E 1 229 ? 46.250 9.331 66.531 1.00 70.18 255 ASP C C 1
ATOM 10900 O O . ASP E 1 229 ? 45.721 9.355 65.406 1.00 74.18 255 ASP C O 1
ATOM 10905 N N . TYR E 1 230 ? 46.931 10.355 67.026 1.00 73.87 256 TYR C N 1
ATOM 10906 C CA . TYR E 1 230 ? 46.999 11.616 66.276 1.00 81.21 256 TYR C CA 1
ATOM 10907 C C . TYR E 1 230 ? 47.681 11.465 64.935 1.00 86.43 256 TYR C C 1
ATOM 10908 O O . TYR E 1 230 ? 47.354 12.198 64.004 1.00 93.29 256 TYR C O 1
ATOM 10917 N N . ARG E 1 231 ? 48.606 10.515 64.829 1.00 87.89 257 ARG C N 1
ATOM 10918 C CA . ARG E 1 231 ? 49.277 10.251 63.564 1.00 94.54 257 ARG C CA 1
ATOM 10919 C C . ARG E 1 231 ? 48.371 9.798 62.405 1.00 97.70 257 ARG C C 1
ATOM 10920 O O . ARG E 1 231 ? 48.724 10.052 61.251 1.00 102.47 257 ARG C O 1
ATOM 10928 N N . ASN E 1 232 ? 47.231 9.133 62.690 1.00 99.01 258 ASN C N 1
ATOM 10929 C CA . ASN E 1 232 ? 46.220 8.738 61.643 1.00 93.58 258 ASN C CA 1
ATOM 10930 C C . ASN E 1 232 ? 45.036 9.652 61.686 1.00 88.11 258 ASN C C 1
ATOM 10931 O O . ASN E 1 232 ? 44.011 9.328 62.292 1.00 85.66 258 ASN C O 1
ATOM 10936 N N . TYR E 1 233 ? 45.178 10.799 61.058 1.00 81.40 259 TYR C N 1
ATOM 10937 C CA . TYR E 1 233 ? 44.098 11.746 60.984 1.00 76.69 259 TYR C CA 1
ATOM 10938 C C . TYR E 1 233 ? 44.012 11.953 59.493 1.00 78.31 259 TYR C C 1
ATOM 10939 O O . TYR E 1 233 ? 45.055 12.087 58.899 1.00 75.35 259 TYR C O 1
ATOM 10948 N N . PHE E 1 234 ? 42.856 11.692 58.866 1.00 91.07 260 PHE C N 1
ATOM 10949 C CA . PHE E 1 234 ? 42.665 11.775 57.369 1.00 99.81 260 PHE C CA 1
ATOM 10950 C C . PHE E 1 234 ? 41.497 12.619 57.002 1.00 87.22 260 PHE C C 1
ATOM 10951 O O . PHE E 1 234 ? 40.461 12.386 57.587 1.00 90.91 260 PHE C O 1
ATOM 10959 N N . ARG E 1 240 ? 36.627 14.838 56.868 1.00 88.73 266 ARG C N 1
ATOM 10960 C CA . ARG E 1 240 ? 37.296 13.862 57.731 1.00 90.54 266 ARG C CA 1
ATOM 10961 C C . ARG E 1 240 ? 36.888 12.387 57.558 1.00 90.76 266 ARG C C 1
ATOM 10962 O O . ARG E 1 240 ? 35.717 12.035 57.662 1.00 80.19 266 ARG C O 1
ATOM 10970 N N . TYR E 1 241 ? 37.898 11.523 57.439 1.00 99.53 267 TYR C N 1
ATOM 10971 C CA . TYR E 1 241 ? 37.696 10.074 57.405 1.00 103.14 267 TYR C CA 1
ATOM 10972 C C . TYR E 1 241 ? 38.159 9.382 58.707 1.00 98.07 267 TYR C C 1
ATOM 10973 O O . TYR E 1 241 ? 39.272 9.609 59.217 1.00 91.41 267 TYR C O 1
ATOM 10982 N N . SER E 1 242 ? 37.233 8.587 59.256 1.00 96.14 268 SER C N 1
ATOM 10983 C CA . SER E 1 242 ? 37.486 7.677 60.384 1.00 93.18 268 SER C CA 1
ATOM 10984 C C . SER E 1 242 ? 36.469 6.537 60.407 1.00 93.86 268 SER C C 1
ATOM 10985 O O . SER E 1 242 ? 35.442 6.581 59.707 1.00 90.06 268 SER C O 1
ATOM 10988 N N . HIS E 1 243 ? 36.776 5.530 61.230 1.00 96.79 269 HIS C N 1
ATOM 10989 C CA . HIS E 1 243 ? 35.915 4.333 61.409 1.00 97.95 269 HIS C CA 1
ATOM 10990 C C . HIS E 1 243 ? 34.971 4.449 62.638 1.00 90.35 269 HIS C C 1
ATOM 10991 O O . HIS E 1 243 ? 34.307 3.485 63.002 1.00 85.18 269 HIS C O 1
ATOM 10998 N N . THR E 1 244 ? 34.912 5.624 63.269 1.00 85.66 270 THR C N 1
ATOM 10999 C CA . THR E 1 244 ? 33.947 5.902 64.362 1.00 77.41 270 THR C CA 1
ATOM 11000 C C . THR E 1 244 ? 32.617 6.561 63.914 1.00 73.61 270 THR C C 1
ATOM 11001 O O . THR E 1 244 ? 32.612 7.606 63.203 1.00 73.78 270 THR C O 1
ATOM 11005 N N . LEU E 1 245 ? 31.503 5.965 64.368 1.00 70.93 271 LEU C N 1
ATOM 11006 C CA . LEU E 1 245 ? 30.140 6.355 63.945 1.00 75.17 271 LEU C CA 1
ATOM 11007 C C . LEU E 1 245 ? 29.367 6.965 65.097 1.00 72.91 271 LEU C C 1
ATOM 11008 O O . LEU E 1 245 ? 29.452 6.459 66.225 1.00 64.05 271 LEU C O 1
ATOM 11013 N N . ASP E 1 246 ? 28.619 8.036 64.805 1.00 74.08 272 ASP C N 1
ATOM 11014 C CA . ASP E 1 246 ? 27.654 8.584 65.750 1.00 73.54 272 ASP C CA 1
ATOM 11015 C C . ASP E 1 246 ? 26.463 7.616 65.731 1.00 71.69 272 ASP C C 1
ATOM 11016 O O . ASP E 1 246 ? 25.862 7.411 64.682 1.00 77.40 272 ASP C O 1
ATOM 11021 N N . PRO E 1 247 ? 26.146 6.990 66.867 1.00 70.40 273 PRO C N 1
ATOM 11022 C CA . PRO E 1 247 ? 24.913 6.178 66.968 1.00 71.65 273 PRO C CA 1
ATOM 11023 C C . PRO E 1 247 ? 23.637 6.942 66.593 1.00 72.19 273 PRO C C 1
ATOM 11024 O O . PRO E 1 247 ? 22.794 6.384 65.913 1.00 63.70 273 PRO C O 1
ATOM 11028 N N . GLN E 1 248 ? 23.553 8.203 67.012 1.00 80.31 274 GLN C N 1
ATOM 11029 C CA . GLN E 1 248 ? 22.398 9.082 66.763 1.00 91.41 274 GLN C CA 1
ATOM 11030 C C . GLN E 1 248 ? 22.084 9.249 65.275 1.00 91.56 274 GLN C C 1
ATOM 11031 O O . GLN E 1 248 ? 20.939 9.110 64.837 1.00 82.95 274 GLN C O 1
ATOM 11037 N N . SER E 1 249 ? 23.135 9.565 64.522 1.00 95.46 275 SER C N 1
ATOM 11038 C CA . SER E 1 249 ? 23.071 9.754 63.074 1.00 95.19 275 SER C CA 1
ATOM 11039 C C . SER E 1 249 ? 23.862 8.610 62.526 1.00 94.46 275 SER C C 1
ATOM 11040 O O . SER E 1 249 ? 24.931 8.331 63.026 1.00 106.35 275 SER C O 1
ATOM 11043 N N . GLY E 1 250 ? 23.366 7.939 61.506 1.00 97.50 276 GLY C N 1
ATOM 11044 C CA . GLY E 1 250 ? 24.046 6.732 60.995 1.00 101.07 276 GLY C CA 1
ATOM 11045 C C . GLY E 1 250 ? 25.493 6.919 60.524 1.00 102.75 276 GLY C C 1
ATOM 11046 O O . GLY E 1 250 ? 26.291 6.005 60.633 1.00 98.75 276 GLY C O 1
ATOM 11047 N N . GLN E 1 251 ? 25.848 8.126 60.094 1.00 105.18 277 GLN C N 1
ATOM 11048 C CA . GLN E 1 251 ? 27.107 8.371 59.398 1.00 100.71 277 GLN C CA 1
ATOM 11049 C C . GLN E 1 251 ? 28.272 8.494 60.399 1.00 91.18 277 GLN C C 1
ATOM 11050 O O . GLN E 1 251 ? 28.062 8.604 61.610 1.00 84.91 277 GLN C O 1
ATOM 11056 N N . PRO E 1 252 ? 29.509 8.495 59.884 1.00 85.04 278 PRO C N 1
ATOM 11057 C CA . PRO E 1 252 ? 30.693 8.686 60.693 1.00 78.41 278 PRO C CA 1
ATOM 11058 C C . PRO E 1 252 ? 30.880 10.130 61.132 1.00 76.42 278 PRO C C 1
ATOM 11059 O O . PRO E 1 252 ? 30.223 11.059 60.611 1.00 80.49 278 PRO C O 1
ATOM 11063 N N . ILE E 1 253 ? 31.800 10.304 62.068 1.00 68.73 279 ILE C N 1
ATOM 11064 C CA . ILE E 1 253 ? 32.030 11.613 62.678 1.00 71.25 279 ILE C CA 1
ATOM 11065 C C . ILE E 1 253 ? 32.718 12.651 61.786 1.00 72.60 279 ILE C C 1
ATOM 11066 O O . ILE E 1 253 ? 33.651 12.337 61.049 1.00 70.20 279 ILE C O 1
ATOM 11071 N N . GLU E 1 254 ? 32.246 13.887 61.900 1.00 74.16 280 GLU C N 1
ATOM 11072 C CA . GLU E 1 254 ? 32.729 15.027 61.136 1.00 76.83 280 GLU C CA 1
ATOM 11073 C C . GLU E 1 254 ? 33.774 15.889 61.858 1.00 73.81 280 GLU C C 1
ATOM 11074 O O . GLU E 1 254 ? 34.468 16.674 61.216 1.00 82.67 280 GLU C O 1
ATOM 11080 N N . HIS E 1 255 ? 33.864 15.761 63.181 1.00 64.20 281 HIS C N 1
ATOM 11081 C CA . HIS E 1 255 ? 34.620 16.679 64.021 1.00 60.48 281 HIS C CA 1
ATOM 11082 C C . HIS E 1 255 ? 36.134 16.431 64.024 1.00 64.79 281 HIS C C 1
ATOM 11083 O O . HIS E 1 255 ? 36.560 15.465 63.402 1.00 65.27 281 HIS C O 1
ATOM 11090 N N . HIS E 1 256 ? 36.934 17.255 64.745 1.00 65.39 282 HIS C N 1
ATOM 11091 C CA . HIS E 1 256 ? 38.407 17.237 64.642 1.00 65.48 282 HIS C CA 1
ATOM 11092 C C . HIS E 1 256 ? 39.195 16.508 65.750 1.00 63.44 282 HIS C C 1
ATOM 11093 O O . HIS E 1 256 ? 40.395 16.548 65.748 1.00 69.27 282 HIS C O 1
ATOM 11100 N N . LEU E 1 257 ? 38.550 15.893 66.724 1.00 64.10 283 LEU C N 1
ATOM 11101 C CA . LEU E 1 257 ? 39.250 15.100 67.760 1.00 60.66 283 LEU C CA 1
ATOM 11102 C C . LEU E 1 257 ? 40.023 13.932 67.207 1.00 56.03 283 LEU C C 1
ATOM 11103 O O . LEU E 1 257 ? 39.468 13.025 66.643 1.00 50.26 283 LEU C O 1
ATOM 11108 N N . ALA E 1 258 ? 41.319 13.987 67.366 1.00 58.33 284 ALA C N 1
ATOM 11109 C CA . ALA E 1 258 ? 42.177 12.974 66.760 1.00 61.22 284 ALA C CA 1
ATOM 11110 C C . ALA E 1 258 ? 42.559 11.829 67.730 1.00 59.98 284 ALA C C 1
ATOM 11111 O O . ALA E 1 258 ? 42.814 10.673 67.301 1.00 54.96 284 ALA C O 1
ATOM 11113 N N . ALA E 1 259 ? 42.660 12.160 69.020 1.00 55.63 285 ALA C N 1
ATOM 11114 C CA . ALA E 1 259 ? 42.935 11.160 70.027 1.00 51.88 285 ALA C CA 1
ATOM 11115 C C . ALA E 1 259 ? 42.410 11.637 71.363 1.00 51.15 285 ALA C C 1
ATOM 11116 O O . ALA E 1 259 ? 42.579 12.773 71.715 1.00 49.91 285 ALA C O 1
ATOM 11118 N N . VAL E 1 260 ? 41.787 10.756 72.117 1.00 49.33 286 VAL C N 1
ATOM 11119 C CA . VAL E 1 260 ? 41.447 11.064 73.495 1.00 46.04 286 VAL C CA 1
ATOM 11120 C C . VAL E 1 260 ? 41.942 9.904 74.361 1.00 44.62 286 VAL C C 1
ATOM 11121 O O . VAL E 1 260 ? 41.879 8.778 73.936 1.00 42.16 286 VAL C O 1
ATOM 11125 N N . THR E 1 261 ? 42.442 10.205 75.549 1.00 44.55 287 THR C N 1
ATOM 11126 C CA . THR E 1 261 ? 42.900 9.206 76.465 1.00 44.10 287 THR C CA 1
ATOM 11127 C C . THR E 1 261 ? 42.108 9.341 77.723 1.00 44.42 287 THR C C 1
ATOM 11128 O O . THR E 1 261 ? 41.879 10.426 78.170 1.00 46.29 287 THR C O 1
ATOM 11132 N N . VAL E 1 262 ? 41.732 8.231 78.326 1.00 44.08 288 VAL C N 1
ATOM 11133 C CA . VAL E 1 262 ? 41.007 8.267 79.584 1.00 42.35 288 VAL C CA 1
ATOM 11134 C C . VAL E 1 262 ? 41.780 7.498 80.673 1.00 43.29 288 VAL C C 1
ATOM 11135 O O . VAL E 1 262 ? 42.422 6.494 80.416 1.00 42.14 288 VAL C O 1
ATOM 11139 N N . ILE E 1 263 ? 41.705 7.973 81.903 1.00 44.12 289 ILE C N 1
ATOM 11140 C CA . ILE E 1 263 ? 42.278 7.249 82.990 1.00 44.11 289 ILE C CA 1
ATOM 11141 C C . ILE E 1 263 ? 41.187 7.054 84.038 1.00 45.12 289 ILE C C 1
ATOM 11142 O O . ILE E 1 263 ? 40.498 7.989 84.375 1.00 50.83 289 ILE C O 1
ATOM 11147 N N . ASP E 1 264 ? 41.033 5.825 84.509 1.00 41.61 290 ASP C N 1
ATOM 11148 C CA . ASP E 1 264 ? 39.977 5.409 85.389 1.00 39.60 290 ASP C CA 1
ATOM 11149 C C . ASP E 1 264 ? 40.478 4.127 86.063 1.00 44.34 290 ASP C C 1
ATOM 11150 O O . ASP E 1 264 ? 41.245 3.379 85.469 1.00 43.89 290 ASP C O 1
ATOM 11155 N N . LYS E 1 265 ? 40.038 3.873 87.288 1.00 45.85 291 LYS C N 1
ATOM 11156 C CA . LYS E 1 265 ? 40.513 2.707 88.010 1.00 44.75 291 LYS C CA 1
ATOM 11157 C C . LYS E 1 265 ? 40.063 1.458 87.310 1.00 41.69 291 LYS C C 1
ATOM 11158 O O . LYS E 1 265 ? 40.683 0.426 87.479 1.00 40.66 291 LYS C O 1
ATOM 11164 N N . SER E 1 266 ? 38.995 1.526 86.529 1.00 36.15 292 SER C N 1
ATOM 11165 C CA . SER E 1 266 ? 38.556 0.352 85.796 1.00 33.87 292 SER C CA 1
ATOM 11166 C C . SER E 1 266 ? 38.955 0.469 84.368 1.00 35.17 292 SER C C 1
ATOM 11167 O O . SER E 1 266 ? 38.543 1.429 83.690 1.00 38.18 292 SER C O 1
ATOM 11170 N N . THR E 1 267 ? 39.726 -0.502 83.870 1.00 35.32 293 THR C N 1
ATOM 11171 C CA . THR E 1 267 ? 40.214 -0.442 82.464 1.00 36.15 293 THR C CA 1
ATOM 11172 C C . THR E 1 267 ? 39.064 -0.631 81.487 1.00 38.35 293 THR C C 1
ATOM 11173 O O . THR E 1 267 ? 39.126 -0.152 80.346 1.00 39.55 293 THR C O 1
ATOM 11177 N N . LEU E 1 268 ? 38.019 -1.332 81.918 1.00 37.25 294 LEU C N 1
ATOM 11178 C CA . LEU E 1 268 ? 36.807 -1.456 81.090 1.00 36.73 294 LEU C CA 1
ATOM 11179 C C . LEU E 1 268 ? 36.237 -0.054 80.862 1.00 36.19 294 LEU C C 1
ATOM 11180 O O . LEU E 1 268 ? 36.063 0.363 79.719 1.00 33.97 294 LEU C O 1
ATOM 11185 N N . ARG E 1 269 ? 36.015 0.668 81.962 1.00 37.24 295 ARG C N 1
ATOM 11186 C CA . ARG E 1 269 ? 35.433 2.018 81.926 1.00 36.72 295 ARG C CA 1
ATOM 11187 C C . ARG E 1 269 ? 36.289 3.041 81.191 1.00 35.23 295 ARG C C 1
ATOM 11188 O O . ARG E 1 269 ? 35.787 3.786 80.346 1.00 32.91 295 ARG C O 1
ATOM 11196 N N . ALA E 1 270 ? 37.596 3.017 81.411 1.00 35.91 296 ALA C N 1
ATOM 11197 C CA . ALA E 1 270 ? 38.476 3.816 80.542 1.00 33.77 296 ALA C CA 1
ATOM 11198 C C . ALA E 1 270 ? 38.288 3.543 79.043 1.00 33.10 296 ALA C C 1
ATOM 11199 O O . ALA E 1 270 ? 38.216 4.474 78.284 1.00 33.48 296 ALA C O 1
ATOM 11201 N N . ASP E 1 271 ? 38.172 2.282 78.643 1.00 33.01 297 ASP C N 1
ATOM 11202 C CA . ASP E 1 271 ? 38.084 1.884 77.219 1.00 35.07 297 ASP C CA 1
ATOM 11203 C C . ASP E 1 271 ? 36.738 2.341 76.585 1.00 35.06 297 ASP C C 1
ATOM 11204 O O . ASP E 1 271 ? 36.635 2.591 75.312 1.00 31.44 297 ASP C O 1
ATOM 11209 N N . GLY E 1 272 ? 35.735 2.428 77.468 1.00 32.25 298 GLY C N 1
ATOM 11210 C CA . GLY E 1 272 ? 34.369 2.772 77.063 1.00 34.06 298 GLY C CA 1
ATOM 11211 C C . GLY E 1 272 ? 34.187 4.269 76.895 1.00 33.92 298 GLY C C 1
ATOM 11212 O O . GLY E 1 272 ? 33.797 4.748 75.834 1.00 35.02 298 GLY C O 1
ATOM 11213 N N . LEU E 1 273 ? 34.533 4.998 77.943 1.00 32.71 299 LEU C N 1
ATOM 11214 C CA . LEU E 1 273 ? 34.460 6.447 77.974 1.00 31.47 299 LEU C CA 1
ATOM 11215 C C . LEU E 1 273 ? 35.323 7.050 76.898 1.00 34.05 299 LEU C C 1
ATOM 11216 O O . LEU E 1 273 ? 34.934 8.014 76.222 1.00 38.42 299 LEU C O 1
ATOM 11221 N N . SER E 1 274 ? 36.514 6.506 76.761 1.00 34.82 300 SER C N 1
ATOM 11222 C CA . SER E 1 274 ? 37.388 6.814 75.640 1.00 34.80 300 SER C CA 1
ATOM 11223 C C . SER E 1 274 ? 36.623 6.723 74.311 1.00 35.48 300 SER C C 1
ATOM 11224 O O . SER E 1 274 ? 36.617 7.659 73.520 1.00 38.38 300 SER C O 1
ATOM 11227 N N . THR E 1 275 ? 35.940 5.607 74.070 1.00 34.55 301 THR C N 1
ATOM 11228 C CA . THR E 1 275 ? 35.143 5.443 72.850 1.00 34.02 301 THR C CA 1
ATOM 11229 C C . THR E 1 275 ? 34.029 6.527 72.806 1.00 34.70 301 THR C C 1
ATOM 11230 O O . THR E 1 275 ? 33.833 7.187 71.798 1.00 32.92 301 THR C O 1
ATOM 11234 N N . ALA E 1 276 ? 33.363 6.719 73.941 1.00 35.07 302 ALA C N 1
ATOM 11235 C CA . ALA E 1 276 ? 32.288 7.671 74.092 1.00 36.69 302 ALA C CA 1
ATOM 11236 C C . ALA E 1 276 ? 32.695 9.072 73.762 1.00 37.72 302 ALA C C 1
ATOM 11237 O O . ALA E 1 276 ? 32.005 9.711 72.950 1.00 39.24 302 ALA C O 1
ATOM 11239 N N . LEU E 1 277 ? 33.804 9.528 74.367 1.00 39.11 303 LEU C N 1
ATOM 11240 C CA . LEU E 1 277 ? 34.397 10.910 74.109 1.00 38.66 303 LEU C CA 1
ATOM 11241 C C . LEU E 1 277 ? 34.786 11.116 72.623 1.00 40.70 303 LEU C C 1
ATOM 11242 O O . LEU E 1 277 ? 34.405 12.130 72.012 1.00 37.98 303 LEU C O 1
ATOM 11247 N N . MET E 1 278 ? 35.461 10.124 72.027 1.00 41.35 304 MET C N 1
ATOM 11248 C CA . MET E 1 278 ? 35.734 10.188 70.598 1.00 44.39 304 MET C CA 1
ATOM 11249 C C . MET E 1 278 ? 34.427 10.303 69.741 1.00 43.13 304 MET C C 1
ATOM 11250 O O . MET E 1 278 ? 34.453 10.870 68.658 1.00 41.24 304 MET C O 1
ATOM 11255 N N . VAL E 1 279 ? 33.304 9.789 70.226 1.00 40.31 305 VAL C N 1
ATOM 11256 C CA . VAL E 1 279 ? 32.071 9.953 69.487 1.00 42.16 305 VAL C CA 1
ATOM 11257 C C . VAL E 1 279 ? 31.635 11.410 69.622 1.00 44.72 305 VAL C C 1
ATOM 11258 O O . VAL E 1 279 ? 31.307 12.081 68.631 1.00 44.74 305 VAL C O 1
ATOM 11262 N N . LEU E 1 280 ? 31.670 11.903 70.849 1.00 42.86 306 LEU C N 1
ATOM 11263 C CA . LEU E 1 280 ? 31.159 13.229 71.117 1.00 40.87 306 LEU C CA 1
ATOM 11264 C C . LEU E 1 280 ? 31.936 14.381 70.411 1.00 41.20 306 LEU C C 1
ATOM 11265 O O . LEU E 1 280 ? 31.343 15.365 69.902 1.00 38.43 306 LEU C O 1
ATOM 11270 N N . GLY E 1 281 ? 33.243 14.200 70.343 1.00 42.01 307 GLY C N 1
ATOM 11271 C CA . GLY E 1 281 ? 34.161 15.192 69.802 1.00 43.44 307 GLY C CA 1
ATOM 11272 C C . GLY E 1 281 ? 34.657 16.187 70.828 1.00 44.72 307 GLY C C 1
ATOM 11273 O O . GLY E 1 281 ? 34.330 16.049 72.025 1.00 39.63 307 GLY C O 1
ATOM 11274 N N . PRO E 1 282 ? 35.415 17.219 70.354 1.00 47.51 308 PRO C N 1
ATOM 11275 C CA . PRO E 1 282 ? 36.226 18.031 71.299 1.00 49.88 308 PRO C CA 1
ATOM 11276 C C . PRO E 1 282 ? 35.389 18.818 72.282 1.00 53.77 308 PRO C C 1
ATOM 11277 O O . PRO E 1 282 ? 35.747 18.899 73.445 1.00 51.57 308 PRO C O 1
ATOM 11281 N N . GLU E 1 283 ? 34.256 19.364 71.841 1.00 61.00 309 GLU C N 1
ATOM 11282 C CA . GLU E 1 283 ? 33.473 20.225 72.730 1.00 61.94 309 GLU C CA 1
ATOM 11283 C C . GLU E 1 283 ? 32.568 19.406 73.635 1.00 58.79 309 GLU C C 1
ATOM 11284 O O . GLU E 1 283 ? 32.684 19.441 74.849 1.00 55.92 309 GLU C O 1
ATOM 11290 N N . LYS E 1 284 ? 31.659 18.652 73.040 1.00 60.68 310 LYS C N 1
ATOM 11291 C CA . LYS E 1 284 ? 30.739 17.817 73.813 1.00 59.93 310 LYS C CA 1
ATOM 11292 C C . LYS E 1 284 ? 31.465 16.837 74.745 1.00 53.20 310 LYS C C 1
ATOM 11293 O O . LYS E 1 284 ? 31.060 16.637 75.891 1.00 50.66 310 LYS C O 1
ATOM 11299 N N . GLY E 1 285 ? 32.549 16.259 74.245 1.00 50.53 311 GLY C N 1
ATOM 11300 C CA . GLY E 1 285 ? 33.397 15.363 75.043 1.00 50.55 311 GLY C CA 1
ATOM 11301 C C . GLY E 1 285 ? 33.972 16.011 76.283 1.00 46.70 311 GLY C C 1
ATOM 11302 O O . GLY E 1 285 ? 33.944 15.433 77.372 1.00 45.08 311 GLY C O 1
ATOM 11303 N N . LEU E 1 286 ? 34.500 17.210 76.106 1.00 45.48 312 LEU C N 1
ATOM 11304 C CA . LEU E 1 286 ? 35.025 17.967 77.217 1.00 45.75 312 LEU C CA 1
ATOM 11305 C C . LEU E 1 286 ? 33.962 18.357 78.213 1.00 44.85 312 LEU C C 1
ATOM 11306 O O . LEU E 1 286 ? 34.250 18.430 79.426 1.00 41.75 312 LEU C O 1
ATOM 11311 N N . ALA E 1 287 ? 32.766 18.659 77.708 1.00 47.15 313 ALA C N 1
ATOM 11312 C CA . ALA E 1 287 ? 31.648 19.086 78.583 1.00 49.30 313 ALA C CA 1
ATOM 11313 C C . ALA E 1 287 ? 31.325 17.913 79.450 1.00 49.46 313 ALA C C 1
ATOM 11314 O O . ALA E 1 287 ? 31.423 18.023 80.693 1.00 48.41 313 ALA C O 1
ATOM 11316 N N . LEU E 1 288 ? 31.034 16.776 78.783 1.00 49.48 314 LEU C N 1
ATOM 11317 C CA . LEU E 1 288 ? 30.759 15.495 79.462 1.00 47.16 314 LEU C CA 1
ATOM 11318 C C . LEU E 1 288 ? 31.858 15.158 80.469 1.00 46.30 314 LEU C C 1
ATOM 11319 O O . LEU E 1 288 ? 31.612 14.995 81.666 1.00 45.62 314 LEU C O 1
ATOM 11324 N N . ALA E 1 289 ? 33.084 15.125 79.991 1.00 50.03 315 ALA C N 1
ATOM 11325 C CA . ALA E 1 289 ? 34.219 14.854 80.879 1.00 54.18 315 ALA C CA 1
ATOM 11326 C C . ALA E 1 289 ? 34.285 15.711 82.133 1.00 56.59 315 ALA C C 1
ATOM 11327 O O . ALA E 1 289 ? 34.744 15.245 83.158 1.00 57.14 315 ALA C O 1
ATOM 11329 N N . GLU E 1 290 ? 33.857 16.967 82.041 1.00 64.40 316 GLU C N 1
ATOM 11330 C CA . GLU E 1 290 ? 33.928 17.885 83.175 1.00 69.28 316 GLU C CA 1
ATOM 11331 C C . GLU E 1 290 ? 32.747 17.647 84.071 1.00 66.99 316 GLU C C 1
ATOM 11332 O O . GLU E 1 290 ? 32.868 17.607 85.300 1.00 60.98 316 GLU C O 1
ATOM 11338 N N . ARG E 1 291 ? 31.604 17.488 83.433 1.00 66.07 317 ARG C N 1
ATOM 11339 C CA . ARG E 1 291 ? 30.378 17.175 84.140 1.00 68.19 317 ARG C CA 1
ATOM 11340 C C . ARG E 1 291 ? 30.503 15.923 84.980 1.00 62.89 317 ARG C C 1
ATOM 11341 O O . ARG E 1 291 ? 30.053 15.908 86.104 1.00 61.21 317 ARG C O 1
ATOM 11349 N N . ASN E 1 292 ? 31.100 14.874 84.420 1.00 60.82 318 ASN C N 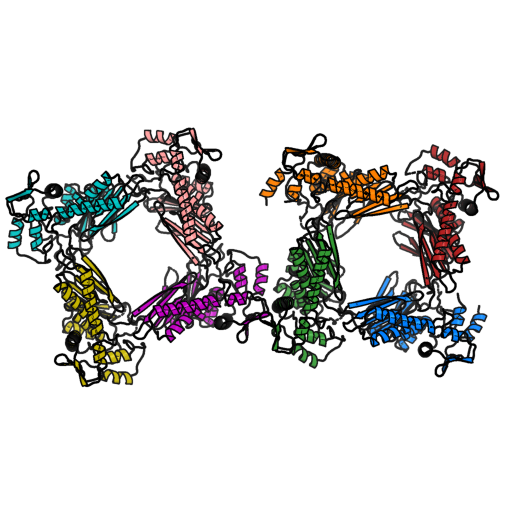1
ATOM 11350 C CA . ASN E 1 292 ? 31.181 13.583 85.109 1.00 55.37 318 ASN C CA 1
ATOM 11351 C C . ASN E 1 292 ? 32.413 13.403 85.948 1.00 55.73 318 ASN C C 1
ATOM 11352 O O . ASN E 1 292 ? 32.483 12.414 86.639 1.00 53.45 318 ASN C O 1
ATOM 11357 N N . GLY E 1 293 ? 33.381 14.329 85.881 1.00 57.21 319 GLY C N 1
ATOM 11358 C CA . GLY E 1 293 ? 34.660 14.212 86.608 1.00 55.35 319 GLY C CA 1
ATOM 11359 C C . GLY E 1 293 ? 35.618 13.149 86.041 1.00 55.50 319 GLY C C 1
ATOM 11360 O O . GLY E 1 293 ? 36.438 12.578 86.764 1.00 51.54 319 GLY C O 1
ATOM 11361 N N . ILE E 1 294 ? 35.546 12.909 84.734 1.00 51.41 320 ILE C N 1
ATOM 11362 C CA . ILE E 1 294 ? 36.461 12.011 84.072 1.00 48.26 320 ILE C CA 1
ATOM 11363 C C . ILE E 1 294 ? 37.837 12.662 83.844 1.00 48.26 320 ILE C C 1
ATOM 11364 O O . ILE E 1 294 ? 37.950 13.772 83.320 1.00 48.94 320 ILE C O 1
ATOM 11369 N N . ALA E 1 295 ? 38.880 11.921 84.183 1.00 44.82 321 ALA C N 1
ATOM 11370 C CA . ALA E 1 295 ? 40.197 12.289 83.810 1.00 41.31 321 ALA C CA 1
ATOM 11371 C C . ALA E 1 295 ? 40.458 11.931 82.330 1.00 41.36 321 ALA C C 1
ATOM 11372 O O . ALA E 1 295 ? 40.513 10.763 81.954 1.00 41.22 321 ALA C O 1
ATOM 11374 N N . ALA E 1 296 ? 40.635 12.934 81.481 1.00 43.02 322 ALA C N 1
ATOM 11375 C CA . ALA E 1 296 ? 40.864 12.688 80.050 1.00 42.72 322 ALA C CA 1
ATOM 11376 C C . ALA E 1 296 ? 41.807 13.697 79.420 1.00 43.13 322 ALA C C 1
ATOM 11377 O O . ALA E 1 296 ? 41.890 14.824 79.865 1.00 49.98 322 ALA C O 1
ATOM 11379 N N . PHE E 1 297 ? 42.499 13.295 78.376 1.00 41.69 323 PHE C N 1
ATOM 11380 C CA . PHE E 1 297 ? 43.459 14.139 77.742 1.00 43.44 323 PHE C CA 1
ATOM 11381 C C . PHE E 1 297 ? 43.151 14.050 76.257 1.00 45.58 323 PHE C C 1
ATOM 11382 O O . PHE E 1 297 ? 43.294 12.965 75.665 1.00 46.69 323 PHE C O 1
ATOM 11390 N N . PHE E 1 298 ? 42.710 15.190 75.684 1.00 45.43 324 PHE C N 1
ATOM 11391 C CA . PHE E 1 298 ? 42.181 15.304 74.296 1.00 45.93 324 PHE C CA 1
ATOM 11392 C C . PHE E 1 298 ? 43.215 15.882 73.332 1.00 51.78 324 PHE C C 1
ATOM 11393 O O . PHE E 1 298 ? 43.905 16.852 73.697 1.00 56.12 324 PHE C O 1
ATOM 11401 N N . VAL E 1 299 ? 43.298 15.332 72.112 1.00 53.19 325 VAL C N 1
ATOM 11402 C CA . VAL E 1 299 ? 44.185 15.855 71.071 1.00 56.58 325 VAL C CA 1
ATOM 11403 C C . VAL E 1 299 ? 43.354 16.187 69.847 1.00 57.97 325 VAL C C 1
ATOM 11404 O O . VAL E 1 299 ? 42.864 15.286 69.132 1.00 50.12 325 VAL C O 1
ATOM 11408 N N . VAL E 1 300 ? 43.275 17.499 69.604 1.00 61.55 326 VAL C N 1
ATOM 11409 C CA . VAL E 1 300 ? 42.383 18.103 68.671 1.00 60.98 326 VAL C CA 1
ATOM 11410 C C . VAL E 1 300 ? 43.222 18.660 67.507 1.00 66.88 326 VAL C C 1
ATOM 11411 O O . VAL E 1 300 ? 44.287 19.253 67.718 1.00 63.06 326 VAL C O 1
ATOM 11415 N N . ARG E 1 301 ? 42.727 18.452 66.289 1.00 73.43 327 ARG C N 1
ATOM 11416 C CA . ARG E 1 301 ? 43.304 19.042 65.090 1.00 79.37 327 ARG C CA 1
ATOM 11417 C C . ARG E 1 301 ? 42.823 20.491 65.006 1.00 84.30 327 ARG C C 1
ATOM 11418 O O . ARG E 1 301 ? 41.609 20.742 64.953 1.00 78.43 327 ARG C O 1
ATOM 11426 N N . GLU E 1 302 ? 43.794 21.418 65.043 1.00 96.04 328 GLU C N 1
ATOM 11427 C CA . GLU E 1 302 ? 43.602 22.867 64.877 1.00 98.77 328 GLU C CA 1
ATOM 11428 C C . GLU E 1 302 ? 44.651 23.388 63.928 1.00 93.53 328 GLU C C 1
ATOM 11429 O O . GLU E 1 302 ? 45.811 23.570 64.321 1.00 89.00 328 GLU C O 1
ATOM 11435 N N . GLY E 1 303 ? 44.257 23.578 62.679 1.00 94.43 329 GLY C N 1
ATOM 11436 C CA . GLY E 1 303 ? 45.048 24.364 61.737 1.00 110.70 329 GLY C CA 1
ATOM 11437 C C . GLY E 1 303 ? 46.452 23.898 61.376 1.00 115.83 329 GLY C C 1
ATOM 11438 O O . GLY E 1 303 ? 47.454 24.607 61.657 1.00 125.61 329 GLY C O 1
ATOM 11439 N N . GLN E 1 304 ? 46.505 22.741 60.704 1.00 111.21 330 GLN C N 1
ATOM 11440 C CA . GLN E 1 304 ? 47.769 21.998 60.403 1.00 109.95 330 GLN C CA 1
ATOM 11441 C C . GLN E 1 304 ? 48.785 21.937 61.584 1.00 101.78 330 GLN C C 1
ATOM 11442 O O . GLN E 1 304 ? 49.860 22.546 61.603 1.00 109.66 330 GLN C O 1
ATOM 11448 N N . GLY E 1 305 ? 48.398 21.168 62.577 1.00 89.09 331 GLY C N 1
ATOM 11449 C CA . GLY E 1 305 ? 49.016 21.194 63.896 1.00 83.66 331 GLY C CA 1
ATOM 11450 C C . GLY E 1 305 ? 48.031 20.536 64.856 1.00 78.12 331 GLY C C 1
ATOM 11451 O O . GLY E 1 305 ? 47.021 19.982 64.433 1.00 73.67 331 GLY C O 1
ATOM 11452 N N . PHE E 1 306 ? 48.309 20.592 66.146 1.00 73.43 332 PHE C N 1
ATOM 11453 C CA . PHE E 1 306 ? 47.445 19.961 67.132 1.00 66.22 332 PHE C CA 1
ATOM 11454 C C . PHE E 1 306 ? 47.366 20.805 68.386 1.00 64.39 332 PHE C C 1
ATOM 11455 O O . PHE E 1 306 ? 48.344 21.400 68.738 1.00 68.08 332 PHE C O 1
ATOM 11463 N N . VAL E 1 307 ? 46.202 20.884 69.032 1.00 68.93 333 VAL C N 1
ATOM 11464 C CA . VAL E 1 307 ? 46.098 21.422 70.421 1.00 72.84 333 VAL C CA 1
ATOM 11465 C C . VAL E 1 307 ? 45.631 20.346 71.407 1.00 68.46 333 VAL C C 1
ATOM 11466 O O . VAL E 1 307 ? 44.725 19.570 71.112 1.00 68.16 333 VAL C O 1
ATOM 11470 N N . THR E 1 308 ? 46.205 20.353 72.602 1.00 64.22 334 THR C N 1
ATOM 11471 C CA . THR E 1 308 ? 45.849 19.416 73.630 1.00 63.07 334 THR C CA 1
ATOM 11472 C C . THR E 1 308 ? 45.136 20.098 74.762 1.00 64.09 334 THR C C 1
ATOM 11473 O O . THR E 1 308 ? 45.468 21.193 75.125 1.00 67.21 334 THR C O 1
ATOM 11477 N N . THR E 1 309 ? 44.204 19.393 75.373 1.00 67.11 335 THR C N 1
ATOM 11478 C CA . THR E 1 309 ? 43.342 19.942 76.424 1.00 65.16 335 THR C CA 1
ATOM 11479 C C . THR E 1 309 ? 43.155 18.823 77.450 1.00 63.73 335 THR C C 1
ATOM 11480 O O . THR E 1 309 ? 42.788 17.709 77.094 1.00 68.12 335 THR C O 1
ATOM 11484 N N . SER E 1 310 ? 43.405 19.119 78.708 1.00 57.13 336 SER C N 1
ATOM 11485 C CA . SER E 1 310 ? 43.321 18.125 79.759 1.00 55.31 336 SER C CA 1
ATOM 11486 C C . SER E 1 310 ? 42.133 18.476 80.669 1.00 56.35 336 SER C C 1
ATOM 11487 O O . SER E 1 310 ? 41.821 19.637 80.835 1.00 65.85 336 SER C O 1
ATOM 11490 N N . THR E 1 311 ? 41.448 17.494 81.243 1.00 56.53 337 THR C N 1
ATOM 11491 C CA . THR E 1 311 ? 40.334 17.802 82.156 1.00 56.55 337 THR C CA 1
ATOM 11492 C C . THR E 1 311 ? 40.855 18.238 83.546 1.00 62.71 337 THR C C 1
ATOM 11493 O O . THR E 1 311 ? 42.075 18.225 83.815 1.00 58.78 337 THR C O 1
ATOM 11497 N N . LYS E 1 312 ? 39.916 18.702 84.364 1.00 66.84 338 LYS C N 1
ATOM 11498 C CA . LYS E 1 312 ? 40.165 19.087 85.728 1.00 72.35 338 LYS C CA 1
ATOM 11499 C C . LYS E 1 312 ? 40.564 17.872 86.553 1.00 72.73 338 LYS C C 1
ATOM 11500 O O . LYS E 1 312 ? 41.558 17.946 87.276 1.00 79.02 338 LYS C O 1
ATOM 11506 N N . ALA E 1 313 ? 39.812 16.760 86.407 1.00 65.80 339 ALA C N 1
ATOM 11507 C CA . ALA E 1 313 ? 40.071 15.490 87.111 1.00 57.65 339 ALA C CA 1
ATOM 11508 C C . ALA E 1 313 ? 41.427 14.946 86.709 1.00 55.69 339 ALA C C 1
ATOM 11509 O O . ALA E 1 313 ? 42.176 14.458 87.525 1.00 52.11 339 ALA C O 1
ATOM 11511 N N . PHE E 1 314 ? 41.728 15.051 85.418 1.00 55.95 340 PHE C N 1
ATOM 11512 C CA . PHE E 1 314 ? 43.046 14.693 84.919 1.00 56.70 340 PHE C CA 1
ATOM 11513 C C . PHE E 1 314 ? 44.113 15.494 85.648 1.00 59.54 340 PHE C C 1
ATOM 11514 O O . PHE E 1 314 ? 45.043 14.910 86.147 1.00 61.70 340 PHE C O 1
ATOM 11522 N N . ASP E 1 315 ? 43.949 16.817 85.682 1.00 64.91 341 ASP C N 1
ATOM 11523 C CA . ASP E 1 315 ? 44.937 17.742 86.240 1.00 64.51 341 ASP C CA 1
ATOM 11524 C C . ASP E 1 315 ? 45.147 17.563 87.707 1.00 64.03 341 ASP C C 1
ATOM 11525 O O . ASP E 1 315 ? 46.253 17.672 88.176 1.00 64.17 341 ASP C O 1
ATOM 11530 N N . GLU E 1 316 ? 44.097 17.238 88.432 1.00 66.13 342 GLU C N 1
ATOM 11531 C CA . GLU E 1 316 ? 44.243 17.023 89.883 1.00 72.25 342 GLU C CA 1
ATOM 11532 C C . GLU E 1 316 ? 45.131 15.820 90.156 1.00 71.28 342 GLU C C 1
ATOM 11533 O O . GLU E 1 316 ? 45.939 15.866 91.059 1.00 69.75 342 GLU C O 1
ATOM 11539 N N . LEU E 1 317 ? 44.981 14.783 89.342 1.00 74.77 343 LEU C N 1
ATOM 11540 C CA . LEU E 1 317 ? 45.812 13.588 89.415 1.00 77.13 343 LEU C CA 1
ATOM 11541 C C . LEU E 1 317 ? 47.251 13.707 88.930 1.00 73.15 343 LEU C C 1
ATOM 11542 O O . LEU E 1 317 ? 48.120 13.118 89.539 1.00 72.92 343 LEU C O 1
ATOM 11547 N N . PHE E 1 318 ? 47.504 14.435 87.849 1.00 75.45 344 PHE C N 1
ATOM 11548 C CA . PHE E 1 318 ? 48.826 14.373 87.165 1.00 81.56 344 PHE C CA 1
ATOM 11549 C C . PHE E 1 318 ? 49.596 15.694 86.953 1.00 83.10 344 PHE C C 1
ATOM 11550 O O . PHE E 1 318 ? 50.751 15.646 86.556 1.00 85.65 344 PHE C O 1
ATOM 11558 N N . GLY E 1 319 ? 48.986 16.844 87.250 1.00 90.68 345 GLY C N 1
ATOM 11559 C CA . GLY E 1 319 ? 49.537 18.177 86.901 1.00 94.83 345 GLY C CA 1
ATOM 11560 C C . GLY E 1 319 ? 49.090 18.730 85.537 1.00 93.74 345 GLY C C 1
ATOM 11561 O O . GLY E 1 319 ? 48.700 17.975 84.631 1.00 90.32 345 GLY C O 1
ATOM 11562 N N . ALA E 1 320 ? 49.166 20.052 85.383 1.00 89.54 346 ALA C N 1
ATOM 11563 C CA . ALA E 1 320 ? 48.746 20.701 84.151 1.00 87.36 346 ALA C CA 1
ATOM 11564 C C . ALA E 1 320 ? 49.820 20.708 83.068 1.00 89.06 346 ALA C C 1
ATOM 11565 O O . ALA E 1 320 ? 49.464 20.769 81.906 1.00 87.50 346 ALA C O 1
ATOM 11567 N N . GLY E 1 321 ? 51.108 20.620 83.429 1.00 95.80 347 GLY C N 1
ATOM 11568 C CA . GLY E 1 321 ? 52.246 20.815 82.482 1.00 103.10 347 GLY C CA 1
ATOM 11569 C C . GLY E 1 321 ? 52.715 19.665 81.568 1.00 109.57 347 GLY C C 1
ATOM 11570 O O . GLY E 1 321 ? 52.076 18.623 81.477 1.00 113.43 347 GLY C O 1
ATOM 11571 N N . VAL E 1 322 ? 53.846 19.875 80.881 1.00 114.60 348 VAL C N 1
ATOM 11572 C CA . VAL E 1 322 ? 54.454 18.859 79.984 1.00 109.32 348 VAL C CA 1
ATOM 11573 C C . VAL E 1 322 ? 55.861 19.293 79.556 1.00 104.09 348 VAL C C 1
ATOM 11574 O O . VAL E 1 322 ? 56.853 18.751 80.029 1.00 98.75 348 VAL C O 1
ATOM 11578 N N . MET F 1 3 ? 66.078 -0.732 41.463 1.00 71.19 29 MET D N 1
ATOM 11579 C CA . MET F 1 3 ? 66.512 -2.097 41.192 1.00 69.21 29 MET D CA 1
ATOM 11580 C C . MET F 1 3 ? 65.679 -2.750 40.101 1.00 70.34 29 MET D C 1
ATOM 11581 O O . MET F 1 3 ? 64.559 -2.313 39.725 1.00 69.84 29 MET D O 1
ATOM 11586 N N . ASP F 1 4 ? 66.261 -3.841 39.606 1.00 66.51 30 ASP D N 1
ATOM 11587 C CA . ASP F 1 4 ? 65.689 -4.638 38.556 1.00 58.38 30 ASP D CA 1
ATOM 11588 C C . ASP F 1 4 ? 65.492 -6.033 39.053 1.00 53.48 30 ASP D C 1
ATOM 11589 O O . ASP F 1 4 ? 66.183 -6.497 40.030 1.00 52.62 30 ASP D O 1
ATOM 11594 N N . LEU F 1 5 ? 64.549 -6.708 38.392 1.00 50.36 31 LEU D N 1
ATOM 11595 C CA . LEU F 1 5 ? 64.192 -8.041 38.761 1.00 49.17 31 LEU D CA 1
ATOM 11596 C C . LEU F 1 5 ? 65.366 -8.972 38.501 1.00 46.03 31 LEU D C 1
ATOM 11597 O O . LEU F 1 5 ? 65.728 -9.806 39.359 1.00 47.56 31 LEU D O 1
ATOM 11602 N N . PHE F 1 6 ? 65.951 -8.779 37.324 1.00 43.85 32 PHE D N 1
ATOM 11603 C CA . PHE F 1 6 ? 67.103 -9.544 36.872 1.00 44.86 32 PHE D CA 1
ATOM 11604 C C . PHE F 1 6 ? 68.290 -8.664 36.955 1.00 42.53 32 PHE D C 1
ATOM 11605 O O . PHE F 1 6 ? 68.308 -7.655 36.290 1.00 39.17 32 PHE D O 1
ATOM 11613 N N . GLN F 1 7 ? 69.296 -9.117 37.699 1.00 43.76 33 GLN D N 1
ATOM 11614 C CA . GLN F 1 7 ? 70.410 -8.301 38.227 1.00 44.22 33 GLN D CA 1
ATOM 11615 C C . GLN F 1 7 ? 71.367 -9.167 39.112 1.00 44.11 33 GLN D C 1
ATOM 11616 O O . GLN F 1 7 ? 70.930 -10.000 39.926 1.00 41.50 33 GLN D O 1
ATOM 11622 N N . ASP F 1 8 ? 72.664 -8.943 38.951 1.00 45.11 34 ASP D N 1
ATOM 11623 C CA . ASP F 1 8 ? 73.685 -9.663 39.697 1.00 48.83 34 ASP D CA 1
ATOM 11624 C C . ASP F 1 8 ? 73.616 -9.378 41.178 1.00 52.03 34 ASP D C 1
ATOM 11625 O O . ASP F 1 8 ? 73.312 -8.260 41.540 1.00 54.04 34 ASP D O 1
ATOM 11630 N N . LYS F 1 9 ? 73.918 -10.369 42.037 1.00 56.73 35 LYS D N 1
ATOM 11631 C CA . LYS F 1 9 ? 73.758 -10.219 43.509 1.00 57.00 35 LYS D CA 1
ATOM 11632 C C . LYS F 1 9 ? 74.990 -9.573 44.144 1.00 52.66 35 LYS D C 1
ATOM 11633 O O . LYS F 1 9 ? 76.093 -9.868 43.751 1.00 54.51 35 LYS D O 1
ATOM 11639 N N . VAL F 1 10 ? 74.819 -8.714 45.138 1.00 51.58 36 VAL D N 1
ATOM 11640 C CA . VAL F 1 10 ? 75.976 -8.258 45.954 1.00 51.92 36 VAL D CA 1
ATOM 11641 C C . VAL F 1 10 ? 76.145 -9.125 47.207 1.00 53.97 36 VAL D C 1
ATOM 11642 O O . VAL F 1 10 ? 75.421 -8.977 48.178 1.00 60.10 36 VAL D O 1
ATOM 11646 N N . GLU F 1 11 ? 77.075 -10.059 47.191 1.00 56.73 37 GLU D N 1
ATOM 11647 C CA . GLU F 1 11 ? 77.251 -10.935 48.343 1.00 56.58 37 GLU D CA 1
ATOM 11648 C C . GLU F 1 11 ? 78.079 -10.217 49.395 1.00 56.07 37 GLU D C 1
ATOM 11649 O O . GLU F 1 11 ? 78.839 -9.320 49.095 1.00 60.50 37 GLU D O 1
ATOM 11655 N N . ALA F 1 12 ? 77.905 -10.597 50.638 1.00 54.36 38 ALA D N 1
ATOM 11656 C CA . ALA F 1 12 ? 78.738 -10.083 51.697 1.00 53.38 38 ALA D CA 1
ATOM 11657 C C . ALA F 1 12 ? 79.090 -11.182 52.715 1.00 52.85 38 ALA D C 1
ATOM 11658 O O . ALA F 1 12 ? 78.256 -12.035 53.034 1.00 52.93 38 ALA D O 1
ATOM 11660 N N . PHE F 1 13 ? 80.338 -11.183 53.177 1.00 49.71 39 PHE D N 1
ATOM 11661 C CA . PHE F 1 13 ? 80.703 -11.924 54.368 1.00 50.49 39 PHE D CA 1
ATOM 11662 C C . PHE F 1 13 ? 81.633 -11.150 55.267 1.00 51.97 39 PHE D C 1
ATOM 11663 O O . PHE F 1 13 ? 82.361 -10.289 54.799 1.00 51.46 39 PHE D O 1
ATOM 11671 N N . THR F 1 14 ? 81.574 -11.459 56.563 1.00 53.34 40 THR D N 1
ATOM 11672 C CA . THR F 1 14 ? 82.545 -10.979 57.548 1.00 52.62 40 THR D CA 1
ATOM 11673 C C . THR F 1 14 ? 83.087 -12.079 58.485 1.00 51.98 40 THR D C 1
ATOM 11674 O O . THR F 1 14 ? 82.572 -13.197 58.574 1.00 52.48 40 THR D O 1
ATOM 11678 N N . GLY F 1 15 ? 84.146 -11.739 59.194 1.00 48.62 41 GLY D N 1
ATOM 11679 C CA . GLY F 1 15 ? 84.774 -12.694 60.070 1.00 46.09 41 GLY D CA 1
ATOM 11680 C C . GLY F 1 15 ? 85.707 -12.033 61.065 1.00 45.18 41 GLY D C 1
ATOM 11681 O O . GLY F 1 15 ? 86.041 -10.866 60.975 1.00 43.97 41 GLY D O 1
ATOM 11682 N N . PRO F 1 16 ? 86.127 -12.781 62.034 1.00 46.62 42 PRO D N 1
ATOM 11683 C CA . PRO F 1 16 ? 87.034 -12.237 63.001 1.00 48.16 42 PRO D CA 1
ATOM 11684 C C . PRO F 1 16 ? 88.530 -12.283 62.568 1.00 48.67 42 PRO D C 1
ATOM 11685 O O . PRO F 1 16 ? 89.003 -13.260 61.949 1.00 50.64 42 PRO D O 1
ATOM 11689 N N . THR F 1 17 ? 89.238 -11.217 62.925 1.00 44.59 43 THR D N 1
ATOM 11690 C CA . THR F 1 17 ? 90.683 -11.192 63.062 1.00 41.27 43 THR D CA 1
ATOM 11691 C C . THR F 1 17 ? 91.012 -11.451 64.573 1.00 42.18 43 THR D C 1
ATOM 11692 O O . THR F 1 17 ? 90.129 -11.542 65.392 1.00 45.29 43 THR D O 1
ATOM 11696 N N . MET F 1 18 ? 92.261 -11.541 64.988 1.00 45.06 44 MET D N 1
ATOM 11697 C CA . MET F 1 18 ? 92.497 -11.486 66.433 1.00 47.58 44 MET D CA 1
ATOM 11698 C C . MET F 1 18 ? 92.244 -10.016 66.736 1.00 49.54 44 MET D C 1
ATOM 11699 O O . MET F 1 18 ? 92.739 -9.129 66.016 1.00 52.96 44 MET D O 1
ATOM 11704 N N . GLY F 1 19 ? 91.399 -9.701 67.688 1.00 47.71 45 GLY D N 1
ATOM 11705 C CA . GLY F 1 19 ? 91.197 -8.246 67.992 1.00 47.24 45 GLY D CA 1
ATOM 11706 C C . GLY F 1 19 ? 90.188 -7.422 67.180 1.00 45.84 45 GLY D C 1
ATOM 11707 O O . GLY F 1 19 ? 89.838 -6.334 67.593 1.00 47.97 45 GLY D O 1
ATOM 11708 N N . SER F 1 20 ? 89.725 -7.890 66.026 1.00 44.68 46 SER D N 1
ATOM 11709 C CA . SER F 1 20 ? 88.890 -7.035 65.170 1.00 45.18 46 SER D CA 1
ATOM 11710 C C . SER F 1 20 ? 88.107 -7.908 64.184 1.00 45.37 46 SER D C 1
ATOM 11711 O O . SER F 1 20 ? 87.925 -9.091 64.425 1.00 43.15 46 SER D O 1
ATOM 11714 N N . THR F 1 21 ? 87.622 -7.293 63.102 1.00 49.83 47 THR D N 1
ATOM 11715 C CA . THR F 1 21 ? 86.905 -7.971 62.008 1.00 47.83 47 THR D CA 1
ATOM 11716 C C . THR F 1 21 ? 87.356 -7.584 60.602 1.00 45.84 47 THR D C 1
ATOM 11717 O O . THR F 1 21 ? 87.952 -6.522 60.393 1.00 51.36 47 THR D O 1
ATOM 11721 N N . TYR F 1 22 ? 87.008 -8.435 59.642 1.00 42.50 48 TYR D N 1
ATOM 11722 C CA . TYR F 1 22 ? 87.054 -8.062 58.225 1.00 41.16 48 TYR D CA 1
ATOM 11723 C C . TYR F 1 22 ? 85.668 -8.210 57.573 1.00 37.98 48 TYR D C 1
ATOM 11724 O O . TYR F 1 22 ? 84.818 -8.865 58.116 1.00 34.94 48 TYR D O 1
ATOM 11733 N N . THR F 1 23 ? 85.484 -7.581 56.426 1.00 37.62 49 THR D N 1
ATOM 11734 C CA . THR F 1 23 ? 84.266 -7.640 55.677 1.00 42.00 49 THR D CA 1
ATOM 11735 C C . THR F 1 23 ? 84.583 -7.489 54.206 1.00 44.88 49 THR D C 1
ATOM 11736 O O . THR F 1 23 ? 85.167 -6.483 53.798 1.00 44.16 49 THR D O 1
ATOM 11740 N N . VAL F 1 24 ? 84.148 -8.471 53.422 1.00 45.81 50 VAL D N 1
ATOM 11741 C CA . VAL F 1 24 ? 84.267 -8.471 51.970 1.00 46.39 50 VAL D CA 1
ATOM 11742 C C . VAL F 1 24 ? 82.854 -8.348 51.426 1.00 49.10 50 VAL D C 1
ATOM 11743 O O . VAL F 1 24 ? 81.974 -9.091 51.846 1.00 55.00 50 VAL D O 1
ATOM 11747 N N . LYS F 1 25 ? 82.627 -7.394 50.535 1.00 48.83 51 LYS D N 1
ATOM 11748 C CA . LYS F 1 25 ? 81.426 -7.361 49.730 1.00 48.31 51 LYS D CA 1
ATOM 11749 C C . LYS F 1 25 ? 81.906 -7.461 48.306 1.00 48.36 51 LYS D C 1
ATOM 11750 O O . LYS F 1 25 ? 82.921 -6.870 47.976 1.00 49.84 51 LYS D O 1
ATOM 11756 N N . TYR F 1 26 ? 81.195 -8.220 47.474 1.00 47.73 52 TYR D N 1
ATOM 11757 C CA . TYR F 1 26 ? 81.498 -8.300 46.041 1.00 47.57 52 TYR D CA 1
ATOM 11758 C C . TYR F 1 26 ? 80.249 -8.598 45.228 1.00 47.16 52 TYR D C 1
ATOM 11759 O O . TYR F 1 26 ? 79.236 -9.048 45.777 1.00 44.93 52 TYR D O 1
ATOM 11768 N N . VAL F 1 27 ? 80.351 -8.368 43.920 1.00 46.73 53 VAL D N 1
ATOM 11769 C CA . VAL F 1 27 ? 79.283 -8.686 42.998 1.00 46.74 53 VAL D CA 1
ATOM 11770 C C . VAL F 1 27 ? 79.534 -10.074 42.519 1.00 45.42 53 VAL D C 1
ATOM 11771 O O . VAL F 1 27 ? 80.630 -10.338 42.117 1.00 46.72 53 VAL D O 1
ATOM 11775 N N . ARG F 1 28 ? 78.531 -10.939 42.539 1.00 50.19 54 ARG D N 1
ATOM 11776 C CA . ARG F 1 28 ? 78.642 -12.283 41.969 1.00 59.35 54 ARG D CA 1
ATOM 11777 C C . ARG F 1 28 ? 77.939 -12.350 40.612 1.00 68.20 54 ARG D C 1
ATOM 11778 O O . ARG F 1 28 ? 76.761 -12.024 40.538 1.00 71.72 54 ARG D O 1
ATOM 11786 N N . SER F 1 29 ? 78.654 -12.775 39.564 1.00 76.21 55 SER D N 1
ATOM 11787 C CA . SER F 1 29 ? 78.080 -13.087 38.238 1.00 78.70 55 SER D CA 1
ATOM 11788 C C . SER F 1 29 ? 77.746 -14.569 38.118 1.00 82.87 55 SER D C 1
ATOM 11789 O O . SER F 1 29 ? 78.073 -15.337 39.024 1.00 89.76 55 SER D O 1
ATOM 11792 N N . GLY F 1 30 ? 77.117 -14.980 37.011 1.00 80.78 56 GLY D N 1
ATOM 11793 C CA . GLY F 1 30 ? 76.805 -16.414 36.782 1.00 85.26 56 GLY D CA 1
ATOM 11794 C C . GLY F 1 30 ? 78.062 -17.273 36.887 1.00 90.65 56 GLY D C 1
ATOM 11795 O O . GLY F 1 30 ? 78.078 -18.296 37.589 1.00 84.47 56 GLY D O 1
ATOM 11796 N N . ASP F 1 31 ? 79.112 -16.811 36.197 1.00 94.42 57 ASP D N 1
ATOM 11797 C CA . ASP F 1 31 ? 80.488 -17.303 36.340 1.00 98.16 57 ASP D CA 1
ATOM 11798 C C . ASP F 1 31 ? 80.949 -17.339 37.789 1.00 100.45 57 ASP D C 1
ATOM 11799 O O . ASP F 1 31 ? 81.234 -18.401 38.325 1.00 108.21 57 ASP D O 1
ATOM 11804 N N . GLY F 1 32 ? 81.006 -16.155 38.398 1.00 97.94 58 GLY D N 1
ATOM 11805 C CA . GLY F 1 32 ? 81.797 -15.894 39.606 1.00 88.08 58 GLY D CA 1
ATOM 11806 C C . GLY F 1 32 ? 81.613 -16.775 40.835 1.00 76.13 58 GLY D C 1
ATOM 11807 O O . GLY F 1 32 ? 80.553 -17.377 41.032 1.00 68.42 58 GLY D O 1
ATOM 11808 N N . PRO F 1 33 ? 82.628 -16.799 41.708 1.00 71.43 59 PRO D N 1
ATOM 11809 C CA . PRO F 1 33 ? 82.720 -17.832 42.734 1.00 74.03 59 PRO D CA 1
ATOM 11810 C C . PRO F 1 33 ? 81.716 -17.635 43.871 1.00 74.29 59 PRO D C 1
ATOM 11811 O O . PRO F 1 33 ? 81.314 -16.502 44.151 1.00 71.60 59 PRO D O 1
ATOM 11815 N N . ALA F 1 34 ? 81.327 -18.740 44.511 1.00 77.60 60 ALA D N 1
ATOM 11816 C CA . ALA F 1 34 ? 80.422 -18.712 45.686 1.00 77.77 60 ALA D CA 1
ATOM 11817 C C . ALA F 1 34 ? 81.088 -18.036 46.888 1.00 79.34 60 ALA D C 1
ATOM 11818 O O . ALA F 1 34 ? 82.335 -18.020 47.011 1.00 80.91 60 ALA D O 1
ATOM 11820 N N . LYS F 1 35 ? 80.276 -17.508 47.799 1.00 76.70 61 LYS D N 1
ATOM 11821 C CA . LYS F 1 35 ? 80.830 -16.689 48.875 1.00 75.44 61 LYS D CA 1
ATOM 11822 C C . LYS F 1 35 ? 81.608 -17.508 49.903 1.00 77.66 61 LYS D C 1
ATOM 11823 O O . LYS F 1 35 ? 82.511 -16.967 50.548 1.00 84.90 61 LYS D O 1
ATOM 11829 N N . GLU F 1 36 ? 81.295 -18.799 50.022 1.00 76.17 62 GLU D N 1
ATOM 11830 C CA . GLU F 1 36 ? 82.014 -19.675 50.950 1.00 75.28 62 GLU D CA 1
ATOM 11831 C C . GLU F 1 36 ? 83.369 -20.063 50.393 1.00 70.11 62 GLU D C 1
ATOM 11832 O O . GLU F 1 36 ? 84.270 -20.403 51.154 1.00 69.06 62 GLU D O 1
ATOM 11838 N N . VAL F 1 37 ? 83.534 -20.026 49.082 1.00 68.30 63 VAL D N 1
ATOM 11839 C CA . VAL F 1 37 ? 84.857 -20.252 48.512 1.00 68.15 63 VAL D CA 1
ATOM 11840 C C . VAL F 1 37 ? 85.746 -19.042 48.824 1.00 68.78 63 VAL D C 1
ATOM 11841 O O . VAL F 1 37 ? 86.913 -19.208 49.178 1.00 72.77 63 VAL D O 1
ATOM 11845 N N . LEU F 1 38 ? 85.200 -17.837 48.671 1.00 62.12 64 LEU D N 1
ATOM 11846 C CA . LEU F 1 38 ? 85.951 -16.633 48.996 1.00 59.17 64 LEU D CA 1
ATOM 11847 C C . LEU F 1 38 ? 86.242 -16.491 50.466 1.00 57.89 64 LEU D C 1
ATOM 11848 O O . LEU F 1 38 ? 87.320 -16.083 50.847 1.00 57.23 64 LEU D O 1
ATOM 11853 N N . HIS F 1 39 ? 85.295 -16.883 51.286 1.00 57.62 65 HIS D N 1
ATOM 11854 C CA . HIS F 1 39 ? 85.458 -16.773 52.714 1.00 58.87 65 HIS D CA 1
ATOM 11855 C C . HIS F 1 39 ? 86.688 -17.563 53.149 1.00 57.51 65 HIS D C 1
ATOM 11856 O O . HIS F 1 39 ? 87.475 -17.107 53.960 1.00 60.36 65 HIS D O 1
ATOM 11863 N N . GLY F 1 40 ? 86.852 -18.743 52.581 1.00 53.65 66 GLY D N 1
ATOM 11864 C CA . GLY F 1 40 ? 87.969 -19.619 52.905 1.00 48.46 66 GLY D CA 1
ATOM 11865 C C . GLY F 1 40 ? 89.255 -19.212 52.275 1.00 44.85 66 GLY D C 1
ATOM 11866 O O . GLY F 1 40 ? 90.279 -19.443 52.855 1.00 44.09 66 GLY D O 1
ATOM 11867 N N . GLU F 1 41 ? 89.203 -18.631 51.085 1.00 47.11 67 GLU D N 1
ATOM 11868 C CA . GLU F 1 41 ? 90.363 -17.948 50.499 1.00 50.96 67 GLU D CA 1
ATOM 11869 C C . GLU F 1 41 ? 90.855 -16.820 51.414 1.00 46.46 67 GLU D C 1
ATOM 11870 O O . GLU F 1 41 ? 92.053 -16.709 51.720 1.00 45.29 67 GLU D O 1
ATOM 11876 N N . VAL F 1 42 ? 89.930 -16.016 51.893 1.00 42.56 68 VAL D N 1
ATOM 11877 C CA . VAL F 1 42 ? 90.306 -14.960 52.829 1.00 40.50 68 VAL D CA 1
ATOM 11878 C C . VAL F 1 42 ? 90.913 -15.529 54.110 1.00 41.62 68 VAL D C 1
ATOM 11879 O O . VAL F 1 42 ? 91.960 -15.072 54.565 1.00 43.95 68 VAL D O 1
ATOM 11883 N N . GLU F 1 43 ? 90.284 -16.530 54.688 1.00 42.61 69 GLU D N 1
ATOM 11884 C CA . GLU F 1 43 ? 90.777 -17.059 55.951 1.00 42.10 69 GLU D CA 1
ATOM 11885 C C . GLU F 1 43 ? 92.157 -17.713 55.761 1.00 38.64 69 GLU D C 1
ATOM 11886 O O . GLU F 1 43 ? 93.001 -17.669 56.637 1.00 35.24 69 GLU D O 1
ATOM 11892 N N . ALA F 1 44 ? 92.405 -18.269 54.588 1.00 37.87 70 ALA D N 1
ATOM 11893 C CA . ALA F 1 44 ? 93.722 -18.788 54.280 1.00 37.79 70 ALA D CA 1
ATOM 11894 C C . ALA F 1 44 ? 94.764 -17.702 54.282 1.00 38.77 70 ALA D C 1
ATOM 11895 O O . ALA F 1 44 ? 95.775 -17.849 54.962 1.00 38.07 70 ALA D O 1
ATOM 11897 N N . ILE F 1 45 ? 94.538 -16.614 53.525 1.00 38.17 71 ILE D N 1
ATOM 11898 C CA . ILE F 1 45 ? 95.509 -15.488 53.499 1.00 36.71 71 ILE D CA 1
ATOM 11899 C C . ILE F 1 45 ? 95.789 -14.962 54.917 1.00 35.12 71 ILE D C 1
ATOM 11900 O O . ILE F 1 45 ? 96.941 -14.778 55.310 1.00 36.73 71 ILE D O 1
ATOM 11905 N N . LEU F 1 46 ? 94.750 -14.762 55.699 1.00 34.70 72 LEU D N 1
ATOM 11906 C CA . LEU F 1 46 ? 94.934 -14.272 57.085 1.00 35.40 72 LEU D CA 1
ATOM 11907 C C . LEU F 1 46 ? 95.686 -15.186 58.018 1.00 35.61 72 LEU D C 1
ATOM 11908 O O . LEU F 1 46 ? 96.262 -14.713 58.986 1.00 39.01 72 LEU D O 1
ATOM 11913 N N . GLY F 1 47 ? 95.648 -16.483 57.746 1.00 36.75 73 GLY D N 1
ATOM 11914 C CA . GLY F 1 47 ? 96.435 -17.446 58.497 1.00 35.81 73 GLY D CA 1
ATOM 11915 C C . GLY F 1 47 ? 97.888 -17.428 58.085 1.00 36.34 73 GLY D C 1
ATOM 11916 O O . GLY F 1 47 ? 98.738 -17.556 58.936 1.00 37.10 73 GLY D O 1
ATOM 11917 N N . GLN F 1 48 ? 98.190 -17.286 56.793 1.00 36.87 74 GLN D N 1
ATOM 11918 C CA . GLN F 1 48 ? 99.561 -17.230 56.391 1.00 40.61 74 GLN D CA 1
ATOM 11919 C C . GLN F 1 48 ? 100.161 -15.978 56.915 1.00 38.63 74 GLN D C 1
ATOM 11920 O O . GLN F 1 48 ? 101.327 -16.030 57.344 1.00 40.67 74 GLN D O 1
ATOM 11926 N N . LEU F 1 49 ? 99.418 -14.857 56.866 1.00 36.28 75 LEU D N 1
ATOM 11927 C CA . LEU F 1 49 ? 99.924 -13.546 57.419 1.00 35.69 75 LEU D CA 1
ATOM 11928 C C . LEU F 1 49 ? 100.265 -13.666 58.871 1.00 37.10 75 LEU D C 1
ATOM 11929 O O . LEU F 1 49 ? 101.343 -13.265 59.224 1.00 39.98 75 LEU D O 1
ATOM 11934 N N . ASP F 1 50 ? 99.373 -14.266 59.673 1.00 37.66 76 ASP D N 1
ATOM 11935 C CA . ASP F 1 50 ? 99.619 -14.547 61.096 1.00 41.79 76 ASP D CA 1
ATOM 11936 C C . ASP F 1 50 ? 100.842 -15.466 61.383 1.00 44.74 76 ASP D C 1
ATOM 11937 O O . ASP F 1 50 ? 101.620 -15.198 62.301 1.00 46.92 76 ASP D O 1
ATOM 11942 N N . LYS F 1 51 ? 100.989 -16.536 60.610 1.00 47.05 77 LYS D N 1
ATOM 11943 C CA . LYS F 1 51 ? 102.078 -17.486 60.766 1.00 50.60 77 LYS D CA 1
ATOM 11944 C C . LYS F 1 51 ? 103.395 -16.772 60.511 1.00 48.71 77 LYS D C 1
ATOM 11945 O O . LYS F 1 51 ? 104.356 -16.907 61.290 1.00 45.41 77 LYS D O 1
ATOM 11951 N N . GLN F 1 52 ? 103.420 -15.986 59.433 1.00 46.33 78 GLN D N 1
ATOM 11952 C CA . GLN F 1 52 ? 104.669 -15.380 58.994 1.00 45.69 78 GLN D CA 1
ATOM 11953 C C . GLN F 1 52 ? 105.035 -14.133 59.737 1.00 41.86 78 GLN D C 1
ATOM 11954 O O . GLN F 1 52 ? 106.198 -13.984 60.112 1.00 42.80 78 GLN D O 1
ATOM 11960 N N . LEU F 1 53 ? 104.041 -13.270 59.981 1.00 38.49 79 LEU D N 1
ATOM 11961 C CA . LEU F 1 53 ? 104.268 -11.891 60.492 1.00 37.03 79 LEU D CA 1
ATOM 11962 C C . LEU F 1 53 ? 103.896 -11.525 61.939 1.00 35.93 79 LEU D C 1
ATOM 11963 O O . LEU F 1 53 ? 104.348 -10.469 62.396 1.00 40.48 79 LEU D O 1
ATOM 11968 N N . SER F 1 54 ? 103.091 -12.317 62.654 1.00 32.72 80 SER D N 1
ATOM 11969 C CA . SER F 1 54 ? 102.605 -11.875 63.993 1.00 31.34 80 SER D CA 1
ATOM 11970 C C . SER F 1 54 ? 103.640 -11.938 65.070 1.00 32.57 80 SER D C 1
ATOM 11971 O O . SER F 1 54 ? 104.172 -12.985 65.352 1.00 37.61 80 SER D O 1
ATOM 11974 N N . THR F 1 55 ? 103.927 -10.836 65.708 1.00 32.37 81 THR D N 1
ATOM 11975 C CA . THR F 1 55 ? 104.751 -10.862 66.892 1.00 33.85 81 THR D CA 1
ATOM 11976 C C . THR F 1 55 ? 104.016 -11.386 68.102 1.00 36.85 81 THR D C 1
ATOM 11977 O O . THR F 1 55 ? 104.646 -11.619 69.135 1.00 38.19 81 THR D O 1
ATOM 11981 N N . TYR F 1 56 ? 102.698 -11.585 67.992 1.00 38.22 82 TYR D N 1
ATOM 11982 C CA . TYR F 1 56 ? 101.893 -12.076 69.109 1.00 39.45 82 TYR D CA 1
ATOM 11983 C C . TYR F 1 56 ? 101.863 -13.562 69.312 1.00 41.75 82 TYR D C 1
ATOM 11984 O O . TYR F 1 56 ? 101.326 -13.996 70.333 1.00 46.78 82 TYR D O 1
ATOM 11993 N N . ARG F 1 57 ? 102.446 -14.345 68.393 1.00 41.59 83 ARG D N 1
ATOM 11994 C CA . ARG F 1 57 ? 102.652 -15.796 68.609 1.00 39.14 83 ARG D CA 1
ATOM 11995 C C . ARG F 1 57 ? 104.118 -16.190 68.474 1.00 40.03 83 ARG D C 1
ATOM 11996 O O . ARG F 1 57 ? 104.838 -15.656 67.631 1.00 37.82 83 ARG D O 1
ATOM 12004 N N . SER F 1 58 ? 104.541 -17.149 69.290 1.00 40.12 84 SER D N 1
ATOM 12005 C CA . SER F 1 58 ? 105.960 -17.436 69.403 1.00 43.64 84 SER D CA 1
ATOM 12006 C C . SER F 1 58 ? 106.534 -18.286 68.278 1.00 45.24 84 SER D C 1
ATOM 12007 O O . SER F 1 58 ? 107.759 -18.297 68.076 1.00 50.96 84 SER D O 1
ATOM 12010 N N . ASP F 1 59 ? 105.684 -18.934 67.500 1.00 45.89 85 ASP D N 1
ATOM 12011 C CA . ASP F 1 59 ? 106.197 -19.758 66.405 1.00 47.69 85 ASP D CA 1
ATOM 12012 C C . ASP F 1 59 ? 106.282 -19.021 65.042 1.00 45.60 85 ASP D C 1
ATOM 12013 O O . ASP F 1 59 ? 106.515 -19.663 63.992 1.00 47.26 85 ASP D O 1
ATOM 12018 N N . SER F 1 60 ? 106.102 -17.697 65.033 1.00 41.38 86 SER D N 1
ATOM 12019 C CA . SER F 1 60 ? 106.008 -17.003 63.762 1.00 39.87 86 SER D CA 1
ATOM 12020 C C . SER F 1 60 ? 107.336 -16.854 63.148 1.00 37.63 86 SER D C 1
ATOM 12021 O O . SER F 1 60 ? 108.337 -16.817 63.842 1.00 37.48 86 SER D O 1
ATOM 12024 N N . ASP F 1 61 ? 107.355 -16.708 61.839 1.00 38.25 87 ASP D N 1
ATOM 12025 C CA . ASP F 1 61 ? 108.637 -16.543 61.157 1.00 39.45 87 ASP D CA 1
ATOM 12026 C C . ASP F 1 61 ? 109.298 -15.274 61.641 1.00 39.40 87 ASP D C 1
ATOM 12027 O O . ASP F 1 61 ? 110.481 -15.289 61.950 1.00 38.52 87 ASP D O 1
ATOM 12032 N N . VAL F 1 62 ? 108.537 -14.177 61.753 1.00 40.12 88 VAL D N 1
ATOM 12033 C CA . VAL F 1 62 ? 109.134 -12.934 62.264 1.00 41.06 88 VAL D CA 1
ATOM 12034 C C . VAL F 1 62 ? 109.685 -13.093 63.683 1.00 43.19 88 VAL D C 1
ATOM 12035 O O . VAL F 1 62 ? 110.733 -12.531 63.946 1.00 43.27 88 VAL D O 1
ATOM 12039 N N . GLU F 1 63 ? 109.023 -13.849 64.583 1.00 47.18 89 GLU D N 1
ATOM 12040 C CA . GLU F 1 63 ? 109.559 -14.045 65.968 1.00 50.61 89 GLU D CA 1
ATOM 12041 C C . GLU F 1 63 ? 110.833 -14.853 65.995 1.00 48.62 89 GLU D C 1
ATOM 12042 O O . GLU F 1 63 ? 111.670 -14.621 66.871 1.00 48.41 89 GLU D O 1
ATOM 12048 N N . ARG F 1 64 ? 110.975 -15.762 65.040 1.00 45.21 90 ARG D N 1
ATOM 12049 C CA . ARG F 1 64 ? 112.216 -16.485 64.842 1.00 43.94 90 ARG D CA 1
ATOM 12050 C C . ARG F 1 64 ? 113.321 -15.533 64.473 1.00 43.23 90 ARG D C 1
ATOM 12051 O O . ARG F 1 64 ? 114.419 -15.614 65.024 1.00 49.17 90 ARG D O 1
ATOM 12059 N N . PHE F 1 65 ? 113.055 -14.650 63.527 1.00 42.15 91 PHE D N 1
ATOM 12060 C CA . PHE F 1 65 ? 114.022 -13.605 63.149 1.00 42.76 91 PHE D CA 1
ATOM 12061 C C . PHE F 1 65 ? 114.366 -12.627 64.265 1.00 41.48 91 PHE D C 1
ATOM 12062 O O . PHE F 1 65 ? 115.503 -12.177 64.363 1.00 42.25 91 PHE D O 1
ATOM 12070 N N . ASN F 1 66 ? 113.362 -12.252 65.048 1.00 40.68 92 ASN D N 1
ATOM 12071 C CA . ASN F 1 66 ? 113.553 -11.343 66.165 1.00 41.15 92 ASN D CA 1
ATOM 12072 C C . ASN F 1 66 ? 114.416 -11.876 67.262 1.00 39.95 92 ASN D C 1
ATOM 12073 O O . ASN F 1 66 ? 115.130 -11.135 67.863 1.00 38.97 92 ASN D O 1
ATOM 12078 N N . ALA F 1 67 ? 114.337 -13.175 67.484 1.00 42.60 93 ALA D N 1
ATOM 12079 C CA . ALA F 1 67 ? 115.166 -13.900 68.474 1.00 46.06 93 ALA D CA 1
ATOM 12080 C C . ALA F 1 67 ? 116.697 -13.874 68.218 1.00 47.30 93 ALA D C 1
ATOM 12081 O O . ALA F 1 67 ? 117.483 -13.916 69.133 1.00 46.00 93 ALA D O 1
ATOM 12083 N N . LEU F 1 68 ? 117.088 -13.828 66.964 1.00 50.59 94 LEU D N 1
ATOM 12084 C CA . LEU F 1 68 ? 118.476 -13.936 66.581 1.00 52.40 94 LEU D CA 1
ATOM 12085 C C . LEU F 1 68 ? 119.312 -12.744 67.005 1.00 53.68 94 LEU D C 1
ATOM 12086 O O . LEU F 1 68 ? 118.823 -11.619 67.091 1.00 53.00 94 LEU D O 1
ATOM 12091 N N . PRO F 1 69 ? 120.585 -12.997 67.285 1.00 54.28 95 PRO D N 1
ATOM 12092 C CA . PRO F 1 69 ? 121.500 -11.930 67.672 1.00 54.93 95 PRO D CA 1
ATOM 12093 C C . PRO F 1 69 ? 121.995 -11.061 66.495 1.00 53.71 95 PRO D C 1
ATOM 12094 O O . PRO F 1 69 ? 121.874 -11.410 65.310 1.00 50.09 95 PRO D O 1
ATOM 12098 N N . ALA F 1 70 ? 122.604 -9.943 66.849 1.00 51.69 96 ALA D N 1
ATOM 12099 C CA . ALA F 1 70 ? 123.205 -9.067 65.855 1.00 51.27 96 ALA D CA 1
ATOM 12100 C C . ALA F 1 70 ? 124.103 -9.873 64.934 1.00 50.09 96 ALA D C 1
ATOM 12101 O O . ALA F 1 70 ? 124.744 -10.787 65.375 1.00 51.87 96 ALA D O 1
ATOM 12103 N N . GLY F 1 71 ? 124.123 -9.526 63.658 1.00 49.52 97 GLY D N 1
ATOM 12104 C CA . GLY F 1 71 ? 124.949 -10.188 62.677 1.00 48.14 97 GLY D CA 1
ATOM 12105 C C . GLY F 1 71 ? 124.380 -11.431 62.042 1.00 47.33 97 GLY D C 1
ATOM 12106 O O . GLY F 1 71 ? 125.072 -12.069 61.259 1.00 48.27 97 GLY D O 1
ATOM 12107 N N . SER F 1 72 ? 123.131 -11.775 62.352 1.00 46.94 98 SER D N 1
ATOM 12108 C CA . SER F 1 72 ? 122.493 -12.984 61.792 1.00 47.00 98 SER D CA 1
ATOM 12109 C C . SER F 1 72 ? 121.988 -12.707 60.398 1.00 46.21 98 SER D C 1
ATOM 12110 O O . SER F 1 72 ? 121.457 -11.637 60.161 1.00 48.56 98 SER D O 1
ATOM 12113 N N . CYS F 1 73 ? 122.190 -13.651 59.472 1.00 49.14 99 CYS D N 1
ATOM 12114 C CA . CYS F 1 73 ? 121.384 -13.778 58.234 1.00 46.66 99 CYS D CA 1
ATOM 12115 C C . CYS F 1 73 ? 120.588 -15.059 58.332 1.00 46.96 99 CYS D C 1
ATOM 12116 O O . CYS F 1 73 ? 121.145 -16.119 58.594 1.00 49.10 99 CYS D O 1
ATOM 12119 N N . GLU F 1 74 ? 119.291 -14.940 58.088 1.00 46.55 100 GLU D N 1
ATOM 12120 C CA . GLU F 1 74 ? 118.341 -16.003 58.357 1.00 45.28 100 GLU D CA 1
ATOM 12121 C C . GLU F 1 74 ? 117.356 -16.087 57.196 1.00 42.19 100 GLU D C 1
ATOM 12122 O O . GLU F 1 74 ? 116.760 -15.070 56.837 1.00 39.52 100 GLU D O 1
ATOM 12128 N N . PRO F 1 75 ? 117.175 -17.286 56.607 1.00 39.33 101 PRO D N 1
ATOM 12129 C CA . PRO F 1 75 ? 116.179 -17.445 55.572 1.00 40.64 101 PRO D CA 1
ATOM 12130 C C . PRO F 1 75 ? 114.807 -17.052 56.088 1.00 42.34 101 PRO D C 1
ATOM 12131 O O . PRO F 1 75 ? 114.521 -17.258 57.263 1.00 40.03 101 PRO D O 1
ATOM 12135 N N . MET F 1 76 ? 113.988 -16.468 55.220 1.00 42.91 102 MET D N 1
ATOM 12136 C CA . MET F 1 76 ? 112.676 -16.000 55.582 1.00 41.90 102 MET D CA 1
ATOM 12137 C C . MET F 1 76 ? 111.735 -16.130 54.374 1.00 42.98 102 MET D C 1
ATOM 12138 O O . MET F 1 76 ? 112.148 -16.090 53.207 1.00 42.62 102 MET D O 1
ATOM 12143 N N . PRO F 1 77 ? 110.447 -16.199 54.640 1.00 42.56 103 PRO D N 1
ATOM 12144 C CA . PRO F 1 77 ? 109.507 -16.453 53.578 1.00 42.36 103 PRO D CA 1
ATOM 12145 C C . PRO F 1 77 ? 109.233 -15.221 52.770 1.00 46.14 103 PRO D C 1
ATOM 12146 O O . PRO F 1 77 ? 109.582 -14.108 53.176 1.00 45.24 103 PRO D O 1
ATOM 12150 N N . ASP F 1 78 ? 108.596 -15.457 51.620 1.00 45.64 104 ASP D N 1
ATOM 12151 C CA . ASP F 1 78 ? 108.289 -14.437 50.646 1.00 42.54 104 ASP D CA 1
ATOM 12152 C C . ASP F 1 78 ? 107.624 -13.184 51.201 1.00 40.97 104 ASP D C 1
ATOM 12153 O O . ASP F 1 78 ? 108.121 -12.086 50.991 1.00 41.83 104 ASP D O 1
ATOM 12158 N N . MET F 1 79 ? 106.532 -13.355 51.936 1.00 41.94 105 MET D N 1
ATOM 12159 C CA . MET F 1 79 ? 105.823 -12.235 52.530 1.00 41.31 105 MET D CA 1
ATOM 12160 C C . MET F 1 79 ? 106.712 -11.358 53.379 1.00 40.60 105 MET D C 1
ATOM 12161 O O . MET F 1 79 ? 106.708 -10.149 53.219 1.00 45.10 105 MET D O 1
ATOM 12166 N N . VAL F 1 80 ? 107.444 -11.953 54.301 1.00 36.99 106 VAL D N 1
ATOM 12167 C CA . VAL F 1 80 ? 108.291 -11.164 55.137 1.00 36.03 106 VAL D CA 1
ATOM 12168 C C . VAL F 1 80 ? 109.269 -10.373 54.336 1.00 35.60 106 VAL D C 1
ATOM 12169 O O . VAL F 1 80 ? 109.564 -9.240 54.720 1.00 39.19 106 VAL D O 1
ATOM 12173 N N . ARG F 1 81 ? 109.793 -10.943 53.249 1.00 35.74 107 ARG D N 1
ATOM 12174 C CA . ARG F 1 81 ? 110.706 -10.180 52.382 1.00 37.05 107 ARG D CA 1
ATOM 12175 C C . ARG F 1 81 ? 109.980 -9.105 51.538 1.00 36.28 107 ARG D C 1
ATOM 12176 O O . ARG F 1 81 ? 110.516 -8.017 51.327 1.00 37.04 107 ARG D O 1
ATOM 12184 N N . GLU F 1 82 ? 108.759 -9.390 51.116 1.00 34.21 108 GLU D N 1
ATOM 12185 C CA . GLU F 1 82 ? 107.985 -8.420 50.360 1.00 35.92 108 GLU D CA 1
ATOM 12186 C C . GLU F 1 82 ? 107.731 -7.160 51.171 1.00 36.48 108 GLU D C 1
ATOM 12187 O O . GLU F 1 82 ? 107.834 -6.060 50.651 1.00 36.79 108 GLU D O 1
ATOM 12193 N N . LEU F 1 83 ? 107.364 -7.338 52.438 1.00 36.57 109 LEU D N 1
ATOM 12194 C CA . LEU F 1 83 ? 107.094 -6.244 53.323 1.00 35.00 109 LEU D CA 1
ATOM 12195 C C . LEU F 1 83 ? 108.344 -5.553 53.818 1.00 38.01 109 LEU D C 1
ATOM 12196 O O . LEU F 1 83 ? 108.262 -4.384 54.198 1.00 40.58 109 LEU D O 1
ATOM 12201 N N . VAL F 1 84 ? 109.476 -6.256 53.920 1.00 37.65 110 VAL D N 1
ATOM 12202 C CA . VAL F 1 84 ? 110.709 -5.563 54.333 1.00 35.38 110 VAL D CA 1
ATOM 12203 C C . VAL F 1 84 ? 111.092 -4.592 53.227 1.00 34.51 110 VAL D C 1
ATOM 12204 O O . VAL F 1 84 ? 111.561 -3.477 53.518 1.00 36.53 110 VAL D O 1
ATOM 12208 N N . ALA F 1 85 ? 110.849 -5.008 51.977 1.00 32.07 111 ALA D N 1
ATOM 12209 C CA . ALA F 1 85 ? 111.159 -4.194 50.819 1.00 29.64 111 ALA D CA 1
ATOM 12210 C C . ALA F 1 85 ? 110.277 -2.973 50.803 1.00 29.10 111 ALA D C 1
ATOM 12211 O O . ALA F 1 85 ? 110.766 -1.812 50.758 1.00 28.94 111 ALA D O 1
ATOM 12213 N N . ALA F 1 86 ? 108.982 -3.214 50.850 1.00 28.38 112 ALA D N 1
ATOM 12214 C CA . ALA F 1 86 ? 108.026 -2.128 50.862 1.00 28.03 112 ALA D CA 1
ATOM 12215 C C . ALA F 1 86 ? 108.361 -1.150 51.974 1.00 29.93 112 ALA D C 1
ATOM 12216 O O . ALA F 1 86 ? 108.286 0.080 51.770 1.00 32.16 112 ALA D O 1
ATOM 12218 N N . GLY F 1 87 ? 108.769 -1.687 53.121 1.00 30.06 113 GLY D N 1
ATOM 12219 C CA . GLY F 1 87 ? 109.075 -0.883 54.305 1.00 31.45 113 GLY D CA 1
ATOM 12220 C C . GLY F 1 87 ? 110.277 -0.011 54.116 1.00 33.80 113 GLY D C 1
ATOM 12221 O O . GLY F 1 87 ? 110.364 1.070 54.664 1.00 34.46 113 GLY D O 1
ATOM 12222 N N . SER F 1 88 ? 111.208 -0.511 53.324 1.00 36.42 114 SER D N 1
ATOM 12223 C CA . SER F 1 88 ? 112.436 0.193 53.037 1.00 37.79 114 SER D CA 1
ATOM 12224 C C . SER F 1 88 ? 112.198 1.376 52.111 1.00 34.50 114 SER D C 1
ATOM 12225 O O . SER F 1 88 ? 112.843 2.418 52.204 1.00 33.10 114 SER D O 1
ATOM 12228 N N . GLN F 1 89 ? 111.294 1.170 51.184 1.00 34.04 115 GLN D N 1
ATOM 12229 C CA . GLN F 1 89 ? 110.885 2.233 50.257 1.00 35.37 115 GLN D CA 1
ATOM 12230 C C . GLN F 1 89 ? 110.112 3.306 51.023 1.00 33.85 115 GLN D C 1
ATOM 12231 O O . GLN F 1 89 ? 110.487 4.459 51.030 1.00 32.90 115 GLN D O 1
ATOM 12237 N N . LEU F 1 90 ? 109.079 2.892 51.748 1.00 33.50 116 LEU D N 1
ATOM 12238 C CA . LEU F 1 90 ? 108.324 3.807 52.580 1.00 30.57 116 LEU D CA 1
ATOM 12239 C C . LEU F 1 90 ? 109.211 4.666 53.404 1.00 29.91 116 LEU D C 1
ATOM 12240 O O . LEU F 1 90 ? 108.982 5.806 53.546 1.00 27.87 116 LEU D O 1
ATOM 12245 N N . SER F 1 91 ? 110.244 4.082 53.962 1.00 34.34 117 SER D N 1
ATOM 12246 C CA . SER F 1 91 ? 111.162 4.775 54.846 1.00 34.84 117 SER D CA 1
ATOM 12247 C C . SER F 1 91 ? 111.868 5.874 54.124 1.00 36.06 117 SER D C 1
ATOM 12248 O O . SER F 1 91 ? 111.901 7.012 54.575 1.00 37.62 117 SER D O 1
ATOM 12251 N N . ALA F 1 92 ? 112.443 5.548 52.984 1.00 38.68 118 ALA D N 1
ATOM 12252 C CA . ALA F 1 92 ? 113.116 6.575 52.208 1.00 40.68 118 ALA D CA 1
ATOM 12253 C C . ALA F 1 92 ? 112.127 7.655 51.733 1.00 42.59 118 ALA D C 1
ATOM 12254 O O . ALA F 1 92 ? 112.409 8.833 51.764 1.00 48.18 118 ALA D O 1
ATOM 12256 N N . ASP F 1 93 ? 110.962 7.243 51.309 1.00 41.81 119 ASP D N 1
ATOM 12257 C CA . ASP F 1 93 ? 109.947 8.182 50.914 1.00 41.24 119 ASP D CA 1
ATOM 12258 C C . ASP F 1 93 ? 109.495 9.121 52.021 1.00 41.59 119 ASP D C 1
ATOM 12259 O O . ASP F 1 93 ? 109.081 10.225 51.720 1.00 45.93 119 ASP D O 1
ATOM 12264 N N . SER F 1 94 ? 109.598 8.720 53.276 1.00 40.27 120 SER D N 1
ATOM 12265 C CA . SER F 1 94 ? 109.024 9.498 54.369 1.00 41.25 120 SER D CA 1
ATOM 12266 C C . SER F 1 94 ? 110.106 10.072 55.288 1.00 42.80 120 SER D C 1
ATOM 12267 O O . SER F 1 94 ? 109.864 10.313 56.467 1.00 43.24 120 SER D O 1
ATOM 12270 N N . ASP F 1 95 ? 111.304 10.235 54.741 1.00 46.37 121 ASP D N 1
ATOM 12271 C CA . ASP F 1 95 ? 112.525 10.629 55.484 1.00 50.22 121 ASP D CA 1
ATOM 12272 C C . ASP F 1 95 ? 112.778 9.895 56.781 1.00 49.48 121 ASP D C 1
ATOM 12273 O O . ASP F 1 95 ? 113.333 10.502 57.701 1.00 55.05 121 ASP D O 1
ATOM 12278 N N . GLY F 1 96 ? 112.422 8.599 56.859 1.00 46.96 122 GLY D N 1
ATOM 12279 C CA . GLY F 1 96 ? 112.620 7.772 58.092 1.00 43.70 122 GLY D CA 1
ATOM 12280 C C . GLY F 1 96 ? 111.540 7.826 59.167 1.00 43.04 122 GLY D C 1
ATOM 12281 O O . GLY F 1 96 ? 111.745 7.343 60.268 1.00 41.47 122 GLY D O 1
ATOM 12282 N N . ALA F 1 97 ? 110.391 8.427 58.844 1.00 43.11 123 ALA D N 1
ATOM 12283 C CA . ALA F 1 97 ? 109.243 8.472 59.729 1.00 41.41 123 ALA D CA 1
ATOM 12284 C C . ALA F 1 97 ? 108.585 7.065 59.841 1.00 38.27 123 ALA D C 1
ATOM 12285 O O . ALA F 1 97 ? 108.057 6.660 60.895 1.00 36.70 123 ALA D O 1
ATOM 12287 N N . PHE F 1 98 ? 108.614 6.350 58.736 1.00 35.85 124 PHE D N 1
ATOM 12288 C CA . PHE F 1 98 ? 108.220 4.997 58.728 1.00 36.57 124 PHE D CA 1
ATOM 12289 C C . PHE F 1 98 ? 109.403 4.126 59.078 1.00 38.90 124 PHE D C 1
ATOM 12290 O O . PHE F 1 98 ? 110.475 4.281 58.486 1.00 41.03 124 PHE D O 1
ATOM 12298 N N . ASP F 1 99 ? 109.191 3.171 59.976 1.00 40.29 125 ASP D N 1
ATOM 12299 C CA . ASP F 1 99 ? 110.254 2.270 60.446 1.00 41.58 125 ASP D CA 1
ATOM 12300 C C . ASP F 1 99 ? 109.622 0.993 61.032 1.00 43.23 125 ASP D C 1
ATOM 12301 O O . ASP F 1 99 ? 108.776 1.073 61.953 1.00 49.20 125 ASP D O 1
ATOM 12306 N N . LEU F 1 100 ? 110.034 -0.155 60.492 1.00 41.48 126 LEU D N 1
ATOM 12307 C CA . LEU F 1 100 ? 109.635 -1.478 60.949 1.00 41.54 126 LEU D CA 1
ATOM 12308 C C . LEU F 1 100 ? 110.341 -1.960 62.180 1.00 45.08 126 LEU D C 1
ATOM 12309 O O . LEU F 1 100 ? 109.970 -3.011 62.685 1.00 52.82 126 LEU D O 1
ATOM 12314 N N . THR F 1 101 ? 111.323 -1.225 62.677 1.00 42.75 127 THR D N 1
ATOM 12315 C CA . THR F 1 101 ? 112.192 -1.753 63.711 1.00 44.63 127 THR D CA 1
ATOM 12316 C C . THR F 1 101 ? 111.939 -1.249 65.113 1.00 44.44 127 THR D C 1
ATOM 12317 O O . THR F 1 101 ? 112.817 -1.383 65.953 1.00 44.12 127 THR D O 1
ATOM 12321 N N . LEU F 1 102 ? 110.759 -0.707 65.386 1.00 48.95 128 LEU D N 1
ATOM 12322 C CA . LEU F 1 102 ? 110.509 -0.045 66.689 1.00 55.10 128 LEU D CA 1
ATOM 12323 C C . LEU F 1 102 ? 110.155 -0.948 67.842 1.00 55.15 128 LEU D C 1
ATOM 12324 O O . LEU F 1 102 ? 110.010 -0.455 68.942 1.00 55.75 128 LEU D O 1
ATOM 12329 N N . GLU F 1 103 ? 110.025 -2.253 67.592 1.00 60.40 129 GLU D N 1
ATOM 12330 C CA . GLU F 1 103 ? 109.617 -3.217 68.619 1.00 59.91 129 GLU D CA 1
ATOM 12331 C C . GLU F 1 103 ? 110.386 -3.134 69.939 1.00 61.88 129 GLU D C 1
ATOM 12332 O O . GLU F 1 103 ? 109.770 -3.244 70.938 1.00 66.00 129 GLU D O 1
ATOM 12338 N N . PRO F 1 104 ? 111.707 -2.912 69.935 1.00 62.04 130 PRO D N 1
ATOM 12339 C CA . PRO F 1 104 ? 112.341 -2.680 71.196 1.00 64.04 130 PRO D CA 1
ATOM 12340 C C . PRO F 1 104 ? 111.796 -1.476 71.912 1.00 67.26 130 PRO D C 1
ATOM 12341 O O . PRO F 1 104 ? 111.641 -1.557 73.121 1.00 82.16 130 PRO D O 1
ATOM 12345 N N . LEU F 1 105 ? 111.509 -0.380 71.206 1.00 68.08 131 LEU D N 1
ATOM 12346 C CA . LEU F 1 105 ? 110.937 0.839 71.854 1.00 67.74 131 LEU D CA 1
ATOM 12347 C C . LEU F 1 105 ? 109.461 0.633 72.278 1.00 70.57 131 LEU D C 1
ATOM 12348 O O . LEU F 1 105 ? 109.015 1.133 73.338 1.00 72.62 131 LEU D O 1
ATOM 12353 N N . LEU F 1 106 ? 108.711 -0.122 71.465 1.00 70.65 132 LEU D N 1
ATOM 12354 C CA . LEU F 1 106 ? 107.338 -0.559 71.814 1.00 73.51 132 LEU D CA 1
ATOM 12355 C C . LEU F 1 106 ? 107.277 -1.497 73.039 1.00 81.74 132 LEU D C 1
ATOM 12356 O O . LEU F 1 106 ? 106.455 -1.301 73.895 1.00 90.38 132 LEU D O 1
ATOM 12361 N N . ASN F 1 107 ? 108.106 -2.538 73.101 1.00 86.85 133 ASN D N 1
ATOM 12362 C CA . ASN F 1 107 ? 108.236 -3.366 74.331 1.00 87.45 133 ASN D CA 1
ATOM 12363 C C . ASN F 1 107 ? 108.806 -2.588 75.525 1.00 84.40 133 ASN D C 1
ATOM 12364 O O . ASN F 1 107 ? 108.524 -2.957 76.653 1.00 89.38 133 ASN D O 1
ATOM 12369 N N . LEU F 1 108 ? 109.576 -1.525 75.287 1.00 82.85 134 LEU D N 1
ATOM 12370 C CA . LEU F 1 108 ? 109.998 -0.626 76.364 1.00 86.92 134 LEU D CA 1
ATOM 12371 C C . LEU F 1 108 ? 108.852 0.248 76.870 1.00 90.20 134 LEU D C 1
ATOM 12372 O O . LEU F 1 108 ? 108.670 0.377 78.078 1.00 103.75 134 LEU D O 1
ATOM 12377 N N . TRP F 1 109 ? 108.084 0.865 75.979 1.00 89.77 135 TRP D N 1
ATOM 12378 C CA . TRP F 1 109 ? 107.030 1.793 76.447 1.00 92.14 135 TRP D CA 1
ATOM 12379 C C . TRP F 1 109 ? 105.745 1.055 76.928 1.00 88.58 135 TRP D C 1
ATOM 12380 O O . TRP F 1 109 ? 104.784 1.687 77.316 1.00 81.17 135 TRP D O 1
ATOM 12391 N N . GLY F 1 110 ? 105.736 -0.278 76.931 1.00 87.62 136 GLY D N 1
ATOM 12392 C CA . GLY F 1 110 ? 104.533 -1.073 77.286 1.00 94.29 136 GLY D CA 1
ATOM 12393 C C . GLY F 1 110 ? 103.432 -1.303 76.220 1.00 96.11 136 GLY D C 1
ATOM 12394 O O . GLY F 1 110 ? 102.406 -1.955 76.473 1.00 95.58 136 GLY D O 1
ATOM 12395 N N . PHE F 1 111 ? 103.626 -0.794 75.008 1.00 92.60 137 PHE D N 1
ATOM 12396 C CA . PHE F 1 111 ? 102.573 -0.837 73.995 1.00 86.07 137 PHE D CA 1
ATOM 12397 C C . PHE F 1 111 ? 102.682 -2.083 73.081 1.00 88.74 137 PHE D C 1
ATOM 12398 O O . PHE F 1 111 ? 101.933 -2.185 72.113 1.00 85.43 137 PHE D O 1
ATOM 12406 N N . GLY F 1 112 ? 103.563 -3.041 73.414 1.00 89.17 138 GLY D N 1
ATOM 12407 C CA . GLY F 1 112 ? 103.848 -4.194 72.559 1.00 88.82 138 GLY D CA 1
ATOM 12408 C C . GLY F 1 112 ? 103.134 -5.483 72.951 1.00 88.28 138 GLY D C 1
ATOM 12409 O O . GLY F 1 112 ? 102.234 -5.455 73.771 1.00 83.08 138 GLY D O 1
ATOM 12410 N N . PRO F 1 113 ? 103.533 -6.628 72.348 1.00 91.35 139 PRO D N 1
ATOM 12411 C CA . PRO F 1 113 ? 103.036 -7.937 72.767 1.00 91.99 139 PRO D CA 1
ATOM 12412 C C . PRO F 1 113 ? 103.540 -8.390 74.147 1.00 98.62 139 PRO D C 1
ATOM 12413 O O . PRO F 1 113 ? 102.794 -9.076 74.835 1.00 106.27 139 PRO D O 1
ATOM 12417 N N . GLN F 1 114 ? 104.764 -8.020 74.553 1.00 106.22 140 GLN D N 1
ATOM 12418 C CA . GLN F 1 114 ? 105.304 -8.402 75.873 1.00 107.49 140 GLN D CA 1
ATOM 12419 C C . GLN F 1 114 ? 105.210 -7.203 76.834 1.00 103.18 140 GLN D C 1
ATOM 12420 O O . GLN F 1 114 ? 106.088 -6.345 76.861 1.00 99.18 140 GLN D O 1
ATOM 12426 N N . GLY F 1 117 ? 102.967 -2.532 80.467 1.00 93.93 143 GLY D N 1
ATOM 12427 C CA . GLY F 1 117 ? 101.902 -1.588 80.190 1.00 96.20 143 GLY D CA 1
ATOM 12428 C C . GLY F 1 117 ? 102.182 -0.264 80.851 1.00 106.45 143 GLY D C 1
ATOM 12429 O O . GLY F 1 117 ? 102.404 -0.221 82.047 1.00 114.43 143 GLY D O 1
ATOM 12430 N N . GLU F 1 118 ? 102.154 0.825 80.102 1.00 113.18 144 GLU D N 1
ATOM 12431 C CA . GLU F 1 118 ? 101.885 2.174 80.726 1.00 118.16 144 GLU D CA 1
ATOM 12432 C C . GLU F 1 118 ? 102.942 2.579 81.752 1.00 114.15 144 GLU D C 1
ATOM 12433 O O . GLU F 1 118 ? 102.701 2.833 82.926 1.00 107.50 144 GLU D O 1
ATOM 12439 N N . ARG F 1 119 ? 104.141 2.632 81.235 1.00 122.16 145 ARG D N 1
ATOM 12440 C CA . ARG F 1 119 ? 105.367 2.701 82.016 1.00 128.50 145 ARG D CA 1
ATOM 12441 C C . ARG F 1 119 ? 106.197 3.873 81.516 1.00 127.08 145 ARG D C 1
ATOM 12442 O O . ARG F 1 119 ? 106.311 4.081 80.304 1.00 141.33 145 ARG D O 1
ATOM 12450 N N . VAL F 1 120 ? 106.803 4.642 82.402 1.00 125.15 146 VAL D N 1
ATOM 12451 C CA . VAL F 1 120 ? 107.693 5.717 81.877 1.00 119.30 146 VAL D CA 1
ATOM 12452 C C . VAL F 1 120 ? 109.092 5.168 82.062 1.00 115.30 146 VAL D C 1
ATOM 12453 O O . VAL F 1 120 ? 109.657 5.259 83.134 1.00 109.90 146 VAL D O 1
ATOM 12457 N N . PRO F 1 121 ? 109.642 4.540 81.022 1.00 120.81 147 PRO D N 1
ATOM 12458 C CA . PRO F 1 121 ? 111.044 4.129 81.179 1.00 121.25 147 PRO D CA 1
ATOM 12459 C C . PRO F 1 121 ? 111.977 5.340 81.219 1.00 117.18 147 PRO D C 1
ATOM 12460 O O . PRO F 1 121 ? 111.582 6.430 80.831 1.00 115.81 147 PRO D O 1
ATOM 12464 N N . SER F 1 122 ? 113.190 5.133 81.709 1.00 109.75 148 SER D N 1
ATOM 12465 C CA . SER F 1 122 ? 114.221 6.176 81.822 1.00 102.32 148 SER D CA 1
ATOM 12466 C C . SER F 1 122 ? 114.695 6.691 80.468 1.00 102.38 148 SER D C 1
ATOM 12467 O O . SER F 1 122 ? 114.216 6.229 79.429 1.00 95.99 148 SER D O 1
ATOM 12470 N N . ALA F 1 123 ? 115.637 7.645 80.506 1.00 102.46 149 ALA D N 1
ATOM 12471 C CA . ALA F 1 123 ? 116.392 8.123 79.316 1.00 102.90 149 ALA D CA 1
ATOM 12472 C C . ALA F 1 123 ? 117.594 7.231 78.933 1.00 108.52 149 ALA D C 1
ATOM 12473 O O . ALA F 1 123 ? 118.210 7.354 77.877 1.00 110.43 149 ALA D O 1
ATOM 12475 N N . GLU F 1 124 ? 117.937 6.319 79.787 1.00 109.19 150 GLU D N 1
ATOM 12476 C CA . GLU F 1 124 ? 119.049 5.455 79.449 1.00 110.63 150 GLU D CA 1
ATOM 12477 C C . GLU F 1 124 ? 118.598 4.175 78.977 1.00 110.23 150 GLU D C 1
ATOM 12478 O O . GLU F 1 124 ? 119.149 3.736 78.011 1.00 119.75 150 GLU D O 1
ATOM 12484 N N . ASP F 1 125 ? 117.597 3.555 79.586 1.00 107.29 151 ASP D N 1
ATOM 12485 C CA . ASP F 1 125 ? 116.889 2.414 78.852 1.00 112.31 151 ASP D CA 1
ATOM 12486 C C . ASP F 1 125 ? 116.464 2.687 77.363 1.00 118.81 151 ASP D C 1
ATOM 12487 O O . ASP F 1 125 ? 116.523 1.778 76.514 1.00 119.32 151 ASP D O 1
ATOM 12492 N N . ILE F 1 126 ? 115.967 3.914 77.119 1.00 117.69 152 ILE D N 1
ATOM 12493 C CA . ILE F 1 126 ? 115.661 4.496 75.776 1.00 105.48 152 ILE D CA 1
ATOM 12494 C C . ILE F 1 126 ? 116.893 4.475 74.839 1.00 101.40 152 ILE D C 1
ATOM 12495 O O . ILE F 1 126 ? 116.822 3.922 73.739 1.00 102.05 152 ILE D O 1
ATOM 12500 N N . SER F 1 127 ? 117.993 5.089 75.276 1.00 91.81 153 SER D N 1
ATOM 12501 C CA . SER F 1 127 ? 119.260 5.119 74.533 1.00 88.49 153 SER D CA 1
ATOM 12502 C C . SER F 1 127 ? 119.726 3.684 74.105 1.00 88.63 153 SER D C 1
ATOM 12503 O O . SER F 1 127 ? 120.069 3.446 72.939 1.00 88.94 153 SER D O 1
ATOM 12506 N N . ALA F 1 128 ? 119.676 2.741 75.047 1.00 87.02 154 ALA D N 1
ATOM 12507 C CA . ALA F 1 128 ? 120.123 1.349 74.855 1.00 83.20 154 ALA D CA 1
ATOM 12508 C C . ALA F 1 128 ? 119.244 0.628 73.858 1.00 80.29 154 ALA D C 1
ATOM 12509 O O . ALA F 1 128 ? 119.718 -0.183 73.054 1.00 75.20 154 ALA D O 1
ATOM 12511 N N . ALA F 1 129 ? 117.956 0.924 73.954 1.00 79.88 155 ALA D N 1
ATOM 12512 C CA . ALA F 1 129 ? 116.956 0.385 73.045 1.00 85.57 155 ALA D CA 1
ATOM 12513 C C . ALA F 1 129 ? 117.010 1.011 71.639 1.00 83.79 155 ALA D C 1
ATOM 12514 O O . ALA F 1 129 ? 116.781 0.307 70.654 1.00 83.90 155 ALA D O 1
ATOM 12516 N N . ARG F 1 130 ? 117.302 2.308 71.535 1.00 76.26 156 ARG D N 1
ATOM 12517 C CA . ARG F 1 130 ? 117.463 2.900 70.213 1.00 77.12 156 ARG D CA 1
ATOM 12518 C C . ARG F 1 130 ? 118.670 2.324 69.495 1.00 69.54 156 ARG D C 1
ATOM 12519 O O . ARG F 1 130 ? 118.617 2.175 68.302 1.00 64.24 156 ARG D O 1
ATOM 12527 N N . ALA F 1 131 ? 119.726 1.947 70.204 1.00 67.12 157 ALA D N 1
ATOM 12528 C CA . ALA F 1 131 ? 120.858 1.269 69.545 1.00 65.04 157 ALA D CA 1
ATOM 12529 C C . ALA F 1 131 ? 120.536 -0.130 69.011 1.00 59.72 157 ALA D C 1
ATOM 12530 O O . ALA F 1 131 ? 121.425 -0.717 68.372 1.00 58.71 157 ALA D O 1
ATOM 12532 N N . LEU F 1 132 ? 119.327 -0.667 69.314 1.00 54.62 158 LEU D N 1
ATOM 12533 C CA . LEU F 1 132 ? 118.780 -1.916 68.709 1.00 56.34 158 LEU D CA 1
ATOM 12534 C C . LEU F 1 132 ? 117.729 -1.705 67.588 1.00 55.90 158 LEU D C 1
ATOM 12535 O O . LEU F 1 132 ? 117.032 -2.666 67.154 1.00 57.71 158 LEU D O 1
ATOM 12540 N N . THR F 1 133 ? 117.623 -0.463 67.128 1.00 53.29 159 THR D N 1
ATOM 12541 C CA . THR F 1 133 ? 116.659 -0.076 66.111 1.00 53.54 159 THR D CA 1
ATOM 12542 C C . THR F 1 133 ? 117.406 0.509 64.918 1.00 50.60 159 THR D C 1
ATOM 12543 O O . THR F 1 133 ? 118.599 0.744 64.985 1.00 50.76 159 THR D O 1
ATOM 12547 N N . GLY F 1 134 ? 116.676 0.727 63.829 1.00 47.66 160 GLY D N 1
ATOM 12548 C CA . GLY F 1 134 ? 117.260 1.239 62.595 1.00 50.05 160 GLY D CA 1
ATOM 12549 C C . GLY F 1 134 ? 117.063 0.394 61.331 1.00 49.41 160 GLY D C 1
ATOM 12550 O O . GLY F 1 134 ? 117.744 -0.631 61.146 1.00 45.92 160 GLY D O 1
ATOM 12551 N N . GLN F 1 135 ? 116.138 0.857 60.475 1.00 49.69 161 GLN D N 1
ATOM 12552 C CA . GLN F 1 135 ? 115.890 0.330 59.115 1.00 53.02 161 GLN D CA 1
ATOM 12553 C C . GLN F 1 135 ? 117.182 0.117 58.327 1.00 47.73 161 GLN D C 1
ATOM 12554 O O . GLN F 1 135 ? 117.358 -0.910 57.684 1.00 41.78 161 GLN D O 1
ATOM 12560 N N . GLN F 1 136 ? 118.082 1.084 58.388 1.00 44.93 162 GLN D N 1
ATOM 12561 C CA . GLN F 1 136 ? 119.404 0.937 57.773 1.00 47.53 162 GLN D CA 1
ATOM 12562 C C . GLN F 1 136 ? 120.243 -0.271 58.185 1.00 44.55 162 GLN D C 1
ATOM 12563 O O . GLN F 1 136 ? 121.182 -0.581 57.494 1.00 47.04 162 GLN D O 1
ATOM 12569 N N . HIS F 1 137 ? 119.948 -0.899 59.318 1.00 44.03 163 HIS D N 1
ATOM 12570 C CA . HIS F 1 137 ? 120.614 -2.134 59.720 1.00 43.17 163 HIS D CA 1
ATOM 12571 C C . HIS F 1 137 ? 120.016 -3.410 59.167 1.00 41.01 163 HIS D C 1
ATOM 12572 O O . HIS F 1 137 ? 120.560 -4.507 59.389 1.00 42.05 163 HIS D O 1
ATOM 12579 N N . LEU F 1 138 ? 118.928 -3.253 58.417 1.00 39.31 164 LEU D N 1
ATOM 12580 C CA . LEU F 1 138 ? 118.169 -4.357 57.883 1.00 38.78 164 LEU D CA 1
ATOM 12581 C C . LEU F 1 138 ? 118.368 -4.449 56.412 1.00 36.94 164 LEU D C 1
ATOM 12582 O O . LEU F 1 138 ? 118.267 -3.459 55.705 1.00 39.64 164 LEU D O 1
ATOM 12587 N N . SER F 1 139 ? 118.624 -5.642 55.940 1.00 37.59 165 SER D N 1
ATOM 12588 C CA . SER F 1 139 ? 118.791 -5.875 54.505 1.00 38.46 165 SER D CA 1
ATOM 12589 C C . SER F 1 139 ? 118.205 -7.235 54.111 1.00 38.37 165 SER D C 1
ATOM 12590 O O . SER F 1 139 ? 118.039 -8.101 54.947 1.00 35.08 165 SER D O 1
ATOM 12593 N N . ILE F 1 140 ? 117.926 -7.381 52.823 1.00 39.52 166 ILE D N 1
ATOM 12594 C CA . ILE F 1 140 ? 117.522 -8.622 52.209 1.00 41.85 166 ILE D CA 1
ATOM 12595 C C . ILE F 1 140 ? 118.704 -9.135 51.445 1.00 41.68 166 ILE D C 1
ATOM 12596 O O . ILE F 1 140 ? 119.203 -8.411 50.662 1.00 42.45 166 ILE D O 1
ATOM 12601 N N . ASP F 1 141 ? 119.090 -10.382 51.642 1.00 45.29 167 ASP D N 1
ATOM 12602 C CA . ASP F 1 141 ? 120.233 -10.972 50.956 1.00 48.95 167 ASP D CA 1
ATOM 12603 C C . ASP F 1 141 ? 119.822 -12.337 50.406 1.00 46.62 167 ASP D C 1
ATOM 12604 O O . ASP F 1 141 ? 119.911 -13.346 51.082 1.00 45.40 167 ASP D O 1
ATOM 12609 N N . GLY F 1 142 ? 119.394 -12.339 49.159 1.00 44.81 168 GLY D N 1
ATOM 12610 C CA . GLY F 1 142 ? 118.843 -13.496 48.539 1.00 45.24 168 GLY D CA 1
ATOM 12611 C C . GLY F 1 142 ? 117.497 -13.702 49.147 1.00 46.81 168 GLY D C 1
ATOM 12612 O O . GLY F 1 142 ? 116.689 -12.782 49.177 1.00 46.34 168 GLY D O 1
ATOM 12613 N N . ASP F 1 143 ? 117.307 -14.901 49.666 1.00 51.62 169 ASP D N 1
ATOM 12614 C CA . ASP F 1 143 ? 116.082 -15.336 50.311 1.00 54.92 169 ASP D CA 1
ATOM 12615 C C . ASP F 1 143 ? 116.175 -15.144 51.839 1.00 46.94 169 ASP D C 1
ATOM 12616 O O . ASP F 1 143 ? 115.305 -15.572 52.563 1.00 41.10 169 ASP D O 1
ATOM 12621 N N . ARG F 1 144 ? 117.253 -14.539 52.306 1.00 44.64 170 ARG D N 1
ATOM 12622 C CA . ARG F 1 144 ? 117.522 -14.340 53.713 1.00 43.72 170 ARG D CA 1
ATOM 12623 C C . ARG F 1 144 ? 117.259 -12.872 54.133 1.00 40.55 170 ARG D C 1
ATOM 12624 O O . ARG F 1 144 ? 117.193 -12.016 53.301 1.00 38.11 170 ARG D O 1
ATOM 12632 N N . LEU F 1 145 ? 117.050 -12.595 55.416 1.00 40.27 171 LEU D N 1
ATOM 12633 C CA . LEU F 1 145 ? 117.065 -11.231 55.953 1.00 38.35 171 LEU D CA 1
ATOM 12634 C C . LEU F 1 145 ? 118.326 -11.096 56.811 1.00 41.24 171 LEU D C 1
ATOM 12635 O O . LEU F 1 145 ? 118.613 -12.005 57.571 1.00 41.08 171 LEU D O 1
ATOM 12640 N N . CYS F 1 146 ? 119.049 -9.973 56.725 1.00 42.02 172 CYS D N 1
ATOM 12641 C CA . CYS F 1 146 ? 120.234 -9.784 57.543 1.00 44.39 172 CYS D CA 1
ATOM 12642 C C . CYS F 1 146 ? 119.978 -8.655 58.470 1.00 43.75 172 CYS D C 1
ATOM 12643 O O . CYS F 1 146 ? 119.365 -7.676 58.083 1.00 41.03 172 CYS D O 1
ATOM 12646 N N . LYS F 1 147 ? 120.466 -8.796 59.693 1.00 42.37 173 LYS D N 1
ATOM 12647 C CA . LYS F 1 147 ? 120.403 -7.734 60.623 1.00 43.06 173 LYS D CA 1
ATOM 12648 C C . LYS F 1 147 ? 121.791 -7.524 61.217 1.00 44.57 173 LYS D C 1
ATOM 12649 O O . LYS F 1 147 ? 122.470 -8.465 61.589 1.00 44.86 173 LYS D O 1
ATOM 12655 N N . ALA F 1 148 ? 122.184 -6.268 61.316 1.00 45.32 174 ALA D N 1
ATOM 12656 C CA . ALA F 1 148 ? 123.512 -5.887 61.792 1.00 47.97 174 ALA D CA 1
ATOM 12657 C C . ALA F 1 148 ? 123.588 -5.418 63.270 1.00 48.97 174 ALA D C 1
ATOM 12658 O O . ALA F 1 148 ? 124.671 -5.220 63.794 1.00 47.68 174 ALA D O 1
ATOM 12660 N N . VAL F 1 149 ? 122.433 -5.205 63.905 1.00 49.93 175 VAL D N 1
ATOM 12661 C CA . VAL F 1 149 ? 122.286 -5.070 65.373 1.00 47.24 175 VAL D CA 1
ATOM 12662 C C . VAL F 1 149 ? 121.144 -6.022 65.732 1.00 44.65 175 VAL D C 1
ATOM 12663 O O . VAL F 1 149 ? 120.550 -6.598 64.841 1.00 42.41 175 VAL D O 1
ATOM 12667 N N . ALA F 1 150 ? 120.808 -6.130 67.015 1.00 45.02 176 ALA D N 1
ATOM 12668 C CA . ALA F 1 150 ? 119.760 -7.050 67.479 1.00 44.16 176 ALA D CA 1
ATOM 12669 C C . ALA F 1 150 ? 118.326 -6.533 67.223 1.00 44.26 176 ALA D C 1
ATOM 12670 O O . ALA F 1 150 ? 117.556 -6.253 68.168 1.00 44.24 176 ALA D O 1
ATOM 12672 N N . LEU F 1 151 ? 117.977 -6.423 65.940 1.00 41.86 177 LEU D N 1
ATOM 12673 C CA . LEU F 1 151 ? 116.726 -5.797 65.546 1.00 40.75 177 LEU D CA 1
ATOM 12674 C C . LEU F 1 151 ? 115.561 -6.630 65.915 1.00 39.06 177 LEU D C 1
ATOM 12675 O O . LEU F 1 151 ? 115.635 -7.844 65.946 1.00 36.82 177 LEU D O 1
ATOM 12680 N N . GLN F 1 152 ? 114.450 -5.955 66.119 1.00 41.60 178 GLN D N 1
ATOM 12681 C CA . GLN F 1 152 ? 113.196 -6.666 66.308 1.00 43.40 178 GLN D CA 1
ATOM 12682 C C . GLN F 1 152 ? 112.131 -6.002 65.428 1.00 39.74 178 GLN D C 1
ATOM 12683 O O . GLN F 1 152 ? 111.881 -4.806 65.548 1.00 39.95 178 GLN D O 1
ATOM 12689 N N . LEU F 1 153 ? 111.563 -6.776 64.511 1.00 35.09 179 LEU D N 1
ATOM 12690 C CA . LEU F 1 153 ? 110.606 -6.270 63.591 1.00 33.13 179 LEU D CA 1
ATOM 12691 C C . LEU F 1 153 ? 109.213 -6.286 64.140 1.00 32.76 179 LEU D C 1
ATOM 12692 O O . LEU F 1 153 ? 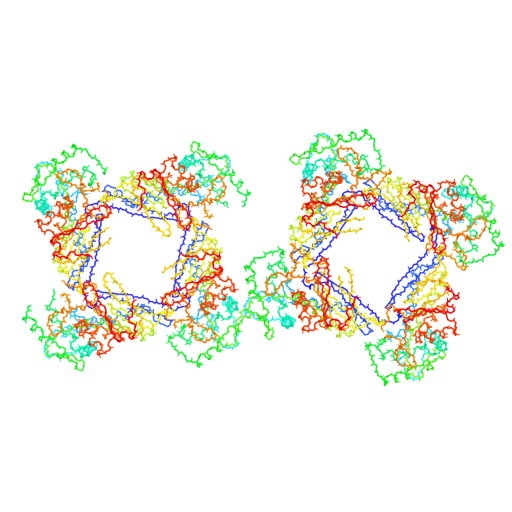108.922 -6.967 65.105 1.00 37.11 179 LEU D O 1
ATOM 12697 N N . ASP F 1 154 ? 108.401 -5.407 63.575 1.00 32.21 180 ASP D N 1
ATOM 12698 C CA . ASP F 1 154 ? 106.976 -5.408 63.726 1.00 31.77 180 ASP D CA 1
ATOM 12699 C C . ASP F 1 154 ? 106.339 -4.880 62.424 1.00 28.74 180 ASP D C 1
ATOM 12700 O O . ASP F 1 154 ? 106.715 -3.847 61.971 1.00 28.79 180 ASP D O 1
ATOM 12705 N N . PHE F 1 155 ? 105.380 -5.600 61.867 1.00 27.06 181 PHE D N 1
ATOM 12706 C CA . PHE F 1 155 ? 104.786 -5.295 60.593 1.00 27.17 181 PHE D CA 1
ATOM 12707 C C . PHE F 1 155 ? 103.354 -4.735 60.708 1.00 27.47 181 PHE D C 1
ATOM 12708 O O . PHE F 1 155 ? 102.674 -4.612 59.696 1.00 27.09 181 PHE D O 1
ATOM 12716 N N . ASN F 1 156 ? 102.909 -4.336 61.899 1.00 27.41 182 ASN D N 1
ATOM 12717 C CA . ASN F 1 156 ? 101.557 -3.805 62.070 1.00 28.54 182 ASN D CA 1
ATOM 12718 C C . ASN F 1 156 ? 101.250 -2.516 61.364 1.00 30.80 182 ASN D C 1
ATOM 12719 O O . ASN F 1 156 ? 100.070 -2.244 61.097 1.00 30.15 182 ASN D O 1
ATOM 12724 N N . SER F 1 157 ? 102.264 -1.713 61.038 1.00 34.09 183 SER D N 1
ATOM 12725 C CA . SER F 1 157 ? 101.975 -0.449 60.337 1.00 36.32 183 SER D CA 1
ATOM 12726 C C . SER F 1 157 ? 101.562 -0.630 58.845 1.00 37.38 183 SER D C 1
ATOM 12727 O O . SER F 1 157 ? 100.999 0.280 58.241 1.00 41.76 183 SER D O 1
ATOM 12730 N N . ILE F 1 158 ? 101.818 -1.828 58.308 1.00 37.02 184 ILE D N 1
ATOM 12731 C CA . ILE F 1 158 ? 101.466 -2.222 56.925 1.00 37.75 184 ILE D CA 1
ATOM 12732 C C . ILE F 1 158 ? 100.753 -3.612 56.667 1.00 37.04 184 ILE D C 1
ATOM 12733 O O . ILE F 1 158 ? 100.215 -3.823 55.575 1.00 35.99 184 ILE D O 1
ATOM 12738 N N . ALA F 1 159 ? 100.740 -4.549 57.627 1.00 34.06 185 ALA D N 1
ATOM 12739 C CA . ALA F 1 159 ? 100.100 -5.872 57.435 1.00 31.07 185 ALA D CA 1
ATOM 12740 C C . ALA F 1 159 ? 98.641 -5.842 56.875 1.00 29.23 185 ALA D C 1
ATOM 12741 O O . ALA F 1 159 ? 98.263 -6.639 56.020 1.00 28.03 185 ALA D O 1
ATOM 12743 N N . ALA F 1 160 ? 97.836 -4.915 57.334 1.00 27.85 186 ALA D N 1
ATOM 12744 C CA . ALA F 1 160 ? 96.438 -5.016 57.021 1.00 28.57 186 ALA D CA 1
ATOM 12745 C C . ALA F 1 160 ? 96.197 -4.496 55.657 1.00 27.00 186 ALA D C 1
ATOM 12746 O O . ALA F 1 160 ? 95.330 -4.976 54.967 1.00 26.66 186 ALA D O 1
ATOM 12748 N N . GLY F 1 161 ? 96.999 -3.525 55.257 1.00 27.22 187 GLY D N 1
ATOM 12749 C CA . GLY F 1 161 ? 96.918 -2.969 53.915 1.00 28.32 187 GLY D CA 1
ATOM 12750 C C . GLY F 1 161 ? 97.341 -4.011 52.929 1.00 28.64 187 GLY D C 1
ATOM 12751 O O . GLY F 1 161 ? 96.696 -4.236 51.906 1.00 31.51 187 GLY D O 1
ATOM 12752 N N . TYR F 1 162 ? 98.437 -4.650 53.273 1.00 29.94 188 TYR D N 1
ATOM 12753 C CA . TYR F 1 162 ? 98.949 -5.828 52.563 1.00 30.52 188 TYR D CA 1
ATOM 12754 C C . TYR F 1 162 ? 97.892 -6.928 52.406 1.00 28.61 188 TYR D C 1
ATOM 12755 O O . TYR F 1 162 ? 97.656 -7.408 51.292 1.00 27.22 188 TYR D O 1
ATOM 12764 N N . ALA F 1 163 ? 97.269 -7.281 53.526 1.00 26.39 189 ALA D N 1
ATOM 12765 C CA . ALA F 1 163 ? 96.200 -8.265 53.547 1.00 27.23 189 ALA D CA 1
ATOM 12766 C C . ALA F 1 163 ? 95.065 -7.902 52.563 1.00 29.60 189 ALA D C 1
ATOM 12767 O O . ALA F 1 163 ? 94.536 -8.761 51.843 1.00 29.52 189 ALA D O 1
ATOM 12769 N N . VAL F 1 164 ? 94.701 -6.627 52.543 1.00 31.06 190 VAL D N 1
ATOM 12770 C CA . VAL F 1 164 ? 93.652 -6.160 51.683 1.00 30.68 190 VAL D CA 1
ATOM 12771 C C . VAL F 1 164 ? 94.096 -6.413 50.296 1.00 31.92 190 VAL D C 1
ATOM 12772 O O . VAL F 1 164 ? 93.301 -6.956 49.523 1.00 32.63 190 VAL D O 1
ATOM 12776 N N . ASP F 1 165 ? 95.347 -6.022 49.969 1.00 33.63 191 ASP D N 1
ATOM 12777 C CA . ASP F 1 165 ? 95.847 -6.112 48.575 1.00 32.96 191 ASP D CA 1
ATOM 12778 C C . ASP F 1 165 ? 95.852 -7.579 48.154 1.00 32.50 191 ASP D C 1
ATOM 12779 O O . ASP F 1 165 ? 95.365 -7.909 47.080 1.00 35.67 191 ASP D O 1
ATOM 12784 N N . LEU F 1 166 ? 96.325 -8.458 49.035 1.00 31.86 192 LEU D N 1
ATOM 12785 C CA . LEU F 1 166 ? 96.361 -9.925 48.774 1.00 33.06 192 LEU D CA 1
ATOM 12786 C C . LEU F 1 166 ? 94.981 -10.585 48.547 1.00 33.40 192 LEU D C 1
ATOM 12787 O O . LEU F 1 166 ? 94.841 -11.480 47.709 1.00 34.56 192 LEU D O 1
ATOM 12792 N N . VAL F 1 167 ? 93.994 -10.178 49.328 1.00 31.43 193 VAL D N 1
ATOM 12793 C CA . VAL F 1 167 ? 92.643 -10.666 49.135 1.00 32.04 193 VAL D CA 1
ATOM 12794 C C . VAL F 1 167 ? 92.113 -10.180 47.750 1.00 34.82 193 VAL D C 1
ATOM 12795 O O . VAL F 1 167 ? 91.400 -10.904 47.022 1.00 33.43 193 VAL D O 1
ATOM 12799 N N . ILE F 1 168 ? 92.471 -8.950 47.401 1.00 37.94 194 ILE D N 1
ATOM 12800 C CA . ILE F 1 168 ? 92.021 -8.398 46.161 1.00 39.84 194 ILE D CA 1
ATOM 12801 C C . ILE F 1 168 ? 92.672 -9.111 44.995 1.00 42.27 194 ILE D C 1
ATOM 12802 O O . ILE F 1 168 ? 91.960 -9.489 44.089 1.00 40.30 194 ILE D O 1
ATOM 12807 N N . ASP F 1 169 ? 93.990 -9.330 45.017 1.00 48.60 195 ASP D N 1
ATOM 12808 C CA . ASP F 1 169 ? 94.652 -10.170 43.961 1.00 48.57 195 ASP D CA 1
ATOM 12809 C C . ASP F 1 169 ? 93.911 -11.489 43.716 1.00 50.08 195 ASP D C 1
ATOM 12810 O O . ASP F 1 169 ? 93.748 -11.893 42.553 1.00 51.12 195 ASP D O 1
ATOM 12815 N N . ARG F 1 170 ? 93.415 -12.111 44.791 1.00 50.18 196 ARG D N 1
ATOM 12816 C CA . ARG F 1 170 ? 92.711 -13.407 44.694 1.00 52.91 196 ARG D CA 1
ATOM 12817 C C . ARG F 1 170 ? 91.313 -13.306 44.226 1.00 51.60 196 ARG D C 1
ATOM 12818 O O . ARG F 1 170 ? 90.858 -14.166 43.506 1.00 56.19 196 ARG D O 1
ATOM 12826 N N . LEU F 1 171 ? 90.591 -12.301 44.685 1.00 49.21 197 LEU D N 1
ATOM 12827 C CA . LEU F 1 171 ? 89.323 -12.045 44.073 1.00 51.26 197 LEU D CA 1
ATOM 12828 C C . LEU F 1 171 ? 89.496 -11.874 42.548 1.00 50.69 197 LEU D C 1
ATOM 12829 O O . LEU F 1 171 ? 88.701 -12.408 41.810 1.00 51.83 197 LEU D O 1
ATOM 12834 N N . LYS F 1 172 ? 90.544 -11.180 42.086 1.00 50.60 198 LYS D N 1
ATOM 12835 C CA . LYS F 1 172 ? 90.711 -10.869 40.650 1.00 50.41 198 LYS D CA 1
ATOM 12836 C C . LYS F 1 172 ? 91.053 -12.116 39.866 1.00 51.14 198 LYS D C 1
ATOM 12837 O O . LYS F 1 172 ? 90.419 -12.427 38.847 1.00 48.99 198 LYS D O 1
ATOM 12843 N N . ALA F 1 173 ? 92.023 -12.851 40.378 1.00 49.87 199 ALA D N 1
ATOM 12844 C CA . ALA F 1 173 ? 92.361 -14.135 39.813 1.00 51.04 199 ALA D CA 1
ATOM 12845 C C . ALA F 1 173 ? 91.130 -15.036 39.677 1.00 51.26 199 ALA D C 1
ATOM 12846 O O . ALA F 1 173 ? 91.008 -15.712 38.668 1.00 60.00 199 ALA D O 1
ATOM 12848 N N . LEU F 1 174 ? 90.224 -15.033 40.654 1.00 49.66 200 LEU D N 1
ATOM 12849 C CA . LEU F 1 174 ? 88.986 -15.853 40.595 1.00 48.92 200 LEU D CA 1
ATOM 12850 C C . LEU F 1 174 ? 87.812 -15.248 39.810 1.00 50.54 200 LEU D C 1
ATOM 12851 O O . LEU F 1 174 ? 86.668 -15.721 39.957 1.00 53.23 200 LEU D O 1
ATOM 12856 N N . GLY F 1 175 ? 88.077 -14.208 39.015 1.00 49.51 201 GLY D N 1
ATOM 12857 C CA . GLY F 1 175 ? 87.075 -13.625 38.136 1.00 52.72 201 GLY D CA 1
ATOM 12858 C C . GLY F 1 175 ? 86.291 -12.418 38.608 1.00 60.01 201 GLY D C 1
ATOM 12859 O O . GLY F 1 175 ? 85.637 -11.782 37.781 1.00 65.31 201 GLY D O 1
ATOM 12860 N N . VAL F 1 176 ? 86.350 -12.074 39.904 1.00 59.59 202 VAL D N 1
ATOM 12861 C CA . VAL F 1 176 ? 85.592 -10.922 40.463 1.00 56.39 202 VAL D CA 1
ATOM 12862 C C . VAL F 1 176 ? 86.110 -9.556 39.946 1.00 55.58 202 VAL D C 1
ATOM 12863 O O . VAL F 1 176 ? 87.307 -9.318 39.813 1.00 53.18 202 VAL D O 1
ATOM 12867 N N . GLN F 1 177 ? 85.186 -8.677 39.605 1.00 60.17 203 GLN D N 1
ATOM 12868 C CA . GLN F 1 177 ? 85.545 -7.354 39.063 1.00 63.57 203 GLN D CA 1
ATOM 12869 C C . GLN F 1 177 ? 85.152 -6.226 39.962 1.00 58.49 203 GLN D C 1
ATOM 12870 O O . GLN F 1 177 ? 85.818 -5.212 39.953 1.00 60.73 203 GLN D O 1
ATOM 12876 N N . SER F 1 178 ? 84.049 -6.373 40.700 1.00 56.29 204 SER D N 1
ATOM 12877 C CA . SER F 1 178 ? 83.556 -5.306 41.582 1.00 52.94 204 SER D CA 1
ATOM 12878 C C . SER F 1 178 ? 83.473 -5.767 43.041 1.00 51.83 204 SER D C 1
ATOM 12879 O O . SER F 1 178 ? 82.861 -6.797 43.326 1.00 50.43 204 SER D O 1
ATOM 12882 N N . TYR F 1 179 ? 84.074 -4.985 43.952 1.00 50.78 205 TYR D N 1
ATOM 12883 C CA . TYR F 1 179 ? 84.329 -5.405 45.364 1.00 48.11 205 TYR D CA 1
ATOM 12884 C C . TYR F 1 179 ? 84.679 -4.234 46.308 1.00 48.42 205 TYR D C 1
ATOM 12885 O O . TYR F 1 179 ? 85.060 -3.123 45.881 1.00 43.95 205 TYR D O 1
ATOM 12894 N N . LEU F 1 180 ? 84.508 -4.509 47.597 1.00 48.73 206 LEU D N 1
ATOM 12895 C CA . LEU F 1 180 ? 84.975 -3.651 48.675 1.00 48.59 206 LEU D CA 1
ATOM 12896 C C . LEU F 1 180 ? 85.522 -4.623 49.709 1.00 45.35 206 LEU D C 1
ATOM 12897 O O . LEU F 1 180 ? 84.756 -5.394 50.268 1.00 43.63 206 LEU D O 1
ATOM 12902 N N . VAL F 1 181 ? 86.825 -4.577 49.965 1.00 40.40 207 VAL D N 1
ATOM 12903 C CA . VAL F 1 181 ? 87.416 -5.409 50.978 1.00 38.12 207 VAL D CA 1
ATOM 12904 C C . VAL F 1 181 ? 87.895 -4.542 52.107 1.00 35.45 207 VAL D C 1
ATOM 12905 O O . VAL F 1 181 ? 88.681 -3.702 51.866 1.00 36.20 207 VAL D O 1
ATOM 12909 N N . GLU F 1 182 ? 87.436 -4.762 53.323 1.00 37.34 208 GLU D N 1
ATOM 12910 C CA . GLU F 1 182 ? 87.840 -3.985 54.511 1.00 39.54 208 GLU D CA 1
ATOM 12911 C C . GLU F 1 182 ? 88.517 -4.924 55.514 1.00 37.63 208 GLU D C 1
ATOM 12912 O O . GLU F 1 182 ? 87.903 -5.869 55.909 1.00 35.56 208 GLU D O 1
ATOM 12918 N N . ILE F 1 183 ? 89.751 -4.673 55.931 1.00 35.53 209 ILE D N 1
ATOM 12919 C CA . ILE F 1 183 ? 90.347 -5.528 56.972 1.00 36.06 209 ILE D CA 1
ATOM 12920 C C . ILE F 1 183 ? 90.867 -4.653 58.124 1.00 37.31 209 ILE D C 1
ATOM 12921 O O . ILE F 1 183 ? 91.840 -3.966 57.979 1.00 37.64 209 ILE D O 1
ATOM 12926 N N . THR F 1 184 ? 90.218 -4.684 59.278 1.00 37.01 210 THR D N 1
ATOM 12927 C CA . THR F 1 184 ? 90.621 -3.888 60.451 1.00 35.99 210 THR D CA 1
ATOM 12928 C C . THR F 1 184 ? 90.709 -2.383 60.199 1.00 36.24 210 THR D C 1
ATOM 12929 O O . THR F 1 184 ? 91.582 -1.662 60.802 1.00 35.87 210 THR D O 1
ATOM 12933 N N . GLY F 1 185 ? 89.785 -1.916 59.342 1.00 34.15 211 GLY D N 1
ATOM 12934 C CA . GLY F 1 185 ? 89.681 -0.525 58.996 1.00 33.76 211 GLY D CA 1
ATOM 12935 C C . GLY F 1 185 ? 90.301 -0.145 57.694 1.00 35.83 211 GLY D C 1
ATOM 12936 O O . GLY F 1 185 ? 89.756 0.723 57.019 1.00 46.24 211 GLY D O 1
ATOM 12937 N N . GLU F 1 186 ? 91.417 -0.760 57.324 1.00 36.07 212 GLU D N 1
ATOM 12938 C CA . GLU F 1 186 ? 92.018 -0.535 56.010 1.00 38.17 212 GLU D CA 1
ATOM 12939 C C . GLU F 1 186 ? 91.094 -1.160 54.970 1.00 40.13 212 GLU D C 1
ATOM 12940 O O . GLU F 1 186 ? 90.557 -2.257 55.193 1.00 39.68 212 GLU D O 1
ATOM 12946 N N . LEU F 1 187 ? 90.850 -0.451 53.871 1.00 40.43 213 LEU D N 1
ATOM 12947 C CA . LEU F 1 187 ? 90.022 -0.999 52.813 1.00 39.01 213 LEU D CA 1
ATOM 12948 C C . LEU F 1 187 ? 90.319 -0.448 51.457 1.00 36.35 213 LEU D C 1
ATOM 12949 O O . LEU F 1 187 ? 90.896 0.618 51.329 1.00 32.92 213 LEU D O 1
ATOM 12954 N N . LYS F 1 188 ? 89.838 -1.168 50.453 1.00 33.78 214 LYS D N 1
ATOM 12955 C CA . LYS F 1 188 ? 89.973 -0.750 49.090 1.00 34.66 214 LYS D CA 1
ATOM 12956 C C . LYS F 1 188 ? 88.775 -1.261 48.334 1.00 36.60 214 LYS D C 1
ATOM 12957 O O . LYS F 1 188 ? 88.163 -2.255 48.731 1.00 39.23 214 LYS D O 1
ATOM 12963 N N . ALA F 1 189 ? 88.434 -0.582 47.255 1.00 38.78 215 ALA D N 1
ATOM 12964 C CA . ALA F 1 189 ? 87.283 -0.926 46.458 1.00 42.86 215 ALA D CA 1
ATOM 12965 C C . ALA F 1 189 ? 87.459 -0.543 45.000 1.00 47.36 215 ALA D C 1
ATOM 12966 O O . ALA F 1 189 ? 88.131 0.467 44.669 1.00 45.60 215 ALA D O 1
ATOM 12968 N N . GLU F 1 190 ? 86.778 -1.302 44.145 1.00 51.41 216 GLU D N 1
ATOM 12969 C CA . GLU F 1 190 ? 86.883 -1.117 42.706 1.00 56.81 216 GLU D CA 1
ATOM 12970 C C . GLU F 1 190 ? 85.580 -1.531 42.022 1.00 60.90 216 GLU D C 1
ATOM 12971 O O . GLU F 1 190 ? 84.867 -2.385 42.528 1.00 60.48 216 GLU D O 1
ATOM 12977 N N . GLY F 1 191 ? 85.282 -0.883 40.890 1.00 62.81 217 GLY D N 1
ATOM 12978 C CA . GLY F 1 191 ? 84.116 -1.201 40.079 1.00 63.15 217 GLY D CA 1
ATOM 12979 C C . GLY F 1 191 ? 82.878 -0.537 40.636 1.00 62.49 217 GLY D C 1
ATOM 12980 O O . GLY F 1 191 ? 82.974 0.325 41.493 1.00 64.66 217 GLY D O 1
ATOM 12981 N N . ARG F 1 192 ? 81.715 -0.971 40.165 1.00 66.07 218 ARG D N 1
ATOM 12982 C CA . ARG F 1 192 ? 80.431 -0.383 40.541 1.00 66.82 218 ARG D CA 1
ATOM 12983 C C . ARG F 1 192 ? 79.477 -1.466 40.943 1.00 60.76 218 ARG D C 1
ATOM 12984 O O . ARG F 1 192 ? 79.680 -2.617 40.622 1.00 57.24 218 ARG D O 1
ATOM 12992 N N . LYS F 1 193 ? 78.437 -1.100 41.671 1.00 60.39 219 LYS D N 1
ATOM 12993 C CA . LYS F 1 193 ? 77.391 -2.048 42.074 1.00 61.15 219 LYS D CA 1
ATOM 12994 C C . LYS F 1 193 ? 76.410 -2.298 40.923 1.00 61.63 219 LYS D C 1
ATOM 12995 O O . LYS F 1 193 ? 76.464 -1.614 39.892 1.00 60.88 219 LYS D O 1
ATOM 13001 N N . PRO F 1 194 ? 75.531 -3.291 41.072 1.00 62.35 220 PRO D N 1
ATOM 13002 C CA . PRO F 1 194 ? 74.676 -3.629 39.941 1.00 70.86 220 PRO D CA 1
ATOM 13003 C C . PRO F 1 194 ? 73.797 -2.481 39.398 1.00 72.04 220 PRO D C 1
ATOM 13004 O O . PRO F 1 194 ? 73.816 -2.196 38.183 1.00 70.86 220 PRO D O 1
ATOM 13008 N N . ASP F 1 195 ? 73.082 -1.804 40.288 1.00 73.72 221 ASP D N 1
ATOM 13009 C CA . ASP F 1 195 ? 72.389 -0.557 39.897 1.00 79.35 221 ASP D CA 1
ATOM 13010 C C . ASP F 1 195 ? 73.225 0.531 39.150 1.00 78.31 221 ASP D C 1
ATOM 13011 O O . ASP F 1 195 ? 72.647 1.409 38.540 1.00 81.70 221 ASP D O 1
ATOM 13016 N N . GLY F 1 196 ? 74.556 0.467 39.196 1.00 82.60 222 GLY D N 1
ATOM 13017 C CA . GLY F 1 196 ? 75.445 1.504 38.617 1.00 82.05 222 GLY D CA 1
ATOM 13018 C C . GLY F 1 196 ? 76.023 2.490 39.650 1.00 78.10 222 GLY D C 1
ATOM 13019 O O . GLY F 1 196 ? 76.805 3.404 39.301 1.00 71.80 222 GLY D O 1
ATOM 13020 N N . SER F 1 197 ? 75.636 2.322 40.918 1.00 71.47 223 SER D N 1
ATOM 13021 C CA . SER F 1 197 ? 76.156 3.162 41.995 1.00 70.03 223 SER D CA 1
ATOM 13022 C C . SER F 1 197 ? 77.623 2.781 42.409 1.00 68.99 223 SER D C 1
ATOM 13023 O O . SER F 1 197 ? 78.059 1.648 42.221 1.00 70.26 223 SER D O 1
ATOM 13026 N N . PRO F 1 198 ? 78.404 3.734 42.941 1.00 66.96 224 PRO D N 1
ATOM 13027 C CA . PRO F 1 198 ? 79.752 3.423 43.301 1.00 63.97 224 PRO D CA 1
ATOM 13028 C C . PRO F 1 198 ? 79.852 2.952 44.743 1.00 59.44 224 PRO D C 1
ATOM 13029 O O . PRO F 1 198 ? 78.907 3.097 45.547 1.00 52.46 224 PRO D O 1
ATOM 13033 N N . TRP F 1 199 ? 81.015 2.361 45.047 1.00 55.37 225 TRP D N 1
ATOM 13034 C CA . TRP F 1 199 ? 81.359 2.068 46.412 1.00 51.99 225 TRP D CA 1
ATOM 13035 C C . TRP F 1 199 ? 81.823 3.410 47.009 1.00 51.45 225 TRP D C 1
ATOM 13036 O O . TRP F 1 199 ? 82.590 4.159 46.390 1.00 48.67 225 TRP D O 1
ATOM 13047 N N . ARG F 1 200 ? 81.347 3.688 48.209 1.00 51.80 226 ARG D N 1
ATOM 13048 C CA . ARG F 1 200 ? 81.635 4.919 48.890 1.00 58.39 226 ARG D CA 1
ATOM 13049 C C . ARG F 1 200 ? 82.133 4.584 50.266 1.00 58.54 226 ARG D C 1
ATOM 13050 O O . ARG F 1 200 ? 81.669 3.601 50.866 1.00 55.41 226 ARG D O 1
ATOM 13058 N N . ILE F 1 201 ? 83.026 5.425 50.785 1.00 58.75 227 ILE D N 1
ATOM 13059 C CA . ILE F 1 201 ? 83.428 5.366 52.179 1.00 56.59 227 ILE D CA 1
ATOM 13060 C C . ILE F 1 201 ? 83.255 6.784 52.793 1.00 56.21 227 ILE D C 1
ATOM 13061 O O . ILE F 1 201 ? 83.224 7.825 52.082 1.00 51.09 227 ILE D O 1
ATOM 13066 N N . ALA F 1 202 ? 83.126 6.815 54.115 1.00 51.27 228 ALA D N 1
ATOM 13067 C CA . ALA F 1 202 ? 82.972 8.066 54.799 1.00 51.65 228 ALA D CA 1
ATOM 13068 C C . ALA F 1 202 ? 84.184 8.392 55.641 1.00 48.97 228 ALA D C 1
ATOM 13069 O O . ALA F 1 202 ? 84.609 7.581 56.412 1.00 44.18 228 ALA D O 1
ATOM 13071 N N . ILE F 1 203 ? 84.718 9.588 55.517 1.00 49.21 229 ILE D N 1
ATOM 13072 C CA . ILE F 1 203 ? 85.847 9.977 56.346 1.00 54.02 229 ILE D CA 1
ATOM 13073 C C . ILE F 1 203 ? 85.336 10.975 57.358 1.00 54.62 229 ILE D C 1
ATOM 13074 O O . ILE F 1 203 ? 84.604 11.909 56.997 1.00 51.70 229 ILE D O 1
ATOM 13079 N N . GLU F 1 204 ? 85.765 10.817 58.601 1.00 55.28 230 GLU D N 1
ATOM 13080 C CA . GLU F 1 204 ? 85.285 11.694 59.654 1.00 59.56 230 GLU D CA 1
ATOM 13081 C C . GLU F 1 204 ? 85.953 13.058 59.594 1.00 62.82 230 GLU D C 1
ATOM 13082 O O . GLU F 1 204 ? 87.173 13.121 59.433 1.00 64.88 230 GLU D O 1
ATOM 13088 N N . ALA F 1 205 ? 85.146 14.126 59.735 1.00 69.63 231 ALA D N 1
ATOM 13089 C CA . ALA F 1 205 ? 85.566 15.538 59.512 1.00 72.43 231 ALA D CA 1
ATOM 13090 C C . ALA F 1 205 ? 84.949 16.515 60.552 1.00 72.03 231 ALA D C 1
ATOM 13091 O O . ALA F 1 205 ? 84.233 17.491 60.212 1.00 69.06 231 ALA D O 1
ATOM 13093 N N . PRO F 1 206 ? 85.251 16.272 61.826 1.00 70.45 232 PRO D N 1
ATOM 13094 C CA . PRO F 1 206 ? 84.693 17.012 62.913 1.00 78.02 232 PRO D CA 1
ATOM 13095 C C . PRO F 1 206 ? 84.983 18.522 62.912 1.00 92.89 232 PRO D C 1
ATOM 13096 O O . PRO F 1 206 ? 85.823 19.015 62.135 1.00 83.46 232 PRO D O 1
ATOM 13100 N N . ARG F 1 207 ? 84.220 19.218 63.772 1.00 109.50 233 ARG D N 1
ATOM 13101 C CA . ARG F 1 207 ? 84.380 20.656 63.963 1.00 106.02 233 ARG D CA 1
ATOM 13102 C C . ARG F 1 207 ? 84.458 20.892 65.444 1.00 94.05 233 ARG D C 1
ATOM 13103 O O . ARG F 1 207 ? 83.764 20.233 66.207 1.00 88.12 233 ARG D O 1
ATOM 13111 N N . VAL F 1 212 ? 80.480 17.117 63.788 1.00 103.39 238 VAL D N 1
ATOM 13112 C CA . VAL F 1 212 ? 80.681 15.726 63.343 1.00 106.15 238 VAL D CA 1
ATOM 13113 C C . VAL F 1 212 ? 80.222 15.512 61.868 1.00 100.27 238 VAL D C 1
ATOM 13114 O O . VAL F 1 212 ? 79.347 14.700 61.565 1.00 100.80 238 VAL D O 1
ATOM 13118 N N . ALA F 1 213 ? 80.841 16.268 60.969 1.00 101.31 239 ALA D N 1
ATOM 13119 C CA . ALA F 1 213 ? 80.551 16.216 59.530 1.00 97.57 239 ALA D CA 1
ATOM 13120 C C . ALA F 1 213 ? 81.326 15.026 58.924 1.00 98.89 239 ALA D C 1
ATOM 13121 O O . ALA F 1 213 ? 82.134 14.372 59.623 1.00 94.61 239 ALA D O 1
ATOM 13123 N N . GLN F 1 214 ? 81.047 14.747 57.644 1.00 95.60 240 GLN D N 1
ATOM 13124 C CA . GLN F 1 214 ? 81.644 13.630 56.906 1.00 85.22 240 GLN D CA 1
ATOM 13125 C C . GLN F 1 214 ? 81.917 13.968 55.455 1.00 81.38 240 GLN D C 1
ATOM 13126 O O . GLN F 1 214 ? 81.071 14.545 54.772 1.00 86.44 240 GLN D O 1
ATOM 13132 N N . LYS F 1 215 ? 83.122 13.621 55.018 1.00 80.93 241 LYS D N 1
ATOM 13133 C CA . LYS F 1 215 ? 83.531 13.738 53.641 1.00 80.51 241 LYS D CA 1
ATOM 13134 C C . LYS F 1 215 ? 83.273 12.343 53.058 1.00 76.99 241 LYS D C 1
ATOM 13135 O O . LYS F 1 215 ? 83.657 11.310 53.638 1.00 72.76 241 LYS D O 1
ATOM 13141 N N . ILE F 1 216 ? 82.540 12.327 51.950 1.00 72.54 242 ILE D N 1
ATOM 13142 C CA . ILE F 1 216 ? 82.136 11.099 51.272 1.00 66.61 242 ILE D CA 1
ATOM 13143 C C . ILE F 1 216 ? 82.901 10.966 50.009 1.00 59.76 242 ILE D C 1
ATOM 13144 O O . ILE F 1 216 ? 82.800 11.822 49.153 1.00 55.49 242 ILE D O 1
ATOM 13149 N N . VAL F 1 217 ? 83.638 9.867 49.882 1.00 57.63 243 VAL D N 1
ATOM 13150 C CA . VAL F 1 217 ? 84.426 9.640 48.697 1.00 54.60 243 VAL D CA 1
ATOM 13151 C C . VAL F 1 217 ? 84.046 8.319 48.034 1.00 56.52 243 VAL D C 1
ATOM 13152 O O . VAL F 1 217 ? 83.565 7.373 48.694 1.00 49.23 243 VAL D O 1
ATOM 13156 N N . GLU F 1 218 ? 84.288 8.302 46.713 1.00 62.00 244 GLU D N 1
ATOM 13157 C CA . GLU F 1 218 ? 83.948 7.227 45.790 1.00 62.64 244 GLU D CA 1
ATOM 13158 C C . GLU F 1 218 ? 85.245 6.532 45.391 1.00 56.80 244 GLU D C 1
ATOM 13159 O O . GLU F 1 218 ? 86.154 7.139 44.824 1.00 53.05 244 GLU D O 1
ATOM 13165 N N . LEU F 1 219 ? 85.328 5.254 45.737 1.00 52.34 245 LEU D N 1
ATOM 13166 C CA . LEU F 1 219 ? 86.553 4.517 45.622 1.00 48.53 245 LEU D CA 1
ATOM 13167 C C . LEU F 1 219 ? 86.393 3.636 44.473 1.00 47.18 245 LEU D C 1
ATOM 13168 O O . LEU F 1 219 ? 85.594 2.708 44.560 1.00 45.47 245 LEU D O 1
ATOM 13173 N N . ASP F 1 220 ? 87.153 3.925 43.417 1.00 47.51 246 ASP D N 1
ATOM 13174 C CA . ASP F 1 220 ? 87.240 3.065 42.254 1.00 49.66 246 ASP D CA 1
ATOM 13175 C C . ASP F 1 220 ? 88.718 2.815 41.928 1.00 49.45 246 ASP D C 1
ATOM 13176 O O . ASP F 1 220 ? 89.329 3.629 41.296 1.00 52.15 246 ASP D O 1
ATOM 13181 N N . GLY F 1 221 ? 89.283 1.698 42.380 1.00 49.99 247 GLY D N 1
ATOM 13182 C CA . GLY F 1 221 ? 90.708 1.381 42.179 1.00 47.81 247 GLY D CA 1
ATOM 13183 C C . GLY F 1 221 ? 91.627 1.909 43.279 1.00 47.69 247 GLY D C 1
ATOM 13184 O O . GLY F 1 221 ? 92.858 1.956 43.098 1.00 50.80 247 GLY D O 1
ATOM 13185 N N . MET F 1 222 ? 91.045 2.270 44.427 1.00 47.29 248 MET D N 1
ATOM 13186 C CA . MET F 1 222 ? 91.746 3.076 45.442 1.00 47.04 248 MET D CA 1
ATOM 13187 C C . MET F 1 222 ? 91.520 2.465 46.816 1.00 43.52 248 MET D C 1
ATOM 13188 O O . MET F 1 222 ? 90.416 2.034 47.120 1.00 43.58 248 MET D O 1
ATOM 13193 N N . GLY F 1 223 ? 92.583 2.425 47.614 1.00 39.19 249 GLY D N 1
ATOM 13194 C CA . GLY F 1 223 ? 92.559 2.002 48.996 1.00 38.52 249 GLY D CA 1
ATOM 13195 C C . GLY F 1 223 ? 92.767 3.173 49.950 1.00 39.94 249 GLY D C 1
ATOM 13196 O O . GLY F 1 223 ? 93.362 4.193 49.607 1.00 43.42 249 GLY D O 1
ATOM 13197 N N . VAL F 1 224 ? 92.296 2.993 51.180 1.00 38.90 250 VAL D N 1
ATOM 13198 C CA . VAL F 1 224 ? 92.176 4.034 52.151 1.00 35.84 250 VAL D CA 1
ATOM 13199 C C . VAL F 1 224 ? 92.713 3.480 53.424 1.00 36.81 250 VAL D C 1
ATOM 13200 O O . VAL F 1 224 ? 92.383 2.364 53.788 1.00 38.66 250 VAL D O 1
ATOM 13204 N N . SER F 1 225 ? 93.513 4.257 54.143 1.00 37.34 251 SER D N 1
ATOM 13205 C CA . SER F 1 225 ? 93.908 3.883 55.486 1.00 36.82 251 SER D CA 1
ATOM 13206 C C . SER F 1 225 ? 93.875 5.109 56.350 1.00 41.41 251 SER D C 1
ATOM 13207 O O . SER F 1 225 ? 94.348 6.174 55.911 1.00 43.92 251 SER D O 1
ATOM 13210 N N . THR F 1 226 ? 93.369 4.937 57.591 1.00 39.61 252 THR D N 1
ATOM 13211 C CA . THR F 1 226 ? 93.279 6.009 58.549 1.00 39.40 252 THR D CA 1
ATOM 13212 C C . THR F 1 226 ? 94.118 5.703 59.789 1.00 38.76 252 THR D C 1
ATOM 13213 O O . THR F 1 226 ? 93.867 4.734 60.432 1.00 39.95 252 THR D O 1
ATOM 13217 N N . SER F 1 227 ? 95.120 6.520 60.113 1.00 38.96 253 SER D N 1
ATOM 13218 C CA . SER F 1 227 ? 95.852 6.388 61.348 1.00 40.39 253 SER D CA 1
ATOM 13219 C C . SER F 1 227 ? 95.229 7.352 62.366 1.00 44.78 253 SER D C 1
ATOM 13220 O O . SER F 1 227 ? 94.957 8.519 62.054 1.00 48.50 253 SER D O 1
ATOM 13223 N N . GLY F 1 228 ? 95.007 6.853 63.573 1.00 47.42 254 GLY D N 1
ATOM 13224 C CA . GLY F 1 228 ? 94.286 7.574 64.607 1.00 49.30 254 GLY D CA 1
ATOM 13225 C C . GLY F 1 228 ? 92.798 7.564 64.416 1.00 49.86 254 GLY D C 1
ATOM 13226 O O . GLY F 1 228 ? 92.310 7.147 63.384 1.00 46.94 254 GLY D O 1
ATOM 13227 N N . ASP F 1 229 ? 92.095 8.034 65.438 1.00 55.55 255 ASP D N 1
ATOM 13228 C CA . ASP F 1 229 ? 90.648 8.267 65.385 1.00 60.44 255 ASP D CA 1
ATOM 13229 C C . ASP F 1 229 ? 90.439 9.485 66.242 1.00 64.46 255 ASP D C 1
ATOM 13230 O O . ASP F 1 229 ? 90.883 9.485 67.390 1.00 70.06 255 ASP D O 1
ATOM 13235 N N . TYR F 1 230 ? 89.785 10.520 65.715 1.00 68.43 256 TYR D N 1
ATOM 13236 C CA . TYR F 1 230 ? 89.719 11.835 66.441 1.00 72.48 256 TYR D CA 1
ATOM 13237 C C . TYR F 1 230 ? 89.009 11.713 67.753 1.00 73.22 256 TYR D C 1
ATOM 13238 O O . TYR F 1 230 ? 89.231 12.528 68.639 1.00 75.94 256 TYR D O 1
ATOM 13247 N N . ARG F 1 231 ? 88.130 10.714 67.850 1.00 76.92 257 ARG D N 1
ATOM 13248 C CA . ARG F 1 231 ? 87.464 10.384 69.101 1.00 79.83 257 ARG D CA 1
ATOM 13249 C C . ARG F 1 231 ? 88.385 9.888 70.224 1.00 77.78 257 ARG D C 1
ATOM 13250 O O . ARG F 1 231 ? 88.008 10.008 71.377 1.00 81.22 257 ARG D O 1
ATOM 13258 N N . ASN F 1 232 ? 89.576 9.361 69.909 1.00 75.64 258 ASN D N 1
ATOM 13259 C CA . ASN F 1 232 ? 90.616 9.053 70.938 1.00 78.20 258 ASN D CA 1
ATOM 13260 C C . ASN F 1 232 ? 91.732 10.046 70.865 1.00 76.07 258 ASN D C 1
ATOM 13261 O O . ASN F 1 232 ? 92.718 9.838 70.145 1.00 77.98 258 ASN D O 1
ATOM 13266 N N . TYR F 1 233 ? 91.591 11.117 71.601 1.00 71.97 259 TYR D N 1
ATOM 13267 C CA . TYR F 1 233 ? 92.642 12.063 71.674 1.00 71.00 259 TYR D CA 1
ATOM 13268 C C . TYR F 1 233 ? 92.681 12.368 73.145 1.00 76.86 259 TYR D C 1
ATOM 13269 O O . TYR F 1 233 ? 91.657 12.779 73.683 1.00 79.54 259 TYR D O 1
ATOM 13278 N N . PHE F 1 234 ? 93.799 12.028 73.782 1.00 89.81 260 PHE D N 1
ATOM 13279 C CA . PHE F 1 234 ? 94.006 12.135 75.252 1.00 103.38 260 PHE D CA 1
ATOM 13280 C C . PHE F 1 234 ? 95.187 13.020 75.555 1.00 101.58 260 PHE D C 1
ATOM 13281 O O . PHE F 1 234 ? 96.244 12.789 74.971 1.00 121.77 260 PHE D O 1
ATOM 13289 N N . ARG F 1 240 ? 100.050 15.217 75.744 1.00 78.76 266 ARG D N 1
ATOM 13290 C CA . ARG F 1 240 ? 99.376 14.241 74.886 1.00 80.88 266 ARG D CA 1
ATOM 13291 C C . ARG F 1 240 ? 99.794 12.762 75.036 1.00 85.65 266 ARG D C 1
ATOM 13292 O O . ARG F 1 240 ? 100.978 12.438 75.060 1.00 80.22 266 ARG D O 1
ATOM 13300 N N . TYR F 1 241 ? 98.807 11.865 74.983 1.00 95.09 267 TYR D N 1
ATOM 13301 C CA . TYR F 1 241 ? 99.056 10.429 75.088 1.00 100.29 267 TYR D CA 1
ATOM 13302 C C . TYR F 1 241 ? 98.636 9.597 73.865 1.00 97.38 267 TYR D C 1
ATOM 13303 O O . TYR F 1 241 ? 97.447 9.375 73.658 1.00 88.46 267 TYR D O 1
ATOM 13312 N N . SER F 1 242 ? 99.609 9.139 73.083 1.00 96.95 268 SER D N 1
ATOM 13313 C CA . SER F 1 242 ? 99.320 8.106 72.122 1.00 94.85 268 SER D CA 1
ATOM 13314 C C . SER F 1 242 ? 100.315 6.976 72.222 1.00 98.66 268 SER D C 1
ATOM 13315 O O . SER F 1 242 ? 101.340 7.047 72.953 1.00 97.46 268 SER D O 1
ATOM 13318 N N . HIS F 1 243 ? 99.987 5.926 71.462 1.00 98.33 269 HIS D N 1
ATOM 13319 C CA . HIS F 1 243 ? 100.835 4.737 71.317 1.00 99.90 269 HIS D CA 1
ATOM 13320 C C . HIS F 1 243 ? 101.821 4.854 70.081 1.00 94.03 269 HIS D C 1
ATOM 13321 O O . HIS F 1 243 ? 102.477 3.873 69.696 1.00 80.79 269 HIS D O 1
ATOM 13328 N N . THR F 1 244 ? 101.946 6.049 69.483 1.00 88.83 270 THR D N 1
ATOM 13329 C CA . THR F 1 244 ? 102.866 6.273 68.356 1.00 81.83 270 THR D CA 1
ATOM 13330 C C . THR F 1 244 ? 104.159 6.940 68.794 1.00 82.74 270 THR D C 1
ATOM 13331 O O . THR F 1 244 ? 104.158 7.939 69.548 1.00 82.77 270 THR D O 1
ATOM 13335 N N . LEU F 1 245 ? 105.255 6.385 68.280 1.00 83.46 271 LEU D N 1
ATOM 13336 C CA . LEU F 1 245 ? 106.599 6.784 68.679 1.00 86.98 271 LEU D CA 1
ATOM 13337 C C . LEU F 1 245 ? 107.307 7.395 67.501 1.00 85.27 271 LEU D C 1
ATOM 13338 O O . LEU F 1 245 ? 107.167 6.872 66.363 1.00 75.05 271 LEU D O 1
ATOM 13343 N N . ASP F 1 246 ? 108.062 8.466 67.784 1.00 79.75 272 ASP D N 1
ATOM 13344 C CA . ASP F 1 246 ? 109.034 8.984 66.851 1.00 78.83 272 ASP D CA 1
ATOM 13345 C C . ASP F 1 246 ? 110.242 8.019 66.827 1.00 74.24 272 ASP D C 1
ATOM 13346 O O . ASP F 1 246 ? 110.938 7.886 67.823 1.00 86.90 272 ASP D O 1
ATOM 13351 N N . PRO F 1 247 ? 110.471 7.318 65.713 1.00 70.26 273 PRO D N 1
ATOM 13352 C CA . PRO F 1 247 ? 111.702 6.514 65.605 1.00 73.39 273 PRO D CA 1
ATOM 13353 C C . PRO F 1 247 ? 113.001 7.299 65.825 1.00 74.21 273 PRO D C 1
ATOM 13354 O O . PRO F 1 247 ? 113.946 6.770 66.362 1.00 67.73 273 PRO D O 1
ATOM 13358 N N . GLN F 1 248 ? 113.025 8.548 65.399 1.00 81.33 274 GLN D N 1
ATOM 13359 C CA . GLN F 1 248 ? 114.195 9.384 65.578 1.00 89.96 274 GLN D CA 1
ATOM 13360 C C . GLN F 1 248 ? 114.405 9.711 67.051 1.00 94.39 274 GLN D C 1
ATOM 13361 O O . GLN F 1 248 ? 115.514 9.650 67.541 1.00 95.46 274 GLN D O 1
ATOM 13367 N N . SER F 1 249 ? 113.326 10.042 67.731 1.00 94.86 275 SER D N 1
ATOM 13368 C CA . SER F 1 249 ? 113.367 10.337 69.156 1.00 94.85 275 SER D CA 1
ATOM 13369 C C . SER F 1 249 ? 112.599 9.246 69.756 1.00 95.76 275 SER D C 1
ATOM 13370 O O . SER F 1 249 ? 111.445 9.058 69.379 1.00 107.89 275 SER D O 1
ATOM 13373 N N . GLY F 1 250 ? 113.206 8.527 70.682 1.00 98.39 276 GLY D N 1
ATOM 13374 C CA . GLY F 1 250 ? 112.582 7.328 71.216 1.00 102.63 276 GLY D CA 1
ATOM 13375 C C . GLY F 1 250 ? 111.214 7.517 71.844 1.00 103.19 276 GLY D C 1
ATOM 13376 O O . GLY F 1 250 ? 110.440 6.568 71.907 1.00 95.23 276 GLY D O 1
ATOM 13377 N N . GLN F 1 251 ? 110.903 8.738 72.274 1.00 104.55 277 GLN D N 1
ATOM 13378 C CA . GLN F 1 251 ? 109.686 8.996 73.022 1.00 102.55 277 GLN D CA 1
ATOM 13379 C C . GLN F 1 251 ? 108.456 9.015 72.102 1.00 98.23 277 GLN D C 1
ATOM 13380 O O . GLN F 1 251 ? 108.577 9.016 70.879 1.00 95.19 277 GLN D O 1
ATOM 13386 N N . PRO F 1 252 ? 107.261 9.017 72.695 1.00 95.30 278 PRO D N 1
ATOM 13387 C CA . PRO F 1 252 ? 106.062 9.177 71.904 1.00 90.50 278 PRO D CA 1
ATOM 13388 C C . PRO F 1 252 ? 105.876 10.610 71.441 1.00 89.30 278 PRO D C 1
ATOM 13389 O O . PRO F 1 252 ? 106.546 11.559 71.931 1.00 81.93 278 PRO D O 1
ATOM 13393 N N . ILE F 1 253 ? 104.929 10.735 70.517 1.00 81.04 279 ILE D N 1
ATOM 13394 C CA . ILE F 1 253 ? 104.646 12.007 69.839 1.00 74.30 279 ILE D CA 1
ATOM 13395 C C . ILE F 1 253 ? 103.953 13.079 70.707 1.00 67.90 279 ILE D C 1
ATOM 13396 O O . ILE F 1 253 ? 103.063 12.788 71.490 1.00 58.29 279 ILE D O 1
ATOM 13401 N N . GLU F 1 254 ? 104.392 14.321 70.523 1.00 70.04 280 GLU D N 1
ATOM 13402 C CA . GLU F 1 254 ? 103.923 15.496 71.242 1.00 70.83 280 GLU D CA 1
ATOM 13403 C C . GLU F 1 254 ? 102.855 16.336 70.498 1.00 68.72 280 GLU D C 1
ATOM 13404 O O . GLU F 1 254 ? 102.130 17.105 71.124 1.00 69.95 280 GLU D O 1
ATOM 13410 N N . HIS F 1 255 ? 102.775 16.185 69.170 1.00 61.61 281 HIS D N 1
ATOM 13411 C CA . HIS F 1 255 ? 101.976 17.040 68.282 1.00 56.55 281 HIS D CA 1
ATOM 13412 C C . HIS F 1 255 ? 100.488 16.762 68.358 1.00 56.75 281 HIS D C 1
ATOM 13413 O O . HIS F 1 255 ? 100.095 15.826 69.001 1.00 58.93 281 HIS D O 1
ATOM 13420 N N . HIS F 1 256 ? 99.664 17.566 67.677 1.00 58.38 282 HIS D N 1
ATOM 13421 C CA . HIS F 1 256 ? 98.209 17.519 67.837 1.00 58.99 282 HIS D CA 1
ATOM 13422 C C . HIS F 1 256 ? 97.423 16.776 66.754 1.00 52.79 282 HIS D C 1
ATOM 13423 O O . HIS F 1 256 ? 96.214 16.797 66.757 1.00 58.85 282 HIS D O 1
ATOM 13430 N N . LEU F 1 257 ? 98.076 16.164 65.790 1.00 52.33 283 LEU D N 1
ATOM 13431 C CA . LEU F 1 257 ? 97.380 15.357 64.750 1.00 49.61 283 LEU D CA 1
ATOM 13432 C C . LEU F 1 257 ? 96.625 14.192 65.311 1.00 47.18 283 LEU D C 1
ATOM 13433 O O . LEU F 1 257 ? 97.167 13.277 65.895 1.00 45.49 283 LEU D O 1
ATOM 13438 N N . ALA F 1 258 ? 95.343 14.262 65.121 1.00 48.16 284 ALA D N 1
ATOM 13439 C CA . ALA F 1 258 ? 94.458 13.314 65.740 1.00 48.13 284 ALA D CA 1
ATOM 13440 C C . ALA F 1 258 ? 94.014 12.193 64.807 1.00 44.06 284 ALA D C 1
ATOM 13441 O O . ALA F 1 258 ? 93.732 11.082 65.287 1.00 43.83 284 ALA D O 1
ATOM 13443 N N . ALA F 1 259 ? 93.887 12.485 63.503 1.00 37.84 285 ALA D N 1
ATOM 13444 C CA . ALA F 1 259 ? 93.680 11.429 62.512 1.00 37.01 285 ALA D CA 1
ATOM 13445 C C . ALA F 1 259 ? 94.184 11.855 61.164 1.00 37.48 285 ALA D C 1
ATOM 13446 O O . ALA F 1 259 ? 93.980 12.983 60.738 1.00 37.30 285 ALA D O 1
ATOM 13448 N N . VAL F 1 260 ? 94.848 10.951 60.470 1.00 36.25 286 VAL D N 1
ATOM 13449 C CA . VAL F 1 260 ? 95.205 11.264 59.110 1.00 36.08 286 VAL D CA 1
ATOM 13450 C C . VAL F 1 260 ? 94.735 10.098 58.272 1.00 34.49 286 VAL D C 1
ATOM 13451 O O . VAL F 1 260 ? 94.800 8.985 58.721 1.00 35.81 286 VAL D O 1
ATOM 13455 N N . THR F 1 261 ? 94.231 10.368 57.087 1.00 34.18 287 THR D N 1
ATOM 13456 C CA . THR F 1 261 ? 93.743 9.340 56.190 1.00 34.94 287 THR D CA 1
ATOM 13457 C C . THR F 1 261 ? 94.434 9.508 54.903 1.00 34.50 287 THR D C 1
ATOM 13458 O O . THR F 1 261 ? 94.555 10.622 54.426 1.00 35.78 287 THR D O 1
ATOM 13462 N N . VAL F 1 262 ? 94.799 8.400 54.290 1.00 34.83 288 VAL D N 1
ATOM 13463 C CA . VAL F 1 262 ? 95.562 8.431 53.050 1.00 35.32 288 VAL D CA 1
ATOM 13464 C C . VAL F 1 262 ? 94.810 7.603 52.045 1.00 37.75 288 VAL D C 1
ATOM 13465 O O . VAL F 1 262 ? 94.229 6.576 52.386 1.00 39.66 288 VAL D O 1
ATOM 13469 N N . ILE F 1 263 ? 94.846 8.043 50.796 1.00 37.99 289 ILE D N 1
ATOM 13470 C CA . ILE F 1 263 ? 94.234 7.304 49.745 1.00 38.69 289 ILE D CA 1
ATOM 13471 C C . ILE F 1 263 ? 95.287 7.112 48.676 1.00 38.56 289 ILE D C 1
ATOM 13472 O O . ILE F 1 263 ? 95.893 8.094 48.233 1.00 41.05 289 ILE D O 1
ATOM 13477 N N . ASP F 1 264 ? 95.488 5.857 48.264 1.00 34.91 290 ASP D N 1
ATOM 13478 C CA . ASP F 1 264 ? 96.510 5.493 47.298 1.00 35.85 290 ASP D CA 1
ATOM 13479 C C . ASP F 1 264 ? 96.041 4.223 46.628 1.00 38.51 290 ASP D C 1
ATOM 13480 O O . ASP F 1 264 ? 95.388 3.420 47.257 1.00 39.33 290 ASP D O 1
ATOM 13485 N N . LYS F 1 265 ? 96.408 4.003 45.375 1.00 40.24 291 LYS D N 1
ATOM 13486 C CA . LYS F 1 265 ? 95.942 2.807 44.698 1.00 39.15 291 LYS D CA 1
ATOM 13487 C C . LYS F 1 265 ? 96.442 1.572 45.431 1.00 36.19 291 LYS D C 1
ATOM 13488 O O . LYS F 1 265 ? 95.863 0.519 45.259 1.00 34.08 291 LYS D O 1
ATOM 13494 N N . SER F 1 266 ? 97.523 1.662 46.214 1.00 33.58 292 SER D N 1
ATOM 13495 C CA . SER F 1 266 ? 98.006 0.494 46.957 1.00 32.51 292 SER D CA 1
ATOM 13496 C C . SER F 1 266 ? 97.603 0.596 48.400 1.00 34.02 292 SER D C 1
ATOM 13497 O O . SER F 1 266 ? 97.941 1.582 49.110 1.00 31.48 292 SER D O 1
ATOM 13500 N N . THR F 1 267 ? 96.877 -0.413 48.869 1.00 35.35 293 THR D N 1
ATOM 13501 C CA . THR F 1 267 ? 96.375 -0.341 50.261 1.00 35.93 293 THR D CA 1
ATOM 13502 C C . THR F 1 267 ? 97.523 -0.441 51.266 1.00 34.69 293 THR D C 1
ATOM 13503 O O . THR F 1 267 ? 97.476 0.180 52.338 1.00 31.77 293 THR D O 1
ATOM 13507 N N . LEU F 1 268 ? 98.541 -1.220 50.900 1.00 33.89 294 LEU D N 1
ATOM 13508 C CA . LEU F 1 268 ? 99.770 -1.313 51.682 1.00 32.99 294 LEU D CA 1
ATOM 13509 C C . LEU F 1 268 ? 100.340 0.093 51.856 1.00 33.87 294 LEU D C 1
ATOM 13510 O O . LEU F 1 268 ? 100.498 0.581 52.981 1.00 33.84 294 LEU D O 1
ATOM 13515 N N . ARG F 1 269 ? 100.564 0.784 50.744 1.00 34.15 295 ARG D N 1
ATOM 13516 C CA . ARG F 1 269 ? 101.143 2.126 50.807 1.00 34.28 295 ARG D CA 1
ATOM 13517 C C . ARG F 1 269 ? 100.289 3.154 51.536 1.00 32.02 295 ARG D C 1
ATOM 13518 O O . ARG F 1 269 ? 100.787 3.921 52.340 1.00 29.73 295 ARG D O 1
ATOM 13526 N N . ALA F 1 270 ? 98.991 3.106 51.325 1.00 31.60 296 ALA D N 1
ATOM 13527 C CA . ALA F 1 270 ? 98.101 3.924 52.138 1.00 31.31 296 ALA D CA 1
ATOM 13528 C C . ALA F 1 270 ? 98.239 3.693 53.636 1.00 30.36 296 ALA D C 1
ATOM 13529 O O . ALA F 1 270 ? 98.213 4.644 54.368 1.00 28.14 296 ALA D O 1
ATOM 13531 N N . ASP F 1 271 ? 98.384 2.438 54.056 1.00 31.92 297 ASP D N 1
ATOM 13532 C CA . ASP F 1 271 ? 98.579 2.088 55.467 1.00 33.16 297 ASP D CA 1
ATOM 13533 C C . ASP F 1 271 ? 99.966 2.569 56.024 1.00 33.70 297 ASP D C 1
ATOM 13534 O O . ASP F 1 271 ? 100.136 2.839 57.264 1.00 31.55 297 ASP D O 1
ATOM 13539 N N . GLY F 1 272 ? 100.948 2.641 55.123 1.00 31.35 298 GLY D N 1
ATOM 13540 C CA . GLY F 1 272 ? 102.301 2.956 55.546 1.00 33.61 298 GLY D CA 1
ATOM 13541 C C . GLY F 1 272 ? 102.453 4.455 55.716 1.00 33.15 298 GLY D C 1
ATOM 13542 O O . GLY F 1 272 ? 102.923 4.955 56.744 1.00 32.42 298 GLY D O 1
ATOM 13543 N N . LEU F 1 273 ? 102.045 5.167 54.681 1.00 31.30 299 LEU D N 1
ATOM 13544 C CA . LEU F 1 273 ? 102.162 6.600 54.643 1.00 29.98 299 LEU D CA 1
ATOM 13545 C C . LEU F 1 273 ? 101.310 7.186 55.733 1.00 29.94 299 LEU D C 1
ATOM 13546 O O . LEU F 1 273 ? 101.756 8.062 56.500 1.00 30.97 299 LEU D O 1
ATOM 13551 N N . SER F 1 274 ? 100.090 6.697 55.829 1.00 30.40 300 SER D N 1
ATOM 13552 C CA . SER F 1 274 ? 99.217 7.008 56.978 1.00 30.23 300 SER D CA 1
ATOM 13553 C C . SER F 1 274 ? 99.959 6.918 58.332 1.00 30.70 300 SER D C 1
ATOM 13554 O O . SER F 1 274 ? 100.045 7.890 59.090 1.00 29.34 300 SER D O 1
ATOM 13557 N N . THR F 1 275 ? 100.551 5.759 58.607 1.00 30.76 301 THR D N 1
ATOM 13558 C CA . THR F 1 275 ? 101.431 5.595 59.793 1.00 30.40 301 THR D CA 1
ATOM 13559 C C . THR F 1 275 ? 102.554 6.661 59.855 1.00 30.91 301 THR D C 1
ATOM 13560 O O . THR F 1 275 ? 102.859 7.159 60.905 1.00 30.57 301 THR D O 1
ATOM 13564 N N . ALA F 1 276 ? 103.131 7.001 58.707 1.00 32.85 302 ALA D N 1
ATOM 13565 C CA . ALA F 1 276 ? 104.252 7.926 58.606 1.00 35.48 302 ALA D CA 1
ATOM 13566 C C . ALA F 1 276 ? 103.853 9.355 58.875 1.00 35.61 302 ALA D C 1
ATOM 13567 O O . ALA F 1 276 ? 104.510 10.040 59.675 1.00 32.70 302 ALA D O 1
ATOM 13569 N N . LEU F 1 277 ? 102.773 9.783 58.196 1.00 36.92 303 LEU D N 1
ATOM 13570 C CA . LEU F 1 277 ? 102.166 11.134 58.392 1.00 36.82 303 LEU D CA 1
ATOM 13571 C C . LEU F 1 277 ? 101.727 11.366 59.836 1.00 38.97 303 LEU D C 1
ATOM 13572 O O . LEU F 1 277 ? 101.859 12.471 60.324 1.00 41.75 303 LEU D O 1
ATOM 13577 N N . MET F 1 278 ? 101.210 10.343 60.513 1.00 40.41 304 MET D N 1
ATOM 13578 C CA . MET F 1 278 ? 100.906 10.485 61.927 1.00 42.95 304 MET D CA 1
ATOM 13579 C C . MET F 1 278 ? 102.209 10.660 62.756 1.00 42.62 304 MET D C 1
ATOM 13580 O O . MET F 1 278 ? 102.217 11.387 63.728 1.00 42.98 304 MET D O 1
ATOM 13585 N N . VAL F 1 279 ? 103.304 10.039 62.350 1.00 39.64 305 VAL D N 1
ATOM 13586 C CA . VAL F 1 279 ? 104.506 10.216 63.091 1.00 40.51 305 VAL D CA 1
ATOM 13587 C C . VAL F 1 279 ? 104.934 11.667 62.918 1.00 42.15 305 VAL D C 1
ATOM 13588 O O . VAL F 1 279 ? 105.335 12.344 63.879 1.00 44.40 305 VAL D O 1
ATOM 13592 N N . LEU F 1 280 ? 104.832 12.150 61.700 1.00 41.40 306 LEU D N 1
ATOM 13593 C CA . LEU F 1 280 ? 105.401 13.473 61.380 1.00 42.75 306 LEU D CA 1
ATOM 13594 C C . LEU F 1 280 ? 104.619 14.655 61.975 1.00 40.64 306 LEU D C 1
ATOM 13595 O O . LEU F 1 280 ? 105.199 15.688 62.279 1.00 37.80 306 LEU D O 1
ATOM 13600 N N . GLY F 1 281 ? 103.322 14.464 62.111 1.00 40.24 307 GLY D N 1
ATOM 13601 C CA . GLY F 1 281 ? 102.428 15.469 62.643 1.00 44.84 307 GLY D CA 1
ATOM 13602 C C . GLY F 1 281 ? 101.799 16.387 61.602 1.00 47.62 307 GLY D C 1
ATOM 13603 O O . GLY F 1 281 ? 101.950 16.178 60.382 1.00 44.49 307 GLY D O 1
ATOM 13604 N N . PRO F 1 282 ? 101.099 17.427 62.081 1.00 49.81 308 PRO D N 1
ATOM 13605 C CA . PRO F 1 282 ? 100.275 18.222 61.159 1.00 48.84 308 PRO D CA 1
ATOM 13606 C C . PRO F 1 282 ? 101.090 19.077 60.257 1.00 50.34 308 PRO D C 1
ATOM 13607 O O . PRO F 1 282 ? 100.652 19.337 59.165 1.00 50.60 308 PRO D O 1
ATOM 13611 N N . GLU F 1 283 ? 102.279 19.487 60.681 1.00 58.53 309 GLU D N 1
ATOM 13612 C CA . GLU F 1 283 ? 103.109 20.372 59.864 1.00 62.98 309 GLU D CA 1
ATOM 13613 C C . GLU F 1 283 ? 103.959 19.561 58.874 1.00 58.52 309 GLU D C 1
ATOM 13614 O O . GLU F 1 283 ? 103.730 19.589 57.655 1.00 51.17 309 GLU D O 1
ATOM 13620 N N . LYS F 1 284 ? 104.935 18.824 59.396 1.00 56.86 310 LYS D N 1
ATOM 13621 C CA . LYS F 1 284 ? 105.844 18.040 58.530 1.00 56.50 310 LYS D CA 1
ATOM 13622 C C . LYS F 1 284 ? 105.092 17.027 57.637 1.00 53.01 310 LYS D C 1
ATOM 13623 O O . LYS F 1 284 ? 105.473 16.800 56.475 1.00 51.89 310 LYS D O 1
ATOM 13629 N N . GLY F 1 285 ? 104.011 16.463 58.179 1.00 48.48 311 GLY D N 1
ATOM 13630 C CA . GLY F 1 285 ? 103.100 15.600 57.431 1.00 46.44 311 GLY D CA 1
ATOM 13631 C C . GLY F 1 285 ? 102.485 16.229 56.197 1.00 43.90 311 GLY D C 1
ATOM 13632 O O . GLY F 1 285 ? 102.473 15.634 55.124 1.00 38.93 311 GLY D O 1
ATOM 13633 N N . LEU F 1 286 ? 101.968 17.442 56.347 1.00 48.07 312 LEU D N 1
ATOM 13634 C CA . LEU F 1 286 ? 101.443 18.178 55.197 1.00 48.41 312 LEU D CA 1
ATOM 13635 C C . LEU F 1 286 ? 102.497 18.528 54.169 1.00 47.23 312 LEU D C 1
ATOM 13636 O O . LEU F 1 286 ? 102.228 18.446 52.938 1.00 47.08 312 LEU D O 1
ATOM 13641 N N . ALA F 1 287 ? 103.667 18.923 54.664 1.00 44.51 313 ALA D N 1
ATOM 13642 C CA . ALA F 1 287 ? 104.752 19.301 53.794 1.00 45.15 313 ALA D CA 1
ATOM 13643 C C . ALA F 1 287 ? 105.025 18.103 52.919 1.00 47.34 313 ALA D C 1
ATOM 13644 O O . ALA F 1 287 ? 104.898 18.200 51.685 1.00 44.20 313 ALA D O 1
ATOM 13646 N N . LEU F 1 288 ? 105.334 16.966 53.576 1.00 50.08 314 LEU D N 1
ATOM 13647 C CA . LEU F 1 288 ? 105.703 15.721 52.900 1.00 48.13 314 LEU D CA 1
ATOM 13648 C C . LEU F 1 288 ? 104.610 15.362 51.939 1.00 47.74 314 LEU D C 1
ATOM 13649 O O . LEU F 1 288 ? 104.855 15.180 50.757 1.00 50.82 314 LEU D O 1
ATOM 13654 N N . ALA F 1 289 ? 103.390 15.303 52.426 1.00 48.41 315 ALA D N 1
ATOM 13655 C CA . ALA F 1 289 ? 102.277 14.958 51.548 1.00 53.47 315 ALA D CA 1
ATOM 13656 C C . ALA F 1 289 ? 102.142 15.788 50.267 1.00 58.41 315 ALA D C 1
ATOM 13657 O O . ALA F 1 289 ? 101.808 15.229 49.226 1.00 57.18 315 ALA D O 1
ATOM 13659 N N . GLU F 1 290 ? 102.374 17.107 50.346 1.00 62.73 316 GLU D N 1
ATOM 13660 C CA . GLU F 1 290 ? 102.391 17.955 49.144 1.00 61.39 316 GLU D CA 1
ATOM 13661 C C . GLU F 1 290 ? 103.630 17.720 48.295 1.00 59.56 316 GLU D C 1
ATOM 13662 O O . GLU F 1 290 ? 103.507 17.620 47.071 1.00 56.24 316 GLU D O 1
ATOM 13668 N N . ARG F 1 291 ? 104.800 17.648 48.946 1.00 56.99 317 ARG D N 1
ATOM 13669 C CA . ARG F 1 291 ? 106.063 17.329 48.284 1.00 57.60 317 ARG D CA 1
ATOM 13670 C C . ARG F 1 291 ? 106.019 16.039 47.465 1.00 54.35 317 ARG D C 1
ATOM 13671 O O . ARG F 1 291 ? 106.520 16.000 46.368 1.00 56.56 317 ARG D O 1
ATOM 13679 N N . ASN F 1 292 ? 105.444 14.983 48.011 1.00 51.39 318 ASN D N 1
ATOM 13680 C CA . ASN F 1 292 ? 105.376 13.710 47.296 1.00 49.24 318 ASN D CA 1
ATOM 13681 C C . ASN F 1 292 ? 104.068 13.526 46.533 1.00 50.45 318 ASN D C 1
ATOM 13682 O O . ASN F 1 292 ? 103.903 12.559 45.838 1.00 50.71 318 ASN D O 1
ATOM 13687 N N . GLY F 1 293 ? 103.126 14.443 46.665 1.00 50.29 319 GLY D N 1
ATOM 13688 C CA . GLY F 1 293 ? 101.830 14.300 46.005 1.00 48.39 319 GLY D CA 1
ATOM 13689 C C . GLY F 1 293 ? 100.867 13.260 46.561 1.00 49.65 319 GLY D C 1
ATOM 13690 O O . GLY F 1 293 ? 100.100 12.659 45.813 1.00 49.84 319 GLY D O 1
ATOM 13691 N N . ILE F 1 294 ? 100.853 13.091 47.874 1.00 48.34 320 ILE D N 1
ATOM 13692 C CA . ILE F 1 294 ? 100.011 12.107 48.516 1.00 45.36 320 ILE D CA 1
ATOM 13693 C C . ILE F 1 294 ? 98.636 12.683 48.724 1.00 44.86 320 ILE D C 1
ATOM 13694 O O . ILE F 1 294 ? 98.510 13.829 49.157 1.00 47.09 320 ILE D O 1
ATOM 13699 N N . ALA F 1 295 ? 97.610 11.882 48.444 1.00 43.66 321 ALA D N 1
ATOM 13700 C CA . ALA F 1 295 ? 96.234 12.270 48.764 1.00 41.14 321 ALA D CA 1
ATOM 13701 C C . ALA F 1 295 ? 95.913 11.980 50.247 1.00 39.89 321 ALA D C 1
ATOM 13702 O O . ALA F 1 295 ? 95.790 10.843 50.639 1.00 40.14 321 ALA D O 1
ATOM 13704 N N . ALA F 1 296 ? 95.788 13.009 51.069 1.00 39.09 322 ALA D N 1
ATOM 13705 C CA . ALA F 1 296 ? 95.573 12.799 52.487 1.00 37.45 322 ALA D CA 1
ATOM 13706 C C . ALA F 1 296 ? 94.714 13.876 53.097 1.00 39.43 322 ALA D C 1
ATOM 13707 O O . ALA F 1 296 ? 94.734 15.033 52.668 1.00 40.18 322 ALA D O 1
ATOM 13709 N N . PHE F 1 297 ? 93.991 13.474 54.125 1.00 38.93 323 PHE D N 1
ATOM 13710 C CA . PHE F 1 297 ? 93.075 14.319 54.813 1.00 40.54 323 PHE D CA 1
ATOM 13711 C C . PHE F 1 297 ? 93.491 14.257 56.261 1.00 40.49 323 PHE D C 1
ATOM 13712 O O . PHE F 1 297 ? 93.583 13.175 56.796 1.00 43.52 323 PHE D O 1
ATOM 13720 N N . PHE F 1 298 ? 93.782 15.402 56.873 1.00 41.82 324 PHE D N 1
ATOM 13721 C CA . PHE F 1 298 ? 94.356 15.500 58.253 1.00 43.01 324 PHE D CA 1
ATOM 13722 C C . PHE F 1 298 ? 93.339 16.080 59.248 1.00 44.50 324 PHE D C 1
ATOM 13723 O O . PHE F 1 298 ? 92.662 17.062 58.919 1.00 47.89 324 PHE D O 1
ATOM 13731 N N . VAL F 1 299 ? 93.289 15.555 60.469 1.00 41.90 325 VAL D N 1
ATOM 13732 C CA . VAL F 1 299 ? 92.415 16.111 61.466 1.00 42.70 325 VAL D CA 1
ATOM 13733 C C . VAL F 1 299 ? 93.237 16.465 62.643 1.00 43.78 325 VAL D C 1
ATOM 13734 O O . VAL F 1 299 ? 93.781 15.602 63.280 1.00 47.75 325 VAL D O 1
ATOM 13738 N N . VAL F 1 300 ? 93.237 17.739 62.982 1.00 47.48 326 VAL D N 1
ATOM 13739 C CA . VAL F 1 300 ? 94.150 18.289 63.925 1.00 51.01 326 VAL D CA 1
ATOM 13740 C C . VAL F 1 300 ? 93.331 18.858 65.084 1.00 58.98 326 VAL D C 1
ATOM 13741 O O . VAL F 1 300 ? 92.269 19.470 64.877 1.00 64.52 326 VAL D O 1
ATOM 13745 N N . ARG F 1 301 ? 93.836 18.680 66.298 1.00 64.69 327 ARG D N 1
ATOM 13746 C CA . ARG F 1 301 ? 93.290 19.350 67.474 1.00 71.74 327 ARG D CA 1
ATOM 13747 C C . ARG F 1 301 ? 93.766 20.814 67.534 1.00 80.86 327 ARG D C 1
ATOM 13748 O O . ARG F 1 301 ? 94.990 21.061 67.634 1.00 81.74 327 ARG D O 1
ATOM 13756 N N . GLU F 1 302 ? 92.805 21.757 67.452 1.00 87.84 328 GLU D N 1
ATOM 13757 C CA . GLU F 1 302 ? 93.031 23.219 67.605 1.00 89.80 328 GLU D CA 1
ATOM 13758 C C . GLU F 1 302 ? 91.998 23.807 68.552 1.00 91.95 328 GLU D C 1
ATOM 13759 O O . GLU F 1 302 ? 90.817 23.855 68.185 1.00 92.67 328 GLU D O 1
ATOM 13765 N N . GLY F 1 303 ? 92.432 24.230 69.749 1.00 98.36 329 GLY D N 1
ATOM 13766 C CA . GLY F 1 303 ? 91.612 25.032 70.694 1.00 105.22 329 GLY D CA 1
ATOM 13767 C C . GLY F 1 303 ? 90.218 24.521 71.060 1.00 112.91 329 GLY D C 1
ATOM 13768 O O . GLY F 1 303 ? 89.210 25.217 70.827 1.00 111.67 329 GLY D O 1
ATOM 13769 N N . GLN F 1 304 ? 90.175 23.323 71.666 1.00 117.52 330 GLN D N 1
ATOM 13770 C CA . GLN F 1 304 ? 88.908 22.575 72.000 1.00 117.11 330 GLN D CA 1
ATOM 13771 C C . GLN F 1 304 ? 87.816 22.526 70.867 1.00 110.00 330 GLN D C 1
ATOM 13772 O O . GLN F 1 304 ? 86.810 23.250 70.874 1.00 99.14 330 GLN D O 1
ATOM 13778 N N . GLY F 1 305 ? 88.050 21.628 69.919 1.00 97.64 331 GLY D N 1
ATOM 13779 C CA . GLY F 1 305 ? 87.355 21.594 68.629 1.00 86.94 331 GLY D CA 1
ATOM 13780 C C . GLY F 1 305 ? 88.301 20.925 67.653 1.00 79.34 331 GLY D C 1
ATOM 13781 O O . GLY F 1 305 ? 89.424 20.530 68.049 1.00 76.05 331 GLY D O 1
ATOM 13782 N N . PHE F 1 306 ? 87.887 20.779 66.393 1.00 76.63 332 PHE D N 1
ATOM 13783 C CA . PHE F 1 306 ? 88.883 20.242 65.412 1.00 71.83 332 PHE D CA 1
ATOM 13784 C C . PHE F 1 306 ? 88.976 21.060 64.107 1.00 73.31 332 PHE D C 1
ATOM 13785 O O . PHE F 1 306 ? 87.926 21.629 63.715 1.00 80.71 332 PHE D O 1
ATOM 13793 N N . VAL F 1 307 ? 90.183 21.132 63.488 1.00 75.70 333 VAL D N 1
ATOM 13794 C CA . VAL F 1 307 ? 90.381 21.625 62.072 1.00 75.70 333 VAL D CA 1
ATOM 13795 C C . VAL F 1 307 ? 90.926 20.550 61.099 1.00 67.70 333 VAL D C 1
ATOM 13796 O O . VAL F 1 307 ? 91.828 19.794 61.423 1.00 67.44 333 VAL D O 1
ATOM 13800 N N . THR F 1 308 ? 90.382 20.497 59.899 1.00 59.93 334 THR D N 1
ATOM 13801 C CA . THR F 1 308 ? 90.681 19.445 58.983 1.00 56.60 334 THR D CA 1
ATOM 13802 C C . THR F 1 308 ? 91.427 20.083 57.858 1.00 57.39 334 THR D C 1
ATOM 13803 O O . THR F 1 308 ? 91.118 21.180 57.527 1.00 58.44 334 THR D O 1
ATOM 13807 N N . THR F 1 309 ? 92.381 19.394 57.246 1.00 59.47 335 THR D N 1
ATOM 13808 C CA . THR F 1 309 ? 93.163 19.957 56.135 1.00 59.78 335 THR D CA 1
ATOM 13809 C C . THR F 1 309 ? 93.377 18.888 55.095 1.00 60.47 335 THR D C 1
ATOM 13810 O O . THR F 1 309 ? 93.804 17.809 55.463 1.00 71.26 335 THR D O 1
ATOM 13814 N N . SER F 1 310 ? 93.114 19.175 53.817 1.00 56.23 336 SER D N 1
ATOM 13815 C CA . SER F 1 310 ? 93.201 18.166 52.754 1.00 53.82 336 SER D CA 1
ATOM 13816 C C . SER F 1 310 ? 94.366 18.480 51.848 1.00 52.28 336 SER D C 1
ATOM 13817 O O . SER F 1 310 ? 94.735 19.613 51.785 1.00 59.82 336 SER D O 1
ATOM 13820 N N . THR F 1 311 ? 94.993 17.501 51.199 1.00 55.63 337 THR D N 1
ATOM 13821 C CA . THR F 1 311 ? 96.123 17.840 50.332 1.00 60.02 337 THR D CA 1
ATOM 13822 C C . THR F 1 311 ? 95.602 18.216 48.953 1.00 62.01 337 THR D C 1
ATOM 13823 O O . THR F 1 311 ? 94.432 17.990 48.639 1.00 62.31 337 THR D O 1
ATOM 13827 N N . LYS F 1 312 ? 96.498 18.817 48.176 1.00 61.20 338 LYS D N 1
ATOM 13828 C CA . LYS F 1 312 ? 96.264 19.160 46.812 1.00 62.07 338 LYS D CA 1
ATOM 13829 C C . LYS F 1 312 ? 95.865 17.924 45.991 1.00 61.16 338 LYS D C 1
ATOM 13830 O O . LYS F 1 312 ? 94.899 17.989 45.259 1.00 60.36 338 LYS D O 1
ATOM 13836 N N . ALA F 1 313 ? 96.632 16.830 46.102 1.00 61.28 339 ALA D N 1
ATOM 13837 C CA . ALA F 1 313 ? 96.339 15.518 45.454 1.00 56.73 339 ALA D CA 1
ATOM 13838 C C . ALA F 1 313 ? 95.006 14.920 45.901 1.00 53.16 339 ALA D C 1
ATOM 13839 O O . ALA F 1 313 ? 94.315 14.291 45.109 1.00 51.53 339 ALA D O 1
ATOM 13841 N N . PHE F 1 314 ? 94.655 15.125 47.165 1.00 50.74 340 PHE D N 1
ATOM 13842 C CA . PHE F 1 314 ? 93.343 14.769 47.690 1.00 51.36 340 PHE D CA 1
ATOM 13843 C C . PHE F 1 314 ? 92.248 15.576 47.017 1.00 54.24 340 PHE D C 1
ATOM 13844 O O . PHE F 1 314 ? 91.191 15.027 46.699 1.00 51.98 340 PHE D O 1
ATOM 13852 N N . ASP F 1 315 ? 92.471 16.882 46.854 1.00 60.42 341 ASP D N 1
ATOM 13853 C CA . ASP F 1 315 ? 91.415 17.777 46.363 1.00 65.33 341 ASP D CA 1
ATOM 13854 C C . ASP F 1 315 ? 91.125 17.515 44.913 1.00 69.20 341 ASP D C 1
ATOM 13855 O O . ASP F 1 315 ? 89.965 17.457 44.576 1.00 68.78 341 ASP D O 1
ATOM 13860 N N . GLU F 1 316 ? 92.162 17.354 44.080 1.00 70.48 342 GLU D N 1
ATOM 13861 C CA . GLU F 1 316 ? 91.993 16.969 42.660 1.00 78.18 342 GLU D CA 1
ATOM 13862 C C . GLU F 1 316 ? 91.187 15.663 42.498 1.00 78.76 342 GLU D C 1
ATOM 13863 O O . GLU F 1 316 ? 90.431 15.512 41.551 1.00 76.37 342 GLU D O 1
ATOM 13869 N N . LEU F 1 317 ? 91.347 14.724 43.427 1.00 82.42 343 LEU D N 1
ATOM 13870 C CA . LEU F 1 317 ? 90.648 13.434 43.346 1.00 79.70 343 LEU D CA 1
ATOM 13871 C C . LEU F 1 317 ? 89.216 13.542 43.828 1.00 74.97 343 LEU D C 1
ATOM 13872 O O . LEU F 1 317 ? 88.368 12.883 43.272 1.00 72.09 343 LEU D O 1
ATOM 13877 N N . PHE F 1 318 ? 88.941 14.348 44.851 1.00 83.73 344 PHE D N 1
ATOM 13878 C CA . PHE F 1 318 ? 87.610 14.319 45.523 1.00 92.60 344 PHE D CA 1
ATOM 13879 C C . PHE F 1 318 ? 86.889 15.657 45.719 1.00 101.09 344 PHE D C 1
ATOM 13880 O O . PHE F 1 318 ? 85.767 15.650 46.196 1.00 102.66 344 PHE D O 1
ATOM 13888 N N . GLY F 1 319 ? 87.507 16.775 45.335 1.00 113.89 345 GLY D N 1
ATOM 13889 C CA . GLY F 1 319 ? 87.033 18.131 45.690 1.00 121.80 345 GLY D CA 1
ATOM 13890 C C . GLY F 1 319 ? 87.509 18.660 47.052 1.00 123.25 345 GLY D C 1
ATOM 13891 O O . GLY F 1 319 ? 87.977 17.906 47.910 1.00 118.21 345 GLY D O 1
ATOM 13892 N N . ALA F 1 320 ? 87.352 19.966 47.256 1.00 119.39 346 ALA D N 1
ATOM 13893 C CA . ALA F 1 320 ? 87.716 20.610 48.513 1.00 113.51 346 ALA D CA 1
ATOM 13894 C C . ALA F 1 320 ? 86.601 20.644 49.550 1.00 111.68 346 ALA D C 1
ATOM 13895 O O . ALA F 1 320 ? 86.907 20.813 50.716 1.00 113.37 346 ALA D O 1
ATOM 13897 N N . GLY F 1 321 ? 85.332 20.450 49.170 1.00 114.16 347 GLY D N 1
ATOM 13898 C CA . GLY F 1 321 ? 84.175 20.659 50.095 1.00 121.79 347 GLY D CA 1
ATOM 13899 C C . GLY F 1 321 ? 83.752 19.594 51.134 1.00 124.84 347 GLY D C 1
ATOM 13900 O O . GLY F 1 321 ? 84.419 18.578 51.345 1.00 120.60 347 GLY D O 1
ATOM 13901 N N . VAL F 1 322 ? 82.620 19.848 51.806 1.00 125.59 348 VAL D N 1
ATOM 13902 C CA . VAL F 1 322 ? 82.022 18.898 52.780 1.00 121.44 348 VAL D CA 1
ATOM 13903 C C . VAL F 1 322 ? 80.556 19.254 53.086 1.00 118.76 348 VAL D C 1
ATOM 13904 O O . VAL F 1 322 ? 79.653 18.482 52.791 1.00 104.78 348 VAL D O 1
ATOM 13908 N N . MET G 1 3 ? -22.965 9.358 127.311 1.00 102.06 29 MET E N 1
ATOM 13909 C CA . MET G 1 3 ? -23.053 8.019 126.675 1.00 95.85 29 MET E CA 1
ATOM 13910 C C . MET G 1 3 ? -24.442 7.407 126.948 1.00 88.58 29 MET E C 1
ATOM 13911 O O . MET G 1 3 ? -25.149 7.774 127.900 1.00 84.31 29 MET E O 1
ATOM 13916 N N . ASP G 1 4 ? -24.824 6.502 126.049 1.00 85.64 30 ASP E N 1
ATOM 13917 C CA . ASP G 1 4 ? -26.003 5.628 126.187 1.00 75.71 30 ASP E CA 1
ATOM 13918 C C . ASP G 1 4 ? -25.565 4.169 126.505 1.00 70.64 30 ASP E C 1
ATOM 13919 O O . ASP G 1 4 ? -24.397 3.715 126.274 1.00 72.11 30 ASP E O 1
ATOM 13924 N N . LEU G 1 5 ? -26.541 3.434 127.007 1.00 66.12 31 LEU E N 1
ATOM 13925 C CA . LEU G 1 5 ? -26.328 2.076 127.487 1.00 63.12 31 LEU E CA 1
ATOM 13926 C C . LEU G 1 5 ? -26.133 1.096 126.373 1.00 60.56 31 LEU E C 1
ATOM 13927 O O . LEU G 1 5 ? -25.325 0.209 126.506 1.00 62.06 31 LEU E O 1
ATOM 13932 N N . PHE G 1 6 ? -26.896 1.258 125.292 1.00 61.26 32 PHE E N 1
ATOM 13933 C CA . PHE G 1 6 ? -26.733 0.460 124.076 1.00 60.42 32 PHE E CA 1
ATOM 13934 C C . PHE G 1 6 ? -26.130 1.279 122.933 1.00 63.39 32 PHE E C 1
ATOM 13935 O O . PHE G 1 6 ? -26.669 2.333 122.536 1.00 67.64 32 PHE E O 1
ATOM 13943 N N . GLN G 1 7 ? -25.037 0.778 122.373 1.00 64.11 33 GLN E N 1
ATOM 13944 C CA . GLN G 1 7 ? -24.158 1.626 121.586 1.00 68.45 33 GLN E CA 1
ATOM 13945 C C . GLN G 1 7 ? -23.160 0.722 120.882 1.00 64.13 33 GLN E C 1
ATOM 13946 O O . GLN G 1 7 ? -22.760 -0.284 121.427 1.00 60.58 33 GLN E O 1
ATOM 13952 N N . ASP G 1 8 ? -22.805 1.063 119.652 1.00 63.50 34 ASP E N 1
ATOM 13953 C CA . ASP G 1 8 ? -21.738 0.374 118.948 1.00 61.71 34 ASP E CA 1
ATOM 13954 C C . ASP G 1 8 ? -20.441 0.541 119.732 1.00 60.47 34 ASP E C 1
ATOM 13955 O O . ASP G 1 8 ? -20.226 1.592 120.382 1.00 60.72 34 ASP E O 1
ATOM 13960 N N . LYS G 1 9 ? -19.592 -0.485 119.705 1.00 58.10 35 LYS E N 1
ATOM 13961 C CA . LYS G 1 9 ? -18.321 -0.412 120.438 1.00 61.48 35 LYS E CA 1
ATOM 13962 C C . LYS G 1 9 ? -17.171 0.177 119.592 1.00 59.34 35 LYS E C 1
ATOM 13963 O O . LYS G 1 9 ? -17.006 -0.235 118.459 1.00 65.37 35 LYS E O 1
ATOM 13969 N N . VAL G 1 10 ? -16.378 1.101 120.141 1.00 56.10 36 VAL E N 1
ATOM 13970 C CA . VAL G 1 10 ? -15.114 1.538 119.517 1.00 54.55 36 VAL E CA 1
ATOM 13971 C C . VAL G 1 10 ? -13.964 0.617 119.902 1.00 55.24 36 VAL E C 1
ATOM 13972 O O . VAL G 1 10 ? -13.354 0.778 120.937 1.00 54.60 36 VAL E O 1
ATOM 13976 N N . GLU G 1 11 ? -13.660 -0.337 119.044 1.00 59.29 37 GLU E N 1
ATOM 13977 C CA . GLU G 1 11 ? -12.565 -1.283 119.279 1.00 64.97 37 GLU E CA 1
ATOM 13978 C C . GLU G 1 11 ? -11.193 -0.702 118.933 1.00 64.00 37 GLU E C 1
ATOM 13979 O O . GLU G 1 11 ? -11.077 0.028 117.974 1.00 69.08 37 GLU E O 1
ATOM 13985 N N . ALA G 1 12 ? -10.163 -1.066 119.697 1.00 61.69 38 ALA E N 1
ATOM 13986 C CA . ALA G 1 12 ? -8.799 -0.669 119.411 1.00 60.23 38 ALA E CA 1
ATOM 13987 C C . ALA G 1 12 ? -7.862 -1.862 119.531 1.00 59.79 38 ALA E C 1
ATOM 13988 O O . ALA G 1 12 ? -8.038 -2.734 120.383 1.00 61.80 38 ALA E O 1
ATOM 13990 N N . PHE G 1 13 ? -6.899 -1.915 118.617 1.00 58.07 39 PHE E N 1
ATOM 13991 C CA . PHE G 1 13 ? -5.754 -2.780 118.761 1.00 58.71 39 PHE E CA 1
ATOM 13992 C C . PHE G 1 13 ? -4.463 -2.071 118.312 1.00 57.69 39 PHE E C 1
ATOM 13993 O O . PHE G 1 13 ? -4.507 -1.060 117.606 1.00 57.13 39 PHE E O 1
ATOM 14001 N N . THR G 1 14 ? -3.339 -2.615 118.783 1.00 55.55 40 THR E N 1
ATOM 14002 C CA . THR G 1 14 ? -2.019 -2.106 118.499 1.00 53.75 40 THR E CA 1
ATOM 14003 C C . THR G 1 14 ? -1.083 -3.268 118.251 1.00 53.47 40 THR E C 1
ATOM 14004 O O . THR G 1 14 ? -1.336 -4.399 118.700 1.00 58.38 40 THR E O 1
ATOM 14008 N N . GLY G 1 15 ? -0.014 -3.003 117.510 1.00 47.72 41 GLY E N 1
ATOM 14009 C CA . GLY G 1 15 ? 1.031 -3.980 117.351 1.00 47.75 41 GLY E CA 1
ATOM 14010 C C . GLY G 1 15 ? 2.362 -3.369 116.956 1.00 49.29 41 GLY E C 1
ATOM 14011 O O . GLY G 1 15 ? 2.465 -2.163 116.725 1.00 51.33 41 GLY E O 1
ATOM 14012 N N . PRO G 1 16 ? 3.400 -4.190 116.892 1.00 50.40 42 PRO E N 1
ATOM 14013 C CA . PRO G 1 16 ? 4.710 -3.716 116.485 1.00 53.61 42 PRO E CA 1
ATOM 14014 C C . PRO G 1 16 ? 4.979 -3.780 114.954 1.00 54.93 42 PRO E C 1
ATOM 14015 O O . PRO G 1 16 ? 4.539 -4.709 114.282 1.00 58.95 42 PRO E O 1
ATOM 14019 N N . THR G 1 17 ? 5.733 -2.799 114.458 1.00 53.62 43 THR E N 1
ATOM 14020 C CA . THR G 1 17 ? 6.439 -2.849 113.176 1.00 50.37 43 THR E CA 1
ATOM 14021 C C . THR G 1 17 ? 7.940 -3.045 113.481 1.00 51.21 43 THR E C 1
ATOM 14022 O O . THR G 1 17 ? 8.340 -2.888 114.634 1.00 50.48 43 THR E O 1
ATOM 14026 N N . MET G 1 18 ? 8.798 -3.345 112.500 1.00 50.13 44 MET E N 1
ATOM 14027 C CA . MET G 1 18 ? 10.213 -3.389 112.839 1.00 53.53 44 MET E CA 1
ATOM 14028 C C . MET G 1 18 ? 10.499 -1.997 113.228 1.00 54.71 44 MET E C 1
ATOM 14029 O O . MET G 1 18 ? 10.221 -1.112 112.462 1.00 66.56 44 MET E O 1
ATOM 14034 N N . GLY G 1 19 ? 10.889 -1.723 114.442 1.00 54.28 45 GLY E N 1
ATOM 14035 C CA . GLY G 1 19 ? 11.157 -0.280 114.792 1.00 58.18 45 GLY E CA 1
ATOM 14036 C C . GLY G 1 19 ? 10.111 0.764 115.268 1.00 56.39 45 GLY E C 1
ATOM 14037 O O . GLY G 1 19 ? 10.464 1.883 115.584 1.00 51.65 45 GLY E O 1
ATOM 14038 N N . SER G 1 20 ? 8.836 0.410 115.349 1.00 60.91 46 SER E N 1
ATOM 14039 C CA . SER G 1 20 ? 7.781 1.345 115.815 1.00 57.33 46 SER E CA 1
ATOM 14040 C C . SER G 1 20 ? 6.475 0.525 116.084 1.00 53.95 46 SER E C 1
ATOM 14041 O O . SER G 1 20 ? 6.538 -0.718 116.285 1.00 52.53 46 SER E O 1
ATOM 14044 N N . THR G 1 21 ? 5.320 1.211 116.078 1.00 48.73 47 THR E N 1
ATOM 14045 C CA . THR G 1 21 ? 4.001 0.596 116.282 1.00 45.83 47 THR E CA 1
ATOM 14046 C C . THR G 1 21 ? 2.967 1.123 115.327 1.00 46.23 47 THR E C 1
ATOM 14047 O O . THR G 1 21 ? 3.142 2.203 114.723 1.00 45.93 47 THR E O 1
ATOM 14051 N N . TYR G 1 22 ? 1.876 0.354 115.219 1.00 48.01 48 TYR E N 1
ATOM 14052 C CA . TYR G 1 22 ? 0.627 0.797 114.555 1.00 47.68 48 TYR E CA 1
ATOM 14053 C C . TYR G 1 22 ? -0.533 0.709 115.518 1.00 50.48 48 TYR E C 1
ATOM 14054 O O . TYR G 1 22 ? -0.507 -0.082 116.474 1.00 49.84 48 TYR E O 1
ATOM 14063 N N . THR G 1 23 ? -1.583 1.460 115.205 1.00 49.29 49 THR E N 1
ATOM 14064 C CA . THR G 1 23 ? -2.763 1.481 116.012 1.00 49.45 49 THR E CA 1
ATOM 14065 C C . THR G 1 23 ? -3.972 1.628 115.125 1.00 47.78 49 THR E C 1
ATOM 14066 O O . THR G 1 23 ? -4.047 2.570 114.354 1.00 52.27 49 THR E O 1
ATOM 14070 N N . VAL G 1 24 ? -4.915 0.705 115.248 1.00 46.28 50 VAL E N 1
ATOM 14071 C CA . VAL G 1 24 ? -6.139 0.746 114.495 1.00 48.03 50 VAL E CA 1
ATOM 14072 C C . VAL G 1 24 ? -7.262 0.937 115.491 1.00 49.54 50 VAL E C 1
ATOM 14073 O O . VAL G 1 24 ? -7.372 0.187 116.446 1.00 48.87 50 VAL E O 1
ATOM 14077 N N . LYS G 1 25 ? -8.117 1.909 115.242 1.00 49.36 51 LYS E N 1
ATOM 14078 C CA . LYS G 1 25 ? -9.330 2.057 116.015 1.00 53.07 51 LYS E CA 1
ATOM 14079 C C . LYS G 1 25 ? -10.507 2.088 115.054 1.00 54.91 51 LYS E C 1
ATOM 14080 O O . LYS G 1 25 ? -10.402 2.690 114.004 1.00 61.61 51 LYS E O 1
ATOM 14086 N N . TYR G 1 26 ? -11.606 1.432 115.390 1.00 53.66 52 TYR E N 1
ATOM 14087 C CA . TYR G 1 26 ? -12.754 1.380 114.510 1.00 55.03 52 TYR E CA 1
ATOM 14088 C C . TYR G 1 26 ? -14.033 1.066 115.220 1.00 57.83 52 TYR E C 1
ATOM 14089 O O . TYR G 1 26 ? -14.027 0.454 116.283 1.00 57.66 52 TYR E O 1
ATOM 14098 N N . VAL G 1 27 ? -15.132 1.473 114.595 1.00 62.99 53 VAL E N 1
ATOM 14099 C CA . VAL G 1 27 ? -16.474 1.311 115.136 1.00 62.88 53 VAL E CA 1
ATOM 14100 C C . VAL G 1 27 ? -16.997 0.027 114.615 1.00 62.91 53 VAL E C 1
ATOM 14101 O O . VAL G 1 27 ? -16.996 -0.207 113.413 1.00 62.93 53 VAL E O 1
ATOM 14105 N N . ARG G 1 28 ? -17.469 -0.790 115.529 1.00 68.22 54 ARG E N 1
ATOM 14106 C CA . ARG G 1 28 ? -17.961 -2.089 115.189 1.00 76.21 54 ARG E CA 1
ATOM 14107 C C . ARG G 1 28 ? -19.495 -2.135 115.286 1.00 77.10 54 ARG E C 1
ATOM 14108 O O . ARG G 1 28 ? -20.090 -1.686 116.259 1.00 77.54 54 ARG E O 1
ATOM 14116 N N . SER G 1 29 ? -20.125 -2.698 114.271 1.00 77.40 55 SER E N 1
ATOM 14117 C CA . SER G 1 29 ? -21.559 -2.900 114.274 1.00 79.13 55 SER E CA 1
ATOM 14118 C C . SER G 1 29 ? -21.910 -4.375 114.551 1.00 85.68 55 SER E C 1
ATOM 14119 O O . SER G 1 29 ? -21.021 -5.245 114.579 1.00 88.48 55 SER E O 1
ATOM 14122 N N . GLY G 1 30 ? -23.198 -4.656 114.758 1.00 89.74 56 GLY E N 1
ATOM 14123 C CA . GLY G 1 30 ? -23.670 -6.048 114.930 1.00 92.57 56 GLY E CA 1
ATOM 14124 C C . GLY G 1 30 ? -23.129 -6.937 113.818 1.00 92.41 56 GLY E C 1
ATOM 14125 O O . GLY G 1 30 ? -22.639 -8.040 114.067 1.00 93.01 56 GLY E O 1
ATOM 14126 N N . ASP G 1 31 ? -23.203 -6.410 112.593 1.00 93.98 57 ASP E N 1
ATOM 14127 C CA . ASP G 1 31 ? -22.519 -6.953 111.395 1.00 99.18 57 ASP E CA 1
ATOM 14128 C C . ASP G 1 31 ? -20.996 -7.087 111.519 1.00 99.06 57 ASP E C 1
ATOM 14129 O O . ASP G 1 31 ? -20.441 -8.195 111.412 1.00 95.96 57 ASP E O 1
ATOM 14134 N N . GLY G 1 32 ? -20.352 -5.924 111.701 1.00 92.52 58 GLY E N 1
ATOM 14135 C CA . GLY G 1 32 ? -18.920 -5.747 111.546 1.00 82.32 58 GLY E CA 1
ATOM 14136 C C . GLY G 1 32 ? -18.001 -6.750 112.238 1.00 77.96 58 GLY E C 1
ATOM 14137 O O . GLY G 1 32 ? -18.360 -7.333 113.280 1.00 80.60 58 GLY E O 1
ATOM 14138 N N . PRO G 1 33 ? -16.782 -6.920 111.678 1.00 74.92 59 PRO E N 1
ATOM 14139 C CA . PRO G 1 33 ? -15.849 -7.990 112.034 1.00 71.00 59 PRO E CA 1
ATOM 14140 C C . PRO G 1 33 ? -15.190 -7.833 113.395 1.00 66.42 59 PRO E C 1
ATOM 14141 O O . PRO G 1 33 ? -15.002 -6.716 113.886 1.00 60.90 59 PRO E O 1
ATOM 14145 N N . ALA G 1 34 ? -14.819 -8.952 113.989 1.00 65.33 60 ALA E N 1
ATOM 14146 C CA . ALA G 1 34 ? -14.223 -8.897 115.308 1.00 73.25 60 ALA E CA 1
ATOM 14147 C C . ALA G 1 34 ? -12.807 -8.339 115.148 1.00 71.38 60 ALA E C 1
ATOM 14148 O O . ALA G 1 34 ? -12.232 -8.399 114.073 1.00 74.40 60 ALA E O 1
ATOM 14150 N N . LYS G 1 35 ? -12.261 -7.800 116.228 1.00 74.86 61 LYS E N 1
ATOM 14151 C CA . LYS G 1 35 ? -10.968 -7.154 116.194 1.00 77.22 61 LYS E CA 1
ATOM 14152 C C . LYS G 1 35 ? -9.829 -8.138 115.875 1.00 78.25 61 LYS E C 1
ATOM 14153 O O . LYS G 1 35 ? -8.877 -7.783 115.160 1.00 76.62 61 LYS E O 1
ATOM 14159 N N . GLU G 1 36 ? -9.946 -9.365 116.372 1.00 76.61 62 GLU E N 1
ATOM 14160 C CA . GLU G 1 36 ? -8.928 -10.383 116.126 1.00 76.80 62 GLU E CA 1
ATOM 14161 C C . GLU G 1 36 ? -8.867 -10.768 114.642 1.00 70.27 62 GLU E C 1
ATOM 14162 O O . GLU G 1 36 ? -7.818 -11.138 114.126 1.00 63.44 62 GLU E O 1
ATOM 14168 N N . VAL G 1 37 ? -9.985 -10.685 113.948 1.00 66.61 63 VAL E N 1
ATOM 14169 C CA . VAL G 1 37 ? -9.978 -10.933 112.519 1.00 65.72 63 VAL E CA 1
ATOM 14170 C C . VAL G 1 37 ? -9.190 -9.846 111.811 1.00 65.57 63 VAL E C 1
ATOM 14171 O O . VAL G 1 37 ? -8.404 -10.149 110.910 1.00 65.61 63 VAL E O 1
ATOM 14175 N N . LEU G 1 38 ? -9.446 -8.596 112.202 1.00 61.75 64 LEU E N 1
ATOM 14176 C CA . LEU G 1 38 ? -8.758 -7.443 111.635 1.00 60.85 64 LEU E CA 1
ATOM 14177 C C . LEU G 1 38 ? -7.303 -7.352 111.965 1.00 61.18 64 LEU E C 1
ATOM 14178 O O . LEU G 1 38 ? -6.524 -6.898 111.136 1.00 62.84 64 LEU E O 1
ATOM 14183 N N . HIS G 1 39 ? -6.947 -7.742 113.184 1.00 59.65 65 HIS E N 1
ATOM 14184 C CA . HIS G 1 39 ? -5.568 -7.746 113.595 1.00 60.84 65 HIS E CA 1
ATOM 14185 C C . HIS G 1 39 ? -4.854 -8.649 112.591 1.00 60.94 65 HIS E C 1
ATOM 14186 O O . HIS G 1 39 ? -3.789 -8.315 112.104 1.00 62.91 65 HIS E O 1
ATOM 14193 N N . GLY G 1 40 ? -5.469 -9.786 112.271 1.00 60.68 66 GLY E N 1
ATOM 14194 C CA . GLY G 1 40 ? -4.908 -10.775 111.344 1.00 56.32 66 GLY E CA 1
ATOM 14195 C C . GLY G 1 40 ? -4.745 -10.202 109.962 1.00 55.27 66 GLY E C 1
ATOM 14196 O O . GLY G 1 40 ? -3.759 -10.476 109.307 1.00 50.43 66 GLY E O 1
ATOM 14197 N N . GLU G 1 41 ? -5.723 -9.406 109.538 1.00 54.72 67 GLU E N 1
ATOM 14198 C CA . GLU G 1 41 ? -5.682 -8.759 108.233 1.00 56.82 67 GLU E CA 1
ATOM 14199 C C . GLU G 1 41 ? -4.585 -7.741 108.171 1.00 59.39 67 GLU E C 1
ATOM 14200 O O . GLU G 1 41 ? -3.882 -7.668 107.150 1.00 64.34 67 GLU E O 1
ATOM 14206 N N . VAL G 1 42 ? -4.438 -6.947 109.241 1.00 53.95 68 VAL E N 1
ATOM 14207 C CA . VAL G 1 42 ? -3.394 -5.910 109.272 1.00 47.87 68 VAL E CA 1
ATOM 14208 C C . VAL G 1 42 ? -2.037 -6.565 109.304 1.00 49.12 68 VAL E C 1
ATOM 14209 O O . VAL G 1 42 ? -1.125 -6.049 108.723 1.00 53.67 68 VAL E O 1
ATOM 14213 N N . GLU G 1 43 ? -1.889 -7.711 109.950 1.00 52.14 69 GLU E N 1
ATOM 14214 C CA . GLU G 1 43 ? -0.541 -8.272 110.083 1.00 54.88 69 GLU E CA 1
ATOM 14215 C C . GLU G 1 43 ? -0.132 -8.888 108.749 1.00 50.69 69 GLU E C 1
ATOM 14216 O O . GLU G 1 43 ? 1.031 -8.986 108.443 1.00 46.17 69 GLU E O 1
ATOM 14222 N N . ALA G 1 44 ? -1.118 -9.274 107.958 1.00 52.53 70 ALA E N 1
ATOM 14223 C CA . ALA G 1 44 ? -0.883 -9.923 106.690 1.00 53.34 70 ALA E CA 1
ATOM 14224 C C . ALA G 1 44 ? -0.374 -8.907 105.715 1.00 53.54 70 ALA E C 1
ATOM 14225 O O . ALA G 1 44 ? 0.598 -9.170 104.982 1.00 55.28 70 ALA E O 1
ATOM 14227 N N . ILE G 1 45 ? -1.016 -7.739 105.700 1.00 51.57 71 ILE E N 1
ATOM 14228 C CA . ILE G 1 45 ? -0.568 -6.636 104.819 1.00 51.06 71 ILE E CA 1
ATOM 14229 C C . ILE G 1 45 ? 0.878 -6.229 105.143 1.00 52.59 71 ILE E C 1
ATOM 14230 O O . ILE G 1 45 ? 1.721 -6.114 104.252 1.00 52.16 71 ILE E O 1
ATOM 14235 N N . LEU G 1 46 ? 1.167 -6.047 106.429 1.00 54.02 72 LEU E N 1
ATOM 14236 C CA . LEU G 1 46 ? 2.527 -5.714 106.877 1.00 53.00 72 LEU E CA 1
ATOM 14237 C C . LEU G 1 46 ? 3.563 -6.792 106.593 1.00 51.20 72 LEU E C 1
ATOM 14238 O O . LEU G 1 46 ? 4.743 -6.480 106.472 1.00 60.05 72 LEU E O 1
ATOM 14243 N N . GLY G 1 47 ? 3.146 -8.041 106.467 1.00 49.49 73 GLY E N 1
ATOM 14244 C CA . GLY G 1 47 ? 4.028 -9.126 105.992 1.00 49.32 73 GLY E CA 1
ATOM 14245 C C . GLY G 1 47 ? 4.267 -9.097 104.478 1.00 47.89 73 GLY E C 1
ATOM 14246 O O . GLY G 1 47 ? 5.377 -9.370 104.016 1.00 45.19 73 GLY E O 1
ATOM 14247 N N . GLN G 1 48 ? 3.247 -8.773 103.697 1.00 45.48 74 GLN E N 1
ATOM 14248 C CA . GLN G 1 48 ? 3.486 -8.582 102.291 1.00 50.07 74 GLN E CA 1
ATOM 14249 C C . GLN G 1 48 ? 4.403 -7.395 102.003 1.00 48.82 74 GLN E C 1
ATOM 14250 O O . GLN G 1 48 ? 5.305 -7.479 101.132 1.00 47.62 74 GLN E O 1
ATOM 14256 N N . LEU G 1 49 ? 4.193 -6.300 102.726 1.00 48.22 75 LEU E N 1
ATOM 14257 C CA . LEU G 1 49 ? 5.042 -5.147 102.597 1.00 45.79 75 LEU E CA 1
ATOM 14258 C C . LEU G 1 49 ? 6.441 -5.474 102.977 1.00 43.78 75 LEU E C 1
ATOM 14259 O O . LEU G 1 49 ? 7.354 -5.095 102.289 1.00 46.35 75 LEU E O 1
ATOM 14264 N N . ASP G 1 50 ? 6.647 -6.196 104.047 1.00 43.10 76 ASP E N 1
ATOM 14265 C CA . ASP G 1 50 ? 8.016 -6.508 104.408 1.00 46.42 76 ASP E CA 1
ATOM 14266 C C . ASP G 1 50 ? 8.721 -7.375 103.347 1.00 46.77 76 ASP E C 1
ATOM 14267 O O . ASP G 1 50 ? 9.920 -7.229 103.109 1.00 47.71 76 ASP E O 1
ATOM 14272 N N . LYS G 1 51 ? 7.976 -8.273 102.711 1.00 48.55 77 LYS E N 1
ATOM 14273 C CA . LYS G 1 51 ? 8.538 -9.316 101.836 1.00 47.71 77 LYS E CA 1
ATOM 14274 C C . LYS G 1 51 ? 8.848 -8.739 100.506 1.00 45.53 77 LYS E C 1
ATOM 14275 O O . LYS G 1 51 ? 9.868 -9.060 99.906 1.00 47.72 77 LYS E O 1
ATOM 14281 N N . GLN G 1 52 ? 7.931 -7.905 100.018 1.00 43.32 78 GLN E N 1
ATOM 14282 C CA . GLN G 1 52 ? 8.086 -7.276 98.735 1.00 41.25 78 GLN E CA 1
ATOM 14283 C C . GLN G 1 52 ? 9.086 -6.074 98.756 1.00 43.46 78 GLN E C 1
ATOM 14284 O O . GLN G 1 52 ? 9.965 -5.974 97.855 1.00 46.67 78 GLN E O 1
ATOM 14290 N N . LEU G 1 53 ? 9.019 -5.212 99.789 1.00 39.05 79 LEU E N 1
ATOM 14291 C CA . LEU G 1 53 ? 9.623 -3.880 99.727 1.00 35.45 79 LEU E CA 1
ATOM 14292 C C . LEU G 1 53 ? 10.754 -3.618 100.659 1.00 36.02 79 LEU E C 1
ATOM 14293 O O . LEU G 1 53 ? 11.458 -2.667 100.439 1.00 36.83 79 LEU E O 1
ATOM 14298 N N . SER G 1 54 ? 10.949 -4.390 101.725 1.00 37.62 80 SER E N 1
ATOM 14299 C CA . SER G 1 54 ? 11.999 -4.033 102.706 1.00 36.64 80 SER E CA 1
ATOM 14300 C C . SER G 1 54 ? 13.411 -4.253 102.216 1.00 37.12 80 SER E C 1
ATOM 14301 O O . SER G 1 54 ? 13.757 -5.356 101.865 1.00 39.61 80 SER E O 1
ATOM 14304 N N . THR G 1 55 ? 14.217 -3.207 102.244 1.00 36.92 81 THR E N 1
ATOM 14305 C CA . THR G 1 55 ? 15.659 -3.256 102.043 1.00 39.32 81 THR E CA 1
ATOM 14306 C C . THR G 1 55 ? 16.484 -3.816 103.268 1.00 40.76 81 THR E C 1
ATOM 14307 O O . THR G 1 55 ? 17.711 -4.021 103.194 1.00 42.49 81 THR E O 1
ATOM 14311 N N . TYR G 1 56 ? 15.811 -4.094 104.369 1.00 41.83 82 TYR E N 1
ATOM 14312 C CA . TYR G 1 56 ? 16.474 -4.568 105.550 1.00 44.40 82 TYR E CA 1
ATOM 14313 C C . TYR G 1 56 ? 16.431 -6.075 105.643 1.00 51.41 82 TYR E C 1
ATOM 14314 O O . TYR G 1 56 ? 16.859 -6.624 106.640 1.00 55.61 82 TYR E O 1
ATOM 14323 N N . ARG G 1 57 ? 15.927 -6.764 104.628 1.00 59.85 83 ARG E N 1
ATOM 14324 C CA . ARG G 1 57 ? 16.079 -8.242 104.556 1.00 63.63 83 ARG E CA 1
ATOM 14325 C C . ARG G 1 57 ? 16.555 -8.620 103.202 1.00 65.83 83 ARG E C 1
ATOM 14326 O O . ARG G 1 57 ? 16.198 -7.989 102.219 1.00 71.56 83 ARG E O 1
ATOM 14334 N N . SER G 1 58 ? 17.356 -9.667 103.142 1.00 66.94 84 SER E N 1
ATOM 14335 C CA . SER G 1 58 ? 18.080 -9.955 101.912 1.00 66.57 84 SER E CA 1
ATOM 14336 C C . SER G 1 58 ? 17.186 -10.649 100.919 1.00 64.09 84 SER E C 1
ATOM 14337 O O . SER G 1 58 ? 17.472 -10.548 99.726 1.00 61.74 84 SER E O 1
ATOM 14340 N N . ASP G 1 59 ? 16.105 -11.296 101.392 1.00 61.43 85 ASP E N 1
ATOM 14341 C CA . ASP G 1 59 ? 15.221 -12.076 100.514 1.00 63.21 85 ASP E CA 1
ATOM 14342 C C . ASP G 1 59 ? 14.036 -11.293 99.875 1.00 57.14 85 ASP E C 1
ATOM 14343 O O . ASP G 1 59 ? 13.096 -11.891 99.291 1.00 55.70 85 ASP E O 1
ATOM 14348 N N . SER G 1 60 ? 14.074 -9.967 99.950 1.00 51.03 86 SER E N 1
ATOM 14349 C CA . SER G 1 60 ? 12.930 -9.181 99.497 1.00 48.00 86 SER E CA 1
ATOM 14350 C C . SER G 1 60 ? 12.883 -9.066 97.984 1.00 46.42 86 SER E C 1
ATOM 14351 O O . SER G 1 60 ? 13.899 -9.210 97.284 1.00 43.27 86 SER E O 1
ATOM 14354 N N . ASP G 1 61 ? 11.684 -8.824 97.481 1.00 45.41 87 ASP E N 1
ATOM 14355 C CA . ASP G 1 61 ? 11.537 -8.613 96.061 1.00 46.79 87 ASP E CA 1
ATOM 14356 C C . ASP G 1 61 ? 12.340 -7.402 95.598 1.00 47.68 87 ASP E C 1
ATOM 14357 O O . ASP G 1 61 ? 13.058 -7.532 94.634 1.00 54.59 87 ASP E O 1
ATOM 14362 N N . VAL G 1 62 ? 12.263 -6.245 96.280 1.00 46.18 88 VAL E N 1
ATOM 14363 C CA . VAL G 1 62 ? 13.132 -5.093 95.970 1.00 42.22 88 VAL E CA 1
ATOM 14364 C C . VAL G 1 62 ? 14.647 -5.389 96.162 1.00 41.42 88 VAL E C 1
ATOM 14365 O O . VAL G 1 62 ? 15.442 -4.984 95.324 1.00 43.40 88 VAL E O 1
ATOM 14369 N N . GLU G 1 63 ? 15.087 -6.088 97.207 1.00 39.55 89 GLU E N 1
ATOM 14370 C CA . GLU G 1 63 ? 16.537 -6.409 97.297 1.00 41.46 89 GLU E CA 1
ATOM 14371 C C . GLU G 1 63 ? 17.054 -7.308 96.142 1.00 42.78 89 GLU E C 1
ATOM 14372 O O . GLU G 1 63 ? 18.201 -7.179 95.712 1.00 38.94 89 GLU E O 1
ATOM 14378 N N . ARG G 1 64 ? 16.192 -8.211 95.665 1.00 44.95 90 ARG E N 1
ATOM 14379 C CA . ARG G 1 64 ? 16.494 -9.007 94.492 1.00 47.34 90 ARG E CA 1
ATOM 14380 C C . ARG G 1 64 ? 16.701 -8.127 93.261 1.00 44.89 90 ARG E C 1
ATOM 14381 O O . ARG G 1 64 ? 17.696 -8.333 92.540 1.00 45.44 90 ARG E O 1
ATOM 14389 N N . PHE G 1 65 ? 15.757 -7.201 93.028 1.00 40.75 91 PHE E N 1
ATOM 14390 C CA . PHE G 1 65 ? 15.880 -6.131 92.031 1.00 40.09 91 PHE E CA 1
ATOM 14391 C C . PHE G 1 65 ? 17.146 -5.336 92.231 1.00 40.07 91 PHE E C 1
ATOM 14392 O O . PHE G 1 65 ? 17.973 -5.285 91.321 1.00 45.81 91 PHE E O 1
ATOM 14400 N N . ASN G 1 66 ? 17.355 -4.792 93.416 1.00 38.53 92 ASN E N 1
ATOM 14401 C CA . ASN G 1 66 ? 18.578 -3.997 93.687 1.00 39.82 92 ASN E CA 1
ATOM 14402 C C . ASN G 1 66 ? 19.957 -4.680 93.376 1.00 40.69 92 ASN E C 1
ATOM 14403 O O . ASN G 1 66 ? 20.915 -4.052 92.948 1.00 40.69 92 ASN E O 1
ATOM 14408 N N . ALA G 1 67 ? 20.031 -5.979 93.590 1.00 42.49 93 ALA E N 1
ATOM 14409 C CA . ALA G 1 67 ? 21.245 -6.737 93.294 1.00 41.83 93 ALA E CA 1
ATOM 14410 C C . ALA G 1 67 ? 21.557 -6.904 91.796 1.00 42.06 93 ALA E C 1
ATOM 14411 O O . ALA G 1 67 ? 22.703 -7.161 91.454 1.00 43.63 93 ALA E O 1
ATOM 14413 N N . LEU G 1 68 ? 20.545 -6.786 90.939 1.00 41.42 94 LEU E N 1
ATOM 14414 C CA . LEU G 1 68 ? 20.706 -6.938 89.506 1.00 42.34 94 LEU E CA 1
ATOM 14415 C C . LEU G 1 68 ? 21.571 -5.807 88.884 1.00 46.08 94 LEU E C 1
ATOM 14416 O O . LEU G 1 68 ? 21.568 -4.663 89.366 1.00 42.79 94 LEU E O 1
ATOM 14421 N N . PRO G 1 69 ? 22.326 -6.123 87.811 1.00 44.29 95 PRO E N 1
ATOM 14422 C CA . PRO G 1 69 ? 23.146 -5.098 87.230 1.00 41.38 95 PRO E CA 1
ATOM 14423 C C . PRO G 1 69 ? 22.325 -4.168 86.321 1.00 39.94 95 PRO E C 1
ATOM 14424 O O . PRO G 1 69 ? 21.134 -4.420 86.035 1.00 36.47 95 PRO E O 1
ATOM 14428 N N . ALA G 1 70 ? 22.985 -3.113 85.849 1.00 39.59 96 ALA E N 1
ATOM 14429 C CA . ALA G 1 70 ? 22.409 -2.249 84.812 1.00 39.52 96 ALA E CA 1
ATOM 14430 C C . ALA G 1 70 ? 21.915 -3.002 83.575 1.00 38.73 96 ALA E C 1
ATOM 14431 O O . ALA G 1 70 ? 22.493 -4.000 83.148 1.00 34.82 96 ALA E O 1
ATOM 14433 N N . GLY G 1 71 ? 20.847 -2.487 82.981 1.00 41.39 97 GLY E N 1
ATOM 14434 C CA . GLY G 1 71 ? 20.274 -3.077 81.772 1.00 40.82 97 GLY E CA 1
ATOM 14435 C C . GLY G 1 71 ? 19.400 -4.281 82.035 1.00 41.38 97 GLY E C 1
ATOM 14436 O O . GLY G 1 71 ? 18.983 -4.896 81.096 1.00 43.16 97 GLY E O 1
ATOM 14437 N N . SER G 1 72 ? 19.093 -4.583 83.303 1.00 42.52 98 SER E N 1
ATOM 14438 C CA . SER G 1 72 ? 18.236 -5.680 83.716 1.00 40.31 98 SER E CA 1
ATOM 14439 C C . SER G 1 72 ? 16.794 -5.266 83.631 1.00 40.84 98 SER E C 1
ATOM 14440 O O . SER G 1 72 ? 16.474 -4.195 84.069 1.00 44.75 98 SER E O 1
ATOM 14443 N N . CYS G 1 73 ? 15.949 -6.077 83.000 1.00 43.92 99 CYS E N 1
ATOM 14444 C CA . CYS G 1 73 ? 14.489 -6.174 83.257 1.00 43.71 99 CYS E CA 1
ATOM 14445 C C . CYS G 1 73 ? 14.202 -7.459 84.040 1.00 39.64 99 CYS E C 1
ATOM 14446 O O . CYS G 1 73 ? 14.750 -8.463 83.745 1.00 38.82 99 CYS E O 1
ATOM 14449 N N . GLU G 1 74 ? 13.349 -7.376 85.048 1.00 39.50 100 GLU E N 1
ATOM 14450 C CA . GLU G 1 74 ? 13.120 -8.445 85.994 1.00 41.06 100 GLU E CA 1
ATOM 14451 C C . GLU G 1 74 ? 11.687 -8.396 86.398 1.00 41.43 100 GLU E C 1
ATOM 14452 O O . GLU G 1 74 ? 11.224 -7.314 86.775 1.00 44.26 100 GLU E O 1
ATOM 14458 N N . PRO G 1 75 ? 10.988 -9.538 86.366 1.00 42.87 101 PRO E N 1
ATOM 14459 C CA . PRO G 1 75 ? 9.606 -9.608 86.846 1.00 44.69 101 PRO E CA 1
ATOM 14460 C C . PRO G 1 75 ? 9.450 -9.173 88.309 1.00 41.46 101 PRO E C 1
ATOM 14461 O O . PRO G 1 75 ? 10.244 -9.578 89.128 1.00 40.23 101 PRO E O 1
ATOM 14465 N N . MET G 1 76 ? 8.449 -8.368 88.622 1.00 39.68 102 MET E N 1
ATOM 14466 C CA . MET G 1 76 ? 8.246 -7.911 89.999 1.00 40.62 102 MET E CA 1
ATOM 14467 C C . MET G 1 76 ? 6.757 -7.967 90.358 1.00 39.32 102 MET E C 1
ATOM 14468 O O . MET G 1 76 ? 5.919 -7.837 89.515 1.00 38.65 102 MET E O 1
ATOM 14473 N N . PRO G 1 77 ? 6.429 -8.066 91.625 1.00 39.95 103 PRO E N 1
ATOM 14474 C CA . PRO G 1 77 ? 5.047 -8.100 92.039 1.00 41.90 103 PRO E CA 1
ATOM 14475 C C . PRO G 1 77 ? 4.252 -6.816 91.818 1.00 46.09 103 PRO E C 1
ATOM 14476 O O . PRO G 1 77 ? 4.815 -5.770 91.540 1.00 49.80 103 PRO E O 1
ATOM 14480 N N . ASP G 1 78 ? 2.934 -6.917 91.936 1.00 48.04 104 ASP E N 1
ATOM 14481 C CA . ASP G 1 78 ? 2.048 -5.767 91.771 1.00 50.87 104 ASP E CA 1
ATOM 14482 C C . ASP G 1 78 ? 2.367 -4.552 92.616 1.00 50.81 104 ASP E C 1
ATOM 14483 O O . ASP G 1 78 ? 2.443 -3.470 92.064 1.00 48.23 104 ASP E O 1
ATOM 14488 N N . MET G 1 79 ? 2.560 -4.741 93.924 1.00 50.37 105 MET E N 1
ATOM 14489 C CA . MET G 1 79 ? 3.001 -3.665 94.817 1.00 51.59 105 MET E CA 1
ATOM 14490 C C . MET G 1 79 ? 4.172 -2.834 94.331 1.00 48.18 105 MET E C 1
ATOM 14491 O O . MET G 1 79 ? 4.046 -1.615 94.259 1.00 47.87 105 MET E O 1
ATOM 14496 N N . VAL G 1 80 ? 5.312 -3.485 94.099 1.00 41.67 106 VAL E N 1
ATOM 14497 C CA . VAL G 1 80 ? 6.518 -2.782 93.682 1.00 41.37 106 VAL E CA 1
ATOM 14498 C C . VAL G 1 80 ? 6.223 -1.925 92.451 1.00 42.47 106 VAL E C 1
ATOM 14499 O O . VAL G 1 80 ? 6.662 -0.779 92.341 1.00 41.99 106 VAL E O 1
ATOM 14503 N N . ARG G 1 81 ? 5.441 -2.473 91.531 1.00 47.15 107 ARG E N 1
ATOM 14504 C CA . ARG G 1 81 ? 5.060 -1.735 90.328 1.00 47.27 107 ARG E CA 1
ATOM 14505 C C . ARG G 1 81 ? 4.037 -0.596 90.574 1.00 48.01 107 ARG E C 1
ATOM 14506 O O . ARG G 1 81 ? 4.134 0.474 89.963 1.00 43.68 107 ARG E O 1
ATOM 14514 N N . GLU G 1 82 ? 3.075 -0.819 91.461 1.00 49.60 108 GLU E N 1
ATOM 14515 C CA . GLU G 1 82 ? 2.121 0.234 91.830 1.00 52.58 108 GLU E CA 1
ATOM 14516 C C . GLU G 1 82 ? 2.884 1.444 92.462 1.00 51.14 108 GLU E C 1
ATOM 14517 O O . GLU G 1 82 ? 2.580 2.625 92.166 1.00 48.85 108 GLU E O 1
ATOM 14523 N N . LEU G 1 83 ? 3.869 1.112 93.316 1.00 47.39 109 LEU E N 1
ATOM 14524 C CA . LEU G 1 83 ? 4.669 2.075 94.025 1.00 45.34 109 LEU E CA 1
ATOM 14525 C C . LEU G 1 83 ? 5.643 2.732 93.100 1.00 46.00 109 LEU E C 1
ATOM 14526 O O . LEU G 1 83 ? 5.881 3.930 93.237 1.00 53.51 109 LEU E O 1
ATOM 14531 N N . VAL G 1 84 ? 6.210 2.007 92.151 1.00 40.73 110 VAL E N 1
ATOM 14532 C CA . VAL G 1 84 ? 7.051 2.688 91.190 1.00 39.97 110 VAL E CA 1
ATOM 14533 C C . VAL G 1 84 ? 6.254 3.735 90.403 1.00 40.45 110 VAL E C 1
ATOM 14534 O O . VAL G 1 84 ? 6.692 4.877 90.218 1.00 42.00 110 VAL E O 1
ATOM 14538 N N . ALA G 1 85 ? 5.061 3.366 90.018 1.00 40.41 111 ALA E N 1
ATOM 14539 C CA . ALA G 1 85 ? 4.202 4.273 89.274 1.00 41.42 111 ALA E CA 1
ATOM 14540 C C . ALA G 1 85 ? 3.764 5.469 90.090 1.00 43.09 111 ALA E C 1
ATOM 14541 O O . ALA G 1 85 ? 3.733 6.569 89.559 1.00 44.14 111 ALA E O 1
ATOM 14543 N N . ALA G 1 86 ? 3.388 5.263 91.362 1.00 44.31 112 ALA E N 1
ATOM 14544 C CA . ALA G 1 86 ? 3.009 6.382 92.206 1.00 39.91 112 ALA E CA 1
ATOM 14545 C C . ALA G 1 86 ? 4.245 7.234 92.460 1.00 39.85 112 ALA E C 1
ATOM 14546 O O . ALA G 1 86 ? 4.155 8.438 92.403 1.00 39.62 112 ALA E O 1
ATOM 14548 N N . GLY G 1 87 ? 5.404 6.601 92.635 1.00 41.08 113 GLY E N 1
ATOM 14549 C CA . GLY G 1 87 ? 6.697 7.302 92.757 1.00 43.01 113 GLY E CA 1
ATOM 14550 C C . GLY G 1 87 ? 7.069 8.205 91.587 1.00 44.01 113 GLY E C 1
ATOM 14551 O O . GLY G 1 87 ? 7.576 9.315 91.768 1.00 44.90 113 GLY E O 1
ATOM 14552 N N . SER G 1 88 ? 6.805 7.716 90.391 1.00 44.04 114 SER E N 1
ATOM 14553 C CA . SER G 1 88 ? 7.028 8.466 89.148 1.00 45.33 114 SER E CA 1
ATOM 14554 C C . SER G 1 88 ? 6.179 9.731 89.097 1.00 41.81 114 SER E C 1
ATOM 14555 O O . SER G 1 88 ? 6.652 10.782 88.722 1.00 41.95 114 SER E O 1
ATOM 14558 N N . GLN G 1 89 ? 4.912 9.604 89.466 1.00 39.91 115 GLN E N 1
ATOM 14559 C CA . GLN G 1 89 ? 3.996 10.703 89.470 1.00 39.20 115 GLN E CA 1
ATOM 14560 C C . GLN G 1 89 ? 4.480 11.700 90.509 1.00 38.57 115 GLN E C 1
ATOM 14561 O O . GLN G 1 89 ? 4.653 12.868 90.205 1.00 38.68 115 GLN E O 1
ATOM 14567 N N . LEU G 1 90 ? 4.760 11.242 91.724 1.00 39.36 116 LEU E N 1
ATOM 14568 C CA . LEU G 1 90 ? 5.293 12.117 92.776 1.00 39.37 116 LEU E CA 1
ATOM 14569 C C . LEU G 1 90 ? 6.576 12.876 92.388 1.00 38.13 116 LEU E C 1
ATOM 14570 O O . LEU G 1 90 ? 6.697 14.075 92.660 1.00 37.05 116 LEU E O 1
ATOM 14575 N N . SER G 1 91 ? 7.514 12.200 91.734 1.00 38.10 117 SER E N 1
ATOM 14576 C CA . SER G 1 91 ? 8.711 12.888 91.217 1.00 39.32 117 SER E CA 1
ATOM 14577 C C . SER G 1 91 ? 8.341 14.040 90.267 1.00 38.09 117 SER E C 1
ATOM 14578 O O . SER G 1 91 ? 8.826 15.170 90.412 1.00 33.05 117 SER E O 1
ATOM 14581 N N . ALA G 1 92 ? 7.451 13.751 89.325 1.00 40.55 118 ALA E N 1
ATOM 14582 C CA . ALA G 1 92 ? 6.896 14.774 88.403 1.00 43.11 118 ALA E CA 1
ATOM 14583 C C . ALA G 1 92 ? 6.205 15.897 89.132 1.00 44.23 118 ALA E C 1
ATOM 14584 O O . ALA G 1 92 ? 6.498 17.055 88.885 1.00 48.61 118 ALA E O 1
ATOM 14586 N N . ASP G 1 93 ? 5.294 15.556 90.047 1.00 44.71 119 ASP E N 1
ATOM 14587 C CA . ASP G 1 93 ? 4.496 16.574 90.707 1.00 45.01 119 ASP E CA 1
ATOM 14588 C C . ASP G 1 93 ? 5.360 17.495 91.566 1.00 44.42 119 ASP E C 1
ATOM 14589 O O . ASP G 1 93 ? 4.991 18.627 91.806 1.00 45.71 119 ASP E O 1
ATOM 14594 N N . SER G 1 94 ? 6.524 17.025 91.998 1.00 45.96 120 SER E N 1
ATOM 14595 C CA . SER G 1 94 ? 7.394 17.774 92.909 1.00 44.36 120 SER E CA 1
ATOM 14596 C C . SER G 1 94 ? 8.737 18.184 92.276 1.00 45.41 120 SER E C 1
ATOM 14597 O O . SER G 1 94 ? 9.716 18.352 92.986 1.00 43.85 120 SER E O 1
ATOM 14600 N N . ASP G 1 95 ? 8.783 18.323 90.951 1.00 48.74 121 ASP E N 1
ATOM 14601 C CA . ASP G 1 95 ? 10.021 18.693 90.217 1.00 48.78 121 ASP E CA 1
ATOM 14602 C C . ASP G 1 95 ? 11.188 17.913 90.698 1.00 45.35 121 ASP E C 1
ATOM 14603 O O . ASP G 1 95 ? 12.218 18.499 90.999 1.00 47.60 121 ASP E O 1
ATOM 14608 N N . GLY G 1 96 ? 11.003 16.608 90.839 1.00 41.63 122 GLY E N 1
ATOM 14609 C CA . GLY G 1 96 ? 12.078 15.683 91.148 1.00 39.36 122 GLY E CA 1
ATOM 14610 C C . GLY G 1 96 ? 12.526 15.600 92.581 1.00 39.71 122 GLY E C 1
ATOM 14611 O O . GLY G 1 96 ? 13.468 14.873 92.860 1.00 39.63 122 GLY E O 1
ATOM 14612 N N . ALA G 1 97 ? 11.887 16.329 93.505 1.00 42.24 123 ALA E N 1
ATOM 14613 C CA . ALA G 1 97 ? 12.330 16.356 94.945 1.00 40.06 123 ALA E CA 1
ATOM 14614 C C . ALA G 1 97 ? 12.055 15.006 95.580 1.00 38.40 123 ALA E C 1
ATOM 14615 O O . ALA G 1 97 ? 12.721 14.619 96.527 1.00 38.13 123 ALA E O 1
ATOM 14617 N N . PHE G 1 98 ? 11.084 14.298 95.042 1.00 36.60 124 PHE E N 1
ATOM 14618 C CA . PHE G 1 98 ? 10.859 12.945 95.445 1.00 41.74 124 PHE E CA 1
ATOM 14619 C C . PHE G 1 98 ? 11.546 11.937 94.511 1.00 45.22 124 PHE E C 1
ATOM 14620 O O . PHE G 1 98 ? 11.318 11.940 93.260 1.00 43.18 124 PHE E O 1
ATOM 14628 N N . ASP G 1 99 ? 12.294 11.020 95.141 1.00 45.89 125 ASP E N 1
ATOM 14629 C CA . ASP G 1 99 ? 13.129 10.058 94.429 1.00 44.84 125 ASP E CA 1
ATOM 14630 C C . ASP G 1 99 ? 13.283 8.759 95.262 1.00 42.65 125 ASP E C 1
ATOM 14631 O O . ASP G 1 99 ? 13.768 8.749 96.441 1.00 37.06 125 ASP E O 1
ATOM 14636 N N . LEU G 1 100 ? 12.865 7.675 94.612 1.00 40.49 126 LEU E N 1
ATOM 14637 C CA . LEU G 1 100 ? 13.008 6.327 95.127 1.00 38.76 126 LEU E CA 1
ATOM 14638 C C . LEU G 1 100 ? 14.358 5.754 94.926 1.00 36.80 126 LEU E C 1
ATOM 14639 O O . LEU G 1 100 ? 14.597 4.689 95.414 1.00 37.38 126 LEU E O 1
ATOM 14644 N N . THR G 1 101 ? 15.233 6.440 94.205 1.00 37.57 127 THR E N 1
ATOM 14645 C CA . THR G 1 101 ? 16.499 5.865 93.784 1.00 38.18 127 THR E CA 1
ATOM 14646 C C . THR G 1 101 ? 17.711 6.425 94.522 1.00 43.22 127 THR E C 1
ATOM 14647 O O . THR G 1 101 ? 18.801 6.453 93.980 1.00 44.41 127 THR E O 1
ATOM 14651 N N . LEU G 1 102 ? 17.532 6.795 95.782 1.00 50.65 128 LEU E N 1
ATOM 14652 C CA . LEU G 1 102 ? 18.606 7.407 96.548 1.00 54.10 128 LEU E CA 1
ATOM 14653 C C . LEU G 1 102 ? 19.465 6.445 97.354 1.00 57.07 128 LEU E C 1
ATOM 14654 O O . LEU G 1 102 ? 20.393 6.892 97.998 1.00 56.05 128 LEU E O 1
ATOM 14659 N N . GLU G 1 103 ? 19.142 5.152 97.361 1.00 59.90 129 GLU E N 1
ATOM 14660 C CA . GLU G 1 103 ? 19.858 4.254 98.266 1.00 66.01 129 GLU E CA 1
ATOM 14661 C C . GLU G 1 103 ? 21.390 4.258 98.149 1.00 68.38 129 GLU E C 1
ATOM 14662 O O . GLU G 1 103 ? 22.035 4.139 99.143 1.00 76.87 129 GLU E O 1
ATOM 14668 N N . PRO G 1 104 ? 21.954 4.383 96.947 1.00 68.00 130 PRO E N 1
ATOM 14669 C CA . PRO G 1 104 ? 23.387 4.489 96.851 1.00 66.47 130 PRO E CA 1
ATOM 14670 C C . PRO G 1 104 ? 23.965 5.722 97.573 1.00 67.88 130 PRO E C 1
ATOM 14671 O O . PRO G 1 104 ? 25.035 5.623 98.132 1.00 68.82 130 PRO E O 1
ATOM 14675 N N . LEU G 1 105 ? 23.282 6.860 97.562 1.00 64.99 131 LEU E N 1
ATOM 14676 C CA . LEU G 1 105 ? 23.766 8.044 98.320 1.00 62.24 131 LEU E CA 1
ATOM 14677 C C . LEU G 1 105 ? 23.439 7.898 99.826 1.00 68.37 131 LEU E C 1
ATOM 14678 O O . LEU G 1 105 ? 24.212 8.308 100.704 1.00 62.59 131 LEU E O 1
ATOM 14683 N N . LEU G 1 106 ? 22.294 7.291 100.114 1.00 77.02 132 LEU E N 1
ATOM 14684 C CA . LEU G 1 106 ? 22.007 6.854 101.470 1.00 88.01 132 LEU E CA 1
ATOM 14685 C C . LEU G 1 106 ? 23.163 5.969 102.026 1.00 98.86 132 LEU E C 1
ATOM 14686 O O . LEU G 1 106 ? 23.803 6.367 102.987 1.00 115.43 132 LEU E O 1
ATOM 14691 N N . ASN G 1 107 ? 23.451 4.807 101.416 1.00 100.98 133 ASN E N 1
ATOM 14692 C CA . ASN G 1 107 ? 24.493 3.863 101.910 1.00 91.88 133 ASN E CA 1
ATOM 14693 C C . ASN G 1 107 ? 25.885 4.481 101.995 1.00 87.54 133 ASN E C 1
ATOM 14694 O O . ASN G 1 107 ? 26.663 4.108 102.855 1.00 83.04 133 ASN E O 1
ATOM 14699 N N . LEU G 1 108 ? 26.152 5.469 101.142 1.00 84.55 134 LEU E N 1
ATOM 14700 C CA . LEU G 1 108 ? 27.385 6.255 101.174 1.00 79.65 134 LEU E CA 1
ATOM 14701 C C . LEU G 1 108 ? 27.531 7.221 102.344 1.00 84.89 134 LEU E C 1
ATOM 14702 O O . LEU G 1 108 ? 28.636 7.419 102.842 1.00 88.44 134 LEU E O 1
ATOM 14707 N N . TRP G 1 109 ? 26.447 7.893 102.725 1.00 89.96 135 TRP E N 1
ATOM 14708 C CA . TRP G 1 109 ? 26.462 8.815 103.893 1.00 89.18 135 TRP E CA 1
ATOM 14709 C C . TRP G 1 109 ? 26.108 8.107 105.238 1.00 93.90 135 TRP E C 1
ATOM 14710 O O . TRP G 1 109 ? 25.850 8.772 106.231 1.00 91.92 135 TRP E O 1
ATOM 14721 N N . GLY G 1 110 ? 26.045 6.775 105.250 1.00 100.69 136 GLY E N 1
ATOM 14722 C CA . GLY G 1 110 ? 25.810 5.983 106.463 1.00 98.32 136 GLY E CA 1
ATOM 14723 C C . GLY G 1 110 ? 24.370 5.743 106.884 1.00 96.61 136 GLY E C 1
ATOM 14724 O O . GLY G 1 110 ? 24.114 4.981 107.797 1.00 107.15 136 GLY E O 1
ATOM 14725 N N . PHE G 1 111 ? 23.422 6.372 106.207 1.00 94.21 137 PHE E N 1
ATOM 14726 C CA . PHE G 1 111 ? 22.038 6.467 106.691 1.00 88.48 137 PHE E CA 1
ATOM 14727 C C . PHE G 1 111 ? 21.176 5.273 106.266 1.00 92.32 137 PHE E C 1
ATOM 14728 O O . PHE G 1 111 ? 19.944 5.341 106.377 1.00 87.82 137 PHE E O 1
ATOM 14736 N N . GLY G 1 112 ? 21.798 4.193 105.772 1.00 97.96 138 GLY E N 1
ATOM 14737 C CA . GLY G 1 112 ? 21.044 3.081 105.180 1.00 98.58 138 GLY E CA 1
ATOM 14738 C C . GLY G 1 112 ? 21.016 1.801 106.000 1.00 97.98 138 GLY E C 1
ATOM 14739 O O . GLY G 1 112 ? 21.547 1.772 107.102 1.00 80.30 138 GLY E O 1
ATOM 14740 N N . PRO G 1 113 ? 20.406 0.730 105.445 1.00 111.75 139 PRO E N 1
ATOM 14741 C CA . PRO G 1 113 ? 20.422 -0.613 106.061 1.00 120.17 139 PRO E CA 1
ATOM 14742 C C . PRO G 1 113 ? 21.830 -1.257 106.176 1.00 133.13 139 PRO E C 1
ATOM 14743 O O . PRO G 1 113 ? 22.102 -1.933 107.163 1.00 137.02 139 PRO E O 1
ATOM 14747 N N . GLN G 1 114 ? 22.684 -1.084 105.160 1.00 143.44 140 GLN E N 1
ATOM 14748 C CA . GLN G 1 114 ? 24.090 -1.510 105.201 1.00 142.23 140 GLN E CA 1
ATOM 14749 C C . GLN G 1 114 ? 24.855 -0.226 105.501 1.00 137.76 140 GLN E C 1
ATOM 14750 O O . GLN G 1 114 ? 25.486 0.356 104.618 1.00 150.43 140 GLN E O 1
ATOM 14756 N N . GLY G 1 115 ? 24.746 0.227 106.749 1.00 127.27 141 GLY E N 1
ATOM 14757 C CA . GLY G 1 115 ? 25.149 1.579 107.135 1.00 123.86 141 GLY E CA 1
ATOM 14758 C C . GLY G 1 115 ? 25.811 1.587 108.486 1.00 116.58 141 GLY E C 1
ATOM 14759 O O . GLY G 1 115 ? 25.186 1.294 109.509 1.00 96.97 141 GLY E O 1
ATOM 14760 N N . ARG G 1 116 ? 27.094 1.898 108.466 1.00 121.46 142 ARG E N 1
ATOM 14761 C CA . ARG G 1 116 ? 27.804 2.207 109.677 1.00 127.89 142 ARG E CA 1
ATOM 14762 C C . ARG G 1 116 ? 27.175 3.469 110.234 1.00 118.76 142 ARG E C 1
ATOM 14763 O O . ARG G 1 116 ? 26.847 3.554 111.424 1.00 108.68 142 ARG E O 1
ATOM 14771 N N . GLY G 1 117 ? 27.014 4.446 109.349 1.00 115.95 143 GLY E N 1
ATOM 14772 C CA . GLY G 1 117 ? 26.466 5.721 109.740 1.00 113.82 143 GLY E CA 1
ATOM 14773 C C . GLY G 1 117 ? 27.594 6.645 110.039 1.00 117.57 143 GLY E C 1
ATOM 14774 O O . GLY G 1 117 ? 28.688 6.205 110.375 1.00 110.67 143 GLY E O 1
ATOM 14775 N N . GLU G 1 118 ? 27.313 7.943 109.980 1.00 127.22 144 GLU E N 1
ATOM 14776 C CA . GLU G 1 118 ? 28.235 9.008 110.496 1.00 129.43 144 GLU E CA 1
ATOM 14777 C C . GLU G 1 118 ? 29.577 9.132 109.728 1.00 125.68 144 GLU E C 1
ATOM 14778 O O . GLU G 1 118 ? 30.752 9.042 110.170 1.00 118.71 144 GLU E O 1
ATOM 14784 N N . ARG G 1 119 ? 29.363 9.395 108.470 1.00 132.73 145 ARG E N 1
ATOM 14785 C CA . ARG G 1 119 ? 30.468 9.443 107.517 1.00 131.52 145 ARG E CA 1
ATOM 14786 C C . ARG G 1 119 ? 30.458 10.590 106.559 1.00 125.51 145 ARG E C 1
ATOM 14787 O O . ARG G 1 119 ? 29.501 10.687 105.815 1.00 132.60 145 ARG E O 1
ATOM 14795 N N . VAL G 1 120 ? 31.482 11.441 106.511 1.00 118.74 146 VAL E N 1
ATOM 14796 C CA . VAL G 1 120 ? 31.570 12.406 105.397 1.00 128.16 146 VAL E CA 1
ATOM 14797 C C . VAL G 1 120 ? 32.277 11.733 104.202 1.00 134.45 146 VAL E C 1
ATOM 14798 O O . VAL G 1 120 ? 33.498 11.750 104.117 1.00 142.25 146 VAL E O 1
ATOM 14802 N N . PRO G 1 121 ? 31.513 11.131 103.266 1.00 134.10 147 PRO E N 1
ATOM 14803 C CA . PRO G 1 121 ? 32.218 10.662 102.072 1.00 118.65 147 PRO E CA 1
ATOM 14804 C C . PRO G 1 121 ? 32.760 11.832 101.243 1.00 104.49 147 PRO E C 1
ATOM 14805 O O . PRO G 1 121 ? 32.330 12.974 101.383 1.00 90.47 147 PRO E O 1
ATOM 14809 N N . SER G 1 122 ? 33.740 11.508 100.428 1.00 98.52 148 SER E N 1
ATOM 14810 C CA . SER G 1 122 ? 34.434 12.450 99.566 1.00 97.09 148 SER E CA 1
ATOM 14811 C C . SER G 1 122 ? 33.535 13.046 98.511 1.00 92.99 148 SER E C 1
ATOM 14812 O O . SER G 1 122 ? 32.347 12.750 98.473 1.00 97.39 148 SER E O 1
ATOM 14815 N N . ALA G 1 123 ? 34.103 13.885 97.660 1.00 87.77 149 ALA E N 1
ATOM 14816 C CA . ALA G 1 123 ? 33.364 14.411 96.529 1.00 91.12 149 ALA E CA 1
ATOM 14817 C C . ALA G 1 123 ? 33.331 13.391 95.385 1.00 93.11 149 ALA E C 1
ATOM 14818 O O . ALA G 1 123 ? 32.378 13.324 94.639 1.00 93.87 149 ALA E O 1
ATOM 14820 N N . GLU G 1 124 ? 34.354 12.586 95.255 1.00 96.95 150 GLU E N 1
ATOM 14821 C CA . GLU G 1 124 ? 34.416 11.643 94.122 1.00 101.32 150 GLU E CA 1
ATOM 14822 C C . GLU G 1 124 ? 33.452 10.506 94.311 1.00 98.97 150 GLU E C 1
ATOM 14823 O O . GLU G 1 124 ? 32.732 10.116 93.381 1.00 105.21 150 GLU E O 1
ATOM 14829 N N . ASP G 1 125 ? 33.423 9.968 95.521 1.00 96.72 151 ASP E N 1
ATOM 14830 C CA . ASP G 1 125 ? 32.519 8.863 95.825 1.00 96.62 151 ASP E CA 1
ATOM 14831 C C . ASP G 1 125 ? 31.058 9.309 95.631 1.00 96.72 151 ASP E C 1
ATOM 14832 O O . ASP G 1 125 ? 30.226 8.504 95.310 1.00 85.36 151 ASP E O 1
ATOM 14837 N N . ILE G 1 126 ? 30.806 10.609 95.838 1.00 98.86 152 ILE E N 1
ATOM 14838 C CA . ILE G 1 126 ? 29.521 11.268 95.622 1.00 91.36 152 ILE E CA 1
ATOM 14839 C C . ILE G 1 126 ? 29.181 11.342 94.144 1.00 88.69 152 ILE E C 1
ATOM 14840 O O . ILE G 1 126 ? 28.045 10.994 93.748 1.00 99.28 152 ILE E O 1
ATOM 14845 N N . SER G 1 127 ? 30.138 11.802 93.336 1.00 78.28 153 SER E N 1
ATOM 14846 C CA . SER G 1 127 ? 29.911 11.892 91.889 1.00 73.51 153 SER E CA 1
ATOM 14847 C C . SER G 1 127 ? 29.638 10.523 91.217 1.00 70.27 153 SER E C 1
ATOM 14848 O O . SER G 1 127 ? 28.830 10.459 90.254 1.00 63.86 153 SER E O 1
ATOM 14851 N N . ALA G 1 128 ? 30.313 9.471 91.737 1.00 63.04 154 ALA E N 1
ATOM 14852 C CA . ALA G 1 128 ? 30.161 8.050 91.306 1.00 58.27 154 ALA E CA 1
ATOM 14853 C C . ALA G 1 128 ? 28.812 7.461 91.614 1.00 54.13 154 ALA E C 1
ATOM 14854 O O . ALA G 1 128 ? 28.179 6.838 90.758 1.00 52.24 154 ALA E O 1
ATOM 14856 N N . ALA G 1 129 ? 28.395 7.637 92.848 1.00 53.24 155 ALA E N 1
ATOM 14857 C CA . ALA G 1 129 ? 27.060 7.202 93.284 1.00 54.08 155 ALA E CA 1
ATOM 14858 C C . ALA G 1 129 ? 25.878 7.965 92.635 1.00 53.82 155 ALA E C 1
ATOM 14859 O O . ALA G 1 129 ? 24.813 7.385 92.494 1.00 50.36 155 ALA E O 1
ATOM 14861 N N . ARG G 1 130 ? 26.028 9.239 92.244 1.00 53.35 156 ARG E N 1
ATOM 14862 C CA . ARG G 1 130 ? 24.919 9.900 91.559 1.00 54.02 156 ARG E CA 1
ATOM 14863 C C . ARG G 1 130 ? 24.625 9.269 90.191 1.00 48.18 156 ARG E C 1
ATOM 14864 O O . ARG G 1 130 ? 23.496 9.122 89.760 1.00 46.50 156 ARG E O 1
ATOM 14872 N N . ALA G 1 131 ? 25.644 8.794 89.534 1.00 50.26 157 ALA E N 1
ATOM 14873 C CA . ALA G 1 131 ? 25.439 8.034 88.287 1.00 47.99 157 ALA E CA 1
ATOM 14874 C C . ALA G 1 131 ? 24.767 6.664 88.421 1.00 43.63 157 ALA E C 1
ATOM 14875 O O . ALA G 1 131 ? 24.511 6.043 87.404 1.00 43.99 157 ALA E O 1
ATOM 14877 N N . LEU G 1 132 ? 24.556 6.186 89.651 1.00 39.69 158 LEU E N 1
ATOM 14878 C CA . LEU G 1 132 ? 23.703 5.028 89.937 1.00 38.63 158 LEU E CA 1
ATOM 14879 C C . LEU G 1 132 ? 22.290 5.416 90.374 1.00 37.96 158 LEU E C 1
ATOM 14880 O O . LEU G 1 132 ? 21.529 4.548 90.847 1.00 38.49 158 LEU E O 1
ATOM 14885 N N . THR G 1 133 ? 21.947 6.703 90.250 1.00 36.50 159 THR E N 1
ATOM 14886 C CA . THR G 1 133 ? 20.666 7.178 90.768 1.00 37.36 159 THR E CA 1
ATOM 14887 C C . THR G 1 133 ? 19.868 7.712 89.614 1.00 36.41 159 THR E C 1
ATOM 14888 O O . THR G 1 133 ? 20.402 7.789 88.498 1.00 38.60 159 THR E O 1
ATOM 14892 N N . GLY G 1 134 ? 18.579 7.964 89.842 1.00 34.09 160 GLY E N 1
ATOM 14893 C CA . GLY G 1 134 ? 17.763 8.635 88.826 1.00 36.52 160 GLY E CA 1
ATOM 14894 C C . GLY G 1 134 ? 16.497 7.945 88.419 1.00 36.10 160 GLY E C 1
ATOM 14895 O O . GLY G 1 134 ? 16.510 7.033 87.642 1.00 34.11 160 GLY E O 1
ATOM 14896 N N . GLN G 1 135 ? 15.392 8.461 88.900 1.00 40.99 161 GLN E N 1
ATOM 14897 C CA . GLN G 1 135 ? 14.040 8.013 88.507 1.00 44.94 161 GLN E CA 1
ATOM 14898 C C . GLN G 1 135 ? 13.841 7.805 87.004 1.00 39.61 161 GLN E C 1
ATOM 14899 O O . GLN G 1 135 ? 13.128 6.917 86.597 1.00 37.99 161 GLN E O 1
ATOM 14905 N N . GLN G 1 136 ? 14.477 8.611 86.175 1.00 39.08 162 GLN E N 1
ATOM 14906 C CA . GLN G 1 136 ? 14.286 8.500 84.718 1.00 40.51 162 GLN E CA 1
ATOM 14907 C C . GLN G 1 136 ? 14.860 7.205 84.145 1.00 44.40 162 GLN E C 1
ATOM 14908 O O . GLN G 1 136 ? 14.544 6.809 83.024 1.00 43.13 162 GLN E O 1
ATOM 14914 N N . HIS G 1 137 ? 15.736 6.560 84.912 1.00 43.82 163 HIS E N 1
ATOM 14915 C CA . HIS G 1 137 ? 16.329 5.314 84.503 1.00 40.83 163 HIS E CA 1
ATOM 14916 C C . HIS G 1 137 ? 15.512 4.061 84.844 1.00 39.52 163 HIS E C 1
ATOM 14917 O O . HIS G 1 137 ? 15.889 2.937 84.478 1.00 38.22 163 HIS E O 1
ATOM 14924 N N . LEU G 1 138 ? 14.389 4.256 85.524 1.00 40.46 164 LEU E N 1
ATOM 14925 C CA . LEU G 1 138 ? 13.551 3.179 86.028 1.00 42.07 164 LEU E CA 1
ATOM 14926 C C . LEU G 1 138 ? 12.305 3.077 85.173 1.00 42.50 164 LEU E C 1
ATOM 14927 O O . LEU G 1 138 ? 11.636 4.067 85.013 1.00 47.11 164 LEU E O 1
ATOM 14932 N N . SER G 1 139 ? 11.950 1.922 84.627 1.00 40.90 165 SER E N 1
ATOM 14933 C CA . SER G 1 139 ? 10.711 1.910 83.863 1.00 44.74 165 SER E CA 1
ATOM 14934 C C . SER G 1 139 ? 9.991 0.632 84.045 1.00 45.04 165 SER E C 1
ATOM 14935 O O . SER G 1 139 ? 10.588 -0.314 84.480 1.00 48.90 165 SER E O 1
ATOM 14938 N N . ILE G 1 140 ? 8.697 0.625 83.744 1.00 46.10 166 ILE E N 1
ATOM 14939 C CA . ILE G 1 140 ? 7.865 -0.549 83.921 1.00 49.69 166 ILE E CA 1
ATOM 14940 C C . ILE G 1 140 ? 7.565 -1.059 82.522 1.00 53.36 166 ILE E C 1
ATOM 14941 O O . ILE G 1 140 ? 7.082 -0.300 81.695 1.00 55.69 166 ILE E O 1
ATOM 14946 N N . ASP G 1 141 ? 7.825 -2.332 82.264 1.00 53.84 167 ASP E N 1
ATOM 14947 C CA . ASP G 1 141 ? 7.475 -2.930 80.991 1.00 53.51 167 ASP E CA 1
ATOM 14948 C C . ASP G 1 141 ? 6.717 -4.204 81.238 1.00 53.42 167 ASP E C 1
ATOM 14949 O O . ASP G 1 141 ? 7.292 -5.223 81.670 1.00 51.81 167 ASP E O 1
ATOM 14954 N N . GLY G 1 142 ? 5.425 -4.145 80.943 1.00 49.90 168 GLY E N 1
ATOM 14955 C CA . GLY G 1 142 ? 4.523 -5.238 81.234 1.00 48.39 168 GLY E CA 1
ATOM 14956 C C . GLY G 1 142 ? 4.540 -5.479 82.712 1.00 47.81 168 GLY E C 1
ATOM 14957 O O . GLY G 1 142 ? 4.167 -4.629 83.498 1.00 50.79 168 GLY E O 1
ATOM 14958 N N . ASP G 1 143 ? 5.071 -6.616 83.088 1.00 49.90 169 ASP E N 1
ATOM 14959 C CA . ASP G 1 143 ? 5.102 -7.008 84.475 1.00 54.19 169 ASP E CA 1
ATOM 14960 C C . ASP G 1 143 ? 6.553 -7.006 84.983 1.00 52.94 169 ASP E C 1
ATOM 14961 O O . ASP G 1 143 ? 6.877 -7.636 85.980 1.00 54.23 169 ASP E O 1
ATOM 14966 N N . ARG G 1 144 ? 7.412 -6.271 84.306 1.00 50.97 170 ARG E N 1
ATOM 14967 C CA . ARG G 1 144 ? 8.797 -6.181 84.682 1.00 51.52 170 ARG E CA 1
ATOM 14968 C C . ARG G 1 144 ? 9.186 -4.757 85.115 1.00 47.22 170 ARG E C 1
ATOM 14969 O O . ARG G 1 144 ? 8.547 -3.767 84.748 1.00 46.25 170 ARG E O 1
ATOM 14977 N N . LEU G 1 145 ? 10.190 -4.661 85.967 1.00 44.03 171 LEU E N 1
ATOM 14978 C CA . LEU G 1 145 ? 10.871 -3.397 86.169 1.00 44.23 171 LEU E CA 1
ATOM 14979 C C . LEU G 1 145 ? 12.167 -3.418 85.387 1.00 44.85 171 LEU E C 1
ATOM 14980 O O . LEU G 1 145 ? 12.939 -4.379 85.502 1.00 42.26 171 LEU E O 1
ATOM 14985 N N . CYS G 1 146 ? 12.440 -2.342 84.659 1.00 45.55 172 CYS E N 1
ATOM 14986 C CA . CYS G 1 146 ? 13.683 -2.207 83.947 1.00 45.62 172 CYS E CA 1
ATOM 14987 C C . CYS G 1 146 ? 14.464 -1.127 84.580 1.00 42.76 172 CYS E C 1
ATOM 14988 O O . CYS G 1 146 ? 13.890 -0.104 84.932 1.00 50.51 172 CYS E O 1
ATOM 14991 N N . LYS G 1 147 ? 15.764 -1.351 84.719 1.00 37.51 173 LYS E N 1
ATOM 14992 C CA . LYS G 1 147 ? 16.668 -0.308 85.135 1.00 36.82 173 LYS E CA 1
ATOM 14993 C C . LYS G 1 147 ? 17.866 -0.174 84.203 1.00 35.69 173 LYS E C 1
ATOM 14994 O O . LYS G 1 147 ? 18.511 -1.183 83.864 1.00 35.36 173 LYS E O 1
ATOM 15000 N N . ALA G 1 148 ? 18.155 1.053 83.769 1.00 34.03 174 ALA E N 1
ATOM 15001 C CA . ALA G 1 148 ? 19.222 1.288 82.771 1.00 32.67 174 ALA E CA 1
ATOM 15002 C C . ALA G 1 148 ? 20.583 1.591 83.403 1.00 31.98 174 ALA E C 1
ATOM 15003 O O . ALA G 1 148 ? 21.574 1.560 82.712 1.00 33.94 174 ALA E O 1
ATOM 15005 N N . VAL G 1 149 ? 20.613 1.905 84.687 1.00 30.97 175 VAL E N 1
ATOM 15006 C CA . VAL G 1 149 ? 21.835 1.993 85.440 1.00 32.44 175 VAL E CA 1
ATOM 15007 C C . VAL G 1 149 ? 21.666 1.075 86.624 1.00 32.20 175 VAL E C 1
ATOM 15008 O O . VAL G 1 149 ? 20.594 0.555 86.793 1.00 34.35 175 VAL E O 1
ATOM 15012 N N . ALA G 1 150 ? 22.678 0.910 87.466 1.00 30.62 176 ALA E N 1
ATOM 15013 C CA . ALA G 1 150 ? 22.576 0.009 88.609 1.00 30.21 176 ALA E CA 1
ATOM 15014 C C . ALA G 1 150 ? 21.831 0.672 89.783 1.00 31.69 176 ALA E C 1
ATOM 15015 O O . ALA G 1 150 ? 22.371 0.887 90.859 1.00 33.23 176 ALA E O 1
ATOM 15017 N N . LEU G 1 151 ? 20.560 0.951 89.558 1.00 33.43 177 LEU E N 1
ATOM 15018 C CA . LEU G 1 151 ? 19.679 1.587 90.527 1.00 34.76 177 LEU E CA 1
ATOM 15019 C C . LEU G 1 151 ? 19.462 0.735 91.734 1.00 36.67 177 LEU E C 1
ATOM 15020 O O . LEU G 1 151 ? 19.412 -0.501 91.650 1.00 35.85 177 LEU E O 1
ATOM 15025 N N . GLN G 1 152 ? 19.249 1.413 92.840 1.00 41.22 178 GLN E N 1
ATOM 15026 C CA . GLN G 1 152 ? 18.817 0.716 94.039 1.00 46.15 178 GLN E CA 1
ATOM 15027 C C . GLN G 1 152 ? 17.645 1.490 94.599 1.00 43.00 178 GLN E C 1
ATOM 15028 O O . GLN G 1 152 ? 17.763 2.664 94.897 1.00 45.71 178 GLN E O 1
ATOM 15034 N N . LEU G 1 153 ? 16.511 0.827 94.680 1.00 40.95 179 LEU E N 1
ATOM 15035 C CA . LEU G 1 153 ? 15.292 1.429 95.141 1.00 38.56 179 LEU E CA 1
ATOM 15036 C C . LEU G 1 153 ? 15.098 1.280 96.629 1.00 37.69 179 LEU E C 1
ATOM 15037 O O . LEU G 1 153 ? 15.609 0.366 97.265 1.00 40.12 179 LEU E O 1
ATOM 15042 N N . ASP G 1 154 ? 14.364 2.242 97.159 1.00 39.84 180 ASP E N 1
ATOM 15043 C CA . ASP G 1 154 ? 13.984 2.338 98.565 1.00 40.79 180 ASP E CA 1
ATOM 15044 C C . ASP G 1 154 ? 12.618 2.981 98.564 1.00 37.23 180 ASP E C 1
ATOM 15045 O O . ASP G 1 154 ? 12.460 4.038 97.960 1.00 38.90 180 ASP E O 1
ATOM 15050 N N . PHE G 1 155 ? 11.664 2.354 99.264 1.00 35.69 181 PHE E N 1
ATOM 15051 C CA . PHE G 1 155 ? 10.271 2.772 99.256 1.00 35.08 181 PHE E CA 1
ATOM 15052 C C . PHE G 1 155 ? 9.842 3.341 100.588 1.00 35.21 181 PHE E C 1
ATOM 15053 O O . PHE G 1 155 ? 8.662 3.643 100.780 1.00 31.75 181 PHE E O 1
ATOM 15061 N N . ASN G 1 156 ? 10.796 3.552 101.494 1.00 36.85 182 ASN E N 1
ATOM 15062 C CA . ASN G 1 156 ? 10.464 4.111 102.816 1.00 38.55 182 ASN E CA 1
ATOM 15063 C C . ASN G 1 156 ? 9.804 5.471 102.809 1.00 38.56 182 ASN E C 1
ATOM 15064 O O . ASN G 1 156 ? 9.170 5.807 103.778 1.00 45.34 182 ASN E O 1
ATOM 15069 N N . SER G 1 157 ? 9.976 6.267 101.758 1.00 38.15 183 SER E N 1
ATOM 15070 C CA . SER G 1 157 ? 9.346 7.583 101.690 1.00 38.89 183 SER E CA 1
ATOM 15071 C C . SER G 1 157 ? 7.795 7.516 101.584 1.00 38.50 183 SER E C 1
ATOM 15072 O O . SER G 1 157 ? 7.106 8.445 102.034 1.00 38.16 183 SER E O 1
ATOM 15075 N N . ILE G 1 158 ? 7.285 6.387 101.063 1.00 38.94 184 ILE E N 1
ATOM 15076 C CA . ILE G 1 158 ? 5.836 6.106 100.859 1.00 36.67 184 ILE E CA 1
ATOM 15077 C C . ILE G 1 158 ? 5.256 4.800 101.396 1.00 37.56 184 ILE E C 1
ATOM 15078 O O . ILE G 1 158 ? 4.011 4.658 101.421 1.00 36.86 184 ILE E O 1
ATOM 15083 N N . ALA G 1 159 ? 6.096 3.865 101.868 1.00 37.76 185 ALA E N 1
ATOM 15084 C CA . ALA G 1 159 ? 5.585 2.535 102.307 1.00 35.67 185 ALA E CA 1
ATOM 15085 C C . ALA G 1 159 ? 4.490 2.648 103.361 1.00 37.68 185 ALA E C 1
ATOM 15086 O O . ALA G 1 159 ? 3.462 1.989 103.235 1.00 37.43 185 ALA E O 1
ATOM 15088 N N . ALA G 1 160 ? 4.701 3.506 104.372 1.00 39.68 186 ALA E N 1
ATOM 15089 C CA . ALA G 1 160 ? 3.811 3.579 105.533 1.00 41.51 186 ALA E CA 1
ATOM 15090 C C . ALA G 1 160 ? 2.447 4.142 105.175 1.00 41.06 186 ALA E C 1
ATOM 15091 O O . ALA G 1 160 ? 1.426 3.658 105.664 1.00 39.37 186 ALA E O 1
ATOM 15093 N N . GLY G 1 161 ? 2.431 5.153 104.322 1.00 40.73 187 GLY E N 1
ATOM 15094 C CA . GLY G 1 161 ? 1.136 5.699 103.852 1.00 41.70 187 GLY E CA 1
ATOM 15095 C C . GLY G 1 161 ? 0.336 4.758 102.934 1.00 40.80 187 GLY E C 1
ATOM 15096 O O . GLY G 1 161 ? -0.884 4.785 102.927 1.00 41.73 187 GLY E O 1
ATOM 15097 N N . TYR G 1 162 ? 1.062 3.980 102.128 1.00 39.77 188 TYR E N 1
ATOM 15098 C CA . TYR G 1 162 ? 0.522 2.936 101.298 1.00 38.80 188 TYR E CA 1
ATOM 15099 C C . TYR G 1 162 ? -0.071 1.826 102.181 1.00 38.84 188 TYR E C 1
ATOM 15100 O O . TYR G 1 162 ? -1.132 1.325 101.895 1.00 39.91 188 TYR E O 1
ATOM 15109 N N . ALA G 1 163 ? 0.616 1.477 103.256 1.00 39.12 189 ALA E N 1
ATOM 15110 C CA . ALA G 1 163 ? 0.093 0.566 104.280 1.00 39.97 189 ALA E CA 1
ATOM 15111 C C . ALA G 1 163 ? -1.221 1.041 104.867 1.00 40.90 189 ALA E C 1
ATOM 15112 O O . ALA G 1 163 ? -2.160 0.293 104.979 1.00 44.57 189 ALA E O 1
ATOM 15114 N N . VAL G 1 164 ? -1.299 2.299 105.242 1.00 41.81 190 VAL E N 1
ATOM 15115 C CA . VAL G 1 164 ? -2.554 2.849 105.780 1.00 41.47 190 VAL E CA 1
ATOM 15116 C C . VAL G 1 164 ? -3.710 2.664 104.740 1.00 43.86 190 VAL E C 1
ATOM 15117 O O . VAL G 1 164 ? -4.818 2.163 105.074 1.00 43.01 190 VAL E O 1
ATOM 15121 N N . ASP G 1 165 ? -3.431 3.050 103.485 1.00 44.60 191 ASP E N 1
ATOM 15122 C CA . ASP G 1 165 ? -4.395 2.948 102.407 1.00 43.63 191 ASP E CA 1
ATOM 15123 C C . ASP G 1 165 ? -4.822 1.477 102.171 1.00 44.72 191 ASP E C 1
ATOM 15124 O O . ASP G 1 165 ? -6.012 1.196 102.142 1.00 46.24 191 ASP E O 1
ATOM 15129 N N . LEU G 1 166 ? -3.878 0.541 102.100 1.00 45.30 192 LEU E N 1
ATOM 15130 C CA . LEU G 1 166 ? -4.216 -0.895 101.989 1.00 47.10 192 LEU E CA 1
ATOM 15131 C C . LEU G 1 166 ? -5.022 -1.464 103.176 1.00 49.23 192 LEU E C 1
ATOM 15132 O O . LEU G 1 166 ? -5.919 -2.283 102.953 1.00 50.71 192 LEU E O 1
ATOM 15137 N N . VAL G 1 167 ? -4.696 -1.053 104.408 1.00 49.90 193 VAL E N 1
ATOM 15138 C CA . VAL G 1 167 ? -5.465 -1.444 105.619 1.00 46.80 193 VAL E CA 1
ATOM 15139 C C . VAL G 1 167 ? -6.904 -0.899 105.486 1.00 44.33 193 VAL E C 1
ATOM 15140 O O . VAL G 1 167 ? -7.896 -1.624 105.638 1.00 40.56 193 VAL E O 1
ATOM 15144 N N . ILE G 1 168 ? -7.013 0.364 105.125 1.00 43.97 194 ILE E N 1
ATOM 15145 C CA . ILE G 1 168 ? -8.328 0.968 105.001 1.00 43.72 194 ILE E CA 1
ATOM 15146 C C . ILE G 1 168 ? -9.150 0.273 103.933 1.00 45.03 194 ILE E C 1
ATOM 15147 O O . ILE G 1 168 ? -10.315 0.093 104.149 1.00 47.47 194 ILE E O 1
ATOM 15152 N N . ASP G 1 169 ? -8.559 -0.110 102.803 1.00 48.04 195 ASP E N 1
ATOM 15153 C CA . ASP G 1 169 ? -9.311 -0.836 101.743 1.00 53.72 195 ASP E CA 1
ATOM 15154 C C . ASP G 1 169 ? -9.933 -2.157 102.233 1.00 55.39 195 ASP E C 1
ATOM 15155 O O . ASP G 1 169 ? -11.035 -2.495 101.840 1.00 53.71 195 ASP E O 1
ATOM 15160 N N . ARG G 1 170 ? -9.200 -2.876 103.076 1.00 57.22 196 ARG E N 1
ATOM 15161 C CA . ARG G 1 170 ? -9.667 -4.091 103.683 1.00 61.96 196 ARG E CA 1
ATOM 15162 C C . ARG G 1 170 ? -10.718 -3.869 104.742 1.00 66.19 196 ARG E C 1
ATOM 15163 O O . ARG G 1 170 ? -11.641 -4.672 104.826 1.00 75.43 196 ARG E O 1
ATOM 15171 N N . LEU G 1 171 ? -10.577 -2.832 105.571 1.00 63.06 197 LEU E N 1
ATOM 15172 C CA . LEU G 1 171 ? -11.612 -2.526 106.559 1.00 60.84 197 LEU E CA 1
ATOM 15173 C C . LEU G 1 171 ? -12.920 -2.233 105.863 1.00 60.20 197 LEU E C 1
ATOM 15174 O O . LEU G 1 171 ? -13.961 -2.653 106.325 1.00 60.34 197 LEU E O 1
ATOM 15179 N N . LYS G 1 172 ? -12.849 -1.479 104.769 1.00 63.35 198 LYS E N 1
ATOM 15180 C CA . LYS G 1 172 ? -14.039 -1.084 103.999 1.00 66.74 198 LYS E CA 1
ATOM 15181 C C . LYS G 1 172 ? -14.693 -2.287 103.343 1.00 66.94 198 LYS E C 1
ATOM 15182 O O . LYS G 1 172 ? -15.919 -2.439 103.387 1.00 69.47 198 LYS E O 1
ATOM 15188 N N . ALA G 1 173 ? -13.856 -3.135 102.756 1.00 64.79 199 ALA E N 1
ATOM 15189 C CA . ALA G 1 173 ? -14.292 -4.366 102.131 1.00 65.49 199 ALA E CA 1
ATOM 15190 C C . ALA G 1 173 ? -14.956 -5.301 103.131 1.00 62.07 199 ALA E C 1
ATOM 15191 O O . ALA G 1 173 ? -15.898 -5.970 102.771 1.00 62.94 199 ALA E O 1
ATOM 15193 N N . LEU G 1 174 ? -14.474 -5.338 104.372 1.00 64.72 200 LEU E N 1
ATOM 15194 C CA . LEU G 1 174 ? -15.170 -6.044 105.492 1.00 68.59 200 LEU E CA 1
ATOM 15195 C C . LEU G 1 174 ? -16.395 -5.336 106.172 1.00 66.60 200 LEU E C 1
ATOM 15196 O O . LEU G 1 174 ? -16.896 -5.832 107.178 1.00 63.36 200 LEU E O 1
ATOM 15201 N N . GLY G 1 175 ? -16.850 -4.205 105.620 1.00 65.65 201 GLY E N 1
ATOM 15202 C CA . GLY G 1 175 ? -18.016 -3.496 106.092 1.00 63.83 201 GLY E CA 1
ATOM 15203 C C . GLY G 1 175 ? -17.774 -2.331 107.032 1.00 65.80 201 GLY E C 1
ATOM 15204 O O . GLY G 1 175 ? -18.694 -1.583 107.306 1.00 73.99 201 GLY E O 1
ATOM 15205 N N . VAL G 1 176 ? -16.571 -2.124 107.527 1.00 63.24 202 VAL E N 1
ATOM 15206 C CA . VAL G 1 176 ? -16.360 -1.048 108.489 1.00 62.75 202 VAL E CA 1
ATOM 15207 C C . VAL G 1 176 ? -16.474 0.321 107.807 1.00 64.04 202 VAL E C 1
ATOM 15208 O O . VAL G 1 176 ? -15.923 0.507 106.715 1.00 67.63 202 VAL E O 1
ATOM 15212 N N . GLN G 1 177 ? -17.177 1.259 108.452 1.00 63.81 203 GLN E N 1
ATOM 15213 C CA . GLN G 1 177 ? -17.377 2.637 107.944 1.00 64.44 203 GLN E CA 1
ATOM 15214 C C . GLN G 1 177 ? -16.725 3.766 108.731 1.00 59.18 203 GLN E C 1
ATOM 15215 O O . GLN G 1 177 ? -16.668 4.868 108.264 1.00 60.03 203 GLN E O 1
ATOM 15221 N N . SER G 1 178 ? -16.329 3.538 109.961 1.00 60.34 204 SER E N 1
ATOM 15222 C CA . SER G 1 178 ? -15.687 4.582 110.744 1.00 61.40 204 SER E CA 1
ATOM 15223 C C . SER G 1 178 ? -14.416 4.028 111.367 1.00 57.36 204 SER E C 1
ATOM 15224 O O . SER G 1 178 ? -14.448 2.963 111.956 1.00 52.03 204 SER E O 1
ATOM 15227 N N . TYR G 1 179 ? -13.296 4.726 111.197 1.00 54.99 205 TYR E N 1
ATOM 15228 C CA . TYR G 1 179 ? -11.978 4.198 111.630 1.00 53.42 205 TYR E CA 1
ATOM 15229 C C . TYR G 1 179 ? -10.892 5.270 111.707 1.00 50.18 205 TYR E C 1
ATOM 15230 O O . TYR G 1 179 ? -10.998 6.311 111.071 1.00 50.34 205 TYR E O 1
ATOM 15239 N N . LEU G 1 180 ? -9.848 4.999 112.476 1.00 46.57 206 LEU E N 1
ATOM 15240 C CA . LEU G 1 180 ? -8.612 5.795 112.422 1.00 45.49 206 LEU E CA 1
ATOM 15241 C C . LEU G 1 180 ? -7.494 4.799 112.401 1.00 47.20 206 LEU E C 1
ATOM 15242 O O . LEU G 1 180 ? -7.376 3.991 113.332 1.00 49.03 206 LEU E O 1
ATOM 15247 N N . VAL G 1 181 ? -6.655 4.867 111.372 1.00 46.62 207 VAL E N 1
ATOM 15248 C CA . VAL G 1 181 ? -5.568 3.886 111.210 1.00 47.24 207 VAL E CA 1
ATOM 15249 C C . VAL G 1 181 ? -4.244 4.592 111.316 1.00 43.95 207 VAL E C 1
ATOM 15250 O O . VAL G 1 181 ? -4.032 5.526 110.607 1.00 42.37 207 VAL E O 1
ATOM 15254 N N . GLU G 1 182 ? -3.350 4.139 112.172 1.00 44.07 208 GLU E N 1
ATOM 15255 C CA . GLU G 1 182 ? -2.078 4.833 112.328 1.00 48.10 208 GLU E CA 1
ATOM 15256 C C . GLU G 1 182 ? -0.935 3.844 112.189 1.00 50.92 208 GLU E C 1
ATOM 15257 O O . GLU G 1 182 ? -0.870 2.873 112.943 1.00 51.35 208 GLU E O 1
ATOM 15263 N N . ILE G 1 183 ? -0.028 4.077 111.236 1.00 49.12 209 ILE E N 1
ATOM 15264 C CA . ILE G 1 183 ? 1.095 3.150 111.038 1.00 45.84 209 ILE E CA 1
ATOM 15265 C C . ILE G 1 183 ? 2.354 3.996 111.047 1.00 43.85 209 ILE E C 1
ATOM 15266 O O . ILE G 1 183 ? 2.534 4.780 110.133 1.00 44.58 209 ILE E O 1
ATOM 15271 N N . THR G 1 184 ? 3.185 3.848 112.087 1.00 40.61 210 THR E N 1
ATOM 15272 C CA . THR G 1 184 ? 4.417 4.583 112.241 1.00 41.52 210 THR E CA 1
ATOM 15273 C C . THR G 1 184 ? 4.272 6.112 112.006 1.00 41.11 210 THR E C 1
ATOM 15274 O O . THR G 1 184 ? 5.150 6.759 111.436 1.00 46.82 210 THR E O 1
ATOM 15278 N N . GLY G 1 185 ? 3.176 6.691 112.454 1.00 39.97 211 GLY E N 1
ATOM 15279 C CA . GLY G 1 185 ? 3.024 8.133 112.398 1.00 40.08 211 GLY E CA 1
ATOM 15280 C C . GLY G 1 185 ? 2.202 8.607 111.221 1.00 40.18 211 GLY E C 1
ATOM 15281 O O . GLY G 1 185 ? 1.678 9.706 111.226 1.00 46.18 211 GLY E O 1
ATOM 15282 N N . GLU G 1 186 ? 2.103 7.808 110.186 1.00 38.58 212 GLU E N 1
ATOM 15283 C CA . GLU G 1 186 ? 1.227 8.175 109.084 1.00 40.52 212 GLU E CA 1
ATOM 15284 C C . GLU G 1 186 ? -0.162 7.694 109.504 1.00 41.32 212 GLU E C 1
ATOM 15285 O O . GLU G 1 186 ? -0.285 6.615 110.045 1.00 43.05 212 GLU E O 1
ATOM 15291 N N . LEU G 1 187 ? -1.194 8.492 109.291 1.00 42.31 213 LEU E N 1
ATOM 15292 C CA . LEU G 1 187 ? -2.552 8.011 109.565 1.00 46.06 213 LEU E CA 1
ATOM 15293 C C . LEU G 1 187 ? -3.640 8.568 108.705 1.00 45.46 213 LEU E C 1
ATOM 15294 O O . LEU G 1 187 ? -3.426 9.494 107.960 1.00 47.62 213 LEU E O 1
ATOM 15299 N N . LYS G 1 188 ? -4.826 8.004 108.834 1.00 46.44 214 LYS E N 1
ATOM 15300 C CA . LYS G 1 188 ? -5.984 8.482 108.087 1.00 48.03 214 LYS E CA 1
ATOM 15301 C C . LYS G 1 188 ? -7.209 8.062 108.865 1.00 50.52 214 LYS E C 1
ATOM 15302 O O . LYS G 1 188 ? -7.188 7.016 109.493 1.00 58.00 214 LYS E O 1
ATOM 15308 N N . ALA G 1 189 ? -8.256 8.874 108.847 1.00 50.55 215 ALA E N 1
ATOM 15309 C CA . ALA G 1 189 ? -9.491 8.572 109.547 1.00 51.33 215 ALA E CA 1
ATOM 15310 C C . ALA G 1 189 ? -10.696 8.953 108.727 1.00 53.33 215 ALA E C 1
ATOM 15311 O O . ALA G 1 189 ? -10.623 9.777 107.833 1.00 54.48 215 ALA E O 1
ATOM 15313 N N . GLU G 1 190 ? -11.827 8.361 109.044 1.00 59.83 216 GLU E N 1
ATOM 15314 C CA . GLU G 1 190 ? -13.049 8.625 108.286 1.00 62.46 216 GLU E CA 1
ATOM 15315 C C . GLU G 1 190 ? -14.255 8.285 109.146 1.00 65.42 216 GLU E C 1
ATOM 15316 O O . GLU G 1 190 ? -14.182 7.403 110.022 1.00 68.52 216 GLU E O 1
ATOM 15322 N N . GLY G 1 191 ? -15.355 8.993 108.906 1.00 64.35 217 GLY E N 1
ATOM 15323 C CA . GLY G 1 191 ? -16.586 8.765 109.628 1.00 63.39 217 GLY E CA 1
ATOM 15324 C C . GLY G 1 191 ? -16.475 9.339 111.012 1.00 63.53 217 GLY E C 1
ATOM 15325 O O . GLY G 1 191 ? -15.590 10.157 111.284 1.00 56.92 217 GLY E O 1
ATOM 15326 N N . ARG G 1 192 ? -17.379 8.900 111.887 1.00 67.74 218 ARG E N 1
ATOM 15327 C CA . ARG G 1 192 ? -17.548 9.505 113.218 1.00 67.85 218 ARG E CA 1
ATOM 15328 C C . ARG G 1 192 ? -17.683 8.429 114.271 1.00 61.60 218 ARG E C 1
ATOM 15329 O O . ARG G 1 192 ? -17.978 7.289 113.977 1.00 57.70 218 ARG E O 1
ATOM 15337 N N . LYS G 1 193 ? -17.436 8.798 115.519 1.00 61.44 219 LYS E N 1
ATOM 15338 C CA . LYS G 1 193 ? -17.625 7.870 116.651 1.00 63.26 219 LYS E CA 1
ATOM 15339 C C . LYS G 1 193 ? -19.142 7.686 116.926 1.00 63.68 219 LYS E C 1
ATOM 15340 O O . LYS G 1 193 ? -19.978 8.378 116.320 1.00 63.95 219 LYS E O 1
ATOM 15346 N N . PRO G 1 194 ? -19.520 6.732 117.791 1.00 64.98 220 PRO E N 1
ATOM 15347 C CA . PRO G 1 194 ? -20.960 6.515 118.061 1.00 64.63 220 PRO E CA 1
ATOM 15348 C C . PRO G 1 194 ? -21.677 7.696 118.717 1.00 66.26 220 PRO E C 1
ATOM 15349 O O . PRO G 1 194 ? -22.796 7.993 118.332 1.00 64.11 220 PRO E O 1
ATOM 15353 N N . ASP G 1 195 ? -21.025 8.393 119.648 1.00 69.77 221 ASP E N 1
ATOM 15354 C CA . ASP G 1 195 ? -21.571 9.671 120.183 1.00 73.92 221 ASP E CA 1
ATOM 15355 C C . ASP G 1 195 ? -21.732 10.818 119.170 1.00 76.71 221 ASP E C 1
ATOM 15356 O O . ASP G 1 195 ? -22.346 11.827 119.507 1.00 74.46 221 ASP E O 1
ATOM 15361 N N . GLY G 1 196 ? -21.172 10.675 117.960 1.00 81.77 222 GLY E N 1
ATOM 15362 C CA . GLY G 1 196 ? -21.178 11.728 116.912 1.00 85.22 222 GLY E CA 1
ATOM 15363 C C . GLY G 1 196 ? -19.890 12.575 116.812 1.00 84.53 222 GLY E C 1
ATOM 15364 O O . GLY G 1 196 ? -19.794 13.478 115.976 1.00 88.63 222 GLY E O 1
ATOM 15365 N N . SER G 1 197 ? -18.903 12.310 117.670 1.00 79.51 223 SER E N 1
ATOM 15366 C CA . SER G 1 197 ? -17.676 13.108 117.670 1.00 76.17 223 SER E CA 1
ATOM 15367 C C . SER G 1 197 ? -16.797 12.649 116.510 1.00 76.04 223 SER E C 1
ATOM 15368 O O . SER G 1 197 ? -16.890 11.476 116.093 1.00 70.55 223 SER E O 1
ATOM 15371 N N . PRO G 1 198 ? -15.972 13.570 115.958 1.00 75.05 224 PRO E N 1
ATOM 15372 C CA . PRO G 1 198 ? -15.113 13.183 114.869 1.00 70.86 224 PRO E CA 1
ATOM 15373 C C . PRO G 1 198 ? -13.792 12.631 115.373 1.00 66.65 224 PRO E C 1
ATOM 15374 O O . PRO G 1 198 ? -13.453 12.695 116.571 1.00 63.44 224 PRO E O 1
ATOM 15378 N N . TRP G 1 199 ? -13.063 12.056 114.439 1.00 63.07 225 TRP E N 1
ATOM 15379 C CA . TRP G 1 199 ? -11.705 11.641 114.717 1.00 59.90 225 TRP E CA 1
ATOM 15380 C C . TRP G 1 199 ? -10.840 12.875 114.575 1.00 61.44 225 TRP E C 1
ATOM 15381 O O . TRP G 1 199 ? -11.020 13.648 113.615 1.00 68.78 225 TRP E O 1
ATOM 15392 N N . ARG G 1 200 ? -9.905 13.054 115.516 1.00 61.36 226 ARG E N 1
ATOM 15393 C CA . ARG G 1 200 ? -9.001 14.232 115.540 1.00 64.74 226 ARG E CA 1
ATOM 15394 C C . ARG G 1 200 ? -7.521 13.903 115.755 1.00 57.85 226 ARG E C 1
ATOM 15395 O O . ARG G 1 200 ? -7.161 12.992 116.523 1.00 54.28 226 ARG E O 1
ATOM 15403 N N . ILE G 1 201 ? -6.675 14.663 115.071 1.00 52.58 227 ILE E N 1
ATOM 15404 C CA . ILE G 1 201 ? -5.251 14.631 115.329 1.00 54.46 227 ILE E CA 1
ATOM 15405 C C . ILE G 1 201 ? -4.852 16.066 115.644 1.00 51.12 227 ILE E C 1
ATOM 15406 O O . ILE G 1 201 ? -5.498 17.038 115.181 1.00 51.08 227 ILE E O 1
ATOM 15411 N N . ALA G 1 202 ? -3.776 16.175 116.406 1.00 48.86 228 ALA E N 1
ATOM 15412 C CA . ALA G 1 202 ? -3.177 17.445 116.701 1.00 51.80 228 ALA E CA 1
ATOM 15413 C C . ALA G 1 202 ? -1.806 17.504 116.033 1.00 50.53 228 ALA E C 1
ATOM 15414 O O . ALA G 1 202 ? -1.063 16.534 116.063 1.00 45.00 228 ALA E O 1
ATOM 15416 N N . ILE G 1 203 ? -1.519 18.648 115.411 1.00 52.34 229 ILE E N 1
ATOM 15417 C CA . ILE G 1 203 ? -0.244 18.946 114.749 1.00 52.73 229 ILE E CA 1
ATOM 15418 C C . ILE G 1 203 ? 0.611 19.915 115.573 1.00 49.25 229 ILE E C 1
ATOM 15419 O O . ILE G 1 203 ? 0.112 20.923 116.005 1.00 47.71 229 ILE E O 1
ATOM 15424 N N . GLU G 1 204 ? 1.893 19.637 115.740 1.00 50.96 230 GLU E N 1
ATOM 15425 C CA . GLU G 1 204 ? 2.735 20.503 116.574 1.00 52.82 230 GLU E CA 1
ATOM 15426 C C . GLU G 1 204 ? 3.101 21.857 115.923 1.00 51.72 230 GLU E C 1
ATOM 15427 O O . GLU G 1 204 ? 3.496 21.958 114.729 1.00 54.27 230 GLU E O 1
ATOM 15433 N N . ALA G 1 205 ? 2.961 22.903 116.725 1.00 48.30 231 ALA E N 1
ATOM 15434 C CA . ALA G 1 205 ? 2.926 24.267 116.232 1.00 50.76 231 ALA E CA 1
ATOM 15435 C C . ALA G 1 205 ? 3.647 25.235 117.168 1.00 52.45 231 ALA E C 1
ATOM 15436 O O . ALA G 1 205 ? 3.059 26.210 117.655 1.00 50.13 231 ALA E O 1
ATOM 15438 N N . PRO G 1 206 ? 4.950 25.001 117.386 1.00 58.33 232 PRO E N 1
ATOM 15439 C CA . PRO G 1 206 ? 5.733 25.832 118.298 1.00 61.76 232 PRO E CA 1
ATOM 15440 C C . PRO G 1 206 ? 6.017 27.215 117.807 1.00 59.90 232 PRO E C 1
ATOM 15441 O O . PRO G 1 206 ? 5.538 27.551 116.777 1.00 59.52 232 PRO E O 1
ATOM 15445 N N . ARG G 1 211 ? 7.056 27.484 122.209 1.00 116.57 237 ARG E N 1
ATOM 15446 C CA . ARG G 1 211 ? 5.743 27.951 122.536 1.00 123.77 237 ARG E CA 1
ATOM 15447 C C . ARG G 1 211 ? 4.842 26.740 122.810 1.00 120.49 237 ARG E C 1
ATOM 15448 O O . ARG G 1 211 ? 4.020 26.836 123.607 1.00 109.09 237 ARG E O 1
ATOM 15456 N N . VAL G 1 212 ? 5.060 25.611 122.176 1.00 123.36 238 VAL E N 1
ATOM 15457 C CA . VAL G 1 212 ? 4.312 24.335 122.236 1.00 111.91 238 VAL E CA 1
ATOM 15458 C C . VAL G 1 212 ? 2.737 24.407 122.131 1.00 96.20 238 VAL E C 1
ATOM 15459 O O . VAL G 1 212 ? 2.014 23.756 122.838 1.00 83.01 238 VAL E O 1
ATOM 15463 N N . ALA G 1 213 ? 2.243 25.203 121.194 1.00 88.36 239 ALA E N 1
ATOM 15464 C CA . ALA G 1 213 ? 0.812 25.162 120.785 1.00 82.49 239 ALA E CA 1
ATOM 15465 C C . ALA G 1 213 ? 0.530 23.940 119.891 1.00 86.47 239 ALA E C 1
ATOM 15466 O O . ALA G 1 213 ? 1.470 23.207 119.521 1.00 92.68 239 ALA E O 1
ATOM 15468 N N . GLN G 1 214 ? -0.756 23.736 119.560 1.00 83.38 240 GLN E N 1
ATOM 15469 C CA . GLN G 1 214 ? -1.233 22.613 118.722 1.00 75.21 240 GLN E CA 1
ATOM 15470 C C . GLN G 1 214 ? -2.462 22.991 117.924 1.00 71.55 240 GLN E C 1
ATOM 15471 O O . GLN G 1 214 ? -3.423 23.540 118.443 1.00 73.45 240 GLN E O 1
ATOM 15477 N N . LYS G 1 215 ? -2.430 22.613 116.663 1.00 72.03 241 LYS E N 1
ATOM 15478 C CA . LYS G 1 215 ? -3.502 22.838 115.726 1.00 75.17 241 LYS E CA 1
ATOM 15479 C C . LYS G 1 215 ? -4.248 21.520 115.652 1.00 72.36 241 LYS E C 1
ATOM 15480 O O . LYS G 1 215 ? -3.632 20.467 115.370 1.00 73.62 241 LYS E O 1
ATOM 15486 N N . ILE G 1 216 ? -5.550 21.587 115.946 1.00 66.21 242 ILE E N 1
ATOM 15487 C CA . ILE G 1 216 ? -6.443 20.421 116.038 1.00 66.71 242 ILE E CA 1
ATOM 15488 C C . ILE G 1 216 ? -7.184 20.372 114.753 1.00 62.06 242 ILE E C 1
ATOM 15489 O O . ILE G 1 216 ? -7.807 21.326 114.327 1.00 64.40 242 ILE E O 1
ATOM 15494 N N . VAL G 1 217 ? -7.119 19.226 114.119 1.00 61.59 243 VAL E N 1
ATOM 15495 C CA . VAL G 1 217 ? -7.837 19.056 112.888 1.00 60.60 243 VAL E CA 1
ATOM 15496 C C . VAL G 1 217 ? -8.695 17.812 113.010 1.00 61.21 243 VAL E C 1
ATOM 15497 O O . VAL G 1 217 ? -8.348 16.844 113.756 1.00 51.60 243 VAL E O 1
ATOM 15501 N N . GLU G 1 218 ? -9.827 17.909 112.288 1.00 63.50 244 GLU E N 1
ATOM 15502 C CA . GLU G 1 218 ? -10.840 16.877 112.176 1.00 67.40 244 GLU E CA 1
ATOM 15503 C C . GLU G 1 218 ? -10.677 16.143 110.836 1.00 66.21 244 GLU E C 1
ATOM 15504 O O . GLU G 1 218 ? -10.862 16.721 109.767 1.00 73.83 244 GLU E O 1
ATOM 15510 N N . LEU G 1 219 ? -10.355 14.861 110.914 1.00 61.61 245 LEU E N 1
ATOM 15511 C CA . LEU G 1 219 ? -10.082 14.063 109.770 1.00 60.44 245 LEU E CA 1
ATOM 15512 C C . LEU G 1 219 ? -11.288 13.276 109.414 1.00 59.84 245 LEU E C 1
ATOM 15513 O O . LEU G 1 219 ? -11.731 12.477 110.212 1.00 58.26 245 LEU E O 1
ATOM 15518 N N . ASP G 1 220 ? -11.811 13.490 108.217 1.00 63.37 246 ASP E N 1
ATOM 15519 C CA . ASP G 1 220 ? -12.899 12.659 107.691 1.00 66.56 246 ASP E CA 1
ATOM 15520 C C . ASP G 1 220 ? -12.669 12.387 106.202 1.00 63.40 246 ASP E C 1
ATOM 15521 O O . ASP G 1 220 ? -13.011 13.211 105.379 1.00 63.12 246 ASP E O 1
ATOM 15526 N N . GLY G 1 221 ? -12.094 11.229 105.876 1.00 60.60 247 GLY E N 1
ATOM 15527 C CA . GLY G 1 221 ? -11.678 10.887 104.512 1.00 55.49 247 GLY E CA 1
ATOM 15528 C C . GLY G 1 221 ? -10.302 11.426 104.128 1.00 55.48 247 GLY E C 1
ATOM 15529 O O . GLY G 1 221 ? -9.977 11.468 102.951 1.00 54.51 247 GLY E O 1
ATOM 15530 N N . MET G 1 222 ? -9.475 11.807 105.108 1.00 54.56 248 MET E N 1
ATOM 15531 C CA . MET G 1 222 ? -8.191 12.429 104.849 1.00 53.10 248 MET E CA 1
ATOM 15532 C C . MET G 1 222 ? -7.096 11.741 105.619 1.00 51.30 248 MET E C 1
ATOM 15533 O O . MET G 1 222 ? -7.250 11.373 106.766 1.00 50.21 248 MET E O 1
ATOM 15538 N N . GLY G 1 223 ? -5.958 11.607 104.968 1.00 51.60 249 GLY E N 1
ATOM 15539 C CA . GLY G 1 223 ? -4.727 11.118 105.588 1.00 48.45 249 GLY E CA 1
ATOM 15540 C C . GLY G 1 223 ? -3.757 12.231 105.928 1.00 44.66 249 GLY E C 1
ATOM 15541 O O . GLY G 1 223 ? -3.860 13.342 105.423 1.00 46.01 249 GLY E O 1
ATOM 15542 N N . VAL G 1 224 ? -2.820 11.910 106.802 1.00 42.37 250 VAL E N 1
ATOM 15543 C CA . VAL G 1 224 ? -1.891 12.887 107.368 1.00 42.60 250 VAL E CA 1
ATOM 15544 C C . VAL G 1 224 ? -0.507 12.252 107.368 1.00 43.83 250 VAL E C 1
ATOM 15545 O O . VAL G 1 224 ? -0.333 11.067 107.720 1.00 40.87 250 VAL E O 1
ATOM 15549 N N . SER G 1 225 ? 0.479 13.057 106.987 1.00 43.09 251 SER E N 1
ATOM 15550 C CA . SER G 1 225 ? 1.844 12.638 107.133 1.00 44.03 251 SER E CA 1
ATOM 15551 C C . SER G 1 225 ? 2.750 13.806 107.478 1.00 39.87 251 SER E C 1
ATOM 15552 O O . SER G 1 225 ? 2.654 14.844 106.853 1.00 38.03 251 SER E O 1
ATOM 15555 N N . THR G 1 226 ? 3.643 13.591 108.443 1.00 37.35 252 THR E N 1
ATOM 15556 C CA . THR G 1 226 ? 4.542 14.609 108.941 1.00 36.16 252 THR E CA 1
ATOM 15557 C C . THR G 1 226 ? 5.952 14.113 108.736 1.00 34.73 252 THR E C 1
ATOM 15558 O O . THR G 1 226 ? 6.325 13.137 109.317 1.00 40.76 252 THR E O 1
ATOM 15562 N N . SER G 1 227 ? 6.717 14.767 107.900 1.00 33.99 253 SER E N 1
ATOM 15563 C CA . SER G 1 227 ? 8.124 14.520 107.805 1.00 36.83 253 SER E CA 1
ATOM 15564 C C . SER G 1 227 ? 8.853 15.371 108.803 1.00 37.63 253 SER E C 1
ATOM 15565 O O . SER G 1 227 ? 8.654 16.600 108.855 1.00 37.85 253 SER E O 1
ATOM 15568 N N . GLY G 1 228 ? 9.736 14.734 109.567 1.00 40.06 254 GLY E N 1
ATOM 15569 C CA . GLY G 1 228 ? 10.452 15.440 110.652 1.00 40.21 254 GLY E CA 1
ATOM 15570 C C . GLY G 1 228 ? 9.623 15.692 111.895 1.00 40.54 254 GLY E C 1
ATOM 15571 O O . GLY G 1 228 ? 8.395 15.529 111.939 1.00 33.40 254 GLY E O 1
ATOM 15572 N N . ASP G 1 229 ? 10.345 16.061 112.940 1.00 45.95 255 ASP E N 1
ATOM 15573 C CA . ASP G 1 229 ? 9.763 16.437 114.242 1.00 47.18 255 ASP E CA 1
ATOM 15574 C C . ASP G 1 229 ? 10.560 17.655 114.743 1.00 46.05 255 ASP E C 1
ATOM 15575 O O . ASP G 1 229 ? 11.804 17.620 114.764 1.00 47.04 255 ASP E O 1
ATOM 15580 N N . TYR G 1 230 ? 9.878 18.737 115.100 1.00 44.71 256 TYR E N 1
ATOM 15581 C CA . TYR G 1 230 ? 10.609 19.967 115.415 1.00 50.76 256 TYR E CA 1
ATOM 15582 C C . TYR G 1 230 ? 11.517 19.795 116.644 1.00 53.32 256 TYR E C 1
ATOM 15583 O O . TYR G 1 230 ? 12.525 20.491 116.765 1.00 53.44 256 TYR E O 1
ATOM 15592 N N . ARG G 1 231 ? 11.159 18.878 117.541 1.00 55.97 257 ARG E N 1
ATOM 15593 C CA . ARG G 1 231 ? 11.994 18.586 118.685 1.00 60.54 257 ARG E CA 1
ATOM 15594 C C . ARG G 1 231 ? 13.350 17.977 118.340 1.00 59.88 257 ARG E C 1
ATOM 15595 O O . ARG G 1 231 ? 14.242 18.031 119.166 1.00 64.94 257 ARG E O 1
ATOM 15603 N N . ASN G 1 232 ? 13.524 17.417 117.143 1.00 60.15 258 ASN E N 1
ATOM 15604 C CA . ASN G 1 232 ? 14.833 16.934 116.682 1.00 63.01 258 ASN E CA 1
ATOM 15605 C C . ASN G 1 232 ? 15.376 17.886 115.625 1.00 64.99 258 ASN E C 1
ATOM 15606 O O . ASN G 1 232 ? 15.376 17.596 114.433 1.00 79.18 258 ASN E O 1
ATOM 15611 N N . TYR G 1 233 ? 15.799 19.052 116.031 1.00 58.56 259 TYR E N 1
ATOM 15612 C CA . TYR G 1 233 ? 16.447 19.900 115.089 1.00 57.27 259 TYR E CA 1
ATOM 15613 C C . TYR G 1 233 ? 17.880 20.062 115.626 1.00 58.89 259 TYR E C 1
ATOM 15614 O O . TYR G 1 233 ? 17.990 20.417 116.787 1.00 62.18 259 TYR E O 1
ATOM 15623 N N . PHE G 1 234 ? 18.924 19.660 114.842 1.00 68.26 260 PHE E N 1
ATOM 15624 C CA . PHE G 1 234 ? 20.382 19.616 115.189 1.00 78.39 260 PHE E CA 1
ATOM 15625 C C . PHE G 1 234 ? 21.130 20.375 114.145 1.00 76.98 260 PHE E C 1
ATOM 15626 O O . PHE G 1 234 ? 21.007 20.094 112.941 1.00 73.11 260 PHE E O 1
ATOM 15634 N N . GLU G 1 235 ? 21.858 21.345 114.647 1.00 85.78 261 GLU E N 1
ATOM 15635 C CA . GLU G 1 235 ? 22.767 22.074 113.822 1.00 97.32 261 GLU E CA 1
ATOM 15636 C C . GLU G 1 235 ? 24.085 21.619 114.373 1.00 117.92 261 GLU E C 1
ATOM 15637 O O . GLU G 1 235 ? 24.487 22.109 115.449 1.00 107.91 261 GLU E O 1
ATOM 15643 N N . ARG G 1 236 ? 24.693 20.656 113.623 1.00 141.79 262 ARG E N 1
ATOM 15644 C CA . ARG G 1 236 ? 25.945 19.967 114.009 1.00 144.56 262 ARG E CA 1
ATOM 15645 C C . ARG G 1 236 ? 27.056 20.949 114.459 1.00 151.08 262 ARG E C 1
ATOM 15646 O O . ARG G 1 236 ? 27.609 20.797 115.508 1.00 146.50 262 ARG E O 1
ATOM 15654 N N . ASP G 1 237 ? 27.364 21.970 113.684 1.00 152.29 263 ASP E N 1
ATOM 15655 C CA . ASP G 1 237 ? 28.450 22.880 114.005 1.00 145.52 263 ASP E CA 1
ATOM 15656 C C . ASP G 1 237 ? 28.136 24.278 113.461 1.00 134.09 263 ASP E C 1
ATOM 15657 O O . ASP G 1 237 ? 28.971 24.899 112.852 1.00 142.07 263 ASP E O 1
ATOM 15662 N N . GLY G 1 238 ? 26.905 24.750 113.665 1.00 117.72 264 GLY E N 1
ATOM 15663 C CA . GLY G 1 238 ? 26.346 25.859 112.896 1.00 116.11 264 GLY E CA 1
ATOM 15664 C C . GLY G 1 238 ? 25.860 25.484 111.482 1.00 119.41 264 GLY E C 1
ATOM 15665 O O . GLY G 1 238 ? 25.391 26.337 110.743 1.00 114.50 264 GLY E O 1
ATOM 15666 N N . ARG G 1 239 ? 26.008 24.226 111.070 1.00 115.93 265 ARG E N 1
ATOM 15667 C CA . ARG G 1 239 ? 25.407 23.685 109.892 1.00 109.14 265 ARG E CA 1
ATOM 15668 C C . ARG G 1 239 ? 24.566 22.498 110.343 1.00 109.36 265 ARG E C 1
ATOM 15669 O O . ARG G 1 239 ? 25.014 21.681 111.177 1.00 131.19 265 ARG E O 1
ATOM 15677 N N . ARG G 1 240 ? 23.389 22.399 109.728 1.00 96.24 266 ARG E N 1
ATOM 15678 C CA . ARG G 1 240 ? 22.331 21.428 110.042 1.00 78.07 266 ARG E CA 1
ATOM 15679 C C . ARG G 1 240 ? 22.643 19.957 109.801 1.00 69.72 266 ARG E C 1
ATOM 15680 O O . ARG G 1 240 ? 23.248 19.607 108.798 1.00 70.37 266 ARG E O 1
ATOM 15688 N N . TYR G 1 241 ? 22.168 19.119 110.708 1.00 71.53 267 TYR E N 1
ATOM 15689 C CA . TYR G 1 241 ? 22.327 17.711 110.560 1.00 75.09 267 TYR E CA 1
ATOM 15690 C C . TYR G 1 241 ? 20.976 17.016 110.400 1.00 72.05 267 TYR E C 1
ATOM 15691 O O . TYR G 1 241 ? 20.102 17.173 111.230 1.00 74.34 267 TYR E O 1
ATOM 15700 N N . SER G 1 242 ? 20.813 16.300 109.288 1.00 63.92 268 SER E N 1
ATOM 15701 C CA . SER G 1 242 ? 19.688 15.438 109.057 1.00 62.01 268 SER E CA 1
ATOM 15702 C C . SER G 1 242 ? 20.116 14.262 108.210 1.00 59.42 268 SER E C 1
ATOM 15703 O O . SER G 1 242 ? 21.256 14.165 107.778 1.00 59.83 268 SER E O 1
ATOM 15706 N N . HIS G 1 243 ? 19.180 13.365 107.975 1.00 59.98 269 HIS E N 1
ATOM 15707 C CA . HIS G 1 243 ? 19.413 12.222 107.100 1.00 58.96 269 HIS E CA 1
ATOM 15708 C C . HIS G 1 243 ? 18.789 12.434 105.733 1.00 56.00 269 HIS E C 1
ATOM 15709 O O . HIS G 1 243 ? 18.781 11.540 104.929 1.00 58.02 269 HIS E O 1
ATOM 15716 N N . THR G 1 244 ? 18.276 13.626 105.459 1.00 59.60 270 THR E N 1
ATOM 15717 C CA . THR G 1 244 ? 17.515 13.900 104.242 1.00 59.14 270 THR E CA 1
ATOM 15718 C C . THR G 1 244 ? 18.520 14.501 103.281 1.00 62.89 270 THR E C 1
ATOM 15719 O O . THR G 1 244 ? 19.263 15.419 103.634 1.00 59.31 270 THR E O 1
ATOM 15723 N N . LEU G 1 245 ? 18.504 13.984 102.049 1.00 69.46 271 LEU E N 1
ATOM 15724 C CA . LEU G 1 245 ? 19.471 14.329 101.001 1.00 70.01 271 LEU E CA 1
ATOM 15725 C C . LEU G 1 245 ? 18.743 14.978 99.884 1.00 69.58 271 LEU E C 1
ATOM 15726 O O . LEU G 1 245 ? 17.674 14.489 99.477 1.00 70.55 271 LEU E O 1
ATOM 15731 N N . ASP G 1 246 ? 19.311 16.043 99.353 1.00 69.28 272 ASP E N 1
ATOM 15732 C CA . ASP G 1 246 ? 18.813 16.518 98.078 1.00 81.61 272 ASP E CA 1
ATOM 15733 C C . ASP G 1 246 ? 19.101 15.427 97.001 1.00 84.24 272 ASP E C 1
ATOM 15734 O O . ASP G 1 246 ? 20.207 14.908 96.960 1.00 84.88 272 ASP E O 1
ATOM 15739 N N . PRO G 1 247 ? 18.103 15.026 96.196 1.00 87.42 273 PRO E N 1
ATOM 15740 C CA . PRO G 1 247 ? 18.388 14.125 95.041 1.00 84.85 273 PRO E CA 1
ATOM 15741 C C . PRO G 1 247 ? 19.318 14.723 93.987 1.00 87.69 273 PRO E C 1
ATOM 15742 O O . PRO G 1 247 ? 20.162 13.992 93.495 1.00 82.06 273 PRO E O 1
ATOM 15746 N N . GLN G 1 248 ? 19.184 16.030 93.693 1.00 90.81 274 GLN E N 1
ATOM 15747 C CA . GLN G 1 248 ? 20.051 16.724 92.721 1.00 93.59 274 GLN E CA 1
ATOM 15748 C C . GLN G 1 248 ? 21.517 16.948 93.209 1.00 103.87 274 GLN E C 1
ATOM 15749 O O . GLN G 1 248 ? 22.459 16.743 92.458 1.00 116.00 274 GLN E O 1
ATOM 15755 N N . SER G 1 249 ? 21.723 17.381 94.433 1.00 111.42 275 SER E N 1
ATOM 15756 C CA . SER G 1 249 ? 23.093 17.572 94.918 1.00 108.43 275 SER E CA 1
ATOM 15757 C C . SER G 1 249 ? 23.240 16.455 95.889 1.00 106.66 275 SER E C 1
ATOM 15758 O O . SER G 1 249 ? 22.509 16.407 96.851 1.00 122.72 275 SER E O 1
ATOM 15761 N N . GLY G 1 250 ? 24.155 15.541 95.662 1.00 100.72 276 GLY E N 1
ATOM 15762 C CA . GLY G 1 250 ? 24.225 14.385 96.534 1.00 98.99 276 GLY E CA 1
ATOM 15763 C C . GLY G 1 250 ? 24.389 14.570 98.039 1.00 96.53 276 GLY E C 1
ATOM 15764 O O . GLY G 1 250 ? 24.375 13.565 98.730 1.00 100.44 276 GLY E O 1
ATOM 15765 N N . GLN G 1 251 ? 24.556 15.810 98.534 1.00 95.78 277 GLN E N 1
ATOM 15766 C CA . GLN G 1 251 ? 24.734 16.123 99.980 1.00 95.56 277 GLN E CA 1
ATOM 15767 C C . GLN G 1 251 ? 23.464 16.370 100.806 1.00 94.06 277 GLN E C 1
ATOM 15768 O O . GLN G 1 251 ? 22.354 16.452 100.258 1.00 99.14 277 GLN E O 1
ATOM 15774 N N . PRO G 1 252 ? 23.631 16.500 102.141 1.00 83.68 278 PRO E N 1
ATOM 15775 C CA . PRO G 1 252 ? 22.437 16.670 102.919 1.00 77.28 278 PRO E CA 1
ATOM 15776 C C . PRO G 1 252 ? 21.940 18.089 102.894 1.00 72.16 278 PRO E C 1
ATOM 15777 O O . PRO G 1 252 ? 22.708 19.044 102.629 1.00 64.16 278 PRO E O 1
ATOM 15781 N N . ILE G 1 253 ? 20.642 18.203 103.190 1.00 69.71 279 ILE E N 1
ATOM 15782 C CA . ILE G 1 253 ? 19.958 19.499 103.196 1.00 65.48 279 ILE E CA 1
ATOM 15783 C C . ILE G 1 253 ? 20.543 20.479 104.205 1.00 62.40 279 ILE E C 1
ATOM 15784 O O . ILE G 1 253 ? 20.808 20.134 105.325 1.00 58.17 279 ILE E O 1
ATOM 15789 N N . GLU G 1 254 ? 20.702 21.710 103.776 1.00 64.02 280 GLU E N 1
ATOM 15790 C CA . GLU G 1 254 ? 21.256 22.765 104.620 1.00 65.46 280 GLU E CA 1
ATOM 15791 C C . GLU G 1 254 ? 20.212 23.679 105.324 1.00 55.63 280 GLU E C 1
ATOM 15792 O O . GLU G 1 254 ? 20.589 24.467 106.177 1.00 52.55 280 GLU E O 1
ATOM 15798 N N . HIS G 1 255 ? 18.936 23.584 104.930 1.00 47.01 281 HIS E N 1
ATOM 15799 C CA . HIS G 1 255 ? 17.921 24.603 105.180 1.00 44.01 281 HIS E CA 1
ATOM 15800 C C . HIS G 1 255 ? 17.241 24.431 106.529 1.00 45.07 281 HIS E C 1
ATOM 15801 O O . HIS G 1 255 ? 17.538 23.502 107.234 1.00 42.76 281 HIS E O 1
ATOM 15808 N N . HIS G 1 256 ? 16.281 25.289 106.865 1.00 47.41 282 HIS E N 1
ATOM 15809 C CA . HIS G 1 256 ? 15.779 25.319 108.227 1.00 45.46 282 HIS E CA 1
ATOM 15810 C C . HIS G 1 256 ? 14.421 24.647 108.491 1.00 43.45 282 HIS E C 1
ATOM 15811 O O . HIS G 1 256 ? 13.938 24.698 109.591 1.00 44.38 282 HIS E O 1
ATOM 15818 N N . LEU G 1 257 ? 13.772 24.050 107.507 1.00 41.78 283 LEU E N 1
ATOM 15819 C CA . LEU G 1 257 ? 12.498 23.332 107.729 1.00 38.18 283 LEU E CA 1
ATOM 15820 C C . LEU G 1 257 ? 12.646 22.164 108.669 1.00 36.79 283 LEU E C 1
ATOM 15821 O O . LEU G 1 257 ? 13.343 21.203 108.398 1.00 36.30 283 LEU E O 1
ATOM 15826 N N . ALA G 1 258 ? 11.964 22.276 109.779 1.00 36.17 284 ALA E N 1
ATOM 15827 C CA . ALA G 1 258 ? 12.090 21.318 110.849 1.00 33.81 284 ALA E CA 1
ATOM 15828 C C . ALA G 1 258 ? 11.008 20.284 110.843 1.00 32.89 284 ALA E C 1
ATOM 15829 O O . ALA G 1 258 ? 11.246 19.159 111.193 1.00 32.82 284 ALA E O 1
ATOM 15831 N N . ALA G 1 259 ? 9.814 20.625 110.425 1.00 32.18 285 ALA E N 1
ATOM 15832 C CA . ALA G 1 259 ? 8.851 19.578 110.192 1.00 30.99 285 ALA E CA 1
ATOM 15833 C C . ALA G 1 259 ? 7.867 20.060 109.178 1.00 31.31 285 ALA E C 1
ATOM 15834 O O . ALA G 1 259 ? 7.583 21.246 109.078 1.00 33.76 285 ALA E O 1
ATOM 15836 N N . VAL G 1 260 ? 7.309 19.158 108.424 1.00 31.36 286 VAL E N 1
ATOM 15837 C CA . VAL G 1 260 ? 6.292 19.591 107.507 1.00 33.84 286 VAL E CA 1
ATOM 15838 C C . VAL G 1 260 ? 5.270 18.520 107.550 1.00 35.06 286 VAL E C 1
ATOM 15839 O O . VAL G 1 260 ? 5.642 17.369 107.512 1.00 36.24 286 VAL E O 1
ATOM 15843 N N . THR G 1 261 ? 3.996 18.914 107.634 1.00 37.55 287 THR E N 1
ATOM 15844 C CA . THR G 1 261 ? 2.855 18.000 107.663 1.00 37.69 287 THR E CA 1
ATOM 15845 C C . THR G 1 261 ? 1.998 18.251 106.442 1.00 37.75 287 THR E C 1
ATOM 15846 O O . THR G 1 261 ? 1.740 19.398 106.160 1.00 40.14 287 THR E O 1
ATOM 15850 N N . VAL G 1 262 ? 1.573 17.213 105.719 1.00 38.48 288 VAL E N 1
ATOM 15851 C CA . VAL G 1 262 ? 0.699 17.342 104.519 1.00 39.23 288 VAL E CA 1
ATOM 15852 C C . VAL G 1 262 ? -0.565 16.561 104.749 1.00 39.77 288 VAL E C 1
ATOM 15853 O O . VAL G 1 262 ? -0.514 15.555 105.417 1.00 41.86 288 VAL E O 1
ATOM 15857 N N . ILE G 1 263 ? -1.681 17.008 104.188 1.00 42.29 289 ILE E N 1
ATOM 15858 C CA . ILE G 1 263 ? -3.001 16.320 104.321 1.00 47.17 289 ILE E CA 1
ATOM 15859 C C . ILE G 1 263 ? -3.643 16.121 102.957 1.00 45.16 289 ILE E C 1
ATOM 15860 O O . ILE G 1 263 ? -3.858 17.066 102.215 1.00 46.66 289 ILE E O 1
ATOM 15865 N N . ASP G 1 264 ? -3.907 14.884 102.616 1.00 45.14 290 ASP E N 1
ATOM 15866 C CA . ASP G 1 264 ? -4.402 14.558 101.298 1.00 47.21 290 ASP E CA 1
ATOM 15867 C C . ASP G 1 264 ? -5.362 13.421 101.502 1.00 46.65 290 ASP E C 1
ATOM 15868 O O . ASP G 1 264 ? -5.262 12.696 102.467 1.00 47.39 290 ASP E O 1
ATOM 15873 N N . LYS G 1 265 ? -6.302 13.251 100.608 1.00 47.58 291 LYS E N 1
ATOM 15874 C CA . LYS G 1 265 ? -7.199 12.082 100.714 1.00 49.56 291 LYS E CA 1
ATOM 15875 C C . LYS G 1 265 ? -6.472 10.739 100.603 1.00 48.29 291 LYS E C 1
ATOM 15876 O O . LYS G 1 265 ? -6.955 9.749 101.125 1.00 47.03 291 LYS E O 1
ATOM 15882 N N . SER G 1 266 ? -5.327 10.716 99.916 1.00 48.75 292 SER E N 1
ATOM 15883 C CA . SER G 1 266 ? -4.507 9.534 99.773 1.00 47.97 292 SER E CA 1
ATOM 15884 C C . SER G 1 266 ? -3.349 9.660 100.757 1.00 46.35 292 SER E C 1
ATOM 15885 O O . SER G 1 266 ? -2.499 10.550 100.636 1.00 46.10 292 SER E O 1
ATOM 15888 N N . THR G 1 267 ? -3.300 8.741 101.707 1.00 41.92 293 THR E N 1
ATOM 15889 C CA . THR G 1 267 ? -2.208 8.707 102.633 1.00 39.93 293 THR E CA 1
ATOM 15890 C C . THR G 1 267 ? -0.877 8.456 101.929 1.00 41.51 293 THR E C 1
ATOM 15891 O O . THR G 1 267 ? 0.153 8.970 102.339 1.00 43.32 293 THR E O 1
ATOM 15895 N N . LEU G 1 268 ? -0.871 7.666 100.866 1.00 43.37 294 LEU E N 1
ATOM 15896 C CA . LEU G 1 268 ? 0.369 7.471 100.098 1.00 43.64 294 LEU E CA 1
ATOM 15897 C C . LEU G 1 268 ? 0.993 8.814 99.660 1.00 41.49 294 LEU E C 1
ATOM 15898 O O . LEU G 1 268 ? 2.202 9.064 99.844 1.00 36.07 294 LEU E O 1
ATOM 15903 N N . ARG G 1 269 ? 0.122 9.658 99.097 1.00 41.84 295 ARG E N 1
ATOM 15904 C CA . ARG G 1 269 ? 0.492 10.963 98.573 1.00 40.95 295 ARG E CA 1
ATOM 15905 C C . ARG G 1 269 ? 0.913 11.923 99.674 1.00 40.75 295 ARG E C 1
ATOM 15906 O O . ARG G 1 269 ? 1.906 12.665 99.562 1.00 40.49 295 ARG E O 1
ATOM 15914 N N . ALA G 1 270 ? 0.192 11.873 100.779 1.00 38.04 296 ALA E N 1
ATOM 15915 C CA . ALA G 1 270 ? 0.577 12.621 101.921 1.00 34.37 296 ALA E CA 1
ATOM 15916 C C . ALA G 1 270 ? 1.959 12.227 102.405 1.00 33.83 296 ALA E C 1
ATOM 15917 O O . ALA G 1 270 ? 2.717 13.094 102.804 1.00 34.85 296 ALA E O 1
ATOM 15919 N N . ASP G 1 271 ? 2.307 10.953 102.357 1.00 32.18 297 ASP E N 1
ATOM 15920 C CA . ASP G 1 271 ? 3.646 10.529 102.794 1.00 35.47 297 ASP E CA 1
ATOM 15921 C C . ASP G 1 271 ? 4.783 10.901 101.779 1.00 37.26 297 ASP E C 1
ATOM 15922 O O . ASP G 1 271 ? 5.957 11.195 102.145 1.00 35.04 297 ASP E O 1
ATOM 15927 N N . GLY G 1 272 ? 4.428 10.817 100.506 1.00 37.30 298 GLY E N 1
ATOM 15928 C CA . GLY G 1 272 ? 5.326 11.212 99.463 1.00 37.24 298 GLY E CA 1
ATOM 15929 C C . GLY G 1 272 ? 5.594 12.694 99.471 1.00 36.76 298 GLY E C 1
ATOM 15930 O O . GLY G 1 272 ? 6.785 13.125 99.448 1.00 35.44 298 GLY E O 1
ATOM 15931 N N . LEU G 1 273 ? 4.495 13.457 99.455 1.00 34.56 299 LEU E N 1
ATOM 15932 C CA . LEU G 1 273 ? 4.560 14.897 99.338 1.00 35.93 299 LEU E CA 1
ATOM 15933 C C . LEU G 1 273 ? 5.311 15.486 100.526 1.00 38.42 299 LEU E C 1
ATOM 15934 O O . LEU G 1 273 ? 6.130 16.395 100.382 1.00 41.60 299 LEU E O 1
ATOM 15939 N N . SER G 1 274 ? 5.047 14.933 101.698 1.00 36.68 300 SER E N 1
ATOM 15940 C CA . SER G 1 274 ? 5.668 15.351 102.892 1.00 35.82 300 SER E CA 1
ATOM 15941 C C . SER G 1 274 ? 7.170 15.256 102.776 1.00 35.20 300 SER E C 1
ATOM 15942 O O . SER G 1 274 ? 7.885 16.191 103.049 1.00 35.36 300 SER E O 1
ATOM 15945 N N . THR G 1 275 ? 7.635 14.115 102.338 1.00 36.74 301 THR E N 1
ATOM 15946 C CA . THR G 1 275 ? 9.058 13.844 102.136 1.00 36.46 301 THR E CA 1
ATOM 15947 C C . THR G 1 275 ? 9.621 14.795 101.064 1.00 36.32 301 THR E C 1
ATOM 15948 O O . THR G 1 275 ? 10.757 15.247 101.187 1.00 39.18 301 THR E O 1
ATOM 15952 N N . ALA G 1 276 ? 8.853 15.059 100.008 1.00 33.79 302 ALA E N 1
ATOM 15953 C CA . ALA G 1 276 ? 9.246 16.057 98.993 1.00 35.31 302 ALA E CA 1
ATOM 15954 C C . ALA G 1 276 ? 9.449 17.482 99.555 1.00 35.58 302 ALA E C 1
ATOM 15955 O O . ALA G 1 276 ? 10.454 18.146 99.313 1.00 35.48 302 ALA E O 1
ATOM 15957 N N . LEU G 1 277 ? 8.471 17.941 100.296 1.00 35.75 303 LEU E N 1
ATOM 15958 C CA . LEU G 1 277 ? 8.547 19.237 100.864 1.00 36.13 303 LEU E CA 1
ATOM 15959 C C . LEU G 1 277 ? 9.767 19.359 101.803 1.00 34.17 303 LEU E C 1
ATOM 15960 O O . LEU G 1 277 ? 10.448 20.378 101.818 1.00 32.82 303 LEU E O 1
ATOM 15965 N N . MET G 1 278 ? 10.101 18.319 102.537 1.00 31.95 304 MET E N 1
ATOM 15966 C CA . MET G 1 278 ? 11.230 18.433 103.450 1.00 30.65 304 MET E CA 1
ATOM 15967 C C . MET G 1 278 ? 12.501 18.522 102.653 1.00 32.95 304 MET E C 1
ATOM 15968 O O . MET G 1 278 ? 13.481 19.131 103.092 1.00 34.37 304 MET E O 1
ATOM 15973 N N . VAL G 1 279 ? 12.527 17.892 101.477 1.00 33.86 305 VAL E N 1
ATOM 15974 C CA . VAL G 1 279 ? 13.726 17.961 100.643 1.00 32.87 305 VAL E CA 1
ATOM 15975 C C . VAL G 1 279 ? 13.872 19.400 100.214 1.00 32.03 305 VAL E C 1
ATOM 15976 O O . VAL G 1 279 ? 14.940 19.933 100.269 1.00 31.97 305 VAL E O 1
ATOM 15980 N N . LEU G 1 280 ? 12.758 20.003 99.828 1.00 32.57 306 LEU E N 1
ATOM 15981 C CA . LEU G 1 280 ? 12.732 21.269 99.147 1.00 33.09 306 LEU E CA 1
ATOM 15982 C C . LEU G 1 280 ? 13.137 22.413 100.069 1.00 35.81 306 LEU E C 1
ATOM 15983 O O . LEU G 1 280 ? 13.822 23.331 99.618 1.00 35.24 306 LEU E O 1
ATOM 15988 N N . GLY G 1 281 ? 12.762 22.318 101.349 1.00 38.77 307 GLY E N 1
ATOM 15989 C CA . GLY G 1 281 ? 12.950 23.375 102.330 1.00 38.27 307 GLY E CA 1
ATOM 15990 C C . GLY G 1 281 ? 11.775 24.312 102.402 1.00 38.64 307 GLY E C 1
ATOM 15991 O O . GLY G 1 281 ? 10.819 24.147 101.622 1.00 37.10 307 GLY E O 1
ATOM 15992 N N . PRO G 1 282 ? 11.865 25.325 103.307 1.00 40.36 308 PRO E N 1
ATOM 15993 C CA . PRO G 1 282 ? 10.734 26.224 103.622 1.00 42.30 308 PRO E CA 1
ATOM 15994 C C . PRO G 1 282 ? 10.249 27.080 102.435 1.00 43.38 308 PRO E C 1
ATOM 15995 O O . PRO G 1 282 ? 9.011 27.275 102.315 1.00 40.89 308 PRO E O 1
ATOM 15999 N N . GLU G 1 283 ? 11.191 27.556 101.593 1.00 44.18 309 GLU E N 1
ATOM 16000 C CA . GLU G 1 283 ? 10.824 28.428 100.460 1.00 49.86 309 GLU E CA 1
ATOM 16001 C C . GLU G 1 283 ? 10.219 27.647 99.319 1.00 48.74 309 GLU E C 1
ATOM 16002 O O . GLU G 1 283 ? 9.044 27.838 98.969 1.00 49.70 309 GLU E O 1
ATOM 16008 N N . LYS G 1 284 ? 11.047 26.774 98.750 1.00 44.93 310 LYS E N 1
ATOM 16009 C CA . LYS G 1 284 ? 10.653 26.001 97.588 1.00 44.92 310 LYS E CA 1
ATOM 16010 C C . LYS G 1 284 ? 9.526 25.024 97.919 1.00 42.34 310 LYS E C 1
ATOM 16011 O O . LYS G 1 284 ? 8.617 24.791 97.097 1.00 40.80 310 LYS E O 1
ATOM 16017 N N . GLY G 1 285 ? 9.565 24.515 99.144 1.00 42.50 311 GLY E N 1
ATOM 16018 C CA . GLY G 1 285 ? 8.414 23.800 99.720 1.00 45.15 311 GLY E CA 1
ATOM 16019 C C . GLY G 1 285 ? 7.126 24.556 99.568 1.00 43.96 311 GLY E C 1
ATOM 16020 O O . GLY G 1 285 ? 6.223 24.125 98.869 1.00 48.73 311 GLY E O 1
ATOM 16021 N N . LEU G 1 286 ? 7.096 25.721 100.174 1.00 46.14 312 LEU E N 1
ATOM 16022 C CA . LEU G 1 286 ? 5.924 26.564 100.141 1.00 48.33 312 LEU E CA 1
ATOM 16023 C C . LEU G 1 286 ? 5.455 26.950 98.780 1.00 47.33 312 LEU E C 1
ATOM 16024 O O . LEU G 1 286 ? 4.235 26.960 98.546 1.00 50.63 312 LEU E O 1
ATOM 16029 N N . ALA G 1 287 ? 6.396 27.276 97.902 1.00 46.00 313 ALA E N 1
ATOM 16030 C CA . ALA G 1 287 ? 6.033 27.671 96.535 1.00 49.28 313 ALA E CA 1
ATOM 16031 C C . ALA G 1 287 ? 5.330 26.528 95.786 1.00 52.80 313 ALA E C 1
ATOM 16032 O O . ALA G 1 287 ? 4.248 26.748 95.189 1.00 55.66 313 ALA E O 1
ATOM 16034 N N . LEU G 1 288 ? 5.936 25.329 95.850 1.00 51.39 314 LEU E N 1
ATOM 16035 C CA . LEU G 1 288 ? 5.352 24.132 95.240 1.00 52.29 314 LEU E CA 1
ATOM 16036 C C . LEU G 1 288 ? 3.988 23.830 95.826 1.00 52.08 314 LEU E C 1
ATOM 16037 O O . LEU G 1 288 ? 3.016 23.489 95.090 1.00 50.23 314 LEU E O 1
ATOM 16042 N N . ALA G 1 289 ? 3.911 23.925 97.158 1.00 51.08 315 ALA E N 1
ATOM 16043 C CA . ALA G 1 289 ? 2.647 23.641 97.816 1.00 52.34 315 ALA E CA 1
ATOM 16044 C C . ALA G 1 289 ? 1.526 24.581 97.363 1.00 53.37 315 ALA E C 1
ATOM 16045 O O . ALA G 1 289 ? 0.419 24.114 97.172 1.00 50.03 315 ALA E O 1
ATOM 16047 N N . GLU G 1 290 ? 1.832 25.874 97.172 1.00 57.18 316 GLU E N 1
ATOM 16048 C CA . GLU G 1 290 ? 0.881 26.824 96.595 1.00 60.90 316 GLU E CA 1
ATOM 16049 C C . GLU G 1 290 ? 0.522 26.497 95.192 1.00 56.56 316 GLU E C 1
ATOM 16050 O O . GLU G 1 290 ? -0.641 26.386 94.837 1.00 60.75 316 GLU E O 1
ATOM 16056 N N . ARG G 1 291 ? 1.553 26.339 94.391 1.00 53.28 317 ARG E N 1
ATOM 16057 C CA . ARG G 1 291 ? 1.423 25.981 92.996 1.00 52.43 317 ARG E CA 1
ATOM 16058 C C . ARG G 1 291 ? 0.621 24.725 92.733 1.00 51.45 317 ARG E C 1
ATOM 16059 O O . ARG G 1 291 ? -0.194 24.711 91.838 1.00 52.18 317 ARG E O 1
ATOM 16067 N N . ASN G 1 292 ? 0.845 23.673 93.514 1.00 51.42 318 ASN E N 1
ATOM 16068 C CA . ASN G 1 292 ? 0.116 22.420 93.302 1.00 52.51 318 ASN E CA 1
ATOM 16069 C C . ASN G 1 292 ? -1.209 22.323 94.085 1.00 50.75 318 ASN E C 1
ATOM 16070 O O . ASN G 1 292 ? -1.943 21.334 93.934 1.00 50.94 318 ASN E O 1
ATOM 16075 N N . GLY G 1 293 ? -1.481 23.321 94.919 1.00 47.02 319 GLY E N 1
ATOM 16076 C CA . GLY G 1 293 ? -2.625 23.316 95.846 1.00 49.40 319 GLY E CA 1
ATOM 16077 C C . GLY G 1 293 ? -2.612 22.289 96.986 1.00 49.95 319 GLY E C 1
ATOM 16078 O O . GLY G 1 293 ? -3.685 21.737 97.341 1.00 49.62 319 GLY E O 1
ATOM 16079 N N . ILE G 1 294 ? -1.429 22.057 97.584 1.00 46.37 320 ILE E N 1
ATOM 16080 C CA . ILE G 1 294 ? -1.260 21.055 98.609 1.00 43.56 320 ILE E CA 1
ATOM 16081 C C . ILE G 1 294 ? -1.660 21.671 99.939 1.00 42.49 320 ILE E C 1
ATOM 16082 O O . ILE G 1 294 ? -1.320 22.831 100.226 1.00 35.91 320 ILE E O 1
ATOM 16087 N N . ALA G 1 295 ? -2.401 20.888 100.744 1.00 43.92 321 ALA E N 1
ATOM 16088 C CA . ALA G 1 295 ? -2.682 21.271 102.130 1.00 42.92 321 ALA E CA 1
ATOM 16089 C C . ALA G 1 295 ? -1.495 20.871 103.042 1.00 39.10 321 ALA E C 1
ATOM 16090 O O . ALA G 1 295 ? -1.233 19.702 103.201 1.00 40.88 321 ALA E O 1
ATOM 16092 N N . ALA G 1 296 ? -0.772 21.848 103.590 1.00 35.84 322 ALA E N 1
ATOM 16093 C CA . ALA G 1 296 ? 0.482 21.619 104.324 1.00 37.09 322 ALA E CA 1
ATOM 16094 C C . ALA G 1 296 ? 0.801 22.658 105.420 1.00 37.32 322 ALA E C 1
ATOM 16095 O O . ALA G 1 296 ? 0.476 23.831 105.311 1.00 38.28 322 ALA E O 1
ATOM 16097 N N . PHE G 1 297 ? 1.488 22.203 106.453 1.00 36.00 323 PHE E N 1
ATOM 16098 C CA . PHE G 1 297 ? 1.805 23.002 107.595 1.00 35.35 323 PHE E CA 1
ATOM 16099 C C . PHE G 1 297 ? 3.320 22.859 107.876 1.00 33.78 323 PHE E C 1
ATOM 16100 O O . PHE G 1 297 ? 3.821 21.761 108.171 1.00 29.90 323 PHE E O 1
ATOM 16108 N N . PHE G 1 298 ? 4.025 23.981 107.762 1.00 32.20 324 PHE E N 1
ATOM 16109 C CA . PHE G 1 298 ? 5.469 24.005 107.839 1.00 33.59 324 PHE E CA 1
ATOM 16110 C C . PHE G 1 298 ? 5.916 24.523 109.190 1.00 33.94 324 PHE E C 1
ATOM 16111 O O . PHE G 1 298 ? 5.425 25.550 109.620 1.00 33.10 324 PHE E O 1
ATOM 16119 N N . VAL G 1 299 ? 6.854 23.836 109.839 1.00 32.46 325 VAL E N 1
ATOM 16120 C CA . VAL G 1 299 ? 7.459 24.370 111.027 1.00 33.63 325 VAL E CA 1
ATOM 16121 C C . VAL G 1 299 ? 8.888 24.686 110.701 1.00 34.10 325 VAL E C 1
ATOM 16122 O O . VAL G 1 299 ? 9.581 23.826 110.243 1.00 29.91 325 VAL E O 1
ATOM 16126 N N . VAL G 1 300 ? 9.294 25.944 110.946 1.00 39.08 326 VAL E N 1
ATOM 16127 C CA . VAL G 1 300 ? 10.572 26.516 110.436 1.00 43.49 326 VAL E CA 1
ATOM 16128 C C . VAL G 1 300 ? 11.435 27.126 111.573 1.00 46.11 326 VAL E C 1
ATOM 16129 O O . VAL G 1 300 ? 10.932 27.851 112.431 1.00 47.94 326 VAL E O 1
ATOM 16133 N N . ARG G 1 301 ? 12.726 26.820 111.568 1.00 46.42 327 ARG E N 1
ATOM 16134 C CA . ARG G 1 301 ? 13.661 27.365 112.520 1.00 49.51 327 ARG E CA 1
ATOM 16135 C C . ARG G 1 301 ? 14.032 28.818 112.135 1.00 49.65 327 ARG E C 1
ATOM 16136 O O . ARG G 1 301 ? 14.542 29.081 111.057 1.00 47.48 327 ARG E O 1
ATOM 16144 N N . GLU G 1 302 ? 13.705 29.751 113.035 1.00 53.17 328 GLU E N 1
ATOM 16145 C CA . GLU G 1 302 ? 14.006 31.197 112.922 1.00 55.58 328 GLU E CA 1
ATOM 16146 C C . GLU G 1 302 ? 14.383 31.867 114.251 1.00 56.87 328 GLU E C 1
ATOM 16147 O O . GLU G 1 302 ? 13.551 31.964 115.161 1.00 52.71 328 GLU E O 1
ATOM 16153 N N . GLY G 1 303 ? 15.624 32.338 114.357 1.00 62.74 329 GLY E N 1
ATOM 16154 C CA . GLY G 1 303 ? 16.115 33.062 115.542 1.00 67.62 329 GLY E CA 1
ATOM 16155 C C . GLY G 1 303 ? 15.844 32.443 116.905 1.00 72.37 329 GLY E C 1
ATOM 16156 O O . GLY G 1 303 ? 15.158 33.045 117.761 1.00 67.53 329 GLY E O 1
ATOM 16157 N N . GLN G 1 304 ? 16.403 31.252 117.107 1.00 82.14 330 GLN E N 1
ATOM 16158 C CA . GLN G 1 304 ? 16.223 30.464 118.361 1.00 92.30 330 GLN E CA 1
ATOM 16159 C C . GLN G 1 304 ? 14.755 30.411 118.804 1.00 77.59 330 GLN E C 1
ATOM 16160 O O . GLN G 1 304 ? 14.346 31.105 119.720 1.00 78.18 330 GLN E O 1
ATOM 16166 N N . GLY G 1 305 ? 14.011 29.555 118.109 1.00 69.04 331 GLY E N 1
ATOM 16167 C CA . GLY G 1 305 ? 12.546 29.493 118.112 1.00 59.40 331 GLY E CA 1
ATOM 16168 C C . GLY G 1 305 ? 12.058 28.905 116.783 1.00 50.83 331 GLY E C 1
ATOM 16169 O O . GLY G 1 305 ? 12.839 28.578 115.889 1.00 41.16 331 GLY E O 1
ATOM 16170 N N . PHE G 1 306 ? 10.761 28.782 116.652 1.00 49.25 332 PHE E N 1
ATOM 16171 C CA . PHE G 1 306 ? 10.162 28.254 115.443 1.00 48.81 332 PHE E CA 1
ATOM 16172 C C . PHE G 1 306 ? 9.106 29.192 114.965 1.00 49.53 332 PHE E C 1
ATOM 16173 O O . PHE G 1 306 ? 8.606 29.986 115.744 1.00 53.91 332 PHE E O 1
ATOM 16181 N N . VAL G 1 307 ? 8.845 29.149 113.663 1.00 48.84 333 VAL E N 1
ATOM 16182 C CA . VAL G 1 307 ? 7.688 29.804 113.048 1.00 49.33 333 VAL E CA 1
ATOM 16183 C C . VAL G 1 307 ? 6.981 28.743 112.261 1.00 47.78 333 VAL E C 1
ATOM 16184 O O . VAL G 1 307 ? 7.597 27.767 111.815 1.00 51.74 333 VAL E O 1
ATOM 16188 N N . THR G 1 308 ? 5.691 28.933 112.120 1.00 43.50 334 THR E N 1
ATOM 16189 C CA . THR G 1 308 ? 4.909 28.059 111.352 1.00 46.10 334 THR E CA 1
ATOM 16190 C C . THR G 1 308 ? 4.307 28.850 110.207 1.00 46.37 334 THR E C 1
ATOM 16191 O O . THR G 1 308 ? 4.026 30.038 110.306 1.00 47.53 334 THR E O 1
ATOM 16195 N N . THR G 1 309 ? 4.119 28.154 109.108 1.00 46.76 335 THR E N 1
ATOM 16196 C CA . THR G 1 309 ? 3.430 28.700 107.978 1.00 46.10 335 THR E CA 1
ATOM 16197 C C . THR G 1 309 ? 2.511 27.610 107.449 1.00 43.36 335 THR E C 1
ATOM 16198 O O . THR G 1 309 ? 2.927 26.459 107.357 1.00 42.23 335 THR E O 1
ATOM 16202 N N . SER G 1 310 ? 1.277 27.966 107.131 1.00 42.36 336 SER E N 1
ATOM 16203 C CA . SER G 1 310 ? 0.334 27.026 106.583 1.00 43.53 336 SER E CA 1
ATOM 16204 C C . SER G 1 310 ? 0.083 27.466 105.149 1.00 46.38 336 SER E C 1
ATOM 16205 O O . SER G 1 310 ? 0.392 28.594 104.821 1.00 47.26 336 SER E O 1
ATOM 16208 N N . THR G 1 311 ? -0.427 26.576 104.299 1.00 50.82 337 THR E N 1
ATOM 16209 C CA . THR G 1 311 ? -0.782 26.915 102.904 1.00 50.91 337 THR E CA 1
ATOM 16210 C C . THR G 1 311 ? -2.252 27.325 102.821 1.00 55.11 337 THR E C 1
ATOM 16211 O O . THR G 1 311 ? -3.000 27.207 103.799 1.00 53.30 337 THR E O 1
ATOM 16215 N N . LYS G 1 312 ? -2.632 27.803 101.638 1.00 58.79 338 LYS E N 1
ATOM 16216 C CA . LYS G 1 312 ? -3.971 28.269 101.324 1.00 64.13 338 LYS E CA 1
ATOM 16217 C C . LYS G 1 312 ? -4.942 27.119 101.330 1.00 59.61 338 LYS E C 1
ATOM 16218 O O . LYS G 1 312 ? -6.039 27.229 101.867 1.00 62.63 338 LYS E O 1
ATOM 16224 N N . ALA G 1 313 ? -4.525 26.016 100.741 1.00 56.37 339 ALA E N 1
ATOM 16225 C CA . ALA G 1 313 ? -5.349 24.841 100.710 1.00 58.52 339 ALA E CA 1
ATOM 16226 C C . ALA G 1 313 ? -5.538 24.265 102.118 1.00 57.10 339 ALA E C 1
ATOM 16227 O O . ALA G 1 313 ? -6.635 23.722 102.444 1.00 55.79 339 ALA E O 1
ATOM 16229 N N . PHE G 1 314 ? -4.489 24.397 102.938 1.00 52.20 340 PHE E N 1
ATOM 16230 C CA . PHE G 1 314 ? -4.562 24.018 104.347 1.00 54.52 340 PHE E CA 1
ATOM 16231 C C . PHE G 1 314 ? -5.559 24.886 105.077 1.00 54.85 340 PHE E C 1
ATOM 16232 O O . PHE G 1 314 ? -6.381 24.351 105.802 1.00 59.76 340 PHE E O 1
ATOM 16240 N N . ASP G 1 315 ? -5.479 26.205 104.887 1.00 56.04 341 ASP E N 1
ATOM 16241 C CA . ASP G 1 315 ? -6.386 27.178 105.550 1.00 56.89 341 ASP E CA 1
ATOM 16242 C C . ASP G 1 315 ? -7.855 27.014 105.191 1.00 61.99 341 ASP E C 1
ATOM 16243 O O . ASP G 1 315 ? -8.664 27.050 106.103 1.00 62.78 341 ASP E O 1
ATOM 16248 N N . GLU G 1 316 ? -8.186 26.813 103.904 1.00 66.11 342 GLU E N 1
ATOM 16249 C CA . GLU G 1 316 ? -9.562 26.470 103.489 1.00 78.23 342 GLU E CA 1
ATOM 16250 C C . GLU G 1 316 ? -10.145 25.240 104.212 1.00 78.92 342 GLU E C 1
ATOM 16251 O O . GLU G 1 316 ? -11.326 25.242 104.584 1.00 79.94 342 GLU E O 1
ATOM 16257 N N . LEU G 1 317 ? -9.332 24.208 104.424 1.00 79.59 343 LEU E N 1
ATOM 16258 C CA . LEU G 1 317 ? -9.833 22.968 105.027 1.00 83.17 343 LEU E CA 1
ATOM 16259 C C . LEU G 1 317 ? -9.982 23.056 106.555 1.00 83.70 343 LEU E C 1
ATOM 16260 O O . LEU G 1 317 ? -10.848 22.377 107.123 1.00 88.82 343 LEU E O 1
ATOM 16265 N N . PHE G 1 318 ? -9.141 23.861 107.214 1.00 82.05 344 PHE E N 1
ATOM 16266 C CA . PHE G 1 318 ? -9.027 23.840 108.702 1.00 81.95 344 PHE E CA 1
ATOM 16267 C C . PHE G 1 318 ? -8.963 25.188 109.421 1.00 83.21 344 PHE E C 1
ATOM 16268 O O . PHE G 1 318 ? -8.851 25.196 110.632 1.00 88.40 344 PHE E O 1
ATOM 16276 N N . GLY G 1 319 ? -9.050 26.318 108.715 1.00 86.34 345 GLY E N 1
ATOM 16277 C CA . GLY G 1 319 ? -8.886 27.659 109.323 1.00 80.06 345 GLY E CA 1
ATOM 16278 C C . GLY G 1 319 ? -7.433 28.090 109.504 1.00 78.18 345 GLY E C 1
ATOM 16279 O O . GLY G 1 319 ? -6.538 27.274 109.589 1.00 72.30 345 GLY E O 1
ATOM 16280 N N . ALA G 1 320 ? -7.203 29.392 109.572 1.00 82.81 346 ALA E N 1
ATOM 16281 C CA . ALA G 1 320 ? -5.855 29.932 109.823 1.00 87.57 346 ALA E CA 1
ATOM 16282 C C . ALA G 1 320 ? -5.339 29.916 111.303 1.00 93.60 346 ALA E C 1
ATOM 16283 O O . ALA G 1 320 ? -4.137 29.961 111.530 1.00 85.87 346 ALA E O 1
ATOM 16285 N N . GLY G 1 321 ? -6.241 29.869 112.286 1.00 101.29 347 GLY E N 1
ATOM 16286 C CA . GLY G 1 321 ? -5.886 30.032 113.729 1.00 109.27 347 GLY E CA 1
ATOM 16287 C C . GLY G 1 321 ? -5.384 28.786 114.455 1.00 116.67 347 GLY E C 1
ATOM 16288 O O . GLY G 1 321 ? -5.394 27.712 113.848 1.00 126.09 347 GLY E O 1
ATOM 16289 N N . VAL G 1 322 ? -4.885 28.917 115.700 1.00 123.77 348 VAL E N 1
ATOM 16290 C CA . VAL G 1 322 ? -4.407 27.742 116.410 1.00 126.58 348 VAL E CA 1
ATOM 16291 C C . VAL G 1 322 ? -5.380 27.466 117.514 1.00 115.11 348 VAL E C 1
ATOM 16292 O O . VAL G 1 322 ? -5.839 28.354 118.176 1.00 107.18 348 VAL E O 1
ATOM 16296 N N . MET H 1 3 ? 23.477 8.730 143.035 1.00 73.16 29 MET F N 1
ATOM 16297 C CA . MET H 1 3 ? 23.636 7.616 143.988 1.00 76.07 29 MET F CA 1
ATOM 16298 C C . MET H 1 3 ? 25.013 6.958 143.818 1.00 68.79 29 MET F C 1
ATOM 16299 O O . MET H 1 3 ? 25.836 7.326 142.962 1.00 57.48 29 MET F O 1
ATOM 16304 N N . ASP H 1 4 ? 25.242 6.003 144.710 1.00 66.04 30 ASP F N 1
ATOM 16305 C CA . ASP H 1 4 ? 26.354 5.097 144.667 1.00 59.71 30 ASP F CA 1
ATOM 16306 C C . ASP H 1 4 ? 25.838 3.733 144.229 1.00 58.64 30 ASP F C 1
ATOM 16307 O O . ASP H 1 4 ? 24.663 3.368 144.409 1.00 61.98 30 ASP F O 1
ATOM 16312 N N . LEU H 1 5 ? 26.746 2.967 143.663 1.00 56.06 31 LEU F N 1
ATOM 16313 C CA . LEU H 1 5 ? 26.423 1.653 143.194 1.00 53.42 31 LEU F CA 1
ATOM 16314 C C . LEU H 1 5 ? 26.114 0.734 144.360 1.00 51.26 31 LEU F C 1
ATOM 16315 O O . LEU H 1 5 ? 25.101 0.079 144.331 1.00 53.11 31 LEU F O 1
ATOM 16320 N N . PHE H 1 6 ? 26.991 0.741 145.375 1.00 49.14 32 PHE F N 1
ATOM 16321 C CA . PHE H 1 6 ? 26.875 -0.085 146.558 1.00 48.08 32 PHE F CA 1
ATOM 16322 C C . PHE H 1 6 ? 26.260 0.773 147.637 1.00 48.78 32 PHE F C 1
ATOM 16323 O O . PHE H 1 6 ? 26.731 1.853 147.870 1.00 52.81 32 PHE F O 1
ATOM 16331 N N . GLN H 1 7 ? 25.256 0.270 148.330 1.00 51.29 33 GLN F N 1
ATOM 16332 C CA . GLN H 1 7 ? 24.450 1.091 149.202 1.00 55.10 33 GLN F CA 1
ATOM 16333 C C . GLN H 1 7 ? 23.393 0.203 149.888 1.00 51.97 33 GLN F C 1
ATOM 16334 O O . GLN H 1 7 ? 22.892 -0.733 149.275 1.00 49.06 33 GLN F O 1
ATOM 16340 N N . ASP H 1 8 ? 23.074 0.492 151.145 1.00 51.62 34 ASP F N 1
ATOM 16341 C CA . ASP H 1 8 ? 21.962 -0.185 151.850 1.00 54.96 34 ASP F CA 1
ATOM 16342 C C . ASP H 1 8 ? 20.630 0.031 151.082 1.00 54.46 34 ASP F C 1
ATOM 16343 O O . ASP H 1 8 ? 20.387 1.103 150.509 1.00 51.67 34 ASP F O 1
ATOM 16348 N N . LYS H 1 9 ? 19.796 -0.997 151.031 1.00 55.91 35 LYS F N 1
ATOM 16349 C CA . LYS H 1 9 ? 18.509 -0.901 150.327 1.00 59.67 35 LYS F CA 1
ATOM 16350 C C . LYS H 1 9 ? 17.385 -0.288 151.209 1.00 54.39 35 LYS F C 1
ATOM 16351 O O . LYS H 1 9 ? 17.269 -0.653 152.381 1.00 50.69 35 LYS F O 1
ATOM 16357 N N . VAL H 1 10 ? 16.579 0.626 150.643 1.00 49.67 36 VAL F N 1
ATOM 16358 C CA . VAL H 1 10 ? 15.326 1.129 151.283 1.00 47.19 36 VAL F CA 1
ATOM 16359 C C . VAL H 1 10 ? 14.117 0.280 150.902 1.00 48.09 36 VAL F C 1
ATOM 16360 O O . VAL H 1 10 ? 13.455 0.525 149.892 1.00 47.28 36 VAL F O 1
ATOM 16364 N N . GLU H 1 11 ? 13.811 -0.705 151.732 1.00 51.31 37 GLU F N 1
ATOM 16365 C CA . GLU H 1 11 ? 12.696 -1.639 151.497 1.00 54.96 37 GLU F CA 1
ATOM 16366 C C . GLU H 1 11 ? 11.337 -1.030 151.840 1.00 53.14 37 GLU F C 1
ATOM 16367 O O . GLU H 1 11 ? 11.237 -0.250 152.744 1.00 49.19 37 GLU F O 1
ATOM 16373 N N . ALA H 1 12 ? 10.298 -1.419 151.105 1.00 53.77 38 ALA F N 1
ATOM 16374 C CA . ALA H 1 12 ? 8.931 -1.027 151.388 1.00 51.97 38 ALA F CA 1
ATOM 16375 C C . ALA H 1 12 ? 7.972 -2.217 151.315 1.00 50.98 38 ALA F C 1
ATOM 16376 O O . ALA H 1 12 ? 8.122 -3.108 150.503 1.00 50.75 38 ALA F O 1
ATOM 16378 N N . PHE H 1 13 ? 7.009 -2.239 152.226 1.00 50.53 39 PHE F N 1
ATOM 16379 C CA . PHE H 1 13 ? 5.851 -3.086 152.073 1.00 51.40 39 PHE F CA 1
ATOM 16380 C C . PHE H 1 13 ? 4.608 -2.362 152.550 1.00 51.13 39 PHE F C 1
ATOM 16381 O O . PHE H 1 13 ? 4.682 -1.412 153.297 1.00 50.01 39 PHE F O 1
ATOM 16389 N N . THR H 1 14 ? 3.478 -2.835 152.049 1.00 55.56 40 THR F N 1
ATOM 16390 C CA . THR H 1 14 ? 2.152 -2.290 152.288 1.00 55.01 40 THR F CA 1
ATOM 16391 C C . THR H 1 14 ? 1.208 -3.451 152.526 1.00 53.76 40 THR F C 1
ATOM 16392 O O . THR H 1 14 ? 1.451 -4.582 152.086 1.00 51.61 40 THR F O 1
ATOM 16396 N N . GLY H 1 15 ? 0.127 -3.164 153.234 1.00 53.70 41 GLY F N 1
ATOM 16397 C CA . GLY H 1 15 ? -0.914 -4.137 153.447 1.00 54.27 41 GLY F CA 1
ATOM 16398 C C . GLY H 1 15 ? -2.223 -3.485 153.878 1.00 59.18 41 GLY F C 1
ATOM 16399 O O . GLY H 1 15 ? -2.300 -2.275 154.159 1.00 61.29 41 GLY F O 1
ATOM 16400 N N . PRO H 1 16 ? -3.278 -4.290 153.940 1.00 59.86 42 PRO F N 1
ATOM 16401 C CA . PRO H 1 16 ? -4.567 -3.781 154.331 1.00 56.28 42 PRO F CA 1
ATOM 16402 C C . PRO H 1 16 ? -4.827 -3.891 155.833 1.00 52.30 42 PRO F C 1
ATOM 16403 O O . PRO H 1 16 ? -4.454 -4.886 156.462 1.00 46.22 42 PRO F O 1
ATOM 16407 N N . THR H 1 17 ? -5.499 -2.855 156.338 1.00 48.90 43 THR F N 1
ATOM 16408 C CA . THR H 1 17 ? -6.240 -2.839 157.595 1.00 45.62 43 THR F CA 1
ATOM 16409 C C . THR H 1 17 ? -7.720 -3.009 157.243 1.00 50.14 43 THR F C 1
ATOM 16410 O O . THR H 1 17 ? -8.064 -2.803 156.100 1.00 53.34 43 THR F O 1
ATOM 16414 N N . MET H 1 18 ? -8.622 -3.333 158.179 1.00 52.62 44 MET F N 1
ATOM 16415 C CA . MET H 1 18 ? -10.041 -3.203 157.857 1.00 56.04 44 MET F CA 1
ATOM 16416 C C . MET H 1 18 ? -10.215 -1.729 157.520 1.00 57.98 44 MET F C 1
ATOM 16417 O O . MET H 1 18 ? -9.805 -0.852 158.279 1.00 61.75 44 MET F O 1
ATOM 16422 N N . GLY H 1 19 ? -10.696 -1.410 156.344 1.00 57.75 45 GLY F N 1
ATOM 16423 C CA . GLY H 1 19 ? -10.941 0.021 156.027 1.00 59.07 45 GLY F CA 1
ATOM 16424 C C . GLY H 1 19 ? -9.868 0.902 155.369 1.00 57.52 45 GLY F C 1
ATOM 16425 O O . GLY H 1 19 ? -10.174 1.960 154.788 1.00 52.91 45 GLY F O 1
ATOM 16426 N N . SER H 1 20 ? -8.609 0.484 155.428 1.00 56.44 46 SER F N 1
ATOM 16427 C CA . SER H 1 20 ? -7.515 1.356 154.991 1.00 53.08 46 SER F CA 1
ATOM 16428 C C . SER H 1 20 ? -6.229 0.545 154.701 1.00 54.09 46 SER F C 1
ATOM 16429 O O . SER H 1 20 ? -6.283 -0.660 154.404 1.00 56.65 46 SER F O 1
ATOM 16432 N N . THR H 1 21 ? -5.071 1.193 154.775 1.00 53.73 47 THR F N 1
ATOM 16433 C CA . THR H 1 21 ? -3.783 0.527 154.516 1.00 51.07 47 THR F CA 1
ATOM 16434 C C . THR H 1 21 ? -2.713 0.980 155.504 1.00 47.16 47 THR F C 1
ATOM 16435 O O . THR H 1 21 ? -2.845 2.046 156.114 1.00 44.58 47 THR F O 1
ATOM 16439 N N . TYR H 1 22 ? -1.659 0.171 155.634 1.00 44.08 48 TYR F N 1
ATOM 16440 C CA . TYR H 1 22 ? -0.393 0.604 156.254 1.00 44.27 48 TYR F CA 1
ATOM 16441 C C . TYR H 1 22 ? 0.752 0.483 155.269 1.00 47.76 48 TYR F C 1
ATOM 16442 O O . TYR H 1 22 ? 0.667 -0.235 154.290 1.00 47.26 48 TYR F O 1
ATOM 16451 N N . THR H 1 23 ? 1.847 1.167 155.572 1.00 47.17 49 THR F N 1
ATOM 16452 C CA . THR H 1 23 ? 3.019 1.135 154.729 1.00 45.66 49 THR F CA 1
ATOM 16453 C C . THR H 1 23 ? 4.180 1.237 155.642 1.00 41.50 49 THR F C 1
ATOM 16454 O O . THR H 1 23 ? 4.169 2.072 156.497 1.00 43.31 49 THR F O 1
ATOM 16458 N N . VAL H 1 24 ? 5.141 0.348 155.507 1.00 41.19 50 VAL F N 1
ATOM 16459 C CA . VAL H 1 24 ? 6.383 0.381 156.287 1.00 43.77 50 VAL F CA 1
ATOM 16460 C C . VAL H 1 24 ? 7.568 0.510 155.327 1.00 43.06 50 VAL F C 1
ATOM 16461 O O . VAL H 1 24 ? 7.755 -0.367 154.498 1.00 42.49 50 VAL F O 1
ATOM 16465 N N . LYS H 1 25 ? 8.361 1.567 155.470 1.00 43.30 51 LYS F N 1
ATOM 16466 C CA . LYS H 1 25 ? 9.629 1.707 154.752 1.00 45.66 51 LYS F CA 1
ATOM 16467 C C . LYS H 1 25 ? 10.745 1.673 155.781 1.00 44.56 51 LYS F C 1
ATOM 16468 O O . LYS H 1 25 ? 10.539 2.090 156.890 1.00 45.47 51 LYS F O 1
ATOM 16474 N N . TYR H 1 26 ? 11.884 1.099 155.435 1.00 45.95 52 TYR F N 1
ATOM 16475 C CA . TYR H 1 26 ? 13.012 0.989 156.336 1.00 46.78 52 TYR F CA 1
ATOM 16476 C C . TYR H 1 26 ? 14.271 0.672 155.583 1.00 48.94 52 TYR F C 1
ATOM 16477 O O . TYR H 1 26 ? 14.229 0.271 154.433 1.00 51.66 52 TYR F O 1
ATOM 16486 N N . VAL H 1 27 ? 15.402 0.864 156.246 1.00 52.78 53 VAL F N 1
ATOM 16487 C CA . VAL H 1 27 ? 16.706 0.638 155.658 1.00 52.06 53 VAL F CA 1
ATOM 16488 C C . VAL H 1 27 ? 17.181 -0.684 156.143 1.00 55.26 53 VAL F C 1
ATOM 16489 O O . VAL H 1 27 ? 17.266 -0.915 157.350 1.00 55.45 53 VAL F O 1
ATOM 16493 N N . ARG H 1 28 ? 17.532 -1.546 155.213 1.00 62.27 54 ARG F N 1
ATOM 16494 C CA . ARG H 1 28 ? 18.031 -2.844 155.581 1.00 72.53 54 ARG F CA 1
ATOM 16495 C C . ARG H 1 28 ? 19.558 -2.850 155.499 1.00 71.06 54 ARG F C 1
ATOM 16496 O O . ARG H 1 28 ? 20.116 -2.489 154.491 1.00 75.62 54 ARG F O 1
ATOM 16504 N N . SER H 1 29 ? 20.220 -3.330 156.531 1.00 69.80 55 SER F N 1
ATOM 16505 C CA . SER H 1 29 ? 21.651 -3.546 156.460 1.00 78.15 55 SER F CA 1
ATOM 16506 C C . SER H 1 29 ? 21.989 -5.036 156.321 1.00 88.27 55 SER F C 1
ATOM 16507 O O . SER H 1 29 ? 21.166 -5.902 156.624 1.00 103.04 55 SER F O 1
ATOM 16510 N N . GLY H 1 30 ? 23.216 -5.349 155.912 1.00 95.17 56 GLY F N 1
ATOM 16511 C CA . GLY H 1 30 ? 23.665 -6.753 155.793 1.00 96.30 56 GLY F CA 1
ATOM 16512 C C . GLY H 1 30 ? 23.063 -7.612 156.890 1.00 96.16 56 GLY F C 1
ATOM 16513 O O . GLY H 1 30 ? 22.460 -8.653 156.619 1.00 96.60 56 GLY F O 1
ATOM 16514 N N . ASP H 1 31 ? 23.193 -7.119 158.123 1.00 96.64 57 ASP F N 1
ATOM 16515 C CA . ASP H 1 31 ? 22.539 -7.693 159.322 1.00 98.19 57 ASP F CA 1
ATOM 16516 C C . ASP H 1 31 ? 21.030 -7.801 159.219 1.00 89.78 57 ASP F C 1
ATOM 16517 O O . ASP H 1 31 ? 20.469 -8.886 159.358 1.00 83.61 57 ASP F O 1
ATOM 16522 N N . GLY H 1 32 ? 20.415 -6.632 159.017 1.00 82.09 58 GLY F N 1
ATOM 16523 C CA . GLY H 1 32 ? 18.992 -6.396 159.217 1.00 75.58 58 GLY F CA 1
ATOM 16524 C C . GLY H 1 32 ? 18.018 -7.392 158.608 1.00 67.16 58 GLY F C 1
ATOM 16525 O O . GLY H 1 32 ? 18.341 -8.088 157.658 1.00 67.07 58 GLY F O 1
ATOM 16526 N N . PRO H 1 33 ? 16.807 -7.434 159.146 1.00 61.63 59 PRO F N 1
ATOM 16527 C CA . PRO H 1 33 ? 15.887 -8.503 158.819 1.00 62.88 59 PRO F CA 1
ATOM 16528 C C . PRO H 1 33 ? 15.259 -8.343 157.432 1.00 60.05 59 PRO F C 1
ATOM 16529 O O . PRO H 1 33 ? 15.185 -7.231 156.932 1.00 54.53 59 PRO F O 1
ATOM 16533 N N . ALA H 1 34 ? 14.821 -9.453 156.842 1.00 60.74 60 ALA F N 1
ATOM 16534 C CA . ALA H 1 34 ? 14.169 -9.455 155.526 1.00 66.53 60 ALA F CA 1
ATOM 16535 C C . ALA H 1 34 ? 12.790 -8.812 155.569 1.00 66.37 60 ALA F C 1
ATOM 16536 O O . ALA H 1 34 ? 12.139 -8.797 156.613 1.00 75.23 60 ALA F O 1
ATOM 16538 N N . LYS H 1 35 ? 12.320 -8.322 154.428 1.00 64.89 61 LYS F N 1
ATOM 16539 C CA . LYS H 1 35 ? 11.081 -7.604 154.420 1.00 64.64 61 LYS F CA 1
ATOM 16540 C C . LYS H 1 35 ? 9.897 -8.554 154.735 1.00 68.00 61 LYS F C 1
ATOM 16541 O O . LYS H 1 35 ? 8.943 -8.173 155.423 1.00 68.23 61 LYS F O 1
ATOM 16547 N N . GLU H 1 36 ? 9.983 -9.803 154.298 1.00 71.04 62 GLU F N 1
ATOM 16548 C CA . GLU H 1 36 ? 8.879 -10.726 154.528 1.00 70.12 62 GLU F CA 1
ATOM 16549 C C . GLU H 1 36 ? 8.814 -11.125 155.989 1.00 66.80 62 GLU F C 1
ATOM 16550 O O . GLU H 1 36 ? 7.736 -11.436 156.474 1.00 70.84 62 GLU F O 1
ATOM 16556 N N . VAL H 1 37 ? 9.937 -11.085 156.693 1.00 60.87 63 VAL F N 1
ATOM 16557 C CA . VAL H 1 37 ? 9.921 -11.343 158.122 1.00 59.25 63 VAL F CA 1
ATOM 16558 C C . VAL H 1 37 ? 9.176 -10.267 158.848 1.00 56.60 63 VAL F C 1
ATOM 16559 O O . VAL H 1 37 ? 8.392 -10.582 159.732 1.00 56.82 63 VAL F O 1
ATOM 16563 N N . LEU H 1 38 ? 9.460 -9.016 158.501 1.00 53.53 64 LEU F N 1
ATOM 16564 C CA . LEU H 1 38 ? 8.787 -7.892 159.115 1.00 53.01 64 LEU F CA 1
ATOM 16565 C C . LEU H 1 38 ? 7.354 -7.752 158.719 1.00 53.45 64 LEU F C 1
ATOM 16566 O O . LEU H 1 38 ? 6.581 -7.260 159.511 1.00 58.67 64 LEU F O 1
ATOM 16571 N N . HIS H 1 39 ? 6.991 -8.164 157.514 1.00 52.49 65 HIS F N 1
ATOM 16572 C CA . HIS H 1 39 ? 5.617 -8.103 157.109 1.00 54.15 65 HIS F CA 1
ATOM 16573 C C . HIS H 1 39 ? 4.898 -8.987 158.108 1.00 55.41 65 HIS F C 1
ATOM 16574 O O . HIS H 1 39 ? 3.885 -8.604 158.656 1.00 53.92 65 HIS F O 1
ATOM 16581 N N . GLY H 1 40 ? 5.466 -10.165 158.368 1.00 57.70 66 GLY F N 1
ATOM 16582 C CA . GLY H 1 40 ? 4.926 -11.124 159.343 1.00 57.13 66 GLY F CA 1
ATOM 16583 C C . GLY H 1 40 ? 4.786 -10.623 160.767 1.00 57.21 66 GLY F C 1
ATOM 16584 O O . GLY H 1 40 ? 3.889 -11.036 161.473 1.00 61.45 66 GLY F O 1
ATOM 16585 N N . GLU H 1 41 ? 5.692 -9.747 161.178 1.00 55.56 67 GLU F N 1
ATOM 16586 C CA . GLU H 1 41 ? 5.650 -9.103 162.491 1.00 52.76 67 GLU F CA 1
ATOM 16587 C C . GLU H 1 41 ? 4.616 -8.036 162.545 1.00 51.63 67 GLU F C 1
ATOM 16588 O O . GLU H 1 41 ? 3.889 -7.961 163.526 1.00 55.10 67 GLU F O 1
ATOM 16594 N N . VAL H 1 42 ? 4.556 -7.184 161.528 1.00 48.20 68 VAL F N 1
ATOM 16595 C CA . VAL H 1 42 ? 3.537 -6.149 161.500 1.00 45.98 68 VAL F CA 1
ATOM 16596 C C . VAL H 1 42 ? 2.187 -6.798 161.496 1.00 49.08 68 VAL F C 1
ATOM 16597 O O . VAL H 1 42 ? 1.351 -6.374 162.246 1.00 56.55 68 VAL F O 1
ATOM 16601 N N . GLU H 1 43 ? 1.963 -7.837 160.699 1.00 51.22 69 GLU F N 1
ATOM 16602 C CA . GLU H 1 43 ? 0.615 -8.414 160.602 1.00 50.55 69 GLU F CA 1
ATOM 16603 C C . GLU H 1 43 ? 0.213 -9.043 161.951 1.00 46.07 69 GLU F C 1
ATOM 16604 O O . GLU H 1 43 ? -0.965 -9.072 162.297 1.00 44.76 69 GLU F O 1
ATOM 16610 N N . ALA H 1 44 ? 1.195 -9.496 162.726 1.00 42.81 70 ALA F N 1
ATOM 16611 C CA . ALA H 1 44 ? 0.939 -10.169 164.003 1.00 43.76 70 ALA F CA 1
ATOM 16612 C C . ALA H 1 44 ? 0.388 -9.232 165.063 1.00 45.58 70 ALA F C 1
ATOM 16613 O O . ALA H 1 44 ? -0.609 -9.535 165.720 1.00 51.19 70 ALA F O 1
ATOM 16615 N N . ILE H 1 45 ? 1.061 -8.099 165.226 1.00 43.20 71 ILE F N 1
ATOM 16616 C CA . ILE H 1 45 ? 0.596 -6.987 166.058 1.00 39.79 71 ILE F CA 1
ATOM 16617 C C . ILE H 1 45 ? -0.791 -6.468 165.643 1.00 39.03 71 ILE F C 1
ATOM 16618 O O . ILE H 1 45 ? -1.627 -6.178 166.487 1.00 40.08 71 ILE F O 1
ATOM 16623 N N . LEU H 1 46 ? -1.017 -6.263 164.348 1.00 42.57 72 LEU F N 1
ATOM 16624 C CA . LEU H 1 46 ? -2.361 -5.854 163.858 1.00 44.04 72 LEU F CA 1
ATOM 16625 C C . LEU H 1 46 ? -3.420 -6.885 164.206 1.00 43.14 72 LEU F C 1
ATOM 16626 O O . LEU H 1 46 ? -4.571 -6.527 164.476 1.00 45.69 72 LEU F O 1
ATOM 16631 N N . GLY H 1 47 ? -2.999 -8.149 164.266 1.00 44.04 73 GLY F N 1
ATOM 16632 C CA . GLY H 1 47 ? -3.844 -9.255 164.689 1.00 47.02 73 GLY F CA 1
ATOM 16633 C C . GLY H 1 47 ? -4.174 -9.263 166.153 1.00 45.81 73 GLY F C 1
ATOM 16634 O O . GLY H 1 47 ? -5.329 -9.527 166.531 1.00 48.40 73 GLY F O 1
ATOM 16635 N N . GLN H 1 48 ? -3.167 -9.003 166.974 1.00 43.55 74 GLN F N 1
ATOM 16636 C CA . GLN H 1 48 ? -3.414 -8.809 168.402 1.00 47.36 74 GLN F CA 1
ATOM 16637 C C . GLN H 1 48 ? -4.279 -7.597 168.708 1.00 43.75 74 GLN F C 1
ATOM 16638 O O . GLN H 1 48 ? -5.162 -7.668 169.584 1.00 44.58 74 GLN F O 1
ATOM 16644 N N . LEU H 1 49 ? -4.009 -6.479 168.031 1.00 41.07 75 LEU F N 1
ATOM 16645 C CA . LEU H 1 49 ? -4.852 -5.300 168.180 1.00 40.49 75 LEU F CA 1
ATOM 16646 C C . LEU H 1 49 ? -6.289 -5.601 167.871 1.00 39.10 75 LEU F C 1
ATOM 16647 O O . LEU H 1 49 ? -7.172 -5.228 168.633 1.00 39.22 75 LEU F O 1
ATOM 16652 N N . ASP H 1 50 ? -6.537 -6.286 166.777 1.00 40.86 76 ASP F N 1
ATOM 16653 C CA . ASP H 1 50 ? -7.919 -6.498 166.350 1.00 46.15 76 ASP F CA 1
ATOM 16654 C C . ASP H 1 50 ? -8.648 -7.352 167.408 1.00 43.09 76 ASP F C 1
ATOM 16655 O O . ASP H 1 50 ? -9.781 -7.091 167.760 1.00 41.95 76 ASP F O 1
ATOM 16660 N N . LYS H 1 51 ? -7.943 -8.347 167.921 1.00 44.06 77 LYS F N 1
ATOM 16661 C CA . LYS H 1 51 ? -8.486 -9.334 168.851 1.00 46.58 77 LYS F CA 1
ATOM 16662 C C . LYS H 1 51 ? -8.833 -8.691 170.157 1.00 44.50 77 LYS F C 1
ATOM 16663 O O . LYS H 1 51 ? -9.890 -8.970 170.704 1.00 42.21 77 LYS F O 1
ATOM 16669 N N . GLN H 1 52 ? -7.902 -7.857 170.650 1.00 41.27 78 GLN F N 1
ATOM 16670 C CA . GLN H 1 52 ? -8.004 -7.238 171.955 1.00 38.83 78 GLN F CA 1
ATOM 16671 C C . GLN H 1 52 ? -8.914 -6.018 171.997 1.00 38.69 78 GLN F C 1
ATOM 16672 O O . GLN H 1 52 ? -9.663 -5.874 172.968 1.00 40.48 78 GLN F O 1
ATOM 16678 N N . LEU H 1 53 ? -8.925 -5.201 170.938 1.00 37.67 79 LEU F N 1
ATOM 16679 C CA . LEU H 1 53 ? -9.530 -3.870 170.997 1.00 36.88 79 LEU F CA 1
ATOM 16680 C C . LEU H 1 53 ? -10.615 -3.523 170.001 1.00 38.89 79 LEU F C 1
ATOM 16681 O O . LEU H 1 53 ? -11.214 -2.446 170.144 1.00 38.57 79 LEU F O 1
ATOM 16686 N N . SER H 1 54 ? -10.836 -4.339 168.945 1.00 42.17 80 SER F N 1
ATOM 16687 C CA . SER H 1 54 ? -11.843 -3.993 167.915 1.00 40.81 80 SER F CA 1
ATOM 16688 C C . SER H 1 54 ? -13.237 -4.208 168.450 1.00 37.73 80 SER F C 1
ATOM 16689 O O . SER H 1 54 ? -13.581 -5.312 168.772 1.00 37.70 80 SER F O 1
ATOM 16692 N N . THR H 1 55 ? -14.014 -3.152 168.530 1.00 34.81 81 THR F N 1
ATOM 16693 C CA . THR H 1 55 ? -15.443 -3.255 168.711 1.00 38.37 81 THR F CA 1
ATOM 16694 C C . THR H 1 55 ? -16.205 -3.929 167.521 1.00 42.53 81 THR F C 1
ATOM 16695 O O . THR H 1 55 ? -17.315 -4.431 167.673 1.00 43.99 81 THR F O 1
ATOM 16699 N N . TYR H 1 56 ? -15.593 -3.960 166.338 1.00 48.11 82 TYR F N 1
ATOM 16700 C CA . TYR H 1 56 ? -16.252 -4.486 165.114 1.00 47.71 82 TYR F CA 1
ATOM 16701 C C . TYR H 1 56 ? -16.119 -6.003 165.038 1.00 48.87 82 TYR F C 1
ATOM 16702 O O . TYR H 1 56 ? -16.494 -6.644 164.048 1.00 49.66 82 TYR F O 1
ATOM 16711 N N . ARG H 1 57 ? -15.557 -6.601 166.065 1.00 48.33 83 ARG F N 1
ATOM 16712 C CA . ARG H 1 57 ? -15.733 -8.024 166.211 1.00 53.78 83 ARG F CA 1
ATOM 16713 C C . ARG H 1 57 ? -16.154 -8.558 167.580 1.00 59.27 83 ARG F C 1
ATOM 16714 O O . ARG H 1 57 ? -15.622 -8.163 168.620 1.00 59.06 83 ARG F O 1
ATOM 16722 N N . SER H 1 58 ? -17.077 -9.525 167.527 1.00 61.44 84 SER F N 1
ATOM 16723 C CA . SER H 1 58 ? -17.867 -9.922 168.686 1.00 61.52 84 SER F CA 1
ATOM 16724 C C . SER H 1 58 ? -17.051 -10.721 169.696 1.00 53.82 84 SER F C 1
ATOM 16725 O O . SER H 1 58 ? -17.421 -10.759 170.859 1.00 53.01 84 SER F O 1
ATOM 16728 N N . ASP H 1 59 ? -15.943 -11.302 169.251 1.00 45.01 85 ASP F N 1
ATOM 16729 C CA . ASP H 1 59 ? -15.090 -12.052 170.124 1.00 44.77 85 ASP F CA 1
ATOM 16730 C C . ASP H 1 59 ? -13.923 -11.290 170.733 1.00 43.34 85 ASP F C 1
ATOM 16731 O O . ASP H 1 59 ? -12.999 -11.896 171.317 1.00 37.59 85 ASP F O 1
ATOM 16736 N N . SER H 1 60 ? -13.921 -9.974 170.565 1.00 43.51 86 SER F N 1
ATOM 16737 C CA . SER H 1 60 ? -12.867 -9.176 171.137 1.00 43.40 86 SER F CA 1
ATOM 16738 C C . SER H 1 60 ? -12.944 -9.114 172.662 1.00 41.82 86 SER F C 1
ATOM 16739 O O . SER H 1 60 ? -14.043 -9.255 173.293 1.00 44.98 86 SER F O 1
ATOM 16742 N N . ASP H 1 61 ? -11.766 -8.928 173.245 1.00 38.59 87 ASP F N 1
ATOM 16743 C CA . ASP H 1 61 ? -11.649 -8.657 174.683 1.00 37.52 87 ASP F CA 1
ATOM 16744 C C . ASP H 1 61 ? -12.416 -7.382 175.068 1.00 37.57 87 ASP F C 1
ATOM 16745 O O . ASP H 1 61 ? -13.197 -7.428 176.004 1.00 37.73 87 ASP F O 1
ATOM 16750 N N . VAL H 1 62 ? -12.221 -6.256 174.354 1.00 37.09 88 VAL F N 1
ATOM 16751 C CA . VAL H 1 62 ? -12.995 -5.062 174.658 1.00 36.26 88 VAL F CA 1
ATOM 16752 C C . VAL H 1 62 ? -14.512 -5.358 174.542 1.00 38.44 88 VAL F C 1
ATOM 16753 O O . VAL H 1 62 ? -15.256 -4.934 175.441 1.00 39.97 88 VAL F O 1
ATOM 16757 N N . GLU H 1 63 ? -14.983 -6.097 173.518 1.00 38.32 89 GLU F N 1
ATOM 16758 C CA . GLU H 1 63 ? -16.443 -6.349 173.410 1.00 41.66 89 GLU F CA 1
ATOM 16759 C C . GLU H 1 63 ? -17.009 -7.233 174.548 1.00 41.32 89 GLU F C 1
ATOM 16760 O O . GLU H 1 63 ? -18.225 -7.174 174.899 1.00 39.10 89 GLU F O 1
ATOM 16766 N N . ARG H 1 64 ? -16.109 -8.025 175.122 1.00 39.22 90 ARG F N 1
ATOM 16767 C CA . ARG H 1 64 ? -16.445 -8.771 176.284 1.00 38.79 90 ARG F CA 1
ATOM 16768 C C . ARG H 1 64 ? -16.628 -7.930 177.504 1.00 38.23 90 ARG F C 1
ATOM 16769 O O . ARG H 1 64 ? -17.523 -8.221 178.310 1.00 45.36 90 ARG F O 1
ATOM 16777 N N . PHE H 1 65 ? -15.773 -6.925 177.678 1.00 36.96 91 PHE F N 1
ATOM 16778 C CA . PHE H 1 65 ? -15.965 -5.898 178.712 1.00 34.81 91 PHE F CA 1
ATOM 16779 C C . PHE H 1 65 ? -17.212 -5.089 178.441 1.00 32.51 91 PHE F C 1
ATOM 16780 O O . PHE H 1 65 ? -18.069 -4.923 179.307 1.00 31.08 91 PHE F O 1
ATOM 16788 N N . ASN H 1 66 ? -17.361 -4.654 177.224 1.00 31.92 92 ASN F N 1
ATOM 16789 C CA . ASN H 1 66 ? -18.525 -3.848 176.918 1.00 36.12 92 ASN F CA 1
ATOM 16790 C C . ASN H 1 66 ? -19.896 -4.525 177.221 1.00 36.19 92 ASN F C 1
ATOM 16791 O O . ASN H 1 66 ? -20.835 -3.902 177.678 1.00 35.73 92 ASN F O 1
ATOM 16796 N N . ALA H 1 67 ? -19.937 -5.816 177.028 1.00 37.63 93 ALA F N 1
ATOM 16797 C CA . ALA H 1 67 ? -21.093 -6.627 177.345 1.00 39.50 93 ALA F CA 1
ATOM 16798 C C . ALA H 1 67 ? -21.460 -6.711 178.849 1.00 41.37 93 ALA F C 1
ATOM 16799 O O . ALA H 1 67 ? -22.595 -6.893 179.195 1.00 43.44 93 ALA F O 1
ATOM 16801 N N . LEU H 1 68 ? -20.476 -6.610 179.725 1.00 43.21 94 LEU F N 1
ATOM 16802 C CA . LEU H 1 68 ? -20.719 -6.696 181.154 1.00 41.92 94 LEU F CA 1
ATOM 16803 C C . LEU H 1 68 ? -21.542 -5.526 181.689 1.00 43.14 94 LEU F C 1
ATOM 16804 O O . LEU H 1 68 ? -21.547 -4.431 181.107 1.00 42.25 94 LEU F O 1
ATOM 16809 N N . PRO H 1 69 ? -22.275 -5.788 182.783 1.00 40.58 95 PRO F N 1
ATOM 16810 C CA . PRO H 1 69 ? -23.143 -4.818 183.400 1.00 37.70 95 PRO F CA 1
ATOM 16811 C C . PRO H 1 69 ? -22.390 -3.926 184.367 1.00 37.86 95 PRO F C 1
ATOM 16812 O O . PRO H 1 69 ? -21.255 -4.265 184.763 1.00 37.48 95 PRO F O 1
ATOM 16816 N N . ALA H 1 70 ? -23.045 -2.853 184.810 1.00 36.90 96 ALA F N 1
ATOM 16817 C CA . ALA H 1 70 ? -22.476 -1.998 185.824 1.00 36.45 96 ALA F CA 1
ATOM 16818 C C . ALA H 1 70 ? -21.930 -2.767 187.052 1.00 34.90 96 ALA F C 1
ATOM 16819 O O . ALA H 1 70 ? -22.519 -3.738 187.478 1.00 32.78 96 ALA F O 1
ATOM 16821 N N . GLY H 1 71 ? -20.794 -2.339 187.592 1.00 36.31 97 GLY F N 1
ATOM 16822 C CA . GLY H 1 71 ? -20.266 -2.853 188.883 1.00 37.13 97 GLY F CA 1
ATOM 16823 C C . GLY H 1 71 ? -19.431 -4.092 188.731 1.00 36.92 97 GLY F C 1
ATOM 16824 O O . GLY H 1 71 ? -19.183 -4.788 189.694 1.00 37.65 97 GLY F O 1
ATOM 16825 N N . SER H 1 72 ? -19.015 -4.347 187.489 1.00 38.61 98 SER F N 1
ATOM 16826 C CA . SER H 1 72 ? -18.298 -5.547 187.057 1.00 38.07 98 SER F CA 1
ATOM 16827 C C . SER H 1 72 ? -16.860 -5.200 187.124 1.00 37.27 98 SER F C 1
ATOM 16828 O O . SER H 1 72 ? -16.513 -4.070 186.820 1.00 37.99 98 SER F O 1
ATOM 16831 N N . CYS H 1 73 ? -16.032 -6.124 187.612 1.00 40.27 99 CYS F N 1
ATOM 16832 C CA . CYS H 1 73 ? -14.559 -6.119 187.416 1.00 40.56 99 CYS F CA 1
ATOM 16833 C C . CYS H 1 73 ? -14.272 -7.335 186.597 1.00 37.77 99 CYS F C 1
ATOM 16834 O O . CYS H 1 73 ? -14.823 -8.356 186.851 1.00 36.91 99 CYS F O 1
ATOM 16837 N N . GLU H 1 74 ? -13.432 -7.208 185.589 1.00 37.02 100 GLU F N 1
ATOM 16838 C CA . GLU H 1 74 ? -13.203 -8.297 184.704 1.00 37.28 100 GLU F CA 1
ATOM 16839 C C . GLU H 1 74 ? -11.729 -8.310 184.325 1.00 37.51 100 GLU F C 1
ATOM 16840 O O . GLU H 1 74 ? -11.225 -7.284 183.878 1.00 38.62 100 GLU F O 1
ATOM 16846 N N . PRO H 1 75 ? -11.048 -9.471 184.433 1.00 39.17 101 PRO F N 1
ATOM 16847 C CA . PRO H 1 75 ? -9.670 -9.585 183.857 1.00 41.04 101 PRO F CA 1
ATOM 16848 C C . PRO H 1 75 ? -9.557 -9.111 182.406 1.00 38.78 101 PRO F C 1
ATOM 16849 O O . PRO H 1 75 ? -10.493 -9.342 181.620 1.00 40.28 101 PRO F O 1
ATOM 16853 N N . MET H 1 76 ? -8.475 -8.408 182.074 1.00 36.81 102 MET F N 1
ATOM 16854 C CA . MET H 1 76 ? -8.269 -7.934 180.689 1.00 36.54 102 MET F CA 1
ATOM 16855 C C . MET H 1 76 ? -6.803 -7.987 180.294 1.00 34.14 102 MET F C 1
ATOM 16856 O O . MET H 1 76 ? -5.930 -7.782 181.113 1.00 34.06 102 MET F O 1
ATOM 16861 N N . PRO H 1 77 ? -6.535 -8.189 179.026 1.00 32.00 103 PRO F N 1
ATOM 16862 C CA . PRO H 1 77 ? -5.170 -8.217 178.645 1.00 34.82 103 PRO F CA 1
ATOM 16863 C C . PRO H 1 77 ? -4.370 -6.914 178.765 1.00 37.88 103 PRO F C 1
ATOM 16864 O O . PRO H 1 77 ? -4.929 -5.832 178.871 1.00 39.80 103 PRO F O 1
ATOM 16868 N N . ASP H 1 78 ? -3.047 -7.056 178.682 1.00 42.48 104 ASP F N 1
ATOM 16869 C CA . ASP H 1 78 ? -2.106 -5.941 178.843 1.00 44.18 104 ASP F CA 1
ATOM 16870 C C . ASP H 1 78 ? -2.417 -4.696 177.978 1.00 43.60 104 ASP F C 1
ATOM 16871 O O . ASP H 1 78 ? -2.507 -3.596 178.530 1.00 37.30 104 ASP F O 1
ATOM 16876 N N . MET H 1 79 ? -2.609 -4.887 176.672 1.00 42.41 105 MET F N 1
ATOM 16877 C CA . MET H 1 79 ? -2.964 -3.786 175.773 1.00 44.05 105 MET F CA 1
ATOM 16878 C C . MET H 1 79 ? -4.124 -2.932 176.242 1.00 42.81 105 MET F C 1
ATOM 16879 O O . MET H 1 79 ? -4.066 -1.708 176.164 1.00 43.60 105 MET F O 1
ATOM 16884 N N . VAL H 1 80 ? -5.206 -3.585 176.633 1.00 38.97 106 VAL F N 1
ATOM 16885 C CA . VAL H 1 80 ? -6.411 -2.878 177.017 1.00 34.15 106 VAL F CA 1
ATOM 16886 C C . VAL H 1 80 ? -6.145 -2.036 178.252 1.00 34.07 106 VAL F C 1
ATOM 16887 O O . VAL H 1 80 ? -6.579 -0.911 178.318 1.00 33.69 106 VAL F O 1
ATOM 16891 N N . ARG H 1 81 ? -5.438 -2.576 179.240 1.00 38.02 107 ARG F N 1
ATOM 16892 C CA . ARG H 1 81 ? -5.051 -1.785 180.402 1.00 40.72 107 ARG F CA 1
ATOM 16893 C C . ARG H 1 81 ? -4.040 -0.640 180.055 1.00 43.17 107 ARG F C 1
ATOM 16894 O O . ARG H 1 81 ? -4.260 0.527 180.410 1.00 40.33 107 ARG F O 1
ATOM 16902 N N . GLU H 1 82 ? -2.983 -0.947 179.315 1.00 45.28 108 GLU F N 1
ATOM 16903 C CA . GLU H 1 82 ? -2.011 0.079 178.946 1.00 47.84 108 GLU F CA 1
ATOM 16904 C C . GLU H 1 82 ? -2.746 1.272 178.261 1.00 44.33 108 GLU F C 1
ATOM 16905 O O . GLU H 1 82 ? -2.498 2.441 178.584 1.00 42.92 108 GLU F O 1
ATOM 16911 N N . LEU H 1 83 ? -3.656 0.949 177.342 1.00 39.53 109 LEU F N 1
ATOM 16912 C CA . LEU H 1 83 ? -4.481 1.940 176.680 1.00 37.82 109 LEU F CA 1
ATOM 16913 C C . LEU H 1 83 ? -5.519 2.606 177.587 1.00 37.43 109 LEU F C 1
ATOM 16914 O O . LEU H 1 83 ? -5.810 3.779 177.386 1.00 40.02 109 LEU F O 1
ATOM 16919 N N . VAL H 1 84 ? -6.091 1.921 178.563 1.00 35.84 110 VAL F N 1
ATOM 16920 C CA . VAL H 1 84 ? -6.949 2.648 179.520 1.00 34.82 110 VAL F CA 1
ATOM 16921 C C . VAL H 1 84 ? -6.121 3.633 180.345 1.00 34.86 110 VAL F C 1
ATOM 16922 O O . VAL H 1 84 ? -6.529 4.775 180.544 1.00 33.64 110 VAL F O 1
ATOM 16926 N N . ALA H 1 85 ? -4.917 3.220 180.708 1.00 37.23 111 ALA F N 1
ATOM 16927 C CA . ALA H 1 85 ? -3.973 4.097 181.421 1.00 38.09 111 ALA F CA 1
ATOM 16928 C C . ALA H 1 85 ? -3.521 5.281 180.573 1.00 37.67 111 ALA F C 1
ATOM 16929 O O . ALA H 1 85 ? -3.371 6.394 181.090 1.00 37.36 111 ALA F O 1
ATOM 16931 N N . ALA H 1 86 ? -3.263 5.047 179.290 1.00 36.71 112 ALA F N 1
ATOM 16932 C CA . ALA H 1 86 ? -2.789 6.131 178.470 1.00 36.94 112 ALA F CA 1
ATOM 16933 C C . ALA H 1 86 ? -3.919 7.088 178.301 1.00 37.74 112 ALA F C 1
ATOM 16934 O O . ALA H 1 86 ? -3.729 8.290 178.430 1.00 39.77 112 ALA F O 1
ATOM 16936 N N . GLY H 1 87 ? -5.114 6.549 178.093 1.00 39.59 113 GLY F N 1
ATOM 16937 C CA . GLY H 1 87 ? -6.340 7.355 177.963 1.00 40.10 113 GLY F CA 1
ATOM 16938 C C . GLY H 1 87 ? -6.736 8.224 179.151 1.00 41.91 113 GLY F C 1
ATOM 16939 O O . GLY H 1 87 ? -7.229 9.334 178.961 1.00 38.70 113 GLY F O 1
ATOM 16940 N N . SER H 1 88 ? -6.531 7.698 180.362 1.00 43.72 114 SER F N 1
ATOM 16941 C CA . SER H 1 88 ? -6.715 8.435 181.621 1.00 41.82 114 SER F CA 1
ATOM 16942 C C . SER H 1 88 ? -5.792 9.645 181.699 1.00 40.00 114 SER F C 1
ATOM 16943 O O . SER H 1 88 ? -6.194 10.722 182.076 1.00 37.11 114 SER F O 1
ATOM 16946 N N . GLN H 1 89 ? -4.525 9.442 181.355 1.00 41.37 115 GLN F N 1
ATOM 16947 C CA . GLN H 1 89 ? -3.546 10.501 181.377 1.00 40.69 115 GLN F CA 1
ATOM 16948 C C . GLN H 1 89 ? -3.946 11.546 180.334 1.00 40.92 115 GLN F C 1
ATOM 16949 O O . GLN H 1 89 ? -3.986 12.706 180.634 1.00 42.56 115 GLN F O 1
ATOM 16955 N N . LEU H 1 90 ? -4.257 11.130 179.114 1.00 40.86 116 LEU F N 1
ATOM 16956 C CA . LEU H 1 90 ? -4.789 12.028 178.091 1.00 39.35 116 LEU F CA 1
ATOM 16957 C C . LEU H 1 90 ? -6.036 12.798 178.506 1.00 39.62 116 LEU F C 1
ATOM 16958 O O . LEU H 1 90 ? -6.170 13.993 178.213 1.00 40.22 116 LEU F O 1
ATOM 16963 N N . SER H 1 91 ? -6.974 12.123 179.161 1.00 42.39 117 SER F N 1
ATOM 16964 C CA . SER H 1 91 ? -8.190 12.821 179.685 1.00 42.92 117 SER F CA 1
ATOM 16965 C C . SER H 1 91 ? -7.851 13.988 180.668 1.00 44.24 117 SER F C 1
ATOM 16966 O O . SER H 1 91 ? -8.360 15.108 180.556 1.00 42.50 117 SER F O 1
ATOM 16969 N N . ALA H 1 92 ? -6.966 13.676 181.610 1.00 44.40 118 ALA F N 1
ATOM 16970 C CA . ALA H 1 92 ? -6.378 14.644 182.527 1.00 43.93 118 ALA F CA 1
ATOM 16971 C C . ALA H 1 92 ? -5.619 15.733 181.827 1.00 43.28 118 ALA F C 1
ATOM 16972 O O . ALA H 1 92 ? -5.718 16.859 182.229 1.00 50.88 118 ALA F O 1
ATOM 16974 N N . ASP H 1 93 ? -4.851 15.416 180.802 1.00 42.98 119 ASP F N 1
ATOM 16975 C CA . ASP H 1 93 ? -4.015 16.417 180.154 1.00 44.13 119 ASP F CA 1
ATOM 16976 C C . ASP H 1 93 ? -4.799 17.349 179.209 1.00 45.26 119 ASP F C 1
ATOM 16977 O O . ASP H 1 93 ? -4.290 18.373 178.779 1.00 43.72 119 ASP F O 1
ATOM 16982 N N . SER H 1 94 ? -6.029 17.010 178.878 1.00 48.27 120 SER F N 1
ATOM 16983 C CA . SER H 1 94 ? -6.778 17.787 177.907 1.00 49.48 120 SER F CA 1
ATOM 16984 C C . SER H 1 94 ? -8.086 18.346 178.493 1.00 56.10 120 SER F C 1
ATOM 16985 O O . SER H 1 94 ? -9.032 18.652 177.732 1.00 54.74 120 SER F O 1
ATOM 16988 N N . ASP H 1 95 ? -8.144 18.487 179.827 1.00 58.85 121 ASP F N 1
ATOM 16989 C CA . ASP H 1 95 ? -9.410 18.822 180.561 1.00 58.06 121 ASP F CA 1
ATOM 16990 C C . ASP H 1 95 ? -10.641 18.049 180.142 1.00 52.56 121 ASP F C 1
ATOM 16991 O O . ASP H 1 95 ? -11.702 18.639 180.029 1.00 53.74 121 ASP F O 1
ATOM 16996 N N . GLY H 1 96 ? -10.499 16.740 179.936 1.00 50.03 122 GLY F N 1
ATOM 16997 C CA . GLY H 1 96 ? -11.636 15.859 179.677 1.00 49.44 122 GLY F CA 1
ATOM 16998 C C . GLY H 1 96 ? -12.161 15.808 178.249 1.00 51.19 122 GLY F C 1
ATOM 16999 O O . GLY H 1 96 ? -13.121 15.100 178.000 1.00 54.97 122 GLY F O 1
ATOM 17000 N N . ALA H 1 97 ? -11.523 16.528 177.308 1.00 51.66 123 ALA F N 1
ATOM 17001 C CA . ALA H 1 97 ? -11.846 16.476 175.856 1.00 45.99 123 ALA F CA 1
ATOM 17002 C C . ALA H 1 97 ? -11.627 15.107 175.210 1.00 40.74 123 ALA F C 1
ATOM 17003 O O . ALA H 1 97 ? -12.210 14.792 174.188 1.00 41.76 123 ALA F O 1
ATOM 17005 N N . PHE H 1 98 ? -10.779 14.310 175.809 1.00 38.89 124 PHE F N 1
ATOM 17006 C CA . PHE H 1 98 ? -10.515 12.963 175.358 1.00 40.55 124 PHE F CA 1
ATOM 17007 C C . PHE H 1 98 ? -11.245 12.007 176.268 1.00 42.40 124 PHE F C 1
ATOM 17008 O O . PHE H 1 98 ? -11.143 12.064 177.533 1.00 38.35 124 PHE F O 1
ATOM 17016 N N . ASP H 1 99 ? -11.936 11.079 175.628 1.00 44.38 125 ASP F N 1
ATOM 17017 C CA . ASP H 1 99 ? -12.795 10.149 176.365 1.00 48.98 125 ASP F CA 1
ATOM 17018 C C . ASP H 1 99 ? -12.977 8.838 175.563 1.00 48.03 125 ASP F C 1
ATOM 17019 O O . ASP H 1 99 ? -13.414 8.843 174.392 1.00 48.88 125 ASP F O 1
ATOM 17024 N N . LEU H 1 100 ? -12.610 7.726 176.207 1.00 45.08 126 LEU F N 1
ATOM 17025 C CA . LEU H 1 100 ? -12.745 6.370 175.644 1.00 42.00 126 LEU F CA 1
ATOM 17026 C C . LEU H 1 100 ? -14.160 5.794 175.678 1.00 41.48 126 LEU F C 1
ATOM 17027 O O . LEU H 1 100 ? -14.433 4.824 175.006 1.00 41.85 126 LEU F O 1
ATOM 17032 N N . THR H 1 101 ? -15.044 6.447 176.417 1.00 41.36 127 THR F N 1
ATOM 17033 C CA . THR H 1 101 ? -16.290 5.878 176.868 1.00 42.72 127 THR F CA 1
ATOM 17034 C C . THR H 1 101 ? -17.519 6.474 176.162 1.00 47.87 127 THR F C 1
ATOM 17035 O O . THR H 1 101 ? -18.617 6.432 176.687 1.00 46.58 127 THR F O 1
ATOM 17039 N N . LEU H 1 102 ? -17.356 6.937 174.943 1.00 56.56 128 LEU F N 1
ATOM 17040 C CA . LEU H 1 102 ? -18.451 7.628 174.251 1.00 61.34 128 LEU F CA 1
ATOM 17041 C C . LEU H 1 102 ? -19.312 6.776 173.344 1.00 66.50 128 LEU F C 1
ATOM 17042 O O . LEU H 1 102 ? -20.202 7.321 172.715 1.00 79.06 128 LEU F O 1
ATOM 17047 N N . GLU H 1 103 ? -19.075 5.480 173.227 1.00 64.68 129 GLU F N 1
ATOM 17048 C CA . GLU H 1 103 ? -19.824 4.664 172.277 1.00 71.84 129 GLU F CA 1
ATOM 17049 C C . GLU H 1 103 ? -21.318 4.772 172.458 1.00 72.55 129 GLU F C 1
ATOM 17050 O O . GLU H 1 103 ? -22.023 4.893 171.481 1.00 81.56 129 GLU F O 1
ATOM 17056 N N . PRO H 1 104 ? -21.804 4.779 173.695 1.00 76.67 130 PRO F N 1
ATOM 17057 C CA . PRO H 1 104 ? -23.210 4.952 173.907 1.00 82.16 130 PRO F CA 1
ATOM 17058 C C . PRO H 1 104 ? -23.734 6.221 173.285 1.00 83.80 130 PRO F C 1
ATOM 17059 O O . PRO H 1 104 ? -24.749 6.164 172.652 1.00 84.13 130 PRO F O 1
ATOM 17063 N N . LEU H 1 105 ? -23.091 7.333 173.574 1.00 85.66 131 LEU F N 1
ATOM 17064 C CA . LEU H 1 105 ? -23.505 8.629 173.070 1.00 84.56 131 LEU F CA 1
ATOM 17065 C C . LEU H 1 105 ? -23.376 8.662 171.604 1.00 89.32 131 LEU F C 1
ATOM 17066 O O . LEU H 1 105 ? -24.166 9.278 170.954 1.00 83.25 131 LEU F O 1
ATOM 17071 N N . LEU H 1 106 ? -22.335 8.042 171.067 1.00 97.35 132 LEU F N 1
ATOM 17072 C CA . LEU H 1 106 ? -22.175 7.987 169.641 1.00 101.13 132 LEU F CA 1
ATOM 17073 C C . LEU H 1 106 ? -23.287 7.211 169.019 1.00 102.67 132 LEU F C 1
ATOM 17074 O O . LEU H 1 106 ? -23.844 7.663 168.076 1.00 122.36 132 LEU F O 1
ATOM 17079 N N . ASN H 1 107 ? -23.720 6.107 169.620 1.00 104.09 133 ASN F N 1
ATOM 17080 C CA . ASN H 1 107 ? -24.759 5.267 168.986 1.00 98.77 133 ASN F CA 1
ATOM 17081 C C . ASN H 1 107 ? -26.107 5.918 168.768 1.00 96.22 133 ASN F C 1
ATOM 17082 O O . ASN H 1 107 ? -26.844 5.565 167.848 1.00 96.40 133 ASN F O 1
ATOM 17087 N N . LEU H 1 108 ? -26.376 6.947 169.568 1.00 94.86 134 LEU F N 1
ATOM 17088 C CA . LEU H 1 108 ? -27.595 7.705 169.484 1.00 100.71 134 LEU F CA 1
ATOM 17089 C C . LEU H 1 108 ? -27.632 8.532 168.209 1.00 111.49 134 LEU F C 1
ATOM 17090 O O . LEU H 1 108 ? -28.694 8.984 167.803 1.00 116.27 134 LEU F O 1
ATOM 17095 N N . TRP H 1 109 ? -26.501 8.767 167.556 1.00 115.15 135 TRP F N 1
ATOM 17096 C CA . TRP H 1 109 ? -26.506 9.498 166.284 1.00 108.26 135 TRP F CA 1
ATOM 17097 C C . TRP H 1 109 ? -25.904 8.744 165.097 1.00 109.02 135 TRP F C 1
ATOM 17098 O O . TRP H 1 109 ? -25.384 9.346 164.165 1.00 119.14 135 TRP F O 1
ATOM 17109 N N . GLY H 1 110 ? -25.957 7.411 165.149 1.00 114.84 136 GLY F N 1
ATOM 17110 C CA . GLY H 1 110 ? -25.524 6.587 164.038 1.00 124.23 136 GLY F CA 1
ATOM 17111 C C . GLY H 1 110 ? -24.128 6.687 163.439 1.00 130.59 136 GLY F C 1
ATOM 17112 O O . GLY H 1 110 ? -23.972 6.784 162.224 1.00 150.56 136 GLY F O 1
ATOM 17113 N N . PHE H 1 111 ? -23.109 6.612 164.286 1.00 124.08 137 PHE F N 1
ATOM 17114 C CA . PHE H 1 111 ? -21.727 6.656 163.913 1.00 121.74 137 PHE F CA 1
ATOM 17115 C C . PHE H 1 111 ? -20.930 5.421 164.401 1.00 124.43 137 PHE F C 1
ATOM 17116 O O . PHE H 1 111 ? -19.701 5.408 164.268 1.00 125.95 137 PHE F O 1
ATOM 17124 N N . GLY H 1 112 ? -21.585 4.383 164.943 1.00 132.23 138 GLY F N 1
ATOM 17125 C CA . GLY H 1 112 ? -20.850 3.209 165.451 1.00 138.42 138 GLY F CA 1
ATOM 17126 C C . GLY H 1 112 ? -21.074 1.813 164.856 1.00 144.96 138 GLY F C 1
ATOM 17127 O O . GLY H 1 112 ? -21.975 1.580 164.032 1.00 148.12 138 GLY F O 1
ATOM 17128 N N . PRO H 1 113 ? -20.298 0.828 165.355 1.00 152.43 139 PRO F N 1
ATOM 17129 C CA . PRO H 1 113 ? -20.338 -0.498 164.745 1.00 160.34 139 PRO F CA 1
ATOM 17130 C C . PRO H 1 113 ? -21.756 -1.031 164.569 1.00 184.07 139 PRO F C 1
ATOM 17131 O O . PRO H 1 113 ? -22.037 -1.659 163.580 1.00 200.94 139 PRO F O 1
ATOM 17135 N N . GLN H 1 114 ? -22.644 -0.738 165.500 1.00 194.43 140 GLN F N 1
ATOM 17136 C CA . GLN H 1 114 ? -24.017 -1.114 165.360 1.00 172.44 140 GLN F CA 1
ATOM 17137 C C . GLN H 1 114 ? -24.637 0.235 165.107 1.00 167.56 140 GLN F C 1
ATOM 17138 O O . GLN H 1 114 ? -25.095 0.865 166.017 1.00 173.63 140 GLN F O 1
ATOM 17144 N N . GLY H 1 115 ? -24.587 0.719 163.875 1.00 152.11 141 GLY F N 1
ATOM 17145 C CA . GLY H 1 115 ? -25.095 2.060 163.578 1.00 139.36 141 GLY F CA 1
ATOM 17146 C C . GLY H 1 115 ? -25.757 2.110 162.234 1.00 132.28 141 GLY F C 1
ATOM 17147 O O . GLY H 1 115 ? -25.120 1.848 161.225 1.00 127.65 141 GLY F O 1
ATOM 17148 N N . ARG H 1 116 ? -27.035 2.447 162.225 1.00 131.05 142 ARG F N 1
ATOM 17149 C CA . ARG H 1 116 ? -27.731 2.699 160.979 1.00 133.68 142 ARG F CA 1
ATOM 17150 C C . ARG H 1 116 ? -27.168 3.952 160.373 1.00 133.51 142 ARG F C 1
ATOM 17151 O O . ARG H 1 116 ? -26.835 3.996 159.198 1.00 120.88 142 ARG F O 1
ATOM 17159 N N . GLY H 1 117 ? -27.063 4.972 161.201 1.00 139.56 143 GLY F N 1
ATOM 17160 C CA . GLY H 1 117 ? -26.412 6.172 160.782 1.00 147.74 143 GLY F CA 1
ATOM 17161 C C . GLY H 1 117 ? -27.363 7.321 160.703 1.00 154.55 143 GLY F C 1
ATOM 17162 O O . GLY H 1 117 ? -28.532 7.144 160.394 1.00 154.57 143 GLY F O 1
ATOM 17163 N N . GLU H 1 118 ? -26.793 8.512 160.846 1.00 156.45 144 GLU F N 1
ATOM 17164 C CA . GLU H 1 118 ? -27.377 9.812 160.396 1.00 150.14 144 GLU F CA 1
ATOM 17165 C C . GLU H 1 118 ? -28.803 10.081 160.811 1.00 144.47 144 GLU F C 1
ATOM 17166 O O . GLU H 1 118 ? -29.671 10.443 160.016 1.00 136.56 144 GLU F O 1
ATOM 17172 N N . ARG H 1 119 ? -28.990 9.905 162.110 1.00 144.44 145 ARG F N 1
ATOM 17173 C CA . ARG H 1 119 ? -30.252 10.140 162.773 1.00 140.44 145 ARG F CA 1
ATOM 17174 C C . ARG H 1 119 ? -30.024 11.204 163.807 1.00 143.78 145 ARG F C 1
ATOM 17175 O O . ARG H 1 119 ? -28.929 11.253 164.408 1.00 160.00 145 ARG F O 1
ATOM 17183 N N . VAL H 1 120 ? -31.073 11.925 164.152 1.00 140.09 146 VAL F N 1
ATOM 17184 C CA . VAL H 1 120 ? -31.014 12.853 165.239 1.00 143.47 146 VAL F CA 1
ATOM 17185 C C . VAL H 1 120 ? -31.961 12.402 166.343 1.00 149.31 146 VAL F C 1
ATOM 17186 O O . VAL H 1 120 ? -33.100 12.023 166.145 1.00 144.12 146 VAL F O 1
ATOM 17190 N N . PRO H 1 121 ? -31.427 12.329 167.570 1.00 161.36 147 PRO F N 1
ATOM 17191 C CA . PRO H 1 121 ? -32.134 11.884 168.752 1.00 148.57 147 PRO F CA 1
ATOM 17192 C C . PRO H 1 121 ? -32.483 12.906 169.835 1.00 130.48 147 PRO F C 1
ATOM 17193 O O . PRO H 1 121 ? -31.910 14.004 169.906 1.00 114.15 147 PRO F O 1
ATOM 17197 N N . SER H 1 122 ? -33.451 12.509 170.652 1.00 125.54 148 SER F N 1
ATOM 17198 C CA . SER H 1 122 ? -34.016 13.327 171.732 1.00 125.89 148 SER F CA 1
ATOM 17199 C C . SER H 1 122 ? -33.082 13.657 172.898 1.00 126.96 148 SER F C 1
ATOM 17200 O O . SER H 1 122 ? -32.134 12.923 173.182 1.00 149.65 148 SER F O 1
ATOM 17203 N N . ALA H 1 123 ? -33.422 14.734 173.600 1.00 112.75 149 ALA F N 1
ATOM 17204 C CA . ALA H 1 123 ? -32.633 15.152 174.731 1.00 107.63 149 ALA F CA 1
ATOM 17205 C C . ALA H 1 123 ? -32.676 14.113 175.842 1.00 122.55 149 ALA F C 1
ATOM 17206 O O . ALA H 1 123 ? -31.652 13.824 176.469 1.00 127.03 149 ALA F O 1
ATOM 17208 N N . GLU H 1 124 ? -33.828 13.547 176.052 1.00 132.24 150 GLU F N 1
ATOM 17209 C CA . GLU H 1 124 ? -33.965 12.557 177.116 1.00 134.49 150 GLU F CA 1
ATOM 17210 C C . GLU H 1 124 ? -33.065 11.376 176.842 1.00 147.57 150 GLU F C 1
ATOM 17211 O O . GLU H 1 124 ? -32.324 10.991 177.743 1.00 168.50 150 GLU F O 1
ATOM 17217 N N . ASP H 1 125 ? -33.036 10.868 175.612 1.00 150.24 151 ASP F N 1
ATOM 17218 C CA . ASP H 1 125 ? -32.158 9.726 175.349 1.00 141.00 151 ASP F CA 1
ATOM 17219 C C . ASP H 1 125 ? -30.721 10.162 175.561 1.00 139.47 151 ASP F C 1
ATOM 17220 O O . ASP H 1 125 ? -29.972 9.507 176.261 1.00 139.35 151 ASP F O 1
ATOM 17225 N N . ILE H 1 126 ? -30.366 11.304 174.986 1.00 138.85 152 ILE F N 1
ATOM 17226 C CA . ILE H 1 126 ? -29.035 11.836 175.146 1.00 132.57 152 ILE F CA 1
ATOM 17227 C C . ILE H 1 126 ? -28.684 11.809 176.607 1.00 127.99 152 ILE F C 1
ATOM 17228 O O . ILE H 1 126 ? -27.576 11.421 176.955 1.00 138.75 152 ILE F O 1
ATOM 17233 N N . SER H 1 127 ? -29.657 12.201 177.431 1.00 112.14 153 SER F N 1
ATOM 17234 C CA . SER H 1 127 ? -29.467 12.266 178.872 1.00 96.25 153 SER F CA 1
ATOM 17235 C C . SER H 1 127 ? -29.256 10.896 179.563 1.00 91.08 153 SER F C 1
ATOM 17236 O O . SER H 1 127 ? -28.503 10.788 180.538 1.00 70.06 153 SER F O 1
ATOM 17239 N N . ALA H 1 128 ? -29.937 9.871 179.031 1.00 95.71 154 ALA F N 1
ATOM 17240 C CA . ALA H 1 128 ? -29.830 8.476 179.492 1.00 87.99 154 ALA F CA 1
ATOM 17241 C C . ALA H 1 128 ? -28.487 7.913 179.154 1.00 82.86 154 ALA F C 1
ATOM 17242 O O . ALA H 1 128 ? -27.885 7.305 179.995 1.00 82.13 154 ALA F O 1
ATOM 17244 N N . ALA H 1 129 ? -28.030 8.142 177.923 1.00 79.47 155 ALA F N 1
ATOM 17245 C CA . ALA H 1 129 ? -26.749 7.625 177.443 1.00 78.06 155 ALA F CA 1
ATOM 17246 C C . ALA H 1 129 ? -25.580 8.278 178.131 1.00 72.83 155 ALA F C 1
ATOM 17247 O O . ALA H 1 129 ? -24.607 7.596 178.330 1.00 74.15 155 ALA F O 1
ATOM 17249 N N . ARG H 1 130 ? -25.639 9.562 178.487 1.00 66.93 156 ARG F N 1
ATOM 17250 C CA . ARG H 1 130 ? -24.490 10.183 179.181 1.00 69.54 156 ARG F CA 1
ATOM 17251 C C . ARG H 1 130 ? -24.288 9.586 180.547 1.00 61.46 156 ARG F C 1
ATOM 17252 O O . ARG H 1 130 ? -23.176 9.526 181.046 1.00 65.03 156 ARG F O 1
ATOM 17260 N N . ALA H 1 131 ? -25.352 9.067 181.133 1.00 55.81 157 ALA F N 1
ATOM 17261 C CA . ALA H 1 131 ? -25.253 8.349 182.390 1.00 50.54 157 ALA F CA 1
ATOM 17262 C C . ALA H 1 131 ? -24.550 6.987 182.285 1.00 45.83 157 ALA F C 1
ATOM 17263 O O . ALA H 1 131 ? -24.199 6.400 183.294 1.00 42.19 157 ALA F O 1
ATOM 17265 N N . LEU H 1 132 ? -24.390 6.490 181.071 1.00 42.78 158 LEU F N 1
ATOM 17266 C CA . LEU H 1 132 ? -23.530 5.371 180.783 1.00 45.49 158 LEU F CA 1
ATOM 17267 C C . LEU H 1 132 ? -22.109 5.742 180.294 1.00 46.93 158 LEU F C 1
ATOM 17268 O O . LEU H 1 132 ? -21.405 4.862 179.750 1.00 50.71 158 LEU F O 1
ATOM 17273 N N . THR H 1 133 ? -21.697 7.008 180.461 1.00 44.84 159 THR F N 1
ATOM 17274 C CA . THR H 1 133 ? -20.365 7.432 180.019 1.00 43.54 159 THR F CA 1
ATOM 17275 C C . THR H 1 133 ? -19.636 7.973 181.205 1.00 41.13 159 THR F C 1
ATOM 17276 O O . THR H 1 133 ? -20.261 8.148 182.276 1.00 39.78 159 THR F O 1
ATOM 17280 N N . GLY H 1 134 ? -18.325 8.171 181.012 1.00 39.23 160 GLY F N 1
ATOM 17281 C CA . GLY H 1 134 ? -17.454 8.834 181.976 1.00 40.42 160 GLY F CA 1
ATOM 17282 C C . GLY H 1 134 ? -16.201 8.069 182.305 1.00 41.20 160 GLY F C 1
ATOM 17283 O O . GLY H 1 134 ? -16.227 7.045 182.954 1.00 43.81 160 GLY F O 1
ATOM 17284 N N . GLN H 1 135 ? -15.083 8.602 181.870 1.00 47.30 161 GLN F N 1
ATOM 17285 C CA . GLN H 1 135 ? -13.755 8.087 182.236 1.00 50.47 161 GLN F CA 1
ATOM 17286 C C . GLN H 1 135 ? -13.643 7.795 183.756 1.00 44.75 161 GLN F C 1
ATOM 17287 O O . GLN H 1 135 ? -13.056 6.815 184.159 1.00 44.93 161 GLN F O 1
ATOM 17293 N N . GLN H 1 136 ? -14.247 8.612 184.594 1.00 44.29 162 GLN F N 1
ATOM 17294 C CA . GLN H 1 136 ? -14.082 8.491 186.059 1.00 45.95 162 GLN F CA 1
ATOM 17295 C C . GLN H 1 136 ? -14.688 7.210 186.635 1.00 46.08 162 GLN F C 1
ATOM 17296 O O . GLN H 1 136 ? -14.455 6.834 187.798 1.00 40.60 162 GLN F O 1
ATOM 17302 N N . HIS H 1 137 ? -15.532 6.580 185.823 1.00 43.47 163 HIS F N 1
ATOM 17303 C CA . HIS H 1 137 ? -16.167 5.335 186.195 1.00 40.42 163 HIS F CA 1
ATOM 17304 C C . HIS H 1 137 ? -15.376 4.081 185.877 1.00 36.90 163 HIS F C 1
ATOM 17305 O O . HIS H 1 137 ? -15.797 2.993 186.229 1.00 33.66 163 HIS F O 1
ATOM 17312 N N . LEU H 1 138 ? -14.227 4.247 185.238 1.00 36.34 164 LEU F N 1
ATOM 17313 C CA . LEU H 1 138 ? -13.413 3.158 184.742 1.00 35.56 164 LEU F CA 1
ATOM 17314 C C . LEU H 1 138 ? -12.157 3.094 185.617 1.00 35.44 164 LEU F C 1
ATOM 17315 O O . LEU H 1 138 ? -11.610 4.146 185.954 1.00 37.45 164 LEU F O 1
ATOM 17320 N N . SER H 1 139 ? -11.698 1.911 186.027 1.00 33.92 165 SER F N 1
ATOM 17321 C CA . SER H 1 139 ? -10.480 1.865 186.859 1.00 37.17 165 SER F CA 1
ATOM 17322 C C . SER H 1 139 ? -9.813 0.573 186.667 1.00 37.65 165 SER F C 1
ATOM 17323 O O . SER H 1 139 ? -10.446 -0.345 186.251 1.00 41.37 165 SER F O 1
ATOM 17326 N N . ILE H 1 140 ? -8.528 0.519 186.960 1.00 39.84 166 ILE F N 1
ATOM 17327 C CA . ILE H 1 140 ? -7.691 -0.640 186.741 1.00 42.60 166 ILE F CA 1
ATOM 17328 C C . ILE H 1 140 ? -7.388 -1.166 188.123 1.00 41.69 166 ILE F C 1
ATOM 17329 O O . ILE H 1 140 ? -6.931 -0.422 188.948 1.00 40.30 166 ILE F O 1
ATOM 17334 N N . ASP H 1 141 ? -7.581 -2.447 188.349 1.00 41.70 167 ASP F N 1
ATOM 17335 C CA . ASP H 1 141 ? -7.259 -3.015 189.617 1.00 43.85 167 ASP F CA 1
ATOM 17336 C C . ASP H 1 141 ? -6.505 -4.320 189.408 1.00 45.81 167 ASP F C 1
ATOM 17337 O O . ASP H 1 141 ? -7.100 -5.366 189.122 1.00 49.02 167 ASP F O 1
ATOM 17342 N N . GLY H 1 142 ? -5.191 -4.267 189.583 1.00 44.49 168 GLY F N 1
ATOM 17343 C CA . GLY H 1 142 ? -4.351 -5.398 189.264 1.00 43.68 168 GLY F CA 1
ATOM 17344 C C . GLY H 1 142 ? -4.541 -5.669 187.793 1.00 44.02 168 GLY F C 1
ATOM 17345 O O . GLY H 1 142 ? -4.377 -4.780 186.998 1.00 43.44 168 GLY F O 1
ATOM 17346 N N . ASP H 1 143 ? -5.011 -6.853 187.446 1.00 46.89 169 ASP F N 1
ATOM 17347 C CA . ASP H 1 143 ? -5.160 -7.228 186.053 1.00 51.00 169 ASP F CA 1
ATOM 17348 C C . ASP H 1 143 ? -6.619 -7.134 185.641 1.00 49.28 169 ASP F C 1
ATOM 17349 O O . ASP H 1 143 ? -7.037 -7.730 184.661 1.00 53.27 169 ASP F O 1
ATOM 17354 N N . ARG H 1 144 ? -7.409 -6.369 186.360 1.00 47.99 170 ARG F N 1
ATOM 17355 C CA . ARG H 1 144 ? -8.830 -6.274 186.032 1.00 47.11 170 ARG F CA 1
ATOM 17356 C C . ARG H 1 144 ? -9.215 -4.821 185.662 1.00 41.91 170 ARG F C 1
ATOM 17357 O O . ARG H 1 144 ? -8.581 -3.856 186.113 1.00 39.72 170 ARG F O 1
ATOM 17365 N N . LEU H 1 145 ? -10.228 -4.685 184.810 1.00 36.95 171 LEU F N 1
ATOM 17366 C CA . LEU H 1 145 ? -10.856 -3.419 184.527 1.00 35.41 171 LEU F CA 1
ATOM 17367 C C . LEU H 1 145 ? -12.128 -3.411 185.275 1.00 35.70 171 LEU F C 1
ATOM 17368 O O . LEU H 1 145 ? -12.878 -4.368 185.204 1.00 34.72 171 LEU F O 1
ATOM 17373 N N . CYS H 1 146 ? -12.389 -2.309 185.965 1.00 38.52 172 CYS F N 1
ATOM 17374 C CA . CYS H 1 146 ? -13.617 -2.138 186.711 1.00 40.00 172 CYS F CA 1
ATOM 17375 C C . CYS H 1 146 ? -14.406 -1.021 186.124 1.00 39.17 172 CYS F C 1
ATOM 17376 O O . CYS H 1 146 ? -13.856 0.007 185.755 1.00 42.08 172 CYS F O 1
ATOM 17379 N N . LYS H 1 147 ? -15.705 -1.250 186.034 1.00 37.50 173 LYS F N 1
ATOM 17380 C CA . LYS H 1 147 ? -16.635 -0.237 185.601 1.00 38.19 173 LYS F CA 1
ATOM 17381 C C . LYS H 1 147 ? -17.813 -0.123 186.586 1.00 38.47 173 LYS F C 1
ATOM 17382 O O . LYS H 1 147 ? -18.429 -1.136 186.960 1.00 39.79 173 LYS F O 1
ATOM 17388 N N . ALA H 1 148 ? -18.097 1.103 187.017 1.00 36.05 174 ALA F N 1
ATOM 17389 C CA . ALA H 1 148 ? -19.146 1.333 187.985 1.00 32.67 174 ALA F CA 1
ATOM 17390 C C . ALA H 1 148 ? -20.464 1.658 187.296 1.00 30.51 174 ALA F C 1
ATOM 17391 O O . ALA H 1 148 ? -21.473 1.581 187.930 1.00 32.87 174 ALA F O 1
ATOM 17393 N N . VAL H 1 149 ? -20.472 2.000 186.030 1.00 29.43 175 VAL F N 1
ATOM 17394 C CA . VAL H 1 149 ? -21.719 2.160 185.270 1.00 32.66 175 VAL F CA 1
ATOM 17395 C C . VAL H 1 149 ? -21.577 1.317 184.027 1.00 32.34 175 VAL F C 1
ATOM 17396 O O . VAL H 1 149 ? -20.489 0.818 183.821 1.00 36.59 175 VAL F O 1
ATOM 17400 N N . ALA H 1 150 ? -22.597 1.198 183.171 1.00 30.35 176 ALA F N 1
ATOM 17401 C CA . ALA H 1 150 ? -22.516 0.264 182.057 1.00 31.22 176 ALA F CA 1
ATOM 17402 C C . ALA H 1 150 ? -21.715 0.814 180.850 1.00 32.43 176 ALA F C 1
ATOM 17403 O O . ALA H 1 150 ? -22.228 1.010 179.761 1.00 31.66 176 ALA F O 1
ATOM 17405 N N . LEU H 1 151 ? -20.414 1.012 181.065 1.00 35.58 177 LEU F N 1
ATOM 17406 C CA . LEU H 1 151 ? -19.535 1.754 180.156 1.00 34.05 177 LEU F CA 1
ATOM 17407 C C . LEU H 1 151 ? -19.286 0.968 178.950 1.00 36.36 177 LEU F C 1
ATOM 17408 O O . LEU H 1 151 ? -19.186 -0.268 179.022 1.00 37.14 177 LEU F O 1
ATOM 17413 N N . GLN H 1 152 ? -19.098 1.673 177.836 1.00 42.29 178 GLN F N 1
ATOM 17414 C CA . GLN H 1 152 ? -18.650 0.977 176.626 1.00 44.29 178 GLN F CA 1
ATOM 17415 C C . GLN H 1 152 ? -17.479 1.652 175.987 1.00 42.05 178 GLN F C 1
ATOM 17416 O O . GLN H 1 152 ? -17.513 2.773 175.654 1.00 43.56 178 GLN F O 1
ATOM 17422 N N . LEU H 1 153 ? -16.389 0.939 175.918 1.00 40.68 179 LEU F N 1
ATOM 17423 C CA . LEU H 1 153 ? -15.164 1.497 175.492 1.00 37.56 179 LEU F CA 1
ATOM 17424 C C . LEU H 1 153 ? -14.976 1.354 173.992 1.00 36.39 179 LEU F C 1
ATOM 17425 O O . LEU H 1 153 ? -15.473 0.436 173.347 1.00 32.79 179 LEU F O 1
ATOM 17430 N N . ASP H 1 154 ? -14.143 2.266 173.499 1.00 38.80 180 ASP F N 1
ATOM 17431 C CA . ASP H 1 154 ? -13.783 2.402 172.084 1.00 40.66 180 ASP F CA 1
ATOM 17432 C C . ASP H 1 154 ? -12.376 3.009 172.013 1.00 38.74 180 ASP F C 1
ATOM 17433 O O . ASP H 1 154 ? -12.186 4.110 172.538 1.00 46.11 180 ASP F O 1
ATOM 17438 N N . PHE H 1 155 ? -11.420 2.312 171.378 1.00 33.81 181 PHE F N 1
ATOM 17439 C CA . PHE H 1 155 ? -10.037 2.763 171.375 1.00 34.68 181 PHE F CA 1
ATOM 17440 C C . PHE H 1 155 ? -9.604 3.423 170.050 1.00 34.30 181 PHE F C 1
ATOM 17441 O O . PHE H 1 155 ? -8.470 3.826 169.868 1.00 30.50 181 PHE F O 1
ATOM 17449 N N . ASN H 1 156 ? -10.540 3.588 169.144 1.00 37.03 182 ASN F N 1
ATOM 17450 C CA . ASN H 1 156 ? -10.209 4.162 167.857 1.00 39.21 182 ASN F CA 1
ATOM 17451 C C . ASN H 1 156 ? -9.449 5.464 167.848 1.00 39.86 182 ASN F C 1
ATOM 17452 O O . ASN H 1 156 ? -8.643 5.684 166.951 1.00 42.31 182 ASN F O 1
ATOM 17457 N N . SER H 1 157 ? -9.723 6.326 168.821 1.00 39.60 183 SER F N 1
ATOM 17458 C CA . SER H 1 157 ? -9.071 7.619 168.919 1.00 38.22 183 SER F CA 1
ATOM 17459 C C . SER H 1 157 ? -7.553 7.504 169.234 1.00 36.10 183 SER F C 1
ATOM 17460 O O . SER H 1 157 ? -6.813 8.454 168.935 1.00 38.52 183 SER F O 1
ATOM 17463 N N . ILE H 1 158 ? -7.093 6.336 169.734 1.00 32.15 184 ILE F N 1
ATOM 17464 C CA . ILE H 1 158 ? -5.657 6.063 169.955 1.00 30.59 184 ILE F CA 1
ATOM 17465 C C . ILE H 1 158 ? -5.040 4.776 169.423 1.00 29.32 184 ILE F C 1
ATOM 17466 O O . ILE H 1 158 ? -3.792 4.668 169.483 1.00 30.50 184 ILE F O 1
ATOM 17471 N N . ALA H 1 159 ? -5.831 3.864 168.836 1.00 27.07 185 ALA F N 1
ATOM 17472 C CA . ALA H 1 159 ? -5.315 2.518 168.402 1.00 27.14 185 ALA F CA 1
ATOM 17473 C C . ALA H 1 159 ? -4.209 2.505 167.320 1.00 28.22 185 ALA F C 1
ATOM 17474 O O . ALA H 1 159 ? -3.249 1.698 167.382 1.00 24.99 185 ALA F O 1
ATOM 17476 N N . ALA H 1 160 ? -4.350 3.402 166.341 1.00 29.83 186 ALA F N 1
ATOM 17477 C CA . ALA H 1 160 ? -3.417 3.433 165.231 1.00 32.06 186 ALA F CA 1
ATOM 17478 C C . ALA H 1 160 ? -2.063 3.975 165.656 1.00 34.69 186 ALA F C 1
ATOM 17479 O O . ALA H 1 160 ? -0.989 3.497 165.176 1.00 33.43 186 ALA F O 1
ATOM 17481 N N . GLY H 1 161 ? -2.104 4.975 166.547 1.00 33.73 187 GLY F N 1
ATOM 17482 C CA . GLY H 1 161 ? -0.861 5.594 167.035 1.00 32.53 187 GLY F CA 1
ATOM 17483 C C . GLY H 1 161 ? -0.077 4.638 167.931 1.00 32.95 187 GLY F C 1
ATOM 17484 O O . GLY H 1 161 ? 1.147 4.615 167.934 1.00 33.84 187 GLY F O 1
ATOM 17485 N N . TYR H 1 162 ? -0.828 3.873 168.716 1.00 32.49 188 TYR F N 1
ATOM 17486 C CA . TYR H 1 162 ? -0.318 2.777 169.499 1.00 31.55 188 TYR F CA 1
ATOM 17487 C C . TYR H 1 162 ? 0.241 1.706 168.574 1.00 30.59 188 TYR F C 1
ATOM 17488 O O . TYR H 1 162 ? 1.312 1.186 168.836 1.00 33.35 188 TYR F O 1
ATOM 17497 N N . ALA H 1 163 ? -0.456 1.399 167.485 1.00 28.87 189 ALA F N 1
ATOM 17498 C CA . ALA H 1 163 ? 0.054 0.432 166.502 1.00 28.74 189 ALA F CA 1
ATOM 17499 C C . ALA H 1 163 ? 1.391 0.821 165.887 1.00 28.86 189 ALA F C 1
ATOM 17500 O O . ALA H 1 163 ? 2.260 0.016 165.714 1.00 30.53 189 ALA F O 1
ATOM 17502 N N . VAL H 1 164 ? 1.569 2.079 165.568 1.00 30.66 190 VAL F N 1
ATOM 17503 C CA . VAL H 1 164 ? 2.828 2.570 165.007 1.00 29.03 190 VAL F CA 1
ATOM 17504 C C . VAL H 1 164 ? 3.916 2.386 166.029 1.00 31.27 190 VAL F C 1
ATOM 17505 O O . VAL H 1 164 ? 5.007 1.888 165.712 1.00 31.21 190 VAL F O 1
ATOM 17509 N N . ASP H 1 165 ? 3.619 2.764 167.270 1.00 34.11 191 ASP F N 1
ATOM 17510 C CA . ASP H 1 165 ? 4.614 2.657 168.353 1.00 35.03 191 ASP F CA 1
ATOM 17511 C C . ASP H 1 165 ? 5.018 1.193 168.592 1.00 37.27 191 ASP F C 1
ATOM 17512 O O . ASP H 1 165 ? 6.220 0.906 168.690 1.00 37.35 191 ASP F O 1
ATOM 17517 N N . LEU H 1 166 ? 4.035 0.273 168.609 1.00 38.37 192 LEU F N 1
ATOM 17518 C CA . LEU H 1 166 ? 4.315 -1.203 168.734 1.00 37.86 192 LEU F CA 1
ATOM 17519 C C . LEU H 1 166 ? 5.148 -1.804 167.605 1.00 38.74 192 LEU F C 1
ATOM 17520 O O . LEU H 1 166 ? 6.034 -2.619 167.872 1.00 42.32 192 LEU F O 1
ATOM 17525 N N . VAL H 1 167 ? 4.839 -1.422 166.359 1.00 40.61 193 VAL F N 1
ATOM 17526 C CA . VAL H 1 167 ? 5.629 -1.811 165.152 1.00 39.02 193 VAL F CA 1
ATOM 17527 C C . VAL H 1 167 ? 7.073 -1.276 165.326 1.00 41.47 193 VAL F C 1
ATOM 17528 O O . VAL H 1 167 ? 8.054 -1.997 165.126 1.00 43.31 193 VAL F O 1
ATOM 17532 N N . ILE H 1 168 ? 7.220 -0.040 165.788 1.00 42.37 194 ILE F N 1
ATOM 17533 C CA . ILE H 1 168 ? 8.549 0.543 165.884 1.00 39.06 194 ILE F CA 1
ATOM 17534 C C . ILE H 1 168 ? 9.348 -0.112 166.948 1.00 37.12 194 ILE F C 1
ATOM 17535 O O . ILE H 1 168 ? 10.522 -0.188 166.823 1.00 35.99 194 ILE F O 1
ATOM 17540 N N . ASP H 1 169 ? 8.715 -0.554 168.016 1.00 40.16 195 ASP F N 1
ATOM 17541 C CA . ASP H 1 169 ? 9.429 -1.319 169.055 1.00 44.26 195 ASP F CA 1
ATOM 17542 C C . ASP H 1 169 ? 10.022 -2.633 168.472 1.00 46.80 195 ASP F C 1
ATOM 17543 O O . ASP H 1 169 ? 11.194 -2.958 168.727 1.00 48.24 195 ASP F O 1
ATOM 17548 N N . ARG H 1 170 ? 9.225 -3.355 167.683 1.00 46.45 196 ARG F N 1
ATOM 17549 C CA . ARG H 1 170 ? 9.700 -4.565 167.049 1.00 48.94 196 ARG F CA 1
ATOM 17550 C C . ARG H 1 170 ? 10.818 -4.397 166.037 1.00 49.89 196 ARG F C 1
ATOM 17551 O O . ARG H 1 170 ? 11.758 -5.201 166.028 1.00 46.96 196 ARG F O 1
ATOM 17559 N N . LEU H 1 171 ? 10.691 -3.386 165.168 1.00 49.90 197 LEU F N 1
ATOM 17560 C CA . LEU H 1 171 ? 11.741 -3.066 164.199 1.00 49.06 197 LEU F CA 1
ATOM 17561 C C . LEU H 1 171 ? 13.050 -2.748 164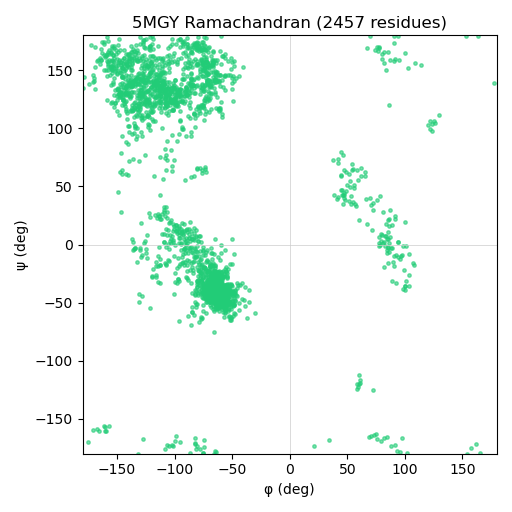.924 1.00 49.28 197 LEU F C 1
ATOM 17562 O O . LEU H 1 171 ? 14.134 -3.130 164.466 1.00 49.87 197 LEU F O 1
ATOM 17567 N N . LYS H 1 172 ? 12.949 -2.055 166.052 1.00 49.79 198 LYS F N 1
ATOM 17568 C CA . LYS H 1 172 ? 14.147 -1.654 166.820 1.00 53.30 198 LYS F CA 1
ATOM 17569 C C . LYS H 1 172 ? 14.793 -2.836 167.501 1.00 53.55 198 LYS F C 1
ATOM 17570 O O . LYS H 1 172 ? 16.025 -2.996 167.445 1.00 52.09 198 LYS F O 1
ATOM 17576 N N . ALA H 1 173 ? 13.936 -3.641 168.123 1.00 52.74 199 ALA F N 1
ATOM 17577 C CA . ALA H 1 173 ? 14.327 -4.889 168.711 1.00 54.01 199 ALA F CA 1
ATOM 17578 C C . ALA H 1 173 ? 14.945 -5.785 167.657 1.00 54.21 199 ALA F C 1
ATOM 17579 O O . ALA H 1 173 ? 15.901 -6.467 167.975 1.00 61.34 199 ALA F O 1
ATOM 17581 N N . LEU H 1 174 ? 14.447 -5.780 166.416 1.00 55.88 200 LEU F N 1
ATOM 17582 C CA . LEU H 1 174 ? 15.101 -6.572 165.302 1.00 60.07 200 LEU F CA 1
ATOM 17583 C C . LEU H 1 174 ? 16.333 -5.947 164.598 1.00 58.91 200 LEU F C 1
ATOM 17584 O O . LEU H 1 174 ? 16.739 -6.435 163.554 1.00 60.51 200 LEU F O 1
ATOM 17589 N N . GLY H 1 175 ? 16.902 -4.884 165.173 1.00 58.62 201 GLY F N 1
ATOM 17590 C CA . GLY H 1 175 ? 18.057 -4.195 164.626 1.00 56.22 201 GLY F CA 1
ATOM 17591 C C . GLY H 1 175 ? 17.828 -2.983 163.727 1.00 55.05 201 GLY F C 1
ATOM 17592 O O . GLY H 1 175 ? 18.772 -2.285 163.426 1.00 60.62 201 GLY F O 1
ATOM 17593 N N . VAL H 1 176 ? 16.607 -2.702 163.284 1.00 51.74 202 VAL F N 1
ATOM 17594 C CA . VAL H 1 176 ? 16.397 -1.631 162.296 1.00 46.81 202 VAL F CA 1
ATOM 17595 C C . VAL H 1 176 ? 16.555 -0.287 162.973 1.00 45.77 202 VAL F C 1
ATOM 17596 O O . VAL H 1 176 ? 16.070 -0.112 164.098 1.00 43.06 202 VAL F O 1
ATOM 17600 N N . GLN H 1 177 ? 17.244 0.627 162.298 1.00 43.57 203 GLN F N 1
ATOM 17601 C CA . GLN H 1 177 ? 17.528 1.946 162.847 1.00 48.71 203 GLN F CA 1
ATOM 17602 C C . GLN H 1 177 ? 16.917 3.128 162.119 1.00 45.59 203 GLN F C 1
ATOM 17603 O O . GLN H 1 177 ? 16.934 4.227 162.626 1.00 43.85 203 GLN F O 1
ATOM 17609 N N . SER H 1 178 ? 16.441 2.921 160.905 1.00 44.68 204 SER F N 1
ATOM 17610 C CA . SER H 1 178 ? 15.901 4.002 160.100 1.00 43.88 204 SER F CA 1
ATOM 17611 C C . SER H 1 178 ? 14.643 3.494 159.400 1.00 42.15 204 SER F C 1
ATOM 17612 O O . SER H 1 178 ? 14.688 2.474 158.726 1.00 41.44 204 SER F O 1
ATOM 17615 N N . TYR H 1 179 ? 13.529 4.203 159.570 1.00 40.19 205 TYR F N 1
ATOM 17616 C CA . TYR H 1 179 ? 12.205 3.678 159.197 1.00 38.59 205 TYR F CA 1
ATOM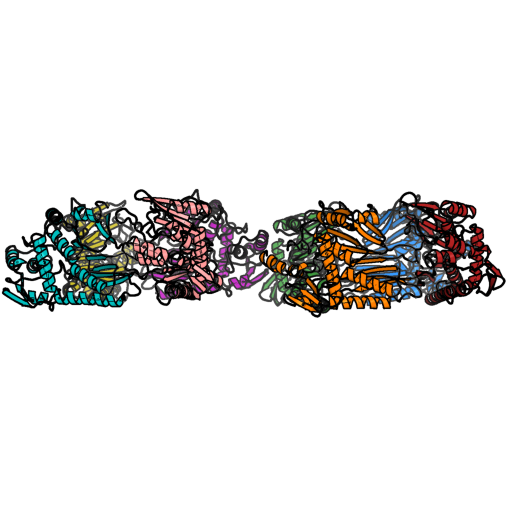 17617 C C . TYR H 1 179 ? 11.190 4.774 159.126 1.00 36.47 205 TYR F C 1
ATOM 17618 O O . TYR H 1 179 ? 11.387 5.824 159.708 1.00 37.91 205 TYR F O 1
ATOM 17627 N N . LEU H 1 180 ? 10.101 4.524 158.405 1.00 37.30 206 LEU F N 1
ATOM 17628 C CA . LEU H 1 180 ? 8.871 5.366 158.394 1.00 36.40 206 LEU F CA 1
ATOM 17629 C C . LEU H 1 180 ? 7.750 4.358 158.444 1.00 34.59 206 LEU F C 1
ATOM 17630 O O . LEU H 1 180 ? 7.618 3.555 157.518 1.00 35.18 206 LEU F O 1
ATOM 17635 N N . VAL H 1 181 ? 6.983 4.353 159.523 1.00 32.04 207 VAL F N 1
ATOM 17636 C CA . VAL H 1 181 ? 5.878 3.421 159.657 1.00 33.01 207 VAL F CA 1
ATOM 17637 C C . VAL H 1 181 ? 4.641 4.255 159.605 1.00 32.05 207 VAL F C 1
ATOM 17638 O O . VAL H 1 181 ? 4.598 5.221 160.326 1.00 30.02 207 VAL F O 1
ATOM 17642 N N . GLU H 1 182 ? 3.689 3.920 158.735 1.00 32.06 208 GLU F N 1
ATOM 17643 C CA . GLU H 1 182 ? 2.479 4.696 158.612 1.00 37.61 208 GLU F CA 1
ATOM 17644 C C . GLU H 1 182 ? 1.343 3.720 158.711 1.00 37.90 208 GLU F C 1
ATOM 17645 O O . GLU H 1 182 ? 1.356 2.768 157.975 1.00 38.11 208 GLU F O 1
ATOM 17651 N N . ILE H 1 183 ? 0.374 3.923 159.620 1.00 36.21 209 ILE F N 1
ATOM 17652 C CA . ILE H 1 183 ? -0.801 3.006 159.735 1.00 33.85 209 ILE F CA 1
ATOM 17653 C C . ILE H 1 183 ? -2.059 3.835 159.749 1.00 33.38 209 ILE F C 1
ATOM 17654 O O . ILE H 1 183 ? -2.287 4.536 160.712 1.00 31.69 209 ILE F O 1
ATOM 17659 N N . THR H 1 184 ? -2.868 3.749 158.687 1.00 36.59 210 THR F N 1
ATOM 17660 C CA . THR H 1 184 ? -4.103 4.546 158.504 1.00 39.39 210 THR F CA 1
ATOM 17661 C C . THR H 1 184 ? -3.954 6.065 158.783 1.00 41.37 210 THR F C 1
ATOM 17662 O O . THR H 1 184 ? -4.854 6.717 159.412 1.00 42.28 210 THR F O 1
ATOM 17666 N N . GLY H 1 185 ? -2.817 6.617 158.344 1.00 41.42 211 GLY F N 1
ATOM 17667 C CA . GLY H 1 185 ? -2.570 8.070 158.408 1.00 41.36 211 GLY F CA 1
ATOM 17668 C C . GLY H 1 185 ? -1.648 8.481 159.517 1.00 41.49 211 GLY F C 1
ATOM 17669 O O . GLY H 1 185 ? -0.871 9.386 159.346 1.00 50.18 211 GLY F O 1
ATOM 17670 N N . GLU H 1 186 ? -1.720 7.821 160.657 1.00 40.75 212 GLU F N 1
ATOM 17671 C CA . GLU H 1 186 ? -0.775 8.072 161.739 1.00 41.00 212 GLU F CA 1
ATOM 17672 C C . GLU H 1 186 ? 0.555 7.520 161.295 1.00 41.06 212 GLU F C 1
ATOM 17673 O O . GLU H 1 186 ? 0.596 6.458 160.668 1.00 42.40 212 GLU F O 1
ATOM 17679 N N . LEU H 1 187 ? 1.643 8.250 161.562 1.00 39.69 213 LEU F N 1
ATOM 17680 C CA . LEU H 1 187 ? 2.993 7.721 161.259 1.00 38.26 213 LEU F CA 1
ATOM 17681 C C . LEU H 1 187 ? 4.111 8.265 162.131 1.00 34.14 213 LEU F C 1
ATOM 17682 O O . LEU H 1 187 ? 3.940 9.193 162.891 1.00 31.86 213 LEU F O 1
ATOM 17687 N N . LYS H 1 188 ? 5.257 7.642 162.024 1.00 32.00 214 LYS F N 1
ATOM 17688 C CA . LYS H 1 188 ? 6.409 8.106 162.749 1.00 36.61 214 LYS F CA 1
ATOM 17689 C C . LYS H 1 188 ? 7.675 7.652 161.993 1.00 35.96 214 LYS F C 1
ATOM 17690 O O . LYS H 1 188 ? 7.688 6.606 161.377 1.00 37.81 214 LYS F O 1
ATOM 17696 N N . ALA H 1 189 ? 8.726 8.439 162.045 1.00 36.41 215 ALA F N 1
ATOM 17697 C CA . ALA H 1 189 ? 9.958 8.062 161.400 1.00 37.46 215 ALA F CA 1
ATOM 17698 C C . ALA H 1 189 ? 11.173 8.480 162.220 1.00 38.98 215 ALA F C 1
ATOM 17699 O O . ALA H 1 189 ? 11.150 9.339 163.082 1.00 34.51 215 ALA F O 1
ATOM 17701 N N . GLU H 1 190 ? 12.271 7.878 161.856 1.00 43.10 216 GLU F N 1
ATOM 17702 C CA . GLU H 1 190 ? 13.494 8.088 162.545 1.00 47.07 216 GLU F CA 1
ATOM 17703 C C . GLU H 1 190 ? 14.647 7.725 161.617 1.00 50.23 216 GLU F C 1
ATOM 17704 O O . GLU H 1 190 ? 14.509 6.923 160.654 1.00 46.65 216 GLU F O 1
ATOM 17710 N N . GLY H 1 191 ? 15.787 8.326 161.913 1.00 51.65 217 GLY F N 1
ATOM 17711 C CA . GLY H 1 191 ? 16.962 8.071 161.154 1.00 51.23 217 GLY F CA 1
ATOM 17712 C C . GLY H 1 191 ? 16.864 8.800 159.833 1.00 50.21 217 GLY F C 1
ATOM 17713 O O . GLY H 1 191 ? 16.007 9.689 159.643 1.00 43.54 217 GLY F O 1
ATOM 17714 N N . ARG H 1 192 ? 17.786 8.405 158.943 1.00 54.63 218 ARG F N 1
ATOM 17715 C CA . ARG H 1 192 ? 17.939 8.962 157.591 1.00 51.47 218 ARG F CA 1
ATOM 17716 C C . ARG H 1 192 ? 18.054 7.846 156.555 1.00 44.73 218 ARG F C 1
ATOM 17717 O O . ARG H 1 192 ? 18.238 6.665 156.849 1.00 40.43 218 ARG F O 1
ATOM 17725 N N . LYS H 1 193 ? 17.878 8.244 155.320 1.00 43.69 219 LYS F N 1
ATOM 17726 C CA . LYS H 1 193 ? 17.983 7.317 154.193 1.00 47.20 219 LYS F CA 1
ATOM 17727 C C . LYS H 1 193 ? 19.452 7.119 153.844 1.00 48.62 219 LYS F C 1
ATOM 17728 O O . LYS H 1 193 ? 20.326 7.802 154.435 1.00 50.74 219 LYS F O 1
ATOM 17734 N N . PRO H 1 194 ? 19.758 6.169 152.929 1.00 50.09 220 PRO F N 1
ATOM 17735 C CA . PRO H 1 194 ? 21.172 5.862 152.631 1.00 50.73 220 PRO F CA 1
ATOM 17736 C C . PRO H 1 194 ? 21.946 7.015 152.059 1.00 55.55 220 PRO F C 1
ATOM 17737 O O . PRO H 1 194 ? 23.077 7.236 152.484 1.00 59.26 220 PRO F O 1
ATOM 17741 N N . ASP H 1 195 ? 21.327 7.761 151.140 1.00 58.31 221 ASP F N 1
ATOM 17742 C CA . ASP H 1 195 ? 21.898 9.029 150.672 1.00 64.08 221 ASP F CA 1
ATOM 17743 C C . ASP H 1 195 ? 22.094 10.120 151.767 1.00 69.61 221 ASP F C 1
ATOM 17744 O O . ASP H 1 195 ? 22.773 11.118 151.503 1.00 75.70 221 ASP F O 1
ATOM 17749 N N . GLY H 1 196 ? 21.501 9.945 152.959 1.00 70.75 222 GLY F N 1
ATOM 17750 C CA . GLY H 1 196 ? 21.543 10.952 154.061 1.00 69.43 222 GLY F CA 1
ATOM 17751 C C . GLY H 1 196 ? 20.356 11.919 154.118 1.00 65.35 222 GLY F C 1
ATOM 17752 O O . GLY H 1 196 ? 20.315 12.832 154.964 1.00 64.03 222 GLY F O 1
ATOM 17753 N N . SER H 1 197 ? 19.395 11.735 153.207 1.00 58.00 223 SER F N 1
ATOM 17754 C CA . SER H 1 197 ? 18.185 12.549 153.205 1.00 56.12 223 SER F CA 1
ATOM 17755 C C . SER H 1 197 ? 17.245 12.093 154.329 1.00 54.81 223 SER F C 1
ATOM 17756 O O . SER H 1 197 ? 17.176 10.898 154.632 1.00 47.86 223 SER F O 1
ATOM 17759 N N . PRO H 1 198 ? 16.519 13.042 154.939 1.00 54.48 224 PRO F N 1
ATOM 17760 C CA . PRO H 1 198 ? 15.654 12.686 156.016 1.00 52.80 224 PRO F CA 1
ATOM 17761 C C . PRO H 1 198 ? 14.302 12.212 155.483 1.00 47.45 224 PRO F C 1
ATOM 17762 O O . PRO H 1 198 ? 13.973 12.390 154.302 1.00 42.24 224 PRO F O 1
ATOM 17766 N N . TRP H 1 199 ? 13.569 11.569 156.383 1.00 44.08 225 TRP F N 1
ATOM 17767 C CA . TRP H 1 199 ? 12.193 11.233 156.124 1.00 43.20 225 TRP F CA 1
ATOM 17768 C C . TRP H 1 199 ? 11.408 12.533 156.300 1.00 44.49 225 TRP F C 1
ATOM 17769 O O . TRP H 1 199 ? 11.689 13.310 157.227 1.00 41.44 225 TRP F O 1
ATOM 17780 N N . ARG H 1 200 ? 10.463 12.767 155.387 1.00 48.39 226 ARG F N 1
ATOM 17781 C CA . ARG H 1 200 ? 9.657 13.983 155.344 1.00 53.30 226 ARG F CA 1
ATOM 17782 C C . ARG H 1 200 ? 8.161 13.672 155.289 1.00 51.54 226 ARG F C 1
ATOM 17783 O O . ARG H 1 200 ? 7.727 12.734 154.628 1.00 53.42 226 ARG F O 1
ATOM 17791 N N . ILE H 1 201 ? 7.355 14.473 155.949 1.00 51.38 227 ILE F N 1
ATOM 17792 C CA . ILE H 1 201 ? 5.918 14.397 155.733 1.00 55.71 227 ILE F CA 1
ATOM 17793 C C . ILE H 1 201 ? 5.407 15.793 155.287 1.00 54.95 227 ILE F C 1
ATOM 17794 O O . ILE H 1 201 ? 6.035 16.831 155.545 1.00 52.37 227 ILE F O 1
ATOM 17799 N N . ALA H 1 202 ? 4.282 15.796 154.585 1.00 51.88 228 ALA F N 1
ATOM 17800 C CA . ALA H 1 202 ? 3.646 17.011 154.148 1.00 51.39 228 ALA F CA 1
ATOM 17801 C C . ALA H 1 202 ? 2.358 17.239 154.948 1.00 51.36 228 ALA F C 1
ATOM 17802 O O . ALA H 1 202 ? 1.502 16.364 154.982 1.00 50.76 228 ALA F O 1
ATOM 17804 N N . ILE H 1 203 ? 2.217 18.408 155.574 1.00 49.42 229 ILE F N 1
ATOM 17805 C CA . ILE H 1 203 ? 0.966 18.784 156.225 1.00 50.89 229 ILE F CA 1
ATOM 17806 C C . ILE H 1 203 ? 0.203 19.743 155.325 1.00 50.83 229 ILE F C 1
ATOM 17807 O O . ILE H 1 203 ? 0.794 20.660 154.790 1.00 50.78 229 ILE F O 1
ATOM 17812 N N . GLU H 1 204 ? -1.102 19.537 155.174 1.00 54.03 230 GLU F N 1
ATOM 17813 C CA . GLU H 1 204 ? -1.909 20.387 154.305 1.00 58.10 230 GLU F CA 1
ATOM 17814 C C . GLU H 1 204 ? -2.180 21.753 154.993 1.00 62.70 230 GLU F C 1
ATOM 17815 O O . GLU H 1 204 ? -2.535 21.835 156.203 1.00 64.86 230 GLU F O 1
ATOM 17821 N N . ALA H 1 205 ? -2.000 22.821 154.214 1.00 62.00 231 ALA F N 1
ATOM 17822 C CA . ALA H 1 205 ? -2.086 24.174 154.722 1.00 63.32 231 ALA F CA 1
ATOM 17823 C C . ALA H 1 205 ? -2.651 25.091 153.663 1.00 63.99 231 ALA F C 1
ATOM 17824 O O . ALA H 1 205 ? -1.908 25.814 152.992 1.00 63.81 231 ALA F O 1
ATOM 17826 N N . PRO H 1 206 ? -3.964 25.061 153.489 1.00 63.50 232 PRO F N 1
ATOM 17827 C CA . PRO H 1 206 ? -4.580 25.846 152.428 1.00 67.07 232 PRO F CA 1
ATOM 17828 C C . PRO H 1 206 ? -4.598 27.362 152.707 1.00 66.25 232 PRO F C 1
ATOM 17829 O O . PRO H 1 206 ? -4.418 27.749 153.851 1.00 62.22 232 PRO F O 1
ATOM 17833 N N . VAL H 1 212 ? -3.848 25.724 148.188 1.00 91.48 238 VAL F N 1
ATOM 17834 C CA . VAL H 1 212 ? -3.488 24.376 148.612 1.00 97.38 238 VAL F CA 1
ATOM 17835 C C . VAL H 1 212 ? -1.930 24.204 148.849 1.00 90.73 238 VAL F C 1
ATOM 17836 O O . VAL H 1 212 ? -1.268 23.332 148.294 1.00 84.72 238 VAL F O 1
ATOM 17840 N N . ALA H 1 213 ? -1.374 25.062 149.712 1.00 86.41 239 ALA F N 1
ATOM 17841 C CA . ALA H 1 213 ? 0.057 25.022 150.085 1.00 82.93 239 ALA F CA 1
ATOM 17842 C C . ALA H 1 213 ? 0.338 23.859 151.034 1.00 86.87 239 ALA F C 1
ATOM 17843 O O . ALA H 1 213 ? -0.608 23.210 151.495 1.00 100.11 239 ALA F O 1
ATOM 17845 N N . GLN H 1 214 ? 1.622 23.593 151.312 1.00 79.12 240 GLN F N 1
ATOM 17846 C CA . GLN H 1 214 ? 2.055 22.468 152.192 1.00 70.34 240 GLN F CA 1
ATOM 17847 C C . GLN H 1 214 ? 3.269 22.789 153.084 1.00 69.52 240 GLN F C 1
ATOM 17848 O O . GLN H 1 214 ? 4.318 23.210 152.614 1.00 67.40 240 GLN F O 1
ATOM 17854 N N . LYS H 1 215 ? 3.142 22.520 154.371 1.00 68.59 241 LYS F N 1
ATOM 17855 C CA . LYS H 1 215 ? 4.241 22.707 155.305 1.00 65.89 241 LYS F CA 1
ATOM 17856 C C . LYS H 1 215 ? 4.975 21.367 155.380 1.00 66.78 241 LYS F C 1
ATOM 17857 O O . LYS H 1 215 ? 4.366 20.334 155.670 1.00 75.20 241 LYS F O 1
ATOM 17863 N N . ILE H 1 216 ? 6.265 21.369 155.050 1.00 65.11 242 ILE F N 1
ATOM 17864 C CA . ILE H 1 216 ? 7.077 20.135 154.964 1.00 61.83 242 ILE F CA 1
ATOM 17865 C C . ILE H 1 216 ? 7.923 20.011 156.234 1.00 59.77 242 ILE F C 1
ATOM 17866 O O . ILE H 1 216 ? 8.682 20.921 156.561 1.00 57.74 242 ILE F O 1
ATOM 17871 N N . VAL H 1 217 ? 7.797 18.886 156.942 1.00 55.87 243 VAL F N 1
ATOM 17872 C CA . VAL H 1 217 ? 8.575 18.671 158.160 1.00 53.87 243 VAL F CA 1
ATOM 17873 C C . VAL H 1 217 ? 9.428 17.417 158.044 1.00 53.05 243 VAL F C 1
ATOM 17874 O O . VAL H 1 217 ? 9.058 16.449 157.344 1.00 49.43 243 VAL F O 1
ATOM 17878 N N . GLU H 1 218 ? 10.587 17.489 158.695 1.00 55.72 244 GLU F N 1
ATOM 17879 C CA . GLU H 1 218 ? 11.563 16.401 158.743 1.00 57.62 244 GLU F CA 1
ATOM 17880 C C . GLU H 1 218 ? 11.339 15.693 160.075 1.00 51.53 244 GLU F C 1
ATOM 17881 O O . GLU H 1 218 ? 11.397 16.334 161.129 1.00 51.10 244 GLU F O 1
ATOM 17887 N N . LEU H 1 219 ? 11.055 14.395 160.008 1.00 44.39 245 LEU F N 1
ATOM 17888 C CA . LEU H 1 219 ? 10.712 13.616 161.153 1.00 43.42 245 LEU F CA 1
ATOM 17889 C C . LEU H 1 219 ? 11.882 12.798 161.492 1.00 43.18 245 LEU F C 1
ATOM 17890 O O . LEU H 1 219 ? 12.335 12.081 160.636 1.00 44.12 245 LEU F O 1
ATOM 17895 N N . ASP H 1 220 ? 12.382 12.910 162.716 1.00 45.22 246 ASP F N 1
ATOM 17896 C CA . ASP H 1 220 ? 13.486 12.056 163.211 1.00 47.71 246 ASP F CA 1
ATOM 17897 C C . ASP H 1 220 ? 13.278 11.781 164.704 1.00 47.07 246 ASP F C 1
ATOM 17898 O O . ASP H 1 220 ? 13.682 12.600 165.531 1.00 45.80 246 ASP F O 1
ATOM 17903 N N . GLY H 1 221 ? 12.626 10.654 165.028 1.00 43.63 247 GLY F N 1
ATOM 17904 C CA . GLY H 1 221 ? 12.165 10.333 166.387 1.00 41.80 247 GLY F CA 1
ATOM 17905 C C . GLY H 1 221 ? 10.786 10.912 166.799 1.00 43.31 247 GLY F C 1
ATOM 17906 O O . GLY H 1 221 ? 10.488 10.992 167.978 1.00 45.22 247 GLY F O 1
ATOM 17907 N N . MET H 1 222 ? 9.937 11.263 165.831 1.00 41.17 248 MET F N 1
ATOM 17908 C CA . MET H 1 222 ? 8.691 11.939 166.073 1.00 40.87 248 MET F CA 1
ATOM 17909 C C . MET H 1 222 ? 7.562 11.360 165.244 1.00 40.47 248 MET F C 1
ATOM 17910 O O . MET H 1 222 ? 7.689 11.114 164.024 1.00 37.26 248 MET F O 1
ATOM 17915 N N . GLY H 1 223 ? 6.430 11.194 165.925 1.00 39.50 249 GLY F N 1
ATOM 17916 C CA . GLY H 1 223 ? 5.186 10.771 165.292 1.00 38.57 249 GLY F CA 1
ATOM 17917 C C . GLY H 1 223 ? 4.208 11.897 165.017 1.00 36.12 249 GLY F C 1
ATOM 17918 O O . GLY H 1 223 ? 4.245 12.943 165.643 1.00 35.70 249 GLY F O 1
ATOM 17919 N N . VAL H 1 224 ? 3.320 11.640 164.078 1.00 36.34 250 VAL F N 1
ATOM 17920 C CA . VAL H 1 224 ? 2.441 12.643 163.510 1.00 36.88 250 VAL F CA 1
ATOM 17921 C C . VAL H 1 224 ? 1.070 12.050 163.398 1.00 34.72 250 VAL F C 1
ATOM 17922 O O . VAL H 1 224 ? 0.894 10.929 162.925 1.00 31.58 250 VAL F O 1
ATOM 17926 N N . SER H 1 225 ? 0.084 12.841 163.780 1.00 37.59 251 SER F N 1
ATOM 17927 C CA . SER H 1 225 ? -1.304 12.412 163.707 1.00 37.71 251 SER F CA 1
ATOM 17928 C C . SER H 1 225 ? -2.163 13.603 163.391 1.00 35.88 251 SER F C 1
ATOM 17929 O O . SER H 1 225 ? -1.982 14.642 164.017 1.00 32.32 251 SER F O 1
ATOM 17932 N N . THR H 1 226 ? -3.109 13.416 162.470 1.00 35.96 252 THR F N 1
ATOM 17933 C CA . THR H 1 226 ? -3.930 14.503 161.938 1.00 39.50 252 THR F CA 1
ATOM 17934 C C . THR H 1 226 ? -5.418 14.133 162.040 1.00 41.10 252 THR F C 1
ATOM 17935 O O . THR H 1 226 ? -5.916 13.311 161.268 1.00 40.73 252 THR F O 1
ATOM 17939 N N . SER H 1 227 ? -6.131 14.753 162.957 1.00 43.97 253 SER F N 1
ATOM 17940 C CA . SER H 1 227 ? -7.578 14.572 163.034 1.00 47.19 253 SER F CA 1
ATOM 17941 C C . SER H 1 227 ? -8.271 15.479 162.037 1.00 52.87 253 SER F C 1
ATOM 17942 O O . SER H 1 227 ? -8.001 16.698 162.017 1.00 57.15 253 SER F O 1
ATOM 17945 N N . GLY H 1 228 ? -9.191 14.899 161.246 1.00 54.66 254 GLY F N 1
ATOM 17946 C CA . GLY H 1 228 ? -9.912 15.619 160.179 1.00 51.21 254 GLY F CA 1
ATOM 17947 C C . GLY H 1 228 ? -9.076 15.824 158.943 1.00 53.31 254 GLY F C 1
ATOM 17948 O O . GLY H 1 228 ? -7.885 15.604 158.924 1.00 53.35 254 GLY F O 1
ATOM 17949 N N . ASP H 1 229 ? -9.727 16.255 157.885 1.00 57.91 255 ASP F N 1
ATOM 17950 C CA . ASP H 1 229 ? -9.093 16.576 156.602 1.00 59.08 255 ASP F CA 1
ATOM 17951 C C . ASP H 1 229 ? -9.878 17.774 156.038 1.00 63.54 255 ASP F C 1
ATOM 17952 O O . ASP H 1 229 ? -11.108 17.709 155.902 1.00 58.76 255 ASP F O 1
ATOM 17957 N N . TYR H 1 230 ? -9.186 18.875 155.720 1.00 69.23 256 TYR F N 1
ATOM 17958 C CA . TYR H 1 230 ? -9.887 20.155 155.370 1.00 71.58 256 TYR F CA 1
ATOM 17959 C C . TYR H 1 230 ? -10.823 20.037 154.170 1.00 73.84 256 TYR F C 1
ATOM 17960 O O . TYR H 1 230 ? -11.800 20.797 154.055 1.00 78.58 256 TYR F O 1
ATOM 17969 N N . ARG H 1 231 ? -10.503 19.091 153.286 1.00 71.84 257 ARG F N 1
ATOM 17970 C CA . ARG H 1 231 ? -11.353 18.744 152.173 1.00 73.16 257 ARG F CA 1
ATOM 17971 C C . ARG H 1 231 ? -12.729 18.194 152.554 1.00 75.76 257 ARG F C 1
ATOM 17972 O O . ARG H 1 231 ? -13.626 18.280 151.746 1.00 81.12 257 ARG F O 1
ATOM 17980 N N . ASN H 1 232 ? -12.900 17.634 153.753 1.00 81.32 258 ASN F N 1
ATOM 17981 C CA . ASN H 1 232 ? -14.212 17.163 154.245 1.00 84.90 258 ASN F CA 1
ATOM 17982 C C . ASN H 1 232 ? -14.732 18.091 155.309 1.00 82.27 258 ASN F C 1
ATOM 17983 O O . ASN H 1 232 ? -14.685 17.801 156.492 1.00 86.03 258 ASN F O 1
ATOM 17988 N N . TYR H 1 233 ? -15.242 19.219 154.894 1.00 83.08 259 TYR F N 1
ATOM 17989 C CA . TYR H 1 233 ? -15.811 20.140 155.826 1.00 84.65 259 TYR F CA 1
ATOM 17990 C C . TYR H 1 233 ? -17.199 20.385 155.321 1.00 92.00 259 TYR F C 1
ATOM 17991 O O . TYR H 1 233 ? -17.354 20.822 154.193 1.00 98.77 259 TYR F O 1
ATOM 18000 N N . PHE H 1 234 ? -18.188 19.953 156.105 1.00 100.21 260 PHE F N 1
ATOM 18001 C CA . PHE H 1 234 ? -19.624 19.977 155.724 1.00 108.72 260 PHE F CA 1
ATOM 18002 C C . PHE H 1 234 ? -20.422 20.787 156.706 1.00 108.17 260 PHE F C 1
ATOM 18003 O O . PHE H 1 234 ? -20.272 20.526 157.896 1.00 109.51 260 PHE F O 1
ATOM 18011 N N . GLU H 1 235 ? -21.263 21.729 156.204 1.00 118.54 261 GLU F N 1
ATOM 18012 C CA . GLU H 1 235 ? -22.244 22.492 156.987 1.00 125.05 261 GLU F CA 1
ATOM 18013 C C . GLU H 1 235 ? -23.591 22.436 156.263 1.00 141.39 261 GLU F C 1
ATOM 18014 O O . GLU H 1 235 ? -24.031 23.414 155.685 1.00 146.97 261 GLU F O 1
ATOM 18020 N N . ARG H 1 236 ? -24.221 21.259 156.303 1.00 156.35 262 ARG F N 1
ATOM 18021 C CA . ARG H 1 236 ? -25.599 21.111 155.847 1.00 165.45 262 ARG F CA 1
ATOM 18022 C C . ARG H 1 236 ? -26.467 22.090 156.629 1.00 185.46 262 ARG F C 1
ATOM 18023 O O . ARG H 1 236 ? -26.405 22.125 157.842 1.00 205.04 262 ARG F O 1
ATOM 18031 N N . ASP H 1 237 ? -27.322 22.819 155.936 1.00 186.70 263 ASP F N 1
ATOM 18032 C CA . ASP H 1 237 ? -28.187 23.841 156.575 1.00 180.16 263 ASP F CA 1
ATOM 18033 C C . ASP H 1 237 ? -27.426 24.885 157.440 1.00 170.83 263 ASP F C 1
ATOM 18034 O O . ASP H 1 237 ? -27.923 25.329 158.471 1.00 169.24 263 ASP F O 1
ATOM 18039 N N . GLY H 1 238 ? -26.217 25.262 157.022 1.00 158.75 264 GLY F N 1
ATOM 18040 C CA . GLY H 1 238 ? -25.427 26.299 157.720 1.00 149.28 264 GLY F CA 1
ATOM 18041 C C . GLY H 1 238 ? -25.047 26.042 159.182 1.00 148.66 264 GLY F C 1
ATOM 18042 O O . GLY H 1 238 ? -24.744 26.967 159.920 1.00 138.64 264 GLY F O 1
ATOM 18043 N N . ARG H 1 239 ? -25.073 24.772 159.577 1.00 149.76 265 ARG F N 1
ATOM 18044 C CA . ARG H 1 239 ? -24.656 24.270 160.879 1.00 140.29 265 ARG F CA 1
ATOM 18045 C C . ARG H 1 239 ? -23.648 23.155 160.558 1.00 135.56 265 ARG F C 1
ATOM 18046 O O . ARG H 1 239 ? -23.891 22.392 159.634 1.00 142.17 265 ARG F O 1
ATOM 18054 N N . ARG H 1 240 ? -22.551 23.020 161.298 1.00 123.38 266 ARG F N 1
ATOM 18055 C CA . ARG H 1 240 ? -21.546 21.998 160.956 1.00 108.93 266 ARG F CA 1
ATOM 18056 C C . ARG H 1 240 ? -21.986 20.530 161.170 1.00 105.56 266 ARG F C 1
ATOM 18057 O O . ARG H 1 240 ? -22.564 20.191 162.195 1.00 101.07 266 ARG F O 1
ATOM 18065 N N . TYR H 1 241 ? -21.666 19.678 160.196 1.00 103.85 267 TYR F N 1
ATOM 18066 C CA . TYR H 1 241 ? -21.883 18.268 160.302 1.00 103.07 267 TYR F CA 1
ATOM 18067 C C . TYR H 1 241 ? -20.520 17.580 160.458 1.00 99.62 267 TYR F C 1
ATOM 18068 O O . TYR H 1 241 ? -19.592 17.819 159.680 1.00 96.01 267 TYR F O 1
ATOM 18077 N N . SER H 1 242 ? -20.411 16.791 161.534 1.00 101.01 268 SER F N 1
ATOM 18078 C CA . SER H 1 242 ? -19.288 15.900 161.783 1.00 98.34 268 SER F CA 1
ATOM 18079 C C . SER H 1 242 ? -19.728 14.719 162.641 1.00 92.26 268 SER F C 1
ATOM 18080 O O . SER H 1 242 ? -20.816 14.682 163.163 1.00 81.14 268 SER F O 1
ATOM 18083 N N . HIS H 1 243 ? -18.838 13.755 162.761 1.00 98.74 269 HIS F N 1
ATOM 18084 C CA . HIS H 1 243 ? -19.045 12.585 163.600 1.00 100.58 269 HIS F CA 1
ATOM 18085 C C . HIS H 1 243 ? -18.376 12.785 164.975 1.00 94.82 269 HIS F C 1
ATOM 18086 O O . HIS H 1 243 ? -18.418 11.882 165.788 1.00 91.92 269 HIS F O 1
ATOM 18093 N N . THR H 1 244 ? -17.743 13.947 165.225 1.00 92.48 270 THR F N 1
ATOM 18094 C CA . THR H 1 244 ? -16.992 14.199 166.483 1.00 86.78 270 THR F CA 1
ATOM 18095 C C . THR H 1 244 ? -17.957 14.794 167.520 1.00 85.41 270 THR F C 1
ATOM 18096 O O . THR H 1 244 ? -18.635 15.748 167.241 1.00 74.57 270 THR F O 1
ATOM 18100 N N . LEU H 1 245 ? -17.979 14.199 168.714 1.00 89.84 271 LEU F N 1
ATOM 18101 C CA . LEU H 1 245 ? -18.928 14.483 169.806 1.00 88.66 271 LEU F CA 1
ATOM 18102 C C . LEU H 1 245 ? -18.151 15.151 170.907 1.00 84.48 271 LEU F C 1
ATOM 18103 O O . LEU H 1 245 ? -17.043 14.691 171.224 1.00 86.64 271 LEU F O 1
ATOM 18108 N N . ASP H 1 246 ? -18.684 16.213 171.493 1.00 79.90 272 ASP F N 1
ATOM 18109 C CA . ASP H 1 246 ? -18.104 16.757 172.746 1.00 85.50 272 ASP F CA 1
ATOM 18110 C C . ASP H 1 246 ? -18.485 15.848 173.950 1.00 96.63 272 ASP F C 1
ATOM 18111 O O . ASP H 1 246 ? -19.679 15.686 174.204 1.00 104.94 272 ASP F O 1
ATOM 18116 N N . PRO H 1 247 ? -17.500 15.236 174.681 1.00 104.59 273 PRO F N 1
ATOM 18117 C CA . PRO H 1 247 ? -17.856 14.344 175.824 1.00 106.89 273 PRO F CA 1
ATOM 18118 C C . PRO H 1 247 ? -18.746 14.953 176.917 1.00 108.75 273 PRO F C 1
ATOM 18119 O O . PRO H 1 247 ? -19.579 14.246 177.497 1.00 98.02 273 PRO F O 1
ATOM 18123 N N . GLN H 1 248 ? -18.550 16.250 177.167 1.00 113.14 274 GLN F N 1
ATOM 18124 C CA . GLN H 1 248 ? -19.348 17.024 178.120 1.00 116.31 274 GLN F CA 1
ATOM 18125 C C . GLN H 1 248 ? -20.871 17.174 177.678 1.00 119.48 274 GLN F C 1
ATOM 18126 O O . GLN H 1 248 ? -21.744 16.514 178.239 1.00 122.69 274 GLN F O 1
ATOM 18132 N N . SER H 1 249 ? -21.192 18.018 176.699 1.00 114.77 275 SER F N 1
ATOM 18133 C CA . SER H 1 249 ? -22.559 18.037 176.119 1.00 107.01 275 SER F CA 1
ATOM 18134 C C . SER H 1 249 ? -22.711 17.015 174.986 1.00 101.76 275 SER F C 1
ATOM 18135 O O . SER H 1 249 ? -22.213 17.234 173.907 1.00 98.71 275 SER F O 1
ATOM 18138 N N . GLY H 1 250 ? -23.456 15.942 175.198 1.00 102.47 276 GLY F N 1
ATOM 18139 C CA . GLY H 1 250 ? -23.511 14.770 174.258 1.00 108.80 276 GLY F CA 1
ATOM 18140 C C . GLY H 1 250 ? -23.761 14.899 172.738 1.00 114.65 276 GLY F C 1
ATOM 18141 O O . GLY H 1 250 ? -23.737 13.897 172.025 1.00 131.18 276 GLY F O 1
ATOM 18142 N N . GLN H 1 251 ? -23.831 16.122 172.230 1.00 114.89 277 GLN F N 1
ATOM 18143 C CA . GLN H 1 251 ? -24.150 16.426 170.816 1.00 114.59 277 GLN F CA 1
ATOM 18144 C C . GLN H 1 251 ? -22.937 16.984 170.036 1.00 112.89 277 GLN F C 1
ATOM 18145 O O . GLN H 1 251 ? -22.122 17.697 170.574 1.00 109.44 277 GLN F O 1
ATOM 18151 N N . PRO H 1 252 ? -22.868 16.697 168.743 1.00 106.53 278 PRO F N 1
ATOM 18152 C CA . PRO H 1 252 ? -21.690 16.922 167.996 1.00 104.24 278 PRO F CA 1
ATOM 18153 C C . PRO H 1 252 ? -21.252 18.386 167.998 1.00 95.76 278 PRO F C 1
ATOM 18154 O O . PRO H 1 252 ? -22.067 19.281 168.192 1.00 89.57 278 PRO F O 1
ATOM 18158 N N . ILE H 1 253 ? -19.952 18.565 167.784 1.00 89.39 279 ILE F N 1
ATOM 18159 C CA . ILE H 1 253 ? -19.273 19.860 167.753 1.00 83.18 279 ILE F CA 1
ATOM 18160 C C . ILE H 1 253 ? -19.829 20.852 166.755 1.00 78.76 279 ILE F C 1
ATOM 18161 O O . ILE H 1 253 ? -20.268 20.486 165.682 1.00 68.62 279 ILE F O 1
ATOM 18166 N N . GLU H 1 254 ? -19.790 22.116 167.146 1.00 79.33 280 GLU F N 1
ATOM 18167 C CA . GLU H 1 254 ? -20.335 23.214 166.348 1.00 84.36 280 GLU F CA 1
ATOM 18168 C C . GLU H 1 254 ? -19.292 24.132 165.683 1.00 77.51 280 GLU F C 1
ATOM 18169 O O . GLU H 1 254 ? -19.637 24.856 164.762 1.00 75.60 280 GLU F O 1
ATOM 18175 N N . HIS H 1 255 ? -18.043 24.080 166.152 1.00 71.35 281 HIS F N 1
ATOM 18176 C CA . HIS H 1 255 ? -16.957 25.012 165.808 1.00 69.52 281 HIS F CA 1
ATOM 18177 C C . HIS H 1 255 ? -16.347 24.808 164.420 1.00 68.74 281 HIS F C 1
ATOM 18178 O O . HIS H 1 255 ? -16.684 23.892 163.719 1.00 71.18 281 HIS F O 1
ATOM 18185 N N . HIS H 1 256 ? -15.361 25.598 164.066 1.00 68.10 282 HIS F N 1
ATOM 18186 C CA . HIS H 1 256 ? -14.885 25.572 162.703 1.00 69.50 282 HIS F CA 1
ATOM 18187 C C . HIS H 1 256 ? -13.552 24.840 162.425 1.00 67.80 282 HIS F C 1
ATOM 18188 O O . HIS H 1 256 ? -13.061 24.893 161.306 1.00 65.31 282 HIS F O 1
ATOM 18195 N N . LEU H 1 257 ? -12.924 24.219 163.417 1.00 64.48 283 LEU F N 1
ATOM 18196 C CA . LEU H 1 257 ? -11.658 23.470 163.205 1.00 59.97 283 LEU F CA 1
ATOM 18197 C C . LEU H 1 257 ? -11.792 22.326 162.255 1.00 58.48 283 LEU F C 1
ATOM 18198 O O . LEU H 1 257 ? -12.527 21.378 162.511 1.00 64.14 283 LEU F O 1
ATOM 18203 N N . ALA H 1 258 ? -11.104 22.454 161.135 1.00 54.30 284 ALA F N 1
ATOM 18204 C CA . ALA H 1 258 ? -11.306 21.519 160.032 1.00 51.37 284 ALA F CA 1
ATOM 18205 C C . ALA H 1 258 ? -10.283 20.411 160.009 1.00 49.31 284 ALA F C 1
ATOM 18206 O O . ALA H 1 258 ? -10.563 19.309 159.549 1.00 47.20 284 ALA F O 1
ATOM 18208 N N . ALA H 1 259 ? -9.091 20.706 160.493 1.00 47.39 285 ALA F N 1
ATOM 18209 C CA . ALA H 1 259 ? -8.116 19.670 160.685 1.00 48.26 285 ALA F CA 1
ATOM 18210 C C . ALA H 1 259 ? -7.146 20.142 161.752 1.00 49.44 285 ALA F C 1
ATOM 18211 O O . ALA H 1 259 ? -6.964 21.327 161.940 1.00 53.73 285 ALA F O 1
ATOM 18213 N N . VAL H 1 260 ? -6.530 19.230 162.469 1.00 46.53 286 VAL F N 1
ATOM 18214 C CA . VAL H 1 260 ? -5.466 19.638 163.352 1.00 45.07 286 VAL F CA 1
ATOM 18215 C C . VAL H 1 260 ? -4.484 18.499 163.337 1.00 45.09 286 VAL F C 1
ATOM 18216 O O . VAL H 1 260 ? -4.896 17.311 163.283 1.00 44.00 286 VAL F O 1
ATOM 18220 N N . THR H 1 261 ? -3.201 18.868 163.402 1.00 42.17 287 THR F N 1
ATOM 18221 C CA . THR H 1 261 ? -2.092 17.935 163.300 1.00 39.68 287 THR F CA 1
ATOM 18222 C C . THR H 1 261 ? -1.182 18.030 164.516 1.00 39.19 287 THR F C 1
ATOM 18223 O O . THR H 1 261 ? -0.683 19.075 164.812 1.00 38.80 287 THR F O 1
ATOM 18227 N N . VAL H 1 262 ? -0.946 16.936 165.225 1.00 37.31 288 VAL F N 1
ATOM 18228 C CA . VAL H 1 262 ? -0.081 17.011 166.370 1.00 35.26 288 VAL F CA 1
ATOM 18229 C C . VAL H 1 262 ? 1.195 16.265 166.061 1.00 33.19 288 VAL F C 1
ATOM 18230 O O . VAL H 1 262 ? 1.174 15.312 165.349 1.00 31.52 288 VAL F O 1
ATOM 18234 N N . ILE H 1 263 ? 2.300 16.722 166.628 1.00 35.09 289 ILE F N 1
ATOM 18235 C CA . ILE H 1 263 ? 3.624 16.070 166.532 1.00 35.32 289 ILE F CA 1
ATOM 18236 C C . ILE H 1 263 ? 4.182 15.899 167.930 1.00 35.37 289 ILE F C 1
ATOM 18237 O O . ILE H 1 263 ? 4.269 16.868 168.696 1.00 32.77 289 ILE F O 1
ATOM 18242 N N . ASP H 1 264 ? 4.554 14.644 168.217 1.00 37.03 290 ASP F N 1
ATOM 18243 C CA . ASP H 1 264 ? 4.989 14.184 169.533 1.00 38.11 290 ASP F CA 1
ATOM 18244 C C . ASP H 1 264 ? 5.867 12.954 169.341 1.00 36.39 290 ASP F C 1
ATOM 18245 O O . ASP H 1 264 ? 5.735 12.229 168.372 1.00 33.43 290 ASP F O 1
ATOM 18250 N N . LYS H 1 265 ? 6.796 12.733 170.256 1.00 37.51 291 LYS F N 1
ATOM 18251 C CA . LYS H 1 265 ? 7.674 11.583 170.144 1.00 37.97 291 LYS F CA 1
ATOM 18252 C C . LYS H 1 265 ? 6.895 10.246 170.213 1.00 35.93 291 LYS F C 1
ATOM 18253 O O . LYS H 1 265 ? 7.307 9.261 169.634 1.00 32.84 291 LYS F O 1
ATOM 18259 N N . SER H 1 266 ? 5.791 10.225 170.943 1.00 35.26 292 SER F N 1
ATOM 18260 C CA . SER H 1 266 ? 4.942 9.084 171.039 1.00 33.27 292 SER F CA 1
ATOM 18261 C C . SER H 1 266 ? 3.810 9.319 170.068 1.00 30.42 292 SER F C 1
ATOM 18262 O O . SER H 1 266 ? 3.098 10.290 170.205 1.00 28.51 292 SER F O 1
ATOM 18265 N N . THR H 1 267 ? 3.664 8.425 169.098 1.00 28.47 293 THR F N 1
ATOM 18266 C CA . THR H 1 267 ? 2.553 8.482 168.157 1.00 28.07 293 THR F CA 1
ATOM 18267 C C . THR H 1 267 ? 1.211 8.280 168.840 1.00 29.33 293 THR F C 1
ATOM 18268 O O . THR H 1 267 ? 0.214 8.854 168.445 1.00 27.61 293 THR F O 1
ATOM 18272 N N . LEU H 1 268 ? 1.183 7.465 169.893 1.00 33.16 294 LEU F N 1
ATOM 18273 C CA . LEU H 1 268 ? -0.041 7.240 170.645 1.00 33.50 294 LEU F CA 1
ATOM 18274 C C . LEU H 1 268 ? -0.602 8.593 171.154 1.00 34.28 294 LEU F C 1
ATOM 18275 O O . LEU H 1 268 ? -1.779 8.923 170.967 1.00 30.49 294 LEU F O 1
ATOM 18280 N N . ARG H 1 269 ? 0.297 9.360 171.767 1.00 37.04 295 ARG F N 1
ATOM 18281 C CA . ARG H 1 269 ? -0.026 10.690 172.280 1.00 38.58 295 ARG F CA 1
ATOM 18282 C C . ARG H 1 269 ? -0.464 11.630 171.186 1.00 35.70 295 ARG F C 1
ATOM 18283 O O . ARG H 1 269 ? -1.496 12.314 171.303 1.00 38.01 295 ARG F O 1
ATOM 18291 N N . ALA H 1 270 ? 0.267 11.617 170.092 1.00 32.00 296 ALA F N 1
ATOM 18292 C CA . ALA H 1 270 ? -0.109 12.430 168.983 1.00 31.52 296 ALA F CA 1
ATOM 18293 C C . ALA H 1 270 ? -1.512 12.112 168.495 1.00 30.46 296 ALA F C 1
ATOM 18294 O O . ALA H 1 270 ? -2.229 12.990 168.156 1.00 29.03 296 ALA F O 1
ATOM 18296 N N . ASP H 1 271 ? -1.890 10.843 168.483 1.00 30.36 297 ASP F N 1
ATOM 18297 C CA . ASP H 1 271 ? -3.221 10.473 168.012 1.00 32.27 297 ASP F CA 1
ATOM 18298 C C . ASP H 1 271 ? -4.305 10.875 169.035 1.00 33.89 297 ASP F C 1
ATOM 18299 O O . ASP H 1 271 ? -5.466 11.262 168.691 1.00 31.29 297 ASP F O 1
ATOM 18304 N N . GLY H 1 272 ? -3.949 10.699 170.305 1.00 37.21 298 GLY F N 1
ATOM 18305 C CA . GLY H 1 272 ? -4.851 11.095 171.385 1.00 38.24 298 GLY F CA 1
ATOM 18306 C C . GLY H 1 272 ? -5.074 12.593 171.333 1.00 38.58 298 GLY F C 1
ATOM 18307 O O . GLY H 1 272 ? -6.204 13.058 171.221 1.00 36.92 298 GLY F O 1
ATOM 18308 N N . LEU H 1 273 ? -3.956 13.318 171.373 1.00 36.69 299 LEU F N 1
ATOM 18309 C CA . LEU H 1 273 ? -3.967 14.747 171.446 1.00 36.21 299 LEU F CA 1
ATOM 18310 C C . LEU H 1 273 ? -4.630 15.418 170.264 1.00 35.03 299 LEU F C 1
ATOM 18311 O O . LEU H 1 273 ? -5.307 16.376 170.472 1.00 36.32 299 LEU F O 1
ATOM 18316 N N . SER H 1 274 ? -4.498 14.877 169.069 1.00 33.99 300 SER F N 1
ATOM 18317 C CA . SER H 1 274 ? -5.188 15.405 167.899 1.00 34.29 300 SER F CA 1
ATOM 18318 C C . SER H 1 274 ? -6.620 15.347 168.098 1.00 34.21 300 SER F C 1
ATOM 18319 O O . SER H 1 274 ? -7.305 16.286 167.795 1.00 38.85 300 SER F O 1
ATOM 18322 N N . THR H 1 275 ? -7.068 14.204 168.554 1.00 33.43 301 THR F N 1
ATOM 18323 C CA . THR H 1 275 ? -8.466 13.952 168.721 1.00 35.11 301 THR F CA 1
ATOM 18324 C C . THR H 1 275 ? -8.994 14.905 169.759 1.00 35.46 301 THR F C 1
ATOM 18325 O O . THR H 1 275 ? -10.068 15.415 169.589 1.00 40.66 301 THR F O 1
ATOM 18329 N N . ALA H 1 276 ? -8.251 15.127 170.822 1.00 34.11 302 ALA F N 1
ATOM 18330 C CA . ALA H 1 276 ? -8.655 16.035 171.872 1.00 36.92 302 ALA F CA 1
ATOM 18331 C C . ALA H 1 276 ? -8.732 17.496 171.414 1.00 41.20 302 ALA F C 1
ATOM 18332 O O . ALA H 1 276 ? -9.636 18.258 171.807 1.00 44.56 302 ALA F O 1
ATOM 18334 N N . LEU H 1 277 ? -7.773 17.894 170.614 1.00 40.92 303 LEU F N 1
ATOM 18335 C CA . LEU H 1 277 ? -7.810 19.212 170.069 1.00 44.25 303 LEU F CA 1
ATOM 18336 C C . LEU H 1 277 ? -8.995 19.400 169.124 1.00 44.76 303 LEU F C 1
ATOM 18337 O O . LEU H 1 277 ? -9.571 20.485 169.082 1.00 43.73 303 LEU F O 1
ATOM 18342 N N . MET H 1 278 ? -9.378 18.379 168.373 1.00 43.36 304 MET F N 1
ATOM 18343 C CA . MET H 1 278 ? -10.515 18.566 167.431 1.00 46.79 304 MET F CA 1
ATOM 18344 C C . MET H 1 278 ? -11.830 18.714 168.194 1.00 46.18 304 MET F C 1
ATOM 18345 O O . MET H 1 278 ? -12.776 19.269 167.672 1.00 47.42 304 MET F O 1
ATOM 18350 N N . VAL H 1 279 ? -11.879 18.203 169.426 1.00 48.00 305 VAL F N 1
ATOM 18351 C CA . VAL H 1 279 ? -13.073 18.288 170.276 1.00 46.54 305 VAL F CA 1
ATOM 18352 C C . VAL H 1 279 ? -13.144 19.688 170.815 1.00 46.63 305 VAL F C 1
ATOM 18353 O O . VAL H 1 279 ? -14.211 20.290 170.855 1.00 44.12 305 VAL F O 1
ATOM 18357 N N . LEU H 1 280 ? -11.988 20.165 171.267 1.00 46.67 306 LEU F N 1
ATOM 18358 C CA . LEU H 1 280 ? -11.859 21.468 171.851 1.00 47.91 306 LEU F CA 1
ATOM 18359 C C . LEU H 1 280 ? -12.041 22.603 170.860 1.00 52.71 306 LEU F C 1
ATOM 18360 O O . LEU H 1 280 ? -12.605 23.604 171.202 1.00 59.15 306 LEU F O 1
ATOM 18365 N N . GLY H 1 281 ? -11.567 22.463 169.638 1.00 55.19 307 GLY F N 1
ATOM 18366 C CA . GLY H 1 281 ? -11.802 23.464 168.602 1.00 55.87 307 GLY F CA 1
ATOM 18367 C C . GLY H 1 281 ? -10.695 24.474 168.536 1.00 59.64 307 GLY F C 1
ATOM 18368 O O . GLY H 1 281 ? -9.749 24.378 169.313 1.00 61.12 307 GLY F O 1
ATOM 18369 N N . PRO H 1 282 ? -10.823 25.480 167.639 1.00 64.94 308 PRO F N 1
ATOM 18370 C CA . PRO H 1 282 ? -9.694 26.383 167.294 1.00 62.74 308 PRO F CA 1
ATOM 18371 C C . PRO H 1 282 ? -9.151 27.232 168.438 1.00 60.27 308 PRO F C 1
ATOM 18372 O O . PRO H 1 282 ? -7.944 27.458 168.511 1.00 50.95 308 PRO F O 1
ATOM 18376 N N . GLU H 1 283 ? -10.038 27.688 169.308 1.00 63.46 309 GLU F N 1
ATOM 18377 C CA . GLU H 1 283 ? -9.631 28.480 170.449 1.00 68.69 309 GLU F CA 1
ATOM 18378 C C . GLU H 1 283 ? -9.196 27.691 171.641 1.00 68.73 309 GLU F C 1
ATOM 18379 O O . GLU H 1 283 ? -8.092 27.902 172.171 1.00 61.66 309 GLU F O 1
ATOM 18385 N N . LYS H 1 284 ? -10.097 26.837 172.130 1.00 67.22 310 LYS F N 1
ATOM 18386 C CA . LYS H 1 284 ? -9.768 26.091 173.318 1.00 73.32 310 LYS F CA 1
ATOM 18387 C C . LYS H 1 284 ? -8.641 25.142 172.983 1.00 65.65 310 LYS F C 1
ATOM 18388 O O . LYS H 1 284 ? -7.826 24.841 173.856 1.00 62.26 310 LYS F O 1
ATOM 18394 N N . GLY H 1 285 ? -8.562 24.726 171.722 1.00 59.00 311 GLY F N 1
ATOM 18395 C CA . GLY H 1 285 ? -7.446 23.897 171.276 1.00 62.86 311 GLY F CA 1
ATOM 18396 C C . GLY H 1 285 ? -6.050 24.521 171.362 1.00 63.96 311 GLY F C 1
ATOM 18397 O O . GLY H 1 285 ? -5.084 23.932 171.906 1.00 60.71 311 GLY F O 1
ATOM 18398 N N . LEU H 1 286 ? -5.946 25.711 170.785 1.00 66.28 312 LEU F N 1
ATOM 18399 C CA . LEU H 1 286 ? -4.734 26.518 170.856 1.00 62.23 312 LEU F CA 1
ATOM 18400 C C . LEU H 1 286 ? -4.326 26.880 172.264 1.00 60.59 312 LEU F C 1
ATOM 18401 O O . LEU H 1 286 ? -3.140 26.877 172.564 1.00 59.18 312 LEU F O 1
ATOM 18406 N N . ALA H 1 287 ? -5.300 27.217 173.114 1.00 58.32 313 ALA F N 1
ATOM 18407 C CA . ALA H 1 287 ? -5.001 27.599 174.487 1.00 60.77 313 ALA F CA 1
ATOM 18408 C C . ALA H 1 287 ? -4.315 26.434 175.204 1.00 61.58 313 ALA F C 1
ATOM 18409 O O . ALA H 1 287 ? -3.203 26.610 175.728 1.00 59.93 313 ALA F O 1
ATOM 18411 N N . LEU H 1 288 ? -4.964 25.253 175.158 1.00 60.95 314 LEU F N 1
ATOM 18412 C CA . LEU H 1 288 ? -4.435 23.991 175.724 1.00 59.15 314 LEU F CA 1
ATOM 18413 C C . LEU H 1 288 ? -3.077 23.594 175.158 1.00 59.37 314 LEU F C 1
ATOM 18414 O O . LEU H 1 288 ? -2.109 23.260 175.904 1.00 53.24 314 LEU F O 1
ATOM 18419 N N . ALA H 1 289 ? -3.036 23.580 173.825 1.00 60.13 315 ALA F N 1
ATOM 18420 C CA . ALA H 1 289 ? -1.820 23.245 173.121 1.00 62.88 315 ALA F CA 1
ATOM 18421 C C . ALA H 1 289 ? -0.680 24.090 173.668 1.00 66.72 315 ALA F C 1
ATOM 18422 O O . ALA H 1 289 ? 0.299 23.508 174.151 1.00 67.57 315 ALA F O 1
ATOM 18424 N N . GLU H 1 290 ? -0.875 25.428 173.694 1.00 71.12 316 GLU F N 1
ATOM 18425 C CA . GLU H 1 290 ? 0.145 26.402 174.175 1.00 71.29 316 GLU F CA 1
ATOM 18426 C C . GLU H 1 290 ? 0.507 26.168 175.630 1.00 65.01 316 GLU F C 1
ATOM 18427 O O . GLU H 1 290 ? 1.691 26.101 175.988 1.00 63.06 316 GLU F O 1
ATOM 18433 N N . ARG H 1 291 ? -0.543 26.054 176.427 1.00 63.62 317 ARG F N 1
ATOM 18434 C CA . ARG H 1 291 ? -0.458 25.770 177.848 1.00 65.78 317 ARG F CA 1
ATOM 18435 C C . ARG H 1 291 ? 0.329 24.510 178.149 1.00 63.87 317 ARG F C 1
ATOM 18436 O O . ARG H 1 291 ? 1.153 24.518 179.048 1.00 55.69 317 ARG F O 1
ATOM 18444 N N . ASN H 1 292 ? 0.050 23.444 177.400 1.00 69.65 318 ASN F N 1
ATOM 18445 C CA . ASN H 1 292 ? 0.767 22.142 177.563 1.00 72.67 318 ASN F CA 1
ATOM 18446 C C . ASN H 1 292 ? 2.052 21.972 176.733 1.00 71.54 318 ASN F C 1
ATOM 18447 O O . ASN H 1 292 ? 2.789 20.977 176.911 1.00 62.14 318 ASN F O 1
ATOM 18452 N N . GLY H 1 293 ? 2.308 22.934 175.839 1.00 67.65 319 GLY F N 1
ATOM 18453 C CA . GLY H 1 293 ? 3.496 22.915 174.987 1.00 62.28 319 GLY F CA 1
ATOM 18454 C C . GLY H 1 293 ? 3.469 21.834 173.922 1.00 58.84 319 GLY F C 1
ATOM 18455 O O . GLY H 1 293 ? 4.483 21.202 173.622 1.00 54.39 319 GLY F O 1
ATOM 18456 N N . ILE H 1 294 ? 2.308 21.638 173.329 1.00 56.67 320 ILE F N 1
ATOM 18457 C CA . ILE H 1 294 ? 2.136 20.631 172.304 1.00 52.91 320 ILE F CA 1
ATOM 18458 C C . ILE H 1 294 ? 2.510 21.205 170.968 1.00 47.05 320 ILE F C 1
ATOM 18459 O O . ILE H 1 294 ? 2.072 22.323 170.641 1.00 42.85 320 ILE F O 1
ATOM 18464 N N . ALA H 1 295 ? 3.236 20.422 170.160 1.00 42.45 321 ALA F N 1
ATOM 18465 C CA . ALA H 1 295 ? 3.493 20.879 168.787 1.00 40.97 321 ALA F CA 1
ATOM 18466 C C . ALA H 1 295 ? 2.284 20.556 167.931 1.00 39.31 321 ALA F C 1
ATOM 18467 O O . ALA H 1 295 ? 1.977 19.403 167.818 1.00 38.39 321 ALA F O 1
ATOM 18469 N N . ALA H 1 296 ? 1.598 21.559 167.389 1.00 38.81 322 ALA F N 1
ATOM 18470 C CA . ALA H 1 296 ? 0.404 21.329 166.588 1.00 43.33 322 ALA F CA 1
ATOM 18471 C C . ALA H 1 296 ? 0.213 22.393 165.508 1.00 48.56 322 ALA F C 1
ATOM 18472 O O . ALA H 1 296 ? 0.802 23.457 165.599 1.00 56.12 322 ALA F O 1
ATOM 18474 N N . PHE H 1 297 ? -0.667 22.104 164.549 1.00 47.03 323 PHE F N 1
ATOM 18475 C CA . PHE H 1 297 ? -0.901 22.916 163.393 1.00 46.62 323 PHE F CA 1
ATOM 18476 C C . PHE H 1 297 ? -2.366 22.747 163.036 1.00 45.51 323 PHE F C 1
ATOM 18477 O O . PHE H 1 297 ? -2.784 21.683 162.593 1.00 46.91 323 PHE F O 1
ATOM 18485 N N . PHE H 1 298 ? -3.115 23.826 163.218 1.00 46.46 324 PHE F N 1
ATOM 18486 C CA . PHE H 1 298 ? -4.568 23.873 163.086 1.00 46.52 324 PHE F CA 1
ATOM 18487 C C . PHE H 1 298 ? -4.975 24.450 161.721 1.00 50.06 324 PHE F C 1
ATOM 18488 O O . PHE H 1 298 ? -4.398 25.412 161.275 1.00 49.90 324 PHE F O 1
ATOM 18496 N N . VAL H 1 299 ? -6.011 23.917 161.095 1.00 55.42 325 VAL F N 1
ATOM 18497 C CA . VAL H 1 299 ? -6.621 24.519 159.899 1.00 57.45 325 VAL F CA 1
ATOM 18498 C C . VAL H 1 299 ? -8.088 24.860 160.185 1.00 59.05 325 VAL F C 1
ATOM 18499 O O . VAL H 1 299 ? -8.916 23.962 160.409 1.00 54.75 325 VAL F O 1
ATOM 18503 N N . VAL H 1 300 ? -8.386 26.157 160.112 1.00 64.90 326 VAL F N 1
ATOM 18504 C CA . VAL H 1 300 ? -9.645 26.736 160.569 1.00 68.09 326 VAL F CA 1
ATOM 18505 C C . VAL H 1 300 ? -10.415 27.293 159.383 1.00 69.99 326 VAL F C 1
ATOM 18506 O O . VAL H 1 300 ? -9.842 27.896 158.504 1.00 68.97 326 VAL F O 1
ATOM 18510 N N . ARG H 1 301 ? -11.715 27.038 159.363 1.00 77.12 327 ARG F N 1
ATOM 18511 C CA . ARG H 1 301 ? -12.615 27.564 158.358 1.00 84.86 327 ARG F CA 1
ATOM 18512 C C . ARG H 1 301 ? -12.926 28.992 158.750 1.00 87.82 327 ARG F C 1
ATOM 18513 O O . ARG H 1 301 ? -13.441 29.262 159.832 1.00 87.13 327 ARG F O 1
ATOM 18521 N N . GLU H 1 302 ? -12.554 29.905 157.863 1.00 97.70 328 GLU F N 1
ATOM 18522 C CA . GLU H 1 302 ? -12.846 31.353 157.987 1.00 100.95 328 GLU F CA 1
ATOM 18523 C C . GLU H 1 302 ? -13.327 31.887 156.639 1.00 97.53 328 GLU F C 1
ATOM 18524 O O . GLU H 1 302 ? -12.537 32.038 155.712 1.00 98.26 328 GLU F O 1
ATOM 18530 N N . GLY H 1 303 ? -14.631 32.123 156.530 1.00 96.75 329 GLY F N 1
ATOM 18531 C CA . GLY H 1 303 ? -15.200 32.911 155.446 1.00 100.14 329 GLY F CA 1
ATOM 18532 C C . GLY H 1 303 ? -14.950 32.395 154.049 1.00 101.50 329 GLY F C 1
ATOM 18533 O O . GLY H 1 303 ? -14.448 33.133 153.179 1.00 103.00 329 GLY F O 1
ATOM 18534 N N . GLN H 1 304 ? -15.331 31.140 153.834 1.00 100.98 330 GLN F N 1
ATOM 18535 C CA . GLN H 1 304 ? -15.138 30.456 152.536 1.00 106.41 330 GLN F CA 1
ATOM 18536 C C . GLN H 1 304 ? -13.689 30.546 152.128 1.00 102.24 330 GLN F C 1
ATOM 18537 O O . GLN H 1 304 ? -13.326 31.247 151.200 1.00 101.10 330 GLN F O 1
ATOM 18543 N N . GLY H 1 305 ? -12.877 29.819 152.879 1.00 101.64 331 GLY F N 1
ATOM 18544 C CA . GLY H 1 305 ? -11.419 29.880 152.823 1.00 94.04 331 GLY F CA 1
ATOM 18545 C C . GLY H 1 305 ? -10.931 29.224 154.104 1.00 90.44 331 GLY F C 1
ATOM 18546 O O . GLY H 1 305 ? -11.751 28.799 154.925 1.00 91.93 331 GLY F O 1
ATOM 18547 N N . PHE H 1 306 ? -9.614 29.143 154.288 1.00 86.39 332 PHE F N 1
ATOM 18548 C CA . PHE H 1 306 ? -9.011 28.486 155.470 1.00 78.77 332 PHE F CA 1
ATOM 18549 C C . PHE H 1 306 ? -7.892 29.328 156.072 1.00 78.13 332 PHE F C 1
ATOM 18550 O O . PHE H 1 306 ? -7.182 29.991 155.343 1.00 80.53 332 PHE F O 1
ATOM 18558 N N . VAL H 1 307 ? -7.781 29.367 157.402 1.00 78.69 333 VAL F N 1
ATOM 18559 C CA . VAL H 1 307 ? -6.616 30.004 158.083 1.00 79.82 333 VAL F CA 1
ATOM 18560 C C . VAL H 1 307 ? -5.876 28.952 158.900 1.00 74.55 333 VAL F C 1
ATOM 18561 O O . VAL H 1 307 ? -6.488 28.109 159.529 1.00 77.85 333 VAL F O 1
ATOM 18565 N N . THR H 1 308 ? -4.553 28.987 158.854 1.00 73.40 334 THR F N 1
ATOM 18566 C CA . THR H 1 308 ? -3.724 28.042 159.595 1.00 69.83 334 THR F CA 1
ATOM 18567 C C . THR H 1 308 ? -3.056 28.767 160.751 1.00 65.58 334 THR F C 1
ATOM 18568 O O . THR H 1 308 ? -2.751 29.926 160.668 1.00 65.55 334 THR F O 1
ATOM 18572 N N . THR H 1 309 ? -2.849 28.048 161.832 1.00 63.98 335 THR F N 1
ATOM 18573 C CA . THR H 1 309 ? -2.257 28.572 163.044 1.00 60.53 335 THR F CA 1
ATOM 18574 C C . THR H 1 309 ? -1.379 27.484 163.644 1.00 58.68 335 THR F C 1
ATOM 18575 O O . THR H 1 309 ? -1.788 26.320 163.766 1.00 58.42 335 THR F O 1
ATOM 18579 N N . SER H 1 310 ? -0.161 27.849 163.980 1.00 56.46 336 SER F N 1
ATOM 18580 C CA . SER H 1 310 ? 0.785 26.893 164.516 1.00 57.50 336 SER F CA 1
ATOM 18581 C C . SER H 1 310 ? 1.079 27.263 165.952 1.00 58.66 336 SER F C 1
ATOM 18582 O O . SER H 1 310 ? 0.925 28.408 166.303 1.00 63.98 336 SER F O 1
ATOM 18585 N N . THR H 1 311 ? 1.493 26.299 166.773 1.00 59.51 337 THR F N 1
ATOM 18586 C CA . THR H 1 311 ? 1.864 26.561 168.159 1.00 59.93 337 THR F CA 1
ATOM 18587 C C . THR H 1 311 ? 3.344 26.894 168.262 1.00 58.72 337 THR F C 1
ATOM 18588 O O . THR H 1 311 ? 4.155 26.687 167.365 1.00 47.49 337 THR F O 1
ATOM 18592 N N . LYS H 1 312 ? 3.616 27.477 169.396 1.00 68.64 338 LYS F N 1
ATOM 18593 C CA . LYS H 1 312 ? 4.945 27.837 169.790 1.00 78.43 338 LYS F CA 1
ATOM 18594 C C . LYS H 1 312 ? 5.926 26.659 169.724 1.00 74.10 338 LYS F C 1
ATOM 18595 O O . LYS H 1 312 ? 6.965 26.817 169.110 1.00 69.87 338 LYS F O 1
ATOM 18601 N N . ALA H 1 313 ? 5.579 25.517 170.353 1.00 75.04 339 ALA F N 1
ATOM 18602 C CA . ALA H 1 313 ? 6.345 24.215 170.312 1.00 74.23 339 ALA F CA 1
ATOM 18603 C C . ALA H 1 313 ? 6.506 23.585 168.897 1.00 67.19 339 ALA F C 1
ATOM 18604 O O . ALA H 1 313 ? 7.501 22.911 168.635 1.00 59.21 339 ALA F O 1
ATOM 18606 N N . PHE H 1 314 ? 5.539 23.828 168.004 1.00 61.83 340 PHE F N 1
ATOM 18607 C CA . PHE H 1 314 ? 5.677 23.502 166.582 1.00 60.28 340 PHE F CA 1
ATOM 18608 C C . PHE H 1 314 ? 6.684 24.410 165.898 1.00 66.99 340 PHE F C 1
ATOM 18609 O O . PHE H 1 314 ? 7.533 23.940 165.127 1.00 70.79 340 PHE F O 1
ATOM 18617 N N . ASP H 1 315 ? 6.569 25.721 166.135 1.00 72.07 341 ASP F N 1
ATOM 18618 C CA . ASP H 1 315 ? 7.478 26.685 165.498 1.00 71.25 341 ASP F CA 1
ATOM 18619 C C . ASP H 1 315 ? 8.939 26.380 165.886 1.00 76.82 341 ASP F C 1
ATOM 18620 O O . ASP H 1 315 ? 9.777 26.232 164.984 1.00 74.63 341 ASP F O 1
ATOM 18625 N N . GLU H 1 316 ? 9.227 26.194 167.187 1.00 79.35 342 GLU F N 1
ATOM 18626 C CA . GLU H 1 316 ? 10.604 25.840 167.651 1.00 83.03 342 GLU F CA 1
ATOM 18627 C C . GLU H 1 316 ? 11.230 24.632 166.952 1.00 76.24 342 GLU F C 1
ATOM 18628 O O . GLU H 1 316 ? 12.441 24.614 166.737 1.00 70.88 342 GLU F O 1
ATOM 18634 N N . LEU H 1 317 ? 10.392 23.651 166.598 1.00 73.69 343 LEU F N 1
ATOM 18635 C CA . LEU H 1 317 ? 10.818 22.415 165.930 1.00 67.68 343 LEU F CA 1
ATOM 18636 C C . LEU H 1 317 ? 10.911 22.549 164.403 1.00 64.99 343 LEU F C 1
ATOM 18637 O O . LEU H 1 317 ? 11.753 21.885 163.790 1.00 57.23 343 LEU F O 1
ATOM 18642 N N . PHE H 1 318 ? 10.059 23.367 163.776 1.00 66.30 344 PHE F N 1
ATOM 18643 C CA . PHE H 1 318 ? 9.955 23.334 162.296 1.00 69.20 344 PHE F CA 1
ATOM 18644 C C . PHE H 1 318 ? 9.941 24.650 161.548 1.00 73.85 344 PHE F C 1
ATOM 18645 O O . PHE H 1 318 ? 9.906 24.629 160.319 1.00 75.26 344 PHE F O 1
ATOM 18653 N N . GLY H 1 319 ? 9.957 25.777 162.262 1.00 80.99 345 GLY F N 1
ATOM 18654 C CA . GLY H 1 319 ? 9.813 27.118 161.651 1.00 88.73 345 GLY F CA 1
ATOM 18655 C C . GLY H 1 319 ? 8.384 27.615 161.468 1.00 91.59 345 GLY F C 1
ATOM 18656 O O . GLY H 1 319 ? 7.446 26.816 161.430 1.00 88.62 345 GLY F O 1
ATOM 18657 N N . ALA H 1 320 ? 8.228 28.940 161.344 1.00 99.44 346 ALA F N 1
ATOM 18658 C CA . ALA H 1 320 ? 6.901 29.587 161.191 1.00 103.08 346 ALA F CA 1
ATOM 18659 C C . ALA H 1 320 ? 6.326 29.633 159.747 1.00 105.32 346 ALA F C 1
ATOM 18660 O O . ALA H 1 320 ? 5.112 29.756 159.582 1.00 105.36 346 ALA F O 1
ATOM 18662 N N . GLY H 1 321 ? 7.177 29.519 158.727 1.00 106.77 347 GLY F N 1
ATOM 18663 C CA . GLY H 1 321 ? 6.766 29.689 157.315 1.00 107.87 347 GLY F CA 1
ATOM 18664 C C . GLY H 1 321 ? 6.116 28.525 156.553 1.00 104.44 347 GLY F C 1
ATOM 18665 O O . GLY H 1 321 ? 5.666 27.541 157.138 1.00 96.33 347 GLY F O 1
ATOM 18666 N N . VAL H 1 322 ? 6.058 28.693 155.227 1.00 108.16 348 VAL F N 1
ATOM 18667 C CA . VAL H 1 322 ? 5.455 27.734 154.281 1.00 108.90 348 VAL F CA 1
ATOM 18668 C C . VAL H 1 322 ? 5.516 28.302 152.840 1.00 105.81 348 VAL F C 1
ATOM 18669 O O . VAL H 1 322 ? 6.212 27.791 151.953 1.00 101.29 348 VAL F O 1
#

Foldseek 3Di:
DDPDWWDWDKDKDDAPHGIKMKIFTDDPQFDDVVVLVVVLVVLSVLCCQAADPLDCNHVLNVLLVDFAFDKDFGDPVVVVLLVVQLVLCVLLVNLGFFFLQLLLCVQQNHNVRPHDDDDDPVSLVVSLQQGDSVQWDDDPRIIHGRGSTRGHRVLQSQLVSQVVSVVVSVVRPTAWMWIGGPAKIATADAGGVRHFDWDWDQFWLNDTAIAGGHLKIKHKDADLVDWDDDVNFTDDSQARSVRSGDDGFFWHMKMWMGNRSSSRSRLRSSLVSLYDPSSQVSCQVVVTFMKIWGDDDNTTHIDTHPNVCVRRNDDD/DDPDWWDWDKDKDDDPVGIKMKIFTADPQFDDPVVLVVVLVVLSVVCCQAADPVDCNHQLVVVLPDFAFDKAAGDDVVVVLLVVQLVLCVLLVNLGFFFCVLLLVHPVVSLVVSLQQGDSVQWDCDPRIIHGRGSTHGHRVLQSQLVSQVSSVVVSVVRPTAFMWIAGRQKIATADAGRVRHFDKDWDFFWWPDRRGDTQIAGGHLKIKHKDADLVPCDDVDDSAPGSVRSDHDDFFWHMKMWMGSRSSSRSRLNSSLVSLYDVSSQVSCQVVLTWMKIWGDDDRIIHIDTYPSVCVRRNPDD/DDDDFFDWDKDKDDDVVDIKMKTFTADPQFDDVVVLVVVLVVLSVLCCQAADPLDCNHVLNVVLVDFAFDKAFGDDVVVVLLVVQLVLCVLLVNLGFQFCQLLLQQCQNDNNGPHDDDRDPVSLVVSLVQGDSVQWDDDPRIIHGRGSTRGHRVLQSQLVSQVSSVVVSVVRPTAFMWIAGRHKIATADAGGVRHFDWDQDVNAIAGGHLKIKDKDADLVDDDDDSAAGSVGSDDDPFFWRMKMWMDSRSSSRSRLRSSLVSVYDVSSQVSCQVVVTFMWIWGDVIDIDTHPSVVVRGD/DDPDWWDWDKDKDDDVVGIKMKTFTADPQFDDPVVLVVVLVVLSVLCCQAADPVDCNHVLNVVLPDFAFDKDAGDDVVVVQLVVQVVLCVLLVNLRFFFLVLLLVVPCDPVSLVVSLQQGDSVQWDCDPRIIHGRGSTHGHCVLFSQLVSQVVSVVVSVVRPTAWMWIHGRQKIATADAGRVRHFDKDWDWFWWPDRRTDTQIDGGHLKIKHKDADLVPCDDVDDSAAGSVRSDHDDFWFHMKMWMGSRSSVRSRLNSSLVSLYDPSSQVSCQVVVTWMKTWGDDDNTIHIDTHPSVCVRRNPDD/DDPDWWDWDKDKDDDVVGIKMKIFTADPQFDDPVVLVVVLVVLSVLLCQAADPLDCNHVLNVLLPDFAFDKFFGDDVVVVQLVVQLVLCVLLVNLGFFFLQLLCCVQQVHSVGPHDDDDDPVSLVVSLVQGDSVQWDDDPRIIHGRGSTHGHRVLQSQLVSQQSSVVVSVVRPTAWMWIGDPQKIATADAGGVRHFDWDWDCFFVDTAIAGGHLKIKDKDADQVPCPPDDSQARSVGSDHDDFFWHMKMWMDSRSSSRSRLNSSLVSLYDPSSQVSCAVVLTWMKIWGDDDPTIHIDTYPSVCVRRHDDD/DDPDWWDWDKDKDDDVVGMKMKTFTADPQFDDVVVLVVVLVVLSVLLCQAADPLDCNHVLNVLLPDFAFDKFFGDDVVVVLLVVQLVLCVLLVNLGFFFLQLLCCVCDNDNVHHDDDDPVSLVVSLQQGDSVQWDDDPRIIHGRGSTHGHRVLQSQLVSQVSSVVVSVVRPTAWMWIAGPHKIATADDGTVRHFDWDWDQFWLRDTAIDGGHLKIKDKDADLVDCPPDDSAARSVRSHHDDFFWHMKMWMDSRSSSRSRLRSSLVSLYDPSSQVSCQVVVTWMKIWGDDDNGIDIDTHPSVCVRRNDDD/DDPDWWDWDKDKDDDVVGIKIKTFTADPQFDDVVVLVVVLVVLSVLCCQAADPLDCNHVLNVLLVDFAFDKDFGDPVVVVLLVVQLVLCVLLVRLGFQFLVQLLCVQQNDSVGPHDDDDDVVSLVVSLQQGDSVQWDQDDRIIHGRGSTHGHRVLQSQLVSQVSSVVVSVVRPTAWMWIGGPQKIATADAGRVRHFDWDWDFFWVGDTAIAGGHLKIKDKDADLVPWDQPPVFTDDSQARSVRSDRDGFWWHMKMWMDSRSSSRSRLRSSLVSLYDVSSQVSCQVSVTFMKTWGDDDNIIHIDTHPSVCVRRNDDD/DDPDWWDWDKDKDDDVVGIKMKTFTADPQFDDPVVLVVVLVVLSVVLCQAAPPLDCNHVLNVLLPDFAFDKAFGDPVVVVLLVVQVVLCVLLVNLGFFFCPLLLQQAADDSPGPHGDDDDPVSNVVSLQQGDSVQWDQDPRIIHGRGSTHGHRVLQSQLVSQVSSVVVSVVRPTAWMWIAGRHKIATADAGGVRHADWDWDCFFVDTQIAGGHLKIKDKDADLVPWDQVVNFTDDSQARSVRSHHDGFFWHMKMWMDSRSSSRSRLRSSLVNLYDVSSQVSCQVVVTWMKIWGDDDNGIHIDTYPNVCVRRNDDD

Nearest PDB structures (foldseek):
  5mgy-assembly7_E  TM=1.002E+00  e=9.096E-64  Stutzerimonas stutzeri ATCC 14405 = CCUG 16156
  5mgy-assembly8_F  TM=1.002E+00  e=1.139E-61  Stutzerimonas stutzeri ATCC 14405 = CCUG 16156
  5mgy-assembly4_A  TM=9.863E-01  e=3.337E-57  Stutzerimonas stutzeri ATCC 14405 = CCUG 16156
  5mgy-assembly2_B  TM=9.856E-01  e=5.719E-56  Stutzerimonas stutzeri ATCC 14405 = CCUG 16156
  6nxj-assembly1_A  TM=9.486E-01  e=1.169E-35  Vibrio cholerae

Solvent-accessible surface area: 104529 Å² total; per-residue (Å²): 133,63,7,6,17,31,83,47,23,50,12,79,9,99,23,67,14,28,73,0,25,0,74,0,21,84,44,83,150,15,22,37,67,124,75,0,57,40,48,1,69,59,15,21,38,91,0,30,86,26,0,0,4,41,82,109,84,2,13,0,35,96,0,6,85,43,89,58,61,23,55,38,73,10,38,112,13,0,41,93,0,5,47,28,0,57,96,0,16,70,40,0,97,34,8,1,28,0,0,26,2,12,0,33,41,47,28,12,29,6,12,124,20,144,14,67,143,120,14,53,78,130,74,20,62,63,10,92,66,72,14,9,20,143,57,17,60,73,74,63,82,90,0,16,2,65,26,32,0,54,0,15,1,18,26,0,0,1,0,8,0,0,28,42,0,5,89,84,0,95,74,56,54,8,101,9,0,24,0,40,0,4,47,8,10,23,0,42,6,24,64,37,75,1,3,7,3,80,48,44,10,44,7,10,234,132,37,87,18,85,2,72,1,75,18,53,0,6,1,62,24,42,51,22,148,54,19,17,77,131,144,72,159,24,26,18,48,36,5,35,16,150,40,2,94,33,10,114,38,92,0,1,7,0,3,0,7,31,149,29,0,16,64,0,10,0,5,1,34,0,0,7,10,41,0,25,148,138,0,43,66,8,0,70,146,60,47,14,8,0,14,0,4,15,63,110,77,173,22,39,70,56,52,30,1,137,22,2,48,141,95,39,35,90,48,134,135,59,7,8,16,27,85,44,20,48,12,78,10,95,17,75,12,20,77,0,26,1,81,0,22,82,44,79,149,15,20,45,68,123,77,0,52,40,46,1,77,61,19,20,38,87,0,32,81,22,1,0,26,111,77,114,85,1,14,0,48,95,0,8,85,48,91,56,63,19,59,35,74,9,38,106,23,0,42,92,0,5,50,25,0,56,105,0,14,73,39,0,96,33,7,1,26,2,0,26,17,13,11,89,113,104,105,78,135,78,40,61,68,12,94,64,72,14,10,20,145,55,16,58,68,77,64,81,82,0,17,3,65,26,35,0,52,0,19,1,19,25,0,0,1,0,9,0,0,28,36,1,6,86,82,0,94,76,59,50,7,144,11,0,22,0,35,0,3,48,12,9,23,0,43,16,53,65,40,73,2,8,7,6,97,48,44,10,49,3,4,134,76,129,162,142,92,30,83,17,82,3,78,1,90,19,50,0,8,1,66,23,43,52,22,140,46,24,20,136,71,99,20,101,37,24,34,22,149,42,5,109,62,11,152,40,85,0,2,9,0,3,0,7,30,148,30,0,15,63,0,7,0,5,1,38,0,0,8,12,41,0,25,143,142,0,44,64,6,0,73,149,62,50,14,8,0,9,0,3,17,63,102,77,159,11,28,61,47,50,31,2,128,19,2,46,139,96,36,39,83,46,125,137,64,8,7,21,35,84,47,22,50,14,74,6,99,16,78,13,25,67,0,31,0,73,0,20,83,49,80,150,16,22,37,69,122,82,0,61,44,48,1,71,58,18,20,36,93,0,32,104,24,1,0,5,42,83,107,90,2,19,0,34,95,0,6,83,49,92,55,62,20,54,36,72,8,40,106,12,0,43,94,0,4,49,27,0,55,99,0,16,75,39,0,108,32,7,1,27,2,0,25,4,13,0,33,44,48,20,12,33,10,16,123,30,163,14,84,124,129,18,51,70,134,66,17,66,63,12,96,65,69,11,9,19,142,58,16,59,70,75,62,81,91,0,18,3,66,27,33,0,54,0,15,1,19,28,0,0,2,0,8,0,0,29,38,1,6,90,82,0,99,76,54,53,9,101,11,0,22,0,37,0,6,45,14,9,24,0,44,8,18,60,37,60,0,4,8,4,90,46,46,11,87,156,64,81,2,68,0,78,20,52,0,7,0,68,23,43,54,88,161,66,62,94,127,27,60,38,4,39,16,134,41,2,86,31,26,169,52,103,6,7,7,0,3,0,9,32,146,33,0,15,63,0,9,0,5,1,31,0,0,12,12,39,0,21,151,141,0,42,67,8,0,73,150,66,47,15,9,0,23,0,8,25,121,93,73,92,76,51,35,2,134,21,2,64,142,92,39,71,136,62,7,6,17,28,84,45,16,49,13,79,9,98,17,68,11,22,73,0,30,0,79,0,21,83,42,82,151,14,22,47,69,124,73,0,57,42,46,1,71,60,15,17,40,85,0,30,87,24,1,0,26,113,78,109,83,1,16,0,50,95,0,8,84,48,91,56,62,20,55,35,73,9,36,103,14,0,43,99,0,3,50,25,0,56,104,0,16,70,39,0,101,33,8,1,26,2,0,22,21,14,0,66,107,66,108,134,102,75,131,76,21,61,67,11,92,66,73,13,9,18,147,56,16,60,71,72,64,82,90,0,17,2,66,29,34,0,55,0,25,2,25,27,0,0,3,0,8,0,0,29,36,1,6,87,80,0,93,74,60,53,8,96,9,0,25,0,36,0,2,51,14,10,22,0,44,7,46,62,37,71,2,7,5,4,92,50,44,10,48,5,6,139,78,132,171,128,96,27,85,18,83,2,76,1,79,16,52,0,8,1,68,23,42,51,23,136,45,22,18,138,76,105,27,97,38,10,34,19,146,40,3,94,39,11,156,37,87,0,2,7,0,4,0,7,30,149,29,0,16,62,0,9,0,5,1,35,0,0,5,11,40,0,27,145,142,0,39,65,7,0,74,151,63,49,14,10,0,13,0,3,15,62,105,78,170,10,29,61,54,51,33,0,143,20,2,46,139,95,39,37,88,46,134,117,50,8,7,13,32,85,44,22,47,10,82,11,97,18,73,12,24,73,0,26,0,81,0,21,82,46,85,149,16,22,45,68,122,79,0,55,40,49,1,74,60,17,20,37,88,0,27,80,24,1,0,6,53,78,111,88,1,15,0,31,97,0,6,87,45,90,57,60,21,55,38,72,9,38,103,16,0,44,96,0,0,9,24,0,11,22,0,13,27,17,0,105,33,7,1,23,1,0,24,2,12,0,34,42,48,26,12,30,9,28,120,29,175,16,74,142,133,18,53,80,141,75,20,62,66,12,96,69,71,14,10,18,143,60,11,16,9,22,52,84,83,0,13,2,65,26,32,0,52,0,16,1,20,23,0,0,2,0,8,0,0,29,36,0,5,89,87,0,93,73,55,50,8,153,10,0,21,0,34,0,3,48,11,10,22,0,46,20,66,65,39,77,6,9,8,8,88,49,44,11,48,8,43,150,48,86,19,88,2,66,1,88,17,54,0,7,0,60,23,44,52,20,143,49,40,46,92,68,17,48,35,4,35,15,151,44,2,96,32,9,156,37,100,0,2,8,0,2,0,9,31,145,32,0,16,62,0,9,0,3,1,35,0,0,6,8,43,0,27,141,140,0,42,64,7,0,73,149,45,48,16,9,0,14,0,4,15,72,112,76,168,31,51,71,54,51,34,1,135,20,2,45,134,96,41,34,87,48,117,118,51,8,6,11,35,91,42,23,49,12,82,9,99,18,84,11,21,74,0,25,0,77,0,22,84,49,86,150,17,23,47,70,122,80,0,58,39,48,2,74,57,16,21,37,91,0,33,89,24,1,0,6,51,80,109,81,1,16,0,34,94,0,6,84,46,90,57,61,18,52,38,71,10,36,108,16,0,44,94,0,4,48,23,0,58,103,0,12,73,36,0,107,32,8,1,22,1,0,27,2,11,0,34,47,43,28,20,31,17,32,148,81,77,168,129,16,50,84,138,77,20,59,66,10,93,69,68,14,10,20,142,59,17,57,72,75,60,79,86,0,19,2,66,26,33,0,53,0,17,1,21,24,0,0,2,0,6,0,0,30,35,1,6,89,85,1,94,76,56,54,9,152,11,0,20,0,36,0,3,49,10,8,23,0,46,20,62,64,41,74,8,10,8,6,86,48,45,11,46,7,6,201,134,24,86,19,83,2,68,2,92,19,51,0,7,1,63,24,42,55,27,146,44,42,50,96,63,19,44,36,4,38,17,146,44,3,102,31,10,161,37,100,0,2,10,0,2,0,7,32,149,31,0,17,65,0,8,0,5,1,34,0,0,5,11,43,0,27,148,139,0,42,64,6,0,69,150,62,46,15,10,0,15,0,2,16,78,110,79,163,26,40,72,53,52,30,0,140,21,1,45,141,96,39,36,88,49,112,145,68,10,6,19,26,94,48,28,50,14,76,6,100,19,73,12,24,68,0,29,0,77,0,20,82,41,76,149,14,21,37,69,125,81,0,58,43,47,1,75,56,15,24,38,87,0,31,83,26,0,0,5,58,74,109,86,0,14,0,29,95,0,8,87,40,60,5,8,2,9,25,61,10,38,107,15,0,46,94,0,4,50,25,0,60,98,0,13,68,40,0,96,30,6,1,26,1,0,23,3,13,0,33,46,45,27,9,30,9,27,128,31,176,17,79,134,137,18,52,75,122,70,20,36,62,11,91,38,59,15,10,24,146,44,15,59,74,71,65,79,49,0,21,2,39,0,32,0,49,0,16,0,16,19,0,0,1,0,6,0,0,30,38,1,5,88,88,1,99,74,61,51,6,98,10,0,20,0,35,0,3,45,6,23,22,0,45,9,60,66,36,85,2,23,11,4,141,23,49,10,43,7,18,236,107,23,88,18,81,2,85,0,82,18,50,0,7,0,53,23,43,50,24,142,47,20,10,75,162,131,77,162,31,31,16,44,36,4,36,20,147,46,3,96,35,10,121,38,90,0,3,7,0,3,0,8,32,146,30,0,17,62,0,9,0,4,1,35,0,0,7,10,42,0,30,145,134,0,40,63,6,1,77,148,59,49,14,10,0,14,0,4,15,49,111,76,169,32,52,68,51,52,32,2,143,21,2,47,142,97,38,36,88,50,131,133,61,9,4,15,21,89,48,22,49,12,79,7,99,20,75,15,28,70,0,30,0,75,0,21,88,36,77,150,16,22,48,69,125,79,0,51,46,45,1,74,54,16,25,38,89,1,34,84,26,0,0,5,62,78,115,80,2,15,0,33,90,0,8,83,45,90,57,65,19,49,38,73,8,36,107,14,0,43,94,0,6,50,24,0,58,100,0,15,69,43,0,102,32,8,1,27,1,0,22,7,16,0,32,44,22,21,9,37,13,33,124,34,175,13,70,114,133,31,54,72,131,74,20,62,66,14,90,65,75,14,9,23,143,58,17,60,74,75,64,81,94,0,19,2,68,27,33,0,54,0,28,0,15,23,0,0,1,0,8,0,0,28,36,0,5,88,84,0,97,76,59,50,6,89,10,0,23,0,35,0,6,50,6,9,24,0,44,7,27,61,36,75,3,10,6,4,98,45,45,10,45,5,46,145,51,89,18,85,1,79,0,84,17,55,0,6,1,55,23,38,52,28,149,52,21,9,69,124,141,73,169,29,39,15,43,40,4,36,18,146,50,2,96,36,11,121,39,88,0,2,8,0,2,0,8,31,147,32,0,17,65,0,8,0,4,1,32,0,0,6,11,38,0,28,139,144,0,42,64,8,0,71,146,65,47,16,10,0,11,0,3,16,58,110,75,164,32,53,73,53,49,33,1,136,22,1,45,145,99,39,36,89,47,127